Protein AF-0000000072126638 (afdb_homodimer)

Organism: Lupinus angustifolius (NCBI:txid3871)

Nearest PDB structures (foldseek):
  4aio-assembly1_A  TM=9.891E-01  e=0.000E+00  Hordeum vulgare
  4j3u-assembly1_A  TM=9.934E-01  e=0.000E+00  Hordeum vulgare
  4j3x-assembly1_A  TM=9.886E-01  e=0.000E+00  Hordeum vulgare
  4j3t-assembly1_A  TM=9.923E-01  e=0.000E+00  Hordeum vulgare
  4j3w-assembly1_A  TM=9.890E-01  e=0.000E+00  Hordeum vulgare

Secondary structure (DSSP, 8-state):
-HHHHGGGG---EEEEETTEEEE--S---TT-EEEEEEETT---EEETTEEE--SEEEEEEEETT-S-HHHHHH-GGGTTSEEEEPPTT--HHHHTTSEEEEEEE-TTS-EEEEE-EE-HHHHHHHH---S--EEEE-SSEEEEEEE-TTEEEEEEEEESSTT--S-SEEEE-EEETTEEEEEEEGGGTT-EEEEEEEEEETTTTEEEEEEE--TT-S-BSGGGSSEE---TT-GGGS-TTGGGHHHHSPP-S-GGG--EEEE-HHHHHTT-TTS-GGGTTSGGGGG-TTSHHHHHHHHHHHHT--EEEEPP-EEESSS-S-GGG-----HHHHHHS-TT-SHHHHHHHHTTTTSS-----SEEEEEEE-GGGSS-SSTTHHHHHHHHHHHHHHHTT-EEEEEE--SEES--TTT-TT--HHHHSTTTSB-B-TTSPBP-SSSSEEB-TTSHHHHHHHHHHHHHHHHHS---EEEETTGGGSBHHHHHHHHHHHHT--HHHHSS-GGG-EEEE-----GGGGGGBTBSB--TTT-TTS--EEEEHHHHHHHH-S-TTS-TT---TTTTTTTS--S----SHHHHHHHHHHHHHHHHHHHBTTBTT-EEE-TTS-EEEGGGSB-TTS-BS--BSSGGGEEEES--SSSS-HHHHHHHHS-TTS-HHHHHHHHHHHHHHHHTSBSEEEEETTGGGT---TT-S--TTSHHHHT---TTSS----SSSPPPSTTTGGGHHHHHHHHH-GGGSPPHHHHHHHHHHHHHHHHHHTT-GGGS--SHHHHHHHEEE-S-STTPPTTEEEEEEE---TTSSSSPP--SSEEEEEEEEE-SSS-EEEE-GGGTT---EE-HHHHTSS-TTGGG-EEETTTTEEEE-TTEEEEEEEE---/-HHHHGGGG---EEEEETTEEEE--S---TT-EEEEEEETT---EEETTEEE--SEEEEEEEETT-S-HHHHHH-GGGTTSEEEEPPTT--HHHHTTSEEEEEEE-TTS-EEEEE-EE-HHHHHHHH---S--EEEE-SSEEEEEEE-TTEEEEEEEEESSTT--S-SEEEE-EEETTEEEEEEEGGGTT-EEEEEEEEEETTTTEEEEEEE--TT-S-BSGGGSSEE---TT-GGGS-TTGGGHHHHSPP-S-GGG--EEEE-HHHHHTT-TTS-GGGTTSGGGGG-TTSHHHHHHHHHHHHT--EEEEPP-EEESSS-S-GGG-----HHHHHHS-TT-SHHHHHHHTTTTTSS-----SEEEEEEE-GGGSS-SSTTHHHHHHHHHHHHHHHTT-EEEEEE--SEES--TTT-TT--HHHHSTTTSB-B-TTSPBP-SSSSEEB-TTSHHHHHHHHHHHHHHHHHS---EEEETTGGGSBHHHHHHHHHHHHT--HHHHSS-GGG-EEEE-----GGGGGGBTBSB--TTT-TTS--EEEEHHHHHHHH-S-TTS-TT---TTTTTTTS--S----SHHHHHHHHHHHHHHHHHHHBTTBTT-EEE-TTS-EEEGGGSB-TTS-BS--BSSGGGEEEES--SSSS-HHHHHHHHS-TTS-HHHHHHHHHHHHHHHHTSBSEEEEETTGGGT---TT-S--TTSHHHHT---TTSS----SSSPPPSTTTGGGHHHHHHHHH-GGGSPPHHHHHHHHHHHHHHHHHHTT-GGGS--SHHHHHHHEEE-S-STTPPTTEEEEEEE---TTSSSSPP--SSEEEEEEEEE-SSS-EEEE-GGGTT---EE-HHHHTSS-TTGGG-EEETTTTEEEE-TTEEEEEEEE---

Structure (mmCIF, N/CA/C/O backbone):
data_AF-0000000072126638-model_v1
#
loop_
_entity.id
_entity.type
_entity.pdbx_description
1 polymer 'Glycosyl hydrolase family 13 catalytic domain-containing protein'
#
loop_
_atom_site.group_PDB
_atom_site.id
_atom_site.type_symbol
_atom_site.label_atom_id
_atom_site.label_alt_id
_atom_site.label_comp_id
_atom_site.label_asym_id
_atom_site.label_entity_id
_atom_site.label_seq_id
_atom_site.pdbx_PDB_ins_code
_atom_site.Cartn_x
_atom_site.Cartn_y
_atom_site.Cartn_z
_atom_site.occupancy
_atom_site.B_iso_or_equiv
_atom_site.auth_seq_id
_atom_site.auth_comp_id
_atom_site.auth_asym_id
_atom_site.auth_atom_id
_atom_site.pdbx_PDB_model_num
ATOM 1 N N . MET A 1 1 ? -42.688 9.25 34.656 1 41.19 1 MET A N 1
ATOM 2 C CA . MET A 1 1 ? -43.312 10.344 33.938 1 41.19 1 MET A CA 1
ATOM 3 C C . MET A 1 1 ? -42.344 11.477 33.688 1 41.19 1 MET A C 1
ATOM 5 O O . MET A 1 1 ? -42.25 11.992 32.594 1 41.19 1 MET A O 1
ATOM 9 N N . ILE A 1 2 ? -41.656 11.844 34.781 1 46.5 2 ILE A N 1
ATOM 10 C CA . ILE A 1 2 ? -40.656 12.898 34.656 1 46.5 2 ILE A CA 1
ATOM 11 C C . ILE A 1 2 ? -39.531 12.453 33.719 1 46.5 2 ILE A C 1
ATOM 13 O O . ILE A 1 2 ? -39.094 13.234 32.875 1 46.5 2 ILE A O 1
ATOM 17 N N . GLN A 1 3 ? -39.312 11.188 33.844 1 53.09 3 GLN A N 1
ATOM 18 C CA . GLN A 1 3 ? -38.25 10.664 33 1 53.09 3 GLN A CA 1
ATOM 19 C C . GLN A 1 3 ? -38.625 10.734 31.516 1 53.09 3 GLN A C 1
ATOM 21 O O . GLN A 1 3 ? -37.812 11.07 30.672 1 53.09 3 GLN A O 1
ATOM 26 N N . MET A 1 4 ? -39.875 10.602 31.25 1 63.34 4 MET A N 1
ATOM 27 C CA . MET A 1 4 ? -40.344 10.617 29.875 1 63.34 4 MET A CA 1
ATOM 28 C C . MET A 1 4 ? -40.406 12.039 29.328 1 63.34 4 MET A C 1
ATOM 30 O O . MET A 1 4 ? -40.156 12.273 28.141 1 63.34 4 MET A O 1
ATOM 34 N N . GLN A 1 5 ? -40.75 12.977 30.234 1 61.5 5 GLN A N 1
ATOM 35 C CA . GLN A 1 5 ? -40.812 14.359 29.797 1 61.5 5 GLN A CA 1
ATOM 36 C C . GLN A 1 5 ? -39.438 14.836 29.344 1 61.5 5 GLN A C 1
ATOM 38 O O . GLN A 1 5 ? -39.312 15.594 28.375 1 61.5 5 GLN A O 1
ATOM 43 N N . ASN A 1 6 ? -38.469 14.328 29.969 1 76.81 6 ASN A N 1
ATOM 44 C CA . ASN A 1 6 ? -37.094 14.703 29.672 1 76.81 6 ASN A CA 1
ATOM 45 C C . ASN A 1 6 ? -36.625 14.102 28.344 1 76.81 6 ASN A C 1
ATOM 47 O O . ASN A 1 6 ? -35.656 14.578 27.75 1 76.81 6 ASN A O 1
ATOM 51 N N . ASN A 1 7 ? -37.469 13.289 27.828 1 86.38 7 ASN A N 1
ATOM 52 C CA . ASN A 1 7 ? -37.062 12.609 26.609 1 86.38 7 ASN A CA 1
ATOM 53 C C . ASN A 1 7 ? -37.219 13.508 25.391 1 86.38 7 ASN A C 1
ATOM 55 O O . ASN A 1 7 ? -36.5 13.352 24.406 1 86.38 7 ASN A O 1
ATOM 59 N N . LEU A 1 8 ? -38.062 14.508 25.531 1 88.81 8 LEU A N 1
ATOM 60 C CA . LEU A 1 8 ? -38.281 15.422 24.406 1 88.81 8 LEU A CA 1
ATOM 61 C C . LEU A 1 8 ? -37.156 16.422 24.297 1 88.81 8 LEU A C 1
ATOM 63 O O . LEU A 1 8 ? -37 17.062 23.25 1 88.81 8 LEU A O 1
ATOM 67 N N . LEU A 1 9 ? -36.375 16.531 25.359 1 88.25 9 LEU A N 1
ATOM 68 C CA . LEU A 1 9 ? -35.219 17.406 25.312 1 88.25 9 LEU A CA 1
ATOM 69 C C . LEU A 1 9 ? -34.062 16.75 24.578 1 88.25 9 LEU A C 1
ATOM 71 O O . LEU A 1 9 ? -33.125 17.438 24.141 1 88.25 9 LEU A O 1
ATOM 75 N N . HIS A 1 10 ? -34.094 15.484 24.469 1 93.25 10 HIS A N 1
ATOM 76 C CA . HIS A 1 10 ? -33.094 14.742 23.719 1 93.25 10 HIS A CA 1
ATOM 77 C C . HIS A 1 10 ? -33.5 14.594 22.266 1 93.25 10 HIS A C 1
ATOM 79 O O . HIS A 1 10 ? -34.688 14.656 21.922 1 93.25 10 HIS A O 1
ATOM 85 N N . SER A 1 11 ? -32.625 14.555 21.438 1 95.69 11 SER A N 1
ATOM 86 C CA . SER A 1 11 ? -32.812 14.242 20.031 1 95.69 11 SER A CA 1
ATOM 87 C C . SER A 1 11 ? -32.031 13 19.625 1 95.69 11 SER A C 1
ATOM 89 O O . SER A 1 11 ? -30.938 13.102 19.031 1 95.69 11 SER A O 1
ATOM 91 N N . ARG A 1 12 ? -32.625 11.852 19.844 1 95.94 12 ARG A N 1
ATOM 92 C CA . ARG A 1 12 ? -31.891 10.586 19.688 1 95.94 12 ARG A CA 1
ATOM 93 C C . ARG A 1 12 ? -32.219 9.938 18.344 1 95.94 12 ARG A C 1
ATOM 95 O O . ARG A 1 12 ? -31.547 8.977 17.953 1 95.94 12 ARG A O 1
ATOM 102 N N . ALA A 1 13 ? -33.188 10.438 17.672 1 97.06 13 ALA A N 1
ATOM 103 C CA . ALA A 1 13 ? -33.5 9.953 16.328 1 97.06 13 ALA A CA 1
ATOM 104 C C . ALA A 1 13 ? -32.906 10.867 15.266 1 97.06 13 ALA A C 1
ATOM 106 O O . ALA A 1 13 ? -32.688 12.055 15.5 1 97.06 13 ALA A O 1
ATOM 107 N N . TYR A 1 14 ? -32.594 10.25 14.094 1 97.94 14 TYR A N 1
ATOM 108 C CA . TYR A 1 14 ? -31.984 10.977 12.984 1 97.94 14 TYR A CA 1
ATOM 109 C C . TYR A 1 14 ? -32.875 10.961 11.758 1 97.94 14 TYR A C 1
ATOM 111 O O . TYR A 1 14 ? -33.219 9.891 11.242 1 97.94 14 TYR A O 1
ATOM 119 N N . TRP A 1 15 ? -33.375 12.094 11.383 1 97.88 15 TRP A N 1
ATOM 120 C CA . TRP A 1 15 ? -34 12.18 10.062 1 97.88 15 TRP A CA 1
ATOM 121 C C . TRP A 1 15 ? -32.969 12.25 8.969 1 97.88 15 TRP A C 1
ATOM 123 O O . TRP A 1 15 ? -32.469 13.336 8.633 1 97.88 15 TRP A O 1
ATOM 133 N N . VAL A 1 16 ? -32.688 11.156 8.328 1 96.5 16 VAL A N 1
ATOM 134 C CA . VAL A 1 16 ? -31.469 10.992 7.57 1 96.5 16 VAL A CA 1
ATOM 135 C C . VAL A 1 16 ? -31.719 11.266 6.09 1 96.5 16 VAL A C 1
ATOM 137 O O . VAL A 1 16 ? -30.797 11.57 5.336 1 96.5 16 VAL A O 1
ATOM 140 N N . SER A 1 17 ? -32.906 11.125 5.664 1 94.06 17 SER A N 1
ATOM 141 C CA . SER A 1 17 ? -33.344 11.414 4.297 1 94.06 17 SER A CA 1
ATOM 142 C C . SER A 1 17 ? -34.844 11.742 4.246 1 94.06 17 SER A C 1
ATOM 144 O O . SER A 1 17 ? -35.531 11.602 5.246 1 94.06 17 SER A O 1
ATOM 146 N N . GLU A 1 18 ? -35.219 12.141 3.084 1 93.25 18 GLU A N 1
ATOM 147 C CA . GLU A 1 18 ? -36.625 12.555 2.932 1 93.25 18 GLU A CA 1
ATOM 148 C C . GLU A 1 18 ? -37.562 11.445 3.369 1 93.25 18 GLU A C 1
ATOM 150 O O . GLU A 1 18 ? -38.625 11.719 3.928 1 93.25 18 GLU A O 1
ATOM 155 N N . SER A 1 19 ? -37.094 10.164 3.236 1 92.81 19 SER A N 1
ATOM 156 C CA . SER A 1 19 ? -38.062 9.086 3.418 1 92.81 19 SER A CA 1
ATOM 157 C C . SER A 1 19 ? -37.688 8.195 4.598 1 92.81 19 SER A C 1
ATOM 159 O O . SER A 1 19 ? -38.406 7.25 4.922 1 92.81 19 SER A O 1
ATOM 161 N N . VAL A 1 20 ? -36.594 8.508 5.238 1 94.62 20 VAL A N 1
ATOM 162 C CA . VAL A 1 20 ? -36.125 7.531 6.219 1 94.62 20 VAL A CA 1
ATOM 163 C C . VAL A 1 20 ? -35.75 8.242 7.512 1 94.62 20 VAL A C 1
ATOM 165 O O . VAL A 1 20 ? -35.094 9.289 7.477 1 94.62 20 VAL A O 1
ATOM 168 N N . ILE A 1 21 ? -36.125 7.742 8.609 1 96.94 21 ILE A N 1
ATOM 169 C CA . ILE A 1 21 ? -35.688 8.125 9.953 1 96.94 21 ILE A CA 1
ATOM 170 C C . ILE A 1 21 ? -34.969 6.957 10.617 1 96.94 21 ILE A C 1
ATOM 172 O O . ILE A 1 21 ? -35.406 5.809 10.5 1 96.94 21 ILE A O 1
ATOM 176 N N . ALA A 1 22 ? -33.844 7.184 11.18 1 96.62 22 ALA A N 1
ATOM 177 C CA . ALA A 1 22 ? -33.062 6.188 11.922 1 96.62 22 ALA A CA 1
ATOM 178 C C . ALA A 1 22 ? -33.219 6.387 13.43 1 96.62 22 ALA A C 1
ATOM 180 O O . ALA A 1 22 ? -33.094 7.508 13.93 1 96.62 22 ALA A O 1
ATOM 181 N N . TRP A 1 23 ? -33.531 5.34 14.188 1 96.06 23 TRP A N 1
ATOM 182 C CA . TRP A 1 23 ? -33.719 5.438 15.633 1 96.06 23 TRP A CA 1
ATOM 183 C C . TRP A 1 23 ? -33.25 4.156 16.328 1 96.06 23 TRP A C 1
ATOM 185 O O . TRP A 1 23 ? -33.625 3.057 15.906 1 96.06 23 TRP A O 1
ATOM 195 N N . ASN A 1 24 ? -32.344 4.305 17.344 1 92.38 24 ASN A N 1
ATOM 196 C CA . ASN A 1 24 ? -31.828 3.17 18.094 1 92.38 24 ASN A CA 1
ATOM 197 C C . ASN A 1 24 ? -32.812 2.707 19.172 1 92.38 24 ASN A C 1
ATOM 199 O O . ASN A 1 24 ? -32.625 3.043 20.344 1 92.38 24 ASN A O 1
ATOM 203 N N . VAL A 1 25 ? -33.75 2.02 18.766 1 87.62 25 VAL A N 1
ATOM 204 C CA . VAL A 1 25 ? -34.719 1.522 19.734 1 87.62 25 VAL A CA 1
ATOM 205 C C . VAL A 1 25 ? -34.656 -0.002 19.797 1 87.62 25 VAL A C 1
ATOM 207 O O . VAL A 1 25 ? -34.344 -0.656 18.797 1 87.62 25 VAL A O 1
ATOM 210 N N . ASP A 1 26 ? -34.625 -0.586 20.953 1 72.31 26 ASP A N 1
ATOM 211 C CA . ASP A 1 26 ? -34.531 -2.033 21.125 1 72.31 26 ASP A CA 1
ATOM 212 C C . ASP A 1 26 ? -35.656 -2.752 20.359 1 72.31 26 ASP A C 1
ATOM 214 O O . ASP A 1 26 ? -35.375 -3.672 19.578 1 72.31 26 ASP A O 1
ATOM 218 N N . ASP A 1 27 ? -36.844 -2.852 20.875 1 69.06 27 ASP A N 1
ATOM 219 C CA . ASP A 1 27 ? -37.938 -3.578 20.234 1 69.06 27 ASP A CA 1
ATOM 220 C C . ASP A 1 27 ? -39.219 -2.756 20.234 1 69.06 27 ASP A C 1
ATOM 222 O O . ASP A 1 27 ? -39.625 -2.207 21.266 1 69.06 27 ASP A O 1
ATOM 226 N N . VAL A 1 28 ? -39.719 -2.387 19.016 1 69.12 28 VAL A N 1
ATOM 227 C CA . VAL A 1 28 ? -41.031 -1.729 18.906 1 69.12 28 VAL A CA 1
ATOM 228 C C . VAL A 1 28 ? -42.125 -2.656 19.422 1 69.12 28 VAL A C 1
ATOM 230 O O . VAL A 1 28 ? -43.188 -2.195 19.812 1 69.12 28 VAL A O 1
ATOM 233 N N . GLY A 1 29 ? -41.781 -3.881 19.766 1 60.75 29 GLY A N 1
ATOM 234 C CA . GLY A 1 29 ? -42.75 -4.895 20.156 1 60.75 29 GLY A CA 1
ATOM 235 C C . GLY A 1 29 ? -43.562 -5.422 19.016 1 60.75 29 GLY A C 1
ATOM 236 O O . GLY A 1 29 ? -43.781 -4.719 18.016 1 60.75 29 GLY A O 1
ATOM 237 N N . LYS A 1 30 ? -43.938 -6.785 18.953 1 58.97 30 LYS A N 1
ATOM 238 C CA . LYS A 1 30 ? -44.719 -7.469 17.906 1 58.97 30 LYS A CA 1
ATOM 239 C C . LYS A 1 30 ? -45.969 -6.703 17.562 1 58.97 30 LYS A C 1
ATOM 241 O O . LYS A 1 30 ? -46.438 -6.734 16.406 1 58.97 30 LYS A O 1
ATOM 246 N N . GLU A 1 31 ? -46.531 -5.738 18.516 1 67.88 31 GLU A N 1
ATOM 247 C CA . GLU A 1 31 ? -47.75 -5.016 18.266 1 67.88 31 GLU A CA 1
ATOM 248 C C . GLU A 1 31 ? -47.562 -3.514 18.469 1 67.88 31 GLU A C 1
ATOM 250 O O . GLU A 1 31 ? -48.562 -2.781 18.641 1 67.88 31 GLU A O 1
ATOM 255 N N . GLY A 1 32 ? -46.438 -2.928 18.422 1 81 32 GLY A N 1
ATOM 256 C CA . GLY A 1 32 ? -46.219 -1.508 18.641 1 81 32 GLY A CA 1
ATOM 257 C C . GLY A 1 32 ? -46.125 -0.7 17.359 1 81 32 GLY A C 1
ATOM 258 O O . GLY A 1 32 ? -46 -1.265 16.281 1 81 32 GLY A O 1
ATOM 259 N N . PHE A 1 33 ? -46.438 0.708 17.531 1 88.69 33 PHE A N 1
ATOM 260 C CA . PHE A 1 33 ? -46.406 1.621 16.406 1 88.69 33 PHE A CA 1
ATOM 261 C C . PHE A 1 33 ? -45.438 2.783 16.656 1 88.69 33 PHE A C 1
ATOM 263 O O . PHE A 1 33 ? -45.344 3.258 17.797 1 88.69 33 PHE A O 1
ATOM 270 N N . CYS A 1 34 ? -44.812 3.178 15.625 1 93 34 CYS A N 1
ATOM 271 C CA . CYS A 1 34 ? -43.938 4.352 15.688 1 93 34 CYS A CA 1
ATOM 272 C C . CYS A 1 34 ? -44.562 5.52 14.922 1 93 34 CYS A C 1
ATOM 274 O O . CYS A 1 34 ? -45.125 5.336 13.836 1 93 34 CYS A O 1
ATOM 276 N N . TYR A 1 35 ? -44.531 6.699 15.57 1 95.19 35 TYR A N 1
ATOM 277 C CA . TYR A 1 35 ? -45.125 7.879 14.945 1 95.19 35 TYR A CA 1
ATOM 278 C C . TYR A 1 35 ? -44.094 9.016 14.883 1 95.19 35 TYR A C 1
ATOM 280 O O . TYR A 1 35 ? -43.25 9.141 15.758 1 95.19 35 TYR A O 1
ATOM 288 N N . LEU A 1 36 ? -44.188 9.797 13.859 1 97.19 36 LEU A N 1
ATOM 289 C CA . LEU A 1 36 ? -43.625 11.133 13.805 1 97.19 36 LEU A CA 1
ATOM 290 C C . LEU A 1 36 ? -44.656 12.188 14.195 1 97.19 36 LEU A C 1
ATOM 292 O O . LEU A 1 36 ? -45.75 12.219 13.648 1 97.19 36 LEU A O 1
ATOM 296 N N . LEU A 1 37 ? -44.312 13 15.141 1 96.69 37 LEU A N 1
ATOM 297 C CA . LEU A 1 37 ? -45.188 14.055 15.633 1 96.69 37 LEU A CA 1
ATOM 298 C C . LEU A 1 37 ? -44.625 15.43 15.305 1 96.69 37 LEU A C 1
ATOM 300 O O . LEU A 1 37 ? -43.406 15.633 15.344 1 96.69 37 LEU A O 1
ATOM 304 N N . SER A 1 38 ? -45.5 16.375 14.953 1 96.81 38 SER A N 1
ATOM 305 C CA . SER A 1 38 ? -45.094 17.75 14.656 1 96.81 38 SER A CA 1
ATOM 306 C C . SER A 1 38 ? -46.031 18.75 15.312 1 96.81 38 SER A C 1
ATOM 308 O O . SER A 1 38 ? -47.25 18.516 15.406 1 96.81 38 SER A O 1
ATOM 310 N N . SER A 1 39 ? -45.438 19.781 15.852 1 96.44 39 SER A N 1
ATOM 311 C CA . SER A 1 39 ? -46.219 20.891 16.422 1 96.44 39 SER A CA 1
ATOM 312 C C . SER A 1 39 ? -45.719 22.219 15.875 1 96.44 39 SER A C 1
ATOM 314 O O . SER A 1 39 ? -44.562 22.594 16.062 1 96.44 39 SER A O 1
ATOM 316 N N . ASN A 1 40 ? -46.594 22.984 15.312 1 92.75 40 ASN A N 1
ATOM 317 C CA . ASN A 1 40 ? -46.281 24.281 14.742 1 92.75 40 ASN A CA 1
ATOM 318 C C . ASN A 1 40 ? -45.938 25.297 15.82 1 92.75 40 ASN A C 1
ATOM 320 O O . ASN A 1 40 ? -45.125 26.203 15.594 1 92.75 40 ASN A O 1
ATOM 324 N N . HIS A 1 41 ? -46.5 25.109 16.969 1 91.38 41 HIS A N 1
ATOM 325 C CA . HIS A 1 41 ? -46.312 26.094 18.031 1 91.38 41 HIS A CA 1
ATOM 326 C C . HIS A 1 41 ? -45.406 25.547 19.141 1 91.38 41 HIS A C 1
ATOM 328 O O . HIS A 1 41 ? -45.312 26.125 20.219 1 91.38 41 HIS A O 1
ATOM 334 N N . ALA A 1 42 ? -44.781 24.484 18.906 1 93.81 42 ALA A N 1
ATOM 335 C CA . ALA A 1 42 ? -43.844 23.844 19.844 1 93.81 42 ALA A CA 1
ATOM 336 C C . ALA A 1 42 ? -44.531 23.562 21.172 1 93.81 42 ALA A C 1
ATOM 338 O O . ALA A 1 42 ? -44.031 23.953 22.234 1 93.81 42 ALA A O 1
ATOM 339 N N . SER A 1 43 ? -45.625 22.766 21.109 1 92.44 43 SER A N 1
ATOM 340 C CA . SER A 1 43 ? -46.469 22.562 22.297 1 92.44 43 SER A CA 1
ATOM 341 C C . SER A 1 43 ? -46.5 21.078 22.688 1 92.44 43 SER A C 1
ATOM 343 O O . SER A 1 43 ? -47.375 20.656 23.438 1 92.44 43 SER A O 1
ATOM 345 N N . LEU A 1 44 ? -45.594 20.375 22.125 1 92.62 44 LEU A N 1
ATOM 346 C CA . LEU A 1 44 ? -45.594 18.969 22.484 1 92.62 44 LEU A CA 1
ATOM 347 C C . LEU A 1 44 ? -45.281 18.781 23.969 1 92.62 44 LEU A C 1
ATOM 349 O O . LEU A 1 44 ? -44.375 19.406 24.484 1 92.62 44 LEU A O 1
ATOM 353 N N . SER A 1 45 ? -46.094 17.984 24.625 1 89.31 45 SER A N 1
ATOM 354 C CA . SER A 1 45 ? -45.906 17.641 26.031 1 89.31 45 SER A CA 1
ATOM 355 C C . SER A 1 45 ? -46.375 16.219 26.312 1 89.31 45 SER A C 1
ATOM 357 O O . SER A 1 45 ? -47.188 15.672 25.562 1 89.31 45 SER A O 1
ATOM 359 N N . ILE A 1 46 ? -45.75 15.703 27.219 1 86.5 46 ILE A N 1
ATOM 360 C CA . ILE A 1 46 ? -46.156 14.344 27.578 1 86.5 46 ILE A CA 1
ATOM 361 C C . ILE A 1 46 ? -46.969 14.367 28.859 1 86.5 46 ILE A C 1
ATOM 363 O O . ILE A 1 46 ? -46.562 14.977 29.859 1 86.5 46 ILE A O 1
ATOM 367 N N . SER A 1 47 ? -48.188 13.797 28.781 1 82.94 47 SER A N 1
ATOM 368 C CA . SER A 1 47 ? -49.031 13.617 29.938 1 82.94 47 SER A CA 1
ATOM 369 C C . SER A 1 47 ? -49.781 12.297 29.875 1 82.94 47 SER A C 1
ATOM 371 O O . SER A 1 47 ? -50.344 11.93 28.812 1 82.94 47 SER A O 1
ATOM 373 N N . ASN A 1 48 ? -49.906 11.531 30.984 1 81 48 ASN A N 1
ATOM 374 C CA . ASN A 1 48 ? -50.625 10.273 31.109 1 81 48 ASN A CA 1
ATOM 375 C C . ASN A 1 48 ? -50.25 9.297 30 1 81 48 ASN A C 1
ATOM 377 O O . ASN A 1 48 ? -51.125 8.758 29.312 1 81 48 ASN A O 1
ATOM 381 N N . TRP A 1 49 ? -48.938 9.219 29.75 1 82.94 49 TRP A N 1
ATOM 382 C CA . TRP A 1 49 ? -48.375 8.281 28.781 1 82.94 49 TRP A CA 1
ATOM 383 C C . TRP A 1 49 ? -48.844 8.594 27.375 1 82.94 49 TRP A C 1
ATOM 385 O O . TRP A 1 49 ? -48.969 7.703 26.531 1 82.94 49 TRP A O 1
ATOM 395 N N . GLN A 1 50 ? -49.219 9.867 27.234 1 87.06 50 GLN A N 1
ATOM 396 C CA . GLN A 1 50 ? -49.625 10.352 25.922 1 87.06 50 GLN A CA 1
ATOM 397 C C . GLN A 1 50 ? -48.906 11.656 25.578 1 87.06 50 GLN A C 1
ATOM 399 O O . GLN A 1 50 ? -48.719 12.508 26.438 1 87.06 50 GLN A O 1
ATOM 404 N N . ILE A 1 51 ? -48.5 11.766 24.375 1 90.88 51 ILE A N 1
ATOM 405 C CA . ILE A 1 51 ? -47.969 13.039 23.891 1 90.88 51 ILE A CA 1
ATOM 406 C C . ILE A 1 51 ? -49.125 13.906 23.359 1 90.88 51 ILE A C 1
ATOM 408 O O . ILE A 1 51 ? -49.969 13.43 22.625 1 90.88 51 ILE A O 1
ATOM 412 N N . GLN A 1 52 ? -49.156 15.109 23.844 1 90.44 52 GLN A N 1
ATOM 413 C CA . GLN A 1 52 ? -50.188 16.047 23.422 1 90.44 52 GLN A CA 1
ATOM 414 C C . GLN A 1 52 ? -49.594 17.266 22.734 1 90.44 52 GLN A C 1
ATOM 416 O O . GLN A 1 52 ? -48.375 17.484 22.797 1 90.44 52 GLN A O 1
ATOM 421 N N . GLY A 1 53 ? -50.469 17.969 22 1 91.25 53 GLY A N 1
ATOM 422 C CA . GLY A 1 53 ? -50.062 19.234 21.391 1 91.25 53 GLY A CA 1
ATOM 423 C C . GLY A 1 53 ? -49.594 19.094 19.953 1 91.25 53 GLY A C 1
ATOM 424 O O . GLY A 1 53 ? -49.125 20.047 19.344 1 91.25 53 GLY A O 1
ATOM 425 N N . GLU A 1 54 ? -49.656 17.938 19.406 1 93.5 54 GLU A N 1
ATOM 426 C CA . GLU A 1 54 ? -49.25 17.719 18.031 1 93.5 54 GLU A CA 1
ATOM 427 C C . GLU A 1 54 ? -50.281 18.281 17.047 1 93.5 54 GLU A C 1
ATOM 429 O O . GLU A 1 54 ? -51.5 18.25 17.312 1 93.5 54 GLU A O 1
ATOM 434 N N . ASP A 1 55 ? -49.875 18.719 15.977 1 94 55 ASP A N 1
ATOM 435 C CA . ASP A 1 55 ? -50.719 19.141 14.852 1 94 55 ASP A CA 1
ATOM 436 C C . ASP A 1 55 ? -50.781 18.062 13.781 1 94 55 ASP A C 1
ATOM 438 O O . ASP A 1 55 ? -51.781 17.953 13.055 1 94 55 ASP A O 1
ATOM 442 N N . VAL A 1 56 ? -49.656 17.375 13.711 1 94.19 56 VAL A N 1
ATOM 443 C CA . VAL A 1 56 ? -49.531 16.312 12.719 1 94.19 56 VAL A CA 1
ATOM 444 C C . VAL A 1 56 ? -49.031 15.039 13.391 1 94.19 56 VAL A C 1
ATOM 446 O O . VAL A 1 56 ? -48.156 15.094 14.242 1 94.19 56 VAL A O 1
ATOM 449 N N . LYS A 1 57 ? -49.594 13.906 13.086 1 94.06 57 LYS A N 1
ATOM 450 C CA . LYS A 1 57 ? -49.219 12.578 13.539 1 94.06 57 LYS A CA 1
ATOM 451 C C . LYS A 1 57 ? -49.094 11.609 12.367 1 94.06 57 LYS A C 1
ATOM 453 O O . LYS A 1 57 ? -50.094 11.328 11.688 1 94.06 57 LYS A O 1
ATOM 458 N N . ILE A 1 58 ? -47.938 11.148 12.148 1 95.75 58 ILE A N 1
ATOM 459 C CA . ILE A 1 58 ? -47.656 10.305 10.984 1 95.75 58 ILE A CA 1
ATOM 460 C C . ILE A 1 58 ? -47.188 8.93 11.445 1 95.75 58 ILE A C 1
ATOM 462 O O . ILE A 1 58 ? -46.188 8.828 12.195 1 95.75 58 ILE A O 1
ATOM 466 N N . LYS A 1 59 ? -47.75 7.934 10.961 1 93.88 59 LYS A N 1
ATOM 467 C CA . LYS A 1 59 ? -47.312 6.578 11.273 1 93.88 59 LYS A CA 1
ATOM 468 C C . LYS A 1 59 ? -46.094 6.184 10.445 1 93.88 59 LYS A C 1
ATOM 470 O O . LYS A 1 59 ? -46.094 6.391 9.227 1 93.88 59 LYS A O 1
ATOM 475 N N . LEU A 1 60 ? -45.125 5.625 11.102 1 94.31 60 LEU A N 1
ATOM 476 C CA . LEU A 1 60 ? -43.906 5.191 10.445 1 94.31 60 LEU A CA 1
ATOM 477 C C . LEU A 1 60 ? -43.875 3.672 10.297 1 94.31 60 LEU A C 1
ATOM 479 O O . LEU A 1 60 ? -44.438 2.953 11.125 1 94.31 60 LEU A O 1
ATOM 483 N N . GLN A 1 61 ? -43.188 3.256 9.258 1 88.94 61 GLN A N 1
ATOM 484 C CA . GLN A 1 61 ? -43.031 1.824 9.023 1 88.94 61 GLN A CA 1
ATOM 485 C C . GLN A 1 61 ? -41.594 1.393 9.195 1 88.94 61 GLN A C 1
ATOM 487 O O . GLN A 1 61 ? -40.688 1.966 8.578 1 88.94 61 GLN A O 1
ATOM 492 N N . GLU A 1 62 ? -41.438 0.359 9.914 1 89.06 62 GLU A N 1
ATOM 493 C CA . GLU A 1 62 ? -40.094 -0.148 10.109 1 89.06 62 GLU A CA 1
ATOM 494 C C . GLU A 1 62 ? -39.594 -0.867 8.859 1 89.06 62 GLU A C 1
ATOM 496 O O . GLU A 1 62 ? -40.312 -1.632 8.234 1 89.06 62 GLU A O 1
ATOM 501 N N . ASP A 1 63 ? -38.438 -0.596 8.516 1 85 63 ASP A N 1
ATOM 502 C CA . ASP A 1 63 ? -37.75 -1.286 7.43 1 85 63 ASP A CA 1
ATOM 503 C C . ASP A 1 63 ? -36.75 -2.312 7.969 1 85 63 ASP A C 1
ATOM 505 O O . ASP A 1 63 ? -35.656 -1.955 8.406 1 85 63 ASP A O 1
ATOM 509 N N . ARG A 1 64 ? -36.938 -3.648 7.762 1 76.75 64 ARG A N 1
ATOM 510 C CA . ARG A 1 64 ? -36.125 -4.715 8.359 1 76.75 64 ARG A CA 1
ATOM 511 C C . ARG A 1 64 ? -34.844 -4.93 7.586 1 76.75 64 ARG A C 1
ATOM 513 O O . ARG A 1 64 ? -33.906 -5.555 8.094 1 76.75 64 ARG A O 1
ATOM 520 N N . ALA A 1 65 ? -34.906 -4.328 6.34 1 70.44 65 ALA A N 1
ATOM 521 C CA . ALA A 1 65 ? -33.688 -4.418 5.543 1 70.44 65 ALA A CA 1
ATOM 522 C C . ALA A 1 65 ? -32.594 -3.523 6.109 1 70.44 65 ALA A C 1
ATOM 524 O O . ALA A 1 65 ? -31.406 -3.664 5.754 1 70.44 65 ALA A O 1
ATOM 525 N N . GLY A 1 66 ? -33.031 -2.586 6.996 1 83.56 66 GLY A N 1
ATOM 526 C CA . GLY A 1 66 ? -32.062 -1.703 7.617 1 83.56 66 GLY A CA 1
ATOM 527 C C . GLY A 1 66 ? -31.844 -0.416 6.84 1 83.56 66 GLY A C 1
ATOM 528 O O . GLY A 1 66 ? -32.656 -0.072 5.965 1 83.56 66 GLY A O 1
ATOM 529 N N . LEU A 1 67 ? -30.797 0.24 7.199 1 89.69 67 LEU A N 1
ATOM 530 C CA . LEU A 1 67 ? -30.516 1.543 6.609 1 89.69 67 LEU A CA 1
ATOM 531 C C . LEU A 1 67 ? -29.891 1.389 5.223 1 89.69 67 LEU A C 1
ATOM 533 O O . LEU A 1 67 ? -29.062 0.504 5.004 1 89.69 67 LEU A O 1
ATOM 537 N N . PRO A 1 68 ? -30.297 2.207 4.301 1 82.44 68 PRO A N 1
ATOM 538 C CA . PRO A 1 68 ? -29.656 2.195 2.977 1 82.44 68 PRO A CA 1
ATOM 539 C C . PRO A 1 68 ? -28.156 2.439 3.037 1 82.44 68 PRO A C 1
ATOM 541 O O . PRO A 1 68 ? -27.672 3.102 3.959 1 82.44 68 PRO A O 1
ATOM 544 N N . ALA A 1 69 ? -27.406 1.907 2.014 1 79.5 69 ALA A N 1
ATOM 545 C CA . ALA A 1 69 ? -25.953 1.966 1.979 1 79.5 69 ALA A CA 1
ATOM 546 C C . ALA A 1 69 ? -25.453 3.41 1.976 1 79.5 69 ALA A C 1
ATOM 548 O O . ALA A 1 69 ? -24.453 3.736 2.623 1 79.5 69 ALA A O 1
ATOM 549 N N . ASN A 1 70 ? -26.156 4.211 1.261 1 84.06 70 ASN A N 1
ATOM 550 C CA . ASN A 1 70 ? -25.719 5.602 1.168 1 84.06 70 ASN A CA 1
ATOM 551 C C . ASN A 1 70 ? -25.844 6.316 2.508 1 84.06 70 ASN A C 1
ATOM 553 O O . ASN A 1 70 ? -25.062 7.219 2.812 1 84.06 70 ASN A O 1
ATOM 557 N N . VAL A 1 71 ? -26.875 6.016 3.26 1 89.12 71 VAL A N 1
ATOM 558 C CA . VAL A 1 71 ? -27.062 6.602 4.582 1 89.12 71 VAL A CA 1
ATOM 559 C C . VAL A 1 71 ? -25.953 6.141 5.52 1 89.12 71 VAL A C 1
ATOM 561 O O . VAL A 1 71 ? -25.375 6.945 6.258 1 89.12 71 VAL A O 1
ATOM 564 N N . VAL A 1 72 ? -25.688 4.902 5.418 1 88.62 72 VAL A N 1
ATOM 565 C CA . VAL A 1 72 ? -24.656 4.336 6.281 1 88.62 72 VAL A CA 1
ATOM 566 C C . VAL A 1 72 ? -23.297 4.945 5.938 1 88.62 72 VAL A C 1
ATOM 568 O O . VAL A 1 72 ? -22.484 5.184 6.82 1 88.62 72 VAL A O 1
ATOM 571 N N . GLU A 1 73 ? -23.062 5.191 4.668 1 87.44 73 GLU A N 1
ATOM 572 C CA . GLU A 1 73 ? -21.828 5.824 4.219 1 87.44 73 GLU A CA 1
ATOM 573 C C . GLU A 1 73 ? -21.703 7.246 4.754 1 87.44 73 GLU A C 1
ATOM 575 O O . GLU A 1 73 ? -20.625 7.672 5.176 1 87.44 73 GLU A O 1
ATOM 580 N N . LYS A 1 74 ? -22.75 7.91 4.82 1 90.5 74 LYS A N 1
ATOM 581 C CA . LYS A 1 74 ? -22.766 9.297 5.273 1 90.5 74 LYS A CA 1
ATOM 582 C C . LYS A 1 74 ? -22.719 9.383 6.797 1 90.5 74 LYS A C 1
ATOM 584 O O . LYS A 1 74 ? -22.109 10.297 7.352 1 90.5 74 LYS A O 1
ATOM 589 N N . PHE A 1 75 ? -23.422 8.445 7.367 1 94.38 75 PHE A N 1
ATOM 590 C CA . PHE A 1 75 ? -23.516 8.422 8.82 1 94.38 75 PHE A CA 1
ATOM 591 C C . PHE A 1 75 ? -23.078 7.074 9.375 1 94.38 75 PHE A C 1
ATOM 593 O O . PHE A 1 75 ? -23.875 6.344 9.969 1 94.38 75 PHE A O 1
ATOM 600 N N . PRO A 1 76 ? -21.797 6.863 9.414 1 94.06 76 PRO A N 1
ATOM 601 C CA . PRO A 1 76 ? -21.328 5.539 9.836 1 94.06 76 PRO A CA 1
ATOM 602 C C . PRO A 1 76 ? -21.609 5.262 11.312 1 94.06 76 PRO A C 1
ATOM 604 O O . PRO A 1 76 ? -21.734 4.102 11.711 1 94.06 76 PRO A O 1
ATOM 607 N N . HIS A 1 77 ? -21.766 6.246 12.148 1 94.44 77 HIS A N 1
ATOM 608 C CA . HIS A 1 77 ? -21.906 6.074 13.594 1 94.44 77 HIS A CA 1
ATOM 609 C C . HIS A 1 77 ? -23.297 5.562 13.953 1 94.44 77 HIS A C 1
ATOM 611 O O . HIS A 1 77 ? -23.531 5.172 15.094 1 94.44 77 HIS A O 1
ATOM 617 N N . ILE A 1 78 ? -24.266 5.484 12.977 1 95.31 78 ILE A N 1
ATOM 618 C CA . ILE A 1 78 ? -25.609 4.988 13.281 1 95.31 78 ILE A CA 1
ATOM 619 C C . ILE A 1 78 ? -25.906 3.75 12.445 1 95.31 78 ILE A C 1
ATOM 621 O O . ILE A 1 78 ? -27.078 3.408 12.219 1 95.31 78 ILE A O 1
ATOM 625 N N . ARG A 1 79 ? -24.938 3.162 11.906 1 89.62 79 ARG A N 1
ATOM 626 C CA . ARG A 1 79 ? -25.062 2.025 11 1 89.62 79 ARG A CA 1
ATOM 627 C C . ARG A 1 79 ? -25.953 0.941 11.594 1 89.62 79 ARG A C 1
ATOM 629 O O . ARG A 1 79 ? -26.703 0.274 10.875 1 89.62 79 ARG A O 1
ATOM 636 N N . GLY A 1 80 ? -26.062 0.77 12.867 1 88.44 80 GLY A N 1
ATOM 637 C CA . GLY A 1 80 ? -26.812 -0.291 13.523 1 88.44 80 GLY A CA 1
ATOM 638 C C . GLY A 1 80 ? -28.203 0.138 13.945 1 88.44 80 GLY A C 1
ATOM 639 O O . GLY A 1 80 ? -28.953 -0.649 14.531 1 88.44 80 GLY A O 1
ATOM 640 N N . TYR A 1 81 ? -28.625 1.304 13.547 1 94.25 81 TYR A N 1
ATOM 641 C CA . TYR A 1 81 ? -29.938 1.81 13.945 1 94.25 81 TYR A CA 1
ATOM 642 C C . TYR A 1 81 ? -31.031 1.18 13.109 1 94.25 81 TYR A C 1
ATOM 644 O O . TYR A 1 81 ? -30.797 0.73 11.984 1 94.25 81 TYR A O 1
ATOM 652 N N . ARG A 1 82 ? -32.188 1.198 13.672 1 92.56 82 ARG A N 1
ATOM 653 C CA . ARG A 1 82 ? -33.375 0.754 12.938 1 92.56 82 ARG A CA 1
ATOM 654 C C . ARG A 1 82 ? -33.844 1.829 11.969 1 92.56 82 ARG A C 1
ATOM 656 O O . ARG A 1 82 ? -33.781 3.021 12.273 1 92.56 82 ARG A O 1
ATOM 663 N N . ALA A 1 83 ? -34.344 1.328 10.859 1 93.38 83 ALA A N 1
ATOM 664 C CA . ALA A 1 83 ? -34.812 2.238 9.828 1 93.38 83 ALA A CA 1
ATOM 665 C C . ALA A 1 83 ? -36.344 2.287 9.805 1 93.38 83 ALA A C 1
ATOM 667 O O . ALA A 1 83 ? -37 1.249 9.883 1 93.38 83 ALA A O 1
ATOM 668 N N . PHE A 1 84 ? -36.938 3.516 9.844 1 94.12 84 PHE A N 1
ATOM 669 C CA . PHE A 1 84 ? -38.375 3.75 9.734 1 94.12 84 PHE A CA 1
ATOM 670 C C . PHE A 1 84 ? -38.688 4.578 8.492 1 94.12 84 PHE A C 1
ATOM 672 O O . PHE A 1 84 ? -38.094 5.637 8.273 1 94.12 84 PHE A O 1
ATOM 679 N N . ARG A 1 85 ? -39.594 4.156 7.746 1 92.19 85 ARG A N 1
ATOM 680 C CA . ARG A 1 85 ? -39.938 4.824 6.492 1 92.19 85 ARG A CA 1
ATOM 681 C C . ARG A 1 85 ? -41.156 5.711 6.656 1 92.19 85 ARG A C 1
ATOM 683 O O . ARG A 1 85 ? -42.125 5.34 7.344 1 92.19 85 ARG A O 1
ATOM 690 N N . LEU A 1 86 ? -41.062 6.824 6.074 1 93.75 86 LEU A N 1
ATOM 691 C CA . LEU A 1 86 ? -42.188 7.742 6 1 93.75 86 LEU A CA 1
ATOM 692 C C . LEU A 1 86 ? -43.062 7.441 4.781 1 93.75 86 LEU A C 1
ATOM 694 O O . LEU A 1 86 ? -42.562 6.945 3.768 1 93.75 86 LEU A O 1
ATOM 698 N N . PRO A 1 87 ? -44.344 7.793 4.973 1 89.62 87 PRO A N 1
ATOM 699 C CA . PRO A 1 87 ? -45.188 7.641 3.793 1 89.62 87 PRO A CA 1
ATOM 700 C C . PRO A 1 87 ? -44.812 8.578 2.654 1 89.62 87 PRO A C 1
ATOM 702 O O . PRO A 1 87 ? -44.25 9.648 2.896 1 89.62 87 PRO A O 1
ATOM 705 N N . PRO A 1 88 ? -45.125 8.172 1.475 1 83.5 88 PRO A N 1
ATOM 706 C CA . PRO A 1 88 ? -44.812 9.031 0.335 1 83.5 88 PRO A CA 1
ATOM 707 C C . PRO A 1 88 ? -45.625 10.312 0.29 1 83.5 88 PRO A C 1
ATOM 709 O O . PRO A 1 88 ? -46.719 10.375 0.888 1 83.5 88 PRO A O 1
ATOM 712 N N . ASN A 1 89 ? -45.281 11.359 -0.355 1 81.5 89 ASN A N 1
ATOM 713 C CA . ASN A 1 89 ? -45.938 12.617 -0.675 1 81.5 89 ASN A CA 1
ATOM 714 C C . ASN A 1 89 ? -46.188 13.453 0.577 1 81.5 89 ASN A C 1
ATOM 716 O O . ASN A 1 89 ? -47.188 14.164 0.661 1 81.5 89 ASN A O 1
ATOM 720 N N . LEU A 1 90 ? -45.375 13.242 1.513 1 88.62 90 LEU A N 1
ATOM 721 C CA . LEU A 1 90 ? -45.438 14.094 2.699 1 88.62 90 LEU A CA 1
ATOM 722 C C . LEU A 1 90 ? -44.781 15.445 2.438 1 88.62 90 LEU A C 1
ATOM 724 O O . LEU A 1 90 ? -43.781 15.523 1.729 1 88.62 90 LEU A O 1
ATOM 728 N N . ASP A 1 91 ? -45.406 16.453 3.004 1 92 91 ASP A N 1
ATOM 729 C CA . ASP A 1 91 ? -44.781 17.781 2.93 1 92 91 ASP A CA 1
ATOM 730 C C . ASP A 1 91 ? -43.688 17.922 3.967 1 92 91 ASP A C 1
ATOM 732 O O . ASP A 1 91 ? -43.812 18.672 4.934 1 92 91 ASP A O 1
ATOM 736 N N . VAL A 1 92 ? -42.594 17.391 3.717 1 94.75 92 VAL A N 1
ATOM 737 C CA . VAL A 1 92 ? -41.438 17.297 4.617 1 94.75 92 VAL A CA 1
ATOM 738 C C . VAL A 1 92 ? -40.875 18.703 4.887 1 94.75 92 VAL A C 1
ATOM 740 O O . VAL A 1 92 ? -40.438 19 5.996 1 94.75 92 VAL A O 1
ATOM 743 N N . LYS A 1 93 ? -40.969 19.609 3.961 1 94.31 93 LYS A N 1
ATOM 744 C CA . LYS A 1 93 ? -40.406 20.953 4.07 1 94.31 93 LYS A CA 1
ATOM 745 C C . LYS A 1 93 ? -41.094 21.766 5.152 1 94.31 93 LYS A C 1
ATOM 747 O O . LYS A 1 93 ? -40.438 22.469 5.934 1 94.31 93 LYS A O 1
ATOM 752 N N . SER A 1 94 ? -42.438 21.594 5.234 1 94.69 94 SER A N 1
ATOM 753 C CA . SER A 1 94 ? -43.188 22.281 6.27 1 94.69 94 SER A CA 1
ATOM 754 C C . SER A 1 94 ? -42.906 21.688 7.648 1 94.69 94 SER A C 1
ATOM 756 O O . SER A 1 94 ? -42.844 22.406 8.641 1 94.69 94 SER A O 1
ATOM 758 N N . LEU A 1 95 ? -42.719 20.484 7.645 1 96.62 95 LEU A N 1
ATOM 759 C CA . LEU A 1 95 ? -42.469 19.781 8.906 1 96.62 95 LEU A CA 1
ATOM 760 C C . LEU A 1 95 ? -41.125 20.203 9.508 1 96.62 95 LEU A C 1
ATOM 762 O O . LEU A 1 95 ? -41 20.312 10.734 1 96.62 95 LEU A O 1
ATOM 766 N N . LEU A 1 96 ? -40.156 20.438 8.688 1 97.12 96 LEU A N 1
ATOM 767 C CA . LEU A 1 96 ? -38.781 20.703 9.141 1 97.12 96 LEU A CA 1
ATOM 768 C C . LEU A 1 96 ? -38.719 22.062 9.844 1 97.12 96 LEU A C 1
ATOM 770 O O . LEU A 1 96 ? -37.719 22.359 10.508 1 97.12 96 LEU A O 1
ATOM 774 N N . LYS A 1 97 ? -39.75 22.875 9.805 1 96.75 97 LYS A N 1
ATOM 775 C CA . LYS A 1 97 ? -39.75 24.188 10.445 1 96.75 97 LYS A CA 1
ATOM 776 C C . LYS A 1 97 ? -40.438 24.125 11.805 1 96.75 97 LYS A C 1
ATOM 778 O O . LYS A 1 97 ? -40.469 25.109 12.539 1 96.75 97 LYS A O 1
ATOM 783 N N . THR A 1 98 ? -40.906 22.906 12.227 1 96.88 98 THR A N 1
ATOM 784 C CA . THR A 1 98 ? -41.75 22.766 13.422 1 96.88 98 THR A CA 1
ATOM 785 C C . THR A 1 98 ? -41 21.938 14.484 1 96.88 98 THR A C 1
ATOM 787 O O . THR A 1 98 ? -39.906 21.438 14.234 1 96.88 98 THR A O 1
ATOM 790 N N . GLN A 1 99 ? -41.594 21.922 15.68 1 96.69 99 GLN A N 1
ATOM 791 C CA . GLN A 1 99 ? -41.156 20.969 16.672 1 96.69 99 GLN A CA 1
ATOM 792 C C . GLN A 1 99 ? -41.469 19.531 16.266 1 96.69 99 GLN A C 1
ATOM 794 O O . GLN A 1 99 ? -42.625 19.234 15.906 1 96.69 99 GLN A O 1
ATOM 799 N N . LEU A 1 100 ? -40.5 18.734 16.25 1 96.88 100 LEU A N 1
ATOM 800 C CA . LEU A 1 100 ? -40.656 17.359 15.82 1 96.88 100 LEU A CA 1
ATOM 801 C C . LEU A 1 100 ? -40.312 16.375 16.938 1 96.88 100 LEU A C 1
ATOM 803 O O . LEU A 1 100 ? -39.406 16.656 17.734 1 96.88 100 LEU A O 1
ATOM 807 N N . ALA A 1 101 ? -40.969 15.219 16.953 1 96.38 101 ALA A N 1
ATOM 808 C CA . ALA A 1 101 ? -40.656 14.102 17.844 1 96.38 101 ALA A CA 1
ATOM 809 C C . ALA A 1 101 ? -41.094 12.781 17.234 1 96.38 101 ALA A C 1
ATOM 811 O O . ALA A 1 101 ? -42.031 12.742 16.422 1 96.38 101 ALA A O 1
ATOM 812 N N . VAL A 1 102 ? -40.406 11.766 17.562 1 96.06 102 VAL A N 1
ATOM 813 C CA . VAL A 1 102 ? -40.875 10.414 17.266 1 96.06 102 VAL A CA 1
ATOM 814 C C . VAL A 1 102 ? -41.25 9.711 18.562 1 96.06 102 VAL A C 1
ATOM 816 O O . VAL A 1 102 ? -40.719 9.984 19.625 1 96.06 102 VAL A O 1
ATOM 819 N N . ALA A 1 103 ? -42.219 8.82 18.422 1 94.12 103 ALA A N 1
ATOM 820 C CA . ALA A 1 103 ? -42.719 8.133 19.594 1 94.12 103 ALA A CA 1
ATOM 821 C C . ALA A 1 103 ? -43.125 6.703 19.266 1 94.12 103 ALA A C 1
ATOM 823 O O . ALA A 1 103 ? -43.562 6.422 18.141 1 94.12 103 ALA A O 1
ATOM 824 N N . ILE A 1 104 ? -42.969 5.91 20.234 1 92.44 104 ILE A N 1
ATOM 825 C CA . ILE A 1 104 ? -43.406 4.523 20.125 1 92.44 104 ILE A CA 1
ATOM 826 C C . ILE A 1 104 ? -44.594 4.297 21.047 1 92.44 104 ILE A C 1
ATOM 828 O O . ILE A 1 104 ? -44.562 4.633 22.234 1 92.44 104 ILE A O 1
ATOM 832 N N . TYR A 1 105 ? -45.594 3.766 20.453 1 90.81 105 TYR A N 1
ATOM 833 C CA . TYR A 1 105 ? -46.812 3.42 21.203 1 90.81 105 TYR A CA 1
ATOM 834 C C . TYR A 1 105 ? -47 1.91 21.25 1 90.81 105 TYR A C 1
ATOM 836 O O . TYR A 1 105 ? -46.625 1.195 20.328 1 90.81 105 TYR A O 1
ATOM 844 N N . ASP A 1 106 ? -47.5 1.537 22.328 1 87.25 106 ASP A N 1
ATOM 845 C CA . ASP A 1 106 ? -47.844 0.117 22.438 1 87.25 106 ASP A CA 1
ATOM 846 C C . ASP A 1 106 ? -49.25 -0.163 21.938 1 87.25 106 ASP A C 1
ATOM 848 O O . ASP A 1 106 ? -49.906 0.724 21.391 1 87.25 106 ASP A O 1
ATOM 852 N N . SER A 1 107 ? -49.719 -1.407 22.109 1 82.94 107 SER A N 1
ATOM 853 C CA . SER A 1 107 ? -51 -1.842 21.609 1 82.94 107 SER A CA 1
ATOM 854 C C . SER A 1 107 ? -52.156 -1.166 22.375 1 82.94 107 SER A C 1
ATOM 856 O O . SER A 1 107 ? -53.25 -1.058 21.875 1 82.94 107 SER A O 1
ATOM 858 N N . ASP A 1 108 ? -51.812 -0.713 23.594 1 83.31 108 ASP A N 1
ATOM 859 C CA . ASP A 1 108 ? -52.812 -0.03 24.406 1 83.31 108 ASP A CA 1
ATOM 860 C C . ASP A 1 108 ? -52.812 1.477 24.156 1 83.31 108 ASP A C 1
ATOM 862 O O . ASP A 1 108 ? -53.344 2.25 24.953 1 83.31 108 ASP A O 1
ATOM 866 N N . ASP A 1 109 ? -52.031 1.811 23.125 1 83.19 109 ASP A N 1
ATOM 867 C CA . ASP A 1 109 ? -51.906 3.205 22.719 1 83.19 109 ASP A CA 1
ATOM 868 C C . ASP A 1 109 ? -51.219 4.031 23.797 1 83.19 109 ASP A C 1
ATOM 870 O O . ASP A 1 109 ? -51.562 5.184 24.031 1 83.19 109 ASP A O 1
ATOM 874 N N . ARG A 1 110 ? -50.375 3.35 24.531 1 87.44 110 ARG A N 1
ATOM 875 C CA . ARG A 1 110 ? -49.531 4.039 25.5 1 87.44 110 ARG A CA 1
ATOM 876 C C . ARG A 1 110 ? -48.156 4.312 24.922 1 87.44 110 ARG A C 1
ATOM 878 O O . ARG A 1 110 ? -47.531 3.426 24.312 1 87.44 110 ARG A O 1
ATOM 885 N N . CYS A 1 111 ? -47.75 5.688 25.109 1 89.69 111 CYS A N 1
ATOM 886 C CA . CYS A 1 111 ? -46.406 6.066 24.625 1 89.69 111 CYS A CA 1
ATOM 887 C C . CYS A 1 111 ? -45.344 5.434 25.484 1 89.69 111 CYS A C 1
ATOM 889 O O . CYS A 1 111 ? -45.25 5.715 26.688 1 89.69 111 CYS A O 1
ATOM 891 N N . ARG A 1 112 ? -44.5 4.645 24.953 1 87.06 112 ARG A N 1
ATOM 892 C CA . ARG A 1 112 ? -43.438 3.934 25.672 1 87.06 112 ARG A CA 1
ATOM 893 C C . ARG A 1 112 ? -42.125 4.703 25.609 1 87.06 112 ARG A C 1
ATOM 895 O O . ARG A 1 112 ? -41.312 4.621 26.531 1 87.06 112 ARG A O 1
ATOM 902 N N . ASP A 1 113 ? -41.938 5.32 24.547 1 89.38 113 ASP A N 1
ATOM 903 C CA . ASP A 1 113 ? -40.719 6.07 24.328 1 89.38 113 ASP A CA 1
ATOM 904 C C . ASP A 1 113 ? -40.938 7.215 23.344 1 89.38 113 ASP A C 1
ATOM 906 O O . ASP A 1 113 ? -41.844 7.164 22.516 1 89.38 113 ASP A O 1
ATOM 910 N N . CYS A 1 114 ? -40.219 8.297 23.531 1 92.5 114 CYS A N 1
ATOM 911 C CA . CYS A 1 114 ? -40.25 9.43 22.609 1 92.5 114 CYS A CA 1
ATOM 912 C C . CYS A 1 114 ? -38.938 10.203 22.625 1 92.5 114 CYS A C 1
ATOM 914 O O . CYS A 1 114 ? -38.156 10.086 23.562 1 92.5 114 CYS A O 1
ATOM 916 N N . THR A 1 115 ? -38.594 10.945 21.594 1 94.62 115 THR A N 1
ATOM 917 C CA . THR A 1 115 ? -37.375 11.758 21.516 1 94.62 115 THR A CA 1
ATOM 918 C C . THR A 1 115 ? -37.469 12.758 20.375 1 94.62 115 THR A C 1
ATOM 920 O O . THR A 1 115 ? -38.375 12.656 19.516 1 94.62 115 THR A O 1
ATOM 923 N N . GLY A 1 116 ? -36.688 13.789 20.469 1 95.38 116 G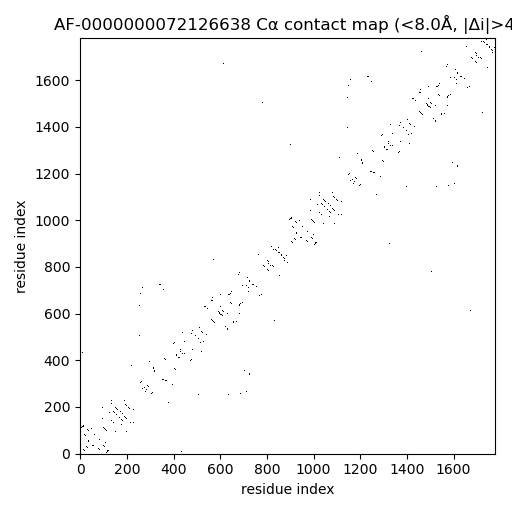LY A N 1
ATOM 924 C CA . GLY A 1 116 ? -36.562 14.711 19.359 1 95.38 116 GLY A CA 1
ATOM 925 C C . GLY A 1 116 ? -35.719 14.156 18.219 1 95.38 116 GLY A C 1
ATOM 926 O O . GLY A 1 116 ? -35.312 13 18.266 1 95.38 116 GLY A O 1
ATOM 927 N N . LEU A 1 117 ? -35.531 15.023 17.156 1 96.94 117 LEU A N 1
ATOM 928 C CA . LEU A 1 117 ? -34.844 14.539 15.969 1 96.94 117 LEU A CA 1
ATOM 929 C C . LEU A 1 117 ? -33.625 15.414 15.648 1 96.94 117 LEU A C 1
ATOM 931 O O . LEU A 1 117 ? -33.656 16.625 15.867 1 96.94 117 LEU A O 1
ATOM 935 N N . GLN A 1 118 ? -32.594 14.805 15.125 1 97.56 118 GLN A N 1
ATOM 936 C CA . GLN A 1 118 ? -31.484 15.484 14.445 1 97.56 118 GLN A CA 1
ATOM 937 C C . GLN A 1 118 ? -31.719 15.539 12.938 1 97.56 118 GLN A C 1
ATOM 939 O O . GLN A 1 118 ? -32.031 14.516 12.312 1 97.56 118 GLN A O 1
ATOM 944 N N . LEU A 1 119 ? -31.531 16.656 12.32 1 98 119 LEU A N 1
ATOM 945 C CA . LEU A 1 119 ? -32.125 16.891 11.016 1 98 119 LEU A CA 1
ATOM 946 C C . LEU A 1 119 ? -31.078 17.062 9.945 1 98 119 LEU A C 1
ATOM 948 O O . LEU A 1 119 ? -31.391 17.25 8.766 1 98 119 LEU A O 1
ATOM 952 N N . PRO A 1 120 ? -29.781 17.047 10.195 1 97.5 120 PRO A N 1
ATOM 953 C CA . PRO A 1 120 ? -28.797 17.406 9.164 1 97.5 120 PRO A CA 1
ATOM 954 C C . PRO A 1 120 ? -28.922 16.547 7.906 1 97.5 120 PRO A C 1
ATOM 956 O O . PRO A 1 120 ? -28.75 17.047 6.793 1 97.5 120 PRO A O 1
ATOM 959 N N . GLY A 1 121 ? -29.219 15.281 8.031 1 96.81 121 GLY A N 1
ATOM 960 C CA . GLY A 1 121 ? -29.328 14.406 6.875 1 96.81 121 GLY A CA 1
ATOM 961 C C . GLY A 1 121 ? -30.375 14.867 5.883 1 96.81 121 GLY A C 1
ATOM 962 O O . GLY A 1 121 ? -30.094 15.031 4.695 1 96.81 121 GLY A O 1
ATOM 963 N N . VAL A 1 122 ? -31.609 15.055 6.355 1 97.06 122 VAL A N 1
ATOM 964 C CA . VAL A 1 122 ? -32.719 15.461 5.5 1 97.06 122 VAL A CA 1
ATOM 965 C C . VAL A 1 122 ? -32.5 16.891 5.004 1 97.06 122 VAL A C 1
ATOM 967 O O . VAL A 1 122 ? -32.875 17.219 3.873 1 97.06 122 VAL A O 1
ATOM 970 N N . LEU A 1 123 ? -31.891 17.75 5.832 1 97.88 123 LEU A N 1
ATOM 971 C CA . LEU A 1 123 ? -31.609 19.109 5.398 1 97.88 123 LEU A CA 1
ATOM 972 C C . LEU A 1 123 ? -30.594 19.125 4.262 1 97.88 123 LEU A C 1
ATOM 974 O O . LEU A 1 123 ? -30.734 19.875 3.299 1 97.88 123 LEU A O 1
ATOM 978 N N . ASP A 1 124 ? -29.562 18.312 4.371 1 97.12 124 ASP A N 1
ATOM 979 C CA . ASP A 1 124 ? -28.578 18.188 3.297 1 97.12 124 ASP A CA 1
ATOM 980 C C . ASP A 1 124 ? -29.234 17.703 2.004 1 97.12 124 ASP A C 1
ATOM 982 O O . ASP A 1 124 ? -28.922 18.219 0.921 1 97.12 124 ASP A O 1
ATOM 986 N N . GLU A 1 125 ? -30.078 16.719 2.164 1 94.44 125 GLU A N 1
ATOM 987 C CA . GLU A 1 125 ? -30.703 16.125 0.985 1 94.44 125 GLU A CA 1
ATOM 988 C C . GLU A 1 125 ? -31.609 17.141 0.285 1 94.44 125 GLU A C 1
ATOM 990 O O . GLU A 1 125 ? -31.594 17.25 -0.943 1 94.44 125 GLU A O 1
ATOM 995 N N . LEU A 1 126 ? -32.344 17.922 1.062 1 95.56 126 LEU A N 1
ATOM 996 C CA . LEU A 1 126 ? -33.406 18.734 0.486 1 95.56 126 LEU A CA 1
ATOM 997 C C . LEU A 1 126 ? -32.938 20.156 0.217 1 95.56 126 LEU A C 1
ATOM 999 O O . LEU A 1 126 ? -33.438 20.828 -0.69 1 95.56 126 LEU A O 1
ATOM 1003 N N . TYR A 1 127 ? -31.938 20.641 1.01 1 97.06 127 TYR A N 1
ATOM 1004 C CA . TYR A 1 127 ? -31.703 22.078 1.001 1 97.06 127 TYR A CA 1
ATOM 1005 C C . TYR A 1 127 ? -30.25 22.406 0.722 1 97.06 127 TYR A C 1
ATOM 1007 O O . TYR A 1 127 ? -29.828 23.547 0.849 1 97.06 127 TYR A O 1
ATOM 1015 N N . SER A 1 128 ? -29.406 21.406 0.382 1 95.31 128 SER A N 1
ATOM 1016 C CA . SER A 1 128 ? -28.062 21.766 -0.057 1 95.31 128 SER A CA 1
ATOM 1017 C C . SER A 1 128 ? -28.094 22.828 -1.154 1 95.31 128 SER A C 1
ATOM 1019 O O . SER A 1 128 ? -28.984 22.797 -2.014 1 95.31 128 SER A O 1
ATOM 1021 N N . TYR A 1 129 ? -27.188 23.797 -1.112 1 94.5 129 TYR A N 1
ATOM 1022 C CA . TYR A 1 129 ? -27.266 25 -1.93 1 94.5 129 TYR A CA 1
ATOM 1023 C C . TYR A 1 129 ? -25.875 25.422 -2.406 1 94.5 129 TYR A C 1
ATOM 1025 O O . TYR A 1 129 ? -24.906 25.344 -1.65 1 94.5 129 TYR A O 1
ATOM 1033 N N . ASN A 1 130 ? -25.734 25.844 -3.668 1 91.94 130 ASN A N 1
ATOM 1034 C CA . ASN A 1 130 ? -24.438 26.219 -4.23 1 91.94 130 ASN A CA 1
ATOM 1035 C C . ASN A 1 130 ? -24.469 27.625 -4.809 1 91.94 130 ASN A C 1
ATOM 1037 O O . ASN A 1 130 ? -23.531 28.031 -5.508 1 91.94 130 ASN A O 1
ATOM 1041 N N . GLY A 1 131 ? -25.484 28.406 -4.508 1 94.81 131 GLY A N 1
ATOM 1042 C CA . GLY A 1 131 ? -25.578 29.766 -4.992 1 94.81 131 GLY A CA 1
ATOM 1043 C C . GLY A 1 131 ? -24.938 30.781 -4.066 1 94.81 131 GLY A C 1
ATOM 1044 O O . GLY A 1 131 ? -24.156 30.422 -3.186 1 94.81 131 GLY A O 1
ATOM 1045 N N . PRO A 1 132 ? -25.234 32.062 -4.246 1 96.38 132 PRO A N 1
ATOM 1046 C CA . PRO A 1 132 ? -24.594 33.125 -3.455 1 96.38 132 PRO A CA 1
ATOM 1047 C C . PRO A 1 132 ? -25.047 33.125 -1.996 1 96.38 132 PRO A C 1
ATOM 1049 O O . PRO A 1 132 ? -26.203 32.844 -1.705 1 96.38 132 PRO A O 1
ATOM 1052 N N . LEU A 1 133 ? -24.203 33.406 -1.139 1 98.12 133 LEU A N 1
ATOM 1053 C CA . LEU A 1 133 ? -24.469 33.625 0.283 1 98.12 133 LEU A CA 1
ATOM 1054 C C . LEU A 1 133 ? -23.734 34.844 0.792 1 98.12 133 LEU A C 1
ATOM 1056 O O . LEU A 1 133 ? -22.703 35.25 0.236 1 98.12 133 LEU A O 1
ATOM 1060 N N . GLY A 1 134 ? -24.188 35.531 1.836 1 98.06 134 GLY A N 1
ATOM 1061 C CA . GLY A 1 134 ? -23.609 36.75 2.336 1 98.06 134 GLY A CA 1
ATOM 1062 C C . GLY A 1 134 ? -24.047 37.969 1.554 1 98.06 134 GLY A C 1
ATOM 1063 O O . GLY A 1 134 ? -25.109 37.969 0.931 1 98.06 134 GLY A O 1
ATOM 1064 N N . ALA A 1 135 ? -23.328 39 1.673 1 98.06 135 ALA A N 1
ATOM 1065 C CA . ALA A 1 135 ? -23.625 40.25 0.979 1 98.06 135 ALA A CA 1
ATOM 1066 C C . ALA A 1 135 ? -22.906 40.312 -0.368 1 98.06 135 ALA A C 1
ATOM 1068 O O . ALA A 1 135 ? -21.719 40.031 -0.456 1 98.06 135 ALA A O 1
ATOM 1069 N N . HIS A 1 136 ? -23.656 40.656 -1.36 1 97 136 HIS A N 1
ATOM 1070 C CA . HIS A 1 136 ? -23.125 40.812 -2.705 1 97 136 HIS A CA 1
ATOM 1071 C C . HIS A 1 136 ? -23.359 42.25 -3.209 1 97 136 HIS A C 1
ATOM 1073 O O . HIS A 1 136 ? -24.422 42.812 -2.965 1 97 136 HIS A O 1
ATOM 1079 N N . TYR A 1 137 ? -22.359 42.75 -3.891 1 96.5 137 TYR A N 1
ATOM 1080 C CA . TYR A 1 137 ? -22.391 44.156 -4.293 1 96.5 137 TYR A CA 1
ATOM 1081 C C . TYR A 1 137 ? -22.422 44.312 -5.812 1 96.5 137 TYR A C 1
ATOM 1083 O O . TYR A 1 137 ? -21.625 43.656 -6.508 1 96.5 137 TYR A O 1
ATOM 1091 N N . SER A 1 138 ? -23.359 45 -6.219 1 93.44 138 SER A N 1
ATOM 1092 C CA . SER A 1 138 ? -23.422 45.438 -7.613 1 93.44 138 SER A CA 1
ATOM 1093 C C . SER A 1 138 ? -23.344 46.938 -7.742 1 93.44 138 SER A C 1
ATOM 1095 O O . SER A 1 138 ? -23.219 47.656 -6.738 1 93.44 138 SER A O 1
ATOM 1097 N N . GLU A 1 139 ? -23.422 47.438 -8.984 1 91.81 139 GLU A N 1
ATOM 1098 C CA . GLU A 1 139 ? -23.359 48.906 -9.219 1 91.81 139 GLU A CA 1
ATOM 1099 C C . GLU A 1 139 ? -24.578 49.594 -8.633 1 91.81 139 GLU A C 1
ATOM 1101 O O . GLU A 1 139 ? -24.469 50.75 -8.195 1 91.81 139 GLU A O 1
ATOM 1106 N N . GLU A 1 140 ? -25.672 48.812 -8.484 1 92.5 140 GLU A N 1
ATOM 1107 C CA . GLU A 1 140 ? -26.906 49.531 -8.172 1 92.5 140 GLU A CA 1
ATOM 1108 C C . GLU A 1 140 ? -27.484 49.062 -6.84 1 92.5 140 GLU A C 1
ATOM 1110 O O . GLU A 1 140 ? -28.328 49.75 -6.258 1 92.5 140 GLU A O 1
ATOM 1115 N N . ALA A 1 141 ? -26.906 47.938 -6.402 1 95.38 141 ALA A N 1
ATOM 1116 C CA . ALA A 1 141 ? -27.641 47.375 -5.27 1 95.38 141 ALA A CA 1
ATOM 1117 C C . ALA A 1 141 ? -26.734 46.531 -4.402 1 95.38 141 ALA A C 1
ATOM 1119 O O . ALA A 1 141 ? -25.625 46.156 -4.812 1 95.38 141 ALA A O 1
ATOM 1120 N N . VAL A 1 142 ? -27.203 46.312 -3.145 1 97.44 142 VAL A N 1
ATOM 1121 C CA . VAL A 1 142 ? -26.641 45.281 -2.244 1 97.44 142 VAL A CA 1
ATOM 1122 C C . VAL A 1 142 ? -27.672 44.188 -2.029 1 97.44 142 VAL A C 1
ATOM 1124 O O . VAL A 1 142 ? -28.828 44.438 -1.701 1 97.44 142 VAL A O 1
ATOM 1127 N N . SER A 1 143 ? -27.234 42.938 -2.346 1 97.94 143 SER A N 1
ATOM 1128 C CA . SER A 1 143 ? -28.094 41.781 -2.131 1 97.94 143 SER A CA 1
ATOM 1129 C C . SER A 1 143 ? -27.625 40.969 -0.94 1 97.94 143 SER A C 1
ATOM 1131 O O . SER A 1 143 ? -26.406 40.781 -0.735 1 97.94 143 SER A O 1
ATOM 1133 N N . LEU A 1 144 ? -28.562 40.531 -0.128 1 98.38 144 LEU A N 1
ATOM 1134 C CA . LEU A 1 144 ? -28.266 39.688 1.02 1 98.38 144 LEU A CA 1
ATOM 1135 C C . LEU A 1 144 ? -28.844 38.281 0.822 1 98.38 144 LEU A C 1
ATOM 1137 O O . LEU A 1 144 ? -29.969 38.125 0.365 1 98.38 144 LEU A O 1
ATOM 1141 N N . TYR A 1 145 ? -28.062 37.25 1 1 98.38 145 TYR A N 1
ATOM 1142 C CA . TYR A 1 145 ? -28.453 35.844 0.917 1 98.38 145 TYR A CA 1
ATOM 1143 C C . TYR A 1 145 ? -28.141 35.125 2.211 1 98.38 145 TYR A C 1
ATOM 1145 O O . TYR A 1 145 ? -26.969 35.094 2.633 1 98.38 145 TYR A O 1
ATOM 1153 N N . LEU A 1 146 ? -29.109 34.531 2.885 1 98.69 146 LEU A N 1
ATOM 1154 C CA . LEU A 1 146 ? -28.906 33.781 4.121 1 98.69 146 LEU A CA 1
ATOM 1155 C C . LEU A 1 146 ? -29.5 32.375 4.012 1 98.69 146 LEU A C 1
ATOM 1157 O O . LEU A 1 146 ? -30.688 32.219 3.713 1 98.69 146 LEU A O 1
ATOM 1161 N N . TRP A 1 147 ? -28.656 31.344 4.141 1 98.62 147 TRP A N 1
ATOM 1162 C CA . TRP A 1 147 ? -29.141 29.969 4.191 1 98.62 147 TRP A CA 1
ATOM 1163 C C . TRP A 1 147 ? -29.734 29.656 5.559 1 98.62 147 TRP A C 1
ATOM 1165 O O . TRP A 1 147 ? -29.016 29.547 6.551 1 98.62 147 TRP A O 1
ATOM 1175 N N . ALA A 1 148 ? -31.031 29.547 5.723 1 98.5 148 ALA A N 1
ATOM 1176 C CA . ALA A 1 148 ? -31.781 29.234 6.938 1 98.5 148 ALA A CA 1
ATOM 1177 C C . ALA A 1 148 ? -33.062 28.484 6.617 1 98.5 148 ALA A C 1
ATOM 1179 O O . ALA A 1 148 ? -34.156 28.984 6.832 1 98.5 148 ALA A O 1
ATOM 1180 N N . PRO A 1 149 ? -32.906 27.234 6.297 1 98.06 149 PRO A N 1
ATOM 1181 C CA . PRO A 1 149 ? -34.031 26.469 5.777 1 98.06 149 PRO A CA 1
ATOM 1182 C C . PRO A 1 149 ? -35.094 26.188 6.844 1 98.06 149 PRO A C 1
ATOM 1184 O O . PRO A 1 149 ? -36.25 25.906 6.516 1 98.06 149 PRO A O 1
ATOM 1187 N N . THR A 1 150 ? -34.781 26.219 8.086 1 97.88 150 THR A N 1
ATOM 1188 C CA . THR A 1 150 ? -35.719 25.844 9.133 1 97.88 150 THR A CA 1
ATOM 1189 C C . THR A 1 150 ? -36.406 27.078 9.711 1 97.88 150 THR A C 1
ATOM 1191 O O . THR A 1 150 ? -37.219 26.969 10.633 1 97.88 150 THR A O 1
ATOM 1194 N N . ALA A 1 151 ? -36.031 28.281 9.281 1 98.06 151 ALA A N 1
ATOM 1195 C CA . ALA A 1 151 ? -36.562 29.531 9.812 1 98.06 151 ALA A CA 1
ATOM 1196 C C . ALA A 1 151 ? -38 29.734 9.328 1 98.06 151 ALA A C 1
ATOM 1198 O O . ALA A 1 151 ? -38.344 29.375 8.195 1 98.06 151 ALA A O 1
ATOM 1199 N N . HIS A 1 152 ? -38.812 30.406 10.258 1 96.75 152 HIS A N 1
ATOM 1200 C CA . HIS A 1 152 ? -40.156 30.844 9.898 1 96.75 152 HIS A CA 1
ATOM 1201 C C . HIS A 1 152 ? -40.125 32.188 9.172 1 96.75 152 HIS A C 1
ATOM 1203 O O . HIS A 1 152 ? -40.906 32.406 8.25 1 96.75 152 HIS A O 1
ATOM 1209 N N . ALA A 1 153 ? -39.281 32.969 9.617 1 97.44 153 ALA A N 1
ATOM 1210 C CA . ALA A 1 153 ? -39.094 34.312 9.07 1 97.44 153 ALA A CA 1
ATOM 1211 C C . ALA A 1 153 ? -37.719 34.844 9.352 1 97.44 153 ALA A C 1
ATOM 1213 O O . ALA A 1 153 ? -37.094 34.469 10.352 1 97.44 153 ALA A O 1
ATOM 1214 N N . VAL A 1 154 ? -37.219 35.75 8.445 1 98.62 154 VAL A N 1
ATOM 1215 C CA . VAL A 1 154 ? -35.938 36.406 8.594 1 98.62 154 VAL A CA 1
ATOM 1216 C C . VAL A 1 154 ? -36.094 37.875 8.273 1 98.62 154 VAL A C 1
ATOM 1218 O O . VAL A 1 154 ? -36.656 38.25 7.238 1 98.62 154 VAL A O 1
ATOM 1221 N N . HIS A 1 155 ? -35.656 38.719 9.172 1 98.44 155 HIS A N 1
ATOM 1222 C CA . HIS A 1 155 ? -35.562 40.156 8.953 1 98.44 155 HIS A CA 1
ATOM 1223 C C . HIS A 1 155 ? -34.125 40.625 9.008 1 98.44 155 HIS A C 1
ATOM 1225 O O . HIS A 1 155 ? -33.312 40.062 9.75 1 98.44 155 HIS A O 1
ATOM 1231 N N . ALA A 1 156 ? -33.812 41.625 8.203 1 98.31 156 ALA A N 1
ATOM 1232 C CA . ALA A 1 156 ? -32.531 42.312 8.312 1 98.31 156 ALA A CA 1
ATOM 1233 C C . ALA A 1 156 ? -32.719 43.688 8.945 1 98.31 156 ALA A C 1
ATOM 1235 O O . ALA A 1 156 ? -33.5 44.5 8.469 1 98.31 156 ALA A O 1
ATOM 1236 N N . TYR A 1 157 ? -32.062 43.906 10 1 97.56 157 TYR A N 1
ATOM 1237 C CA . TYR A 1 157 ? -32 45.219 10.648 1 97.56 157 TYR A CA 1
ATOM 1238 C C . TYR A 1 157 ? -30.797 46 10.164 1 97.56 157 TYR A C 1
ATOM 1240 O O . TYR A 1 157 ? -29.656 45.625 10.438 1 97.56 157 TYR A O 1
ATOM 1248 N N . ILE A 1 158 ? -31.031 47.094 9.453 1 97.06 158 ILE A N 1
ATOM 1249 C CA . ILE A 1 158 ? -29.953 47.906 8.883 1 97.06 158 ILE A CA 1
ATOM 1250 C C . ILE A 1 158 ? -29.672 49.094 9.781 1 97.06 158 ILE A C 1
ATOM 1252 O O . ILE A 1 158 ? -30.609 49.844 10.156 1 97.06 158 ILE A O 1
ATOM 1256 N N . TYR A 1 159 ? -28.422 49.281 10.109 1 95.88 159 TYR A N 1
ATOM 1257 C CA . TYR A 1 159 ? -28.016 50.375 10.984 1 95.88 159 TYR A CA 1
ATOM 1258 C C . TYR A 1 159 ? -27.016 51.312 10.281 1 95.88 159 TYR A C 1
ATOM 1260 O O . TYR A 1 159 ? -26.188 50.844 9.484 1 95.88 159 TYR A O 1
ATOM 1268 N N . LYS A 1 160 ? -27.047 52.562 10.594 1 91.06 160 LYS A N 1
ATOM 1269 C CA . LYS A 1 160 ? -26.094 53.5 10.031 1 91.06 160 LYS A CA 1
ATOM 1270 C C . LYS A 1 160 ? -24.797 53.5 10.844 1 91.06 160 LYS A C 1
ATOM 1272 O O . LYS A 1 160 ? -23.703 53.688 10.281 1 91.06 160 LYS A O 1
ATOM 1277 N N . ASP A 1 161 ? -24.953 53.375 12.133 1 87.25 161 ASP A N 1
ATOM 1278 C CA . ASP A 1 161 ? -23.812 53.469 13.031 1 87.25 161 ASP A CA 1
ATOM 1279 C C . ASP A 1 161 ? -23.484 52.125 13.656 1 87.25 161 ASP A C 1
ATOM 1281 O O . ASP A 1 161 ? -24.375 51.281 13.828 1 87.25 161 ASP A O 1
ATOM 1285 N N . PRO A 1 162 ? -22.219 51.906 14.07 1 82.38 162 PRO A N 1
ATOM 1286 C CA . PRO A 1 162 ? -21.781 50.625 14.633 1 82.38 162 PRO A CA 1
ATOM 1287 C C . PRO A 1 162 ? -22.391 50.344 16 1 82.38 162 PRO A C 1
ATOM 1289 O O . PRO A 1 162 ? -22.438 49.188 16.438 1 82.38 162 PRO A O 1
ATOM 1292 N N . SER A 1 163 ? -22.797 51.344 16.719 1 78.44 163 SER A N 1
ATOM 1293 C CA . SER A 1 163 ? -23.281 51.156 18.078 1 78.44 163 SER A CA 1
ATOM 1294 C C . SER A 1 163 ? -24.656 50.5 18.109 1 78.44 163 SER A C 1
ATOM 1296 O O . SER A 1 163 ? -25.094 50 19.141 1 78.44 163 SER A O 1
ATOM 1298 N N . GLY A 1 164 ? -25.312 50.312 17.047 1 66.38 164 GLY A N 1
ATOM 1299 C CA . GLY A 1 164 ? -26.562 49.594 16.953 1 66.38 164 GLY A CA 1
ATOM 1300 C C . GLY A 1 164 ? -27.734 50.312 17.578 1 66.38 164 GLY A C 1
ATOM 1301 O O . GLY A 1 164 ? -28.656 49.688 18.109 1 66.38 164 GLY A O 1
ATOM 1302 N N . ASP A 1 165 ? -27.703 51.594 17.719 1 78.44 165 ASP A N 1
ATOM 1303 C CA . ASP A 1 165 ? -28.844 52.312 18.266 1 78.44 165 ASP A CA 1
ATOM 1304 C C . ASP A 1 165 ? -30.109 52 17.469 1 78.44 165 ASP A C 1
ATOM 1306 O O . ASP A 1 165 ? -30.391 50.844 17.172 1 78.44 165 ASP A O 1
ATOM 1310 N N . ASP A 1 166 ? -30.812 52.875 16.844 1 86.69 166 ASP A N 1
ATOM 1311 C CA . ASP A 1 166 ? -32.094 52.625 16.156 1 86.69 166 ASP A CA 1
ATOM 1312 C C . ASP A 1 166 ? -31.859 52.281 14.695 1 86.69 166 ASP A C 1
ATOM 1314 O O . ASP A 1 166 ? -31.172 53 13.969 1 86.69 166 ASP A O 1
ATOM 1318 N N . PRO A 1 167 ? -32.312 51.031 14.289 1 94 167 PRO A N 1
ATOM 1319 C CA . PRO A 1 167 ? -32.156 50.656 12.875 1 94 167 PRO A CA 1
ATOM 1320 C C . PRO A 1 167 ? -32.812 51.688 11.945 1 94 167 PRO A C 1
ATOM 1322 O O . PRO A 1 167 ? -33.875 52.25 12.258 1 94 167 PRO A O 1
ATOM 1325 N N . ILE A 1 168 ? -32.219 51.938 10.867 1 93 168 ILE A N 1
ATOM 1326 C CA . ILE A 1 168 ? -32.781 52.875 9.891 1 93 168 ILE A CA 1
ATOM 1327 C C . ILE A 1 168 ? -33.781 52.125 8.992 1 93 168 ILE A C 1
ATOM 1329 O O . ILE A 1 168 ? -34.656 52.781 8.391 1 93 168 ILE A O 1
ATOM 1333 N N . GLU A 1 169 ? -33.594 50.812 8.875 1 94.75 169 GLU A N 1
ATOM 1334 C CA . GLU A 1 169 ? -34.5 50 8.07 1 94.75 169 GLU A CA 1
ATOM 1335 C C . GLU A 1 169 ? -34.625 48.562 8.625 1 94.75 169 GLU A C 1
ATOM 1337 O O . GLU A 1 169 ? -33.656 48.031 9.133 1 94.75 169 GLU A O 1
ATOM 1342 N N . ILE A 1 170 ? -35.812 48.062 8.602 1 96.88 170 ILE A N 1
ATOM 1343 C CA . ILE A 1 170 ? -36.062 46.656 8.867 1 96.88 170 ILE A CA 1
ATOM 1344 C C . ILE A 1 170 ? -36.719 46 7.637 1 96.88 170 ILE A C 1
ATOM 1346 O O . ILE A 1 170 ? -37.781 46.406 7.203 1 96.88 170 ILE A O 1
ATOM 1350 N N . VAL A 1 171 ? -36.031 45 7.105 1 97.81 171 VAL A N 1
ATOM 1351 C CA . VAL A 1 171 ? -36.438 44.438 5.824 1 97.81 171 VAL A CA 1
ATOM 1352 C C . VAL A 1 171 ? -36.75 42.938 6 1 97.81 171 VAL A C 1
ATOM 1354 O O . VAL A 1 171 ? -35.969 42.188 6.559 1 97.81 171 VAL A O 1
ATOM 1357 N N . LEU A 1 172 ? -37.938 42.562 5.594 1 97.62 172 LEU A N 1
ATOM 1358 C CA . LEU A 1 172 ? -38.312 41.156 5.559 1 97.62 172 LEU A CA 1
ATOM 1359 C C . LEU A 1 172 ? -37.688 40.469 4.34 1 97.62 172 LEU A C 1
ATOM 1361 O O . LEU A 1 172 ? -37.844 40.969 3.215 1 97.62 172 LEU A O 1
ATOM 1365 N N . LEU A 1 173 ? -37 39.406 4.535 1 98.38 173 LEU A N 1
ATOM 1366 C CA . LEU A 1 173 ? -36.406 38.625 3.43 1 98.38 173 LEU A CA 1
ATOM 1367 C C . LEU A 1 173 ? -37.438 37.594 2.9 1 98.38 173 LEU A C 1
ATOM 1369 O O . LEU A 1 173 ? -38.375 37.25 3.6 1 98.38 173 LEU A O 1
ATOM 1373 N N . GLU A 1 174 ? -37.188 37.156 1.65 1 97.88 174 GLU A N 1
ATOM 1374 C CA . GLU A 1 174 ? -38 36.125 1.012 1 97.88 174 GLU A CA 1
ATOM 1375 C C . GLU A 1 174 ? -37.281 34.812 0.888 1 97.88 174 GLU A C 1
ATOM 1377 O O . GLU A 1 174 ? -36.094 34.781 0.538 1 97.88 174 GLU A O 1
ATOM 1382 N N . GLU A 1 175 ? -38 33.781 1.175 1 96.75 175 GLU A N 1
ATOM 1383 C CA . GLU A 1 175 ? -37.375 32.469 1.154 1 96.75 175 GLU A CA 1
ATOM 1384 C C . GLU A 1 175 ? -37.469 31.828 -0.228 1 96.75 175 GLU A C 1
ATOM 1386 O O . GLU A 1 175 ? -38.562 31.797 -0.822 1 96.75 175 GLU A O 1
ATOM 1391 N N . GLU A 1 176 ? -36.406 31.422 -0.736 1 94.25 176 GLU A N 1
ATOM 1392 C CA . GLU A 1 176 ? -36.312 30.594 -1.935 1 94.25 176 GLU A CA 1
ATOM 1393 C C . GLU A 1 176 ? -35.5 29.312 -1.677 1 94.25 176 GLU A C 1
ATOM 1395 O O . GLU A 1 176 ? -34.281 29.328 -1.778 1 94.25 176 GLU A O 1
ATOM 1400 N N . HIS A 1 177 ? -36.156 28.203 -1.518 1 91.75 177 HIS A N 1
ATOM 1401 C CA . HIS A 1 177 ? -35.562 26.891 -1.312 1 91.75 177 HIS A CA 1
ATOM 1402 C C . HIS A 1 177 ? -34.562 26.922 -0.147 1 91.75 177 HIS A C 1
ATOM 1404 O O . HIS A 1 177 ? -33.406 26.531 -0.296 1 91.75 177 HIS A O 1
ATOM 1410 N N . GLY A 1 178 ? -34.969 27.5 0.973 1 96.5 178 GLY A N 1
ATOM 1411 C CA . GLY A 1 178 ? -34.219 27.469 2.207 1 96.5 178 GLY A CA 1
ATOM 1412 C C . GLY A 1 178 ? -33.25 28.641 2.336 1 96.5 178 GLY A C 1
ATOM 1413 O O . GLY A 1 178 ? -32.625 28.828 3.381 1 96.5 178 GLY A O 1
ATOM 1414 N N . VAL A 1 179 ? -33.094 29.469 1.227 1 98.12 179 VAL A N 1
ATOM 1415 C CA . VAL A 1 179 ? -32.25 30.656 1.249 1 98.12 179 VAL A CA 1
ATOM 1416 C C . VAL A 1 179 ? -33.125 31.906 1.296 1 98.12 179 VAL A C 1
ATOM 1418 O O . VAL A 1 179 ? -34.062 32.062 0.494 1 98.12 179 VAL A O 1
ATOM 1421 N N . TRP A 1 180 ? -32.906 32.719 2.26 1 98.62 180 TRP A N 1
ATOM 1422 C CA . TRP A 1 180 ? -33.625 34 2.422 1 98.62 180 TRP A CA 1
ATOM 1423 C C . TRP A 1 180 ? -32.875 35.125 1.728 1 98.62 180 TRP A C 1
ATOM 1425 O O . TRP A 1 180 ? -31.688 35.344 1.977 1 98.62 180 TRP A O 1
ATOM 1435 N N . ILE A 1 181 ? -33.594 35.875 0.882 1 98.12 181 ILE A N 1
ATOM 1436 C CA . ILE A 1 181 ? -32.969 36.812 -0.03 1 98.12 181 ILE A CA 1
ATOM 1437 C C . ILE A 1 181 ? -33.625 38.188 0.078 1 98.12 181 ILE A C 1
ATOM 1439 O O . ILE A 1 181 ? -34.844 38.25 0.281 1 98.12 181 ILE A O 1
ATOM 1443 N N . THR A 1 182 ? -32.844 39.156 0.034 1 97.88 182 THR A N 1
ATOM 1444 C CA . THR A 1 182 ? -33.375 40.531 -0.157 1 97.88 182 THR A CA 1
ATOM 1445 C C . THR A 1 182 ? -32.406 41.375 -0.968 1 97.88 182 THR A C 1
ATOM 1447 O O . THR A 1 182 ? -31.25 40.969 -1.181 1 97.88 182 THR A O 1
ATOM 1450 N N . LYS A 1 183 ? -32.875 42.438 -1.539 1 96.62 183 LYS A N 1
ATOM 1451 C CA . LYS A 1 183 ? -32.125 43.406 -2.307 1 96.62 183 LYS A CA 1
ATOM 1452 C C . LYS A 1 183 ? -32.344 44.812 -1.805 1 96.62 183 LYS A C 1
ATOM 1454 O O . LYS A 1 183 ? -33.5 45.219 -1.627 1 96.62 183 LYS A O 1
ATOM 1459 N N . GLY A 1 184 ? -31.344 45.5 -1.46 1 96.31 184 GLY A N 1
ATOM 1460 C CA . GLY A 1 184 ? -31.422 46.875 -0.982 1 96.31 184 GLY A CA 1
ATOM 1461 C C . GLY A 1 184 ? -30.625 47.844 -1.827 1 96.31 184 GLY A C 1
ATOM 1462 O O . GLY A 1 184 ? -29.984 47.438 -2.803 1 96.31 184 GLY A O 1
ATOM 1463 N N . PRO A 1 185 ? -30.719 49.125 -1.502 1 95.62 185 PRO A N 1
ATOM 1464 C CA . PRO A 1 185 ? -30.031 50.156 -2.281 1 95.62 185 PRO A CA 1
ATOM 1465 C C . PRO A 1 185 ? -28.516 50.156 -2.059 1 95.62 185 PRO A C 1
ATOM 1467 O O . PRO A 1 185 ? -28.031 49.562 -1.074 1 95.62 185 PRO A O 1
ATOM 1470 N N . LYS A 1 186 ? -27.828 50.781 -2.953 1 95.12 186 LYS A N 1
ATOM 1471 C CA . LYS A 1 186 ? -26.391 50.938 -2.887 1 95.12 186 LYS A CA 1
ATOM 1472 C C . LYS A 1 186 ? -25.953 51.656 -1.611 1 95.12 186 LYS A C 1
ATOM 1474 O O . LYS A 1 186 ? -24.859 51.406 -1.095 1 95.12 186 LYS A O 1
ATOM 1479 N N . SER A 1 187 ? -26.828 52.438 -1.026 1 93.81 187 SER A N 1
ATOM 1480 C CA . SER A 1 187 ? -26.516 53.219 0.164 1 93.81 187 SER A CA 1
ATOM 1481 C C . SER A 1 187 ? -26.312 52.344 1.381 1 93.81 187 SER A C 1
ATOM 1483 O O . SER A 1 187 ? -25.828 52.781 2.418 1 93.81 187 SER A O 1
ATOM 1485 N N . TRP A 1 188 ? -26.641 51 1.214 1 95.69 188 TRP A N 1
ATOM 1486 C CA . TRP A 1 188 ? -26.391 50.062 2.291 1 95.69 188 TRP A CA 1
ATOM 1487 C C . TRP A 1 188 ? -24.906 49.875 2.514 1 95.69 188 TRP A C 1
ATOM 1489 O O . TRP A 1 188 ? -24.469 49.469 3.596 1 95.69 188 TRP A O 1
ATOM 1499 N N . GLU A 1 189 ? -24.156 50.125 1.427 1 94.62 189 GLU A N 1
ATOM 1500 C CA . GLU A 1 189 ? -22.703 50 1.585 1 94.62 189 GLU A CA 1
ATOM 1501 C C . GLU A 1 189 ? -22.188 50.938 2.668 1 94.62 189 GLU A C 1
ATOM 1503 O O . GLU A 1 189 ? -22.516 52.125 2.66 1 94.62 189 GLU A O 1
ATOM 1508 N N . GLY A 1 190 ? -21.469 50.312 3.615 1 94.06 190 GLY A N 1
ATOM 1509 C CA . GLY A 1 190 ? -20.953 51.125 4.715 1 94.06 190 GLY A CA 1
ATOM 1510 C C . GLY A 1 190 ? -21.859 51.094 5.934 1 94.06 190 GLY A C 1
ATOM 1511 O O . GLY A 1 190 ? -21.484 51.562 7.004 1 94.06 190 GLY A O 1
ATOM 1512 N N . CYS A 1 191 ? -23.047 50.562 5.766 1 95.94 191 CYS A N 1
ATOM 1513 C CA . CYS A 1 191 ? -23.953 50.375 6.902 1 95.94 191 CYS A CA 1
ATOM 1514 C C . CYS A 1 191 ? -23.656 49.062 7.625 1 95.94 191 CYS A C 1
ATOM 1516 O O . CYS A 1 191 ? -22.75 48.344 7.234 1 95.94 191 CYS A O 1
ATOM 1518 N N . TYR A 1 192 ? -24.359 48.938 8.75 1 96.88 192 TYR A N 1
ATOM 1519 C CA . TYR A 1 192 ? -24.281 47.688 9.531 1 96.88 192 TYR A CA 1
ATOM 1520 C C . TYR A 1 192 ? -25.625 46.969 9.539 1 96.88 192 TYR A C 1
ATOM 1522 O O . TYR A 1 192 ? -26.656 47.562 9.234 1 96.88 192 TYR A O 1
ATOM 1530 N N . TYR A 1 193 ? -25.578 45.656 9.766 1 97 193 TYR A N 1
ATOM 1531 C CA . TYR A 1 193 ? -26.844 44.938 9.844 1 97 193 TYR A CA 1
ATOM 1532 C C . TYR A 1 193 ? -26.734 43.719 10.727 1 97 193 TYR A C 1
ATOM 1534 O O . TYR A 1 193 ? -25.625 43.25 11 1 97 193 TYR A O 1
ATOM 1542 N N . VAL A 1 194 ? -27.844 43.219 11.266 1 97.12 194 VAL A N 1
ATOM 1543 C CA . VAL A 1 194 ? -28.031 41.938 11.914 1 97.12 194 VAL A CA 1
ATOM 1544 C C . VAL A 1 194 ? -29.312 41.281 11.414 1 97.12 194 VAL A C 1
ATOM 1546 O O . VAL A 1 194 ? -30.219 41.969 10.938 1 97.12 194 VAL A O 1
ATOM 1549 N N . TYR A 1 195 ? -29.312 39.969 11.438 1 98 195 TYR A N 1
ATOM 1550 C CA . TYR A 1 195 ? -30.531 39.25 11.102 1 98 195 TYR A CA 1
ATOM 1551 C C . TYR A 1 195 ? -31.359 38.969 12.344 1 98 195 TYR A C 1
ATOM 1553 O O . TYR A 1 195 ? -30.828 38.656 13.406 1 98 195 TYR A O 1
ATOM 1561 N N . GLU A 1 196 ? -32.594 39.125 12.258 1 97.69 196 GLU A N 1
ATOM 1562 C CA . GLU A 1 196 ? -33.562 38.5 13.164 1 97.69 196 GLU A CA 1
ATOM 1563 C C . GLU A 1 196 ? -34.156 37.25 12.539 1 97.69 196 GLU A C 1
ATOM 1565 O O . GLU A 1 196 ? -34.781 37.312 11.484 1 97.69 196 GLU A O 1
ATOM 1570 N N . VAL A 1 197 ? -33.938 36.156 13.172 1 98.06 197 VAL A N 1
ATOM 1571 C CA . VAL A 1 197 ? -34.406 34.875 12.656 1 98.06 197 VAL A CA 1
ATOM 1572 C C . VAL A 1 197 ? -35.438 34.281 13.617 1 98.06 197 VAL A C 1
ATOM 1574 O O . VAL A 1 197 ? -35.156 34.062 14.797 1 98.06 197 VAL A O 1
ATOM 1577 N N . THR A 1 198 ? -36.656 33.969 13.156 1 97.38 198 THR A N 1
ATOM 1578 C CA . THR A 1 198 ? -37.656 33.25 13.914 1 97.38 198 THR A CA 1
ATOM 1579 C C . THR A 1 198 ? -37.594 31.75 13.602 1 97.38 198 THR A C 1
ATOM 1581 O O . THR A 1 198 ? -37.812 31.328 12.461 1 97.38 198 THR A O 1
ATOM 1584 N N . VAL A 1 199 ? -37.281 31.016 14.57 1 97.44 199 VAL A N 1
ATOM 1585 C CA . VAL A 1 199 ? -37 29.609 14.297 1 97.44 199 VAL A CA 1
ATOM 1586 C C . VAL A 1 199 ? -37.25 28.781 15.555 1 97.44 199 VAL A C 1
ATOM 1588 O O . VAL A 1 199 ? -37.156 29.281 16.672 1 97.44 199 VAL A O 1
ATOM 1591 N N . TYR A 1 200 ? -37.688 27.516 15.367 1 96.5 200 TYR A N 1
ATOM 1592 C CA . TYR A 1 200 ? -37.781 26.578 16.484 1 96.5 200 TYR A CA 1
ATOM 1593 C C . TYR A 1 200 ? -36.375 26.203 16.984 1 96.5 200 TYR A C 1
ATOM 1595 O O . TYR A 1 200 ? -35.5 25.844 16.203 1 96.5 200 TYR A O 1
ATOM 1603 N N . HIS A 1 201 ? -36.156 26.328 18.25 1 94.06 201 HIS A N 1
ATOM 1604 C CA . HIS A 1 201 ? -34.875 25.953 18.828 1 94.06 201 HIS A CA 1
ATOM 1605 C C . HIS A 1 201 ? -35.031 24.781 19.797 1 94.06 201 HIS A C 1
ATOM 1607 O O . HIS A 1 201 ? -35.688 24.906 20.828 1 94.06 201 HIS A O 1
ATOM 1613 N N . PRO A 1 202 ? -34.375 23.672 19.516 1 90.38 202 PRO A N 1
ATOM 1614 C CA . PRO A 1 202 ? -34.531 22.469 20.344 1 90.38 202 PRO A CA 1
ATOM 1615 C C . PRO A 1 202 ? -34.031 22.672 21.781 1 90.38 202 PRO A C 1
ATOM 1617 O O . PRO A 1 202 ? -34.531 22.016 22.688 1 90.38 202 PRO A O 1
ATOM 1620 N N . SER A 1 203 ? -33.125 23.594 22 1 88.44 203 SER A N 1
ATOM 1621 C CA . SER A 1 203 ? -32.594 23.781 23.344 1 88.44 203 SER A CA 1
ATOM 1622 C C . SER A 1 203 ? -33.625 24.406 24.281 1 88.44 203 SER A C 1
ATOM 1624 O O . SER A 1 203 ? -33.531 24.234 25.5 1 88.44 203 SER A O 1
ATOM 1626 N N . THR A 1 204 ? -34.625 25.094 23.703 1 89.94 204 THR A N 1
ATOM 1627 C CA . THR A 1 204 ? -35.656 25.734 24.531 1 89.94 204 THR A CA 1
ATOM 1628 C C . THR A 1 204 ? -37 25.094 24.281 1 89.94 204 THR A C 1
ATOM 1630 O O . THR A 1 204 ? -37.969 25.359 25.016 1 89.94 204 THR A O 1
ATOM 1633 N N . LEU A 1 205 ? -37.125 24.328 23.297 1 91.44 205 LEU A N 1
ATOM 1634 C CA . LEU A 1 205 ? -38.375 23.703 22.844 1 91.44 205 LEU A CA 1
ATOM 1635 C C . LEU A 1 205 ? -39.406 24.75 22.516 1 91.44 205 LEU A C 1
ATOM 1637 O O . LEU A 1 205 ? -40.594 24.547 22.781 1 91.44 205 LEU A O 1
ATOM 1641 N N . ARG A 1 206 ? -38.938 25.859 21.938 1 94.62 206 ARG A N 1
ATOM 1642 C CA . ARG A 1 206 ? -39.844 26.953 21.562 1 94.62 206 ARG A CA 1
ATOM 1643 C C . ARG A 1 206 ? -39.438 27.562 20.234 1 94.62 206 ARG A C 1
ATOM 1645 O O . ARG A 1 206 ? -38.312 27.344 19.766 1 94.62 206 ARG A O 1
ATOM 1652 N N . VAL A 1 207 ? -40.406 28.188 19.656 1 95.31 207 VAL A N 1
ATOM 1653 C CA . VAL A 1 207 ? -40.094 29.062 18.547 1 95.31 207 VAL A CA 1
ATOM 1654 C C . VAL A 1 207 ? -39.531 30.375 19.078 1 95.31 207 VAL A C 1
ATOM 1656 O O . VAL A 1 207 ? -40.188 31.078 19.859 1 95.31 207 VAL A O 1
ATOM 1659 N N . GLU A 1 208 ? -38.281 30.656 18.719 1 95.88 208 GLU A N 1
ATOM 1660 C CA . GLU A 1 208 ? -37.531 31.797 19.266 1 95.88 208 GLU A CA 1
ATOM 1661 C C . GLU A 1 208 ? -37.219 32.844 18.188 1 95.88 208 GLU A C 1
ATOM 1663 O O . GLU A 1 208 ? -37.125 32.5 17 1 95.88 208 GLU A O 1
ATOM 1668 N N . LYS A 1 209 ? -37.125 34.094 18.641 1 95.25 209 LYS A N 1
ATOM 1669 C CA . LYS A 1 209 ? -36.531 35.125 17.828 1 95.25 209 LYS A CA 1
ATOM 1670 C C . LYS A 1 209 ? -35.062 35.344 18.203 1 95.25 209 LYS A C 1
ATOM 1672 O O . LYS A 1 209 ? -34.75 35.688 19.344 1 95.25 209 LYS A O 1
ATOM 1677 N N . CYS A 1 210 ? -34.188 35.094 17.297 1 95.56 210 CYS A N 1
ATOM 1678 C CA . CYS A 1 210 ? -32.75 35.219 17.516 1 95.56 210 CYS A CA 1
ATOM 1679 C C . CYS A 1 210 ? -32.125 36.312 16.672 1 95.56 210 CYS A C 1
ATOM 1681 O O . CYS A 1 210 ? -32.531 36.531 15.516 1 95.56 210 CYS A O 1
ATOM 1683 N N . TYR A 1 211 ? -31.266 37.062 17.188 1 95.38 211 TYR A N 1
ATOM 1684 C CA . TYR A 1 211 ? -30.484 38.062 16.453 1 95.38 211 TYR A CA 1
ATOM 1685 C C . TYR A 1 211 ? -29.062 37.562 16.203 1 95.38 211 TYR A C 1
ATOM 1687 O O . TYR A 1 211 ? -28.391 37.125 17.141 1 95.38 211 TYR A O 1
ATOM 1695 N N . ALA A 1 212 ? -28.641 37.562 15.016 1 96.25 212 ALA A N 1
ATOM 1696 C CA . ALA A 1 212 ? -27.328 37 14.695 1 96.25 212 ALA A CA 1
ATOM 1697 C C . ALA A 1 212 ? -26.656 37.75 13.555 1 96.25 212 ALA A C 1
ATOM 1699 O O . ALA A 1 212 ? -27.328 38.281 12.672 1 96.25 212 ALA A O 1
ATOM 1700 N N . ASN A 1 213 ? -25.312 37.812 13.594 1 97.19 213 ASN A N 1
ATOM 1701 C CA . ASN A 1 213 ? -24.516 38.281 12.461 1 97.19 213 ASN A CA 1
ATOM 1702 C C . ASN A 1 213 ? -24.625 37.344 11.273 1 97.19 213 ASN A C 1
ATOM 1704 O O . ASN A 1 213 ? -25.109 36.219 11.414 1 97.19 213 ASN A O 1
ATOM 1708 N N . ASP A 1 214 ? -24.25 37.875 10.125 1 98.06 214 ASP A N 1
ATOM 1709 C CA . ASP A 1 214 ? -24.172 37.062 8.922 1 98.06 214 ASP A CA 1
ATOM 1710 C C . ASP A 1 214 ? -23.031 36.062 9.016 1 98.06 214 ASP A C 1
ATOM 1712 O O . ASP A 1 214 ? -21.875 36.438 9.227 1 98.06 214 ASP A O 1
ATOM 1716 N N . PRO A 1 215 ? -23.297 34.75 8.836 1 97.62 215 PRO A N 1
ATOM 1717 C CA . PRO A 1 215 ? -22.219 33.75 8.836 1 97.62 215 PRO A CA 1
ATOM 1718 C C . PRO A 1 215 ? -21.125 34.062 7.809 1 97.62 215 PRO A C 1
ATOM 1720 O O . PRO A 1 215 ? -19.969 33.656 7.977 1 97.62 215 PRO A O 1
ATOM 1723 N N . TYR A 1 216 ? -21.422 34.781 6.742 1 98.25 216 TYR A N 1
ATOM 1724 C CA . TYR A 1 216 ? -20.516 35.156 5.668 1 98.25 216 TYR A CA 1
ATOM 1725 C C . TYR A 1 216 ? -20.078 36.594 5.785 1 98.25 216 TYR A C 1
ATOM 1727 O O . TYR A 1 216 ? -19.703 37.219 4.785 1 98.25 216 TYR A O 1
ATOM 1735 N N . ALA A 1 217 ? -20.094 37.094 6.977 1 97.88 217 ALA A N 1
ATOM 1736 C CA . ALA A 1 217 ? -19.641 38.469 7.215 1 97.88 217 ALA A CA 1
ATOM 1737 C C . ALA A 1 217 ? -18.219 38.688 6.707 1 97.88 217 ALA A C 1
ATOM 1739 O O . ALA A 1 217 ? -17.359 37.812 6.867 1 97.88 217 ALA A O 1
ATOM 1740 N N . ARG A 1 218 ? -18 39.875 6.109 1 97.62 218 ARG A N 1
ATOM 1741 C CA . ARG A 1 218 ? -16.656 40.25 5.652 1 97.62 218 ARG A CA 1
ATOM 1742 C C . ARG A 1 218 ? -16.172 41.5 6.367 1 97.62 218 ARG A C 1
ATOM 1744 O O . ARG A 1 218 ? -15.055 41.969 6.121 1 97.62 218 ARG A O 1
ATOM 1751 N N . GLY A 1 219 ? -16.953 41.969 7.23 1 97 219 GLY A N 1
ATOM 1752 C CA . GLY A 1 219 ? -16.672 43.062 8.133 1 97 219 GLY A CA 1
ATOM 1753 C C . GLY A 1 219 ? -17.547 43.062 9.375 1 97 219 GLY A C 1
ATOM 1754 O O . GLY A 1 219 ? -18.641 42.469 9.375 1 97 219 GLY A O 1
ATOM 1755 N N . LEU A 1 220 ? -17.047 43.719 10.406 1 97.12 220 LEU A N 1
ATOM 1756 C CA . LEU A 1 220 ? -17.766 43.75 11.672 1 97.12 220 LEU A CA 1
ATOM 1757 C C . LEU A 1 220 ? -17.562 45.062 12.391 1 97.12 220 LEU A C 1
ATOM 1759 O O . LEU A 1 220 ? -16.562 45.75 12.172 1 97.12 220 LEU A O 1
ATOM 1763 N N . SER A 1 221 ? -18.547 45.406 13.195 1 95.88 221 SER A N 1
ATOM 1764 C CA . SER A 1 221 ? -18.297 46.406 14.227 1 95.88 221 SER A CA 1
ATOM 1765 C C . SER A 1 221 ? -17.484 45.844 15.383 1 95.88 221 SER A C 1
ATOM 1767 O O . SER A 1 221 ? -17.234 44.625 15.43 1 95.88 221 SER A O 1
ATOM 1769 N N . PRO A 1 222 ? -17.016 46.688 16.266 1 94.88 222 PRO A N 1
ATOM 1770 C CA . PRO A 1 222 ? -16.219 46.188 17.375 1 94.88 222 PRO A CA 1
ATOM 1771 C C . PRO A 1 222 ? -16.906 45.031 18.125 1 94.88 222 PRO A C 1
ATOM 1773 O O . PRO A 1 222 ? -18.109 45.062 18.344 1 94.88 222 PRO A O 1
ATOM 1776 N N . ASP A 1 223 ? -16.125 43.969 18.375 1 93.38 223 ASP A N 1
ATOM 1777 C CA . ASP A 1 223 ? -16.531 42.812 19.141 1 93.38 223 ASP A CA 1
ATOM 1778 C C . ASP A 1 223 ? -17.609 42.031 18.406 1 93.38 223 ASP A C 1
ATOM 1780 O O . ASP A 1 223 ? -18.281 41.188 19 1 93.38 223 ASP A O 1
ATOM 1784 N N . GLY A 1 224 ? -17.812 42.344 17.172 1 93 224 GLY A N 1
ATOM 1785 C CA . GLY A 1 224 ? -18.75 41.594 16.344 1 93 224 GLY A CA 1
ATOM 1786 C C . GLY A 1 224 ? -20.203 41.844 16.719 1 93 224 GLY A C 1
ATOM 1787 O O . GLY A 1 224 ? -21.016 40.906 16.719 1 93 224 GLY A O 1
ATOM 1788 N N . ARG A 1 225 ? -20.484 42.969 17.016 1 92.94 225 ARG A N 1
ATOM 1789 C CA . ARG A 1 225 ? -21.859 43.281 17.391 1 92.94 225 ARG A CA 1
ATOM 1790 C C . ARG A 1 225 ? -22.781 43.281 16.172 1 92.94 225 ARG A C 1
ATOM 1792 O O . ARG A 1 225 ? -23.922 42.844 16.25 1 92.94 225 ARG A O 1
ATOM 1799 N N . GLN A 1 226 ? -22.281 43.875 15.148 1 95.75 226 GLN A N 1
ATOM 1800 C CA . GLN A 1 226 ? -23.047 43.938 13.898 1 95.75 226 GLN A CA 1
ATOM 1801 C C . GLN A 1 226 ? -22.141 43.656 12.695 1 95.75 226 GLN A C 1
ATOM 1803 O O . GLN A 1 226 ? -20.953 43.969 12.719 1 95.75 226 GLN A O 1
ATOM 1808 N N . THR A 1 227 ? -22.797 43.031 11.672 1 97.31 227 THR A N 1
ATOM 1809 C CA . THR A 1 227 ? -22.094 42.844 10.414 1 97.31 227 THR A CA 1
ATOM 1810 C C . THR A 1 227 ? -21.938 44.156 9.656 1 97.31 227 THR A C 1
ATOM 1812 O O . THR A 1 227 ? -22.891 44.938 9.555 1 97.31 227 THR A O 1
ATOM 1815 N N . PHE A 1 228 ? -20.734 44.438 9.195 1 97.5 228 PHE A N 1
ATOM 1816 C CA . PHE A 1 228 ? -20.422 45.625 8.43 1 97.5 228 PHE A CA 1
ATOM 1817 C C . PHE A 1 228 ? -20.5 45.344 6.938 1 97.5 228 PHE A C 1
ATOM 1819 O O . PHE A 1 228 ? -19.875 44.406 6.445 1 97.5 228 PHE A O 1
ATOM 1826 N N . LEU A 1 229 ? -21.344 46.125 6.219 1 97.06 229 LEU A N 1
ATOM 1827 C CA . LEU A 1 229 ? -21.438 46 4.77 1 97.06 229 LEU A CA 1
ATOM 1828 C C . LEU A 1 229 ? -20.25 46.656 4.078 1 97.06 229 LEU A C 1
ATOM 1830 O O . LEU A 1 229 ? -20.297 47.844 3.762 1 97.06 229 LEU A O 1
ATOM 1834 N N . VAL A 1 230 ? -19.281 45.844 3.742 1 96.38 230 VAL A N 1
ATOM 1835 C CA . VAL A 1 230 ? -18.047 46.344 3.145 1 96.38 230 VAL A CA 1
ATOM 1836 C C . VAL A 1 230 ? -17.781 45.625 1.826 1 96.38 230 VAL A C 1
ATOM 1838 O O . VAL A 1 230 ? -17.828 44.406 1.766 1 96.38 230 VAL A O 1
ATOM 1841 N N . ASN A 1 231 ? -17.547 46.375 0.777 1 96.19 231 ASN A N 1
ATOM 1842 C CA . ASN A 1 231 ? -17.109 45.875 -0.514 1 96.19 231 ASN A CA 1
ATOM 1843 C C . ASN A 1 231 ? -15.594 45.781 -0.604 1 96.19 231 ASN A C 1
ATOM 1845 O O . ASN A 1 231 ? -14.914 46.781 -0.814 1 96.19 231 ASN A O 1
ATOM 1849 N N . LEU A 1 232 ? -15.031 44.625 -0.544 1 96.38 232 LEU A N 1
ATOM 1850 C CA . LEU A 1 232 ? -13.594 44.406 -0.441 1 96.38 232 LEU A CA 1
ATOM 1851 C C . LEU A 1 232 ? -12.891 44.75 -1.754 1 96.38 232 LEU A C 1
ATOM 1853 O O . LEU A 1 232 ? -11.672 44.875 -1.791 1 96.38 232 LEU A O 1
ATOM 1857 N N . ASP A 1 233 ? -13.664 44.969 -2.836 1 93.62 233 ASP A N 1
ATOM 1858 C CA . ASP A 1 233 ? -13.086 45.312 -4.133 1 93.62 233 ASP A CA 1
ATOM 1859 C C . ASP A 1 233 ? -12.906 46.812 -4.285 1 93.62 233 ASP A C 1
ATOM 1861 O O . ASP A 1 233 ? -12.352 47.281 -5.281 1 93.62 233 ASP A O 1
ATOM 1865 N N . PHE A 1 234 ? -13.328 47.469 -3.295 1 93.5 234 PHE A N 1
ATOM 1866 C CA . PHE A 1 234 ? -13.18 48.938 -3.324 1 93.5 234 PHE A CA 1
ATOM 1867 C C . PHE A 1 234 ? -11.703 49.312 -3.291 1 93.5 234 PHE A C 1
ATOM 1869 O O . PHE A 1 234 ? -10.938 48.812 -2.469 1 93.5 234 PHE A O 1
ATOM 1876 N N . ASP A 1 235 ? -11.289 50.219 -4.086 1 93.75 235 ASP A N 1
ATOM 1877 C CA . ASP A 1 235 ? -9.883 50.562 -4.289 1 93.75 235 ASP A CA 1
ATOM 1878 C C . ASP A 1 235 ? -9.273 51.156 -3.02 1 93.75 235 ASP A C 1
ATOM 1880 O O . ASP A 1 235 ? -8.086 50.969 -2.746 1 93.75 235 ASP A O 1
ATOM 1884 N N . GLN A 1 236 ? -10.031 51.781 -2.271 1 93.25 236 GLN A N 1
ATOM 1885 C CA . GLN A 1 236 ? -9.523 52.438 -1.061 1 93.25 236 GLN A CA 1
ATOM 1886 C C . GLN A 1 236 ? -9.133 51.375 -0.015 1 93.25 236 GLN A C 1
ATOM 1888 O O . GLN A 1 236 ? -8.422 51.688 0.942 1 93.25 236 GLN A O 1
ATOM 1893 N N . LEU A 1 237 ? -9.586 50.156 -0.177 1 96.38 237 LEU A N 1
ATOM 1894 C CA . LEU A 1 237 ? -9.273 49.094 0.765 1 96.38 237 LEU A CA 1
ATOM 1895 C C . LEU A 1 237 ? -8.094 48.281 0.273 1 96.38 237 LEU A C 1
ATOM 1897 O O . LEU A 1 237 ? -7.789 47.219 0.844 1 96.38 237 LEU A O 1
ATOM 1901 N N . LYS A 1 238 ? -7.426 48.75 -0.726 1 96.94 238 LYS A N 1
ATOM 1902 C CA . LYS A 1 238 ? -6.258 48.094 -1.291 1 96.94 238 LYS A CA 1
ATOM 1903 C C . LYS A 1 238 ? -5.012 48.969 -1.163 1 96.94 238 LYS A C 1
ATOM 1905 O O . LYS A 1 238 ? -4.969 50.062 -1.702 1 96.94 238 LYS A O 1
ATOM 1910 N N . PRO A 1 239 ? -4.051 48.438 -0.421 1 97.44 239 PRO A N 1
ATOM 1911 C CA . PRO A 1 239 ? -2.809 49.219 -0.412 1 97.44 239 PRO A CA 1
ATOM 1912 C C . PRO A 1 239 ? -2.146 49.281 -1.787 1 97.44 239 PRO A C 1
ATOM 1914 O O . PRO A 1 239 ? -2.5 48.531 -2.686 1 97.44 239 PRO A O 1
ATOM 1917 N N . ASP A 1 240 ? -1.156 50.188 -1.938 1 96.25 240 ASP A N 1
ATOM 1918 C CA . ASP A 1 240 ? -0.504 50.406 -3.229 1 96.25 240 ASP A CA 1
ATOM 1919 C C . ASP A 1 240 ? 0.16 49.094 -3.717 1 96.25 240 ASP A C 1
ATOM 1921 O O . ASP A 1 240 ? 0.933 48.469 -2.984 1 96.25 240 ASP A O 1
ATOM 1925 N N . GLY A 1 241 ? -0.201 48.688 -4.871 1 96.06 241 GLY A N 1
ATOM 1926 C CA . GLY A 1 241 ? 0.408 47.531 -5.488 1 96.06 241 GLY A CA 1
ATOM 1927 C C . GLY A 1 241 ? -0.283 46.219 -5.117 1 96.06 241 GLY A C 1
ATOM 1928 O O . GLY A 1 241 ? 0.201 45.125 -5.449 1 96.06 241 GLY A O 1
ATOM 1929 N N . TRP A 1 242 ? -1.404 46.344 -4.555 1 96.75 242 TRP A N 1
ATOM 1930 C CA . TRP A 1 242 ? -2.092 45.156 -4.02 1 96.75 242 TRP A CA 1
ATOM 1931 C C . TRP A 1 242 ? -2.475 44.219 -5.137 1 96.75 242 TRP A C 1
ATOM 1933 O O . TRP A 1 242 ? -2.297 43 -5.008 1 96.75 242 TRP A O 1
ATOM 1943 N N . ASP A 1 243 ? -2.949 44.688 -6.277 1 94.88 243 ASP A N 1
ATOM 1944 C CA . ASP A 1 243 ? -3.447 43.875 -7.371 1 94.88 243 ASP A CA 1
ATOM 1945 C C . ASP A 1 243 ? -2.301 43.156 -8.094 1 94.88 243 ASP A C 1
ATOM 1947 O O . ASP A 1 243 ? -2.51 42.156 -8.766 1 94.88 243 ASP A O 1
ATOM 1951 N N . ASN A 1 244 ? -1.074 43.656 -7.906 1 95.88 244 ASN A N 1
ATOM 1952 C CA . ASN A 1 244 ? 0.089 43.062 -8.555 1 95.88 244 ASN A CA 1
ATOM 1953 C C . ASN A 1 244 ? 0.896 42.188 -7.578 1 95.88 244 ASN A C 1
ATOM 1955 O O . ASN A 1 244 ? 1.938 41.656 -7.941 1 95.88 244 ASN A O 1
ATOM 1959 N N . LEU A 1 245 ? 0.451 42.062 -6.383 1 97.12 245 LEU A N 1
ATOM 1960 C CA . LEU A 1 245 ? 1.237 41.406 -5.332 1 97.12 245 LEU A CA 1
ATOM 1961 C C . LEU A 1 245 ? 1.531 39.938 -5.688 1 97.12 245 LEU A C 1
ATOM 1963 O O . LEU A 1 245 ? 2.602 39.438 -5.363 1 97.12 245 LEU A O 1
ATOM 1967 N N . ALA A 1 246 ? 0.621 39.312 -6.363 1 95.44 246 ALA A N 1
ATOM 1968 C CA . ALA A 1 246 ? 0.786 37.906 -6.738 1 95.44 246 ALA A CA 1
ATOM 1969 C C . ALA A 1 246 ? 2.064 37.688 -7.543 1 95.44 246 ALA A C 1
ATOM 1971 O O . ALA A 1 246 ? 2.699 36.625 -7.453 1 95.44 246 ALA A O 1
ATOM 1972 N N . ASN A 1 247 ? 2.488 38.656 -8.289 1 95.81 247 ASN A N 1
ATOM 1973 C CA . ASN A 1 247 ? 3.678 38.594 -9.125 1 95.81 247 ASN A CA 1
ATOM 1974 C C . ASN A 1 247 ? 4.945 38.906 -8.344 1 95.81 247 ASN A C 1
ATOM 1976 O O . ASN A 1 247 ? 6.055 38.656 -8.805 1 95.81 247 ASN A O 1
ATOM 1980 N N . GLU A 1 248 ? 4.711 39.5 -7.172 1 96.44 248 GLU A N 1
ATOM 1981 C CA . GLU A 1 248 ? 5.855 39.938 -6.387 1 96.44 248 GLU A CA 1
ATOM 1982 C C . GLU A 1 248 ? 6.211 38.938 -5.301 1 96.44 248 GLU A C 1
ATOM 1984 O O . GLU A 1 248 ? 7.305 38.969 -4.73 1 96.44 248 GLU A O 1
ATOM 1989 N N . LYS A 1 249 ? 5.383 37.969 -5.035 1 96.88 249 LYS A N 1
ATOM 1990 C CA . LYS A 1 249 ? 5.59 37.031 -3.928 1 96.88 249 LYS A CA 1
ATOM 1991 C C . LYS A 1 249 ? 6.836 36.188 -4.152 1 96.88 249 LYS A C 1
ATOM 1993 O O . LYS A 1 249 ? 7.207 35.906 -5.293 1 96.88 249 LYS A O 1
ATOM 1998 N N . PRO A 1 250 ? 7.496 35.75 -3.084 1 95.94 250 PRO A N 1
ATOM 1999 C CA . PRO A 1 250 ? 8.656 34.875 -3.209 1 95.94 250 PRO A CA 1
ATOM 2000 C C . PRO A 1 250 ? 8.328 33.562 -3.928 1 95.94 250 PRO A C 1
ATOM 2002 O O . PRO A 1 250 ? 7.258 32.969 -3.703 1 95.94 250 PRO A O 1
ATOM 2005 N N . VAL A 1 251 ? 9.234 33.094 -4.719 1 93.5 251 VAL A N 1
ATOM 2006 C CA . VAL A 1 251 ? 9.031 31.891 -5.531 1 93.5 251 VAL A CA 1
ATOM 2007 C C . VAL A 1 251 ? 9.219 30.641 -4.672 1 93.5 251 VAL A C 1
ATOM 2009 O O . VAL A 1 251 ? 10.125 30.594 -3.84 1 93.5 251 VAL A O 1
ATOM 2012 N N . ILE A 1 252 ? 8.367 29.75 -4.801 1 93.94 252 ILE A N 1
ATOM 2013 C CA . ILE A 1 252 ? 8.5 28.422 -4.219 1 93.94 252 ILE A CA 1
ATOM 2014 C C . ILE A 1 252 ? 8.508 27.375 -5.328 1 93.94 252 ILE A C 1
ATOM 2016 O O . ILE A 1 252 ? 7.492 27.156 -5.988 1 93.94 252 ILE A O 1
ATOM 2020 N N . HIS A 1 253 ? 9.562 26.656 -5.523 1 92.56 253 HIS A N 1
ATOM 2021 C CA . HIS A 1 253 ? 9.68 25.672 -6.598 1 92.56 253 HIS A CA 1
ATOM 2022 C C . HIS A 1 253 ? 9.031 24.359 -6.207 1 92.56 253 HIS A C 1
ATOM 2024 O O . HIS A 1 253 ? 8.539 23.625 -7.07 1 92.56 253 HIS A O 1
ATOM 2030 N N . SER A 1 254 ? 9.125 24.031 -4.98 1 96 254 SER A N 1
ATOM 2031 C CA . SER A 1 254 ? 8.539 22.844 -4.395 1 96 254 SER A CA 1
ATOM 2032 C C . SER A 1 254 ? 8.133 23.062 -2.945 1 96 254 SER A C 1
ATOM 2034 O O . SER A 1 254 ? 8.781 23.828 -2.229 1 96 254 SER A O 1
ATOM 2036 N N . PHE A 1 255 ? 7.066 22.406 -2.574 1 98 255 PHE A N 1
ATOM 2037 C CA . PHE A 1 255 ? 6.672 22.531 -1.177 1 98 255 PHE A CA 1
ATOM 2038 C C . PHE A 1 255 ? 7.75 21.969 -0.255 1 98 255 PHE A C 1
ATOM 2040 O O . PHE A 1 255 ? 7.828 22.344 0.917 1 98 255 PHE A O 1
ATOM 2047 N N . SER A 1 256 ? 8.641 21.094 -0.75 1 97.56 256 SER A N 1
ATOM 2048 C CA . SER A 1 256 ? 9.727 20.547 0.049 1 97.56 256 SER A CA 1
ATOM 2049 C C . SER A 1 256 ? 10.727 21.625 0.439 1 97.56 256 SER A C 1
ATOM 2051 O O . SER A 1 256 ? 11.555 21.422 1.33 1 97.56 256 SER A O 1
ATOM 2053 N N . ASP A 1 257 ? 10.656 22.797 -0.174 1 98 257 ASP A N 1
ATOM 2054 C CA . ASP A 1 257 ? 11.578 23.891 0.101 1 98 257 ASP A CA 1
ATOM 2055 C C . ASP A 1 257 ? 11.07 24.766 1.249 1 98 257 ASP A C 1
ATOM 2057 O O . ASP A 1 257 ? 11.75 25.703 1.679 1 98 257 ASP A O 1
ATOM 2061 N N . ILE A 1 258 ? 9.945 24.406 1.768 1 98.56 258 ILE A N 1
ATOM 2062 C CA . ILE A 1 258 ? 9.281 25.266 2.744 1 98.56 258 ILE A CA 1
ATOM 2063 C C . ILE A 1 258 ? 9.945 25.109 4.109 1 98.56 258 ILE A C 1
ATOM 2065 O O . ILE A 1 258 ? 10.32 24 4.492 1 98.56 258 ILE A O 1
ATOM 2069 N N . SER A 1 259 ? 10.125 26.109 4.871 1 98.69 259 SER A N 1
ATOM 2070 C CA . SER A 1 259 ? 10.398 26.203 6.301 1 98.69 259 SER A CA 1
ATOM 2071 C C . SER A 1 259 ? 9.484 27.219 6.977 1 98.69 259 SER A C 1
ATOM 2073 O O . SER A 1 259 ? 9.289 28.312 6.465 1 98.69 259 SER A O 1
ATOM 2075 N N . ILE A 1 260 ? 8.953 26.859 8.102 1 98.88 260 ILE A N 1
ATOM 2076 C CA . ILE A 1 260 ? 7.871 27.641 8.68 1 98.88 260 ILE A CA 1
ATOM 2077 C C . ILE A 1 260 ? 8.312 28.234 10.016 1 98.88 260 ILE A C 1
ATOM 2079 O O . ILE A 1 260 ? 8.969 27.562 10.812 1 98.88 260 ILE A O 1
ATOM 2083 N N . TYR A 1 261 ? 7.984 29.484 10.242 1 98.81 261 TYR A N 1
ATOM 2084 C CA . TYR A 1 261 ? 8.203 30.219 11.484 1 98.81 261 TYR A CA 1
ATOM 2085 C C . TYR A 1 261 ? 6.883 30.672 12.086 1 98.81 261 TYR A C 1
ATOM 2087 O O . TYR A 1 261 ? 6.23 31.578 11.555 1 98.81 261 TYR A O 1
ATOM 2095 N N . GLU A 1 262 ? 6.445 30.078 13.195 1 98.81 262 GLU A N 1
ATOM 2096 C CA . GLU A 1 262 ? 5.168 30.375 13.828 1 98.81 262 GLU A CA 1
ATOM 2097 C C . GLU A 1 262 ? 5.277 31.578 14.758 1 98.81 262 GLU A C 1
ATOM 2099 O O . GLU A 1 262 ? 6.188 31.656 15.586 1 98.81 262 GLU A O 1
ATOM 2104 N N . MET A 1 263 ? 4.219 32.438 14.656 1 98.06 263 MET A N 1
ATOM 2105 C CA . MET A 1 263 ? 4.305 33.688 15.406 1 98.06 263 MET A CA 1
ATOM 2106 C C . MET A 1 263 ? 2.918 34.188 15.773 1 98.06 263 MET A C 1
ATOM 2108 O O . MET A 1 263 ? 1.938 33.906 15.094 1 98.06 263 MET A O 1
ATOM 2112 N N . HIS A 1 264 ? 2.857 34.875 16.922 1 98.44 264 HIS A N 1
ATOM 2113 C CA . HIS A 1 264 ? 1.674 35.594 17.375 1 98.44 264 HIS A CA 1
ATOM 2114 C C . HIS A 1 264 ? 1.767 37.094 17.016 1 98.44 264 HIS A C 1
ATOM 2116 O O . HIS A 1 264 ? 2.812 37.719 17.203 1 98.44 264 HIS A O 1
ATOM 2122 N N . VAL A 1 265 ? 0.698 37.625 16.438 1 98.56 265 VAL A N 1
ATOM 2123 C CA . VAL A 1 265 ? 0.697 39 15.93 1 98.56 265 VAL A CA 1
ATOM 2124 C C . VAL A 1 265 ? 1.087 39.969 17.047 1 98.56 265 VAL A C 1
ATOM 2126 O O . VAL A 1 265 ? 1.938 40.844 16.859 1 98.56 265 VAL A O 1
ATOM 2129 N N . ARG A 1 266 ? 0.507 39.812 18.172 1 98.31 266 ARG A N 1
ATOM 2130 C CA . ARG A 1 266 ? 0.741 40.781 19.266 1 98.31 266 ARG A CA 1
ATOM 2131 C C . ARG A 1 266 ? 2.121 40.562 19.875 1 98.31 266 ARG A C 1
ATOM 2133 O O . ARG A 1 266 ? 2.826 41.531 20.156 1 98.31 266 ARG A O 1
ATOM 2140 N N . ASP A 1 267 ? 2.547 39.344 20.094 1 98.12 267 ASP A N 1
ATOM 2141 C CA . ASP A 1 267 ? 3.869 39.094 20.656 1 98.12 267 ASP A CA 1
ATOM 2142 C C . ASP A 1 267 ? 4.961 39.75 19.828 1 98.12 267 ASP A C 1
ATOM 2144 O O . ASP A 1 267 ? 6.008 40.125 20.359 1 98.12 267 ASP A O 1
ATOM 2148 N N . PHE A 1 268 ? 4.77 39.938 18.547 1 98.19 268 PHE A N 1
ATOM 2149 C CA . PHE A 1 268 ? 5.754 40.438 17.594 1 98.19 268 PHE A CA 1
ATOM 2150 C C . PHE A 1 268 ? 6.238 41.812 17.969 1 98.19 268 PHE A C 1
ATOM 2152 O O . PHE A 1 268 ? 7.422 42.125 17.844 1 98.19 268 PHE A O 1
ATOM 2159 N N . SER A 1 269 ? 5.254 42.656 18.562 1 98.12 269 SER A N 1
ATOM 2160 C CA . SER A 1 269 ? 5.691 44.031 18.641 1 98.12 269 SER A CA 1
ATOM 2161 C C . SER A 1 269 ? 5.172 44.719 19.906 1 98.12 269 SER A C 1
ATOM 2163 O O . SER A 1 269 ? 5.488 45.875 20.172 1 98.12 269 SER A O 1
ATOM 2165 N N . ALA A 1 270 ? 4.387 44 20.672 1 97 270 ALA A N 1
ATOM 2166 C CA . ALA A 1 270 ? 3.777 44.625 21.844 1 97 270 ALA A CA 1
ATOM 2167 C C . ALA A 1 270 ? 4.84 45.25 22.75 1 97 270 ALA A C 1
ATOM 2169 O O . ALA A 1 270 ? 4.605 46.281 23.375 1 97 270 ALA A O 1
ATOM 2170 N N . ASN A 1 271 ? 6.008 44.625 22.766 1 93.56 271 ASN A N 1
ATOM 2171 C CA . ASN A 1 271 ? 7.078 45.094 23.641 1 93.56 271 ASN A CA 1
ATOM 2172 C C . ASN A 1 271 ? 8.227 45.688 22.844 1 93.56 271 ASN A C 1
ATOM 2174 O O . ASN A 1 271 ? 9.328 45.875 23.375 1 93.56 271 ASN A O 1
ATOM 2178 N N . ASP A 1 272 ? 8.07 45.969 21.625 1 96 272 ASP A N 1
ATOM 2179 C CA . ASP A 1 272 ? 9.125 46.5 20.75 1 96 272 ASP A CA 1
ATOM 2180 C C . ASP A 1 272 ? 9.148 48.031 20.781 1 96 272 ASP A C 1
ATOM 2182 O O . ASP A 1 272 ? 8.344 48.688 20.125 1 96 272 ASP A O 1
ATOM 2186 N N . LEU A 1 273 ? 10.125 48.625 21.344 1 95.88 273 LEU A N 1
ATOM 2187 C CA . LEU A 1 273 ? 10.203 50.062 21.531 1 95.88 273 LEU A CA 1
ATOM 2188 C C . LEU A 1 273 ? 10.562 50.75 20.234 1 95.88 273 LEU A C 1
ATOM 2190 O O . LEU A 1 273 ? 10.414 51.969 20.109 1 95.88 273 LEU A O 1
ATOM 2194 N N . SER A 1 274 ? 10.953 50 19.281 1 97.06 274 SER A N 1
ATOM 2195 C CA . SER A 1 274 ? 11.258 50.562 17.969 1 97.06 274 SER A CA 1
ATOM 2196 C C . SER A 1 274 ? 9.992 50.75 17.141 1 97.06 274 SER A C 1
ATOM 2198 O O . SER A 1 274 ? 10.039 51.344 16.062 1 97.06 274 SER A O 1
ATOM 2200 N N . VAL A 1 275 ? 8.945 50.312 17.609 1 97.31 275 VAL A N 1
ATOM 2201 C CA . VAL A 1 275 ? 7.645 50.5 16.969 1 97.31 275 VAL A CA 1
ATOM 2202 C C . VAL A 1 275 ? 6.863 51.594 17.656 1 97.31 275 VAL A C 1
ATOM 2204 O O . VAL A 1 275 ? 6.855 51.688 18.875 1 97.31 275 VAL A O 1
ATOM 2207 N N . GLN A 1 276 ? 6.152 52.438 16.891 1 95.31 276 GLN A N 1
ATOM 2208 C CA . GLN A 1 276 ? 5.309 53.5 17.453 1 95.31 276 GLN A CA 1
ATOM 2209 C C . GLN A 1 276 ? 4.234 52.906 18.375 1 95.31 276 GLN A C 1
ATOM 2211 O O . GLN A 1 276 ? 3.662 51.844 18.062 1 95.31 276 GLN A O 1
ATOM 2216 N N . PRO A 1 277 ? 4.004 53.531 19.453 1 94.12 277 PRO A N 1
ATOM 2217 C CA . PRO A 1 277 ? 3.086 52.969 20.438 1 94.12 277 PRO A CA 1
ATOM 2218 C C . PRO A 1 277 ? 1.728 52.625 19.859 1 94.12 277 PRO A C 1
ATOM 2220 O O . PRO A 1 277 ? 1.149 51.594 20.219 1 94.12 277 PRO A O 1
ATOM 2223 N N . GLU A 1 278 ? 1.296 53.344 18.906 1 93.06 278 GLU A N 1
ATOM 2224 C CA . GLU A 1 278 ? -0.037 53.125 18.359 1 93.06 278 GLU A CA 1
ATOM 2225 C C . GLU A 1 278 ? -0.08 51.875 17.5 1 93.06 278 GLU A C 1
ATOM 2227 O O . GLU A 1 278 ? -1.154 51.312 17.25 1 93.06 278 GLU A O 1
ATOM 2232 N N . PHE A 1 279 ? 1.073 51.406 17.078 1 96.38 279 PHE A N 1
ATOM 2233 C CA . PHE A 1 279 ? 1.131 50.281 16.172 1 96.38 279 PHE A CA 1
ATOM 2234 C C . PHE A 1 279 ? 1.53 49 16.906 1 96.38 279 PHE A C 1
ATOM 2236 O O . PHE A 1 279 ? 1.405 47.906 16.359 1 96.38 279 PHE A O 1
ATOM 2243 N N . ARG A 1 280 ? 1.948 49.125 18.172 1 97.25 280 ARG A N 1
ATOM 2244 C CA . ARG A 1 280 ? 2.465 47.969 18.906 1 97.25 280 ARG A CA 1
ATOM 2245 C C . ARG A 1 280 ? 1.38 46.938 19.125 1 97.25 280 ARG A C 1
ATOM 2247 O O . ARG A 1 280 ? 0.251 47.281 19.5 1 97.25 280 ARG A O 1
ATOM 2254 N N . GLY A 1 281 ? 1.694 45.719 18.812 1 97.56 281 GLY A N 1
ATOM 2255 C CA . GLY A 1 281 ? 0.795 44.594 19.031 1 97.56 281 GLY A CA 1
ATOM 2256 C C . GLY A 1 281 ? -0.218 44.406 17.906 1 97.56 281 GLY A C 1
ATOM 2257 O O . GLY A 1 281 ? -1.105 43.562 18 1 97.56 281 GLY A O 1
ATOM 2258 N N . GLY A 1 282 ? -0.104 45.219 16.875 1 98 282 GLY A N 1
ATOM 2259 C CA . GLY A 1 282 ? -1.107 45.188 15.82 1 98 282 GLY A CA 1
ATOM 2260 C C . GLY A 1 282 ? -0.526 44.938 14.445 1 98 282 GLY A C 1
ATOM 2261 O O . GLY A 1 282 ? 0.669 44.656 14.312 1 98 282 GLY A O 1
ATOM 2262 N N . TYR A 1 283 ? -1.39 45.062 13.391 1 98.56 283 TYR A N 1
ATOM 2263 C CA . TYR A 1 283 ? -1.04 44.719 12.023 1 98.56 283 TYR A CA 1
ATOM 2264 C C . TYR A 1 283 ? 0.034 45.656 11.477 1 98.56 283 TYR A C 1
ATOM 2266 O O . TYR A 1 283 ? 0.965 45.219 10.797 1 98.56 283 TYR A O 1
ATOM 2274 N N . LEU A 1 284 ? -0.031 46.844 11.797 1 98.31 284 LEU A N 1
ATOM 2275 C CA . LEU A 1 284 ? 0.796 47.875 11.148 1 98.31 284 LEU A CA 1
ATOM 2276 C C . LEU A 1 284 ? 2.238 47.781 11.641 1 98.31 284 LEU A C 1
ATOM 2278 O O . LEU A 1 284 ? 3.143 48.344 11.016 1 98.31 284 LEU A O 1
ATOM 2282 N N . ALA A 1 285 ? 2.457 47.125 12.75 1 98.56 285 ALA A N 1
ATOM 2283 C CA . ALA A 1 285 ? 3.822 46.906 13.234 1 98.56 285 ALA A CA 1
ATOM 2284 C C . ALA A 1 285 ? 4.676 46.219 12.18 1 98.56 285 ALA A C 1
ATOM 2286 O O . ALA A 1 285 ? 5.879 46.469 12.078 1 98.56 285 ALA A O 1
ATOM 2287 N N . PHE A 1 286 ? 4.121 45.406 11.367 1 98.62 286 PHE A N 1
ATOM 2288 C CA . PHE A 1 286 ? 4.82 44.594 10.359 1 98.62 286 PHE A CA 1
ATOM 2289 C C . PHE A 1 286 ? 5.25 45.469 9.195 1 98.62 286 PHE A C 1
ATOM 2291 O O . PHE A 1 286 ? 6.066 45.062 8.367 1 98.62 286 PHE A O 1
ATOM 2298 N N . THR A 1 287 ? 4.699 46.719 9.125 1 98.12 287 THR A N 1
ATOM 2299 C CA . THR A 1 287 ? 4.961 47.594 7.992 1 98.12 287 THR A CA 1
ATOM 2300 C C . THR A 1 287 ? 6.125 48.531 8.297 1 98.12 287 THR A C 1
ATOM 2302 O O . THR A 1 287 ? 6.559 49.281 7.426 1 98.12 287 THR A O 1
ATOM 2305 N N . LEU A 1 288 ? 6.629 48.438 9.547 1 98.06 288 LEU A N 1
ATOM 2306 C CA . LEU A 1 288 ? 7.754 49.281 9.93 1 98.06 288 LEU A CA 1
ATOM 2307 C C . LEU A 1 288 ? 9.078 48.594 9.648 1 98.06 288 LEU A C 1
ATOM 2309 O O . LEU A 1 288 ? 9.648 47.938 10.531 1 98.06 288 LEU A O 1
ATOM 2313 N N . LEU A 1 289 ? 9.703 48.875 8.586 1 96.44 289 LEU A N 1
ATOM 2314 C CA . LEU A 1 289 ? 10.766 48.094 7.984 1 96.44 289 LEU A CA 1
ATOM 2315 C C . LEU A 1 289 ? 12.047 48.188 8.805 1 96.44 289 LEU A C 1
ATOM 2317 O O . LEU A 1 289 ? 12.922 47.312 8.703 1 96.44 289 LEU A O 1
ATOM 2321 N N . ASP A 1 290 ? 12.141 49.188 9.688 1 96.44 290 ASP A N 1
ATOM 2322 C CA . ASP A 1 290 ? 13.367 49.406 10.445 1 96.44 290 ASP A CA 1
ATOM 2323 C C . ASP A 1 290 ? 13.18 49 11.914 1 96.44 290 ASP A C 1
ATOM 2325 O O . ASP A 1 290 ? 14.07 49.25 12.734 1 96.44 290 ASP A O 1
ATOM 2329 N N . SER A 1 291 ? 12.008 48.438 12.188 1 98.19 291 SER A N 1
ATOM 2330 C CA . SER A 1 291 ? 11.781 48 13.555 1 98.19 291 SER A CA 1
ATOM 2331 C C . SER A 1 291 ? 12.617 46.75 13.875 1 98.19 291 SER A C 1
ATOM 2333 O O . SER A 1 291 ? 13.055 46.031 12.969 1 98.19 291 SER A O 1
ATOM 2335 N N . ALA A 1 292 ? 12.938 46.469 15.133 1 98.06 292 ALA A N 1
ATOM 2336 C CA . ALA A 1 292 ? 13.734 45.312 15.562 1 98.06 292 ALA A CA 1
ATOM 2337 C C . ALA A 1 292 ? 13.109 44.031 15.086 1 98.06 292 ALA A C 1
ATOM 2339 O O . ALA A 1 292 ? 13.82 43.125 14.633 1 98.06 292 ALA A O 1
ATOM 2340 N N . GLY A 1 293 ? 11.812 43.969 15.211 1 97.81 293 GLY A N 1
ATOM 2341 C CA . GLY A 1 293 ? 11.109 42.75 14.797 1 97.81 293 GLY A CA 1
ATOM 2342 C C . GLY A 1 293 ? 11.234 42.5 13.312 1 97.81 293 GLY A C 1
ATOM 2343 O O . GLY A 1 293 ? 11.547 41.375 12.906 1 97.81 293 GLY A O 1
ATOM 2344 N N . VAL A 1 294 ? 11.031 43.469 12.469 1 98.5 294 VAL A N 1
ATOM 2345 C CA . VAL A 1 294 ? 11.07 43.281 11.023 1 98.5 294 VAL A CA 1
ATOM 2346 C C . VAL A 1 294 ? 12.508 43 10.578 1 98.5 294 VAL A C 1
ATOM 2348 O O . VAL A 1 294 ? 12.742 42.188 9.68 1 98.5 294 VAL A O 1
ATOM 2351 N N . LEU A 1 295 ? 13.5 43.656 11.188 1 98.38 295 LEU A N 1
ATOM 2352 C CA . LEU A 1 295 ? 14.891 43.344 10.875 1 98.38 295 LEU A CA 1
ATOM 2353 C C . LEU A 1 295 ? 15.234 41.906 11.203 1 98.38 295 LEU A C 1
ATOM 2355 O O . LEU A 1 295 ? 15.969 41.25 10.453 1 98.38 295 LEU A O 1
ATOM 2359 N N . HIS A 1 296 ? 14.727 41.438 12.305 1 98.38 296 HIS A N 1
ATOM 2360 C CA . HIS A 1 296 ? 14.922 40.031 12.672 1 98.38 296 HIS A CA 1
ATOM 2361 C C . HIS A 1 296 ? 14.289 39.094 11.633 1 98.38 296 HIS A C 1
ATOM 2363 O O . HIS A 1 296 ? 14.906 38.125 11.227 1 98.38 296 HIS A O 1
ATOM 2369 N N . LEU A 1 297 ? 13.07 39.406 11.172 1 98.69 297 LEU A N 1
ATOM 2370 C CA . LEU A 1 297 ? 12.391 38.594 10.164 1 98.69 297 LEU A CA 1
ATOM 2371 C C . LEU A 1 297 ? 13.172 38.594 8.859 1 98.69 297 LEU A C 1
ATOM 2373 O O . LEU A 1 297 ? 13.242 37.562 8.172 1 98.69 297 LEU A O 1
ATOM 2377 N N . LYS A 1 298 ? 13.758 39.719 8.5 1 98.62 298 LYS A N 1
ATOM 2378 C CA . LYS A 1 298 ? 14.578 39.781 7.297 1 98.62 298 LYS A CA 1
ATOM 2379 C C . LYS A 1 298 ? 15.781 38.844 7.395 1 98.62 298 LYS A C 1
ATOM 2381 O O . LYS A 1 298 ? 16.141 38.188 6.418 1 98.62 298 LYS A O 1
ATOM 2386 N N . LYS A 1 299 ? 16.375 38.781 8.578 1 98.38 299 LYS A N 1
ATOM 2387 C CA . LYS A 1 299 ? 17.5 37.875 8.797 1 98.38 299 LYS A CA 1
ATOM 2388 C C . LYS A 1 299 ? 17.062 36.438 8.609 1 98.38 299 LYS A C 1
ATOM 2390 O O . LYS A 1 299 ? 17.766 35.656 7.965 1 98.38 299 LYS A O 1
ATOM 2395 N N . LEU A 1 300 ? 15.945 36.125 9.18 1 98.62 300 LEU A N 1
ATOM 2396 C CA . LEU A 1 300 ? 15.43 34.75 9.078 1 98.62 300 LEU A CA 1
ATOM 2397 C C . LEU A 1 300 ? 15.117 34.406 7.629 1 98.62 300 LEU A C 1
ATOM 2399 O O . LEU A 1 300 ? 15.469 33.312 7.164 1 98.62 300 LEU A O 1
ATOM 2403 N N . SER A 1 301 ? 14.461 35.312 6.941 1 98.56 301 SER A N 1
ATOM 2404 C CA . SER A 1 301 ? 14.125 35.094 5.539 1 98.56 301 SER A CA 1
ATOM 2405 C C . SER A 1 301 ? 15.375 34.906 4.691 1 98.56 301 SER A C 1
ATOM 2407 O O . SER A 1 301 ? 15.453 34 3.873 1 98.56 301 SER A O 1
ATOM 2409 N N . SER A 1 302 ? 16.375 35.719 4.914 1 98.38 302 SER A N 1
ATOM 2410 C CA . SER A 1 302 ? 17.625 35.656 4.164 1 98.38 302 SER A CA 1
ATOM 2411 C C . SER A 1 302 ? 18.344 34.344 4.43 1 98.38 302 SER A C 1
ATOM 2413 O O . SER A 1 302 ? 19.062 33.812 3.562 1 98.38 302 SER A O 1
ATOM 2415 N N . ALA A 1 303 ? 18.125 33.812 5.613 1 98.5 303 ALA A N 1
ATOM 2416 C CA . ALA A 1 303 ? 18.797 32.594 5.992 1 98.5 303 ALA A CA 1
ATOM 2417 C C . ALA A 1 303 ? 18.062 31.359 5.438 1 98.5 303 ALA A C 1
ATOM 2419 O O . ALA A 1 303 ? 18.641 30.297 5.281 1 98.5 303 ALA A O 1
ATOM 2420 N N . GLY A 1 304 ? 16.703 31.547 5.293 1 98.06 304 GLY A N 1
ATOM 2421 C CA . GLY A 1 304 ? 16.078 30.406 4.656 1 98.06 304 GLY A CA 1
ATOM 2422 C C . GLY A 1 304 ? 14.617 30.234 5.043 1 98.06 304 GLY A C 1
ATOM 2423 O O . GLY A 1 304 ? 13.891 29.453 4.414 1 98.06 304 GLY A O 1
ATOM 2424 N N . ILE A 1 305 ? 14.094 30.922 6.078 1 98.81 305 ILE A N 1
ATOM 2425 C CA . ILE A 1 305 ? 12.672 30.828 6.41 1 98.81 305 ILE A CA 1
ATOM 2426 C C . ILE A 1 305 ? 11.836 31.312 5.23 1 98.81 305 ILE A C 1
ATOM 2428 O O . ILE A 1 305 ? 12.117 32.375 4.648 1 98.81 305 ILE A O 1
ATOM 2432 N N . THR A 1 306 ? 10.836 30.531 4.906 1 98.75 306 THR A N 1
ATOM 2433 C CA . THR A 1 306 ? 10.062 30.891 3.721 1 98.75 306 THR A CA 1
ATOM 2434 C C . THR A 1 306 ? 8.672 31.391 4.113 1 98.75 306 THR A C 1
ATOM 2436 O O . THR A 1 306 ? 8.07 32.188 3.391 1 98.75 306 THR A O 1
ATOM 2439 N N . HIS A 1 307 ? 8.172 30.859 5.215 1 98.81 307 HIS A N 1
ATOM 2440 C CA . HIS A 1 307 ? 6.797 31.156 5.602 1 98.81 307 HIS A CA 1
ATOM 2441 C C . HIS A 1 307 ? 6.719 31.625 7.051 1 98.81 307 HIS A C 1
ATOM 2443 O O . HIS A 1 307 ? 7.391 31.078 7.922 1 98.81 307 HIS A O 1
ATOM 2449 N N . VAL A 1 308 ? 5.91 32.656 7.289 1 98.81 308 VAL A N 1
ATOM 2450 C CA . VAL A 1 308 ? 5.484 33 8.641 1 98.81 308 VAL A CA 1
ATOM 2451 C C . VAL A 1 308 ? 4.062 32.5 8.883 1 98.81 308 VAL A C 1
ATOM 2453 O O . VAL A 1 308 ? 3.158 32.781 8.086 1 98.81 308 VAL A O 1
ATOM 2456 N N . HIS A 1 309 ? 3.949 31.734 9.844 1 98.81 309 HIS A N 1
ATOM 2457 C CA . HIS A 1 309 ? 2.664 31.203 10.289 1 98.81 309 HIS A CA 1
ATOM 2458 C C . HIS A 1 309 ? 2.105 32.031 11.445 1 98.81 309 HIS A C 1
ATOM 2460 O O . HIS A 1 309 ? 2.65 32 12.555 1 98.81 309 HIS A O 1
ATOM 2466 N N . LEU A 1 310 ? 1.02 32.75 11.172 1 98.88 310 LEU A N 1
ATOM 2467 C CA . LEU A 1 310 ? 0.409 33.562 12.203 1 98.88 310 LEU A CA 1
ATOM 2468 C C . LEU A 1 310 ? -0.659 32.812 12.969 1 98.88 310 LEU A C 1
ATOM 2470 O O . LEU A 1 310 ? -1.49 32.125 12.367 1 98.88 310 LEU A O 1
ATOM 2474 N N . LEU A 1 311 ? -0.616 32.875 14.305 1 98.75 311 LEU A N 1
ATOM 2475 C CA . LEU A 1 311 ? -1.745 32.375 15.078 1 98.75 311 LEU A CA 1
ATOM 2476 C C . LEU A 1 311 ? -3.043 33.062 14.648 1 98.75 311 LEU A C 1
ATOM 2478 O O . LEU A 1 311 ? -3.027 33.969 13.828 1 98.75 311 LEU A O 1
ATOM 2482 N N . PRO A 1 312 ? -4.184 32.625 15.156 1 98.5 312 PRO A N 1
ATOM 2483 C CA . PRO A 1 312 ? -5.461 33.062 14.602 1 98.5 312 PRO A CA 1
ATOM 2484 C C . PRO A 1 312 ? -5.566 34.594 14.508 1 98.5 312 PRO A C 1
ATOM 2486 O O . PRO A 1 312 ? -5.188 35.281 15.445 1 98.5 312 PRO A O 1
ATOM 2489 N N . THR A 1 313 ? -6.055 35.031 13.352 1 98.56 313 THR A N 1
ATOM 2490 C CA . THR A 1 313 ? -6.203 36.469 13.094 1 98.56 313 THR A CA 1
ATOM 2491 C C . THR A 1 313 ? -7.633 36.812 12.68 1 98.56 313 THR A C 1
ATOM 2493 O O . THR A 1 313 ? -7.926 37.938 12.289 1 98.56 313 THR A O 1
ATOM 2496 N N . PHE A 1 314 ? -8.5 35.844 12.703 1 98.38 314 PHE A N 1
ATOM 2497 C CA . PHE A 1 314 ? -9.922 36.062 12.484 1 98.38 314 PHE A CA 1
ATOM 2498 C C . PHE A 1 314 ? -10.57 36.625 13.742 1 98.38 314 PHE A C 1
ATOM 2500 O O . PHE A 1 314 ? -9.922 36.75 14.789 1 98.38 314 PHE A O 1
ATOM 2507 N N . GLN A 1 315 ? -11.883 37 13.609 1 98 315 GLN A N 1
ATOM 2508 C CA . GLN A 1 315 ? -12.578 37.562 14.773 1 98 315 GLN A CA 1
ATOM 2509 C C . GLN A 1 315 ? -12.797 36.469 15.836 1 98 315 GLN A C 1
ATOM 2511 O O . GLN A 1 315 ? -13.477 35.469 15.586 1 98 315 GLN A O 1
ATOM 2516 N N . PHE A 1 316 ? -12.18 36.688 17 1 97.69 316 PHE A N 1
ATOM 2517 C CA . PHE A 1 316 ? -12.289 35.75 18.109 1 97.69 316 PHE A CA 1
ATOM 2518 C C . PHE A 1 316 ? -12.695 36.438 19.391 1 97.69 316 PHE A C 1
ATOM 2520 O O . PHE A 1 316 ? -12.664 37.656 19.469 1 97.69 316 PHE A O 1
ATOM 2527 N N . ALA A 1 317 ? -13.086 35.688 20.375 1 96.5 317 ALA A N 1
ATOM 2528 C CA . ALA A 1 317 ? -13.539 36.219 21.656 1 96.5 317 ALA A CA 1
ATOM 2529 C C . ALA A 1 317 ? -12.375 36.344 22.641 1 96.5 317 ALA A C 1
ATOM 2531 O O . ALA A 1 317 ? -11.25 35.938 22.328 1 96.5 317 ALA A O 1
ATOM 2532 N N . GLY A 1 318 ? -12.594 36.938 23.734 1 94.81 318 GLY A N 1
ATOM 2533 C CA . GLY A 1 318 ? -11.641 36.938 24.844 1 94.81 318 GLY A CA 1
ATOM 2534 C C . GLY A 1 318 ? -10.797 38.219 24.891 1 94.81 318 GLY A C 1
ATOM 2535 O O . GLY A 1 318 ? -10.102 38.469 25.875 1 94.81 318 GLY A O 1
ATOM 2536 N N . VAL A 1 319 ? -10.805 39 23.828 1 97.56 319 VAL A N 1
ATOM 2537 C CA . VAL A 1 319 ? -10.125 40.281 23.797 1 97.56 319 VAL A CA 1
ATOM 2538 C C . VAL A 1 319 ? -11.062 41.344 23.234 1 97.56 319 VAL A C 1
ATOM 2540 O O . VAL A 1 319 ? -11.523 41.25 22.094 1 97.56 319 VAL A O 1
ATOM 2543 N N . ASP A 1 320 ? -11.273 42.344 24.031 1 96.62 320 ASP A N 1
ATOM 2544 C CA . ASP A 1 320 ? -12.086 43.469 23.562 1 96.62 320 ASP A CA 1
ATOM 2545 C C . ASP A 1 320 ? -11.43 44.156 22.375 1 96.62 320 ASP A C 1
ATOM 2547 O O . ASP A 1 320 ? -10.227 44.406 22.391 1 96.62 320 ASP A O 1
ATOM 2551 N N . ASP A 1 321 ? -12.258 44.469 21.359 1 96.19 321 ASP A N 1
ATOM 2552 C CA . ASP A 1 321 ? -11.711 45.125 20.188 1 96.19 321 ASP A CA 1
ATOM 2553 C C . ASP A 1 321 ? -11.359 46.594 20.516 1 96.19 321 ASP A C 1
ATOM 2555 O O . ASP A 1 321 ? -10.539 47.219 19.828 1 96.19 321 ASP A O 1
ATOM 2559 N N . GLN A 1 322 ? -12.047 47.125 21.438 1 94.88 322 GLN A N 1
ATOM 2560 C CA . GLN A 1 322 ? -11.797 48.5 21.844 1 94.88 322 GLN A CA 1
ATOM 2561 C C . GLN A 1 322 ? -10.688 48.594 22.891 1 94.88 322 GLN A C 1
ATOM 2563 O O . GLN A 1 322 ? -10.93 48.344 24.062 1 94.88 322 GLN A O 1
ATOM 2568 N N . LYS A 1 323 ? -9.625 49.094 22.531 1 95.19 323 LYS A N 1
ATOM 2569 C CA . LYS A 1 323 ? -8.406 49.062 23.344 1 95.19 323 LYS A CA 1
ATOM 2570 C C . LYS A 1 323 ? -8.555 49.906 24.594 1 95.19 323 LYS A C 1
ATOM 2572 O O . LYS A 1 323 ? -7.902 49.656 25.609 1 95.19 323 LYS A O 1
ATOM 2577 N N . GLU A 1 324 ? -9.406 50.938 24.547 1 93.88 324 GLU A N 1
ATOM 2578 C CA . GLU A 1 324 ? -9.633 51.812 25.688 1 93.88 324 GLU A CA 1
ATOM 2579 C C . GLU A 1 324 ? -10.219 51.062 26.875 1 93.88 324 GLU A C 1
ATOM 2581 O O . GLU A 1 324 ? -10.102 51.5 28.016 1 93.88 324 GLU A O 1
ATOM 2586 N N . ASN A 1 325 ? -10.75 49.906 26.516 1 95.88 325 ASN A N 1
ATOM 2587 C CA . ASN A 1 325 ? -11.375 49.094 27.547 1 95.88 325 ASN A CA 1
ATOM 2588 C C . ASN A 1 325 ? -10.375 48.156 28.203 1 95.88 325 ASN A C 1
ATOM 2590 O O . ASN A 1 325 ? -10.695 47.5 29.203 1 95.88 325 ASN A O 1
ATOM 2594 N N . TRP A 1 326 ? -9.156 48.125 27.734 1 97.12 326 TRP A N 1
ATOM 2595 C CA . TRP A 1 326 ? -8.18 47.156 28.234 1 97.12 326 TRP A CA 1
ATOM 2596 C C . TRP A 1 326 ? -7.676 47.531 29.609 1 97.12 326 TRP A C 1
ATOM 2598 O O . TRP A 1 326 ? -7.469 48.719 29.891 1 97.12 326 TRP A O 1
ATOM 2608 N N . LYS A 1 327 ? -7.496 46.5 30.406 1 97.12 327 LYS A N 1
ATOM 2609 C CA . LYS A 1 327 ? -6.77 46.688 31.656 1 97.12 327 LYS A CA 1
ATOM 2610 C C . LYS A 1 327 ? -5.293 46.344 31.484 1 97.12 327 LYS A C 1
ATOM 2612 O O . LYS A 1 327 ? -4.922 45.594 30.578 1 97.12 327 LYS A O 1
ATOM 2617 N N . SER A 1 328 ? -4.473 46.969 32.25 1 94.5 328 SER A N 1
ATOM 2618 C CA . SER A 1 328 ? -3.035 46.719 32.188 1 94.5 328 SER A CA 1
ATOM 2619 C C . SER A 1 328 ? -2.443 46.594 33.594 1 94.5 328 SER A C 1
ATOM 2621 O O . SER A 1 328 ? -2.93 47.219 34.531 1 94.5 328 SER A O 1
ATOM 2623 N N . ALA A 1 329 ? -1.509 45.75 33.656 1 94.75 329 ALA A N 1
ATOM 2624 C CA . ALA A 1 329 ? -0.745 45.625 34.906 1 94.75 329 ALA A CA 1
ATOM 2625 C C . ALA A 1 329 ? 0.452 46.594 34.906 1 94.75 329 ALA A C 1
ATOM 2627 O O . ALA A 1 329 ? 0.979 46.906 33.844 1 94.75 329 ALA A O 1
ATOM 2628 N N . ASP A 1 330 ? 0.857 47.031 36.125 1 94.81 330 ASP A N 1
ATOM 2629 C CA . ASP A 1 330 ? 2.014 47.906 36.25 1 94.81 330 ASP A CA 1
ATOM 2630 C C . ASP A 1 330 ? 3.318 47.125 36.062 1 94.81 330 ASP A C 1
ATOM 2632 O O . ASP A 1 330 ? 3.725 46.375 36.938 1 94.81 330 ASP A O 1
ATOM 2636 N N . THR A 1 331 ? 3.957 47.375 35.031 1 94 331 THR A N 1
ATOM 2637 C CA . THR A 1 331 ? 5.164 46.625 34.688 1 94 331 THR A CA 1
ATOM 2638 C C . THR A 1 331 ? 6.27 46.906 35.719 1 94 331 THR A C 1
ATOM 2640 O O . THR A 1 331 ? 7.098 46.031 35.969 1 94 331 THR A O 1
ATOM 2643 N N . SER A 1 332 ? 6.277 48.062 36.281 1 95.5 332 SER A N 1
ATOM 2644 C CA . SER A 1 332 ? 7.289 48.406 37.281 1 95.5 332 SER A CA 1
ATOM 2645 C C . SER A 1 332 ? 7.137 47.562 38.531 1 95.5 332 SER A C 1
ATOM 2647 O O . SER A 1 332 ? 8.133 47.156 39.125 1 95.5 332 SER A O 1
ATOM 2649 N N . ILE A 1 333 ? 5.957 47.312 38.844 1 97.06 333 ILE A N 1
ATOM 2650 C CA . ILE A 1 333 ? 5.691 46.469 39.969 1 97.06 333 ILE A CA 1
ATOM 2651 C C . ILE A 1 333 ? 6.098 45.031 39.656 1 97.06 333 ILE A C 1
ATOM 2653 O O . ILE A 1 333 ? 6.773 44.375 40.438 1 97.06 333 ILE A O 1
ATOM 2657 N N . LEU A 1 334 ? 5.711 44.562 38.531 1 97.56 334 LEU A N 1
ATOM 2658 C CA . LEU A 1 334 ? 6.035 43.219 38.094 1 97.56 334 LEU A CA 1
ATOM 2659 C C . LEU A 1 334 ? 7.547 43 38.094 1 97.56 334 LEU A C 1
ATOM 2661 O O . LEU A 1 334 ? 8.031 41.938 38.531 1 97.56 334 LEU A O 1
ATOM 2665 N N . GLU A 1 335 ? 8.266 44 37.625 1 96.06 335 GLU A N 1
ATOM 2666 C CA . GLU A 1 335 ? 9.719 43.875 37.5 1 96.06 335 GLU A CA 1
ATOM 2667 C C . GLU A 1 335 ? 10.406 43.875 38.875 1 96.06 335 GLU A C 1
ATOM 2669 O O . GLU A 1 335 ? 11.516 43.375 39 1 96.06 335 GLU A O 1
ATOM 2674 N N . SER A 1 336 ? 9.773 44.438 39.844 1 97.06 336 SER A N 1
ATOM 2675 C CA . SER A 1 336 ? 10.383 44.594 41.156 1 97.06 336 SER A CA 1
ATOM 2676 C C . SER A 1 336 ? 10.273 43.312 41.969 1 97.06 336 SER A C 1
ATOM 2678 O O . SER A 1 336 ? 10.969 43.156 43 1 97.06 336 SER A O 1
ATOM 2680 N N . LEU A 1 337 ? 9.461 42.438 41.531 1 98.06 337 LEU A N 1
ATOM 2681 C CA . LEU A 1 337 ? 9.211 41.219 42.281 1 98.06 337 LEU A CA 1
ATOM 2682 C C . LEU A 1 337 ? 10.25 40.156 41.969 1 98.06 337 LEU A C 1
ATOM 2684 O O . LEU A 1 337 ? 10.82 40.156 40.875 1 98.06 337 LEU A O 1
ATOM 2688 N N . PRO A 1 338 ? 10.469 39.219 42.906 1 97.44 338 PRO A N 1
ATOM 2689 C CA . PRO A 1 338 ? 11.453 38.156 42.656 1 97.44 338 PRO A CA 1
ATOM 2690 C C . PRO A 1 338 ? 11.055 37.25 41.5 1 97.44 338 PRO A C 1
ATOM 2692 O O . PRO A 1 338 ? 9.859 37.062 41.25 1 97.44 338 PRO A O 1
ATOM 2695 N N . PRO A 1 339 ? 12.039 36.594 40.875 1 97.62 339 PRO A N 1
ATOM 2696 C CA . PRO A 1 339 ? 11.789 35.75 39.719 1 97.62 339 PRO A CA 1
ATOM 2697 C C . PRO A 1 339 ? 10.945 34.531 40.062 1 97.62 339 PRO A C 1
ATOM 2699 O O . PRO A 1 339 ? 10.352 33.906 39.156 1 97.62 339 PRO A O 1
ATOM 2702 N N . ASP A 1 340 ? 10.875 34.094 41.281 1 97.5 340 ASP A N 1
ATOM 2703 C CA . ASP A 1 340 ? 10.141 32.906 41.688 1 97.5 340 ASP A CA 1
ATOM 2704 C C . ASP A 1 340 ? 8.906 33.25 42.5 1 97.5 340 ASP A C 1
ATOM 2706 O O . ASP A 1 340 ? 8.367 32.406 43.219 1 97.5 340 ASP A O 1
ATOM 2710 N N . SER A 1 341 ? 8.5 34.531 42.406 1 98 341 SER A N 1
ATOM 2711 C CA . SER A 1 341 ? 7.336 34.969 43.156 1 98 341 SER A CA 1
ATOM 2712 C C . SER A 1 341 ? 6.035 34.594 42.469 1 98 341 SER A C 1
ATOM 2714 O O . SER A 1 341 ? 5.996 34.5 41.25 1 98 341 SER A O 1
ATOM 2716 N N . ASP A 1 342 ? 5.016 34.344 43.25 1 97.5 342 ASP A N 1
ATOM 2717 C CA . ASP A 1 342 ? 3.703 34.062 42.688 1 97.5 342 ASP A CA 1
ATOM 2718 C C . ASP A 1 342 ? 2.873 35.312 42.562 1 97.5 342 ASP A C 1
ATOM 2720 O O . ASP A 1 342 ? 1.688 35.281 42.219 1 97.5 342 ASP A O 1
ATOM 2724 N N . GLN A 1 343 ? 3.518 36.469 42.812 1 97.81 343 GLN A N 1
ATOM 2725 C CA . GLN A 1 343 ? 2.764 37.719 42.781 1 97.81 343 GLN A CA 1
ATOM 2726 C C . GLN A 1 343 ? 2.586 38.188 41.344 1 97.81 343 GLN A C 1
ATOM 2728 O O . GLN A 1 343 ? 1.552 38.781 41 1 97.81 343 GLN A O 1
ATOM 2733 N N . GLN A 1 344 ? 3.541 38 40.531 1 97.75 344 GLN A N 1
ATOM 2734 C CA . GLN A 1 344 ? 3.418 38.438 39.125 1 97.75 344 GLN A CA 1
ATOM 2735 C C . GLN A 1 344 ? 2.205 37.781 38.469 1 97.75 344 GLN A C 1
ATOM 2737 O O . GLN A 1 344 ? 1.367 38.469 37.875 1 97.75 344 GLN A O 1
ATOM 2742 N N . GLN A 1 345 ? 2.156 36.406 38.531 1 97.5 345 GLN A N 1
ATOM 2743 C CA . GLN A 1 345 ? 1.038 35.719 37.875 1 97.5 345 GLN A CA 1
ATOM 2744 C C . GLN A 1 345 ? -0.289 36.125 38.531 1 97.5 345 GLN A C 1
ATOM 2746 O O . GLN A 1 345 ? -1.31 36.219 37.844 1 97.5 345 GLN A O 1
ATOM 2751 N N . ALA A 1 346 ? -0.303 36.438 39.844 1 97.62 346 ALA A N 1
ATOM 2752 C CA . ALA A 1 346 ? -1.528 36.875 40.5 1 97.62 346 ALA A CA 1
ATOM 2753 C C . ALA A 1 346 ? -2.006 38.219 39.938 1 97.62 346 ALA A C 1
ATOM 2755 O O . ALA A 1 346 ? -3.203 38.406 39.719 1 97.62 346 ALA A O 1
ATOM 2756 N N . LEU A 1 347 ? -1.1 39.125 39.719 1 97.56 347 LEU A N 1
ATOM 2757 C CA . LEU A 1 347 ? -1.424 40.438 39.156 1 97.56 347 LEU A CA 1
ATOM 2758 C C . LEU A 1 347 ? -1.889 40.281 37.719 1 97.56 347 LEU A C 1
ATOM 2760 O O . LEU A 1 347 ? -2.824 40.969 37.281 1 97.56 347 LEU A O 1
ATOM 2764 N N . ILE A 1 348 ? -1.312 39.406 36.969 1 97.19 348 ILE A N 1
ATOM 2765 C CA . ILE A 1 348 ? -1.648 39.219 35.594 1 97.19 348 ILE A CA 1
ATOM 2766 C C . ILE A 1 348 ? -3 38.5 35.469 1 97.19 348 ILE A C 1
ATOM 2768 O O . ILE A 1 348 ? -3.848 38.906 34.656 1 97.19 348 ILE A O 1
ATOM 2772 N N . THR A 1 349 ? -3.227 37.438 36.312 1 96.75 349 THR A N 1
ATOM 2773 C CA . THR A 1 349 ? -4.465 36.688 36.219 1 96.75 349 THR A CA 1
ATOM 2774 C C . THR A 1 349 ? -5.648 37.5 36.719 1 96.75 349 THR A C 1
ATOM 2776 O O . THR A 1 349 ? -6.793 37.25 36.344 1 96.75 349 THR A O 1
ATOM 2779 N N . ALA A 1 350 ? -5.332 38.531 37.469 1 96.62 350 ALA A N 1
ATOM 2780 C CA . ALA A 1 350 ? -6.387 39.438 37.969 1 96.62 350 ALA A CA 1
ATOM 2781 C C . ALA A 1 350 ? -7.031 40.188 36.812 1 96.62 350 ALA A C 1
ATOM 2783 O O . ALA A 1 350 ? -8.195 40.594 36.906 1 96.62 350 ALA A O 1
ATOM 2784 N N . ILE A 1 351 ? -6.363 40.406 35.812 1 96.31 351 ILE A N 1
ATOM 2785 C CA . ILE A 1 351 ? -6.906 41.188 34.688 1 96.31 351 ILE A CA 1
ATOM 2786 C C . ILE A 1 351 ? -7.008 40.312 33.438 1 96.31 351 ILE A C 1
ATOM 2788 O O . ILE A 1 351 ? -7.199 40.812 32.344 1 96.31 351 ILE A O 1
ATOM 2792 N N . GLN A 1 352 ? -6.91 39.062 33.781 1 91.56 352 GLN A N 1
ATOM 2793 C CA . GLN A 1 352 ? -6.973 38.094 32.688 1 91.56 352 GLN A CA 1
ATOM 2794 C C . GLN A 1 352 ? -8.305 38.188 31.953 1 91.56 352 GLN A C 1
ATOM 2796 O O . GLN A 1 352 ? -9.359 38.344 32.594 1 91.56 352 GLN A O 1
ATOM 2801 N N . ASN A 1 353 ? -8.406 38.188 30.625 1 89.44 353 ASN A N 1
ATOM 2802 C CA . ASN A 1 353 ? -9.594 38.281 29.781 1 89.44 353 ASN A CA 1
ATOM 2803 C C . ASN A 1 353 ? -10.102 39.719 29.688 1 89.44 353 ASN A C 1
ATOM 2805 O O . ASN A 1 353 ? -11.117 39.969 29.031 1 89.44 353 ASN A O 1
ATOM 2809 N N . PHE A 1 354 ? -9.375 40.625 30.375 1 95.62 354 PHE A N 1
ATOM 2810 C CA . PHE A 1 354 ? -9.727 42.031 30.266 1 95.62 354 PHE A CA 1
ATOM 2811 C C . PHE A 1 354 ? -8.562 42.844 29.688 1 95.62 354 PHE A C 1
ATOM 2813 O O . PHE A 1 354 ? -8.672 44.062 29.5 1 95.62 354 PHE A O 1
ATOM 2820 N N . ASP A 1 355 ? -7.512 42.188 29.469 1 96.75 355 ASP A N 1
ATOM 2821 C CA . ASP A 1 355 ? -6.367 42.812 28.828 1 96.75 355 ASP A CA 1
ATOM 2822 C C . ASP A 1 355 ? -6.367 42.531 27.328 1 96.75 355 ASP A C 1
ATOM 2824 O O . ASP A 1 355 ? -7.371 42.094 26.766 1 96.75 355 ASP A O 1
ATOM 2828 N N . GLY A 1 356 ? -5.316 42.906 26.641 1 96.44 356 GLY A N 1
ATOM 2829 C CA . GLY A 1 356 ? -5.285 42.844 25.188 1 96.44 356 GLY A CA 1
ATOM 2830 C C . GLY A 1 356 ? -4.672 41.562 24.656 1 96.44 356 GLY A C 1
ATOM 2831 O O . GLY A 1 356 ? -4.203 41.5 23.531 1 96.44 356 GLY A O 1
ATOM 2832 N N . TYR A 1 357 ? -4.715 40.5 25.531 1 97.25 357 TYR A N 1
ATOM 2833 C CA . TYR A 1 357 ? -3.936 39.344 25.109 1 97.25 357 TYR A CA 1
ATOM 2834 C C . TYR A 1 357 ? -4.801 38.094 25.047 1 97.25 357 TYR A C 1
ATOM 2836 O O . TYR A 1 357 ? -5.562 37.812 25.969 1 97.25 357 TYR A O 1
ATOM 2844 N N . ASN A 1 358 ? -4.707 37.312 23.953 1 97.69 358 ASN A N 1
ATOM 2845 C CA . ASN A 1 358 ? -5.25 36 23.719 1 97.69 358 ASN A CA 1
ATOM 2846 C C . ASN A 1 358 ? -4.652 35.344 22.469 1 97.69 358 ASN A C 1
ATOM 2848 O O . ASN A 1 358 ? -4.348 36.062 21.5 1 97.69 358 ASN A O 1
ATOM 2852 N N . TRP A 1 359 ? -4.445 34 22.438 1 97.69 359 TRP A N 1
ATOM 2853 C CA . TRP A 1 359 ? -3.928 33.344 21.25 1 97.69 359 TRP A CA 1
ATOM 2854 C C . TRP A 1 359 ? -4.957 33.344 20.125 1 97.69 359 TRP A C 1
ATOM 2856 O O . TRP A 1 359 ? -4.602 33.219 18.953 1 97.69 359 TRP A O 1
ATOM 2866 N N . GLY A 1 360 ? -6.242 33.406 20.438 1 97.38 360 GLY A N 1
ATOM 2867 C CA . GLY A 1 360 ? -7.285 33.562 19.453 1 97.38 360 GLY A CA 1
ATOM 2868 C C . GLY A 1 360 ? -7.934 32.281 19.016 1 97.38 360 GLY A C 1
ATOM 2869 O O . GLY A 1 360 ? -8.68 32.25 18.031 1 97.38 360 GLY A O 1
ATOM 2870 N N . TYR A 1 361 ? -7.781 31.141 19.766 1 97.31 361 TYR A N 1
ATOM 2871 C CA . TYR A 1 361 ? -8.367 29.859 19.391 1 97.31 361 TYR A CA 1
ATOM 2872 C C . TYR A 1 361 ? -9.797 29.734 19.922 1 97.31 361 TYR A C 1
ATOM 2874 O O . TYR A 1 361 ? -10.203 28.672 20.359 1 97.31 361 TYR A O 1
ATOM 2882 N N . ASN A 1 362 ? -10.477 30.766 20.031 1 96.44 362 ASN A N 1
ATOM 2883 C CA . ASN A 1 362 ? -11.906 30.859 20.328 1 96.44 362 ASN A CA 1
ATOM 2884 C C . ASN A 1 362 ? -12.656 31.672 19.281 1 96.44 362 ASN A C 1
ATOM 2886 O O . ASN A 1 362 ? -13.18 32.75 19.578 1 96.44 362 ASN A O 1
ATOM 2890 N N . PRO A 1 363 ? -12.844 31.078 18.172 1 97.38 363 PRO A N 1
ATOM 2891 C CA . PRO A 1 363 ? -13.375 31.781 17 1 97.38 363 PRO A CA 1
ATOM 2892 C C . PRO A 1 363 ? -14.836 32.188 17.188 1 97.38 363 PRO A C 1
ATOM 2894 O O . PRO A 1 363 ? -15.625 31.453 17.766 1 97.38 363 PRO A O 1
ATOM 2897 N N . VAL A 1 364 ? -15.188 33.312 16.672 1 97.31 364 VAL A N 1
ATOM 2898 C CA . VAL A 1 364 ? -16.562 33.812 16.625 1 97.31 364 VAL A CA 1
ATOM 2899 C C . VAL A 1 364 ? -17.047 33.844 15.18 1 97.31 364 VAL A C 1
ATOM 2901 O O . VAL A 1 364 ? -18.062 33.219 14.844 1 97.31 364 VAL A O 1
ATOM 2904 N N . LEU A 1 365 ? -16.297 34.594 14.367 1 97.12 365 LEU A N 1
ATOM 2905 C CA . LEU A 1 365 ? -16.531 34.656 12.93 1 97.12 365 LEU A CA 1
ATOM 2906 C C . LEU A 1 365 ? -15.234 34.469 12.148 1 97.12 365 LEU A C 1
ATOM 2908 O O . LEU A 1 365 ? -14.258 35.188 12.375 1 97.12 365 LEU A O 1
ATOM 2912 N N . TRP A 1 366 ? -15.297 33.625 11.164 1 97.06 366 TRP A N 1
ATOM 2913 C CA . TRP A 1 366 ? -14.094 33.156 10.484 1 97.06 366 TRP A CA 1
ATOM 2914 C C . TRP A 1 366 ? -13.617 34.156 9.453 1 97.06 366 TRP A C 1
ATOM 2916 O O . TRP A 1 366 ? -12.406 34.375 9.281 1 97.06 366 TRP A O 1
ATOM 2926 N N . GLY A 1 367 ? -14.43 34.906 8.836 1 97.31 367 GLY A N 1
ATOM 2927 C CA . GLY A 1 367 ? -14.094 35.562 7.586 1 97.31 367 GLY A CA 1
ATOM 2928 C C . GLY A 1 367 ? -13.711 37 7.766 1 97.31 367 GLY A C 1
ATOM 2929 O O . GLY A 1 367 ? -13.672 37.781 6.797 1 97.31 367 GLY A O 1
ATOM 2930 N N . VAL A 1 368 ? -13.438 37.469 9.016 1 98.19 368 VAL A N 1
ATOM 2931 C CA . VAL A 1 368 ? -13.164 38.875 9.273 1 98.19 368 VAL A CA 1
ATOM 2932 C C . VAL A 1 368 ? -11.906 39 10.133 1 98.19 368 VAL A C 1
ATOM 2934 O O . VAL A 1 368 ? -11.797 38.375 11.188 1 98.19 368 VAL A O 1
ATOM 2937 N N . PRO A 1 369 ? -10.914 39.844 9.734 1 98.56 369 PRO A N 1
ATOM 2938 C CA . PRO A 1 369 ? -9.742 40.062 10.586 1 98.56 369 PRO A CA 1
ATOM 2939 C C . PRO A 1 369 ? -10.102 40.562 11.984 1 98.56 369 PRO A C 1
ATOM 2941 O O . PRO A 1 369 ? -11.055 41.312 12.141 1 98.56 369 PRO A O 1
ATOM 2944 N N . LYS A 1 370 ? -9.352 40.094 12.945 1 98.56 370 LYS A N 1
ATOM 2945 C CA . LYS A 1 370 ? -9.578 40.469 14.336 1 98.56 370 LYS A CA 1
ATOM 2946 C C . LYS A 1 370 ? -9.469 41.969 14.531 1 98.56 370 LYS A C 1
ATOM 2948 O O . LYS A 1 370 ? -8.508 42.594 14.07 1 98.56 370 LYS A O 1
ATOM 2953 N N . GLY A 1 371 ? -10.422 42.531 15.273 1 97.88 371 GLY A N 1
ATOM 2954 C CA . GLY A 1 371 ? -10.492 43.969 15.453 1 97.88 371 GLY A CA 1
ATOM 2955 C C . GLY A 1 371 ? -9.461 44.5 16.422 1 97.88 371 GLY A C 1
ATOM 2956 O O . GLY A 1 371 ? -8.969 45.625 16.281 1 97.88 371 GLY A O 1
ATOM 2957 N N . SER A 1 372 ? -9.086 43.781 17.359 1 97.5 372 SER A N 1
ATOM 2958 C CA . SER A 1 372 ? -8.188 44.25 18.422 1 97.5 372 SER A CA 1
ATOM 2959 C C . SER A 1 372 ? -6.773 44.438 17.906 1 97.5 372 SER A C 1
ATOM 2961 O O . SER A 1 372 ? -5.969 45.125 18.531 1 97.5 372 SER A O 1
ATOM 2963 N N . TYR A 1 373 ? -6.387 43.906 16.766 1 98.19 373 TYR A N 1
ATOM 2964 C CA . TYR A 1 373 ? -5.062 44.062 16.188 1 98.19 373 TYR A CA 1
ATOM 2965 C C . TYR A 1 373 ? -5.012 45.281 15.273 1 98.19 373 TYR A C 1
ATOM 2967 O O . TYR A 1 373 ? -3.936 45.688 14.828 1 98.19 373 TYR A O 1
ATOM 2975 N N . ALA A 1 374 ? -6.156 45.844 14.977 1 97.94 374 ALA A N 1
ATOM 2976 C CA . ALA A 1 374 ? -6.234 47.031 14.117 1 97.94 374 ALA A CA 1
ATOM 2977 C C . ALA A 1 374 ? -6.152 48.312 14.93 1 97.94 374 ALA A C 1
ATOM 2979 O O . ALA A 1 374 ? -6.398 48.312 16.141 1 97.94 374 ALA A O 1
ATOM 2980 N N . SER A 1 375 ? -5.828 49.375 14.227 1 96.06 375 SER A N 1
ATOM 2981 C CA . SER A 1 375 ? -5.773 50.688 14.875 1 96.06 375 SER A CA 1
ATOM 2982 C C . SER A 1 375 ? -7.168 51.156 15.266 1 96.06 375 SER A C 1
ATOM 2984 O O . SER A 1 375 ? -7.34 51.812 16.312 1 96.06 375 SER A O 1
ATOM 2986 N N . ASN A 1 376 ? -8.086 50.844 14.438 1 94.56 376 ASN A N 1
ATOM 2987 C CA . ASN A 1 376 ? -9.508 51.125 14.656 1 94.56 376 ASN A CA 1
ATOM 2988 C C . ASN A 1 376 ? -10.375 49.938 14.297 1 94.56 376 ASN A C 1
ATOM 2990 O O . ASN A 1 376 ? -10.43 49.531 13.125 1 94.56 376 ASN A O 1
ATOM 2994 N N . PRO A 1 377 ? -11.062 49.406 15.352 1 93.94 377 PRO A N 1
ATOM 2995 C CA . PRO A 1 377 ? -11.852 48.219 15.062 1 93.94 377 PRO A CA 1
ATOM 2996 C C . PRO A 1 377 ? -13.148 48.531 14.312 1 93.94 377 PRO A C 1
ATOM 2998 O O . PRO A 1 377 ? -13.828 47.625 13.828 1 93.94 377 PRO A O 1
ATOM 3001 N N . ASN A 1 378 ? -13.414 49.812 14.234 1 89.44 378 ASN A N 1
ATOM 3002 C CA . ASN A 1 378 ? -14.609 50.219 13.516 1 89.44 378 ASN A CA 1
ATOM 3003 C C . ASN A 1 378 ? -14.328 50.406 12.023 1 89.44 378 ASN A C 1
ATOM 3005 O O . ASN A 1 378 ? -13.258 50.906 11.656 1 89.44 378 ASN A O 1
ATOM 3009 N N . GLY A 1 379 ? -15.273 50.031 11.242 1 87.5 379 GLY A N 1
ATOM 3010 C CA . GLY A 1 379 ? -15.156 50.312 9.82 1 87.5 379 GLY A CA 1
ATOM 3011 C C . GLY A 1 379 ? -14.164 49.406 9.117 1 87.5 379 GLY A C 1
ATOM 3012 O O . GLY A 1 379 ? -13.961 48.25 9.523 1 87.5 379 GLY A O 1
ATOM 3013 N N . PRO A 1 380 ? -13.609 49.906 7.996 1 92.94 380 PRO A N 1
ATOM 3014 C CA . PRO A 1 380 ? -12.805 49.031 7.133 1 92.94 380 PRO A CA 1
ATOM 3015 C C . PRO A 1 380 ? -11.336 49 7.531 1 92.94 380 PRO A C 1
ATOM 3017 O O . PRO A 1 380 ? -10.516 48.406 6.832 1 92.94 380 PRO A O 1
ATOM 3020 N N . CYS A 1 381 ? -10.914 49.625 8.602 1 95.06 381 CYS A N 1
ATOM 3021 C CA . CYS A 1 381 ? -9.516 49.75 8.992 1 95.06 381 CYS A CA 1
ATOM 3022 C C . CYS A 1 381 ? -8.852 48.375 9.148 1 95.06 381 CYS A C 1
ATOM 3024 O O . CYS A 1 381 ? -7.707 48.188 8.734 1 95.06 381 CYS A O 1
ATOM 3026 N N . ARG A 1 382 ? -9.516 47.5 9.789 1 96.94 382 ARG A N 1
ATOM 3027 C CA . ARG A 1 382 ? -8.922 46.188 10 1 96.94 382 ARG A CA 1
ATOM 3028 C C . ARG A 1 382 ? -8.625 45.5 8.672 1 96.94 382 ARG A C 1
ATOM 3030 O O . ARG A 1 382 ? -7.633 44.781 8.547 1 96.94 382 ARG A O 1
ATOM 3037 N N . THR A 1 383 ? -9.469 45.75 7.613 1 97.81 383 THR A N 1
ATOM 3038 C CA . THR A 1 383 ? -9.273 45.156 6.301 1 97.81 383 THR A CA 1
ATOM 3039 C C . THR A 1 383 ? -7.996 45.688 5.648 1 97.81 383 THR A C 1
ATOM 3041 O O . THR A 1 383 ? -7.133 44.906 5.238 1 97.81 383 THR A O 1
ATOM 3044 N N . ILE A 1 384 ? -7.828 46.938 5.609 1 97.88 384 ILE A N 1
ATOM 3045 C CA . ILE A 1 384 ? -6.699 47.531 4.91 1 97.88 384 ILE A CA 1
ATOM 3046 C C . ILE A 1 384 ? -5.41 47.281 5.676 1 97.88 384 ILE A C 1
ATOM 3048 O O . ILE A 1 384 ? -4.359 47.031 5.074 1 97.88 384 ILE A O 1
ATOM 3052 N N . GLU A 1 385 ? -5.438 47.344 6.984 1 98.38 385 GLU A N 1
ATOM 3053 C CA . GLU A 1 385 ? -4.238 47.125 7.781 1 98.38 385 GLU A CA 1
ATOM 3054 C C . GLU A 1 385 ? -3.779 45.656 7.672 1 98.38 385 GLU A C 1
ATOM 3056 O O . GLU A 1 385 ? -2.578 45.375 7.637 1 98.38 385 GLU A O 1
ATOM 3061 N N . PHE A 1 386 ? -4.738 44.75 7.637 1 98.69 386 PHE A N 1
ATOM 3062 C CA . PHE A 1 386 ? -4.391 43.344 7.426 1 98.69 386 PHE A CA 1
ATOM 3063 C C . PHE A 1 386 ? -3.709 43.156 6.078 1 98.69 386 PHE A C 1
ATOM 3065 O O . PHE A 1 386 ? -2.699 42.438 5.98 1 98.69 386 PHE A O 1
ATOM 3072 N N . ARG A 1 387 ? -4.25 43.75 5.043 1 98.75 387 ARG A N 1
ATOM 3073 C CA . ARG A 1 387 ? -3.672 43.656 3.705 1 98.75 387 ARG A CA 1
ATOM 3074 C C . ARG A 1 387 ? -2.27 44.25 3.674 1 98.75 387 ARG A C 1
ATOM 3076 O O . ARG A 1 387 ? -1.363 43.688 3.055 1 98.75 387 ARG A O 1
ATOM 3083 N N . LYS A 1 388 ? -2.045 45.344 4.391 1 98.62 388 LYS A N 1
ATOM 3084 C CA . LYS A 1 388 ? -0.724 45.969 4.473 1 98.62 388 LYS A CA 1
ATOM 3085 C C . LYS A 1 388 ? 0.275 45.031 5.152 1 98.62 388 LYS A C 1
ATOM 3087 O O . LYS A 1 388 ? 1.437 44.938 4.746 1 98.62 388 LYS A O 1
ATOM 3092 N N . MET A 1 389 ? -0.134 44.375 6.168 1 98.75 389 MET A N 1
ATOM 3093 C CA . MET A 1 389 ? 0.715 43.406 6.855 1 98.75 389 MET A CA 1
ATOM 3094 C C . MET A 1 389 ? 1.166 42.312 5.902 1 98.75 389 MET A C 1
ATOM 3096 O O . MET A 1 389 ? 2.361 42.031 5.789 1 98.75 389 MET A O 1
ATOM 3100 N N . VAL A 1 390 ? 0.211 41.688 5.168 1 98.69 390 VAL A N 1
ATOM 3101 C CA . VAL A 1 390 ? 0.512 40.594 4.254 1 98.69 390 VAL A CA 1
ATOM 3102 C C . VAL A 1 390 ? 1.475 41.062 3.17 1 98.69 390 VAL A C 1
ATOM 3104 O O . VAL A 1 390 ? 2.473 40.406 2.881 1 98.69 390 VAL A O 1
ATOM 3107 N N . GLN A 1 391 ? 1.18 42.219 2.617 1 98.56 391 GLN A N 1
ATOM 3108 C CA . GLN A 1 391 ? 2.008 42.781 1.558 1 98.56 391 GLN A CA 1
ATOM 3109 C C . GLN A 1 391 ? 3.432 43.031 2.049 1 98.56 391 GLN A C 1
ATOM 3111 O O . GLN A 1 391 ? 4.398 42.719 1.348 1 98.56 391 GLN A O 1
ATOM 3116 N N . SER A 1 392 ? 3.537 43.594 3.209 1 98.56 392 SER A N 1
ATOM 3117 C CA . SER A 1 392 ? 4.848 43.875 3.773 1 98.56 392 SER A CA 1
ATOM 3118 C C . SER A 1 392 ? 5.656 42.594 4 1 98.56 392 SER A C 1
ATOM 3120 O O . SER A 1 392 ? 6.844 42.562 3.676 1 98.56 392 SER A O 1
ATOM 3122 N N . LEU A 1 393 ? 5.09 41.594 4.551 1 98.62 393 LEU A N 1
ATOM 3123 C CA . LEU A 1 393 ? 5.75 40.312 4.797 1 98.62 393 LEU A CA 1
ATOM 3124 C C . LEU A 1 393 ? 6.199 39.656 3.486 1 98.62 393 LEU A C 1
ATOM 3126 O O . LEU A 1 393 ? 7.324 39.188 3.387 1 98.62 393 LEU A O 1
ATOM 3130 N N . ASN A 1 394 ? 5.305 39.719 2.455 1 98.5 394 ASN A N 1
ATOM 3131 C CA . ASN A 1 394 ? 5.676 39.188 1.15 1 98.5 394 ASN A CA 1
ATOM 3132 C C . ASN A 1 394 ? 6.883 39.906 0.566 1 98.5 394 ASN A C 1
ATOM 3134 O O . ASN A 1 394 ? 7.785 39.281 0.009 1 98.5 394 ASN A O 1
ATOM 3138 N N . ARG A 1 395 ? 6.941 41.156 0.766 1 98 395 ARG A N 1
ATOM 3139 C CA . ARG A 1 395 ? 7.969 41.969 0.129 1 98 395 ARG A CA 1
ATOM 3140 C C . ARG A 1 395 ? 9.312 41.812 0.833 1 98 395 ARG A C 1
ATOM 3142 O O . ARG A 1 395 ? 10.352 42.156 0.277 1 98 395 ARG A O 1
ATOM 3149 N N . ILE A 1 396 ? 9.344 41.281 2.039 1 98.12 396 ILE A N 1
ATOM 3150 C CA . ILE A 1 396 ? 10.625 41.031 2.682 1 98.12 396 ILE A CA 1
ATOM 3151 C C . ILE A 1 396 ? 10.977 39.531 2.531 1 98.12 396 ILE A C 1
ATOM 3153 O O . ILE A 1 396 ? 11.844 39.031 3.24 1 98.12 396 ILE A O 1
ATOM 3157 N N . GLY A 1 397 ? 10.258 38.844 1.705 1 98.12 397 GLY A N 1
ATOM 3158 C CA . GLY A 1 397 ? 10.656 37.5 1.298 1 98.12 397 GLY A CA 1
ATOM 3159 C C . GLY A 1 397 ? 9.914 36.406 2.045 1 98.12 397 GLY A C 1
ATOM 3160 O O . GLY A 1 397 ? 10.32 35.219 2.014 1 98.12 397 GLY A O 1
ATOM 3161 N N . LEU A 1 398 ? 8.797 36.75 2.723 1 98.69 398 LEU A N 1
ATOM 3162 C CA . LEU A 1 398 ? 8.086 35.75 3.523 1 98.69 398 LEU A CA 1
ATOM 3163 C C . LEU A 1 398 ? 6.668 35.531 2.998 1 98.69 398 LEU A C 1
ATOM 3165 O O . LEU A 1 398 ? 5.98 36.5 2.658 1 98.69 398 LEU A O 1
ATOM 3169 N N . ARG A 1 399 ? 6.309 34.344 2.822 1 98.69 399 ARG A N 1
ATOM 3170 C CA . ARG A 1 399 ? 4.914 34 2.578 1 98.69 399 ARG A CA 1
ATOM 3171 C C . ARG A 1 399 ? 4.137 33.875 3.887 1 98.69 399 ARG A C 1
ATOM 3173 O O . ARG A 1 399 ? 4.723 33.656 4.945 1 98.69 399 ARG A O 1
ATOM 3180 N N . VAL A 1 400 ? 2.805 34.062 3.826 1 98.81 400 VAL A N 1
ATOM 3181 C CA . VAL A 1 400 ? 2.014 34.188 5.047 1 98.81 400 VAL A CA 1
ATOM 3182 C C . VAL A 1 400 ? 1.049 33 5.156 1 98.81 400 VAL A C 1
ATOM 3184 O O . VAL A 1 400 ? 0.271 32.719 4.234 1 98.81 400 VAL A O 1
ATOM 3187 N N . VAL A 1 401 ? 1.125 32.281 6.254 1 98.81 401 VAL A N 1
ATOM 3188 C CA . VAL A 1 401 ? 0.198 31.219 6.605 1 98.81 401 VAL A CA 1
ATOM 3189 C C . VAL A 1 401 ? -0.729 31.688 7.727 1 98.81 401 VAL A C 1
ATOM 3191 O O . VAL A 1 401 ? -0.284 32.312 8.688 1 98.81 401 VAL A O 1
ATOM 3194 N N . LEU A 1 402 ? -2.049 31.375 7.609 1 98.75 402 LEU A N 1
ATOM 3195 C CA . LEU A 1 402 ? -3.004 31.703 8.664 1 98.75 402 LEU A CA 1
ATOM 3196 C C . LEU A 1 402 ? -3.436 30.438 9.406 1 98.75 402 LEU A C 1
ATOM 3198 O O . LEU A 1 402 ? -3.68 29.406 8.789 1 98.75 402 LEU A O 1
ATOM 3202 N N . ASP A 1 403 ? -3.471 30.578 10.688 1 98.44 403 ASP A N 1
ATOM 3203 C CA . ASP A 1 403 ? -4.102 29.562 11.516 1 98.44 403 ASP A CA 1
ATOM 3204 C C . ASP A 1 403 ? -5.625 29.625 11.414 1 98.44 403 ASP A C 1
ATOM 3206 O O . ASP A 1 403 ? -6.227 30.656 11.734 1 98.44 403 ASP A O 1
ATOM 3210 N N . VAL A 1 404 ? -6.195 28.562 10.969 1 98.62 404 VAL A N 1
ATOM 3211 C CA . VAL A 1 404 ? -7.652 28.531 10.844 1 98.62 404 VAL A CA 1
ATOM 3212 C C . VAL A 1 404 ? -8.227 27.5 11.82 1 98.62 404 VAL A C 1
ATOM 3214 O O . VAL A 1 404 ? -7.664 26.422 11.992 1 98.62 404 VAL A O 1
ATOM 3217 N N . VAL A 1 405 ? -9.281 27.922 12.5 1 98.44 405 VAL A N 1
ATOM 3218 C CA . VAL A 1 405 ? -9.93 27.078 13.5 1 98.44 405 VAL A CA 1
ATOM 3219 C C . VAL A 1 405 ? -11.359 26.766 13.07 1 98.44 405 VAL A C 1
ATOM 3221 O O . VAL A 1 405 ? -12.312 27.375 13.547 1 98.44 405 VAL A O 1
ATOM 3224 N N . TYR A 1 406 ? -11.461 25.781 12.219 1 98.31 406 TYR A N 1
ATOM 3225 C CA . TYR A 1 406 ? -12.766 25.422 11.672 1 98.31 406 TYR A CA 1
ATOM 3226 C C . TYR A 1 406 ? -13.398 24.281 12.461 1 98.31 406 TYR A C 1
ATOM 3228 O O . TYR A 1 406 ? -14.562 23.938 12.242 1 98.31 406 TYR A O 1
ATOM 3236 N N . ASN A 1 407 ? -12.688 23.703 13.398 1 97.88 407 ASN A N 1
ATOM 3237 C CA . ASN A 1 407 ? -13.109 22.484 14.102 1 97.88 407 ASN A CA 1
ATOM 3238 C C . ASN A 1 407 ? -14.07 22.812 15.242 1 97.88 407 ASN A C 1
ATOM 3240 O O . ASN A 1 407 ? -14.758 21.922 15.75 1 97.88 407 ASN A O 1
ATOM 3244 N N . HIS A 1 408 ? -14.102 24.125 15.656 1 97.75 408 HIS A N 1
ATOM 3245 C CA . HIS A 1 408 ? -15.031 24.5 16.719 1 97.75 408 HIS A CA 1
ATOM 3246 C C . HIS A 1 408 ? -15.328 26 16.688 1 97.75 408 HIS A C 1
ATOM 3248 O O . HIS A 1 408 ? -14.703 26.75 15.93 1 97.75 408 HIS A O 1
ATOM 3254 N N . LEU A 1 409 ? -16.328 26.391 17.516 1 97.25 409 LEU A N 1
ATOM 3255 C CA . LEU A 1 409 ? -16.734 27.781 17.656 1 97.25 409 LEU A CA 1
ATOM 3256 C C . LEU A 1 409 ? -16.906 28.141 19.125 1 97.25 409 LEU A C 1
ATOM 3258 O O . LEU A 1 409 ? -17.219 27.281 19.953 1 97.25 409 LEU A O 1
ATOM 3262 N N . GLN A 1 410 ? -16.734 29.375 19.406 1 95.56 410 GLN A N 1
ATOM 3263 C CA . GLN A 1 410 ? -16.875 29.891 20.766 1 95.56 410 GLN A CA 1
ATOM 3264 C C . GLN A 1 410 ? -18.328 29.828 21.234 1 95.56 410 GLN A C 1
ATOM 3266 O O . GLN A 1 410 ? -18.609 29.391 22.344 1 95.56 410 GLN A O 1
ATOM 3271 N N . GLY A 1 411 ? -19.188 30.219 20.391 1 94.31 411 GLY A N 1
ATOM 3272 C CA . GLY A 1 411 ? -20.562 30.406 20.828 1 94.31 411 GLY A CA 1
ATOM 3273 C C . GLY A 1 411 ? -21.5 29.344 20.281 1 94.31 411 GLY A C 1
ATOM 3274 O O . GLY A 1 411 ? -21.234 28.766 19.234 1 94.31 411 GLY A O 1
ATOM 3275 N N . SER A 1 412 ? -22.562 29.125 21.078 1 94.31 412 SER A N 1
ATOM 3276 C CA . SER A 1 412 ? -23.672 28.266 20.672 1 94.31 412 SER A CA 1
ATOM 3277 C C . SER A 1 412 ? -24.953 28.625 21.391 1 94.31 412 SER A C 1
ATOM 3279 O O . SER A 1 412 ? -24.938 29.422 22.328 1 94.31 412 SER A O 1
ATOM 3281 N N . GLY A 1 413 ? -26.031 28.094 20.906 1 91.94 413 GLY A N 1
ATOM 3282 C CA . GLY A 1 413 ? -27.312 28.281 21.562 1 91.94 413 GLY A CA 1
ATOM 3283 C C . GLY A 1 413 ? -27.922 29.656 21.312 1 91.94 413 GLY A C 1
ATOM 3284 O O . GLY A 1 413 ? -27.422 30.406 20.484 1 91.94 413 GLY A O 1
ATOM 3285 N N . LEU A 1 414 ? -29 29.969 22.094 1 89.62 414 LEU A N 1
ATOM 3286 C CA . LEU A 1 414 ? -29.797 31.172 21.891 1 89.62 414 LEU A CA 1
ATOM 3287 C C . LEU A 1 414 ? -29.234 32.344 22.672 1 89.62 414 LEU A C 1
ATOM 3289 O O . LEU A 1 414 ? -29.344 33.5 22.234 1 89.62 414 LEU A O 1
ATOM 3293 N N . ILE A 1 415 ? -28.547 32.062 23.703 1 88.12 415 ILE A N 1
ATOM 3294 C CA . ILE A 1 415 ? -28.266 33.094 24.703 1 88.12 415 ILE A CA 1
ATOM 3295 C C . ILE A 1 415 ? -26.844 33.594 24.516 1 88.12 415 ILE A C 1
ATOM 3297 O O . ILE A 1 415 ? -26.578 34.781 24.75 1 88.12 415 ILE A O 1
ATOM 3301 N N . ASP A 1 416 ? -25.984 32.844 24.062 1 91 416 ASP A N 1
ATOM 3302 C CA . ASP A 1 416 ? -24.578 33.219 23.953 1 91 416 ASP A CA 1
ATOM 3303 C C . ASP A 1 416 ? -24.375 34.375 22.953 1 91 416 ASP A C 1
ATOM 3305 O O . ASP A 1 416 ? -24.844 34.281 21.812 1 91 416 ASP A O 1
ATOM 3309 N N . GLU A 1 417 ? -23.688 35.375 23.406 1 91.06 417 GLU A N 1
ATOM 3310 C CA . GLU A 1 417 ? -23.5 36.562 22.578 1 91.06 417 GLU A CA 1
ATOM 3311 C C . GLU A 1 417 ? -22.641 36.25 21.359 1 91.06 417 GLU A C 1
ATOM 3313 O O . GLU A 1 417 ? -22.688 36.969 20.359 1 91.06 417 GLU A O 1
ATOM 3318 N N . HIS A 1 418 ? -21.875 35.25 21.406 1 94.06 418 HIS A N 1
ATOM 3319 C CA . HIS A 1 418 ? -20.984 34.906 20.312 1 94.06 418 HIS A CA 1
ATOM 3320 C C . HIS A 1 418 ? -21.594 33.875 19.391 1 94.06 418 HIS A C 1
ATOM 3322 O O . HIS A 1 418 ? -20.969 33.438 18.438 1 94.06 418 HIS A O 1
ATOM 3328 N N . SER A 1 419 ? -22.828 33.406 19.719 1 95.62 419 SER A N 1
ATOM 3329 C CA . SER A 1 419 ? -23.516 32.438 18.891 1 95.62 419 SER A CA 1
ATOM 3330 C C . SER A 1 419 ? -24.016 33.062 17.594 1 95.62 419 SER A C 1
ATOM 3332 O O . SER A 1 419 ? -24.641 34.125 17.625 1 95.62 419 SER A O 1
ATOM 3334 N N . VAL A 1 420 ? -23.703 32.438 16.453 1 96.94 420 VAL A N 1
ATOM 3335 C CA . VAL A 1 420 ? -24.172 32.938 15.164 1 96.94 420 VAL A CA 1
ATOM 3336 C C . VAL A 1 420 ? -24.875 31.781 14.414 1 96.94 420 VAL A C 1
ATOM 3338 O O . VAL A 1 420 ? -26.094 31.781 14.273 1 96.94 420 VAL A O 1
ATOM 3341 N N . LEU A 1 421 ? -24.172 30.719 14.18 1 97.25 421 LEU A N 1
ATOM 3342 C CA . LEU A 1 421 ? -24.625 29.625 13.328 1 97.25 421 LEU A CA 1
ATOM 3343 C C . LEU A 1 421 ? -25.797 28.891 13.977 1 97.25 421 LEU A C 1
ATOM 3345 O O . LEU A 1 421 ? -26.766 28.531 13.305 1 97.25 421 LEU A O 1
ATOM 3349 N N . ASP A 1 422 ? -25.656 28.656 15.289 1 96.19 422 ASP A N 1
ATOM 3350 C CA . ASP A 1 422 ? -26.672 27.891 16 1 96.19 422 ASP A CA 1
ATOM 3351 C C . ASP A 1 422 ? -27.953 28.703 16.203 1 96.19 422 ASP A C 1
ATOM 3353 O O . ASP A 1 422 ? -29 28.156 16.5 1 96.19 422 ASP A O 1
ATOM 3357 N N . LYS A 1 423 ? -27.891 30 16.031 1 97.12 423 LYS A N 1
ATOM 3358 C CA . LYS A 1 423 ? -29.062 30.859 16.047 1 97.12 423 LYS A CA 1
ATOM 3359 C C . LYS A 1 423 ? -29.766 30.844 14.695 1 97.12 423 LYS A C 1
ATOM 3361 O O . LYS A 1 423 ? -31 31 14.625 1 97.12 423 LYS A O 1
ATOM 3366 N N . ILE A 1 424 ? -29.078 30.625 13.695 1 97.5 424 ILE A N 1
ATOM 3367 C CA . ILE A 1 424 ? -29.594 30.719 12.336 1 97.5 424 ILE A CA 1
ATOM 3368 C C . ILE A 1 424 ? -30.219 29.391 11.93 1 97.5 424 ILE A C 1
ATOM 3370 O O . ILE A 1 424 ? -31.359 29.344 11.453 1 97.5 424 ILE A O 1
ATOM 3374 N N . VAL A 1 425 ? -29.484 28.328 12.102 1 98 425 VAL A N 1
ATOM 3375 C CA . VAL A 1 425 ? -29.984 26.984 11.852 1 98 425 VAL A CA 1
ATOM 3376 C C . VAL A 1 425 ? -29.672 26.094 13.047 1 98 425 VAL A C 1
ATOM 3378 O O . VAL A 1 425 ? -28.734 25.281 13 1 98 425 VAL A O 1
ATOM 3381 N N . PRO A 1 426 ? -30.516 26.078 14.031 1 96.75 426 PRO A N 1
ATOM 3382 C CA . PRO A 1 426 ? -30.219 25.328 15.25 1 96.75 426 PRO A CA 1
ATOM 3383 C C . PRO A 1 426 ? -30 23.844 14.992 1 96.75 426 PRO A C 1
ATOM 3385 O O . PRO A 1 426 ? -30.828 23.203 14.328 1 96.75 426 PRO A O 1
ATOM 3388 N N . GLY A 1 427 ? -28.828 23.359 15.43 1 96.38 427 GLY A N 1
ATOM 3389 C CA . GLY A 1 427 ? -28.562 21.922 15.414 1 96.38 427 GLY A CA 1
ATOM 3390 C C . GLY A 1 427 ? -27.906 21.453 14.141 1 96.38 427 GLY A C 1
ATOM 3391 O O . GLY A 1 427 ? -27.656 20.266 13.969 1 96.38 427 GLY A O 1
ATOM 3392 N N . TYR A 1 428 ? -27.531 22.344 13.25 1 97.81 428 TYR A N 1
ATOM 3393 C CA . TYR A 1 428 ? -27.016 21.891 11.953 1 97.81 428 TYR A CA 1
ATOM 3394 C C . TYR A 1 428 ? -25.5 22.062 11.883 1 97.81 428 TYR A C 1
ATOM 3396 O O . TYR A 1 428 ? -24.781 21.125 11.555 1 97.81 428 TYR A O 1
ATOM 3404 N N . TYR A 1 429 ? -24.969 23.219 12.195 1 98.06 429 TYR A N 1
ATOM 3405 C CA . TYR A 1 429 ? -23.562 23.547 11.953 1 98.06 429 TYR A CA 1
ATOM 3406 C C . TYR A 1 429 ? -22.672 22.906 13.008 1 98.06 429 TYR A C 1
ATOM 3408 O O . TYR A 1 429 ? -21.5 22.625 12.75 1 98.06 429 TYR A O 1
ATOM 3416 N N . LEU A 1 430 ? -23.234 22.688 14.195 1 97.81 430 LEU A N 1
ATOM 3417 C CA . LEU A 1 430 ? -22.453 22.094 15.281 1 97.81 430 LEU A CA 1
ATOM 3418 C C . LEU A 1 430 ? -22.734 20.609 15.391 1 97.81 430 LEU A C 1
ATOM 3420 O O . LEU A 1 430 ? -23.875 20.172 15.227 1 97.81 430 LEU A O 1
ATOM 3424 N N . ARG A 1 431 ? -21.703 19.844 15.641 1 96.81 431 ARG A N 1
ATOM 3425 C CA . ARG A 1 431 ? -21.797 18.391 15.75 1 96.81 431 ARG A CA 1
ATOM 3426 C C . ARG A 1 431 ? -22.516 17.969 17.031 1 96.81 431 ARG A C 1
ATOM 3428 O O . ARG A 1 431 ? -22.25 18.531 18.094 1 96.81 431 ARG A O 1
ATOM 3435 N N . ARG A 1 432 ? -23.344 17.016 16.844 1 97 432 ARG A N 1
ATOM 3436 C CA . ARG A 1 432 ? -24.125 16.594 18.016 1 97 432 ARG A CA 1
ATOM 3437 C C . ARG A 1 432 ? -23.875 15.125 18.344 1 97 432 ARG A C 1
ATOM 3439 O O . ARG A 1 432 ? -23.531 14.336 17.453 1 97 432 ARG A O 1
ATOM 3446 N N . ASN A 1 433 ? -24.016 14.797 19.609 1 96.25 433 ASN A N 1
ATOM 3447 C CA . ASN A 1 433 ? -23.859 13.406 20.031 1 96.25 433 ASN A CA 1
ATOM 3448 C C . ASN A 1 433 ? -25.172 12.633 19.938 1 96.25 433 ASN A C 1
ATOM 3450 O O . ASN A 1 433 ? -26.156 13.141 19.375 1 96.25 433 ASN A O 1
ATOM 3454 N N . ALA A 1 434 ? -25.219 11.477 20.438 1 94.62 434 ALA A N 1
ATOM 3455 C CA . ALA A 1 434 ? -26.344 10.578 20.25 1 94.62 434 ALA A CA 1
ATOM 3456 C C . ALA A 1 434 ? -27.578 11.094 20.984 1 94.62 434 ALA A C 1
ATOM 3458 O O . ALA A 1 434 ? -28.719 10.789 20.609 1 94.62 434 ALA A O 1
ATOM 3459 N N . ASP A 1 435 ? -27.344 11.922 21.984 1 94.81 435 ASP A N 1
ATOM 3460 C CA . ASP A 1 435 ? -28.453 12.469 22.75 1 94.81 435 ASP A CA 1
ATOM 3461 C C . ASP A 1 435 ? -28.938 13.789 22.156 1 94.81 435 ASP A C 1
ATOM 3463 O O . ASP A 1 435 ? -29.969 14.328 22.594 1 94.81 435 ASP A O 1
ATOM 3467 N N . GLY A 1 436 ? -28.234 14.273 21.234 1 94.94 436 GLY A N 1
ATOM 3468 C CA . GLY A 1 436 ? -28.625 15.5 20.562 1 94.94 436 GLY A CA 1
ATOM 3469 C C . GLY A 1 436 ? -27.938 16.734 21.125 1 94.94 436 GLY A C 1
ATOM 3470 O O . GLY A 1 436 ? -28.328 17.859 20.812 1 94.94 436 GLY A O 1
ATOM 3471 N N . PHE A 1 437 ? -26.938 16.547 22 1 95.19 437 PHE A N 1
ATOM 3472 C CA . PHE A 1 437 ? -26.172 17.656 22.547 1 95.19 437 PHE A CA 1
ATOM 3473 C C . PHE A 1 437 ? -24.906 17.906 21.75 1 95.19 437 PHE A C 1
ATOM 3475 O O . PHE A 1 437 ? -24.438 17.016 21.031 1 95.19 437 PHE A O 1
ATOM 3482 N N . ILE A 1 438 ? -24.391 19.156 21.891 1 95.94 438 ILE A N 1
ATOM 3483 C CA . ILE A 1 438 ? -23.234 19.562 21.094 1 95.94 438 ILE A CA 1
ATOM 3484 C C . ILE A 1 438 ? -22 18.812 21.578 1 95.94 438 ILE A C 1
ATOM 3486 O O . ILE A 1 438 ? -21.766 18.703 22.797 1 95.94 438 ILE A O 1
ATOM 3490 N N . GLU A 1 439 ? -21.203 18.219 20.609 1 96.75 439 GLU A N 1
ATOM 3491 C CA . GLU A 1 439 ? -19.922 17.609 20.922 1 96.75 439 GLU A CA 1
ATOM 3492 C C . GLU A 1 439 ? -18.891 18.656 21.328 1 96.75 439 GLU A C 1
ATOM 3494 O O . GLU A 1 439 ? -18.797 19.719 20.703 1 96.75 439 GLU A O 1
ATOM 3499 N N . GLN A 1 440 ? -18.062 18.328 22.375 1 95.44 440 GLN A N 1
ATOM 3500 C CA . GLN A 1 440 ? -17.094 19.297 22.891 1 95.44 440 GLN A CA 1
ATOM 3501 C C . GLN A 1 440 ? -15.758 18.625 23.203 1 95.44 440 GLN A C 1
ATOM 3503 O O . GLN A 1 440 ? -15.102 18.969 24.188 1 95.44 440 GLN A O 1
ATOM 3508 N N . SER A 1 441 ? -15.422 17.609 22.391 1 92.69 441 SER A N 1
ATOM 3509 C CA . SER A 1 441 ? -14.195 16.859 22.641 1 92.69 441 SER A CA 1
ATOM 3510 C C . SER A 1 441 ? -12.961 17.734 22.406 1 92.69 441 SER A C 1
ATOM 3512 O O . SER A 1 441 ? -11.883 17.453 22.922 1 92.69 441 SER A O 1
ATOM 3514 N N . THR A 1 442 ? -12.922 18.719 21.641 1 85.69 442 THR A N 1
ATOM 3515 C CA . THR A 1 442 ? -11.789 19.609 21.422 1 85.69 442 THR A CA 1
ATOM 3516 C C . THR A 1 442 ? -11.648 20.609 22.578 1 85.69 442 THR A C 1
ATOM 3518 O O . THR A 1 442 ? -11.219 20.234 23.672 1 85.69 442 THR A O 1
ATOM 3521 N N . CYS A 1 443 ? -12.273 21.719 22.656 1 81.75 443 CYS A N 1
ATOM 3522 C CA . CYS A 1 443 ? -12.273 22.703 23.734 1 81.75 443 CYS A CA 1
ATOM 3523 C C . CYS A 1 443 ? -13.609 23.422 23.828 1 81.75 443 CYS A C 1
ATOM 3525 O O . CYS A 1 443 ? -13.938 24 24.859 1 81.75 443 CYS A O 1
ATOM 3527 N N . MET A 1 444 ? -14.32 23.375 22.797 1 92.06 444 MET A N 1
ATOM 3528 C CA . MET A 1 444 ? -15.57 24.141 22.719 1 92.06 444 MET A CA 1
ATOM 3529 C C . MET A 1 444 ? -16.609 23.406 21.875 1 92.06 444 MET A C 1
ATOM 3531 O O . MET A 1 444 ? -16.734 22.188 21.969 1 92.06 444 MET A O 1
ATOM 3535 N N . ASN A 1 445 ? -17.406 24.25 21.094 1 96.5 445 ASN A N 1
ATOM 3536 C CA . ASN A 1 445 ? -18.484 23.688 20.281 1 96.5 445 ASN A CA 1
ATOM 3537 C C . ASN A 1 445 ? -17.984 23.156 18.953 1 96.5 445 ASN A C 1
ATOM 3539 O O . ASN A 1 445 ? -17.719 23.922 18.031 1 96.5 445 ASN A O 1
ATOM 3543 N N . ASN A 1 446 ? -17.938 21.812 18.812 1 98.06 446 ASN A N 1
ATOM 3544 C CA . ASN A 1 446 ? -17.359 21.234 17.609 1 98.06 446 ASN A CA 1
ATOM 3545 C C . ASN A 1 446 ? -18.25 21.453 16.391 1 98.06 446 ASN A C 1
ATOM 3547 O O . ASN A 1 446 ? -19.469 21.297 16.469 1 98.06 446 ASN A O 1
ATOM 3551 N N . THR A 1 447 ? -17.672 21.766 15.289 1 98.06 447 THR A N 1
ATOM 3552 C CA . THR A 1 447 ? -18.406 21.938 14.039 1 98.06 447 THR A CA 1
ATOM 3553 C C . THR A 1 447 ? -18.516 20.609 13.297 1 98.06 447 THR A C 1
ATOM 3555 O O . THR A 1 447 ? -17.75 19.688 13.547 1 98.06 447 THR A O 1
ATOM 3558 N N . ALA A 1 448 ? -19.484 20.547 12.422 1 97.88 448 ALA A N 1
ATOM 3559 C CA . ALA A 1 448 ? -19.766 19.297 11.703 1 97.88 448 ALA A CA 1
ATOM 3560 C C . ALA A 1 448 ? -19.422 19.422 10.227 1 97.88 448 ALA A C 1
ATOM 3562 O O . ALA A 1 448 ? -20.312 19.562 9.375 1 97.88 448 ALA A O 1
ATOM 3563 N N . SER A 1 449 ? -18.172 19.203 9.906 1 97.56 449 SER A N 1
ATOM 3564 C CA . SER A 1 449 ? -17.719 19.359 8.523 1 97.56 449 SER A CA 1
ATOM 3565 C C . SER A 1 449 ? -18.312 18.281 7.625 1 97.56 449 SER A C 1
ATOM 3567 O O . SER A 1 449 ? -18.266 18.375 6.398 1 97.56 449 SER A O 1
ATOM 3569 N N . GLU A 1 450 ? -18.891 17.172 8.203 1 96.69 450 GLU A N 1
ATOM 3570 C CA . GLU A 1 450 ? -19.531 16.125 7.426 1 96.69 450 GLU A CA 1
ATOM 3571 C C . GLU A 1 450 ? -20.859 16.609 6.824 1 96.69 450 GLU A C 1
ATOM 3573 O O . GLU A 1 450 ? -21.422 15.953 5.957 1 96.69 450 GLU A O 1
ATOM 3578 N N . HIS A 1 451 ? -21.406 17.781 7.344 1 97.69 451 HIS A N 1
ATOM 3579 C CA . HIS A 1 451 ? -22.594 18.391 6.75 1 97.69 451 HIS A CA 1
ATOM 3580 C C . HIS A 1 451 ? -22.219 19.266 5.559 1 97.69 451 HIS A C 1
ATOM 3582 O O . HIS A 1 451 ? -21.219 19.984 5.602 1 97.69 451 HIS A O 1
ATOM 3588 N N . ILE A 1 452 ? -23.047 19.25 4.602 1 97.44 452 ILE A N 1
ATOM 3589 C CA . ILE A 1 452 ? -22.703 19.812 3.299 1 97.44 452 ILE A CA 1
ATOM 3590 C C . ILE A 1 452 ? -22.5 21.328 3.426 1 97.44 452 ILE A C 1
ATOM 3592 O O . ILE A 1 452 ? -21.531 21.859 2.891 1 97.44 452 ILE A O 1
ATOM 3596 N N . MET A 1 453 ? -23.344 22.031 4.105 1 98.12 453 MET A N 1
ATOM 3597 C CA . MET A 1 453 ? -23.266 23.484 4.133 1 98.12 453 MET A CA 1
ATOM 3598 C C . MET A 1 453 ? -22.172 23.953 5.102 1 98.12 453 MET A C 1
ATOM 3600 O O . MET A 1 453 ? -21.719 25.094 5.023 1 98.12 453 MET A O 1
ATOM 3604 N N . VAL A 1 454 ? -21.797 23.141 6.086 1 98.44 454 VAL A N 1
ATOM 3605 C CA . VAL A 1 454 ? -20.641 23.438 6.918 1 98.44 454 VAL A CA 1
ATOM 3606 C C . VAL A 1 454 ? -19.375 23.344 6.082 1 98.44 454 VAL A C 1
ATOM 3608 O O . VAL A 1 454 ? -18.516 24.234 6.137 1 98.44 454 VAL A O 1
ATOM 3611 N N . GLU A 1 455 ? -19.25 22.203 5.348 1 98.12 455 GLU A N 1
ATOM 3612 C CA . GLU A 1 455 ? -18.125 22.047 4.426 1 98.12 455 GLU A CA 1
ATOM 3613 C C . GLU A 1 455 ? -18.031 23.234 3.479 1 98.12 455 GLU A C 1
ATOM 3615 O O . GLU A 1 455 ? -16.938 23.781 3.262 1 98.12 455 GLU A O 1
ATOM 3620 N N . ARG A 1 456 ? -19.109 23.672 2.967 1 98 456 ARG A N 1
ATOM 3621 C CA . ARG A 1 456 ? -19.125 24.797 2.043 1 98 456 ARG A CA 1
ATOM 3622 C C . ARG A 1 456 ? -18.609 26.062 2.725 1 98 456 ARG A C 1
ATOM 3624 O O . ARG A 1 456 ? -17.859 26.844 2.131 1 98 456 ARG A O 1
ATOM 3631 N N . LEU A 1 457 ? -19.109 26.312 3.895 1 98.5 457 LEU A N 1
ATOM 3632 C CA . LEU A 1 457 ? -18.672 27.484 4.637 1 98.5 457 LEU A CA 1
ATOM 3633 C C . LEU A 1 457 ? -17.156 27.5 4.812 1 98.5 457 LEU A C 1
ATOM 3635 O O . LEU A 1 457 ? -16.516 28.531 4.637 1 98.5 457 LEU A O 1
ATOM 3639 N N . ILE A 1 458 ? -16.594 26.391 5.133 1 98.69 458 ILE A N 1
ATOM 3640 C CA . ILE A 1 458 ? -15.148 26.25 5.309 1 98.69 458 ILE A CA 1
ATOM 3641 C C . ILE A 1 458 ? -14.438 26.547 3.988 1 98.69 458 ILE A C 1
ATOM 3643 O O . ILE A 1 458 ? -13.492 27.344 3.949 1 98.69 458 ILE A O 1
ATOM 3647 N N . LEU A 1 459 ? -14.906 25.938 2.881 1 98.5 459 LEU A N 1
ATOM 3648 C CA . LEU A 1 459 ? -14.281 26.094 1.571 1 98.5 459 LEU A CA 1
ATOM 3649 C C . LEU A 1 459 ? -14.344 27.562 1.121 1 98.5 459 LEU A C 1
ATOM 3651 O O . LEU A 1 459 ? -13.344 28.109 0.667 1 98.5 459 LEU A O 1
ATOM 3655 N N . ASP A 1 460 ? -15.523 28.156 1.29 1 98.31 460 ASP A N 1
ATOM 3656 C CA . ASP A 1 460 ? -15.703 29.547 0.888 1 98.31 460 ASP A CA 1
ATOM 3657 C C . ASP A 1 460 ? -14.789 30.469 1.689 1 98.31 460 ASP A C 1
ATOM 3659 O O . ASP A 1 460 ? -14.25 31.438 1.149 1 98.31 460 ASP A O 1
ATOM 3663 N N . ASP A 1 461 ? -14.719 30.156 2.922 1 98.44 461 ASP A N 1
ATOM 3664 C CA . ASP A 1 461 ? -13.891 31 3.789 1 98.44 461 ASP A CA 1
ATOM 3665 C C . ASP A 1 461 ? -12.422 30.922 3.377 1 98.44 461 ASP A C 1
ATOM 3667 O O . ASP A 1 461 ? -11.734 31.953 3.346 1 98.44 461 ASP A O 1
ATOM 3671 N N . LEU A 1 462 ? -11.906 29.781 3.139 1 98.75 462 LEU A N 1
ATOM 3672 C CA . LEU A 1 462 ? -10.523 29.594 2.709 1 98.75 462 LEU A CA 1
ATOM 3673 C C . LEU A 1 462 ? -10.258 30.359 1.418 1 98.75 462 LEU A C 1
ATOM 3675 O O . LEU A 1 462 ? -9.242 31.062 1.307 1 98.75 462 LEU A O 1
ATOM 3679 N N . VAL A 1 463 ? -11.109 30.219 0.456 1 98.56 463 VAL A N 1
ATOM 3680 C CA . VAL A 1 463 ? -10.945 30.906 -0.82 1 98.56 463 VAL A CA 1
ATOM 3681 C C . VAL A 1 463 ? -10.969 32.406 -0.6 1 98.56 463 VAL A C 1
ATOM 3683 O O . VAL A 1 463 ? -10.195 33.156 -1.214 1 98.56 463 VAL A O 1
ATOM 3686 N N . HIS A 1 464 ? -11.852 32.844 0.284 1 98.31 464 HIS A N 1
ATOM 3687 C CA . HIS A 1 464 ? -11.938 34.281 0.628 1 98.31 464 HIS A CA 1
ATOM 3688 C C . HIS A 1 464 ? -10.602 34.812 1.132 1 98.31 464 HIS A C 1
ATOM 3690 O O . HIS A 1 464 ? -10.117 35.844 0.656 1 98.31 464 HIS A O 1
ATOM 3696 N N . TRP A 1 465 ? -9.984 34.125 2.055 1 98.75 465 TRP A N 1
ATOM 3697 C CA . TRP A 1 465 ? -8.703 34.562 2.6 1 98.75 465 TRP A CA 1
ATOM 3698 C C . TRP A 1 465 ? -7.625 34.562 1.527 1 98.75 465 TRP A C 1
ATOM 3700 O O . TRP A 1 465 ? -6.785 35.469 1.469 1 98.75 465 TRP A O 1
ATOM 3710 N N . ALA A 1 466 ? -7.617 33.531 0.707 1 98.69 466 ALA A N 1
ATOM 3711 C CA . ALA A 1 466 ? -6.602 33.406 -0.336 1 98.69 466 ALA A CA 1
ATOM 3712 C C . ALA A 1 466 ? -6.73 34.5 -1.374 1 98.69 466 ALA A C 1
ATOM 3714 O O . ALA A 1 466 ? -5.73 35.094 -1.784 1 98.69 466 ALA A O 1
ATOM 3715 N N . VAL A 1 467 ? -7.945 34.844 -1.75 1 98.25 467 VAL A N 1
ATOM 3716 C CA . VAL A 1 467 ? -8.172 35.75 -2.871 1 98.25 467 VAL A CA 1
ATOM 3717 C C . VAL A 1 467 ? -8.18 37.188 -2.373 1 98.25 467 VAL A C 1
ATOM 3719 O O . VAL A 1 467 ? -7.445 38.031 -2.889 1 98.25 467 VAL A O 1
ATOM 3722 N N . ASN A 1 468 ? -8.961 37.469 -1.32 1 98.12 468 ASN A N 1
ATOM 3723 C CA . ASN A 1 468 ? -9.172 38.844 -0.899 1 98.12 468 ASN A CA 1
ATOM 3724 C C . ASN A 1 468 ? -8.023 39.375 -0.025 1 98.12 468 ASN A C 1
ATOM 3726 O O . ASN A 1 468 ? -7.781 40.562 0.048 1 98.12 468 ASN A O 1
ATOM 3730 N N . TYR A 1 469 ? -7.336 38.5 0.65 1 98.5 469 TYR A N 1
ATOM 3731 C CA . TYR A 1 469 ? -6.262 38.938 1.544 1 98.5 469 TYR A CA 1
ATOM 3732 C C . TYR A 1 469 ? -4.922 38.375 1.088 1 98.5 469 TYR A C 1
ATOM 3734 O O . TYR A 1 469 ? -3.893 38.594 1.73 1 98.5 469 TYR A O 1
ATOM 3742 N N . LYS A 1 470 ? -4.891 37.531 0.02 1 98.25 470 LYS A N 1
ATOM 3743 C CA . LYS A 1 470 ? -3.709 37 -0.648 1 98.25 470 LYS A CA 1
ATOM 3744 C C . LYS A 1 470 ? -2.855 36.188 0.316 1 98.25 470 LYS A C 1
ATOM 3746 O O . LYS A 1 470 ? -1.627 36.281 0.304 1 98.25 470 LYS A O 1
ATOM 3751 N N . VAL A 1 471 ? -3.492 35.438 1.17 1 98.19 471 VAL A N 1
ATOM 3752 C CA . VAL A 1 471 ? -2.838 34.531 2.094 1 98.19 471 VAL A CA 1
ATOM 3753 C C . VAL A 1 471 ? -2.203 33.375 1.312 1 98.19 471 VAL A C 1
ATOM 3755 O O . VAL A 1 471 ? -2.738 32.938 0.291 1 98.19 471 VAL A O 1
ATOM 3758 N N . ASP A 1 472 ? -1.066 32.844 1.811 1 98.25 472 ASP A N 1
ATOM 3759 C CA . ASP A 1 472 ? -0.225 31.938 1.038 1 98.25 472 ASP A CA 1
ATOM 3760 C C . ASP A 1 472 ? -0.346 30.5 1.553 1 98.25 472 ASP A C 1
ATOM 3762 O O . ASP A 1 472 ? 0.258 29.578 0.995 1 98.25 472 ASP A O 1
ATOM 3766 N N . GLY A 1 473 ? -1.046 30.266 2.588 1 98.56 473 GLY A N 1
ATOM 3767 C CA . GLY A 1 473 ? -1.224 28.938 3.168 1 98.56 473 GLY A CA 1
ATOM 3768 C C . GLY A 1 473 ? -2.113 28.938 4.398 1 98.56 473 GLY A C 1
ATOM 3769 O O . GLY A 1 473 ? -2.451 30 4.922 1 98.56 473 GLY A O 1
ATOM 3770 N N . PHE A 1 474 ? -2.453 27.734 4.82 1 98.88 474 PHE A N 1
ATOM 3771 C CA . PHE A 1 474 ? -3.348 27.609 5.965 1 98.88 474 PHE A CA 1
ATOM 3772 C C . PHE A 1 474 ? -2.92 26.453 6.863 1 98.88 474 PHE A C 1
ATOM 3774 O O . PHE A 1 474 ? -2.57 25.375 6.379 1 98.88 474 PHE A O 1
ATOM 3781 N N . ARG A 1 475 ? -2.834 26.703 8.133 1 98.88 475 ARG A N 1
ATOM 3782 C CA . ARG A 1 475 ? -2.695 25.656 9.148 1 98.88 475 ARG A CA 1
ATOM 3783 C C . ARG A 1 475 ? -4.027 25.375 9.836 1 98.88 475 ARG A C 1
ATOM 3785 O O . ARG A 1 475 ? -4.637 26.281 10.406 1 98.88 475 ARG A O 1
ATOM 3792 N N . PHE A 1 476 ? -4.477 24.141 9.805 1 98.75 476 PHE A N 1
ATOM 3793 C CA . PHE A 1 476 ? -5.754 23.734 10.375 1 98.75 476 PHE A CA 1
ATOM 3794 C C . PHE A 1 476 ? -5.582 23.25 11.812 1 98.75 476 PHE A C 1
ATOM 3796 O O . PHE A 1 476 ? -4.941 22.234 12.062 1 98.75 476 PHE A O 1
ATOM 3803 N N . ASP A 1 477 ? -6.188 24.016 12.75 1 98.12 477 ASP A N 1
ATOM 3804 C CA . ASP A 1 477 ? -6.281 23.562 14.141 1 98.12 477 ASP A CA 1
ATOM 3805 C C . ASP A 1 477 ? -7.09 22.281 14.25 1 98.12 477 ASP A C 1
ATOM 3807 O O . ASP A 1 477 ? -8.148 22.141 13.633 1 98.12 477 ASP A O 1
ATOM 3811 N N . LEU A 1 478 ? -6.566 21.312 14.992 1 98 478 LEU A N 1
ATOM 3812 C CA . LEU A 1 478 ? -7.227 20.031 15.188 1 98 478 LEU A CA 1
ATOM 3813 C C . LEU A 1 478 ? -7.871 19.547 13.898 1 98 478 LEU A C 1
ATOM 3815 O O . LEU A 1 478 ? -9.062 19.234 13.875 1 98 478 LEU A O 1
ATOM 3819 N N . MET A 1 479 ? -7.043 19.5 12.883 1 98.38 479 MET A N 1
ATOM 3820 C CA . MET A 1 479 ? -7.445 19.062 11.555 1 98.38 479 MET A CA 1
ATOM 3821 C C . MET A 1 479 ? -8.102 17.688 11.609 1 98.38 479 MET A C 1
ATOM 3823 O O . MET A 1 479 ? -9.016 17.406 10.836 1 98.38 479 MET A O 1
ATOM 3827 N N . GLY A 1 480 ? -7.754 16.844 12.609 1 98.12 480 GLY A N 1
ATOM 3828 C CA . GLY A 1 480 ? -8.312 15.516 12.781 1 98.12 480 GLY A CA 1
ATOM 3829 C C . GLY A 1 480 ? -9.82 15.523 12.992 1 98.12 480 GLY A C 1
ATOM 3830 O O . GLY A 1 480 ? -10.484 14.516 12.781 1 98.12 480 GLY A O 1
ATOM 3831 N N . HIS A 1 481 ? -10.344 16.641 13.352 1 98.19 481 HIS A N 1
ATOM 3832 C CA . HIS A 1 481 ? -11.773 16.75 13.602 1 98.19 481 HIS A CA 1
ATOM 3833 C C . HIS A 1 481 ? -12.523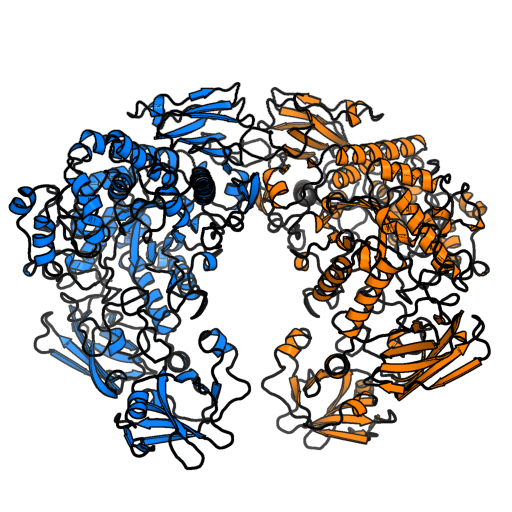 17.172 12.344 1 98.19 481 HIS A C 1
ATOM 3835 O O . HIS A 1 481 ? -13.75 17.297 12.359 1 98.19 481 HIS A O 1
ATOM 3841 N N . ILE A 1 482 ? -11.852 17.406 11.25 1 98.5 482 ILE A N 1
ATOM 3842 C CA . ILE A 1 482 ? -12.43 17.719 9.945 1 98.5 482 ILE A CA 1
ATOM 3843 C C . ILE A 1 482 ? -12.367 16.484 9.055 1 98.5 482 ILE A C 1
ATOM 3845 O O . ILE A 1 482 ? -11.445 15.672 9.164 1 98.5 482 ILE A O 1
ATOM 3849 N N . MET A 1 483 ? -13.383 16.328 8.188 1 98.25 483 MET A N 1
ATOM 3850 C CA . MET A 1 483 ? -13.398 15.156 7.305 1 98.25 483 MET A CA 1
ATOM 3851 C C . MET A 1 483 ? -12.273 15.234 6.281 1 98.25 483 MET A C 1
ATOM 3853 O O . MET A 1 483 ? -11.945 16.312 5.789 1 98.25 483 MET A O 1
ATOM 3857 N N . LYS A 1 484 ? -11.672 14.109 5.957 1 98.38 484 LYS A N 1
ATOM 3858 C CA . LYS A 1 484 ? -10.641 14.031 4.926 1 98.38 484 LYS A CA 1
ATOM 3859 C C . LYS A 1 484 ? -11.148 14.594 3.602 1 98.38 484 LYS A C 1
ATOM 3861 O O . LYS A 1 484 ? -10.43 15.328 2.918 1 98.38 484 LYS A O 1
ATOM 3866 N N . SER A 1 485 ? -12.383 14.234 3.262 1 97.81 485 SER A N 1
ATOM 3867 C CA . SER A 1 485 ? -12.953 14.711 2.008 1 97.81 485 SER A CA 1
ATOM 3868 C C . SER A 1 485 ? -13 16.234 1.966 1 97.81 485 SER A C 1
ATOM 3870 O O . SER A 1 485 ? -12.766 16.844 0.919 1 97.81 485 SER A O 1
ATOM 3872 N N . THR A 1 486 ? -13.312 16.875 3.104 1 98.5 486 THR A N 1
ATOM 3873 C CA . THR A 1 486 ? -13.336 18.328 3.191 1 98.5 486 THR A CA 1
ATOM 3874 C C . THR A 1 486 ? -11.945 18.906 2.945 1 98.5 486 THR A C 1
ATOM 3876 O O . THR A 1 486 ? -11.797 19.875 2.195 1 98.5 486 THR A O 1
ATOM 3879 N N . MET A 1 487 ? -10.977 18.344 3.523 1 98.81 487 MET A N 1
ATOM 3880 C CA . MET A 1 487 ? -9.609 18.812 3.361 1 98.81 487 MET A CA 1
ATOM 3881 C C . MET A 1 487 ? -9.156 18.688 1.909 1 98.81 487 MET A C 1
ATOM 3883 O O . MET A 1 487 ? -8.484 19.578 1.384 1 98.81 487 MET A O 1
ATOM 3887 N N . VAL A 1 488 ? -9.453 17.531 1.266 1 98.5 488 VAL A N 1
ATOM 3888 C CA . VAL A 1 488 ? -9.078 17.328 -0.127 1 98.5 488 VAL A CA 1
ATOM 3889 C C . VAL A 1 488 ? -9.789 18.344 -1.019 1 98.5 488 VAL A C 1
ATOM 3891 O O . VAL A 1 488 ? -9.18 18.906 -1.927 1 98.5 488 VAL A O 1
ATOM 3894 N N . LYS A 1 489 ? -11.062 18.594 -0.766 1 98.12 489 LYS A N 1
ATOM 3895 C CA . LYS A 1 489 ? -11.797 19.609 -1.511 1 98.12 489 LYS A CA 1
ATOM 3896 C C . LYS A 1 489 ? -11.195 21 -1.283 1 98.12 489 LYS A C 1
ATOM 3898 O O . LYS A 1 489 ? -11.156 21.812 -2.201 1 98.12 489 LYS A O 1
ATOM 3903 N N . ALA A 1 490 ? -10.805 21.281 -0.045 1 98.75 490 ALA A N 1
ATOM 3904 C CA . ALA A 1 490 ? -10.164 22.547 0.274 1 98.75 490 ALA A CA 1
ATOM 3905 C C . ALA A 1 490 ? -8.891 22.734 -0.543 1 98.75 490 ALA A C 1
ATOM 3907 O O . ALA A 1 490 ? -8.688 23.781 -1.161 1 98.75 490 ALA A O 1
ATOM 3908 N N . LYS A 1 491 ? -8.039 21.719 -0.55 1 98.62 491 LYS A N 1
ATOM 3909 C CA . LYS A 1 491 ? -6.809 21.766 -1.336 1 98.62 491 LYS A CA 1
ATOM 3910 C C . LYS A 1 491 ? -7.105 22.031 -2.809 1 98.62 491 LYS A C 1
ATOM 3912 O O . LYS A 1 491 ? -6.477 22.891 -3.434 1 98.62 491 LYS A O 1
ATOM 3917 N N . ASN A 1 492 ? -8.062 21.312 -3.338 1 97.5 492 ASN A N 1
ATOM 3918 C CA . ASN A 1 492 ? -8.414 21.453 -4.746 1 97.5 492 ASN A CA 1
ATOM 3919 C C . ASN A 1 492 ? -8.953 22.844 -5.055 1 97.5 492 ASN A C 1
ATOM 3921 O O . ASN A 1 492 ? -8.594 23.438 -6.066 1 97.5 492 ASN A O 1
ATOM 3925 N N . ALA A 1 493 ? -9.836 23.328 -4.176 1 98.12 493 ALA A N 1
ATOM 3926 C CA . ALA A 1 493 ? -10.422 24.641 -4.367 1 98.12 493 ALA A CA 1
ATOM 3927 C C . ALA A 1 493 ? -9.336 25.719 -4.395 1 98.12 493 ALA A C 1
ATOM 3929 O O . ALA A 1 493 ? -9.391 26.641 -5.211 1 98.12 493 ALA A O 1
ATOM 3930 N N . LEU A 1 494 ? -8.391 25.641 -3.543 1 98.62 494 LEU A N 1
ATOM 3931 C CA . LEU A 1 494 ? -7.305 26.625 -3.471 1 98.62 494 LEU A CA 1
ATOM 3932 C C . LEU A 1 494 ? -6.375 26.484 -4.672 1 98.62 494 LEU A C 1
ATOM 3934 O O . LEU A 1 494 ? -5.992 27.484 -5.281 1 98.62 494 LEU A O 1
ATOM 3938 N N . HIS A 1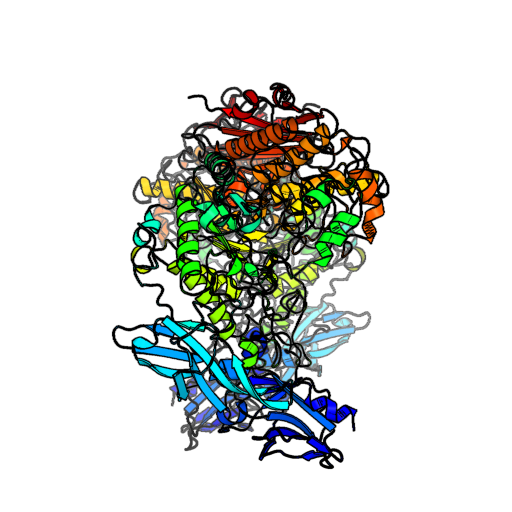 495 ? -6.016 25.266 -5.051 1 97.56 495 HIS A N 1
ATOM 3939 C CA . HIS A 1 495 ? -5.043 25.016 -6.105 1 97.56 495 HIS A CA 1
ATOM 3940 C C . HIS A 1 495 ? -5.609 25.375 -7.477 1 97.56 495 HIS A C 1
ATOM 3942 O O . HIS A 1 495 ? -4.855 25.578 -8.43 1 97.56 495 HIS A O 1
ATOM 3948 N N . CYS A 1 496 ? -6.895 25.516 -7.574 1 96.69 496 CYS A N 1
ATOM 3949 C CA . CYS A 1 496 ? -7.543 25.859 -8.836 1 96.69 496 CYS A CA 1
ATOM 3950 C C . CYS A 1 496 ? -7.48 27.375 -9.086 1 96.69 496 CYS A C 1
ATOM 3952 O O . CYS A 1 496 ? -7.727 27.828 -10.195 1 96.69 496 CYS A O 1
ATOM 3954 N N . LEU A 1 497 ? -7.148 28.125 -8.07 1 97.69 497 LEU A N 1
ATOM 3955 C CA . LEU A 1 497 ? -7.023 29.578 -8.234 1 97.69 497 LEU A CA 1
ATOM 3956 C C . LEU A 1 497 ? -5.844 29.906 -9.141 1 97.69 497 LEU A C 1
ATOM 3958 O O . LEU A 1 497 ? -4.801 29.266 -9.078 1 97.69 497 LEU A O 1
ATOM 3962 N N . THR A 1 498 ? -6.055 30.891 -10.023 1 96.88 498 THR A N 1
ATOM 3963 C CA . THR A 1 498 ? -5 31.297 -10.945 1 96.88 498 THR A CA 1
ATOM 3964 C C . THR A 1 498 ? -4.715 32.781 -10.828 1 96.88 498 THR A C 1
ATOM 3966 O O . THR A 1 498 ? -5.562 33.562 -10.359 1 96.88 498 THR A O 1
ATOM 3969 N N . LYS A 1 499 ? -3.568 33.312 -11.258 1 94 499 LYS A N 1
ATOM 3970 C CA . LYS A 1 499 ? -3.203 34.75 -11.242 1 94 499 LYS A CA 1
ATOM 3971 C C . LYS A 1 499 ? -4.102 35.562 -12.18 1 94 499 LYS A C 1
ATOM 3973 O O . LYS A 1 499 ? -4.52 36.656 -11.844 1 94 499 LYS A O 1
ATOM 3978 N N . GLU A 1 500 ? -4.441 34.938 -13.242 1 94.75 500 GLU A N 1
ATOM 3979 C CA . GLU A 1 500 ? -5.211 35.625 -14.273 1 94.75 500 GLU A CA 1
ATOM 3980 C C . GLU A 1 500 ? -6.645 35.875 -13.812 1 94.75 500 GLU A C 1
ATOM 3982 O O . GLU A 1 500 ? -7.156 36.969 -13.945 1 94.75 500 GLU A O 1
ATOM 3987 N N . LYS A 1 501 ? -7.148 34.875 -13.195 1 94.81 501 LYS A N 1
ATOM 3988 C CA . LYS A 1 501 ? -8.57 34.938 -12.867 1 94.81 501 LYS A CA 1
ATOM 3989 C C . LYS A 1 501 ? -8.773 35.469 -11.445 1 94.81 501 LYS A C 1
ATOM 3991 O O . LYS A 1 501 ? -9.688 36.25 -11.195 1 94.81 501 LYS A O 1
ATOM 3996 N N . ASP A 1 502 ? -7.918 35.094 -10.508 1 96 502 ASP A N 1
ATOM 3997 C CA . ASP A 1 502 ? -8.195 35.312 -9.086 1 96 502 ASP A CA 1
ATOM 3998 C C . ASP A 1 502 ? -7.125 36.219 -8.453 1 96 502 ASP A C 1
ATOM 4000 O O . ASP A 1 502 ? -7.262 36.625 -7.293 1 96 502 ASP A O 1
ATOM 4004 N N . GLY A 1 503 ? -6.098 36.5 -9.188 1 95.75 503 GLY A N 1
ATOM 4005 C CA . GLY A 1 503 ? -5 37.281 -8.648 1 95.75 503 GLY A CA 1
ATOM 4006 C C . GLY A 1 503 ? -4.164 36.531 -7.637 1 95.75 503 GLY A C 1
ATOM 4007 O O . GLY A 1 503 ? -3.475 37.156 -6.816 1 95.75 503 GLY A O 1
ATOM 4008 N N . VAL A 1 504 ? -4.203 35.25 -7.605 1 95.81 504 VAL A N 1
ATOM 4009 C CA . VAL A 1 504 ? -3.502 34.406 -6.664 1 95.81 504 VAL A CA 1
ATOM 4010 C C . VAL A 1 504 ? -2.984 33.156 -7.387 1 95.81 504 VAL A C 1
ATOM 4012 O O . VAL A 1 504 ? -3.688 32.562 -8.219 1 95.81 504 VAL A O 1
ATOM 4015 N N . ASP A 1 505 ? -1.752 32.75 -7.203 1 96.56 505 ASP A N 1
ATOM 4016 C CA . ASP A 1 505 ? -1.238 31.469 -7.68 1 96.56 505 ASP A CA 1
ATOM 4017 C C . ASP A 1 505 ? -1.604 30.328 -6.719 1 96.56 505 ASP A C 1
ATOM 4019 O O . ASP A 1 505 ? -0.842 30.016 -5.801 1 96.56 505 ASP A O 1
ATOM 4023 N N . GLY A 1 506 ? -2.695 29.641 -7.035 1 97.25 506 GLY A N 1
ATOM 4024 C CA . GLY A 1 506 ? -3.227 28.641 -6.141 1 97.25 506 GLY A CA 1
ATOM 4025 C C . GLY A 1 506 ? -2.293 27.453 -5.957 1 97.25 506 GLY A C 1
ATOM 4026 O O . GLY A 1 506 ? -2.328 26.781 -4.922 1 97.25 506 GLY A O 1
ATOM 4027 N N . SER A 1 507 ? -1.466 27.172 -6.934 1 96.31 507 SER A N 1
ATOM 4028 C CA . SER A 1 507 ? -0.585 26 -6.887 1 96.31 507 SER A CA 1
ATOM 4029 C C . SER A 1 507 ? 0.509 26.188 -5.84 1 96.31 507 SER A C 1
ATOM 4031 O O . SER A 1 507 ? 1.178 25.219 -5.461 1 96.31 507 SER A O 1
ATOM 4033 N N . SER A 1 508 ? 0.635 27.344 -5.297 1 97.25 508 SER A N 1
ATOM 4034 C CA . SER A 1 508 ? 1.68 27.641 -4.324 1 97.25 508 SER A CA 1
ATOM 4035 C C . SER A 1 508 ? 1.109 27.719 -2.91 1 97.25 508 SER A C 1
ATOM 4037 O O . SER A 1 508 ? 1.816 28.094 -1.972 1 97.25 508 SER A O 1
ATOM 4039 N N . ILE A 1 509 ? -0.144 27.391 -2.748 1 98.44 509 ILE A N 1
ATOM 4040 C CA . ILE A 1 509 ? -0.769 27.469 -1.432 1 98.44 509 ILE A CA 1
ATOM 4041 C C . ILE A 1 509 ? -0.626 26.141 -0.71 1 98.44 509 ILE A C 1
ATOM 4043 O O . ILE A 1 509 ? -1.126 25.109 -1.185 1 98.44 509 ILE A O 1
ATOM 4047 N N . TYR A 1 510 ? 0.073 26.156 0.367 1 98.5 510 TYR A N 1
ATOM 4048 C CA . TYR A 1 510 ? 0.325 24.953 1.161 1 98.5 510 TYR A CA 1
ATOM 4049 C C . TYR A 1 510 ? -0.641 24.859 2.336 1 98.5 510 TYR A C 1
ATOM 4051 O O . TYR A 1 510 ? -0.882 25.859 3.025 1 98.5 510 TYR A O 1
ATOM 4059 N N . ILE A 1 511 ? -1.289 23.688 2.568 1 98.81 511 ILE A N 1
ATOM 4060 C CA . ILE A 1 511 ? -2.152 23.531 3.732 1 98.81 511 ILE A CA 1
ATOM 4061 C C . ILE A 1 511 ? -1.654 22.359 4.586 1 98.81 511 ILE A C 1
ATOM 4063 O O . ILE A 1 511 ? -1.148 21.375 4.055 1 98.81 511 ILE A O 1
ATOM 4067 N N . TYR A 1 512 ? -1.667 22.453 5.82 1 98.81 512 TYR A N 1
ATOM 4068 C CA . TYR A 1 512 ? -1.246 21.469 6.805 1 98.81 512 TYR A CA 1
ATOM 4069 C C . TYR A 1 512 ? -1.978 21.656 8.125 1 98.81 512 TYR A C 1
ATOM 4071 O O . TYR A 1 512 ? -2.771 22.594 8.273 1 98.81 512 TYR A O 1
ATOM 4079 N N . GLY A 1 513 ? -1.867 20.734 9.07 1 98.69 513 GLY A N 1
ATOM 4080 C CA . GLY A 1 513 ? -2.545 20.891 10.352 1 98.69 513 GLY A CA 1
ATOM 4081 C C . GLY A 1 513 ? -2.252 19.766 11.32 1 98.69 513 GLY A C 1
ATOM 4082 O O . GLY A 1 513 ? -1.261 19.062 11.172 1 98.69 513 GLY A O 1
ATOM 4083 N N . GLU A 1 514 ? -3.021 19.734 12.398 1 98.12 514 GLU A N 1
ATOM 4084 C CA . GLU A 1 514 ? -2.936 18.719 13.453 1 98.12 514 GLU A CA 1
ATOM 4085 C C . GLU A 1 514 ? -3.854 17.547 13.156 1 98.12 514 GLU A C 1
ATOM 4087 O O . GLU A 1 514 ? -5.055 17.594 13.43 1 98.12 514 GLU A O 1
ATOM 4092 N N . GLY A 1 515 ? -3.246 16.484 12.75 1 97.81 515 GLY A N 1
ATOM 4093 C CA . GLY A 1 515 ? -4.039 15.312 12.406 1 97.81 515 GLY A CA 1
ATOM 4094 C C . GLY A 1 515 ? -4.27 14.383 13.586 1 97.81 515 GLY A C 1
ATOM 4095 O O . GLY A 1 515 ? -4.23 13.156 13.438 1 97.81 515 GLY A O 1
ATOM 4096 N N . TRP A 1 516 ? -4.531 14.867 14.82 1 96.69 516 TRP A N 1
ATOM 4097 C CA . TRP A 1 516 ? -4.77 14.047 16 1 96.69 516 TRP A CA 1
ATOM 4098 C C . TRP A 1 516 ? -6.098 13.312 15.898 1 96.69 516 TRP A C 1
ATOM 4100 O O . TRP A 1 516 ? -7.105 13.891 15.484 1 96.69 516 TRP A O 1
ATOM 4110 N N . ASP A 1 517 ? -6.121 12.039 16.203 1 96.12 517 ASP A N 1
ATOM 4111 C CA . ASP A 1 517 ? -7.301 11.188 16.062 1 96.12 517 ASP A CA 1
ATOM 4112 C C . ASP A 1 517 ? -7.934 10.891 17.422 1 96.12 517 ASP A C 1
ATOM 4114 O O . ASP A 1 517 ? -7.629 9.875 18.047 1 96.12 517 ASP A O 1
ATOM 4118 N N . PHE A 1 518 ? -8.805 11.734 17.859 1 96 518 PHE A N 1
ATOM 4119 C CA . PHE A 1 518 ? -9.453 11.539 19.156 1 96 518 PHE A CA 1
ATOM 4120 C C . PHE A 1 518 ? -10.883 12.07 19.125 1 96 518 PHE A C 1
ATOM 4122 O O . PHE A 1 518 ? -11.328 12.617 18.125 1 96 518 PHE A O 1
ATOM 4129 N N . GLY A 1 519 ? -11.594 11.922 20.172 1 97.06 519 GLY A N 1
ATOM 4130 C CA . GLY A 1 519 ? -12.969 12.398 20.25 1 97.06 519 GLY A CA 1
ATOM 4131 C C . GLY A 1 519 ? -13.938 11.547 19.453 1 97.06 519 GLY A C 1
ATOM 4132 O O . GLY A 1 519 ? -13.695 10.359 19.234 1 97.06 519 GLY A O 1
ATOM 4133 N N . GLU A 1 520 ? -15.07 12.172 19.062 1 96.31 520 GLU A N 1
ATOM 4134 C CA . GLU A 1 520 ? -16.156 11.445 18.406 1 96.31 520 GLU A CA 1
ATOM 4135 C C . GLU A 1 520 ? -15.781 11.062 16.984 1 96.31 520 GLU A C 1
ATOM 4137 O O . GLU A 1 520 ? -16.422 10.203 16.375 1 96.31 520 GLU A O 1
ATOM 4142 N N . VAL A 1 521 ? -14.719 11.719 16.453 1 96.69 521 VAL A N 1
ATOM 4143 C CA . VAL A 1 521 ? -14.32 11.453 15.086 1 96.69 521 VAL A CA 1
ATOM 4144 C C . VAL A 1 521 ? -13.25 10.359 15.055 1 96.69 521 VAL A C 1
ATOM 4146 O O . VAL A 1 521 ? -12.906 9.852 13.984 1 96.69 521 VAL A O 1
ATOM 4149 N N . ALA A 1 522 ? -12.781 9.953 16.234 1 96.25 522 ALA A N 1
ATOM 4150 C CA . ALA A 1 522 ? -11.68 8.992 16.312 1 96.25 522 ALA A CA 1
ATOM 4151 C C . ALA A 1 522 ? -12.008 7.711 15.555 1 96.25 522 ALA A C 1
ATOM 4153 O O . ALA A 1 522 ? -13.141 7.23 15.602 1 96.25 522 ALA A O 1
ATOM 4154 N N . LYS A 1 523 ? -10.961 7.199 14.797 1 95.69 523 LYS A N 1
ATOM 4155 C CA . LYS A 1 523 ? -11.055 5.938 14.07 1 95.69 523 LYS A CA 1
ATOM 4156 C C . LYS A 1 523 ? -12.234 5.957 13.094 1 95.69 523 LYS A C 1
ATOM 4158 O O . LYS A 1 523 ? -12.969 4.973 12.984 1 95.69 523 LYS A O 1
ATOM 4163 N N . ASN A 1 524 ? -12.445 7.203 12.555 1 96.88 524 ASN A N 1
ATOM 4164 C CA . ASN A 1 524 ? -13.438 7.398 11.508 1 96.88 524 ASN A CA 1
ATOM 4165 C C . ASN A 1 524 ? -14.859 7.246 12.047 1 96.88 524 ASN A C 1
ATOM 4167 O O . ASN A 1 524 ? -15.734 6.727 11.352 1 96.88 524 ASN A O 1
ATOM 4171 N N . GLY A 1 525 ? -15.07 7.609 13.195 1 95.94 525 GLY A N 1
ATOM 4172 C CA . GLY A 1 525 ? -16.359 7.441 13.852 1 95.94 525 GLY A CA 1
ATOM 4173 C C . GLY A 1 525 ? -17.484 8.203 13.164 1 95.94 525 GLY A C 1
ATOM 4174 O O . GLY A 1 525 ? -18.641 7.793 13.227 1 95.94 525 GLY A O 1
ATOM 4175 N N . ARG A 1 526 ? -17.156 9.367 12.531 1 96.94 526 ARG A N 1
ATOM 4176 C CA . ARG A 1 526 ? -18.156 10.203 11.867 1 96.94 526 ARG A CA 1
ATOM 4177 C C . ARG A 1 526 ? -17.906 10.258 10.359 1 96.94 526 ARG A C 1
ATOM 4179 O O . ARG A 1 526 ? -18.484 11.086 9.664 1 96.94 526 ARG A O 1
ATOM 4186 N N . GLY A 1 527 ? -17.156 9.367 9.852 1 96.5 527 GLY A N 1
ATOM 4187 C CA . GLY A 1 527 ? -16.578 9.375 8.516 1 96.5 527 GLY A CA 1
ATOM 4188 C C . GLY A 1 527 ? -15.062 9.391 8.523 1 96.5 527 GLY A C 1
ATOM 4189 O O . GLY A 1 527 ? -14.445 9.547 9.578 1 96.5 527 GLY A O 1
ATOM 4190 N N . VAL A 1 528 ? -14.438 9.227 7.375 1 97.56 528 VAL A N 1
ATOM 4191 C CA . VAL A 1 528 ? -12.984 9.258 7.297 1 97.56 528 VAL A CA 1
ATOM 4192 C C . VAL A 1 528 ? -12.484 10.664 7.625 1 97.56 528 VAL A C 1
ATOM 4194 O O . VAL A 1 528 ? -12.703 11.602 6.855 1 97.56 528 VAL A O 1
ATOM 4197 N N . ASN A 1 529 ? -11.914 10.805 8.773 1 97.94 529 ASN A N 1
ATOM 4198 C CA . ASN A 1 529 ? -11.469 12.125 9.211 1 97.94 529 ASN A CA 1
ATOM 4199 C C . ASN A 1 529 ? -10.023 12.391 8.789 1 97.94 529 ASN A C 1
ATOM 4201 O O . ASN A 1 529 ? -9.305 11.477 8.398 1 97.94 529 ASN A O 1
ATOM 4205 N N . ALA A 1 530 ? -9.602 13.633 8.828 1 98.5 530 ALA A N 1
ATOM 4206 C CA . ALA A 1 530 ? -8.289 14.062 8.367 1 98.5 530 ALA A CA 1
ATOM 4207 C C . ALA A 1 530 ? -7.23 13.859 9.445 1 98.5 530 ALA A C 1
ATOM 4209 O O . ALA A 1 530 ? -6.617 14.82 9.914 1 98.5 530 ALA A O 1
ATOM 4210 N N . SER A 1 531 ? -7.016 12.594 9.773 1 97.94 531 SER A N 1
ATOM 4211 C CA . SER A 1 531 ? -5.988 12.195 10.734 1 97.94 531 SER A CA 1
ATOM 4212 C C . SER A 1 531 ? -4.676 11.859 10.031 1 97.94 531 SER A C 1
ATOM 4214 O O . SER A 1 531 ? -4.633 11.75 8.805 1 97.94 531 SER A O 1
ATOM 4216 N N . GLN A 1 532 ? -3.633 11.664 10.766 1 97.25 532 GLN A N 1
ATOM 4217 C CA . GLN A 1 532 ? -2.293 11.414 10.25 1 97.25 532 GLN A CA 1
ATOM 4218 C C . GLN A 1 532 ? -2.287 10.219 9.297 1 97.25 532 GLN A C 1
ATOM 4220 O O . GLN A 1 532 ? -1.752 10.305 8.188 1 97.25 532 GLN A O 1
ATOM 4225 N N . PHE A 1 533 ? -2.906 9.141 9.656 1 96.06 533 PHE A N 1
ATOM 4226 C CA . PHE A 1 533 ? -2.82 7.906 8.883 1 96.06 533 PHE A CA 1
ATOM 4227 C C . PHE A 1 533 ? -3.777 7.945 7.699 1 96.06 533 PHE A C 1
ATOM 4229 O O . PHE A 1 533 ? -3.547 7.277 6.688 1 96.06 533 PHE A O 1
ATOM 4236 N N . ASN A 1 534 ? -4.82 8.812 7.781 1 97.62 534 ASN A N 1
ATOM 4237 C CA . ASN A 1 534 ? -5.801 8.891 6.707 1 97.62 534 ASN A CA 1
ATOM 4238 C C . ASN A 1 534 ? -5.344 9.836 5.598 1 97.62 534 ASN A C 1
ATOM 4240 O O . ASN A 1 534 ? -5.844 9.766 4.473 1 97.62 534 ASN A O 1
ATOM 4244 N N . LEU A 1 535 ? -4.406 10.688 5.844 1 97.5 535 LEU A N 1
ATOM 4245 C CA . LEU A 1 535 ? -4.074 11.758 4.91 1 97.5 535 LEU A CA 1
ATOM 4246 C C . LEU A 1 535 ? -3.002 11.305 3.924 1 97.5 535 LEU A C 1
ATOM 4248 O O . LEU A 1 535 ? -2.633 12.055 3.018 1 97.5 535 LEU A O 1
ATOM 4252 N N . SER A 1 536 ? -2.543 10.094 4.094 1 95.94 536 SER A N 1
ATOM 4253 C CA . SER A 1 536 ? -1.556 9.562 3.158 1 95.94 536 SER A CA 1
ATOM 4254 C C . SER A 1 536 ? -2.033 9.695 1.716 1 95.94 536 SER A C 1
ATOM 4256 O O . SER A 1 536 ? -3.209 9.461 1.423 1 95.94 536 SER A O 1
ATOM 4258 N N . GLU A 1 537 ? -1.13 10.211 0.775 1 95.12 537 GLU A N 1
ATOM 4259 C CA . GLU A 1 537 ? -1.345 10.305 -0.666 1 95.12 537 GLU A CA 1
ATOM 4260 C C . GLU A 1 537 ? -2.186 11.523 -1.02 1 95.12 537 GLU A C 1
ATOM 4262 O O . GLU A 1 537 ? -2.561 11.711 -2.18 1 95.12 537 GLU A O 1
ATOM 4267 N N . THR A 1 538 ? -2.465 12.406 -0.036 1 97.44 538 THR A N 1
ATOM 4268 C CA . THR A 1 538 ? -3.27 13.594 -0.318 1 97.44 538 THR A CA 1
ATOM 4269 C C . THR A 1 538 ? -2.375 14.789 -0.612 1 97.44 538 THR A C 1
ATOM 4271 O O . THR A 1 538 ? -2.826 15.781 -1.197 1 97.44 538 THR A O 1
ATOM 4274 N N . GLY A 1 539 ? -1.165 14.773 -0.138 1 97.38 539 GLY A N 1
ATOM 4275 C CA . GLY A 1 539 ? -0.275 15.914 -0.26 1 97.38 539 GLY A CA 1
ATOM 4276 C C . GLY A 1 539 ? -0.532 16.984 0.784 1 97.38 539 GLY A C 1
ATOM 4277 O O . GLY A 1 539 ? 0.097 18.047 0.762 1 97.38 539 GLY A O 1
ATOM 4278 N N . ILE A 1 540 ? -1.406 16.75 1.767 1 98.69 540 ILE A N 1
ATOM 4279 C CA . ILE A 1 540 ? -1.708 17.688 2.85 1 98.69 540 ILE A CA 1
ATOM 4280 C C . ILE A 1 540 ? -0.757 17.438 4.02 1 98.69 540 ILE A C 1
ATOM 4282 O O . ILE A 1 540 ? -0.584 16.297 4.457 1 98.69 540 ILE A O 1
ATOM 4286 N N . GLY A 1 541 ? -0.126 18.5 4.52 1 98.75 541 GLY A N 1
ATOM 4287 C CA . GLY A 1 541 ? 0.856 18.359 5.586 1 98.75 541 GLY A CA 1
ATOM 4288 C C . GLY A 1 541 ? 0.237 18.047 6.934 1 98.75 541 GLY A C 1
ATOM 4289 O O . GLY A 1 541 ? -0.889 18.453 7.219 1 98.75 541 GLY A O 1
ATOM 4290 N N . CYS A 1 542 ? 1.015 17.344 7.727 1 98.56 542 CYS A N 1
ATOM 4291 C CA . CYS A 1 542 ? 0.588 17.016 9.078 1 98.56 542 CYS A CA 1
ATOM 4292 C C . CYS A 1 542 ? 1.748 17.141 10.062 1 98.56 542 CYS A C 1
ATOM 4294 O O . CYS A 1 542 ? 2.873 16.75 9.75 1 98.56 542 CYS A O 1
ATOM 4296 N N . PHE A 1 543 ? 1.454 17.656 11.227 1 98.5 543 PHE A N 1
ATOM 4297 C CA . PHE A 1 543 ? 2.453 17.766 12.281 1 98.5 543 PHE A CA 1
ATOM 4298 C C . PHE A 1 543 ? 2.914 16.391 12.742 1 98.5 543 PHE A C 1
ATOM 4300 O O . PHE A 1 543 ? 2.107 15.469 12.859 1 98.5 543 PHE A O 1
ATOM 4307 N N . ASN A 1 544 ? 4.18 16.281 13.008 1 98 544 ASN A N 1
ATOM 4308 C CA . ASN A 1 544 ? 4.789 15.031 13.438 1 98 544 ASN A CA 1
ATOM 4309 C C . ASN A 1 544 ? 5.121 15.055 14.93 1 98 544 ASN A C 1
ATOM 4311 O O . ASN A 1 544 ? 6.211 15.477 15.32 1 98 544 ASN A O 1
ATOM 4315 N N . ASP A 1 545 ? 4.266 14.508 15.734 1 95.69 545 ASP A N 1
ATOM 4316 C CA . ASP A 1 545 ? 4.457 14.5 17.172 1 95.69 545 ASP A CA 1
ATOM 4317 C C . ASP A 1 545 ? 5.484 13.445 17.594 1 95.69 545 ASP A C 1
ATOM 4319 O O . ASP A 1 545 ? 6.074 13.539 18.672 1 95.69 545 ASP A O 1
ATOM 4323 N N . ARG A 1 546 ? 5.742 12.508 16.766 1 96.06 546 ARG A N 1
ATOM 4324 C CA . ARG A 1 546 ? 6.625 11.398 17.109 1 96.06 546 ARG A CA 1
ATOM 4325 C C . ARG A 1 546 ? 8.062 11.883 17.297 1 96.06 546 ARG A C 1
ATOM 4327 O O . ARG A 1 546 ? 8.719 11.531 18.281 1 96.06 546 ARG A O 1
ATOM 4334 N N . ILE A 1 547 ? 8.492 12.703 16.359 1 97.81 547 ILE A N 1
ATOM 4335 C CA . ILE A 1 547 ? 9.867 13.172 16.438 1 97.81 547 ILE A CA 1
ATOM 4336 C C . ILE A 1 547 ? 10.023 14.117 17.641 1 97.81 547 ILE A C 1
ATOM 4338 O O . ILE A 1 547 ? 11.047 14.086 18.328 1 97.81 547 ILE A O 1
ATOM 4342 N N . ARG A 1 548 ? 9.07 14.93 17.906 1 97.75 548 ARG A N 1
ATOM 4343 C CA . ARG A 1 548 ? 9.094 15.82 19.062 1 97.75 548 ARG A CA 1
ATOM 4344 C C . ARG A 1 548 ? 9.219 15.031 20.375 1 97.75 548 ARG A C 1
ATOM 4346 O O . ARG A 1 548 ? 10.102 15.305 21.188 1 97.75 548 ARG A O 1
ATOM 4353 N N . ASP A 1 549 ? 8.32 14.039 20.531 1 97 549 ASP A N 1
ATOM 4354 C CA . ASP A 1 549 ? 8.281 13.25 21.766 1 97 549 ASP A CA 1
ATOM 4355 C C . ASP A 1 549 ? 9.578 12.461 21.953 1 97 549 ASP A C 1
ATOM 4357 O O . ASP A 1 549 ? 10.062 12.297 23.062 1 97 549 ASP A O 1
ATOM 4361 N N . ALA A 1 550 ? 10.078 11.992 20.844 1 97.81 550 ALA A N 1
ATOM 4362 C CA . ALA A 1 550 ? 11.328 11.234 20.891 1 97.81 550 ALA A CA 1
ATOM 4363 C C . ALA A 1 550 ? 12.5 12.125 21.281 1 97.81 550 ALA A C 1
ATOM 4365 O O . ALA A 1 550 ? 13.375 11.711 22.047 1 97.81 550 ALA A O 1
ATOM 4366 N N . LEU A 1 551 ? 12.555 13.32 20.797 1 98.5 551 LEU A N 1
ATOM 4367 C CA . LEU A 1 551 ? 13.641 14.25 21.062 1 98.5 551 LEU A CA 1
ATOM 4368 C C . LEU A 1 551 ? 13.594 14.75 22.5 1 98.5 551 LEU A C 1
ATOM 4370 O O . LEU A 1 551 ? 14.609 14.727 23.203 1 98.5 551 LEU A O 1
ATOM 4374 N N . LEU A 1 552 ? 12.391 15.133 22.969 1 98.06 552 LEU A N 1
ATOM 4375 C CA . LEU A 1 552 ? 12.289 15.859 24.219 1 98.06 552 LEU A CA 1
ATOM 4376 C C . LEU A 1 552 ? 11.984 14.906 25.375 1 98.06 552 LEU A C 1
ATOM 4378 O O . LEU A 1 552 ? 12.336 15.188 26.531 1 98.06 552 LEU A O 1
ATOM 4382 N N . GLY A 1 553 ? 11.266 13.844 25.078 1 96.25 553 GLY A N 1
ATOM 4383 C CA . GLY A 1 553 ? 10.875 12.875 26.094 1 96.25 553 GLY A CA 1
ATOM 4384 C C . GLY A 1 553 ? 9.406 12.992 26.484 1 96.25 553 GLY A C 1
ATOM 4385 O O . GLY A 1 553 ? 8.992 13.992 27.062 1 96.25 553 GLY A O 1
ATOM 4386 N N . GLY A 1 554 ? 8.688 11.953 26.125 1 89.38 554 GLY A N 1
ATOM 4387 C CA . GLY A 1 554 ? 7.305 11.867 26.562 1 89.38 554 GLY A CA 1
ATOM 4388 C C . GLY A 1 554 ? 6.375 12.766 25.766 1 89.38 554 GLY A C 1
ATOM 4389 O O . GLY A 1 554 ? 6.828 13.641 25.016 1 89.38 554 GLY A O 1
ATOM 4390 N N . SER A 1 555 ? 5.047 12.578 26 1 86.44 555 SER A N 1
ATOM 4391 C CA . SER A 1 555 ? 4.023 13.438 25.422 1 86.44 555 SER A CA 1
ATOM 4392 C C . SER A 1 555 ? 3.77 14.656 26.297 1 86.44 555 SER A C 1
ATOM 4394 O O . SER A 1 555 ? 4.199 14.703 27.453 1 86.44 555 SER A O 1
ATOM 4396 N N . PRO A 1 556 ? 3.139 15.633 25.75 1 86.94 556 PRO A N 1
ATOM 4397 C CA . PRO A 1 556 ? 2.799 16.812 26.547 1 86.94 556 PRO A CA 1
ATOM 4398 C C . PRO A 1 556 ? 1.911 16.469 27.75 1 86.94 556 PRO A C 1
ATOM 4400 O O . PRO A 1 556 ? 1.754 17.281 28.656 1 86.94 556 PRO A O 1
ATOM 4403 N N . PHE A 1 557 ? 1.443 15.25 27.859 1 86 557 PHE A N 1
ATOM 4404 C CA . PHE A 1 557 ? 0.54 14.844 28.922 1 86 557 PHE A CA 1
ATOM 4405 C C . PHE A 1 557 ? 1.259 13.953 29.922 1 86 557 PHE A C 1
ATOM 4407 O O . PHE A 1 557 ? 0.673 13.547 30.938 1 86 557 PHE A O 1
ATOM 4414 N N . GLY A 1 558 ? 2.512 13.734 29.688 1 88.94 558 GLY A N 1
ATOM 4415 C CA . GLY A 1 558 ? 3.305 12.922 30.594 1 88.94 558 GLY A CA 1
ATOM 4416 C C . GLY A 1 558 ? 3.99 13.719 31.688 1 88.94 558 GLY A C 1
ATOM 4417 O O . GLY A 1 558 ? 3.713 14.914 31.844 1 88.94 558 GLY A O 1
ATOM 4418 N N . HIS A 1 559 ? 4.812 13.016 32.469 1 94.12 559 HIS A N 1
ATOM 4419 C CA . HIS A 1 559 ? 5.535 13.68 33.531 1 94.12 559 HIS A CA 1
ATOM 4420 C C . HIS A 1 559 ? 6.473 14.758 33 1 94.12 559 HIS A C 1
ATOM 4422 O O . HIS A 1 559 ? 7.195 14.516 32.031 1 94.12 559 HIS A O 1
ATOM 4428 N N . PRO A 1 560 ? 6.5 15.945 33.562 1 95.12 560 PRO A N 1
ATOM 4429 C CA . PRO A 1 560 ? 7.258 17.078 33 1 95.12 560 PRO A CA 1
ATOM 4430 C C . PRO A 1 560 ? 8.766 16.828 33 1 95.12 560 PRO A C 1
ATOM 4432 O O . PRO A 1 560 ? 9.5 17.5 32.25 1 95.12 560 PRO A O 1
ATOM 4435 N N . LEU A 1 561 ? 9.242 15.836 33.75 1 97.12 561 LEU A N 1
ATOM 4436 C CA . LEU A 1 561 ? 10.68 15.602 33.844 1 97.12 561 LEU A CA 1
ATOM 4437 C C . LEU A 1 561 ? 11.102 14.43 32.969 1 97.12 561 LEU A C 1
ATOM 4439 O O . LEU A 1 561 ? 12.289 14.109 32.875 1 97.12 561 LEU A O 1
ATOM 4443 N N . GLN A 1 562 ? 10.133 13.75 32.344 1 96.94 562 GLN A N 1
ATOM 4444 C CA . GLN A 1 562 ? 10.492 12.625 31.5 1 96.94 562 GLN A CA 1
ATOM 4445 C C . GLN A 1 562 ? 11.445 13.062 30.391 1 96.94 562 GLN A C 1
ATOM 4447 O O . GLN A 1 562 ? 11.188 14.039 29.688 1 96.94 562 GLN A O 1
ATOM 4452 N N . GLN A 1 563 ? 12.547 12.367 30.25 1 98 563 GLN A N 1
ATOM 4453 C CA . GLN A 1 563 ? 13.602 12.781 29.328 1 98 563 GLN A CA 1
ATOM 4454 C C . GLN A 1 563 ? 13.484 12.055 27.984 1 98 563 GLN A C 1
ATOM 4456 O O . GLN A 1 563 ? 12.805 11.031 27.891 1 98 563 GLN A O 1
ATOM 4461 N N . GLY A 1 564 ? 14.078 12.656 26.984 1 98.12 564 GLY A N 1
ATOM 4462 C CA . GLY A 1 564 ? 14.188 12.102 25.641 1 98.12 564 GLY A CA 1
ATOM 4463 C C . GLY A 1 564 ? 15.617 12.078 25.125 1 98.12 564 GLY A C 1
ATOM 4464 O O . GLY A 1 564 ? 16.562 12.07 25.906 1 98.12 564 GLY A O 1
ATOM 4465 N N . PHE A 1 565 ? 15.789 11.984 23.859 1 98.56 565 PHE A N 1
ATOM 4466 C CA . PHE A 1 565 ? 17.062 11.773 23.188 1 98.56 565 PHE A CA 1
ATOM 4467 C C . PHE A 1 565 ? 18.016 12.922 23.469 1 98.56 565 PHE A C 1
ATOM 4469 O O . PHE A 1 565 ? 19.203 12.703 23.719 1 98.56 565 PHE A O 1
ATOM 4476 N N . VAL A 1 566 ? 17.531 14.172 23.484 1 98.62 566 VAL A N 1
ATOM 4477 C CA . VAL A 1 566 ? 18.453 15.297 23.578 1 98.62 566 VAL A CA 1
ATOM 4478 C C . VAL A 1 566 ? 18.484 15.812 25.016 1 98.62 566 VAL A C 1
ATOM 4480 O O . VAL A 1 566 ? 19.359 16.594 25.391 1 98.62 566 VAL A O 1
ATOM 4483 N N . THR A 1 567 ? 17.547 15.367 25.891 1 98.44 567 THR A N 1
ATOM 4484 C CA . THR A 1 567 ? 17.422 15.969 27.203 1 98.44 567 THR A CA 1
ATOM 4485 C C . THR A 1 567 ? 18.094 15.109 28.266 1 98.44 567 THR A C 1
ATOM 4487 O O . THR A 1 567 ? 17.906 15.344 29.469 1 98.44 567 THR A O 1
ATOM 4490 N N . GLY A 1 568 ? 18.734 14.047 27.859 1 98.06 568 GLY A N 1
ATOM 4491 C CA . GLY A 1 568 ? 19.641 13.398 28.797 1 98.06 568 GLY A CA 1
ATOM 4492 C C . GLY A 1 568 ? 19.234 11.977 29.125 1 98.06 568 GLY A C 1
ATOM 4493 O O . GLY A 1 568 ? 19.859 11.328 29.969 1 98.06 568 GLY A O 1
ATOM 4494 N N . LEU A 1 569 ? 18.188 11.391 28.453 1 98 569 LEU A N 1
ATOM 4495 C CA . LEU A 1 569 ? 17.75 10.031 28.734 1 98 569 LEU A CA 1
ATOM 4496 C C . LEU A 1 569 ? 18.938 9.062 28.719 1 98 569 LEU A C 1
ATOM 4498 O O . LEU A 1 569 ? 19.594 8.898 27.688 1 98 569 LEU A O 1
ATOM 4502 N N . LEU A 1 570 ? 19.203 8.375 29.844 1 97.12 570 LEU A N 1
ATOM 4503 C CA . LEU A 1 570 ? 20.312 7.43 30.031 1 97.12 570 LEU A CA 1
ATOM 4504 C C . LEU A 1 570 ? 21.641 8.156 30.047 1 97.12 570 LEU A C 1
ATOM 4506 O O . LEU A 1 570 ? 22.5 7.863 30.891 1 97.12 570 LEU A O 1
ATOM 4510 N N . LEU A 1 571 ? 21.922 9.141 29.234 1 97.62 571 LEU A N 1
ATOM 4511 C CA . LEU A 1 571 ? 23.188 9.797 28.984 1 97.62 571 LEU A CA 1
ATOM 4512 C C . LEU A 1 571 ? 23.547 10.75 30.125 1 97.62 571 LEU A C 1
ATOM 4514 O O . LEU A 1 571 ? 24.719 10.938 30.453 1 97.62 571 LEU A O 1
ATOM 4518 N N . GLN A 1 572 ? 22.578 11.438 30.641 1 97.69 572 GLN A N 1
ATOM 4519 C CA . GLN A 1 572 ? 22.703 12.352 31.766 1 97.69 572 GLN A CA 1
ATOM 4520 C C . GLN A 1 572 ? 21.391 12.477 32.531 1 97.69 572 GLN A C 1
ATOM 4522 O O . GLN A 1 572 ? 20.656 13.453 32.375 1 97.69 572 GLN A O 1
ATOM 4527 N N . PRO A 1 573 ? 21.078 11.508 33.406 1 96.88 573 PRO A N 1
ATOM 4528 C CA . PRO A 1 573 ? 19.781 11.445 34.062 1 96.88 573 PRO A CA 1
ATOM 4529 C C . PRO A 1 573 ? 19.516 12.672 34.938 1 96.88 573 PRO A C 1
ATOM 4531 O O . PRO A 1 573 ? 20.438 13.234 35.531 1 96.88 573 PRO A O 1
ATOM 4534 N N . ASN A 1 574 ? 18.266 13.102 35.094 1 96.94 574 ASN A N 1
ATOM 4535 C CA . ASN A 1 574 ? 17.859 14.305 35.812 1 96.94 574 ASN A CA 1
ATOM 4536 C C . ASN A 1 574 ? 17.172 13.961 37.156 1 96.94 574 ASN A C 1
ATOM 4538 O O . ASN A 1 574 ? 16.5 14.805 37.75 1 96.94 574 ASN A O 1
ATOM 4542 N N . GLY A 1 575 ? 17.219 12.758 37.5 1 94.25 575 GLY A N 1
ATOM 4543 C CA . GLY A 1 575 ? 16.625 12.344 38.75 1 94.25 575 GLY A CA 1
ATOM 4544 C C . GLY A 1 575 ? 15.273 11.656 38.594 1 94.25 575 GLY A C 1
ATOM 4545 O O . GLY A 1 575 ? 14.82 10.938 39.469 1 94.25 575 GLY A O 1
ATOM 4546 N N . HIS A 1 576 ? 14.562 11.914 37.438 1 95.44 576 HIS A N 1
ATOM 4547 C CA . HIS A 1 576 ? 13.312 11.219 37.156 1 95.44 576 HIS A CA 1
ATOM 4548 C C . HIS A 1 576 ? 13.555 9.734 36.906 1 95.44 576 HIS A C 1
ATOM 4550 O O . HIS A 1 576 ? 14.539 9.352 36.25 1 95.44 576 HIS A O 1
ATOM 4556 N N . ASP A 1 577 ? 12.695 8.875 37.375 1 94.56 577 ASP A N 1
ATOM 4557 C CA . ASP A 1 577 ? 12.844 7.426 37.25 1 94.56 577 ASP A CA 1
ATOM 4558 C C . ASP A 1 577 ? 12.375 6.938 35.906 1 94.56 577 ASP A C 1
ATOM 4560 O O . ASP A 1 577 ? 11.172 6.938 35.594 1 94.56 577 ASP A O 1
ATOM 4564 N N . HIS A 1 578 ? 13.289 6.5 35.125 1 92.75 578 HIS A N 1
ATOM 4565 C CA . HIS A 1 578 ? 12.961 5.922 33.812 1 92.75 578 HIS A CA 1
ATOM 4566 C C . HIS A 1 578 ? 13.031 4.402 33.844 1 92.75 578 HIS A C 1
ATOM 4568 O O . HIS A 1 578 ? 13.031 3.746 32.812 1 92.75 578 HIS A O 1
ATOM 4574 N N . GLY A 1 579 ? 13.102 3.842 35.031 1 94.12 579 GLY A N 1
ATOM 4575 C CA . GLY A 1 579 ? 13.258 2.406 35.188 1 94.12 579 GLY A CA 1
ATOM 4576 C C . GLY A 1 579 ? 14.711 1.973 35.281 1 94.12 579 GLY A C 1
ATOM 4577 O O . GLY A 1 579 ? 15.57 2.744 35.719 1 94.12 579 GLY A O 1
ATOM 4578 N N . THR A 1 580 ? 14.977 0.63 34.906 1 94.69 580 THR A N 1
ATOM 4579 C CA . THR A 1 580 ? 16.328 0.085 34.938 1 94.69 580 THR A CA 1
ATOM 4580 C C . THR A 1 580 ? 17.188 0.69 33.812 1 94.69 580 THR A C 1
ATOM 4582 O O . THR A 1 580 ? 16.672 1.376 32.938 1 94.69 580 THR A O 1
ATOM 4585 N N . GLU A 1 581 ? 18.422 0.534 33.938 1 94.62 581 GLU A N 1
ATOM 4586 C CA . GLU A 1 581 ? 19.328 0.981 32.875 1 94.62 581 GLU A CA 1
ATOM 4587 C C . GLU A 1 581 ? 18.969 0.351 31.531 1 94.62 581 GLU A C 1
ATOM 4589 O O . GLU A 1 581 ? 19.062 1.006 30.5 1 94.62 581 GLU A O 1
ATOM 4594 N N . ALA A 1 582 ? 18.625 -0.899 31.609 1 95.19 582 ALA A N 1
ATOM 4595 C CA . ALA A 1 582 ? 18.203 -1.604 30.391 1 95.19 582 ALA A CA 1
ATOM 4596 C C . ALA A 1 582 ? 16.969 -0.963 29.781 1 95.19 582 ALA A C 1
ATOM 4598 O O . ALA A 1 582 ? 16.828 -0.88 28.562 1 95.19 582 ALA A O 1
ATOM 4599 N N . ASN A 1 583 ? 16.094 -0.563 30.625 1 95.25 583 ASN A N 1
ATOM 4600 C CA . ASN A 1 583 ? 14.891 0.13 30.156 1 95.25 583 ASN A CA 1
ATOM 4601 C C . ASN A 1 583 ? 15.242 1.453 29.484 1 95.25 583 ASN A C 1
ATOM 4603 O O . ASN A 1 583 ? 14.719 1.759 28.406 1 95.25 583 ASN A O 1
ATOM 4607 N N . ALA A 1 584 ? 16.062 2.203 30.156 1 96.31 584 ALA A N 1
ATOM 4608 C CA . ALA A 1 584 ? 16.469 3.498 29.609 1 96.31 584 ALA A CA 1
ATOM 4609 C C . ALA A 1 584 ? 17.188 3.332 28.281 1 96.31 584 ALA A C 1
ATOM 4611 O O . ALA A 1 584 ? 17.031 4.156 27.375 1 96.31 584 ALA A O 1
ATOM 4612 N N . GLU A 1 585 ? 17.953 2.301 28.234 1 96.5 585 GLU A N 1
ATOM 4613 C CA . GLU A 1 585 ? 18.672 2.008 26.984 1 96.5 585 GLU A CA 1
ATOM 4614 C C . GLU A 1 585 ? 17.688 1.691 25.859 1 96.5 585 GLU A C 1
ATOM 4616 O O . GLU A 1 585 ? 17.859 2.162 24.734 1 96.5 585 GLU A O 1
ATOM 4621 N N . SER A 1 586 ? 16.719 0.849 26.172 1 95.62 586 SER A N 1
ATOM 4622 C CA . SER A 1 586 ? 15.703 0.491 25.188 1 95.62 586 SER A CA 1
ATOM 4623 C C . SER A 1 586 ? 14.914 1.716 24.75 1 95.62 586 SER A C 1
ATOM 4625 O O . SER A 1 586 ? 14.578 1.853 23.562 1 95.62 586 SER A O 1
ATOM 4627 N N . MET A 1 587 ? 14.617 2.57 25.703 1 96.31 587 MET A N 1
ATOM 4628 C CA . MET A 1 587 ? 13.875 3.791 25.391 1 96.31 587 MET A CA 1
ATOM 4629 C C . MET A 1 587 ? 14.695 4.711 24.5 1 96.31 587 MET A C 1
ATOM 4631 O O . MET A 1 587 ? 14.164 5.305 23.562 1 96.31 587 MET A O 1
ATOM 4635 N N . LEU A 1 588 ? 15.984 4.852 24.781 1 97.94 588 LEU A N 1
ATOM 4636 C CA . LEU A 1 588 ? 16.859 5.699 24 1 97.94 588 LEU A CA 1
ATOM 4637 C C . LEU A 1 588 ? 17 5.164 22.578 1 97.94 588 LEU A C 1
ATOM 4639 O O . LEU A 1 588 ? 16.984 5.934 21.609 1 97.94 588 LEU A O 1
ATOM 4643 N N . ALA A 1 589 ? 17.109 3.824 22.469 1 97.19 589 ALA A N 1
ATOM 4644 C CA . ALA A 1 589 ? 17.219 3.178 21.172 1 97.19 589 ALA A CA 1
ATOM 4645 C C . ALA A 1 589 ? 15.945 3.389 20.344 1 97.19 589 ALA A C 1
ATOM 4647 O O . ALA A 1 589 ? 16.016 3.688 19.141 1 97.19 589 ALA A O 1
ATOM 4648 N N . ALA A 1 590 ? 14.82 3.221 20.969 1 96.56 590 ALA A N 1
ATOM 4649 C CA . ALA A 1 590 ? 13.539 3.43 20.297 1 96.56 590 ALA A CA 1
ATOM 4650 C C . ALA A 1 590 ? 13.383 4.879 19.844 1 96.56 590 ALA A C 1
ATOM 4652 O O . ALA A 1 590 ? 12.883 5.148 18.75 1 96.56 590 ALA A O 1
ATOM 4653 N N . SER A 1 591 ? 13.766 5.797 20.719 1 97.69 591 SER A N 1
ATOM 4654 C CA . SER A 1 591 ? 13.711 7.211 20.359 1 97.69 591 SER A CA 1
ATOM 4655 C C . SER A 1 591 ? 14.555 7.516 19.141 1 97.69 591 SER A C 1
ATOM 4657 O O . SER A 1 591 ? 14.148 8.289 18.266 1 97.69 591 SER A O 1
ATOM 4659 N N . LYS A 1 592 ? 15.695 6.941 19.094 1 98 592 LYS A N 1
ATOM 4660 C CA . LYS A 1 592 ? 16.562 7.129 17.938 1 98 592 LYS A CA 1
ATOM 4661 C C . LYS A 1 592 ? 15.883 6.656 16.656 1 98 592 LYS A C 1
ATOM 4663 O O . LYS A 1 592 ? 15.945 7.336 15.633 1 98 592 LYS A O 1
ATOM 4668 N N . ASP A 1 593 ? 15.227 5.473 16.719 1 98.19 593 ASP A N 1
ATOM 4669 C CA . ASP A 1 593 ? 14.508 4.969 15.562 1 98.19 593 ASP A CA 1
ATOM 4670 C C . ASP A 1 593 ? 13.422 5.953 15.117 1 98.19 593 ASP A C 1
ATOM 4672 O O . ASP A 1 593 ? 13.289 6.238 13.922 1 98.19 593 ASP A O 1
ATOM 4676 N N . HIS A 1 594 ? 12.664 6.449 16.094 1 98.19 594 HIS A N 1
ATOM 4677 C CA . HIS A 1 594 ? 11.594 7.395 15.797 1 98.19 594 HIS A CA 1
ATOM 4678 C C . HIS A 1 594 ? 12.148 8.656 15.141 1 98.19 594 HIS A C 1
ATOM 4680 O O . HIS A 1 594 ? 11.57 9.164 14.18 1 98.19 594 HIS A O 1
ATOM 4686 N N . ILE A 1 595 ? 13.258 9.156 15.633 1 98.69 595 ILE A N 1
ATOM 4687 C CA . ILE A 1 595 ? 13.867 10.383 15.117 1 98.69 595 ILE A CA 1
ATOM 4688 C C . ILE A 1 595 ? 14.367 10.156 13.695 1 98.69 595 ILE A C 1
ATOM 4690 O O . ILE A 1 595 ? 14.148 10.992 12.812 1 98.69 595 ILE A O 1
ATOM 4694 N N . GLN A 1 596 ? 15.023 8.984 13.477 1 98.69 596 GLN A N 1
ATOM 4695 C CA . GLN A 1 596 ? 15.539 8.68 12.148 1 98.69 596 GLN A CA 1
ATOM 4696 C C . GLN A 1 596 ? 14.406 8.617 11.125 1 98.69 596 GLN A C 1
ATOM 4698 O O . GLN A 1 596 ? 14.539 9.148 10.016 1 98.69 596 GLN A O 1
ATOM 4703 N N . ILE A 1 597 ? 13.32 8.031 11.508 1 98.62 597 ILE A N 1
ATOM 4704 C CA . ILE A 1 597 ? 12.148 7.98 10.641 1 98.62 597 ILE A CA 1
ATOM 4705 C C . ILE A 1 597 ? 11.633 9.398 10.383 1 98.62 597 ILE A C 1
ATOM 4707 O O . ILE A 1 597 ? 11.328 9.75 9.242 1 98.62 597 ILE A O 1
ATOM 4711 N N . GLY A 1 598 ? 11.562 10.195 11.453 1 98.56 598 GLY A N 1
ATOM 4712 C CA . GLY A 1 598 ? 11.164 11.586 11.305 1 98.56 598 GLY A CA 1
ATOM 4713 C C . GLY A 1 598 ? 12.086 12.367 10.383 1 98.56 598 GLY A C 1
ATOM 4714 O O . GLY A 1 598 ? 11.617 13.188 9.586 1 98.56 598 GLY A O 1
ATOM 4715 N N . MET A 1 599 ? 13.367 12.078 10.445 1 98.81 599 MET A N 1
ATOM 4716 C CA . MET A 1 599 ? 14.367 12.773 9.648 1 98.81 599 MET A CA 1
ATOM 4717 C C . MET A 1 599 ? 14.258 12.383 8.18 1 98.81 599 MET A C 1
ATOM 4719 O O . MET A 1 599 ? 14.672 13.133 7.297 1 98.81 599 MET A O 1
ATOM 4723 N N . ALA A 1 600 ? 13.703 11.195 7.973 1 98.75 600 ALA A N 1
ATOM 4724 C CA . ALA A 1 600 ? 13.414 10.75 6.609 1 98.75 600 ALA A CA 1
ATOM 4725 C C . ALA A 1 600 ? 11.992 11.133 6.199 1 98.75 600 ALA A C 1
ATOM 4727 O O . ALA A 1 600 ? 11.328 10.383 5.477 1 98.75 600 ALA A O 1
ATOM 4728 N N . ALA A 1 601 ? 11.477 12.211 6.672 1 98.62 601 ALA A N 1
ATOM 4729 C CA . ALA A 1 601 ? 10.18 12.812 6.359 1 98.62 601 ALA A CA 1
ATOM 4730 C C . ALA A 1 601 ? 9.031 11.93 6.828 1 98.62 601 ALA A C 1
ATOM 4732 O O . ALA A 1 601 ? 7.953 11.938 6.234 1 98.62 601 ALA A O 1
ATOM 4733 N N . ASN A 1 602 ? 9.359 11.055 7.797 1 98.56 602 ASN A N 1
ATOM 4734 C CA . ASN A 1 602 ? 8.336 10.211 8.398 1 98.56 602 ASN A CA 1
ATOM 4735 C C . ASN A 1 602 ? 7.621 9.359 7.352 1 98.56 602 ASN A C 1
ATOM 4737 O O . ASN A 1 602 ? 6.406 9.172 7.426 1 98.56 602 ASN A O 1
ATOM 4741 N N . LEU A 1 603 ? 8.312 8.883 6.375 1 98.56 603 LEU A N 1
ATOM 4742 C CA . LEU A 1 603 ? 7.754 8.133 5.258 1 98.56 603 LEU A CA 1
ATOM 4743 C C . LEU A 1 603 ? 7.395 6.711 5.684 1 98.56 603 LEU A C 1
ATOM 4745 O O . LEU A 1 603 ? 8.219 6.004 6.262 1 98.56 603 LEU A O 1
ATOM 4749 N N . ARG A 1 604 ? 6.242 6.234 5.297 1 97.62 604 ARG A N 1
ATOM 4750 C CA . ARG A 1 604 ? 5.719 4.914 5.645 1 97.62 604 ARG A CA 1
ATOM 4751 C C . ARG A 1 604 ? 6.586 3.811 5.051 1 97.62 604 ARG A C 1
ATOM 4753 O O . ARG A 1 604 ? 6.824 2.785 5.695 1 97.62 604 ARG A O 1
ATOM 4760 N N . ASP A 1 605 ? 7.039 4.008 3.846 1 96.25 605 ASP A N 1
ATOM 4761 C CA . ASP A 1 605 ? 7.668 2.93 3.088 1 96.25 605 ASP A CA 1
ATOM 4762 C C . ASP A 1 605 ? 9.188 3.021 3.16 1 96.25 605 ASP A C 1
ATOM 4764 O O . ASP A 1 605 ? 9.898 2.195 2.578 1 96.25 605 ASP A O 1
ATOM 4768 N N . PHE A 1 606 ? 9.742 4.078 3.84 1 98.44 606 PHE A N 1
ATOM 4769 C CA . PHE A 1 606 ? 11.188 4.176 3.996 1 98.44 606 PHE A CA 1
ATOM 4770 C C . PHE A 1 606 ? 11.734 3.002 4.801 1 98.44 606 PHE A C 1
ATOM 4772 O O . PHE A 1 606 ? 11.203 2.678 5.867 1 98.44 606 PHE A O 1
ATOM 4779 N N . VAL A 1 607 ? 12.734 2.344 4.293 1 97.88 607 VAL A N 1
ATOM 4780 C CA . VAL A 1 607 ? 13.305 1.18 4.965 1 97.88 607 VAL A CA 1
ATOM 4781 C C . VAL A 1 607 ? 14.617 1.562 5.641 1 97.88 607 VAL A C 1
ATOM 4783 O O . VAL A 1 607 ? 15.469 2.211 5.031 1 97.88 607 VAL A O 1
ATOM 4786 N N . LEU A 1 608 ? 14.805 1.266 6.898 1 97.06 608 LEU A N 1
ATOM 4787 C CA . LEU A 1 608 ? 16.031 1.422 7.652 1 97.06 608 LEU A CA 1
ATOM 4788 C C . LEU A 1 608 ? 16.297 0.203 8.531 1 97.06 608 LEU A C 1
ATOM 4790 O O . LEU A 1 608 ? 15.43 -0.669 8.656 1 97.06 608 LEU A O 1
ATOM 4794 N N . THR A 1 609 ? 17.5 0.103 9.055 1 97.06 609 THR A N 1
ATOM 4795 C CA . THR A 1 609 ? 17.797 -0.888 10.086 1 97.06 609 THR A CA 1
ATOM 4796 C C . THR A 1 609 ? 17.406 -0.364 11.469 1 97.06 609 THR A C 1
ATOM 4798 O O . THR A 1 609 ? 17.922 0.669 11.906 1 97.06 609 THR A O 1
ATOM 4801 N N . ASN A 1 610 ? 16.5 -1.008 12.133 1 96.69 610 ASN A N 1
ATOM 4802 C CA . ASN A 1 610 ? 16.062 -0.518 13.438 1 96.69 610 ASN A CA 1
ATOM 4803 C C . ASN A 1 610 ? 17.062 -0.895 14.539 1 96.69 610 ASN A C 1
ATOM 4805 O O . ASN A 1 610 ? 18.109 -1.477 14.266 1 96.69 610 ASN A O 1
ATOM 4809 N N . SER A 1 611 ? 16.75 -0.585 15.719 1 95.88 611 SER A N 1
ATOM 4810 C CA . SER A 1 611 ? 17.656 -0.75 16.859 1 95.88 611 SER A CA 1
ATOM 4811 C C . SER A 1 611 ? 17.922 -2.225 17.156 1 95.88 611 SER A C 1
ATOM 4813 O O . SER A 1 611 ? 18.953 -2.58 17.719 1 95.88 611 SER A O 1
ATOM 4815 N N . ASP A 1 612 ? 17 -3.135 16.703 1 94.81 612 ASP A N 1
ATOM 4816 C CA . ASP A 1 612 ? 17.172 -4.574 16.906 1 94.81 612 ASP A CA 1
ATOM 4817 C C . ASP A 1 612 ? 18 -5.195 15.797 1 94.81 612 ASP A C 1
ATOM 4819 O O . ASP A 1 612 ? 18.328 -6.383 15.852 1 94.81 612 ASP A O 1
ATOM 4823 N N . GLY A 1 613 ? 18.312 -4.402 14.805 1 95.38 613 GLY A N 1
ATOM 4824 C CA . GLY A 1 613 ? 19.125 -4.895 13.703 1 95.38 613 GLY A CA 1
ATOM 4825 C C . GLY A 1 613 ? 18.297 -5.426 12.547 1 95.38 613 GLY A C 1
ATOM 4826 O O . GLY A 1 613 ? 18.828 -6.051 11.625 1 95.38 613 GLY A O 1
ATOM 4827 N N . GLU A 1 614 ? 17.031 -5.25 12.609 1 95.81 614 GLU A N 1
ATOM 4828 C CA . GLU A 1 614 ? 16.125 -5.715 11.562 1 95.81 614 GLU A CA 1
ATOM 4829 C C . GLU A 1 614 ? 15.836 -4.613 10.547 1 95.81 614 GLU A C 1
ATOM 4831 O O . GLU A 1 614 ? 15.695 -3.443 10.914 1 95.81 614 GLU A O 1
ATOM 4836 N N . GLU A 1 615 ? 15.875 -4.988 9.281 1 96.5 615 GLU A N 1
ATOM 4837 C CA . GLU A 1 615 ? 15.398 -4.043 8.273 1 96.5 615 GLU A CA 1
ATOM 4838 C C . GLU A 1 615 ? 13.883 -3.881 8.344 1 96.5 615 GLU A C 1
ATOM 4840 O O . GLU A 1 615 ? 13.148 -4.855 8.203 1 96.5 615 GLU A O 1
ATOM 4845 N N . ALA A 1 616 ? 13.406 -2.664 8.562 1 97.25 616 ALA A N 1
ATOM 4846 C CA . ALA A 1 616 ? 11.984 -2.414 8.75 1 97.25 616 ALA A CA 1
ATOM 4847 C C . ALA A 1 616 ? 11.555 -1.12 8.062 1 97.25 616 ALA A C 1
ATOM 4849 O O . ALA A 1 616 ? 12.328 -0.158 8 1 97.25 616 ALA A O 1
ATOM 4850 N N . LYS A 1 617 ? 10.32 -1.112 7.527 1 97.38 617 LYS A N 1
ATOM 4851 C CA . LYS A 1 617 ? 9.703 0.125 7.055 1 97.38 617 LYS A CA 1
ATOM 4852 C C . LYS A 1 617 ? 9.344 1.039 8.219 1 97.38 617 LYS A C 1
ATOM 4854 O O . LYS A 1 617 ? 9.188 0.577 9.352 1 97.38 617 LYS A O 1
ATOM 4859 N N . GLY A 1 618 ? 9.227 2.357 7.867 1 97.81 618 GLY A N 1
ATOM 4860 C CA . GLY A 1 618 ? 8.75 3.291 8.875 1 97.81 618 GLY A CA 1
ATOM 4861 C C . GLY A 1 618 ? 7.398 2.904 9.453 1 97.81 618 GLY A C 1
ATOM 4862 O O . GLY A 1 618 ? 7.141 3.127 10.641 1 97.81 618 GLY A O 1
ATOM 4863 N N . SER A 1 619 ? 6.57 2.281 8.656 1 97.19 619 SER A N 1
ATOM 4864 C CA . SER A 1 619 ? 5.23 1.892 9.086 1 97.19 619 SER A CA 1
ATOM 4865 C C . SER A 1 619 ? 5.277 0.656 9.984 1 97.19 619 SER A C 1
ATOM 4867 O O . SER A 1 619 ? 4.289 0.317 10.633 1 97.19 619 SER A O 1
ATOM 4869 N N . GLU A 1 620 ? 6.41 -0.066 10.016 1 96.75 620 GLU A N 1
ATOM 4870 C CA . GLU A 1 620 ? 6.543 -1.289 10.805 1 96.75 620 GLU A CA 1
ATOM 4871 C C . GLU A 1 620 ? 7.184 -1.007 12.164 1 96.75 620 GLU A C 1
ATOM 4873 O O . GLU A 1 620 ? 7.184 -1.867 13.047 1 96.75 620 GLU A O 1
ATOM 4878 N N . VAL A 1 621 ? 7.797 0.178 12.289 1 96.81 621 VAL A N 1
ATOM 4879 C CA . VAL A 1 621 ? 8.281 0.632 13.586 1 96.81 621 VAL A CA 1
ATOM 4880 C C . VAL A 1 621 ? 7.133 1.241 14.383 1 96.81 621 VAL A C 1
ATOM 4882 O O . VAL A 1 621 ? 6.461 2.164 13.914 1 96.81 621 VAL A O 1
ATOM 4885 N N . LEU A 1 622 ? 6.91 0.738 15.594 1 94.44 622 LEU A N 1
ATOM 4886 C CA . LEU A 1 622 ? 5.707 1.104 16.328 1 94.44 622 LEU A CA 1
ATOM 4887 C C . LEU A 1 622 ? 6.039 2.07 17.469 1 94.44 622 LEU A C 1
ATOM 4889 O O . LEU A 1 622 ? 7.098 1.959 18.094 1 94.44 622 LEU A O 1
ATOM 4893 N N . ALA A 1 623 ? 5.152 2.945 17.703 1 90.25 623 ALA A N 1
ATOM 4894 C CA . ALA A 1 623 ? 5.195 3.814 18.875 1 90.25 623 ALA A CA 1
ATOM 4895 C C . ALA A 1 623 ? 4.609 3.115 20.094 1 90.25 623 ALA A C 1
ATOM 4897 O O . ALA A 1 623 ? 4.191 1.957 20.016 1 90.25 623 ALA A O 1
ATOM 4898 N N . TYR A 1 624 ? 4.723 3.643 21.391 1 78.38 624 TYR A N 1
ATOM 4899 C CA . TYR A 1 624 ? 4.27 3.055 22.641 1 78.38 624 TYR A CA 1
ATOM 4900 C C . TYR A 1 624 ? 2.807 2.633 22.547 1 78.38 624 TYR A C 1
ATOM 4902 O O . TYR A 1 624 ? 2.414 1.603 23.094 1 78.38 624 TYR A O 1
ATOM 4910 N N . GLY A 1 625 ? 1.979 3.049 21.797 1 78.62 625 GLY A N 1
ATOM 4911 C CA . GLY A 1 625 ? 0.571 2.711 21.672 1 78.62 625 GLY A CA 1
ATOM 4912 C C . GLY A 1 625 ? 0.294 1.731 20.547 1 78.62 625 GLY A C 1
ATOM 4913 O O . GLY A 1 625 ? -0.861 1.399 20.266 1 78.62 625 GLY A O 1
ATOM 4914 N N . GLY A 1 626 ? 1.391 1.152 20 1 88.81 626 GLY A N 1
ATOM 4915 C CA . GLY A 1 626 ? 1.229 0.143 18.953 1 88.81 626 GLY A CA 1
ATOM 4916 C C . GLY A 1 626 ? 0.916 0.731 17.594 1 88.81 626 GLY A C 1
ATOM 4917 O O . GLY A 1 626 ? 0.689 -0.006 16.625 1 88.81 626 GLY A O 1
ATOM 4918 N N . THR A 1 627 ? 0.846 2.016 17.531 1 93.06 627 THR A N 1
ATOM 4919 C CA . THR A 1 627 ? 0.598 2.664 16.25 1 93.06 627 THR A CA 1
ATOM 4920 C C . THR A 1 627 ? 1.905 2.893 15.5 1 93.06 627 THR A C 1
ATOM 4922 O O . THR A 1 627 ? 2.934 3.195 16.109 1 93.06 627 THR A O 1
ATOM 4925 N N . PRO A 1 628 ? 1.893 2.727 14.203 1 95.75 628 PRO A N 1
ATOM 4926 C CA . PRO A 1 628 ? 3.109 3 13.438 1 95.75 628 PRO A CA 1
ATOM 4927 C C . PRO A 1 628 ? 3.652 4.406 13.672 1 95.75 628 PRO A C 1
ATOM 4929 O O . PRO A 1 628 ? 2.879 5.348 13.859 1 95.75 628 PRO A O 1
ATOM 4932 N N . VAL A 1 629 ? 4.938 4.543 13.648 1 97.44 629 VAL A N 1
ATOM 4933 C CA . VAL A 1 629 ? 5.578 5.844 13.781 1 97.44 629 VAL A CA 1
ATOM 4934 C C . VAL A 1 629 ? 5.32 6.676 12.523 1 97.44 629 VAL A C 1
ATOM 4936 O O . VAL A 1 629 ? 4.895 7.828 12.609 1 97.44 629 VAL A O 1
ATOM 4939 N N . ALA A 1 630 ? 5.543 6.039 11.344 1 98.06 630 ALA A N 1
ATOM 4940 C CA . ALA A 1 630 ? 5.473 6.785 10.086 1 98.06 630 ALA A CA 1
ATOM 4941 C C . ALA A 1 630 ? 4.059 6.75 9.508 1 98.06 630 ALA A C 1
ATOM 4943 O O . ALA A 1 630 ? 3.361 5.742 9.617 1 98.06 630 ALA A O 1
ATOM 4944 N N . PHE A 1 631 ? 3.639 7.805 8.844 1 97.56 631 PHE A N 1
ATOM 4945 C CA . PHE A 1 631 ? 2.293 7.879 8.289 1 97.56 631 PHE A CA 1
ATOM 4946 C C . PHE A 1 631 ? 2.318 8.516 6.902 1 97.56 631 PHE A C 1
ATOM 4948 O O . PHE A 1 631 ? 1.331 8.445 6.168 1 97.56 631 PHE A O 1
ATOM 4955 N N . ALA A 1 632 ? 3.4 9.086 6.422 1 98.44 632 ALA A N 1
ATOM 4956 C CA . ALA A 1 632 ? 3.406 9.93 5.227 1 98.44 632 ALA A CA 1
ATOM 4957 C C . ALA A 1 632 ? 3.787 9.125 3.99 1 98.44 632 ALA A C 1
ATOM 4959 O O . ALA A 1 632 ? 4.59 8.188 4.07 1 98.44 632 ALA A O 1
ATOM 4960 N N . SER A 1 633 ? 3.262 9.5 2.822 1 97.88 633 SER A N 1
ATOM 4961 C CA . SER A 1 633 ? 3.596 8.859 1.555 1 97.88 633 SER A CA 1
ATOM 4962 C C . SER A 1 633 ? 4.609 9.68 0.769 1 97.88 633 SER A C 1
ATOM 4964 O O . SER A 1 633 ? 5.258 9.172 -0.146 1 97.88 633 SER A O 1
ATOM 4966 N N . CYS A 1 634 ? 4.758 10.969 1.108 1 97.88 634 CYS A N 1
ATOM 4967 C CA . CYS A 1 634 ? 5.723 11.867 0.488 1 97.88 634 CYS A CA 1
ATOM 4968 C C . CYS A 1 634 ? 6.207 12.914 1.482 1 97.88 634 CYS A C 1
ATOM 4970 O O . CYS A 1 634 ? 5.602 13.102 2.537 1 97.88 634 CYS A O 1
ATOM 4972 N N . PRO A 1 635 ? 7.289 13.57 1.196 1 98.44 635 PRO A N 1
ATOM 4973 C CA . PRO A 1 635 ? 7.91 14.445 2.195 1 98.44 635 PRO A CA 1
ATOM 4974 C C . PRO A 1 635 ? 7.051 15.656 2.537 1 98.44 635 PRO A C 1
ATOM 4976 O O . PRO A 1 635 ? 7.094 16.156 3.666 1 98.44 635 PRO A O 1
ATOM 4979 N N . THR A 1 636 ? 6.211 16.141 1.652 1 98.31 636 THR A N 1
ATOM 4980 C CA . THR A 1 636 ? 5.453 17.359 1.873 1 98.31 636 THR A CA 1
ATOM 4981 C C . THR A 1 636 ? 4.277 17.109 2.812 1 98.31 636 THR A C 1
ATOM 4983 O O . THR A 1 636 ? 3.629 18.062 3.271 1 98.31 636 THR A O 1
ATOM 4986 N N . GLU A 1 637 ? 4.035 15.82 3.174 1 98.62 637 GLU A N 1
ATOM 4987 C CA . GLU A 1 637 ? 2.957 15.469 4.094 1 98.62 637 GLU A CA 1
ATOM 4988 C C . GLU A 1 637 ? 3.43 15.508 5.543 1 98.62 637 GLU A C 1
ATOM 4990 O O . GLU A 1 637 ? 2.643 15.289 6.465 1 98.62 637 GLU A O 1
ATOM 4995 N N . THR A 1 638 ? 4.703 15.867 5.742 1 98.56 638 THR A N 1
ATOM 4996 C CA . THR A 1 638 ? 5.27 15.844 7.086 1 98.56 638 THR A CA 1
ATOM 4997 C C . THR A 1 638 ? 5.758 17.234 7.484 1 98.56 638 THR A C 1
ATOM 4999 O O . THR A 1 638 ? 6.613 17.812 6.812 1 98.56 638 THR A O 1
ATOM 5002 N N . VAL A 1 639 ? 5.254 17.719 8.523 1 98.81 639 VAL A N 1
ATOM 5003 C CA . VAL A 1 639 ? 5.77 18.922 9.172 1 98.81 639 VAL A CA 1
ATOM 5004 C C . VAL A 1 639 ? 6.488 18.531 10.469 1 98.81 639 VAL A C 1
ATOM 5006 O O . VAL A 1 639 ? 5.844 18.234 11.477 1 98.81 639 VAL A O 1
ATOM 5009 N N . ASN A 1 640 ? 7.816 18.531 10.469 1 98.62 640 ASN A N 1
ATOM 5010 C CA . ASN A 1 640 ? 8.625 18.219 11.641 1 98.62 640 ASN A CA 1
ATOM 5011 C C . ASN A 1 640 ? 8.758 19.422 12.562 1 98.62 640 ASN A C 1
ATOM 5013 O O . ASN A 1 640 ? 8.984 20.547 12.102 1 98.62 640 ASN A O 1
ATOM 5017 N N . TYR A 1 641 ? 8.523 19.234 13.82 1 98.44 641 TYR A N 1
ATOM 5018 C CA . TYR A 1 641 ? 8.648 20.297 14.805 1 98.44 641 TYR A CA 1
ATOM 5019 C C . TYR A 1 641 ? 9.078 19.75 16.156 1 98.44 641 TYR A C 1
ATOM 5021 O O . TYR A 1 641 ? 8.945 18.562 16.422 1 98.44 641 TYR A O 1
ATOM 5029 N N . VAL A 1 642 ? 9.656 20.578 16.984 1 98 642 VAL A N 1
ATOM 5030 C CA . VAL A 1 642 ? 10.016 20.172 18.344 1 98 642 VAL A CA 1
ATOM 5031 C C . VAL A 1 642 ? 9.32 21.094 19.344 1 98 642 VAL A C 1
ATOM 5033 O O . VAL A 1 642 ? 9.172 20.734 20.516 1 98 642 VAL A O 1
ATOM 5036 N N . SER A 1 643 ? 8.844 22.203 18.844 1 97.06 643 SER A N 1
ATOM 5037 C CA . SER A 1 643 ? 8.117 23.156 19.672 1 97.06 643 SER A CA 1
ATOM 5038 C C . SER A 1 643 ? 7.109 23.953 18.844 1 97.06 643 SER A C 1
ATOM 5040 O O . SER A 1 643 ? 7.273 24.109 17.641 1 97.06 643 SER A O 1
ATOM 5042 N N . ALA A 1 644 ? 6.082 24.375 19.438 1 97.69 644 ALA A N 1
ATOM 5043 C CA . ALA A 1 644 ? 5.035 25.266 18.922 1 97.69 644 ALA A CA 1
ATOM 5044 C C . ALA A 1 644 ? 4.488 26.172 20.016 1 97.69 644 ALA A C 1
ATOM 5046 O O . ALA A 1 644 ? 5.078 26.281 21.109 1 97.69 644 ALA A O 1
ATOM 5047 N N . HIS A 1 645 ? 3.465 26.906 19.734 1 96.81 645 HIS A N 1
ATOM 5048 C CA . HIS A 1 645 ? 2.883 27.812 20.719 1 96.81 645 HIS A CA 1
ATOM 5049 C C . HIS A 1 645 ? 2.314 27.047 21.906 1 96.81 645 HIS A C 1
ATOM 5051 O O . HIS A 1 645 ? 2.252 27.578 23.016 1 96.81 645 HIS A O 1
ATOM 5057 N N . ASP A 1 646 ? 1.967 25.828 21.641 1 90.06 646 ASP A N 1
ATOM 5058 C CA . ASP A 1 646 ? 1.416 24.969 22.688 1 90.06 646 ASP A CA 1
ATOM 5059 C C . ASP A 1 646 ? 2.5 24.547 23.672 1 90.06 646 ASP A C 1
ATOM 5061 O O . ASP A 1 646 ? 3.666 24.391 23.297 1 90.06 646 ASP A O 1
ATOM 5065 N N . ASN A 1 647 ? 2.135 24.344 24.938 1 94.44 647 ASN A N 1
ATOM 5066 C CA . ASN A 1 647 ? 3.045 23.844 25.953 1 94.44 647 ASN A CA 1
ATOM 5067 C C . ASN A 1 647 ? 4.188 24.828 26.219 1 94.44 647 ASN A C 1
ATOM 5069 O O . ASN A 1 647 ? 4.039 26.031 26 1 94.44 647 ASN A O 1
ATOM 5073 N N . GLU A 1 648 ? 5.191 24.406 26.969 1 96.81 648 GLU A N 1
ATOM 5074 C CA . GLU A 1 648 ? 6.34 25.25 27.281 1 96.81 648 GLU A CA 1
ATOM 5075 C C . GLU A 1 648 ? 7.172 25.547 26.031 1 96.81 648 GLU A C 1
ATOM 5077 O O . GLU A 1 648 ? 7.105 24.797 25.047 1 96.81 648 GLU A O 1
ATOM 5082 N N . THR A 1 649 ? 7.863 26.672 26.016 1 97.81 649 THR A N 1
ATOM 5083 C CA . THR A 1 649 ? 8.812 26.922 24.922 1 97.81 649 THR A CA 1
ATOM 5084 C C . THR A 1 649 ? 9.914 25.859 24.922 1 97.81 649 THR A C 1
ATOM 5086 O O . THR A 1 649 ? 10.078 25.125 25.891 1 97.81 649 THR A O 1
ATOM 5089 N N . LEU A 1 650 ? 10.648 25.781 23.844 1 98.5 650 LEU A N 1
ATOM 5090 C CA . LEU A 1 650 ? 11.727 24.797 23.734 1 98.5 650 LEU A CA 1
ATOM 5091 C C . LEU A 1 650 ? 12.742 24.969 24.859 1 98.5 650 LEU A C 1
ATOM 5093 O O . LEU A 1 650 ? 13.102 24 25.531 1 98.5 650 LEU A O 1
ATOM 5097 N N . PHE A 1 651 ? 13.211 26.188 25.125 1 98.75 651 PHE A N 1
ATOM 5098 C CA . PHE A 1 651 ? 14.211 26.422 26.156 1 98.75 651 PHE A CA 1
ATOM 5099 C C . PHE A 1 651 ? 13.648 26.078 27.531 1 98.75 651 PHE A C 1
ATOM 5101 O O . PHE A 1 651 ? 14.375 25.562 28.391 1 98.75 651 PHE A O 1
ATOM 5108 N N . ASP A 1 652 ? 12.375 26.438 27.781 1 98.38 652 ASP A N 1
ATOM 5109 C CA . ASP A 1 652 ? 11.727 26.062 29.031 1 98.38 652 ASP A CA 1
ATOM 5110 C C . ASP A 1 652 ? 11.734 24.562 29.234 1 98.38 652 ASP A C 1
ATOM 5112 O O . ASP A 1 652 ? 12.047 24.078 30.328 1 98.38 652 ASP A O 1
ATOM 5116 N N . ILE A 1 653 ? 11.406 23.797 28.219 1 98 653 ILE A N 1
ATOM 5117 C CA . ILE A 1 653 ? 11.359 22.344 28.297 1 98 653 ILE A CA 1
ATOM 5118 C C . ILE A 1 653 ? 12.758 21.797 28.562 1 98 653 ILE A C 1
ATOM 5120 O O . ILE A 1 653 ? 12.938 20.906 29.406 1 98 653 ILE A O 1
ATOM 5124 N N . VAL A 1 654 ? 13.734 22.297 27.812 1 98.44 654 VAL A N 1
ATOM 5125 C CA . VAL A 1 654 ? 15.117 21.891 28.016 1 98.44 654 VAL A CA 1
ATOM 5126 C C . VAL A 1 654 ? 15.531 22.172 29.453 1 98.44 654 VAL A C 1
ATOM 5128 O O . VAL A 1 654 ? 16.141 21.312 30.109 1 98.44 654 VAL A O 1
ATOM 5131 N N . SER A 1 655 ? 15.156 23.297 30 1 98.25 655 SER A N 1
ATOM 5132 C CA . SER A 1 655 ? 15.523 23.688 31.359 1 98.25 655 SER A CA 1
ATOM 5133 C C . SER A 1 655 ? 14.82 22.828 32.406 1 98.25 655 SER A C 1
ATOM 5135 O O . SER A 1 655 ? 15.359 22.594 33.469 1 98.25 655 SER A O 1
ATOM 5137 N N . LEU A 1 656 ? 13.656 22.438 32.062 1 97.06 656 LEU A N 1
ATOM 5138 C CA . LEU A 1 656 ? 12.883 21.594 32.969 1 97.06 656 LEU A CA 1
ATOM 5139 C C . LEU A 1 656 ? 13.398 20.156 32.938 1 97.06 656 LEU A C 1
ATOM 5141 O O . LEU A 1 656 ? 13.531 19.531 34 1 97.06 656 LEU A O 1
ATOM 5145 N N . LYS A 1 657 ? 13.773 19.609 31.828 1 97.75 657 LYS A N 1
ATOM 5146 C CA . LYS A 1 657 ? 14 18.172 31.656 1 97.75 657 LYS A CA 1
ATOM 5147 C C . LYS A 1 657 ? 15.469 17.812 31.844 1 97.75 657 LYS A C 1
ATOM 5149 O O . LYS A 1 657 ? 15.82 16.656 32.031 1 97.75 657 LYS A O 1
ATOM 5154 N N . THR A 1 658 ? 16.391 18.781 31.781 1 98.12 658 THR A N 1
ATOM 5155 C CA . THR A 1 658 ? 17.797 18.5 31.984 1 98.12 658 THR A CA 1
ATOM 5156 C C . THR A 1 658 ? 18.156 18.562 33.469 1 98.12 658 THR A C 1
ATOM 5158 O O . THR A 1 658 ? 17.391 19.109 34.281 1 98.12 658 THR A O 1
ATOM 5161 N N . PRO A 1 659 ? 19.297 17.969 33.875 1 97.31 659 PRO A N 1
ATOM 5162 C CA . PRO A 1 659 ? 19.672 18 35.312 1 97.31 659 PRO A CA 1
ATOM 5163 C C . PRO A 1 659 ? 19.844 19.406 35.844 1 97.31 659 PRO A C 1
ATOM 5165 O O . PRO A 1 659 ? 20.281 20.312 35.125 1 97.31 659 PRO A O 1
ATOM 5168 N N . MET A 1 660 ? 19.594 19.516 37.156 1 96.56 660 MET A N 1
ATOM 5169 C CA . MET A 1 660 ? 19.641 20.812 37.812 1 96.56 660 MET A CA 1
ATOM 5170 C C . MET A 1 660 ? 21.047 21.406 37.781 1 96.56 660 MET A C 1
ATOM 5172 O O . MET A 1 660 ? 21.203 22.625 37.719 1 96.56 660 MET A O 1
ATOM 5176 N N . ASP A 1 661 ? 22.031 20.609 37.75 1 95.06 661 ASP A N 1
ATOM 5177 C CA . ASP A 1 661 ? 23.391 21.078 38 1 95.06 661 ASP A CA 1
ATOM 5178 C C . ASP A 1 661 ? 24.141 21.375 36.719 1 95.06 661 ASP A C 1
ATOM 5180 O O . ASP A 1 661 ? 25.281 21.844 36.719 1 95.06 661 ASP A O 1
ATOM 5184 N N . ILE A 1 662 ? 23.516 21.203 35.5 1 96.56 662 ILE A N 1
ATOM 5185 C CA . ILE A 1 662 ? 24.25 21.5 34.281 1 96.56 662 ILE A CA 1
ATOM 5186 C C . ILE A 1 662 ? 24.25 23 34.031 1 96.56 662 ILE A C 1
ATOM 5188 O O . ILE A 1 662 ? 23.391 23.719 34.531 1 96.56 662 ILE A O 1
ATOM 5192 N N . SER A 1 663 ? 25.188 23.516 33.219 1 97.25 663 SER A N 1
ATOM 5193 C CA . SER A 1 663 ? 25.344 24.953 32.969 1 97.25 663 SER A CA 1
ATOM 5194 C C . SER A 1 663 ? 24.328 25.453 31.953 1 97.25 663 SER A C 1
ATOM 5196 O O . SER A 1 663 ? 23.75 24.672 31.203 1 97.25 663 SER A O 1
ATOM 5198 N N . VAL A 1 664 ? 24.109 26.734 31.953 1 97.88 664 VAL A N 1
ATOM 5199 C CA . VAL A 1 664 ? 23.234 27.375 30.969 1 97.88 664 VAL A CA 1
ATOM 5200 C C . VAL A 1 664 ? 23.812 27.203 29.578 1 97.88 664 VAL A C 1
ATOM 5202 O O . VAL A 1 664 ? 23.078 27.047 28.594 1 97.88 664 VAL A O 1
ATOM 5205 N N . ASP A 1 665 ? 25.156 27.172 29.469 1 97.44 665 ASP A N 1
ATOM 5206 C CA . ASP A 1 665 ? 25.812 26.922 28.188 1 97.44 665 ASP A CA 1
ATOM 5207 C C . ASP A 1 665 ? 25.375 25.578 27.594 1 97.44 665 ASP A C 1
ATOM 5209 O O . ASP A 1 665 ? 25.078 25.484 26.406 1 97.44 665 ASP A O 1
ATOM 5213 N N . GLU A 1 666 ? 25.406 24.609 28.438 1 97.75 666 GLU A N 1
ATOM 5214 C CA . GLU A 1 666 ? 24.984 23.281 27.984 1 97.75 666 GLU A CA 1
ATOM 5215 C C . GLU A 1 666 ? 23.516 23.266 27.578 1 97.75 666 GLU A C 1
ATOM 5217 O O . GLU A 1 666 ? 23.156 22.641 26.578 1 97.75 666 GLU A O 1
ATOM 5222 N N . ARG A 1 667 ? 22.688 23.953 28.328 1 98.56 667 ARG A N 1
ATOM 5223 C CA . ARG A 1 667 ? 21.266 24.031 27.984 1 98.56 667 ARG A CA 1
ATOM 5224 C C . ARG A 1 667 ? 21.062 24.719 26.641 1 98.56 667 ARG A C 1
ATOM 5226 O O . ARG A 1 667 ? 20.219 24.312 25.844 1 98.56 667 ARG A O 1
ATOM 5233 N N . CYS A 1 668 ? 21.844 25.781 26.391 1 98.44 668 CYS A N 1
ATOM 5234 C CA . CYS A 1 668 ? 21.797 26.469 25.109 1 98.44 668 CYS A CA 1
ATOM 5235 C C . CYS A 1 668 ? 22.172 25.516 23.969 1 98.44 668 CYS A C 1
ATOM 5237 O O . CYS A 1 668 ? 21.531 25.531 22.906 1 98.44 668 CYS A O 1
ATOM 5239 N N . ARG A 1 669 ? 23.141 24.688 24.188 1 98 669 ARG A N 1
ATOM 5240 C CA . ARG A 1 669 ? 23.578 23.734 23.172 1 98 669 ARG A CA 1
ATOM 5241 C C . ARG A 1 669 ? 22.5 22.688 22.906 1 98 669 ARG A C 1
ATOM 5243 O O . ARG A 1 669 ? 22.281 22.281 21.75 1 98 669 ARG A O 1
ATOM 5250 N N . ILE A 1 670 ? 21.859 22.234 23.969 1 98.69 670 ILE A N 1
ATOM 5251 C CA . ILE A 1 670 ? 20.797 21.25 23.812 1 98.69 670 ILE A CA 1
ATOM 5252 C C . ILE A 1 670 ? 19.641 21.859 23.016 1 98.69 670 ILE A C 1
ATOM 5254 O O . ILE A 1 670 ? 19.062 21.203 22.141 1 98.69 670 ILE A O 1
ATOM 5258 N N . ASN A 1 671 ? 19.297 23.109 23.312 1 98.69 671 ASN A N 1
ATOM 5259 C CA . ASN A 1 671 ? 18.312 23.844 22.516 1 98.69 671 ASN A CA 1
ATOM 5260 C C . ASN A 1 671 ? 18.688 23.859 21.031 1 98.69 671 ASN A C 1
ATOM 5262 O O . ASN A 1 671 ? 17.844 23.578 20.172 1 98.69 671 ASN A O 1
ATOM 5266 N N . HIS A 1 672 ? 19.922 24.125 20.797 1 98.12 672 HIS A N 1
ATOM 5267 C CA . HIS A 1 672 ? 20.422 24.188 19.438 1 98.12 672 HIS A CA 1
ATOM 5268 C C . HIS A 1 672 ? 20.391 22.812 18.781 1 98.12 672 HIS A C 1
ATOM 5270 O O . HIS A 1 672 ? 20.047 22.688 17.609 1 98.12 672 HIS A O 1
ATOM 5276 N N . LEU A 1 673 ? 20.766 21.812 19.5 1 98.56 673 LEU A N 1
ATOM 5277 C CA . LEU A 1 673 ? 20.75 20.453 18.984 1 98.56 673 LEU A CA 1
ATOM 5278 C C . LEU A 1 673 ? 19.344 20.047 18.547 1 98.56 673 LEU A C 1
ATOM 5280 O O . LEU A 1 673 ? 19.172 19.453 17.484 1 98.56 673 LEU A O 1
ATOM 5284 N N . ALA A 1 674 ? 18.344 20.375 19.312 1 98.75 674 ALA A N 1
ATOM 5285 C CA . ALA A 1 674 ? 16.953 20.047 19 1 98.75 674 ALA A CA 1
ATOM 5286 C C . ALA A 1 674 ? 16.531 20.719 17.703 1 98.75 674 ALA A C 1
ATOM 5288 O O . ALA A 1 674 ? 15.961 20.078 16.812 1 98.75 674 ALA A O 1
ATOM 5289 N N . THR A 1 675 ? 16.812 21.953 17.516 1 98.56 675 THR A N 1
ATOM 5290 C CA . THR A 1 675 ? 16.422 22.672 16.312 1 98.56 675 THR A CA 1
ATOM 5291 C C . THR A 1 675 ? 17.203 22.203 15.102 1 98.56 675 THR A C 1
ATOM 5293 O O . THR A 1 675 ? 16.688 22.188 13.984 1 98.56 675 THR A O 1
ATOM 5296 N N . SER A 1 676 ? 18.453 21.812 15.328 1 98.81 676 SER A N 1
ATOM 5297 C CA . SER A 1 676 ? 19.281 21.344 14.219 1 98.81 676 SER A CA 1
ATOM 5298 C C . SER A 1 676 ? 18.719 20.062 13.602 1 98.81 676 SER A C 1
ATOM 5300 O O . SER A 1 676 ? 18.75 19.906 12.383 1 98.81 676 SER A O 1
ATOM 5302 N N . ILE A 1 677 ? 18.219 19.141 14.438 1 98.81 677 ILE A N 1
ATOM 5303 C CA . ILE A 1 677 ? 17.641 17.906 13.93 1 98.81 677 ILE A CA 1
ATOM 5304 C C . ILE A 1 677 ? 16.422 18.219 13.07 1 98.81 677 ILE A C 1
ATOM 5306 O O . ILE A 1 677 ? 16.266 17.656 11.977 1 98.81 677 ILE A O 1
ATOM 5310 N N . ILE A 1 678 ? 15.609 19.156 13.492 1 98.75 678 ILE A N 1
ATOM 5311 C CA . ILE A 1 678 ? 14.422 19.562 12.742 1 98.75 678 ILE A CA 1
ATOM 5312 C C . ILE A 1 678 ? 14.844 20.219 11.43 1 98.75 678 ILE A C 1
ATOM 5314 O O . ILE A 1 678 ? 14.328 19.891 10.367 1 98.75 678 ILE A O 1
ATOM 5318 N N . ALA A 1 679 ? 15.805 21.094 11.469 1 98.75 679 ALA A N 1
ATOM 5319 C CA . ALA A 1 679 ? 16.234 21.891 10.32 1 98.75 679 ALA A CA 1
ATOM 5320 C C . ALA A 1 679 ? 16.844 21 9.234 1 98.75 679 ALA A C 1
ATOM 5322 O O . ALA A 1 679 ? 16.688 21.266 8.047 1 98.75 679 ALA A O 1
ATOM 5323 N N . LEU A 1 680 ? 17.531 19.969 9.672 1 98.81 680 LEU A N 1
ATOM 5324 C CA . LEU A 1 680 ? 18.312 19.203 8.703 1 98.81 680 LEU A CA 1
ATOM 5325 C C . LEU A 1 680 ? 17.594 17.906 8.336 1 98.81 680 LEU A C 1
ATOM 5327 O O . LEU A 1 680 ? 18.172 17.016 7.699 1 98.81 680 LEU A O 1
ATOM 5331 N N . SER A 1 681 ? 16.328 17.734 8.781 1 98.5 681 SER A N 1
ATOM 5332 C CA . SER A 1 681 ? 15.469 16.625 8.398 1 98.5 681 SER A CA 1
ATOM 5333 C C . SER A 1 681 ? 14.836 16.844 7.035 1 98.5 681 SER A C 1
ATOM 5335 O O . SER A 1 681 ? 14.625 17.984 6.625 1 98.5 681 SER A O 1
ATOM 5337 N N . GLN A 1 682 ? 14.625 15.703 6.324 1 98.62 682 GLN A N 1
ATOM 5338 C CA . GLN A 1 682 ? 13.742 15.781 5.168 1 98.62 682 GLN A CA 1
ATOM 5339 C C . GLN A 1 682 ? 12.32 16.172 5.59 1 98.62 682 GLN A C 1
ATOM 5341 O O . GLN A 1 682 ? 11.938 15.969 6.746 1 98.62 682 GLN A O 1
ATOM 5346 N N . GLY A 1 683 ? 11.508 16.672 4.68 1 97.88 683 GLY A N 1
ATOM 5347 C CA . GLY A 1 683 ? 10.203 17.203 5.016 1 97.88 683 GLY A CA 1
ATOM 5348 C C . GLY A 1 683 ? 10.219 18.688 5.309 1 97.88 683 GLY A C 1
ATOM 5349 O O . GLY A 1 683 ? 11.141 19.391 4.891 1 97.88 683 GLY A O 1
ATOM 5350 N N . ILE A 1 684 ? 9.156 19.172 5.949 1 98.75 684 ILE A N 1
ATOM 5351 C CA . ILE A 1 684 ? 9.016 20.594 6.176 1 98.75 684 ILE A CA 1
ATOM 5352 C C . ILE A 1 684 ? 9.32 20.922 7.637 1 98.75 684 ILE A C 1
ATOM 5354 O O . ILE A 1 684 ? 8.625 20.453 8.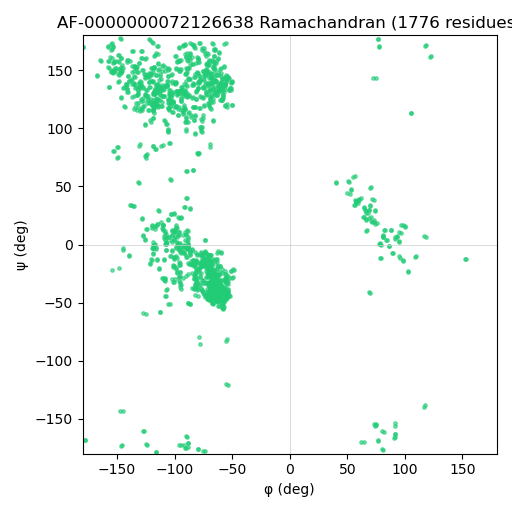539 1 98.75 684 ILE A O 1
ATOM 5358 N N . PRO A 1 685 ? 10.367 21.688 7.902 1 98.81 685 PRO A N 1
ATOM 5359 C CA . PRO A 1 685 ? 10.664 22.078 9.281 1 98.81 685 PRO A CA 1
ATOM 5360 C C . PRO A 1 685 ? 9.773 23.219 9.773 1 98.81 685 PRO A C 1
ATOM 5362 O O . PRO A 1 685 ? 9.438 24.125 9.008 1 98.81 685 PRO A O 1
ATOM 5365 N N . PHE A 1 686 ? 9.383 23.125 10.953 1 98.88 686 PHE A N 1
ATOM 5366 C CA . PHE A 1 686 ? 8.539 24.078 11.656 1 98.88 686 PHE A CA 1
ATOM 5367 C C . PHE A 1 686 ? 9.219 24.562 12.93 1 98.88 686 PHE A C 1
ATOM 5369 O O . PHE A 1 686 ? 9.664 23.75 13.75 1 98.88 686 PHE A O 1
ATOM 5376 N N . PHE A 1 687 ? 9.312 25.922 13.086 1 98.81 687 PHE A N 1
ATOM 5377 C CA . PHE A 1 687 ? 9.938 26.516 14.258 1 98.81 687 PHE A CA 1
ATOM 5378 C C . PHE A 1 687 ? 9 27.516 14.938 1 98.81 687 PHE A C 1
ATOM 5380 O O . PHE A 1 687 ? 8.258 28.219 14.258 1 98.81 687 PHE A O 1
ATOM 5387 N N . HIS A 1 688 ? 9.086 27.516 16.25 1 98.56 688 HIS A N 1
ATOM 5388 C CA . HIS A 1 688 ? 8.336 28.469 17.031 1 98.56 688 HIS A CA 1
ATOM 5389 C C . HIS A 1 688 ? 9.133 29.75 17.25 1 98.56 688 HIS A C 1
ATOM 5391 O O . HIS A 1 688 ? 10.336 29.719 17.5 1 98.56 688 HIS A O 1
ATOM 5397 N N . SER A 1 689 ? 8.453 30.922 17.094 1 98.19 689 SER A N 1
ATOM 5398 C CA . SER A 1 689 ? 9.117 32.219 17.312 1 98.19 689 SER A CA 1
ATOM 5399 C C . SER A 1 689 ? 9.758 32.281 18.703 1 98.19 689 SER A C 1
ATOM 5401 O O . SER A 1 689 ? 9.078 32.125 19.719 1 98.19 689 SER A O 1
ATOM 5403 N N . GLY A 1 690 ? 11.047 32.438 18.688 1 97.69 690 GLY A N 1
ATOM 5404 C CA . GLY A 1 690 ? 11.789 32.531 19.938 1 97.69 690 GLY A CA 1
ATOM 5405 C C . GLY A 1 690 ? 12.648 31.312 20.219 1 97.69 690 GLY A C 1
ATOM 5406 O O . GLY A 1 690 ? 13.508 31.344 21.094 1 97.69 690 GLY A O 1
ATOM 5407 N N . ASP A 1 691 ? 12.484 30.25 19.438 1 98.06 691 ASP A N 1
ATOM 5408 C CA . ASP A 1 691 ? 13.383 29.109 19.562 1 98.06 691 ASP A CA 1
ATOM 5409 C C . ASP A 1 691 ? 14.844 29.547 19.438 1 98.06 691 ASP A C 1
ATOM 5411 O O . ASP A 1 691 ? 15.703 29.078 20.188 1 98.06 691 ASP A O 1
ATOM 5415 N N . GLU A 1 692 ? 15.094 30.453 18.516 1 98.25 692 GLU A N 1
ATOM 5416 C CA . GLU A 1 692 ? 16.438 30.922 18.203 1 98.25 692 GLU A CA 1
ATOM 5417 C C . GLU A 1 692 ? 16.906 31.969 19.203 1 98.25 692 GLU A C 1
ATOM 5419 O O . GLU A 1 692 ? 18.094 32.312 19.266 1 98.25 692 GLU A O 1
ATOM 5424 N N . LEU A 1 693 ? 16.016 32.438 20.078 1 98.44 693 LEU A N 1
ATOM 5425 C CA . LEU A 1 693 ? 16.312 33.469 21.078 1 98.44 693 LEU A CA 1
ATOM 5426 C C . LEU A 1 693 ? 16.359 32.844 22.469 1 98.44 693 LEU A C 1
ATOM 5428 O O . LEU A 1 693 ? 16.531 33.562 23.469 1 98.44 693 LEU A O 1
ATOM 5432 N N . LEU A 1 694 ? 16.156 31.578 22.547 1 98.75 694 LEU A N 1
ATOM 5433 C CA . LEU A 1 694 ? 16.062 30.906 23.844 1 98.75 694 LEU A CA 1
ATOM 5434 C C . LEU A 1 694 ? 14.891 31.453 24.641 1 98.75 694 LEU A C 1
ATOM 5436 O O . LEU A 1 694 ? 14.984 31.609 25.859 1 98.75 694 LEU A O 1
ATOM 5440 N N . ARG A 1 695 ? 13.789 31.703 23.938 1 98.56 695 ARG A N 1
ATOM 5441 C CA . ARG A 1 695 ? 12.625 32.344 24.547 1 98.56 695 ARG A CA 1
ATOM 5442 C C . ARG A 1 695 ? 12.102 31.5 25.703 1 98.56 695 ARG A C 1
ATOM 5444 O O . ARG A 1 695 ? 12.023 30.281 25.609 1 98.56 695 ARG A O 1
ATOM 5451 N N . SER A 1 696 ? 11.766 32.219 26.766 1 98.5 696 SER A N 1
ATOM 5452 C CA . SER A 1 696 ? 11.078 31.609 27.906 1 98.5 696 SER A CA 1
ATOM 5453 C C . SER A 1 696 ? 9.75 32.312 28.172 1 98.5 696 SER A C 1
ATOM 5455 O O . SER A 1 696 ? 9.602 33.5 27.891 1 98.5 696 SER A O 1
ATOM 5457 N N . LYS A 1 697 ? 8.852 31.594 28.609 1 98.25 697 LYS A N 1
ATOM 5458 C CA . LYS A 1 697 ? 7.609 32.125 29.172 1 98.25 697 LYS A CA 1
ATOM 5459 C C . LYS A 1 697 ? 7.504 31.812 30.656 1 98.25 697 LYS A C 1
ATOM 5461 O O . LYS A 1 697 ? 6.414 31.547 31.156 1 98.25 697 LYS A O 1
ATOM 5466 N N . SER A 1 698 ? 8.664 31.734 31.203 1 98.19 698 SER A N 1
ATOM 5467 C CA . SER A 1 698 ? 8.805 31.422 32.625 1 98.19 698 SER A CA 1
ATOM 5468 C C . SER A 1 698 ? 8.156 30.094 32.969 1 98.19 698 SER A C 1
ATOM 5470 O O . SER A 1 698 ? 7.426 29.984 33.938 1 98.19 698 SER A O 1
ATOM 5472 N N . LEU A 1 699 ? 8.25 29.141 32.062 1 98.06 699 LEU A N 1
ATOM 5473 C CA . LEU A 1 699 ? 7.852 27.75 32.188 1 98.06 699 LEU A CA 1
ATOM 5474 C C . LEU A 1 699 ? 6.332 27.609 32.156 1 98.06 699 LEU A C 1
ATOM 5476 O O . LEU A 1 699 ? 5.785 26.625 32.656 1 98.06 699 LEU A O 1
ATOM 5480 N N . ASP A 1 700 ? 5.656 28.641 31.641 1 97.81 700 ASP A N 1
ATOM 5481 C CA . ASP A 1 700 ? 4.211 28.547 31.438 1 97.81 700 ASP A CA 1
ATOM 5482 C C . ASP A 1 700 ? 3.863 27.516 30.375 1 97.81 700 ASP A C 1
ATOM 5484 O O . ASP A 1 700 ? 4.27 27.641 29.219 1 97.81 700 ASP A O 1
ATOM 5488 N N . ARG A 1 701 ? 3.055 26.5 30.703 1 96.25 701 ARG A N 1
ATOM 5489 C CA . ARG A 1 701 ? 2.758 25.422 29.781 1 96.25 701 ARG A CA 1
ATOM 5490 C C . ARG A 1 701 ? 1.559 25.766 28.891 1 96.25 701 ARG A C 1
ATOM 5492 O O . ARG A 1 701 ? 1.299 25.094 27.891 1 96.25 701 ARG A O 1
ATOM 5499 N N . ASP A 1 702 ? 0.783 26.719 29.219 1 95.81 702 ASP A N 1
ATOM 5500 C CA . ASP A 1 702 ? -0.395 27.141 28.469 1 95.81 702 ASP A CA 1
ATOM 5501 C C . ASP A 1 702 ? -0.641 28.641 28.625 1 95.81 702 ASP A C 1
ATOM 5503 O O . ASP A 1 702 ? -1.545 29.062 29.344 1 95.81 702 ASP A O 1
ATOM 5507 N N . SER A 1 703 ? 0.023 29.406 27.844 1 97.12 703 SER A N 1
ATOM 5508 C CA . SER A 1 703 ? 0.072 30.859 28.078 1 97.12 703 SER A CA 1
ATOM 5509 C C . SER A 1 703 ? -0.893 31.594 27.156 1 97.12 703 SER A C 1
ATOM 5511 O O . SER A 1 703 ? -0.664 32.75 26.812 1 97.12 703 SER A O 1
ATOM 5513 N N . TYR A 1 704 ? -1.98 30.938 26.703 1 96.75 704 TYR A N 1
ATOM 5514 C CA . TYR A 1 704 ? -2.861 31.484 25.672 1 96.75 704 TYR A CA 1
ATOM 5515 C C . TYR A 1 704 ? -3.484 32.781 26.125 1 96.75 704 TYR A C 1
ATOM 5517 O O . TYR A 1 704 ? -3.848 33.625 25.297 1 96.75 704 TYR A O 1
ATOM 5525 N N . ASN A 1 705 ? -3.643 33.062 27.516 1 96.56 705 ASN A N 1
ATOM 5526 C CA . ASN A 1 705 ? -4.168 34.312 28.062 1 96.56 705 ASN A CA 1
ATOM 5527 C C . ASN A 1 705 ? -3.34 34.781 29.25 1 96.56 705 ASN A C 1
ATOM 5529 O O . ASN A 1 705 ? -3.883 35.344 30.203 1 96.56 705 ASN A O 1
ATOM 5533 N N . SER A 1 706 ? -2.025 34.5 29.203 1 97.12 706 SER A N 1
ATOM 5534 C CA . SER A 1 706 ? -1.13 34.875 30.297 1 97.12 706 SER A CA 1
ATOM 5535 C C . SER A 1 706 ? -0.573 36.281 30.078 1 97.12 706 SER A C 1
ATOM 5537 O O . SER A 1 706 ? 0.445 36.656 30.672 1 97.12 706 SER A O 1
ATOM 5539 N N . GLY A 1 707 ? -1.102 37.031 29.172 1 96.44 707 GLY A N 1
ATOM 5540 C CA . GLY A 1 707 ? -0.758 38.438 28.969 1 96.44 707 GLY A CA 1
ATOM 5541 C C . GLY A 1 707 ? 0.571 38.625 28.266 1 96.44 707 GLY A C 1
ATOM 5542 O O . GLY A 1 707 ? 1.28 37.656 27.984 1 96.44 707 GLY A O 1
ATOM 5543 N N . ASP A 1 708 ? 0.904 39.938 28 1 96.75 708 ASP A N 1
ATOM 5544 C CA . ASP A 1 708 ? 2.139 40.281 27.328 1 96.75 708 ASP A CA 1
ATOM 5545 C C . ASP A 1 708 ? 3.359 39.969 28.188 1 96.75 708 ASP A C 1
ATOM 5547 O O . ASP A 1 708 ? 4.438 39.688 27.656 1 96.75 708 ASP A O 1
ATOM 5551 N N . TRP A 1 709 ? 3.162 40 29.469 1 97.12 709 TRP A N 1
ATOM 5552 C CA . TRP A 1 709 ? 4.262 39.844 30.422 1 97.12 709 TRP A CA 1
ATOM 5553 C C . TRP A 1 709 ? 4.934 38.5 30.266 1 97.12 709 TRP A C 1
ATOM 5555 O O . TRP A 1 709 ? 6.145 38.406 30.047 1 97.12 709 TRP A O 1
ATOM 5565 N N . PHE A 1 710 ? 4.172 37.438 30.297 1 97.75 710 PHE A N 1
ATOM 5566 C CA . PHE A 1 710 ? 4.734 36.094 30.25 1 97.75 710 PHE A CA 1
ATOM 5567 C C . PHE A 1 710 ? 5.062 35.688 28.828 1 97.75 710 PHE A C 1
ATOM 5569 O O . PHE A 1 710 ? 5.938 34.844 28.594 1 97.75 710 PHE A O 1
ATOM 5576 N N . ASN A 1 711 ? 4.414 36.281 27.812 1 97.75 711 ASN A N 1
ATOM 5577 C CA . ASN A 1 711 ? 4.559 35.875 26.422 1 97.75 711 ASN A CA 1
ATOM 5578 C C . ASN A 1 711 ? 5.535 36.781 25.672 1 97.75 711 ASN A C 1
ATOM 5580 O O . ASN A 1 711 ? 5.621 36.75 24.453 1 97.75 711 ASN A O 1
ATOM 5584 N N . ARG A 1 712 ? 6.305 37.5 26.344 1 96.19 712 ARG A N 1
ATOM 5585 C CA . ARG A 1 712 ? 7.156 38.562 25.781 1 96.19 712 ARG A CA 1
ATOM 5586 C C . ARG A 1 712 ? 8.227 37.969 24.875 1 96.19 712 ARG A C 1
ATOM 5588 O O . ARG A 1 712 ? 8.805 36.906 25.203 1 96.19 712 ARG A O 1
ATOM 5595 N N . LEU A 1 713 ? 8.391 38.594 23.672 1 96.5 713 LEU A N 1
ATOM 5596 C CA . LEU A 1 713 ? 9.5 38.375 22.75 1 96.5 713 LEU A CA 1
ATOM 5597 C C . LEU A 1 713 ? 10.375 39.625 22.672 1 96.5 713 LEU A C 1
ATOM 5599 O O . LEU A 1 713 ? 9.867 40.75 22.594 1 96.5 713 LEU A O 1
ATOM 5603 N N . ASP A 1 714 ? 11.68 39.406 22.719 1 96.94 714 ASP A N 1
ATOM 5604 C CA . ASP A 1 714 ? 12.594 40.562 22.656 1 96.94 714 ASP A CA 1
ATOM 5605 C C . ASP A 1 714 ? 13.547 40.438 21.469 1 96.94 714 ASP A C 1
ATOM 5607 O O . ASP A 1 714 ? 14.594 39.781 21.562 1 96.94 714 ASP A O 1
ATOM 5611 N N . PHE A 1 715 ? 13.336 41.25 20.406 1 97.69 715 PHE A N 1
ATOM 5612 C CA . PHE A 1 715 ? 14.117 41.156 19.172 1 97.69 715 PHE A CA 1
ATOM 5613 C C . PHE A 1 715 ? 15.336 42.062 19.234 1 97.69 715 PHE A C 1
ATOM 5615 O O . PHE A 1 715 ? 16.109 42.156 18.281 1 97.69 715 PHE A O 1
ATOM 5622 N N . THR A 1 716 ? 15.547 42.719 20.391 1 96.81 716 THR A N 1
ATOM 5623 C CA . THR A 1 716 ? 16.797 43.406 20.609 1 96.81 716 THR A CA 1
ATOM 5624 C C . THR A 1 716 ? 17.875 42.469 21.125 1 96.81 716 THR A C 1
ATOM 5626 O O . THR A 1 716 ? 19.047 42.844 21.203 1 96.81 716 THR A O 1
ATOM 5629 N N . TYR A 1 717 ? 17.531 41.344 21.531 1 97.19 717 TYR A N 1
ATOM 5630 C CA . TYR A 1 717 ? 18.406 40.25 21.984 1 97.19 717 TYR A CA 1
ATOM 5631 C C . TYR A 1 717 ? 18.984 40.531 23.359 1 97.19 717 TYR A C 1
ATOM 5633 O O . TYR A 1 717 ? 20.078 40.094 23.688 1 97.19 717 TYR A O 1
ATOM 5641 N N . ASN A 1 718 ? 18.25 41.281 24.188 1 95.81 718 ASN A N 1
ATOM 5642 C CA . ASN A 1 718 ? 18.766 41.656 25.5 1 95.81 718 ASN A CA 1
ATOM 5643 C C . ASN A 1 718 ? 18.281 40.688 26.578 1 95.81 718 ASN A C 1
ATOM 5645 O O . ASN A 1 718 ? 18.922 40.531 27.609 1 95.81 718 ASN A O 1
ATOM 5649 N N . SER A 1 719 ? 17.172 40.125 26.312 1 95.19 719 SER A N 1
ATOM 5650 C CA . SER A 1 719 ? 16.578 39.219 27.297 1 95.19 719 SER A CA 1
ATOM 5651 C C . SER A 1 719 ? 15.797 38.094 26.625 1 95.19 719 SER A C 1
ATOM 5653 O O . SER A 1 719 ? 15.297 38.281 25.516 1 95.19 719 SER A O 1
ATOM 5655 N N . ASN A 1 720 ? 15.781 37 27.344 1 97.81 720 ASN A N 1
ATOM 5656 C CA . ASN A 1 720 ? 14.992 35.875 26.828 1 97.81 720 ASN A CA 1
ATOM 5657 C C . ASN A 1 720 ? 13.711 35.688 27.625 1 97.81 720 ASN A C 1
ATOM 5659 O O . ASN A 1 720 ? 12.992 34.719 27.422 1 97.81 720 ASN A O 1
ATOM 5663 N N . ASN A 1 721 ? 13.422 36.531 28.609 1 97.62 721 ASN A N 1
ATOM 5664 C CA . ASN A 1 721 ? 12.203 36.594 29.406 1 97.62 721 ASN A CA 1
ATOM 5665 C C . ASN A 1 721 ? 12.156 35.469 30.438 1 97.62 721 ASN A C 1
ATOM 5667 O O . ASN A 1 721 ? 11.086 35.125 30.938 1 97.62 721 ASN A O 1
ATOM 5671 N N . TRP A 1 722 ? 13.305 34.812 30.781 1 98.06 722 TRP A N 1
ATOM 5672 C CA . TRP A 1 722 ? 13.391 33.781 31.828 1 98.06 722 TRP A CA 1
ATOM 5673 C C . TRP A 1 722 ? 13.188 34.406 33.219 1 98.06 722 TRP A C 1
ATOM 5675 O O . TRP A 1 722 ? 13.758 35.438 33.5 1 98.06 722 TRP A O 1
ATOM 5685 N N . GLY A 1 723 ? 12.461 33.75 34.031 1 97.56 723 GLY A N 1
ATOM 5686 C CA . GLY A 1 723 ? 12.367 34.125 35.438 1 97.56 723 GLY A CA 1
ATOM 5687 C C . GLY A 1 723 ? 11.617 35.406 35.656 1 97.56 723 GLY A C 1
ATOM 5688 O O . GLY A 1 723 ? 12.102 36.281 36.375 1 97.56 723 GLY A O 1
ATOM 5689 N N . VAL A 1 724 ? 10.484 35.562 35.094 1 97.75 724 VAL A N 1
ATOM 5690 C CA . VAL A 1 724 ? 9.703 36.781 35.25 1 97.75 724 VAL A CA 1
ATOM 5691 C C . VAL A 1 724 ? 8.531 36.5 36.188 1 97.75 724 VAL A C 1
ATOM 5693 O O . VAL A 1 724 ? 7.488 37.156 36.125 1 97.75 724 VAL A O 1
ATOM 5696 N N . GLY A 1 725 ? 8.633 35.5 36.969 1 98.25 725 GLY A N 1
ATOM 5697 C CA . GLY A 1 725 ? 7.637 35.094 37.938 1 98.25 725 GLY A CA 1
ATOM 5698 C C . GLY A 1 725 ? 7.148 33.656 37.75 1 98.25 725 GLY A C 1
ATOM 5699 O O . GLY A 1 725 ? 7.391 33.062 36.688 1 98.25 725 GLY A O 1
ATOM 5700 N N . LEU A 1 726 ? 6.527 33.125 38.812 1 98.38 726 LEU A N 1
ATOM 5701 C CA . LEU A 1 726 ? 5.832 31.844 38.625 1 98.38 726 LEU A CA 1
ATOM 5702 C C . LEU A 1 726 ? 4.711 32 37.594 1 98.38 726 LEU A C 1
ATOM 5704 O O . LEU A 1 726 ? 4.035 33.031 37.562 1 98.38 726 LEU A O 1
ATOM 5708 N N . PRO A 1 727 ? 4.594 31.047 36.688 1 98.06 727 PRO A N 1
ATOM 5709 C CA . PRO A 1 727 ? 3.5 31.141 35.719 1 98.06 727 PRO A CA 1
ATOM 5710 C C . PRO A 1 727 ? 2.123 31 36.375 1 98.06 727 PRO A C 1
ATOM 5712 O O . PRO A 1 727 ? 2.02 30.609 37.531 1 98.06 727 PRO A O 1
ATOM 5715 N N . PRO A 1 728 ? 1.066 31.297 35.656 1 97.81 728 PRO A N 1
ATOM 5716 C CA . PRO A 1 728 ? -0.288 31.266 36.219 1 97.81 728 PRO A CA 1
ATOM 5717 C C . PRO A 1 728 ? -0.621 29.938 36.875 1 97.81 728 PRO A C 1
ATOM 5719 O O . PRO A 1 728 ? -0.233 28.875 36.375 1 97.81 728 PRO A O 1
ATOM 5722 N N . ARG A 1 729 ? -1.376 29.953 37.969 1 96.81 729 ARG A N 1
ATOM 5723 C CA . ARG A 1 729 ? -1.691 28.797 38.781 1 96.81 729 ARG A CA 1
ATOM 5724 C C . ARG A 1 729 ? -2.451 27.734 38 1 96.81 729 ARG A C 1
ATOM 5726 O O . ARG A 1 729 ? -2.229 26.547 38.156 1 96.81 729 ARG A O 1
ATOM 5733 N N . ASP A 1 730 ? -3.322 28.266 37.25 1 93.44 730 ASP A N 1
ATOM 5734 C CA . ASP A 1 730 ? -4.117 27.344 36.438 1 93.44 730 ASP A CA 1
ATOM 5735 C C . ASP A 1 730 ? -3.223 26.438 35.594 1 93.44 730 ASP A C 1
ATOM 5737 O O . ASP A 1 730 ? -2.367 26.922 34.844 1 93.44 730 ASP A O 1
ATOM 5741 N N . LYS A 1 731 ? -3.18 25.203 35.625 1 93.12 731 LYS A N 1
ATOM 5742 C CA . LYS A 1 731 ? -2.508 24.156 34.844 1 93.12 731 LYS A CA 1
ATOM 5743 C C . LYS A 1 731 ? -1.043 24.031 35.25 1 93.12 731 LYS A C 1
ATOM 5745 O O . LYS A 1 731 ? -0.339 23.141 34.812 1 93.12 731 LYS A O 1
ATOM 5750 N N . ASN A 1 732 ? -0.45 25.047 36.094 1 97.06 732 ASN A N 1
ATOM 5751 C CA . ASN A 1 732 ? 0.974 25.016 36.406 1 97.06 732 ASN A CA 1
ATOM 5752 C C . ASN A 1 732 ? 1.214 24.75 37.906 1 97.06 732 ASN A C 1
ATOM 5754 O O . ASN A 1 732 ? 2.316 24.375 38.281 1 97.06 732 ASN A O 1
ATOM 5758 N N . GLU A 1 733 ? 0.212 25 38.75 1 97.12 733 GLU A N 1
ATOM 5759 C CA . GLU A 1 733 ? 0.414 25.016 40.188 1 97.12 733 GLU A CA 1
ATOM 5760 C C . GLU A 1 733 ? 0.988 23.688 40.688 1 97.12 733 GLU A C 1
ATOM 5762 O O . GLU A 1 733 ? 1.854 23.656 41.562 1 97.12 733 GLU A O 1
ATOM 5767 N N . SER A 1 734 ? 0.463 22.609 40.188 1 96.31 734 SER A N 1
ATOM 5768 C CA . SER A 1 734 ? 0.927 21.297 40.594 1 96.31 734 SER A CA 1
ATOM 5769 C C . SER A 1 734 ? 2.416 21.125 40.312 1 96.31 734 SER A C 1
ATOM 5771 O O . SER A 1 734 ? 3.08 20.297 40.969 1 96.31 734 SER A O 1
ATOM 5773 N N . ASN A 1 735 ? 3.033 21.906 39.406 1 96.94 735 ASN A N 1
ATOM 5774 C CA . ASN A 1 735 ? 4.438 21.781 39.031 1 96.94 735 ASN A CA 1
ATOM 5775 C C . ASN A 1 735 ? 5.273 22.922 39.594 1 96.94 735 ASN A C 1
ATOM 5777 O O . ASN A 1 735 ? 6.477 23 39.344 1 96.94 735 ASN A O 1
ATOM 5781 N N . TRP A 1 736 ? 4.688 23.812 40.312 1 97.75 736 TRP A N 1
ATOM 5782 C CA . TRP A 1 736 ? 5.402 24.953 40.906 1 97.75 736 TRP A CA 1
ATOM 5783 C C . TRP A 1 736 ? 6.594 24.469 41.719 1 97.75 736 TRP A C 1
ATOM 5785 O O . TRP A 1 736 ? 7.648 25.109 41.719 1 97.75 736 TRP A O 1
ATOM 5795 N N . PRO A 1 737 ? 6.441 23.312 42.469 1 97.44 737 PRO A N 1
ATOM 5796 C CA . PRO A 1 737 ? 7.598 22.844 43.25 1 97.44 737 PRO A CA 1
ATOM 5797 C C . PRO A 1 737 ? 8.812 22.547 42.375 1 97.44 737 PRO A C 1
ATOM 5799 O O . PRO A 1 737 ? 9.953 22.641 42.844 1 97.44 737 PRO A O 1
ATOM 5802 N N . LEU A 1 738 ? 8.602 22.141 41.156 1 97.38 738 LEU A N 1
ATOM 5803 C CA . LEU A 1 738 ? 9.68 21.891 40.188 1 97.38 738 LEU A CA 1
ATOM 5804 C C . LEU A 1 738 ? 10.156 23.188 39.562 1 97.38 738 LEU A C 1
ATOM 5806 O O . LEU A 1 738 ? 11.336 23.344 39.25 1 97.38 738 LEU A O 1
ATOM 5810 N N . ILE A 1 739 ? 9.273 24.125 39.406 1 98.25 739 ILE A N 1
ATOM 5811 C CA . ILE A 1 739 ? 9.5 25.359 38.656 1 98.25 739 ILE A CA 1
ATOM 5812 C C . ILE A 1 739 ? 10.211 26.375 39.531 1 98.25 739 ILE A C 1
ATOM 5814 O O . ILE A 1 739 ? 11.195 27 39.094 1 98.25 739 ILE A O 1
ATOM 5818 N N . LYS A 1 740 ? 9.812 26.516 40.719 1 98 740 LYS A N 1
ATOM 5819 C CA . LYS A 1 740 ? 10.227 27.578 41.625 1 98 740 LYS A CA 1
ATOM 5820 C C . LYS A 1 740 ? 11.734 27.562 41.844 1 98 740 LYS A C 1
ATOM 5822 O O . LYS A 1 740 ? 12.406 28.578 41.719 1 98 740 LYS A O 1
ATOM 5827 N N . PRO A 1 741 ? 12.312 26.422 42.188 1 97.88 741 PRO A N 1
ATOM 5828 C CA . PRO A 1 741 ? 13.758 26.422 42.406 1 97.88 741 PRO A CA 1
ATOM 5829 C C . PRO A 1 741 ? 14.547 26.781 41.156 1 97.88 741 PRO A C 1
ATOM 5831 O O . PRO A 1 741 ? 15.633 27.359 41.25 1 97.88 741 PRO A O 1
ATOM 5834 N N . ARG A 1 742 ? 14.094 26.453 40 1 98.12 742 ARG A N 1
ATOM 5835 C CA . ARG A 1 742 ? 14.766 26.75 38.75 1 98.12 742 ARG A CA 1
ATOM 5836 C C . ARG A 1 742 ? 14.734 28.25 38.438 1 98.12 742 ARG A C 1
ATOM 5838 O O . ARG A 1 742 ? 15.75 28.828 38.062 1 98.12 742 ARG A O 1
ATOM 5845 N N . LEU A 1 743 ? 13.586 28.859 38.656 1 98.38 743 LEU A N 1
ATOM 5846 C CA . LEU A 1 743 ? 13.453 30.281 38.406 1 98.38 743 LEU A CA 1
ATOM 5847 C C . LEU A 1 743 ? 14.25 31.094 39.406 1 98.38 743 LEU A C 1
ATOM 5849 O O . LEU A 1 743 ? 14.758 32.156 39.094 1 98.38 743 LEU A O 1
ATOM 5853 N N . ALA A 1 744 ? 14.367 30.578 40.656 1 97.69 744 ALA A N 1
ATOM 5854 C CA . ALA A 1 744 ? 15.07 31.281 41.719 1 97.69 744 ALA A CA 1
ATOM 5855 C C . ALA A 1 744 ? 16.578 31.266 41.5 1 97.69 744 ALA A C 1
ATOM 5857 O O . ALA A 1 744 ? 17.297 32.156 41.969 1 97.69 744 ALA A O 1
ATOM 5858 N N . ASP A 1 745 ? 17.031 30.312 40.75 1 97.25 745 ASP A N 1
ATOM 5859 C CA . ASP A 1 745 ? 18.453 30.125 40.531 1 97.25 745 ASP A CA 1
ATOM 5860 C C . ASP A 1 745 ? 18.922 30.953 39.344 1 97.25 745 ASP A C 1
ATOM 5862 O O . ASP A 1 745 ? 18.594 30.656 38.188 1 97.25 745 ASP A O 1
ATOM 5866 N N . PRO A 1 746 ? 19.734 31.938 39.5 1 95.38 746 PRO A N 1
ATOM 5867 C CA . PRO A 1 746 ? 20.156 32.812 38.406 1 95.38 746 PRO A CA 1
ATOM 5868 C C . PRO A 1 746 ? 21.016 32.094 37.375 1 95.38 746 PRO A C 1
ATOM 5870 O O . PRO A 1 746 ? 21.172 32.594 36.25 1 95.38 746 PRO A O 1
ATOM 5873 N N . SER A 1 747 ? 21.562 30.969 37.719 1 96.19 747 SER A N 1
ATOM 5874 C CA . SER A 1 747 ? 22.438 30.25 36.812 1 96.19 747 SER A CA 1
ATOM 5875 C C . SER A 1 747 ? 21.656 29.672 35.625 1 96.19 747 SER A C 1
ATOM 5877 O O . SER A 1 747 ? 22.234 29.281 34.625 1 96.19 747 SER A O 1
ATOM 5879 N N . PHE A 1 748 ? 20.344 29.641 35.688 1 97.81 748 PHE A N 1
ATOM 5880 C CA . PHE A 1 748 ? 19.484 29.125 34.625 1 97.81 748 PHE A CA 1
ATOM 5881 C C . PHE A 1 748 ? 19.25 30.172 33.562 1 97.81 748 PHE A C 1
ATOM 5883 O O . PHE A 1 748 ? 18.812 29.859 32.469 1 97.81 748 PHE A O 1
ATOM 5890 N N . ARG A 1 749 ? 19.469 31.406 33.844 1 97.19 749 ARG A N 1
ATOM 5891 C CA . ARG A 1 749 ? 19.094 32.5 32.969 1 97.19 749 ARG A CA 1
ATOM 5892 C C . ARG A 1 749 ? 20.172 32.75 31.906 1 97.19 749 ARG A C 1
ATOM 5894 O O . ARG A 1 749 ? 21.328 33.062 32.25 1 97.19 749 ARG A O 1
ATOM 5901 N N . PRO A 1 750 ? 19.812 32.75 30.672 1 97.94 750 PRO A N 1
ATOM 5902 C CA . PRO A 1 750 ? 20.766 33.094 29.625 1 97.94 750 PRO A CA 1
ATOM 5903 C C . PRO A 1 750 ? 21.156 34.594 29.625 1 97.94 750 PRO A C 1
ATOM 5905 O O . PRO A 1 750 ? 20.312 35.438 29.906 1 97.94 750 PRO A O 1
ATOM 5908 N N . GLN A 1 751 ? 22.391 34.812 29.219 1 96.81 751 GLN A N 1
ATOM 5909 C CA . GLN A 1 751 ? 22.891 36.188 29.031 1 96.81 751 GLN A CA 1
ATOM 5910 C C . GLN A 1 751 ? 22.781 36.625 27.578 1 96.81 751 GLN A C 1
ATOM 5912 O O . GLN A 1 751 ? 22.5 35.781 26.703 1 96.81 751 GLN A O 1
ATOM 5917 N N . LYS A 1 752 ? 23 37.875 27.406 1 97.25 752 LYS A N 1
ATOM 5918 C CA . LYS A 1 752 ? 22.938 38.438 26.062 1 97.25 752 LYS A CA 1
ATOM 5919 C C . LYS A 1 752 ? 23.844 37.688 25.094 1 97.25 752 LYS A C 1
ATOM 5921 O O . LYS A 1 752 ? 23.453 37.438 23.938 1 97.25 752 LYS A O 1
ATOM 5926 N N . ILE A 1 753 ? 24.984 37.281 25.531 1 96.94 753 ILE A N 1
ATOM 5927 C CA . ILE A 1 753 ? 25.938 36.594 24.672 1 96.94 753 ILE A CA 1
ATOM 5928 C C . ILE A 1 753 ? 25.375 35.219 24.25 1 96.94 753 ILE A C 1
ATOM 5930 O O . ILE A 1 753 ? 25.609 34.75 23.125 1 96.94 753 ILE A O 1
ATOM 5934 N N . HIS A 1 754 ? 24.656 34.562 25.156 1 97.94 754 HIS A N 1
ATOM 5935 C CA . HIS A 1 754 ? 24.016 33.281 24.844 1 97.94 754 HIS A CA 1
ATOM 5936 C C . HIS A 1 754 ? 22.953 33.469 23.75 1 97.94 754 HIS A C 1
ATOM 5938 O O . HIS A 1 754 ? 22.859 32.625 22.844 1 97.94 754 HIS A O 1
ATOM 5944 N N . ILE A 1 755 ? 22.156 34.5 23.859 1 98.5 755 ILE A N 1
ATOM 5945 C CA . ILE A 1 755 ? 21.078 34.781 22.922 1 98.5 755 ILE A CA 1
ATOM 5946 C C . ILE A 1 755 ? 21.656 35.062 21.531 1 98.5 755 ILE A C 1
ATOM 5948 O O . ILE A 1 755 ? 21.188 34.5 20.531 1 98.5 755 ILE A O 1
ATOM 5952 N N . HIS A 1 756 ? 22.703 35.875 21.484 1 97.88 756 HIS A N 1
ATOM 5953 C CA . HIS A 1 756 ? 23.359 36.188 20.219 1 97.88 756 HIS A CA 1
ATOM 5954 C C . HIS A 1 756 ? 23.906 34.938 19.562 1 97.88 756 HIS A C 1
ATOM 5956 O O . HIS A 1 756 ? 23.75 34.719 18.359 1 97.88 756 HIS A O 1
ATOM 5962 N N . ALA A 1 757 ? 24.547 34.125 20.344 1 97.81 757 ALA A N 1
ATOM 5963 C CA . ALA A 1 757 ? 25.109 32.875 19.828 1 97.81 757 ALA A CA 1
ATOM 5964 C C . ALA A 1 757 ? 24.016 31.953 19.297 1 97.81 757 ALA A C 1
ATOM 5966 O O . ALA A 1 757 ? 24.203 31.297 18.266 1 97.81 757 ALA A O 1
ATOM 5967 N N . ALA A 1 758 ? 22.938 31.906 20.031 1 98.19 758 ALA A N 1
ATOM 5968 C CA . ALA A 1 758 ? 21.812 31.047 19.625 1 98.19 758 ALA A CA 1
ATOM 5969 C C . ALA A 1 758 ? 21.234 31.516 18.297 1 98.19 758 ALA A C 1
ATOM 5971 O O . ALA A 1 758 ? 20.922 30.688 17.438 1 98.19 758 ALA A O 1
ATOM 5972 N N . VAL A 1 759 ? 21.031 32.781 18.109 1 98.56 759 VAL A N 1
ATOM 5973 C CA . VAL A 1 759 ? 20.516 33.344 16.875 1 98.56 759 VAL A CA 1
ATOM 5974 C C . VAL A 1 759 ? 21.469 33 15.719 1 98.56 759 VAL A C 1
ATOM 5976 O O . VAL A 1 759 ? 21.031 32.531 14.664 1 98.56 759 VAL A O 1
ATOM 5979 N N . GLU A 1 760 ? 22.734 33.219 15.938 1 98.06 760 GLU A N 1
ATOM 5980 C CA . GLU A 1 760 ? 23.719 32.969 14.898 1 98.06 760 GLU A CA 1
ATOM 5981 C C . GLU A 1 760 ? 23.719 31.484 14.492 1 98.06 760 GLU A C 1
ATOM 5983 O O . GLU A 1 760 ? 23.734 31.156 13.305 1 98.06 760 GLU A O 1
ATOM 5988 N N . ASN A 1 761 ? 23.75 30.672 15.508 1 97.94 761 ASN A N 1
ATOM 5989 C CA . ASN A 1 761 ? 23.734 29.234 15.242 1 97.94 761 ASN A CA 1
ATOM 5990 C C . ASN A 1 761 ? 22.5 28.828 14.438 1 97.94 761 ASN A C 1
ATOM 5992 O O . ASN A 1 761 ? 22.594 28 13.523 1 97.94 761 ASN A O 1
ATOM 5996 N N . PHE A 1 762 ? 21.391 29.328 14.836 1 98.25 762 PHE A N 1
ATOM 5997 C CA . PHE A 1 762 ? 20.141 29.016 14.148 1 98.25 762 PHE A CA 1
ATOM 5998 C C . PHE A 1 762 ? 20.203 29.469 12.695 1 98.25 762 PHE A C 1
ATOM 6000 O O . PHE A 1 762 ? 19.797 28.734 11.797 1 98.25 762 PHE A O 1
ATOM 6007 N N . LEU A 1 763 ? 20.656 30.688 12.414 1 98.62 763 LEU A N 1
ATOM 6008 C CA . LEU A 1 763 ? 20.797 31.203 11.062 1 98.62 763 LEU A CA 1
ATOM 6009 C C . LEU A 1 763 ? 21.734 30.328 10.242 1 98.62 763 LEU A C 1
ATOM 6011 O O . LEU A 1 763 ? 21.469 30.047 9.07 1 98.62 763 LEU A O 1
ATOM 6015 N N . ASN A 1 764 ? 22.812 29.859 10.844 1 98.31 764 ASN A N 1
ATOM 6016 C CA . ASN A 1 764 ? 23.75 28.984 10.164 1 98.31 764 ASN A CA 1
ATOM 6017 C C . ASN A 1 764 ? 23.109 27.656 9.781 1 98.31 764 ASN A C 1
ATOM 6019 O O . ASN A 1 764 ? 23.375 27.109 8.711 1 98.31 764 ASN A O 1
ATOM 6023 N N . LEU A 1 765 ? 22.266 27.141 10.648 1 97.75 765 LEU A N 1
ATOM 6024 C CA . LEU A 1 765 ? 21.547 25.906 10.359 1 97.75 765 LEU A CA 1
ATOM 6025 C C . LEU A 1 765 ? 20.672 26.062 9.117 1 97.75 765 LEU A C 1
ATOM 6027 O O . LEU A 1 765 ? 20.641 25.172 8.258 1 97.75 765 LEU A O 1
ATOM 6031 N N . LEU A 1 766 ? 19.953 27.141 9.07 1 98.69 766 LEU A N 1
ATOM 6032 C CA . LEU A 1 766 ? 19.094 27.406 7.922 1 98.69 766 LEU A CA 1
ATOM 6033 C C . LEU A 1 766 ? 19.922 27.547 6.648 1 98.69 766 LEU A C 1
ATOM 6035 O O . LEU A 1 766 ? 19.562 27 5.605 1 98.69 766 LEU A O 1
ATOM 6039 N N . ARG A 1 767 ? 21.047 28.25 6.742 1 98.62 767 ARG A N 1
ATOM 6040 C CA . ARG A 1 767 ? 21.922 28.422 5.586 1 98.62 767 ARG A CA 1
ATOM 6041 C C . ARG A 1 767 ? 22.469 27.062 5.117 1 98.62 767 ARG A C 1
ATOM 6043 O O . ARG A 1 767 ? 22.609 26.844 3.914 1 98.62 767 ARG A O 1
ATOM 6050 N N . ILE A 1 768 ? 22.781 26.188 6.051 1 98.75 768 ILE A N 1
ATOM 6051 C CA . ILE A 1 768 ? 23.266 24.859 5.699 1 98.75 768 ILE A CA 1
ATOM 6052 C C . ILE A 1 768 ? 22.156 24.094 4.977 1 98.75 768 ILE A C 1
ATOM 6054 O O . ILE A 1 768 ? 22.391 23.5 3.916 1 98.75 768 ILE A O 1
ATOM 6058 N N . ARG A 1 769 ? 20.938 24.109 5.488 1 98.62 769 ARG A N 1
ATOM 6059 C CA . ARG A 1 769 ? 19.828 23.406 4.867 1 98.62 769 ARG A CA 1
ATOM 6060 C C . ARG A 1 769 ? 19.656 23.828 3.41 1 98.62 769 ARG A C 1
ATOM 6062 O O . ARG A 1 769 ? 19.484 22.984 2.529 1 98.62 769 ARG A O 1
ATOM 6069 N N . TYR A 1 770 ? 19.797 25.078 3.164 1 98.06 770 TYR A N 1
ATOM 6070 C CA . TYR A 1 770 ? 19.453 25.578 1.839 1 98.06 770 TYR A CA 1
ATOM 6071 C C . TYR A 1 770 ? 20.703 25.75 0.98 1 98.06 770 TYR A C 1
ATOM 6073 O O . TYR A 1 770 ? 20.625 26.266 -0.139 1 98.06 770 TYR A O 1
ATOM 6081 N N . SER A 1 771 ? 21.875 25.281 1.511 1 98.12 771 SER A N 1
ATOM 6082 C CA . SER A 1 771 ? 23.109 25.25 0.723 1 98.12 771 SER A CA 1
ATOM 6083 C C . SER A 1 771 ? 23.094 24.094 -0.28 1 98.12 771 SER A C 1
ATOM 6085 O O . SER A 1 771 ? 23.875 24.078 -1.226 1 98.12 771 SER A O 1
ATOM 6087 N N . SER A 1 772 ? 22.188 23.109 -0.042 1 98.38 772 SER A N 1
ATOM 6088 C CA . SER A 1 772 ? 22.141 21.953 -0.914 1 98.38 772 SER A CA 1
ATOM 6089 C C . SER A 1 772 ? 20.703 21.453 -1.1 1 98.38 772 SER A C 1
ATOM 6091 O O . SER A 1 772 ? 19.953 21.312 -0.128 1 98.38 772 SER A O 1
ATOM 6093 N N . PRO A 1 773 ? 20.281 21.141 -2.359 1 97.88 773 PRO A N 1
ATOM 6094 C CA . PRO A 1 773 ? 18.969 20.531 -2.572 1 97.88 773 PRO A CA 1
ATOM 6095 C C . PRO A 1 773 ? 18.844 19.156 -1.934 1 97.88 773 PRO A C 1
ATOM 6097 O O . PRO A 1 773 ? 17.734 18.625 -1.814 1 97.88 773 PRO A O 1
ATOM 6100 N N . LEU A 1 774 ? 19.984 18.578 -1.494 1 98.5 774 LEU A N 1
ATOM 6101 C CA . LEU A 1 774 ? 19.984 17.234 -0.908 1 98.5 774 LEU A CA 1
ATOM 6102 C C . LEU A 1 774 ? 19.266 17.25 0.438 1 98.5 774 LEU A C 1
ATOM 6104 O O . LEU A 1 774 ? 18.812 16.188 0.908 1 98.5 774 LEU A O 1
ATOM 6108 N N . PHE A 1 775 ? 19.078 18.422 1.069 1 98.5 775 PHE A N 1
ATOM 6109 C CA . PHE A 1 775 ? 18.359 18.516 2.334 1 98.5 775 PHE A CA 1
ATOM 6110 C C . PHE A 1 775 ? 16.859 18.656 2.092 1 98.5 775 PHE A C 1
ATOM 6112 O O . PHE A 1 775 ? 16.062 18.547 3.025 1 98.5 775 PHE A O 1
ATOM 6119 N N . CYS A 1 776 ? 16.422 18.859 0.816 1 98.31 776 CYS A N 1
ATOM 6120 C CA . CYS A 1 776 ? 15.031 19.109 0.47 1 98.31 776 CYS A CA 1
ATOM 6121 C C . CYS A 1 776 ? 14.594 18.203 -0.685 1 98.31 776 CYS A C 1
ATOM 6123 O O . CYS A 1 776 ? 14.078 18.703 -1.691 1 98.31 776 CYS A O 1
ATOM 6125 N N . LEU A 1 777 ? 14.828 16.906 -0.483 1 98.5 777 LEU A N 1
ATOM 6126 C CA . LEU A 1 777 ? 14.461 15.969 -1.534 1 98.5 777 LEU A CA 1
ATOM 6127 C C . LEU A 1 777 ? 12.953 15.969 -1.767 1 98.5 777 LEU A C 1
ATOM 6129 O O . LEU A 1 777 ? 12.18 16.062 -0.815 1 98.5 777 LEU A O 1
ATOM 6133 N N . ARG A 1 778 ? 12.508 15.773 -3.027 1 97.44 778 ARG A N 1
ATOM 6134 C CA . ARG A 1 778 ? 11.156 16.141 -3.432 1 97.44 778 ARG A CA 1
ATOM 6135 C C . ARG A 1 778 ? 10.234 14.922 -3.426 1 97.44 778 ARG A C 1
ATOM 6137 O O . ARG A 1 778 ? 9.008 15.07 -3.438 1 97.44 778 ARG A O 1
ATOM 6144 N N . THR A 1 779 ? 10.805 13.68 -3.49 1 97.75 779 THR A N 1
ATOM 6145 C CA . THR A 1 779 ? 9.969 12.492 -3.584 1 97.75 779 THR A CA 1
ATOM 6146 C C . THR A 1 779 ? 10.398 11.445 -2.566 1 97.75 779 THR A C 1
ATOM 6148 O O . THR A 1 779 ? 11.547 11.438 -2.121 1 97.75 779 THR A O 1
ATOM 6151 N N . ALA A 1 780 ? 9.43 10.57 -2.227 1 98.06 780 ALA A N 1
ATOM 6152 C CA . ALA A 1 780 ? 9.727 9.445 -1.354 1 98.06 780 ALA A CA 1
ATOM 6153 C C . ALA A 1 780 ? 10.805 8.547 -1.966 1 98.06 780 ALA A C 1
ATOM 6155 O O . ALA A 1 780 ? 11.68 8.047 -1.259 1 98.06 780 ALA A O 1
ATOM 6156 N N . ASN A 1 781 ? 10.773 8.344 -3.258 1 98.06 781 ASN A N 1
ATOM 6157 C CA . ASN A 1 781 ? 11.734 7.5 -3.955 1 98.06 781 ASN A CA 1
ATOM 6158 C C . ASN A 1 781 ? 13.148 8.07 -3.863 1 98.06 781 ASN A C 1
ATOM 6160 O O . ASN A 1 781 ? 14.109 7.328 -3.664 1 98.06 781 ASN A O 1
ATOM 6164 N N . ALA A 1 782 ? 13.289 9.391 -4.008 1 98.25 782 ALA A N 1
ATOM 6165 C CA . ALA A 1 782 ? 14.594 10.031 -3.883 1 98.25 782 ALA A CA 1
ATOM 6166 C C . ALA A 1 782 ? 15.156 9.844 -2.479 1 98.25 782 ALA A C 1
ATOM 6168 O O . ALA A 1 782 ? 16.344 9.57 -2.314 1 98.25 782 ALA A O 1
ATOM 6169 N N . ILE A 1 783 ? 14.312 10.008 -1.499 1 98.5 783 ILE A N 1
ATOM 6170 C CA . ILE A 1 783 ? 14.75 9.836 -0.118 1 98.5 783 ILE A CA 1
ATOM 6171 C C . ILE A 1 783 ? 15.18 8.391 0.116 1 98.5 783 ILE A C 1
ATOM 6173 O O . ILE A 1 783 ? 16.234 8.141 0.707 1 98.5 783 ILE A O 1
ATOM 6177 N N . GLN A 1 784 ? 14.43 7.445 -0.387 1 97.44 784 GLN A N 1
ATOM 6178 C CA . GLN A 1 784 ? 14.75 6.031 -0.231 1 97.44 784 GLN A CA 1
ATOM 6179 C C . GLN A 1 784 ? 16.109 5.699 -0.85 1 97.44 784 GLN A C 1
ATOM 6181 O O . GLN A 1 784 ? 16.875 4.914 -0.29 1 97.44 784 GLN A O 1
ATOM 6186 N N . GLN A 1 785 ? 16.438 6.285 -1.973 1 96.44 785 GLN A N 1
ATOM 6187 C CA . GLN A 1 785 ? 17.641 5.945 -2.715 1 96.44 785 GLN A CA 1
ATOM 6188 C C . GLN A 1 785 ? 18.859 6.672 -2.152 1 96.44 785 GLN A C 1
ATOM 6190 O O . GLN A 1 785 ? 19.969 6.16 -2.213 1 96.44 785 GLN A O 1
ATOM 6195 N N . ARG A 1 786 ? 18.641 7.879 -1.547 1 97.44 786 ARG A N 1
ATOM 6196 C CA . ARG A 1 786 ? 19.781 8.758 -1.319 1 97.44 786 ARG A CA 1
ATOM 6197 C C . ARG A 1 786 ? 20.109 8.852 0.167 1 97.44 786 ARG A C 1
ATOM 6199 O O . ARG A 1 786 ? 21.266 9.117 0.538 1 97.44 786 ARG A O 1
ATOM 6206 N N . VAL A 1 787 ? 19.094 8.688 1.053 1 98.38 787 VAL A N 1
ATOM 6207 C CA . VAL A 1 787 ? 19.281 8.898 2.484 1 98.38 787 VAL A CA 1
ATOM 6208 C C . VAL A 1 787 ? 19.578 7.57 3.17 1 98.38 787 VAL A C 1
ATOM 6210 O O . VAL A 1 787 ? 18.891 6.57 2.926 1 98.38 787 VAL A O 1
ATOM 6213 N N . ARG A 1 788 ? 20.625 7.531 4.039 1 97.31 788 ARG A N 1
ATOM 6214 C CA . ARG A 1 788 ? 20.969 6.359 4.832 1 97.31 788 ARG A CA 1
ATOM 6215 C C . ARG A 1 788 ? 21.328 6.746 6.262 1 97.31 788 ARG A C 1
ATOM 6217 O O . ARG A 1 788 ? 21.953 7.789 6.492 1 97.31 788 ARG A O 1
ATOM 6224 N N . PHE A 1 789 ? 20.922 5.953 7.188 1 98.25 789 PHE A N 1
ATOM 6225 C CA . PHE A 1 789 ? 21.359 6.078 8.578 1 98.25 789 PHE A CA 1
ATOM 6226 C C . PHE A 1 789 ? 22.391 5.008 8.922 1 98.25 789 PHE A C 1
ATOM 6228 O O . PHE A 1 789 ? 22.188 3.83 8.617 1 98.25 789 PHE A O 1
ATOM 6235 N N . HIS A 1 790 ? 23.484 5.398 9.555 1 97.31 790 HIS A N 1
ATOM 6236 C CA . HIS A 1 790 ? 24.625 4.504 9.688 1 97.31 790 HIS A CA 1
ATOM 6237 C C . HIS A 1 790 ? 24.781 4.004 11.117 1 97.31 790 HIS A C 1
ATOM 6239 O O . HIS A 1 790 ? 25.375 2.949 11.359 1 97.31 790 HIS A O 1
ATOM 6245 N N . ASN A 1 791 ? 24.344 4.801 12.117 1 97.75 791 ASN A N 1
ATOM 6246 C CA . ASN A 1 791 ? 24.438 4.383 13.508 1 97.75 791 ASN A CA 1
ATOM 6247 C C . ASN A 1 791 ? 23.188 3.643 13.961 1 97.75 791 ASN A C 1
ATOM 6249 O O . ASN A 1 791 ? 22.484 4.094 14.867 1 97.75 791 ASN A O 1
ATOM 6253 N N . THR A 1 792 ? 22.953 2.531 13.352 1 96.38 792 THR A N 1
ATOM 6254 C CA . THR A 1 792 ? 21.766 1.72 13.602 1 96.38 792 THR A CA 1
ATOM 6255 C C . THR A 1 792 ? 22.156 0.334 14.102 1 96.38 792 THR A C 1
ATOM 6257 O O . THR A 1 792 ? 23.344 0.007 14.188 1 96.38 792 THR A O 1
ATOM 6260 N N . GLY A 1 793 ? 21.125 -0.457 14.484 1 94.44 793 GLY A N 1
ATOM 6261 C CA . GLY A 1 793 ? 21.359 -1.804 14.977 1 94.44 793 GLY A CA 1
ATOM 6262 C C . GLY A 1 793 ? 21.766 -1.84 16.438 1 94.44 793 GLY A C 1
ATOM 6263 O O . GLY A 1 793 ? 21.844 -0.799 17.094 1 94.44 793 GLY A O 1
ATOM 6264 N N . PRO A 1 794 ? 22.062 -3.014 16.922 1 92.94 794 PRO A N 1
ATOM 6265 C CA . PRO A 1 794 ? 22.359 -3.18 18.344 1 92.94 794 PRO A CA 1
ATOM 6266 C C . PRO A 1 794 ? 23.734 -2.658 18.734 1 92.94 794 PRO A C 1
ATOM 6268 O O . PRO A 1 794 ? 24 -2.41 19.922 1 92.94 794 PRO A O 1
ATOM 6271 N N . SER A 1 795 ? 24.625 -2.438 17.734 1 93.5 795 SER A N 1
ATOM 6272 C CA . SER A 1 795 ? 25.984 -2.002 18.016 1 93.5 795 SER A CA 1
ATOM 6273 C C . SER A 1 795 ? 26.125 -0.49 17.891 1 93.5 795 SER A C 1
ATOM 6275 O O . SER A 1 795 ? 27.219 0.021 17.656 1 93.5 795 SER A O 1
ATOM 6277 N N . TRP A 1 796 ? 25.047 0.2 18.016 1 93.94 796 TRP A N 1
ATOM 6278 C CA . TRP A 1 796 ? 25.078 1.646 17.828 1 93.94 796 TRP A CA 1
ATOM 6279 C C . TRP A 1 796 ? 25.812 2.338 18.969 1 93.94 796 TRP A C 1
ATOM 6281 O O . TRP A 1 796 ? 25.953 1.771 20.047 1 93.94 796 TRP A O 1
ATOM 6291 N N . VAL A 1 797 ? 26.344 3.494 18.703 1 96.06 797 VAL A N 1
ATOM 6292 C CA . VAL A 1 797 ? 26.891 4.391 19.719 1 96.06 797 VAL A CA 1
ATOM 6293 C C . VAL A 1 797 ? 25.766 5.203 20.344 1 96.06 797 VAL A C 1
ATOM 6295 O O . VAL A 1 797 ? 25.094 5.984 19.672 1 96.06 797 VAL A O 1
ATOM 6298 N N . GLY A 1 798 ? 25.594 5.023 21.641 1 95.81 798 GLY A N 1
ATOM 6299 C CA . GLY A 1 798 ? 24.484 5.648 22.344 1 95.81 798 GLY A CA 1
ATOM 6300 C C . GLY A 1 798 ? 24.469 7.16 22.203 1 95.81 798 GLY A C 1
ATOM 6301 O O . GLY A 1 798 ? 25.5 7.812 22.359 1 95.81 798 GLY A O 1
ATOM 6302 N N . GLY A 1 799 ? 23.266 7.746 21.844 1 97.81 799 GLY A N 1
ATOM 6303 C CA . GLY A 1 799 ? 23.062 9.188 21.812 1 97.81 799 GLY A CA 1
ATOM 6304 C C . GLY A 1 799 ? 23.562 9.836 20.547 1 97.81 799 GLY A C 1
ATOM 6305 O O . GLY A 1 799 ? 23.656 11.062 20.469 1 97.81 799 GLY A O 1
ATOM 6306 N N . VAL A 1 800 ? 23.891 9 19.516 1 98.5 800 VAL A N 1
ATOM 6307 C CA . VAL A 1 800 ? 24.438 9.547 18.281 1 98.5 800 VAL A CA 1
ATOM 6308 C C . VAL A 1 800 ? 23.562 9.148 17.094 1 98.5 800 VAL A C 1
ATOM 6310 O O . VAL A 1 800 ? 23.078 8.023 17.031 1 98.5 800 VAL A O 1
ATOM 6313 N N . ILE A 1 801 ? 23.266 10.016 16.219 1 98.69 801 ILE A N 1
ATOM 6314 C CA . ILE A 1 801 ? 22.625 9.758 14.938 1 98.69 801 ILE A CA 1
ATOM 6315 C C . ILE A 1 801 ? 23.547 10.172 13.797 1 98.69 801 ILE A C 1
ATOM 6317 O O . ILE A 1 801 ? 24.141 11.25 13.836 1 98.69 801 ILE A O 1
ATOM 6321 N N . VAL A 1 802 ? 23.766 9.328 12.844 1 98.75 802 VAL A N 1
ATOM 6322 C CA . VAL A 1 802 ? 24.578 9.617 11.672 1 98.75 802 VAL A CA 1
ATOM 6323 C C . VAL A 1 802 ? 23.766 9.414 10.406 1 98.75 802 VAL A C 1
ATOM 6325 O O . VAL A 1 802 ? 23.297 8.297 10.133 1 98.75 802 VAL A O 1
ATOM 6328 N N . MET A 1 803 ? 23.516 10.414 9.656 1 98.69 803 MET A N 1
ATOM 6329 C CA . MET A 1 803 ? 22.766 10.391 8.414 1 98.69 803 MET A CA 1
ATOM 6330 C C . MET A 1 803 ? 23.641 10.797 7.234 1 98.69 803 MET A C 1
ATOM 6332 O O . MET A 1 803 ? 24.438 11.734 7.34 1 98.69 803 MET A O 1
ATOM 6336 N N . SER A 1 804 ? 23.594 10.086 6.16 1 98.31 804 SER A N 1
ATOM 6337 C CA . SER A 1 804 ? 24.25 10.523 4.934 1 98.31 804 SER A CA 1
ATOM 6338 C C . SER A 1 804 ? 23.234 10.727 3.809 1 98.31 804 SER A C 1
ATOM 6340 O O . SER A 1 804 ? 22.141 10.172 3.844 1 98.31 804 SER A O 1
ATOM 6342 N N . ILE A 1 805 ? 23.5 11.547 2.9 1 98.5 805 ILE A N 1
ATOM 6343 C CA . ILE A 1 805 ? 22.75 11.781 1.668 1 98.5 805 ILE A CA 1
ATOM 6344 C C . ILE A 1 805 ? 23.688 11.719 0.472 1 98.5 805 ILE A C 1
ATOM 6346 O O . ILE A 1 805 ? 24.609 12.539 0.352 1 98.5 805 ILE A O 1
ATOM 6350 N N . GLU A 1 806 ? 23.469 10.789 -0.381 1 96.25 806 GLU A N 1
ATOM 6351 C CA . GLU A 1 806 ? 24.312 10.578 -1.551 1 96.25 806 GLU A CA 1
ATOM 6352 C C . GLU A 1 806 ? 23.688 11.188 -2.803 1 96.25 806 GLU A C 1
ATOM 6354 O O . GLU A 1 806 ? 22.469 11.102 -2.998 1 96.25 806 GLU A O 1
ATOM 6359 N N . ASP A 1 807 ? 24.547 11.805 -3.625 1 96.5 807 ASP A N 1
ATOM 6360 C CA . ASP A 1 807 ? 24.078 12.352 -4.895 1 96.5 807 ASP A CA 1
ATOM 6361 C C . ASP A 1 807 ? 24.734 11.641 -6.074 1 96.5 807 ASP A C 1
ATOM 6363 O O . ASP A 1 807 ? 25.656 10.852 -5.891 1 96.5 807 ASP A O 1
ATOM 6367 N N . GLY A 1 808 ? 24.141 11.844 -7.281 1 93.38 808 GLY A N 1
ATOM 6368 C CA . GLY A 1 808 ? 24.688 11.266 -8.5 1 93.38 808 GLY A CA 1
ATOM 6369 C C . GLY A 1 808 ? 25.797 12.102 -9.102 1 93.38 808 GLY A C 1
ATOM 6370 O O . GLY A 1 808 ? 26.156 13.148 -8.555 1 93.38 808 GLY A O 1
ATOM 6371 N N . HIS A 1 809 ? 26.422 11.578 -10.07 1 91.62 809 HIS A N 1
ATOM 6372 C CA . HIS A 1 809 ? 27.484 12.242 -10.82 1 91.62 809 HIS A CA 1
ATOM 6373 C C . HIS A 1 809 ? 27.094 12.414 -12.281 1 91.62 809 HIS A C 1
ATOM 6375 O O . HIS A 1 809 ? 26.828 11.438 -12.977 1 91.62 809 HIS A O 1
ATOM 6381 N N . ASP A 1 810 ? 27.094 13.648 -12.695 1 90.06 810 ASP A N 1
ATOM 6382 C CA . ASP A 1 810 ? 26.75 13.93 -14.086 1 90.06 810 ASP A CA 1
ATOM 6383 C C . ASP A 1 810 ? 27.688 13.188 -15.031 1 90.06 810 ASP A C 1
ATOM 6385 O O . ASP A 1 810 ? 28.891 13.117 -14.805 1 90.06 810 ASP A O 1
ATOM 6389 N N . GLY A 1 811 ? 27.172 12.555 -16.016 1 89.25 811 GLY A N 1
ATOM 6390 C CA . GLY A 1 811 ? 27.953 11.852 -17.016 1 89.25 811 GLY A CA 1
ATOM 6391 C C . GLY A 1 811 ? 28.297 10.43 -16.625 1 89.25 811 GLY A C 1
ATOM 6392 O O . GLY A 1 811 ? 28.906 9.688 -17.406 1 89.25 811 GLY A O 1
ATOM 6393 N N . PHE A 1 812 ? 27.906 9.969 -15.477 1 91.12 812 PHE A N 1
ATOM 6394 C CA . PHE A 1 812 ? 28.125 8.602 -15.031 1 91.12 812 PHE A CA 1
ATOM 6395 C C . PHE A 1 812 ? 26.797 7.898 -14.789 1 91.12 812 PHE A C 1
ATOM 6397 O O . PHE A 1 812 ? 25.797 8.547 -14.469 1 91.12 812 PHE A O 1
ATOM 6404 N N . PRO A 1 813 ? 26.75 6.559 -14.93 1 92.44 813 PRO A N 1
ATOM 6405 C CA . PRO A 1 813 ? 25.531 5.832 -14.602 1 92.44 813 PRO A CA 1
ATOM 6406 C C . PRO A 1 813 ? 25.188 5.879 -13.109 1 92.44 813 PRO A C 1
ATOM 6408 O O . PRO A 1 813 ? 26.078 6.098 -12.281 1 92.44 813 PRO A O 1
ATOM 6411 N N . GLY A 1 814 ? 23.953 5.68 -12.766 1 92.62 814 GLY A N 1
ATOM 6412 C CA . GLY A 1 814 ? 23.5 5.688 -11.391 1 92.62 814 GLY A CA 1
ATOM 6413 C C . GLY A 1 814 ? 22.484 6.785 -11.102 1 92.62 814 GLY A C 1
ATOM 6414 O O . GLY A 1 814 ? 21.609 7.062 -11.922 1 92.62 814 GLY A O 1
ATOM 6415 N N . LEU A 1 815 ? 22.641 7.422 -9.953 1 93.19 815 LEU A N 1
ATOM 6416 C CA . LEU A 1 815 ? 21.766 8.508 -9.539 1 93.19 815 LEU A CA 1
ATOM 6417 C C . LEU A 1 815 ? 21.984 9.75 -10.391 1 93.19 815 LEU A C 1
ATOM 6419 O O . LEU A 1 815 ? 23.125 10.023 -10.805 1 93.19 815 LEU A O 1
ATOM 6423 N N . SER A 1 816 ? 20.922 10.539 -10.641 1 94.38 816 SER A N 1
ATOM 6424 C CA . SER A 1 816 ? 21.078 11.844 -11.273 1 94.38 816 SER A CA 1
ATOM 6425 C C . SER A 1 816 ? 21.672 12.867 -10.305 1 94.38 816 SER A C 1
ATOM 6427 O O . SER A 1 816 ? 21.391 12.828 -9.109 1 94.38 816 SER A O 1
ATOM 6429 N N . GLN A 1 817 ? 22.453 13.711 -10.828 1 95 817 GLN A N 1
ATOM 6430 C CA . GLN A 1 817 ? 23.047 14.766 -10.008 1 95 817 GLN A CA 1
ATOM 6431 C C . GLN A 1 817 ? 22.031 15.859 -9.695 1 95 817 GLN A C 1
ATOM 6433 O O . GLN A 1 817 ? 21.422 16.422 -10.609 1 95 817 GLN A O 1
ATOM 6438 N N . LEU A 1 818 ? 21.828 16.188 -8.453 1 96.62 818 LEU A N 1
ATOM 6439 C CA . LEU A 1 818 ? 20.922 17.25 -8.023 1 96.62 818 LEU A CA 1
ATOM 6440 C C . LEU A 1 818 ? 21.703 18.469 -7.539 1 96.62 818 LEU A C 1
ATOM 6442 O O . LEU A 1 818 ? 21.281 19.609 -7.777 1 96.62 818 LEU A O 1
ATOM 6446 N N . ASP A 1 819 ? 22.812 18.234 -6.848 1 97.62 819 ASP A N 1
ATOM 6447 C CA . ASP A 1 819 ? 23.625 19.297 -6.258 1 97.62 819 ASP A CA 1
ATOM 6448 C C . ASP A 1 819 ? 24.891 19.531 -7.078 1 97.62 819 ASP A C 1
ATOM 6450 O O . ASP A 1 819 ? 25.75 18.656 -7.176 1 97.62 819 ASP A O 1
ATOM 6454 N N . PRO A 1 820 ? 25.062 20.688 -7.602 1 96.56 820 PRO A N 1
ATOM 6455 C CA . PRO A 1 820 ? 26.266 20.953 -8.391 1 96.56 820 PRO A CA 1
ATOM 6456 C C . PRO A 1 820 ? 27.516 21.156 -7.527 1 96.56 820 PRO A C 1
ATOM 6458 O O . PRO A 1 820 ? 28.625 21.172 -8.047 1 96.56 820 PRO A O 1
ATOM 6461 N N . ILE A 1 821 ? 27.297 21.25 -6.191 1 97.19 821 ILE A N 1
ATOM 6462 C CA . ILE A 1 821 ? 28.406 21.609 -5.328 1 97.19 821 ILE A CA 1
ATOM 6463 C C . ILE A 1 821 ? 28.875 20.391 -4.527 1 97.19 821 ILE A C 1
ATOM 6465 O O . ILE A 1 821 ? 30.062 20.141 -4.41 1 97.19 821 ILE A O 1
ATOM 6469 N N . TYR A 1 822 ? 27.969 19.625 -3.975 1 97.62 822 TYR A N 1
ATOM 6470 C CA . TYR A 1 822 ? 28.328 18.516 -3.1 1 97.62 822 TYR A CA 1
ATOM 6471 C C . TYR A 1 822 ? 27.844 17.188 -3.678 1 97.62 822 TYR A C 1
ATOM 6473 O O . TYR A 1 822 ? 26.734 17.109 -4.211 1 97.62 822 TYR A O 1
ATOM 6481 N N . SER A 1 823 ? 28.656 16.125 -3.557 1 96.12 823 SER A N 1
ATOM 6482 C CA . SER A 1 823 ? 28.297 14.797 -4.043 1 96.12 823 SER A CA 1
ATOM 6483 C C . SER A 1 823 ? 27.828 13.898 -2.9 1 96.12 823 SER A C 1
ATOM 6485 O O . SER A 1 823 ? 27.219 12.852 -3.135 1 96.12 823 SER A O 1
ATOM 6487 N N . PHE A 1 824 ? 28.203 14.32 -1.692 1 96.88 824 PHE A N 1
ATOM 6488 C CA . PHE A 1 824 ? 27.922 13.508 -0.516 1 96.88 824 PHE A CA 1
ATOM 6489 C C . PHE A 1 824 ? 27.891 14.359 0.743 1 96.88 824 PHE A C 1
ATOM 6491 O O . PHE A 1 824 ? 28.703 15.289 0.89 1 96.88 824 PHE A O 1
ATOM 6498 N N . ILE A 1 825 ? 26.906 14.141 1.59 1 98.62 825 ILE A N 1
ATOM 6499 C CA . ILE A 1 825 ? 26.781 14.859 2.855 1 98.62 825 ILE A CA 1
ATOM 6500 C C . ILE A 1 825 ? 26.625 13.859 4 1 98.62 825 ILE A C 1
ATOM 6502 O O . ILE A 1 825 ? 25.906 12.867 3.873 1 98.62 825 ILE A O 1
ATOM 6506 N N . VAL A 1 826 ? 27.328 14.039 5.113 1 98.69 826 VAL A N 1
ATOM 6507 C CA . VAL A 1 826 ? 27.141 13.266 6.34 1 98.69 826 VAL A CA 1
ATOM 6508 C C . VAL A 1 826 ? 26.844 14.211 7.5 1 98.69 826 VAL A C 1
ATOM 6510 O O . VAL A 1 826 ? 27.578 15.164 7.742 1 98.69 826 VAL A O 1
ATOM 6513 N N . VAL A 1 827 ? 25.812 14.039 8.156 1 98.88 827 VAL A N 1
ATOM 6514 C CA . VAL A 1 827 ? 25.438 14.797 9.344 1 98.88 827 VAL A CA 1
ATOM 6515 C C . VAL A 1 827 ? 25.562 13.914 10.586 1 98.88 827 VAL A C 1
ATOM 6517 O O . VAL A 1 827 ? 25 12.812 10.625 1 98.88 827 VAL A O 1
ATOM 6520 N N . VAL A 1 828 ? 26.25 14.344 11.57 1 98.81 828 VAL A N 1
ATOM 6521 C CA . VAL A 1 828 ? 26.406 13.641 12.836 1 98.81 828 VAL A CA 1
ATOM 6522 C C . VAL A 1 828 ? 25.812 14.469 13.969 1 98.81 828 VAL A C 1
ATOM 6524 O O . VAL A 1 828 ? 26.172 15.625 14.164 1 98.81 828 VAL A O 1
ATOM 6527 N N . PHE A 1 829 ? 24.891 13.953 14.688 1 98.81 829 PHE A N 1
ATOM 6528 C CA . PHE A 1 829 ? 24.312 14.547 15.883 1 98.81 829 PHE A CA 1
ATOM 6529 C C . PHE A 1 829 ? 24.797 13.844 17.141 1 98.81 829 PHE A C 1
ATOM 6531 O O . PHE A 1 829 ? 24.594 12.641 17.312 1 98.81 829 PHE A O 1
ATOM 6538 N N . ASN A 1 830 ? 25.469 14.492 18 1 98.81 830 ASN A N 1
ATOM 6539 C CA . ASN A 1 830 ? 25.922 13.953 19.281 1 98.81 830 ASN A CA 1
ATOM 6540 C C . ASN A 1 830 ? 25.141 14.562 20.438 1 98.81 830 ASN A C 1
ATOM 6542 O O . ASN A 1 830 ? 25.359 15.711 20.828 1 98.81 830 ASN A O 1
ATOM 6546 N N . ALA A 1 831 ? 24.281 13.82 21.016 1 98.62 831 ALA A N 1
ATOM 6547 C CA . ALA A 1 831 ? 23.484 14.289 22.141 1 98.62 831 ALA A CA 1
ATOM 6548 C C . ALA A 1 831 ? 24.188 14.016 23.469 1 98.62 831 ALA A C 1
ATOM 6550 O O . ALA A 1 831 ? 23.734 14.477 24.516 1 98.62 831 ALA A O 1
ATOM 6551 N N . SER A 1 832 ? 25.312 13.375 23.438 1 97.69 832 SER A N 1
ATOM 6552 C CA . SER A 1 832 ? 26.047 13 24.641 1 97.69 832 SER A CA 1
ATOM 6553 C C . SER A 1 832 ? 26.75 14.211 25.25 1 97.69 832 SER A C 1
ATOM 6555 O O . SER A 1 832 ? 27.141 15.141 24.547 1 97.69 832 SER A O 1
ATOM 6557 N N . PRO A 1 833 ? 26.875 14.148 26.625 1 97.56 833 PRO A N 1
ATOM 6558 C CA . PRO A 1 833 ? 27.625 15.227 27.281 1 97.56 833 PRO A CA 1
ATOM 6559 C C . PRO A 1 833 ? 29.125 15.117 27.062 1 97.56 833 PRO A C 1
ATOM 6561 O O . PRO A 1 833 ? 29.891 15.953 27.562 1 97.56 833 PRO A O 1
ATOM 6564 N N . LYS A 1 834 ? 29.484 14.141 26.266 1 97.38 834 LYS A N 1
ATOM 6565 C CA . LYS A 1 834 ? 30.906 13.938 25.969 1 97.38 834 LYS A CA 1
ATOM 6566 C C . LYS A 1 834 ? 31.156 13.859 24.469 1 97.38 834 LYS A C 1
ATOM 6568 O O . LYS A 1 834 ? 30.219 13.68 23.688 1 97.38 834 LYS A O 1
ATOM 6573 N N . GLU A 1 835 ? 32.406 14.086 24.125 1 97.75 835 GLU A N 1
ATOM 6574 C CA . GLU A 1 835 ? 32.812 13.844 22.75 1 97.75 835 GLU A CA 1
ATOM 6575 C C . GLU A 1 835 ? 32.625 12.383 22.359 1 97.75 835 GLU A C 1
ATOM 6577 O O . GLU A 1 835 ? 32.812 11.484 23.188 1 97.75 835 GLU A O 1
ATOM 6582 N N . VAL A 1 836 ? 32.281 12.141 21.125 1 97.81 836 VAL A N 1
ATOM 6583 C CA . VAL A 1 836 ? 32.062 10.766 20.688 1 97.81 836 VAL A CA 1
ATOM 6584 C C . VAL A 1 836 ? 32.906 10.492 19.438 1 97.81 836 VAL A C 1
ATOM 6586 O O . VAL A 1 836 ? 33.219 11.406 18.672 1 97.81 836 VAL A O 1
ATOM 6589 N N . SER A 1 837 ? 33.281 9.25 19.312 1 97.19 837 SER A N 1
ATOM 6590 C CA . SER A 1 837 ? 33.906 8.719 18.094 1 97.19 837 SER A CA 1
ATOM 6591 C C . SER A 1 837 ? 33 7.68 17.438 1 97.19 837 SER A C 1
ATOM 6593 O O . SER A 1 837 ? 32.594 6.707 18.062 1 97.19 837 SER A O 1
ATOM 6595 N N . PHE A 1 838 ? 32.719 7.918 16.219 1 97.25 838 PHE A N 1
ATOM 6596 C CA . PHE A 1 838 ? 31.891 6.996 15.438 1 97.25 838 PHE A CA 1
ATOM 6597 C C . PHE A 1 838 ? 32.656 6.469 14.227 1 97.25 838 PHE A C 1
ATOM 6599 O O . PHE A 1 838 ? 33.094 7.246 13.367 1 97.25 838 PHE A O 1
ATOM 6606 N N . VAL A 1 839 ? 32.781 5.145 14.18 1 95 839 VAL A N 1
ATOM 6607 C CA . VAL A 1 839 ? 33.5 4.492 13.094 1 95 839 VAL A CA 1
ATOM 6608 C C . VAL A 1 839 ? 32.531 3.695 12.227 1 95 839 VAL A C 1
ATOM 6610 O O . VAL A 1 839 ? 31.688 2.961 12.75 1 95 839 VAL A O 1
ATOM 6613 N N . ASN A 1 840 ? 32.688 3.863 10.961 1 91.38 840 ASN A N 1
ATOM 6614 C CA . ASN A 1 840 ? 31.875 3.098 10.008 1 91.38 840 ASN A CA 1
ATOM 6615 C C . ASN A 1 840 ? 32.688 2.729 8.766 1 91.38 840 ASN A C 1
ATOM 6617 O O . ASN A 1 840 ? 33.031 3.6 7.969 1 91.38 840 ASN A O 1
ATOM 6621 N N . PRO A 1 841 ? 32.844 1.451 8.508 1 86.88 841 PRO A N 1
ATOM 6622 C CA . PRO A 1 841 ? 33.656 1.01 7.367 1 86.88 841 PRO A CA 1
ATOM 6623 C C . PRO A 1 841 ? 33.062 1.454 6.031 1 86.88 841 PRO A C 1
ATOM 6625 O O . PRO A 1 841 ? 33.812 1.658 5.066 1 86.88 841 PRO A O 1
ATOM 6628 N N . SER A 1 842 ? 31.797 1.621 5.984 1 85.31 842 SER A N 1
ATOM 6629 C CA . SER A 1 842 ? 31.156 1.983 4.73 1 85.31 842 SER A CA 1
ATOM 6630 C C . SER A 1 842 ? 31.422 3.439 4.367 1 85.31 842 SER A C 1
ATOM 6632 O O . SER A 1 842 ? 31.156 3.861 3.236 1 85.31 842 SER A O 1
ATOM 6634 N N . LEU A 1 843 ? 31.953 4.234 5.258 1 91.19 843 LEU A N 1
ATOM 6635 C CA . LEU A 1 843 ? 32.188 5.652 5.016 1 91.19 843 LEU A CA 1
ATOM 6636 C C . LEU A 1 843 ? 33.688 5.926 4.906 1 91.19 843 LEU A C 1
ATOM 6638 O O . LEU A 1 843 ? 34.125 7.078 5.008 1 91.19 843 LEU A O 1
ATOM 6642 N N . LYS A 1 844 ? 34.438 4.867 4.699 1 89.81 844 LYS A N 1
ATOM 6643 C CA . LYS A 1 844 ? 35.875 5.012 4.504 1 89.81 844 LYS A CA 1
ATOM 6644 C C . LYS A 1 844 ? 36.188 5.613 3.135 1 89.81 844 LYS A C 1
ATOM 6646 O O . LYS A 1 844 ? 35.344 5.57 2.229 1 89.81 844 LYS A O 1
ATOM 6651 N N . SER A 1 845 ? 37.312 6.223 3.07 1 87.69 845 SER A N 1
ATOM 6652 C CA . SER A 1 845 ? 37.969 6.633 1.827 1 87.69 845 SER A CA 1
ATOM 6653 C C . SER A 1 845 ? 37.125 7.688 1.099 1 87.69 845 SER A C 1
ATOM 6655 O O . SER A 1 845 ? 37.062 7.688 -0.132 1 87.69 845 SER A O 1
ATOM 6657 N N . ARG A 1 846 ? 36.438 8.484 1.821 1 91 846 ARG A N 1
ATOM 6658 C CA . ARG A 1 846 ? 35.75 9.656 1.282 1 91 846 ARG A CA 1
ATOM 6659 C C . ARG A 1 846 ? 36.562 10.922 1.522 1 91 846 ARG A C 1
ATOM 6661 O O . ARG A 1 846 ? 37.5 10.922 2.318 1 91 846 ARG A O 1
ATOM 6668 N N . SER A 1 847 ? 36.219 11.953 0.766 1 92.44 847 SER A N 1
ATOM 6669 C CA . SER A 1 847 ? 36.875 13.242 0.945 1 92.44 847 SER A CA 1
ATOM 6670 C C . SER A 1 847 ? 36 14.227 1.693 1 92.44 847 SER A C 1
ATOM 6672 O O . SER A 1 847 ? 35.75 15.344 1.233 1 92.44 847 SER A O 1
ATOM 6674 N N . LEU A 1 848 ? 35.594 13.82 2.834 1 97.25 848 LEU A N 1
ATOM 6675 C CA . LEU A 1 848 ? 34.656 14.617 3.617 1 97.25 848 LEU A CA 1
ATOM 6676 C C . LEU A 1 848 ? 35.375 15.695 4.41 1 97.25 848 LEU A C 1
ATOM 6678 O O . LEU A 1 848 ? 36.469 15.461 4.93 1 97.25 848 LEU A O 1
ATOM 6682 N N . GLN A 1 849 ? 34.812 16.922 4.461 1 97.69 849 GLN A N 1
ATOM 6683 C CA . GLN A 1 849 ? 35.25 18.047 5.281 1 97.69 849 GLN A CA 1
ATOM 6684 C C . GLN A 1 849 ? 34.094 18.703 6 1 97.69 849 GLN A C 1
ATOM 6686 O O . GLN A 1 849 ? 32.938 18.625 5.547 1 97.69 849 GLN A O 1
ATOM 6691 N N . LEU A 1 850 ? 34.375 19.312 7.145 1 98.44 850 LEU A N 1
ATOM 6692 C CA . LEU A 1 850 ? 33.344 20.047 7.848 1 98.44 850 LEU A CA 1
ATOM 6693 C C . LEU A 1 850 ? 32.719 21.125 6.949 1 98.44 850 LEU A C 1
ATOM 6695 O O . LEU A 1 850 ? 33.438 21.766 6.184 1 98.44 850 LEU A O 1
ATOM 6699 N N . HIS A 1 851 ? 31.5 21.281 6.945 1 98.69 851 HIS A N 1
ATOM 6700 C CA . HIS A 1 851 ? 30.812 22.266 6.117 1 98.69 851 HIS A CA 1
ATOM 6701 C C . HIS A 1 851 ? 31.438 23.656 6.258 1 98.69 851 HIS A C 1
ATOM 6703 O O . HIS A 1 851 ? 31.703 24.094 7.375 1 98.69 851 HIS A O 1
ATOM 6709 N N . PRO A 1 852 ? 31.562 24.406 5.188 1 98.31 852 PRO A N 1
ATOM 6710 C CA . PRO A 1 852 ? 32.219 25.719 5.234 1 98.31 852 PRO A CA 1
ATOM 6711 C C . PRO A 1 852 ? 31.531 26.688 6.18 1 98.31 852 PRO A C 1
ATOM 6713 O O . PRO A 1 852 ? 32.188 27.484 6.852 1 98.31 852 PRO A O 1
ATOM 6716 N N . ILE A 1 853 ? 30.25 26.641 6.301 1 98.5 853 ILE A N 1
ATOM 6717 C CA . ILE A 1 853 ? 29.516 27.547 7.168 1 98.5 853 ILE A CA 1
ATOM 6718 C C . ILE A 1 853 ? 29.875 27.281 8.625 1 98.5 853 ILE A C 1
ATOM 6720 O O . ILE A 1 853 ? 29.969 28.203 9.43 1 98.5 853 ILE A O 1
ATOM 6724 N N . GLN A 1 854 ? 30.062 26.062 9.016 1 98.44 854 GLN A N 1
ATOM 6725 C CA . GLN A 1 854 ? 30.453 25.719 10.391 1 98.44 854 GLN A CA 1
ATOM 6726 C C . GLN A 1 854 ? 31.922 26.047 10.648 1 98.44 854 GLN A C 1
ATOM 6728 O O . GLN A 1 854 ? 32.281 26.453 11.75 1 98.44 854 GLN A O 1
ATOM 6733 N N . VAL A 1 855 ? 32.75 25.922 9.641 1 98.12 855 VAL A N 1
ATOM 6734 C CA . VAL A 1 855 ? 34.156 26.297 9.758 1 98.12 855 VAL A CA 1
ATOM 6735 C C . VAL A 1 855 ? 34.25 27.797 10.062 1 98.12 855 VAL A C 1
ATOM 6737 O O . VAL A 1 855 ? 35.125 28.203 10.836 1 98.12 855 VAL A O 1
ATOM 6740 N N . MET A 1 856 ? 33.375 28.578 9.5 1 97.31 856 MET A N 1
ATOM 6741 C CA . MET A 1 856 ? 33.438 30.031 9.633 1 97.31 856 MET A CA 1
ATOM 6742 C C . MET A 1 856 ? 32.594 30.516 10.797 1 97.31 856 MET A C 1
ATOM 6744 O O . MET A 1 856 ? 32.531 31.703 11.07 1 97.31 856 MET A O 1
ATOM 6748 N N . SER A 1 857 ? 31.953 29.609 11.453 1 96.19 857 SER A N 1
ATOM 6749 C CA . SER A 1 857 ? 31.031 30.016 12.508 1 96.19 857 SER A CA 1
ATOM 6750 C C . SER A 1 857 ? 31.766 30.469 13.758 1 96.19 857 SER A C 1
ATOM 6752 O O . SER A 1 857 ? 32.969 30.25 13.883 1 96.19 857 SER A O 1
ATOM 6754 N N . SER A 1 858 ? 31.078 31.109 14.68 1 95.38 858 SER A N 1
ATOM 6755 C CA . SER A 1 858 ? 31.656 31.531 15.945 1 95.38 858 SER A CA 1
ATOM 6756 C C . SER A 1 858 ? 31.625 30.422 16.984 1 95.38 858 SER A C 1
ATOM 6758 O O . SER A 1 858 ? 32.094 30.594 18.109 1 95.38 858 SER A O 1
ATOM 6760 N N . ASP A 1 859 ? 31.016 29.312 16.656 1 96.38 859 ASP A N 1
ATOM 6761 C CA . ASP A 1 859 ? 30.953 28.156 17.547 1 96.38 859 ASP A CA 1
ATOM 6762 C C . ASP A 1 859 ? 32.281 27.406 17.547 1 96.38 859 ASP A C 1
ATOM 6764 O O . ASP A 1 859 ? 32.5 26.5 16.734 1 96.38 859 ASP A O 1
ATOM 6768 N N . GLU A 1 860 ? 33.094 27.578 18.531 1 95.88 860 GLU A N 1
ATOM 6769 C CA . GLU A 1 860 ? 34.438 27.016 18.594 1 95.88 860 GLU A CA 1
ATOM 6770 C C . GLU A 1 860 ? 34.375 25.516 18.797 1 95.88 860 GLU A C 1
ATOM 6772 O O . GLU A 1 860 ? 35.281 24.797 18.359 1 95.88 860 GLU A O 1
ATOM 6777 N N . LEU A 1 861 ? 33.344 25.094 19.391 1 96.56 861 LEU A N 1
ATOM 6778 C CA . LEU A 1 861 ? 33.25 23.672 19.672 1 96.56 861 LEU A CA 1
ATOM 6779 C C . LEU A 1 861 ? 33 22.875 18.391 1 96.56 861 LEU A C 1
ATOM 6781 O O . LEU A 1 861 ? 33.656 21.859 18.156 1 96.56 861 LEU A O 1
ATOM 6785 N N . VAL A 1 862 ? 32.062 23.25 17.5 1 98.06 862 VAL A N 1
ATOM 6786 C CA . VAL A 1 862 ? 31.719 22.516 16.281 1 98.06 862 VAL A CA 1
ATOM 6787 C C . VAL A 1 862 ? 32.938 22.5 15.344 1 98.06 862 VAL A C 1
ATOM 6789 O O . VAL A 1 862 ? 33.125 21.547 14.586 1 98.06 862 VAL A O 1
ATOM 6792 N N . LYS A 1 863 ? 33.781 23.469 15.445 1 97.81 863 LYS A N 1
ATOM 6793 C CA . LYS A 1 863 ? 34.938 23.594 14.586 1 97.81 863 LYS A CA 1
ATOM 6794 C C . LYS A 1 863 ? 35.969 22.5 14.875 1 97.81 863 LYS A C 1
ATOM 6796 O O . LYS A 1 863 ? 36.844 22.219 14.047 1 97.81 863 LYS A O 1
ATOM 6801 N N . THR A 1 864 ? 35.812 21.875 16 1 97.94 864 THR A N 1
ATOM 6802 C CA . THR A 1 864 ? 36.781 20.828 16.375 1 97.94 864 THR A CA 1
ATOM 6803 C C . THR A 1 864 ? 36.312 19.469 15.859 1 97.94 864 THR A C 1
ATOM 6805 O O . THR A 1 864 ? 37.031 18.469 16.031 1 97.94 864 THR A O 1
ATOM 6808 N N . SER A 1 865 ? 35.188 19.391 15.25 1 98.56 865 SER A N 1
ATOM 6809 C CA . SER A 1 865 ? 34.719 18.141 14.648 1 98.56 865 SER A CA 1
ATOM 6810 C C . SER A 1 865 ? 35.625 17.703 13.516 1 98.56 865 SER A C 1
ATOM 6812 O O . SER A 1 865 ? 36.062 18.516 12.711 1 98.56 865 SER A O 1
ATOM 6814 N N . THR A 1 866 ? 35.875 16.297 13.453 1 98.06 866 THR A N 1
ATOM 6815 C CA . THR A 1 866 ? 36.812 15.828 12.445 1 98.06 866 THR A CA 1
ATOM 6816 C C . THR A 1 866 ? 36.344 14.523 11.82 1 98.06 866 THR A C 1
ATOM 6818 O O . THR A 1 866 ? 35.469 13.844 12.375 1 98.06 866 THR A O 1
ATOM 6821 N N . TYR A 1 867 ? 36.844 14.273 10.672 1 98 867 TYR A N 1
ATOM 6822 C CA . TYR A 1 867 ? 36.688 13.039 9.914 1 98 867 TYR A CA 1
ATOM 6823 C C . TYR A 1 867 ? 38.031 12.461 9.516 1 98 867 TYR A C 1
ATOM 6825 O O . TYR A 1 867 ? 38.906 13.18 9.008 1 98 867 TYR A O 1
ATOM 6833 N N . GLU A 1 868 ? 38.219 11.156 9.805 1 96.56 868 GLU A N 1
ATOM 6834 C CA . GLU A 1 868 ? 39.438 10.461 9.406 1 96.56 868 GLU A CA 1
ATOM 6835 C C . GLU A 1 868 ? 39.156 9.547 8.211 1 96.56 868 GLU A C 1
ATOM 6837 O O . GLU A 1 868 ? 38.438 8.562 8.32 1 96.56 868 GLU A O 1
ATOM 6842 N N . VAL A 1 869 ? 39.781 9.648 7.156 1 93.31 869 VAL A N 1
ATOM 6843 C CA . VAL A 1 869 ? 39.562 9.016 5.863 1 93.31 869 VAL A CA 1
ATOM 6844 C C . VAL A 1 869 ? 39.844 7.52 5.965 1 93.31 869 VAL A C 1
ATOM 6846 O O . VAL A 1 869 ? 39.094 6.703 5.422 1 93.31 869 VAL A O 1
ATOM 6849 N N . SER A 1 870 ? 40.875 7.098 6.648 1 90.19 870 SER A N 1
ATOM 6850 C CA . SER A 1 870 ? 41.375 5.719 6.645 1 90.19 870 SER A CA 1
ATOM 6851 C C . SER A 1 870 ? 40.406 4.797 7.398 1 90.19 870 SER A C 1
ATOM 6853 O O . SER A 1 870 ? 40.188 3.662 6.977 1 90.19 870 SER A O 1
ATOM 6855 N N . SER A 1 871 ? 39.781 5.336 8.422 1 91.31 871 SER A N 1
ATOM 6856 C CA . SER A 1 871 ? 38.969 4.492 9.273 1 91.31 871 SER A CA 1
ATOM 6857 C C . SER A 1 871 ? 37.469 4.793 9.078 1 91.31 871 SER A C 1
ATOM 6859 O O . SER A 1 871 ? 36.625 4.016 9.5 1 91.31 871 SER A O 1
ATOM 6861 N N . GLY A 1 872 ? 37.219 5.938 8.391 1 93.44 872 GLY A N 1
ATOM 6862 C CA . GLY A 1 872 ? 35.844 6.379 8.352 1 93.44 872 GLY A CA 1
ATOM 6863 C C . GLY A 1 872 ? 35.344 6.855 9.703 1 93.44 872 GLY A C 1
ATOM 6864 O O . GLY A 1 872 ? 34.156 6.656 10.031 1 93.44 872 GLY A O 1
ATOM 6865 N N . CYS A 1 873 ? 36.188 7.387 10.547 1 97 873 CYS A N 1
ATOM 6866 C CA . CYS A 1 873 ? 35.844 7.785 11.914 1 97 873 CYS A CA 1
ATOM 6867 C C . CYS A 1 873 ? 35.469 9.25 11.969 1 97 873 CYS A C 1
ATOM 6869 O O . CYS A 1 873 ? 36.156 10.117 11.438 1 97 873 CYS A O 1
ATOM 6871 N N . PHE A 1 874 ? 34.406 9.539 12.547 1 98.44 874 PHE A N 1
ATOM 6872 C CA . PHE A 1 874 ? 33.938 10.883 12.875 1 98.44 874 PHE A CA 1
ATOM 6873 C C . PHE A 1 874 ? 34.125 11.172 14.367 1 98.44 874 PHE A C 1
ATOM 6875 O O . PHE A 1 874 ? 33.719 10.367 15.203 1 98.44 874 PHE A O 1
ATOM 6882 N N . VAL A 1 875 ? 34.688 12.25 14.703 1 98.56 875 VAL A N 1
ATOM 6883 C CA . VAL A 1 875 ? 34.812 12.719 16.078 1 98.56 875 VAL A CA 1
ATOM 6884 C C . VAL A 1 875 ? 34 14.016 16.234 1 98.56 875 VAL A C 1
ATOM 6886 O O . VAL A 1 875 ? 34.281 15.008 15.562 1 98.56 875 VAL A O 1
ATOM 6889 N N . VAL A 1 876 ? 33.062 14.047 17.094 1 98.69 876 VAL A N 1
ATOM 6890 C CA . VAL A 1 876 ? 32.156 15.18 17.25 1 98.69 876 VAL A CA 1
ATOM 6891 C C . VAL A 1 876 ? 32.031 15.539 18.734 1 98.69 876 VAL A C 1
ATOM 6893 O O . VAL A 1 876 ? 31.734 14.672 19.562 1 98.69 876 VAL A O 1
ATOM 6896 N N . PRO A 1 877 ? 32.219 16.797 19.094 1 98.38 877 PRO A N 1
ATOM 6897 C CA . PRO A 1 877 ? 32.188 17.203 20.5 1 98.38 877 PRO A CA 1
ATOM 6898 C C . PRO A 1 877 ? 30.797 17.062 21.109 1 98.38 877 PRO A C 1
ATOM 6900 O O . PRO A 1 877 ? 29.828 16.719 20.406 1 98.38 877 PRO A O 1
ATOM 6903 N N . GLN A 1 878 ? 30.734 17.281 22.422 1 97.75 878 GLN A N 1
ATOM 6904 C CA . GLN A 1 878 ? 29.516 17.078 23.188 1 97.75 878 GLN A CA 1
ATOM 6905 C C . GLN A 1 878 ? 28.406 17.984 22.688 1 97.75 878 GLN A C 1
ATOM 6907 O O . GLN A 1 878 ? 28.641 19.141 22.359 1 97.75 878 GLN A O 1
ATOM 6912 N N . ARG A 1 879 ? 27.25 17.484 22.609 1 98.06 879 ARG A N 1
ATOM 6913 C CA . ARG A 1 879 ? 26.016 18.203 22.312 1 98.06 879 ARG A CA 1
ATOM 6914 C C . ARG A 1 879 ? 26.188 19.062 21.062 1 98.06 879 ARG A C 1
ATOM 6916 O O . ARG A 1 879 ? 25.875 20.25 21.078 1 98.06 879 ARG A O 1
ATOM 6923 N N . THR A 1 880 ? 26.625 18.391 19.953 1 98.38 880 THR A N 1
ATOM 6924 C CA . THR A 1 880 ? 26.984 19.109 18.734 1 98.38 880 THR A CA 1
ATOM 6925 C C . THR A 1 880 ? 26.391 18.422 17.5 1 98.38 880 THR A C 1
ATOM 6927 O O . THR A 1 880 ? 26.328 17.203 17.438 1 98.38 880 THR A O 1
ATOM 6930 N N . THR A 1 881 ? 25.875 19.203 16.594 1 98.75 881 THR A N 1
ATOM 6931 C CA . THR A 1 881 ? 25.562 18.766 15.242 1 98.75 881 THR A CA 1
ATOM 6932 C C . THR A 1 881 ? 26.672 19.172 14.273 1 98.75 881 THR A C 1
ATOM 6934 O O . THR A 1 881 ? 26.969 20.359 14.109 1 98.75 881 THR A O 1
ATOM 6937 N N . ALA A 1 882 ? 27.297 18.219 13.648 1 98.88 882 ALA A N 1
ATOM 6938 C CA . ALA A 1 882 ? 28.344 18.469 12.672 1 98.88 882 ALA A CA 1
ATOM 6939 C C . ALA A 1 882 ? 27.938 18 11.281 1 98.88 882 ALA A C 1
ATOM 6941 O O . ALA A 1 882 ? 27.422 16.891 11.125 1 98.88 882 ALA A O 1
ATOM 6942 N N . VAL A 1 883 ? 28.109 18.844 10.289 1 98.88 883 VAL A N 1
ATOM 6943 C CA . VAL A 1 883 ? 27.797 18.516 8.898 1 98.88 883 VAL A CA 1
ATOM 6944 C C . VAL A 1 883 ? 29.078 18.406 8.086 1 98.88 883 VAL A C 1
ATOM 6946 O O . VAL A 1 883 ? 29.844 19.375 8.016 1 98.88 883 VAL A O 1
ATOM 6949 N N . PHE A 1 884 ? 29.328 17.266 7.527 1 98.81 884 PHE A N 1
ATOM 6950 C CA . PHE A 1 884 ? 30.469 17.031 6.648 1 98.81 884 PHE A CA 1
ATOM 6951 C C . PHE A 1 884 ? 30.016 16.938 5.195 1 98.81 884 PHE A C 1
ATOM 6953 O O . PHE A 1 884 ? 28.984 16.328 4.902 1 98.81 884 PHE A O 1
ATOM 6960 N N . VAL A 1 885 ? 30.781 17.5 4.293 1 98.56 885 VAL A N 1
ATOM 6961 C CA . VAL A 1 885 ? 30.406 17.5 2.883 1 98.56 885 VAL A CA 1
ATOM 6962 C C . VAL A 1 885 ? 31.594 17.062 2.025 1 98.56 885 VAL A C 1
ATOM 6964 O O . VAL A 1 885 ? 32.75 17.234 2.416 1 98.56 885 VAL A O 1
ATOM 6967 N N . GLU A 1 886 ? 31.281 16.438 0.958 1 97.06 886 GLU A N 1
ATOM 6968 C CA . GLU A 1 886 ? 32.25 16.109 -0.08 1 97.06 886 GLU A CA 1
ATOM 6969 C C . GLU A 1 886 ? 32.094 17 -1.308 1 97.06 886 GLU A C 1
ATOM 6971 O O . GLU A 1 886 ? 31.219 16.734 -2.15 1 97.06 886 GLU A O 1
ATOM 6976 N N . PRO A 1 887 ? 32.875 18.016 -1.447 1 96.5 887 PRO A N 1
ATOM 6977 C CA . PRO A 1 887 ? 32.75 18.906 -2.607 1 96.5 887 PRO A CA 1
ATOM 6978 C C . PRO A 1 887 ? 33.156 18.219 -3.914 1 96.5 887 PRO A C 1
ATOM 6980 O O . PRO A 1 887 ? 34.031 17.359 -3.926 1 96.5 887 PRO A O 1
ATOM 6983 N N . ARG A 1 888 ? 32.406 18.625 -4.898 1 92.75 888 ARG A N 1
ATOM 6984 C CA . ARG A 1 888 ? 32.781 18.141 -6.23 1 92.75 888 ARG A CA 1
ATOM 6985 C C . ARG A 1 888 ? 34.031 18.812 -6.734 1 92.75 888 ARG A C 1
ATOM 6987 O O . ARG A 1 888 ? 34.312 19.984 -6.418 1 92.75 888 ARG A O 1
ATOM 6994 N N . LYS A 1 889 ? 34.938 18.062 -7.375 1 73.25 889 LYS A N 1
ATOM 6995 C CA . LYS A 1 889 ? 36.125 18.609 -7.969 1 73.25 889 LYS A CA 1
ATOM 6996 C C . LYS A 1 889 ? 35.812 19.469 -9.188 1 73.25 889 LYS A C 1
ATOM 6998 O O . LYS A 1 889 ? 35.156 19 -10.125 1 73.25 889 LYS A O 1
ATOM 7003 N N . ILE A 1 890 ? 35.438 20.875 -9.031 1 51.09 890 ILE A N 1
ATOM 7004 C CA . ILE A 1 890 ? 35.25 21.75 -10.188 1 51.09 890 ILE A CA 1
ATOM 7005 C C . ILE A 1 890 ? 36.5 21.688 -11.062 1 51.09 890 ILE A C 1
ATOM 7007 O O . ILE A 1 890 ? 37.625 21.703 -10.547 1 51.09 890 ILE A O 1
ATOM 7011 N N . MET B 1 1 ? -40.625 -18.422 -33.906 1 40.78 1 MET B N 1
ATOM 7012 C CA . MET B 1 1 ? -41 -19.625 -33.188 1 40.78 1 MET B CA 1
ATOM 7013 C C . MET B 1 1 ? -39.781 -20.516 -32.969 1 40.78 1 MET B C 1
ATOM 7015 O O . MET B 1 1 ? -39.562 -21 -31.859 1 40.78 1 MET B O 1
ATOM 7019 N N . ILE B 1 2 ? -39.062 -20.719 -34.062 1 46.62 2 ILE B N 1
ATOM 7020 C CA . ILE B 1 2 ? -37.844 -21.531 -33.969 1 46.62 2 ILE B CA 1
ATOM 7021 C C . ILE B 1 2 ? -36.844 -20.844 -33.062 1 46.62 2 ILE B C 1
ATOM 7023 O O . ILE B 1 2 ? -36.188 -21.5 -32.219 1 46.62 2 ILE B O 1
ATOM 7027 N N . GLN B 1 3 ? -36.875 -19.562 -33.219 1 52.69 3 GLN B N 1
ATOM 7028 C CA . GLN B 1 3 ? -35.938 -18.797 -32.375 1 52.69 3 GLN B CA 1
ATOM 7029 C C . GLN B 1 3 ? -36.25 -18.953 -30.906 1 52.69 3 GLN B C 1
ATOM 7031 O O . GLN B 1 3 ? -35.344 -19.078 -30.062 1 52.69 3 GLN B O 1
ATOM 7036 N N . MET B 1 4 ? -37.5 -19.078 -30.594 1 62.88 4 MET B N 1
ATOM 7037 C CA . MET B 1 4 ? -37.906 -19.188 -29.203 1 62.88 4 MET B CA 1
ATOM 7038 C C . MET B 1 4 ? -37.656 -20.594 -28.656 1 62.88 4 MET B C 1
ATOM 7040 O O . MET B 1 4 ? -37.344 -20.75 -27.484 1 62.88 4 MET B O 1
ATOM 7044 N N . GLN B 1 5 ? -37.812 -21.578 -29.562 1 61.19 5 GLN B N 1
ATOM 7045 C CA . GLN B 1 5 ? -37.562 -22.953 -29.109 1 61.19 5 GLN B CA 1
ATOM 7046 C C . GLN B 1 5 ? -36.094 -23.109 -28.688 1 61.19 5 GLN B C 1
ATOM 7048 O O . GLN B 1 5 ? -35.812 -23.828 -27.734 1 61.19 5 GLN B O 1
ATOM 7053 N N . ASN B 1 6 ? -35.281 -22.422 -29.344 1 76.62 6 ASN B N 1
ATOM 7054 C CA . ASN B 1 6 ? -33.844 -22.484 -29.078 1 76.62 6 ASN B CA 1
ATOM 7055 C C . ASN B 1 6 ? -33.5 -21.797 -27.766 1 76.62 6 ASN B C 1
ATOM 7057 O O . ASN B 1 6 ? -32.438 -22.031 -27.203 1 76.62 6 ASN B O 1
ATOM 7061 N N . ASN B 1 7 ? -34.469 -21.172 -27.234 1 86.5 7 ASN B N 1
ATOM 7062 C CA . ASN B 1 7 ? -34.219 -20.406 -26.016 1 86.5 7 ASN B CA 1
ATOM 7063 C C . ASN B 1 7 ? -34.125 -21.312 -24.797 1 86.5 7 ASN B C 1
ATOM 7065 O O . ASN B 1 7 ? -33.438 -21 -23.828 1 86.5 7 ASN B O 1
ATOM 7069 N N . LEU B 1 8 ? -34.75 -22.469 -24.922 1 88.81 8 LEU B N 1
ATOM 7070 C CA . LEU B 1 8 ? -34.75 -23.406 -23.781 1 88.81 8 LEU B CA 1
ATOM 7071 C C . LEU B 1 8 ? -33.406 -24.125 -23.703 1 88.81 8 LEU B C 1
ATOM 7073 O O . LEU B 1 8 ? -33.094 -24.719 -22.656 1 88.81 8 LEU B O 1
ATOM 7077 N N . LEU B 1 9 ? -32.656 -24.078 -24.781 1 88.25 9 LEU B N 1
ATOM 7078 C CA . LEU B 1 9 ? -31.312 -24.688 -24.766 1 88.25 9 LEU B CA 1
ATOM 7079 C C . LEU B 1 9 ? -30.312 -23.797 -24.062 1 88.25 9 LEU B C 1
ATOM 7081 O O . LEU B 1 9 ? -29.25 -24.25 -23.641 1 88.25 9 LEU B O 1
ATOM 7085 N N . HIS B 1 10 ? -30.625 -22.562 -23.953 1 93.25 10 HIS B N 1
ATOM 7086 C CA . HIS B 1 10 ? -29.781 -21.609 -23.234 1 93.25 10 HIS B CA 1
ATOM 7087 C C . HIS B 1 10 ? -30.172 -21.531 -21.766 1 93.25 10 HIS B C 1
ATOM 7089 O O . HIS B 1 10 ? -31.312 -21.844 -21.406 1 93.25 10 HIS B O 1
ATOM 7095 N N . SER B 1 11 ? -29.297 -21.312 -20.969 1 95.75 11 SER B N 1
ATOM 7096 C CA . SER B 1 11 ? -29.516 -21.047 -19.562 1 95.75 11 SER B CA 1
ATOM 7097 C C . SER B 1 11 ? -29 -19.656 -19.172 1 95.75 11 SER B C 1
ATOM 7099 O O . SER B 1 11 ? -27.906 -19.516 -18.625 1 95.75 11 SER B O 1
ATOM 7101 N N . ARG B 1 12 ? -29.844 -18.656 -19.375 1 96 12 ARG B N 1
ATOM 7102 C CA . ARG B 1 12 ? -29.406 -17.266 -19.25 1 96 12 ARG B CA 1
ATOM 7103 C C . ARG B 1 12 ? -29.812 -16.688 -17.891 1 96 12 ARG B C 1
ATOM 7105 O O . ARG B 1 12 ? -29.375 -15.602 -17.516 1 96 12 ARG B O 1
ATOM 7112 N N . ALA B 1 13 ? -30.641 -17.406 -17.188 1 97.06 13 ALA B N 1
ATOM 7113 C CA . ALA B 1 13 ? -31.016 -16.984 -15.836 1 97.06 13 ALA B CA 1
ATOM 7114 C C . ALA B 1 13 ? -30.203 -17.734 -14.781 1 97.06 13 ALA B C 1
ATOM 7116 O O . ALA B 1 13 ? -29.75 -18.859 -15.023 1 97.06 13 ALA B O 1
ATOM 7117 N N . TYR B 1 14 ? -30.016 -17.062 -13.625 1 97.94 14 TYR B N 1
ATOM 7118 C CA . TYR B 1 14 ? -29.234 -17.641 -12.531 1 97.94 14 TYR B CA 1
ATOM 7119 C C . TYR B 1 14 ? -30.094 -17.812 -11.281 1 97.94 14 TYR B C 1
ATOM 7121 O O . TYR B 1 14 ? -30.625 -16.828 -10.758 1 97.94 14 TYR B O 1
ATOM 7129 N N . TRP B 1 15 ? -30.312 -19.016 -10.891 1 97.88 15 TRP B N 1
ATOM 7130 C CA . TRP B 1 15 ? -30.875 -19.219 -9.562 1 97.88 15 TRP B CA 1
ATOM 7131 C C . TRP B 1 15 ? -29.797 -19.062 -8.492 1 97.88 15 TRP B C 1
ATOM 7133 O O . TRP B 1 15 ? -29.078 -20.016 -8.172 1 97.88 15 TRP B O 1
ATOM 7143 N N . VAL B 1 16 ? -29.781 -17.938 -7.859 1 96.5 16 VAL B N 1
ATOM 7144 C CA . VAL B 1 16 ? -28.594 -17.5 -7.133 1 96.5 16 VAL B CA 1
ATOM 7145 C C . VAL B 1 16 ? -28.75 -17.828 -5.645 1 96.5 16 VAL B C 1
ATOM 7147 O O . VAL B 1 16 ? -27.766 -17.906 -4.91 1 96.5 16 VAL B O 1
ATOM 7150 N N . SER B 1 17 ? -29.922 -17.938 -5.184 1 94 17 SER B N 1
ATOM 7151 C CA . SER B 1 17 ? -30.234 -18.297 -3.809 1 94 17 SER B CA 1
ATOM 7152 C C . SER B 1 17 ? -31.625 -18.953 -3.719 1 94 17 SER B C 1
ATOM 7154 O O . SER B 1 17 ? -32.375 -18.969 -4.699 1 94 17 SER B O 1
ATOM 7156 N N . GLU B 1 18 ? -31.891 -19.406 -2.541 1 93.31 18 GLU B N 1
ATOM 7157 C CA . GLU B 1 18 ? -33.156 -20.109 -2.348 1 93.31 18 GLU B CA 1
ATOM 7158 C C . GLU B 1 18 ? -34.344 -19.234 -2.762 1 93.31 18 GLU B C 1
ATOM 7160 O O . GLU B 1 18 ? -35.312 -19.734 -3.291 1 93.31 18 GLU B O 1
ATOM 7165 N N . SER B 1 19 ? -34.156 -17.891 -2.643 1 92.75 19 SER B N 1
ATOM 7166 C CA . SER B 1 19 ? -35.344 -17.047 -2.799 1 92.75 19 SER B CA 1
ATOM 7167 C C . SER B 1 19 ? -35.188 -16.094 -3.99 1 92.75 19 SER B C 1
ATOM 7169 O O . SER B 1 19 ? -36.094 -15.328 -4.293 1 92.75 19 SER B O 1
ATOM 7171 N N . VAL B 1 20 ? -34.062 -16.172 -4.664 1 94.56 20 VAL B N 1
ATOM 7172 C CA . VAL B 1 20 ? -33.844 -15.125 -5.656 1 94.56 20 VAL B CA 1
ATOM 7173 C C . VAL B 1 20 ? -33.344 -15.742 -6.957 1 94.56 20 VAL B C 1
ATOM 7175 O O . VAL B 1 20 ? -32.5 -16.625 -6.938 1 94.56 20 VAL B O 1
ATOM 7178 N N . ILE B 1 21 ? -33.875 -15.336 -8.047 1 96.94 21 ILE B N 1
ATOM 7179 C CA . ILE B 1 21 ? -33.406 -15.633 -9.398 1 96.94 21 ILE B CA 1
ATOM 7180 C C . ILE B 1 21 ? -32.969 -14.336 -10.094 1 96.94 21 ILE B C 1
ATOM 7182 O O . ILE B 1 21 ? -33.625 -13.312 -9.969 1 96.94 21 ILE B O 1
ATOM 7186 N N . ALA B 1 22 ? -31.797 -14.32 -10.68 1 96.69 22 ALA B N 1
ATOM 7187 C CA . ALA B 1 22 ? -31.297 -13.188 -11.445 1 96.69 22 ALA B CA 1
ATOM 7188 C C . ALA B 1 22 ? -31.438 -13.422 -12.945 1 96.69 22 ALA B C 1
ATOM 7190 O O . ALA B 1 22 ? -31.078 -14.492 -13.445 1 96.69 22 ALA B O 1
ATOM 7191 N N . TRP B 1 23 ? -31.984 -12.469 -13.688 1 96.06 23 TRP B N 1
ATOM 7192 C CA . TRP B 1 23 ? -32.188 -12.609 -15.125 1 96.06 23 TRP B CA 1
ATOM 7193 C C . TRP B 1 23 ? -32.031 -11.266 -15.828 1 96.06 23 TRP B C 1
ATOM 7195 O O . TRP B 1 23 ? -32.625 -10.266 -15.398 1 96.06 23 TRP B O 1
ATOM 7205 N N . ASN B 1 24 ? -31.125 -11.219 -16.875 1 92.38 24 ASN B N 1
ATOM 7206 C CA . ASN B 1 24 ? -30.875 -10 -17.641 1 92.38 24 ASN B CA 1
ATOM 7207 C C . ASN B 1 24 ? -31.953 -9.766 -18.688 1 92.38 24 ASN B C 1
ATOM 7209 O O . ASN B 1 24 ? -31.766 -10.047 -19.859 1 92.38 24 ASN B O 1
ATOM 7213 N N . VAL B 1 25 ? -33.031 -9.305 -18.25 1 87.75 25 VAL B N 1
ATOM 7214 C CA . VAL B 1 25 ? -34.125 -9.031 -19.188 1 87.75 25 VAL B CA 1
ATOM 7215 C C . VAL B 1 25 ? -34.375 -7.527 -19.25 1 87.75 25 VAL B C 1
ATOM 7217 O O . VAL B 1 25 ? -34.188 -6.816 -18.266 1 87.75 25 VAL B O 1
ATOM 7220 N N . ASP B 1 26 ? -34.531 -6.949 -20.422 1 72.88 26 ASP B N 1
ATOM 7221 C CA . ASP B 1 26 ? -34.75 -5.516 -20.594 1 72.88 26 ASP B CA 1
ATOM 7222 C C . ASP B 1 26 ? -35.969 -5.051 -19.781 1 72.88 26 ASP B C 1
ATOM 7224 O O . ASP B 1 26 ? -35.875 -4.102 -19 1 72.88 26 ASP B O 1
ATOM 7228 N N . ASP B 1 27 ? -37.156 -5.203 -20.297 1 69.56 27 ASP B N 1
ATOM 7229 C CA . ASP B 1 27 ? -38.375 -4.727 -19.609 1 69.56 27 ASP B CA 1
ATOM 7230 C C . ASP B 1 27 ? -39.438 -5.805 -19.594 1 69.56 27 ASP B C 1
ATOM 7232 O O . ASP B 1 27 ? -39.75 -6.426 -20.609 1 69.56 27 ASP B O 1
ATOM 7236 N N . VAL B 1 28 ? -39.875 -6.277 -18.359 1 68.88 28 VAL B N 1
ATOM 7237 C CA . VAL B 1 28 ? -40.969 -7.199 -18.219 1 68.88 28 VAL B CA 1
ATOM 7238 C C . VAL B 1 28 ? -42.25 -6.539 -18.719 1 68.88 28 VAL B C 1
ATOM 7240 O O . VAL B 1 28 ? -43.219 -7.227 -19.062 1 68.88 28 VAL B O 1
ATOM 7243 N N . GLY B 1 29 ? -42.219 -5.273 -19.031 1 60.97 29 GLY B N 1
ATOM 7244 C CA . GLY B 1 29 ? -43.375 -4.496 -19.422 1 60.97 29 GLY B CA 1
ATOM 7245 C C . GLY B 1 29 ? -44.281 -4.152 -18.25 1 60.97 29 GLY B C 1
ATOM 7246 O O . GLY B 1 29 ? -44.281 -4.867 -17.234 1 60.97 29 GLY B O 1
ATOM 7247 N N . LYS B 1 30 ? -44.938 -2.885 -18.188 1 58.81 30 LYS B N 1
ATOM 7248 C CA . LYS B 1 30 ? -45.781 -2.371 -17.125 1 58.81 30 LYS B CA 1
ATOM 7249 C C . LYS B 1 30 ? -46.844 -3.393 -16.734 1 58.81 30 LYS B C 1
ATOM 7251 O O . LYS B 1 30 ? -47.281 -3.447 -15.578 1 58.81 30 LYS B O 1
ATOM 7256 N N . GLU B 1 31 ? -47.219 -4.461 -17.672 1 67.94 31 GLU B N 1
ATOM 7257 C CA . GLU B 1 31 ? -48.25 -5.438 -17.359 1 67.94 31 GLU B CA 1
ATOM 7258 C C . GLU B 1 31 ? -47.75 -6.863 -17.578 1 67.94 31 GLU B C 1
ATOM 7260 O O . GLU B 1 31 ? -48.562 -7.793 -17.719 1 67.94 31 GLU B O 1
ATOM 7265 N N . GLY B 1 32 ? -46.5 -7.199 -17.578 1 81 32 GLY B N 1
ATOM 7266 C CA . GLY B 1 32 ? -46 -8.539 -17.812 1 81 32 GLY B CA 1
ATOM 7267 C C . GLY B 1 32 ? -45.688 -9.305 -16.531 1 81 32 GLY B C 1
ATOM 7268 O O . GLY B 1 32 ? -45.656 -8.719 -15.453 1 81 32 GLY B O 1
ATOM 7269 N N . PHE B 1 33 ? -45.688 -10.742 -16.703 1 88.69 33 PHE B N 1
ATOM 7270 C CA . PHE B 1 33 ? -45.438 -11.625 -15.562 1 88.69 33 PHE B CA 1
ATOM 7271 C C . PHE B 1 33 ? -44.25 -12.555 -15.852 1 88.69 33 PHE B C 1
ATOM 7273 O O . PHE B 1 33 ? -44.094 -13 -16.984 1 88.69 33 PHE B O 1
ATOM 7280 N N . CYS B 1 34 ? -43.531 -12.797 -14.828 1 93 34 CYS B N 1
ATOM 7281 C CA . CYS B 1 34 ? -42.438 -13.758 -14.914 1 93 34 CYS B CA 1
ATOM 7282 C C . CYS B 1 34 ? -42.75 -15.023 -14.133 1 93 34 CYS B C 1
ATOM 7284 O O . CYS B 1 34 ? -43.312 -14.953 -13.031 1 93 34 CYS B O 1
ATOM 7286 N N . TYR B 1 35 ? -42.469 -16.172 -14.781 1 95.25 35 TYR B N 1
ATOM 7287 C CA . TYR B 1 35 ? -42.781 -17.453 -14.133 1 95.25 35 TYR B CA 1
ATOM 7288 C C . TYR B 1 35 ? -41.531 -18.344 -14.102 1 95.25 35 TYR B C 1
ATOM 7290 O O . TYR B 1 35 ? -40.688 -18.281 -15 1 95.25 35 TYR B O 1
ATOM 7298 N N . LEU B 1 36 ? -41.438 -19.109 -13.07 1 97.19 36 LEU B N 1
ATOM 7299 C CA . LEU B 1 36 ? -40.594 -20.281 -13.031 1 97.19 36 LEU B CA 1
ATOM 7300 C C . LEU B 1 36 ? -41.375 -21.547 -13.391 1 97.19 36 LEU B C 1
ATOM 7302 O O . LEU B 1 36 ? -42.438 -21.812 -12.82 1 97.19 36 LEU B O 1
ATOM 7306 N N . LEU B 1 37 ? -40.906 -22.266 -14.344 1 96.75 37 LEU B N 1
ATOM 7307 C CA . LEU B 1 37 ? -41.531 -23.5 -14.812 1 96.75 37 LEU B CA 1
ATOM 7308 C C . LEU B 1 37 ? -40.688 -24.719 -14.492 1 96.75 37 LEU B C 1
ATOM 7310 O O . LEU B 1 37 ? -39.469 -24.656 -14.562 1 96.75 37 LEU B O 1
ATOM 7314 N N . SER B 1 38 ? -41.344 -25.828 -14.133 1 96.81 38 SER B N 1
ATOM 7315 C CA . SER B 1 38 ? -40.625 -27.078 -13.844 1 96.81 38 SER B CA 1
ATOM 7316 C C . SER B 1 38 ? -41.344 -28.266 -14.477 1 96.81 38 SER B C 1
ATOM 7318 O O . SER B 1 38 ? -42.594 -28.297 -14.539 1 96.81 38 SER B O 1
ATOM 7320 N N . SER B 1 39 ? -40.562 -29.141 -15.031 1 96.44 39 SER B N 1
ATOM 7321 C CA . SER B 1 39 ? -41.094 -30.391 -15.57 1 96.44 39 SER B CA 1
ATOM 7322 C C . SER B 1 39 ? -40.312 -31.594 -15.047 1 96.44 39 SER B C 1
ATOM 7324 O O . SER B 1 39 ? -39.094 -31.703 -15.273 1 96.44 39 SER B O 1
ATOM 7326 N N . ASN B 1 40 ? -40.969 -32.5 -14.453 1 92.75 40 ASN B N 1
ATOM 7327 C CA . ASN B 1 40 ? -40.375 -33.719 -13.883 1 92.75 40 ASN B CA 1
ATOM 7328 C C . ASN B 1 40 ? -39.844 -34.625 -14.969 1 92.75 40 ASN B C 1
ATOM 7330 O O . ASN B 1 40 ? -38.844 -35.344 -14.758 1 92.75 40 ASN B O 1
ATOM 7334 N N . HIS B 1 41 ? -40.438 -34.562 -16.094 1 91.38 41 HIS B N 1
ATOM 7335 C CA . HIS B 1 41 ? -40.094 -35.5 -17.172 1 91.38 41 HIS B CA 1
ATOM 7336 C C . HIS B 1 41 ? -39.375 -34.781 -18.297 1 91.38 41 HIS B C 1
ATOM 7338 O O . HIS B 1 41 ? -39.156 -35.344 -19.375 1 91.38 41 HIS B O 1
ATOM 7344 N N . ALA B 1 42 ? -38.969 -33.625 -18.094 1 93.81 42 ALA B N 1
ATOM 7345 C CA . ALA B 1 42 ? -38.219 -32.781 -19.047 1 93.81 42 ALA B CA 1
ATOM 7346 C C . ALA B 1 42 ? -38.969 -32.656 -20.359 1 93.81 42 ALA B C 1
ATOM 7348 O O . ALA B 1 42 ? -38.438 -32.938 -21.422 1 93.81 42 ALA B O 1
ATOM 7349 N N . SER B 1 43 ? -40.25 -32.125 -20.281 1 92.5 43 SER B N 1
ATOM 7350 C CA . SER B 1 43 ? -41.125 -32.094 -21.438 1 92.5 43 SER B CA 1
ATOM 7351 C C . SER B 1 43 ? -41.469 -30.688 -21.828 1 92.5 43 SER B C 1
ATOM 7353 O O . SER B 1 43 ? -42.469 -30.453 -22.547 1 92.5 43 SER B O 1
ATOM 7355 N N . LEU B 1 44 ? -40.75 -29.797 -21.281 1 92.69 44 LEU B N 1
ATOM 7356 C CA . LEU B 1 44 ? -41.062 -28.406 -21.641 1 92.69 44 LEU B CA 1
ATOM 7357 C C . LEU B 1 44 ? -40.844 -28.172 -23.141 1 92.69 44 LEU B C 1
ATOM 7359 O O . LEU B 1 44 ? -39.812 -28.578 -23.688 1 92.69 44 LEU B O 1
ATOM 7363 N N . SER B 1 45 ? -41.812 -27.578 -23.781 1 89.19 45 SER B N 1
ATOM 7364 C CA . SER B 1 45 ? -41.719 -27.203 -25.188 1 89.19 45 SER B CA 1
ATOM 7365 C C . SER B 1 45 ? -42.531 -25.922 -25.469 1 89.19 45 SER B C 1
ATOM 7367 O O . SER B 1 45 ? -43.406 -25.562 -24.688 1 89.19 45 SER B O 1
ATOM 7369 N N . ILE B 1 46 ? -42.062 -25.312 -26.375 1 86.62 46 ILE B N 1
ATOM 7370 C CA . ILE B 1 46 ? -42.719 -24.062 -26.734 1 86.62 46 ILE B CA 1
ATOM 7371 C C . ILE B 1 46 ? -43.562 -24.266 -28 1 86.62 46 ILE B C 1
ATOM 7373 O O . ILE B 1 46 ? -43.062 -24.781 -29 1 86.62 46 ILE B O 1
ATOM 7377 N N . SER B 1 47 ? -44.875 -23.969 -27.891 1 83.06 47 SER B N 1
ATOM 7378 C CA . SER B 1 47 ? -45.781 -23.984 -29.016 1 83.06 47 SER B CA 1
ATOM 7379 C C . SER B 1 47 ? -46.812 -22.859 -28.938 1 83.06 47 SER B C 1
ATOM 7381 O O . SER B 1 47 ? -47.375 -22.609 -27.875 1 83.06 47 SER B O 1
ATOM 7383 N N . ASN B 1 48 ? -47.094 -22.141 -30.047 1 81.06 48 ASN B N 1
ATOM 7384 C CA . ASN B 1 48 ? -48.094 -21.078 -30.141 1 81.06 48 ASN B CA 1
ATOM 7385 C C . ASN B 1 48 ? -47.906 -20.031 -29.047 1 81.06 48 ASN B C 1
ATOM 7387 O O . ASN B 1 48 ? -48.844 -19.672 -28.359 1 81.06 48 ASN B O 1
ATOM 7391 N N . TRP B 1 49 ? -46.594 -19.656 -28.828 1 83.06 49 TRP B N 1
ATOM 7392 C CA . TRP B 1 49 ? -46.219 -18.625 -27.875 1 83.06 49 TRP B CA 1
ATOM 7393 C C . TRP B 1 49 ? -46.594 -19.031 -26.453 1 83.06 49 TRP B C 1
ATOM 7395 O O . TRP B 1 49 ? -46.875 -18.172 -25.609 1 83.06 49 TRP B O 1
ATOM 7405 N N . GLN B 1 50 ? -46.688 -20.344 -26.312 1 87.19 50 GLN B N 1
ATOM 7406 C CA . GLN B 1 50 ? -46.938 -20.891 -24.984 1 87.19 50 GLN B CA 1
ATOM 7407 C C . GLN B 1 50 ? -45.969 -22.016 -24.656 1 87.19 50 GLN B C 1
ATOM 7409 O O . GLN B 1 50 ? -45.594 -22.812 -25.531 1 87.19 50 GLN B O 1
ATOM 7414 N N . ILE B 1 51 ? -45.5 -22.031 -23.469 1 91 51 ILE B N 1
ATOM 7415 C CA . ILE B 1 51 ? -44.688 -23.141 -23 1 91 51 ILE B CA 1
ATOM 7416 C C . ILE B 1 51 ? -45.594 -24.234 -22.438 1 91 51 ILE B C 1
ATOM 7418 O O . ILE B 1 51 ? -46.531 -23.953 -21.672 1 91 51 ILE B O 1
ATOM 7422 N N . GLN B 1 52 ? -45.406 -25.422 -22.922 1 90.62 52 GLN B N 1
ATOM 7423 C CA . GLN B 1 52 ? -46.188 -26.562 -22.469 1 90.62 52 GLN B CA 1
ATOM 7424 C C . GLN B 1 52 ? -45.312 -27.609 -21.797 1 90.62 52 GLN B C 1
ATOM 7426 O O . GLN B 1 52 ? -44.094 -27.562 -21.891 1 90.62 52 GLN B O 1
ATOM 7431 N N . GLY B 1 53 ? -46 -28.5 -21.047 1 91.5 53 GLY B N 1
ATOM 7432 C CA . GLY B 1 53 ? -45.312 -29.641 -20.453 1 91.5 53 GLY B CA 1
ATOM 7433 C C . GLY B 1 53 ? -44.875 -29.391 -19.031 1 91.5 53 GLY B C 1
ATOM 7434 O O . GLY B 1 53 ? -44.156 -30.219 -18.438 1 91.5 53 GLY B O 1
ATOM 7435 N N . GLU B 1 54 ? -45.156 -28.281 -18.469 1 93.56 54 GLU B N 1
ATOM 7436 C CA . GLU B 1 54 ? -44.781 -27.969 -17.109 1 93.56 54 GLU B CA 1
ATOM 7437 C C . GLU B 1 54 ? -45.625 -28.734 -16.094 1 93.56 54 GLU B C 1
ATOM 7439 O O . GLU B 1 54 ? -46.812 -28.969 -16.328 1 93.56 54 GLU B O 1
ATOM 7444 N N . ASP B 1 55 ? -45.094 -29.062 -15.031 1 93.94 55 ASP B N 1
ATOM 7445 C CA . ASP B 1 55 ? -45.812 -29.656 -13.883 1 93.94 55 ASP B CA 1
ATOM 7446 C C . ASP B 1 55 ? -46.062 -28.594 -12.812 1 93.94 55 ASP B C 1
ATOM 7448 O O . ASP B 1 55 ? -47.031 -28.703 -12.062 1 93.94 55 ASP B O 1
ATOM 7452 N N . VAL B 1 56 ? -45.125 -27.703 -12.766 1 94.25 56 VAL B N 1
ATOM 7453 C CA . VAL B 1 56 ? -45.219 -26.625 -11.789 1 94.25 56 VAL B CA 1
ATOM 7454 C C . VAL B 1 56 ? -45 -25.266 -12.469 1 94.25 56 VAL B C 1
ATOM 7456 O O . VAL B 1 56 ? -44.156 -25.141 -13.352 1 94.25 56 VAL B O 1
ATOM 7459 N N . LYS B 1 57 ? -45.812 -24.281 -12.172 1 94.06 57 LYS B N 1
ATOM 7460 C CA . LYS B 1 57 ? -45.719 -22.906 -12.633 1 94.06 57 LYS B CA 1
ATOM 7461 C C . LYS B 1 57 ? -45.781 -21.922 -11.461 1 94.06 57 LYS B C 1
ATOM 7463 O O . LYS B 1 57 ? -46.812 -21.859 -10.766 1 94.06 57 LYS B O 1
ATOM 7468 N N . ILE B 1 58 ? -44.719 -21.219 -11.258 1 95.75 58 ILE B N 1
ATOM 7469 C CA . ILE B 1 58 ? -44.625 -20.328 -10.109 1 95.75 58 ILE B CA 1
ATOM 7470 C C . ILE B 1 58 ? -44.469 -18.891 -10.586 1 95.75 58 ILE B C 1
ATOM 7472 O O . ILE B 1 58 ? -43.562 -18.578 -11.352 1 95.75 58 ILE B O 1
ATOM 7476 N N . LYS B 1 59 ? -45.25 -18.031 -10.078 1 93.88 59 LYS B N 1
ATOM 7477 C CA . LYS B 1 59 ? -45.094 -16.625 -10.414 1 93.88 59 LYS B CA 1
ATOM 7478 C C . LYS B 1 59 ? -43.969 -15.969 -9.617 1 93.88 59 LYS B C 1
ATOM 7480 O O . LYS B 1 59 ? -43.875 -16.156 -8.398 1 93.88 59 LYS B O 1
ATOM 7485 N N . LEU B 1 60 ? -43.188 -15.227 -10.297 1 94.31 60 LEU B N 1
ATOM 7486 C CA . LEU B 1 60 ? -42.062 -14.531 -9.672 1 94.31 60 LEU B CA 1
ATOM 7487 C C . LEU B 1 60 ? -42.344 -13.047 -9.531 1 94.31 60 LEU B C 1
ATOM 7489 O O . LEU B 1 60 ? -43.062 -12.469 -10.344 1 94.31 60 LEU B O 1
ATOM 7493 N N . GLN B 1 61 ? -41.75 -12.484 -8.5 1 88.94 61 GLN B N 1
ATOM 7494 C CA . GLN B 1 61 ? -41.906 -11.047 -8.266 1 88.94 61 GLN B CA 1
ATOM 7495 C C . GLN B 1 61 ? -40.562 -10.312 -8.477 1 88.94 61 GLN B C 1
ATOM 7497 O O . GLN B 1 61 ? -39.562 -10.68 -7.883 1 88.94 61 GLN B O 1
ATOM 7502 N N . GLU B 1 62 ? -40.656 -9.289 -9.203 1 88.81 62 GLU B N 1
ATOM 7503 C CA . GLU B 1 62 ? -39.469 -8.5 -9.43 1 88.81 62 GLU B CA 1
ATOM 7504 C C . GLU B 1 62 ? -39.094 -7.688 -8.195 1 88.81 62 GLU B C 1
ATOM 7506 O O . GLU B 1 62 ? -39.969 -7.098 -7.551 1 88.81 62 GLU B O 1
ATOM 7511 N N . ASP B 1 63 ? -37.906 -7.707 -7.887 1 85.06 63 ASP B N 1
ATOM 7512 C CA . ASP B 1 63 ? -37.344 -6.883 -6.812 1 85.06 63 ASP B CA 1
ATOM 7513 C C . ASP B 1 63 ? -36.625 -5.664 -7.371 1 85.06 63 ASP B C 1
ATOM 7515 O O . ASP B 1 63 ? -35.5 -5.777 -7.84 1 85.06 63 ASP B O 1
ATOM 7519 N N . ARG B 1 64 ? -37.062 -4.398 -7.156 1 76.69 64 ARG B N 1
ATOM 7520 C CA . ARG B 1 64 ? -36.562 -3.184 -7.766 1 76.69 64 ARG B CA 1
ATOM 7521 C C . ARG B 1 64 ? -35.312 -2.695 -7.027 1 76.69 64 ARG B C 1
ATOM 7523 O O . ARG B 1 64 ? -34.531 -1.877 -7.551 1 76.69 64 ARG B O 1
ATOM 7530 N N . ALA B 1 65 ? -35.188 -3.309 -5.781 1 69.81 65 ALA B N 1
ATOM 7531 C CA . ALA B 1 65 ? -34 -2.955 -5.016 1 69.81 65 ALA B CA 1
ATOM 7532 C C . ALA B 1 65 ? -32.75 -3.592 -5.617 1 69.81 65 ALA B C 1
ATOM 7534 O O . ALA B 1 65 ? -31.625 -3.201 -5.293 1 69.81 65 ALA B O 1
ATOM 7535 N N . GLY B 1 66 ? -33.031 -4.586 -6.496 1 83.31 66 GLY B N 1
ATOM 7536 C CA . GLY B 1 66 ? -31.891 -5.238 -7.145 1 83.31 66 GLY B CA 1
ATOM 7537 C C . GLY B 1 66 ? -31.391 -6.445 -6.383 1 83.31 66 GLY B C 1
ATOM 7538 O O . GLY B 1 66 ? -32.062 -6.949 -5.48 1 83.31 66 GLY B O 1
ATOM 7539 N N . LEU B 1 67 ? -30.234 -6.867 -6.766 1 89.62 67 LEU B N 1
ATOM 7540 C CA . LEU B 1 67 ? -29.656 -8.07 -6.188 1 89.62 67 LEU B CA 1
ATOM 7541 C C . LEU B 1 67 ? -29.047 -7.781 -4.82 1 89.62 67 LEU B C 1
ATOM 7543 O O . LEU B 1 67 ? -28.422 -6.738 -4.621 1 89.62 67 LEU B O 1
ATOM 7547 N N . PRO B 1 68 ? -29.234 -8.656 -3.887 1 82.38 68 PRO B N 1
ATOM 7548 C CA . PRO B 1 68 ? -28.578 -8.5 -2.58 1 82.38 68 PRO B CA 1
ATOM 7549 C C . PRO B 1 68 ? -27.062 -8.414 -2.68 1 82.38 68 PRO B C 1
ATOM 7551 O O . PRO B 1 68 ? -26.469 -8.961 -3.615 1 82.38 68 PRO B O 1
ATOM 7554 N N . ALA B 1 69 ? -26.422 -7.727 -1.68 1 79.38 69 ALA B N 1
ATOM 7555 C CA . ALA B 1 69 ? -24.984 -7.469 -1.684 1 79.38 69 ALA B CA 1
ATOM 7556 C C . ALA B 1 69 ? -24.203 -8.773 -1.694 1 79.38 69 ALA B C 1
ATOM 7558 O O . ALA B 1 69 ? -23.172 -8.883 -2.377 1 79.38 69 ALA B O 1
ATOM 7559 N N . ASN B 1 70 ? -24.688 -9.695 -0.954 1 83.88 70 ASN B N 1
ATOM 7560 C CA . ASN B 1 70 ? -23.969 -10.961 -0.873 1 83.88 70 ASN B CA 1
ATOM 7561 C C . ASN B 1 70 ? -23.969 -11.695 -2.211 1 83.88 70 ASN B C 1
ATOM 7563 O O . ASN B 1 70 ? -23.016 -12.414 -2.531 1 83.88 70 ASN B O 1
ATOM 7567 N N . VAL B 1 71 ? -25.047 -11.625 -2.939 1 89.06 71 VAL B N 1
ATOM 7568 C CA . VAL B 1 71 ? -25.141 -12.242 -4.258 1 89.06 71 VAL B CA 1
ATOM 7569 C C . VAL B 1 71 ? -24.172 -11.555 -5.223 1 89.06 71 VAL B C 1
ATOM 7571 O O . VAL B 1 71 ? -23.453 -12.219 -5.973 1 89.06 71 VAL B O 1
ATOM 7574 N N . VAL B 1 72 ? -24.203 -10.289 -5.125 1 88.56 72 VAL B N 1
ATOM 7575 C CA . VAL B 1 72 ? -23.328 -9.516 -6.016 1 88.56 72 VAL B CA 1
ATOM 7576 C C . VAL B 1 72 ? -21.875 -9.82 -5.707 1 88.56 72 VAL B C 1
ATOM 7578 O O . VAL B 1 72 ? -21.047 -9.883 -6.617 1 88.56 72 VAL B O 1
ATOM 7581 N N . GLU B 1 73 ? -21.547 -10.008 -4.453 1 87.38 73 GLU B N 1
ATOM 7582 C CA . GLU B 1 73 ? -20.188 -10.352 -4.039 1 87.38 73 GLU B CA 1
ATOM 7583 C C . GLU B 1 73 ? -19.781 -11.727 -4.578 1 87.38 73 GLU B C 1
ATOM 7585 O O . GLU B 1 73 ? -18.641 -11.906 -5.027 1 87.38 73 GLU B O 1
ATOM 7590 N N . LYS B 1 74 ? -20.672 -12.578 -4.617 1 90.56 74 LYS B N 1
ATOM 7591 C CA . LYS B 1 74 ? -20.391 -13.938 -5.062 1 90.56 74 LYS B CA 1
ATOM 7592 C C . LYS B 1 74 ? -20.359 -14.023 -6.586 1 90.56 74 LYS B C 1
ATOM 7594 O O . LYS B 1 74 ? -19.578 -14.789 -7.16 1 90.56 74 LYS B O 1
ATOM 7599 N N . PHE B 1 75 ? -21.281 -13.281 -7.141 1 94.44 75 PHE B N 1
ATOM 7600 C CA . PHE B 1 75 ? -21.406 -13.297 -8.594 1 94.44 75 PHE B CA 1
ATOM 7601 C C . PHE B 1 75 ? -21.281 -11.891 -9.156 1 94.44 75 PHE B C 1
ATOM 7603 O O . PHE B 1 75 ? -22.234 -11.359 -9.734 1 94.44 75 PHE B O 1
ATOM 7610 N N . PRO B 1 76 ? -20.078 -11.398 -9.234 1 94 76 PRO B N 1
ATOM 7611 C CA . PRO B 1 76 ? -19.938 -10.008 -9.664 1 94 76 PRO B CA 1
ATOM 7612 C C . PRO B 1 76 ? -20.297 -9.805 -11.133 1 94 76 PRO B C 1
ATOM 7614 O O . PRO B 1 76 ? -20.672 -8.695 -11.531 1 94 76 PRO B O 1
ATOM 7617 N N . HIS B 1 77 ? -20.25 -10.812 -11.961 1 94.38 77 HIS B N 1
ATOM 7618 C CA . HIS B 1 77 ? -20.469 -10.688 -13.398 1 94.38 77 HIS B CA 1
ATOM 7619 C C . HIS B 1 77 ? -21.953 -10.492 -13.719 1 94.38 77 HIS B C 1
ATOM 7621 O O . HIS B 1 77 ? -22.297 -10.164 -14.859 1 94.38 77 HIS B O 1
ATOM 7627 N N . ILE B 1 78 ? -22.891 -10.609 -12.727 1 95.31 78 ILE B N 1
ATOM 7628 C CA . ILE B 1 78 ? -24.312 -10.414 -13 1 95.31 78 ILE B CA 1
ATOM 7629 C C . ILE B 1 78 ? -24.844 -9.258 -12.156 1 95.31 78 ILE B C 1
ATOM 7631 O O . ILE B 1 78 ? -26.047 -9.164 -11.906 1 95.31 78 ILE B O 1
ATOM 7635 N N . ARG B 1 79 ? -24 -8.477 -11.625 1 89.5 79 ARG B N 1
ATOM 7636 C CA . ARG B 1 79 ? -24.344 -7.383 -10.727 1 89.5 79 ARG B CA 1
ATOM 7637 C C . ARG B 1 79 ? -25.453 -6.516 -11.312 1 89.5 79 ARG B C 1
ATOM 7639 O O . ARG B 1 79 ? -26.312 -6.02 -10.578 1 89.5 79 ARG B O 1
ATOM 7646 N N . GLY B 1 80 ? -25.641 -6.383 -12.578 1 88.38 80 GLY B N 1
ATOM 7647 C CA . GLY B 1 80 ? -26.609 -5.516 -13.219 1 88.38 80 GLY B CA 1
ATOM 7648 C C . GLY B 1 80 ? -27.891 -6.234 -13.602 1 88.38 80 GLY B C 1
ATOM 7649 O O . GLY B 1 80 ? -28.797 -5.633 -14.172 1 88.38 80 GLY B O 1
ATOM 7650 N N . TYR B 1 81 ? -28.047 -7.461 -13.18 1 94.31 81 TYR B N 1
ATOM 7651 C CA . TYR B 1 81 ? -29.219 -8.242 -13.547 1 94.31 81 TYR B CA 1
ATOM 7652 C C . TYR B 1 81 ? -30.422 -7.859 -12.68 1 94.31 81 TYR B C 1
ATOM 7654 O O . TYR B 1 81 ? -30.25 -7.363 -11.57 1 94.31 81 TYR B O 1
ATOM 7662 N N . ARG B 1 82 ? -31.562 -8.133 -13.219 1 92.56 82 ARG B N 1
ATOM 7663 C CA . ARG B 1 82 ? -32.781 -7.949 -12.453 1 92.56 82 ARG B CA 1
ATOM 7664 C C . ARG B 1 82 ? -33 -9.094 -11.477 1 92.56 82 ARG B C 1
ATOM 7666 O O . ARG B 1 82 ? -32.688 -10.25 -11.781 1 92.56 82 ARG B O 1
ATOM 7673 N N . ALA B 1 83 ? -33.562 -8.719 -10.352 1 93.31 83 ALA B N 1
ATOM 7674 C CA . ALA B 1 83 ? -33.812 -9.703 -9.305 1 93.31 83 ALA B CA 1
ATOM 7675 C C . ALA B 1 83 ? -35.281 -10.078 -9.242 1 93.31 83 ALA B C 1
ATOM 7677 O O . ALA B 1 83 ? -36.156 -9.203 -9.305 1 93.31 83 ALA B O 1
ATOM 7678 N N . PHE B 1 84 ? -35.594 -11.398 -9.266 1 94.06 84 PHE B N 1
ATOM 7679 C CA . PHE B 1 84 ? -36.938 -11.93 -9.117 1 94.06 84 PHE B CA 1
ATOM 7680 C C . PHE B 1 84 ? -37.031 -12.805 -7.871 1 94.06 84 PHE B C 1
ATOM 7682 O O . PHE B 1 84 ? -36.219 -13.703 -7.668 1 94.06 84 PHE B O 1
ATOM 7689 N N . ARG B 1 85 ? -38 -12.594 -7.098 1 92.12 85 ARG B N 1
ATOM 7690 C CA . ARG B 1 85 ? -38.156 -13.312 -5.836 1 92.12 85 ARG B CA 1
ATOM 7691 C C . ARG B 1 85 ? -39.156 -14.445 -5.969 1 92.12 85 ARG B C 1
ATOM 7693 O O . ARG B 1 85 ? -40.188 -14.289 -6.625 1 92.12 85 ARG B O 1
ATOM 7700 N N . LEU B 1 86 ? -38.812 -15.5 -5.379 1 93.81 86 LEU B N 1
ATOM 7701 C CA . LEU B 1 86 ? -39.719 -16.641 -5.273 1 93.81 86 LEU B CA 1
ATOM 7702 C C . LEU B 1 86 ? -40.594 -16.516 -4.031 1 93.81 86 LEU B C 1
ATOM 7704 O O . LEU B 1 86 ? -40.188 -15.922 -3.033 1 93.81 86 LEU B O 1
ATOM 7708 N N . PRO B 1 87 ? -41.781 -17.141 -4.188 1 89.5 87 PRO B N 1
ATOM 7709 C CA . PRO B 1 87 ? -42.625 -17.156 -2.984 1 89.5 87 PRO B CA 1
ATOM 7710 C C . PRO B 1 87 ? -42 -17.984 -1.857 1 89.5 87 PRO B C 1
ATOM 7712 O O . PRO B 1 87 ? -41.219 -18.906 -2.117 1 89.5 87 PRO B O 1
ATOM 7715 N N . PRO B 1 88 ? -42.375 -17.672 -0.667 1 83.5 88 PRO B N 1
ATOM 7716 C CA . PRO B 1 88 ? -41.844 -18.422 0.462 1 83.5 88 PRO B CA 1
ATOM 7717 C C . PRO B 1 88 ? -42.375 -19.859 0.527 1 83.5 88 PRO B C 1
ATOM 7719 O O . PRO B 1 88 ? -43.406 -20.156 -0.047 1 83.5 88 PRO B O 1
ATOM 7722 N N . ASN B 1 89 ? -41.781 -20.797 1.16 1 81.62 89 ASN B N 1
ATOM 7723 C CA . ASN B 1 89 ? -42.156 -22.156 1.499 1 81.62 89 ASN B CA 1
ATOM 7724 C C . ASN B 1 89 ? -42.25 -23.031 0.254 1 81.62 89 ASN B C 1
ATOM 7726 O O . ASN B 1 89 ? -43.094 -23.953 0.196 1 81.62 89 ASN B O 1
ATOM 7730 N N . LEU B 1 90 ? -41.531 -22.672 -0.699 1 88.81 90 LEU B N 1
ATOM 7731 C CA . LEU B 1 90 ? -41.438 -23.516 -1.883 1 88.81 90 LEU B CA 1
ATOM 7732 C C . LEU B 1 90 ? -40.5 -24.688 -1.637 1 88.81 90 LEU B C 1
ATOM 7734 O O . LEU B 1 90 ? -39.469 -24.547 -0.959 1 88.81 90 LEU B O 1
ATOM 7738 N N . ASP B 1 91 ? -40.906 -25.828 -2.186 1 92.12 91 ASP B N 1
ATOM 7739 C CA . ASP B 1 91 ? -40 -26.969 -2.127 1 92.12 91 ASP B CA 1
ATOM 7740 C C . ASP B 1 91 ? -38.906 -26.875 -3.191 1 92.12 91 ASP B C 1
ATOM 7742 O O . ASP B 1 91 ? -38.906 -27.641 -4.152 1 92.12 91 ASP B O 1
ATOM 7746 N N . VAL B 1 92 ? -37.938 -26.109 -2.977 1 94.81 92 VAL B N 1
ATOM 7747 C CA . VAL B 1 92 ? -36.875 -25.797 -3.906 1 94.81 92 VAL B CA 1
ATOM 7748 C C . VAL B 1 92 ? -36.031 -27.047 -4.188 1 94.81 92 VAL B C 1
ATOM 7750 O O . VAL B 1 92 ? -35.562 -27.25 -5.309 1 94.81 92 VAL B O 1
ATOM 7753 N N . LYS B 1 93 ? -35.875 -27.938 -3.262 1 94.44 93 LYS B N 1
ATOM 7754 C CA . LYS B 1 93 ? -35.062 -29.125 -3.385 1 94.44 93 LYS B CA 1
ATOM 7755 C C . LYS B 1 93 ? -35.594 -30.078 -4.449 1 94.44 93 LYS B C 1
ATOM 7757 O O . LYS B 1 93 ? -34.844 -30.625 -5.25 1 94.44 93 LYS B O 1
ATOM 7762 N N . SER B 1 94 ? -36.938 -30.188 -4.492 1 94.69 94 SER B N 1
ATOM 7763 C CA . SER B 1 94 ? -37.531 -31.031 -5.508 1 94.69 94 SER B CA 1
ATOM 7764 C C . SER B 1 94 ? -37.438 -30.391 -6.891 1 94.69 94 SER B C 1
ATOM 7766 O O . SER B 1 94 ? -37.25 -31.094 -7.887 1 94.69 94 SER B O 1
ATOM 7768 N N . LEU B 1 95 ? -37.5 -29.188 -6.887 1 96.69 95 LEU B N 1
ATOM 7769 C CA . LEU B 1 95 ? -37.469 -28.453 -8.156 1 96.69 95 LEU B CA 1
ATOM 7770 C C . LEU B 1 95 ? -36.094 -28.578 -8.797 1 96.69 95 LEU B C 1
ATOM 7772 O O . LEU B 1 95 ? -35.969 -28.688 -10.023 1 96.69 95 LEU B O 1
ATOM 7776 N N . LEU B 1 96 ? -35.062 -28.609 -8.008 1 97.19 96 LEU B N 1
ATOM 7777 C CA . LEU B 1 96 ? -33.688 -28.578 -8.5 1 97.19 96 LEU B CA 1
ATOM 7778 C C . LEU B 1 96 ? -33.344 -29.875 -9.203 1 97.19 96 LEU B C 1
ATOM 7780 O O . LEU B 1 96 ? -32.312 -29.969 -9.891 1 97.19 96 LEU B O 1
ATOM 7784 N N . LYS B 1 97 ? -34.156 -30.891 -9.125 1 96.75 97 LYS B N 1
ATOM 7785 C CA . LYS B 1 97 ? -33.906 -32.188 -9.773 1 96.75 97 LYS B CA 1
ATOM 7786 C C . LYS B 1 97 ? -34.656 -32.281 -11.109 1 96.75 97 LYS B C 1
ATOM 7788 O O . LYS B 1 97 ? -34.5 -33.25 -11.836 1 96.75 97 LYS B O 1
ATOM 7793 N N . THR B 1 98 ? -35.375 -31.203 -11.516 1 96.88 98 THR B N 1
ATOM 7794 C CA . THR B 1 98 ? -36.25 -31.234 -12.688 1 96.88 98 THR B CA 1
ATOM 7795 C C . THR B 1 98 ? -35.719 -30.297 -13.766 1 96.88 98 THR B C 1
ATOM 7797 O O . THR B 1 98 ? -34.75 -29.562 -13.555 1 96.88 98 THR B O 1
ATOM 7800 N N . GLN B 1 99 ? -36.344 -30.406 -14.953 1 96.69 99 GLN B N 1
ATOM 7801 C CA . GLN B 1 99 ? -36.125 -29.375 -15.969 1 96.69 99 GLN B CA 1
ATOM 7802 C C . GLN B 1 99 ? -36.75 -28.047 -15.547 1 96.69 99 GLN B C 1
ATOM 7804 O O . GLN B 1 99 ? -37.938 -28 -15.164 1 96.69 99 GLN B O 1
ATOM 7809 N N . LEU B 1 100 ? -35.969 -27.062 -15.57 1 96.88 100 LEU B N 1
ATOM 7810 C CA . LEU B 1 100 ? -36.406 -25.734 -15.125 1 96.88 100 LEU B CA 1
ATOM 7811 C C . LEU B 1 100 ? -36.281 -24.719 -16.25 1 96.88 100 LEU B C 1
ATOM 7813 O O . LEU B 1 100 ? -35.375 -24.797 -17.078 1 96.88 100 LEU B O 1
ATOM 7817 N N . ALA B 1 101 ? -37.219 -23.734 -16.25 1 96.38 101 ALA B N 1
ATOM 7818 C CA . ALA B 1 101 ? -37.156 -22.594 -17.156 1 96.38 101 ALA B CA 1
ATOM 7819 C C . ALA B 1 101 ? -37.875 -21.391 -16.531 1 96.38 101 ALA B C 1
ATOM 7821 O O . ALA B 1 101 ? -38.75 -21.547 -15.68 1 96.38 101 ALA B O 1
ATOM 7822 N N . VAL B 1 102 ? -37.406 -20.25 -16.875 1 96.12 102 VAL B N 1
ATOM 7823 C CA . VAL B 1 102 ? -38.125 -19.016 -16.578 1 96.12 102 VAL B CA 1
ATOM 7824 C C . VAL B 1 102 ? -38.719 -18.422 -17.859 1 96.12 102 VAL B C 1
ATOM 7826 O O . VAL B 1 102 ? -38.125 -18.578 -18.938 1 96.12 102 VAL B O 1
ATOM 7829 N N . ALA B 1 103 ? -39.812 -17.766 -17.688 1 94.19 103 ALA B N 1
ATOM 7830 C CA . ALA B 1 103 ? -40.5 -17.203 -18.859 1 94.19 103 ALA B CA 1
ATOM 7831 C C . ALA B 1 103 ? -41.219 -15.891 -18.516 1 94.19 103 ALA B C 1
ATOM 7833 O O . ALA B 1 103 ? -41.656 -15.703 -17.375 1 94.19 103 ALA B O 1
ATOM 7834 N N . ILE B 1 104 ? -41.25 -15.094 -19.484 1 92.44 104 ILE B N 1
ATOM 7835 C CA . ILE B 1 104 ? -41.969 -13.828 -19.359 1 92.44 104 ILE B CA 1
ATOM 7836 C C . ILE B 1 104 ? -43.219 -13.875 -20.25 1 92.44 104 ILE B C 1
ATOM 7838 O O . ILE B 1 104 ? -43.125 -14.195 -21.438 1 92.44 104 ILE B O 1
ATOM 7842 N N . TYR B 1 105 ? -44.281 -13.57 -19.641 1 90.88 105 TYR B N 1
ATOM 7843 C CA . TYR B 1 105 ? -45.562 -13.5 -20.359 1 90.88 105 TYR B CA 1
ATOM 7844 C C . TYR B 1 105 ? -46.062 -12.07 -20.406 1 90.88 105 TYR B C 1
ATOM 7846 O O . TYR B 1 105 ? -45.812 -11.281 -19.484 1 90.88 105 TYR B O 1
ATOM 7854 N N . ASP B 1 106 ? -46.688 -11.82 -21.453 1 87.38 106 ASP B N 1
ATOM 7855 C CA . ASP B 1 106 ? -47.281 -10.5 -21.547 1 87.38 106 ASP B CA 1
ATOM 7856 C C . ASP B 1 106 ? -48.719 -10.531 -21.016 1 87.38 106 ASP B C 1
ATOM 7858 O O . ASP B 1 106 ? -49.156 -11.531 -20.453 1 87.38 106 ASP B O 1
ATOM 7862 N N . SER B 1 107 ? -49.469 -9.406 -21.188 1 83.12 107 SER B N 1
ATOM 7863 C CA . SER B 1 107 ? -50.812 -9.258 -20.656 1 83.12 107 SER B CA 1
ATOM 7864 C C . SER B 1 107 ? -51.781 -10.172 -21.391 1 83.12 107 SER B C 1
ATOM 7866 O O . SER B 1 107 ? -52.844 -10.516 -20.859 1 83.12 107 SER B O 1
ATOM 7868 N N . ASP B 1 108 ? -51.406 -10.555 -22.609 1 83.38 108 ASP B N 1
ATOM 7869 C CA . ASP B 1 108 ? -52.25 -11.445 -23.391 1 83.38 108 ASP B CA 1
ATOM 7870 C C . ASP B 1 108 ? -51.906 -12.914 -23.141 1 83.38 108 ASP B C 1
ATOM 7872 O O . ASP B 1 108 ? -52.281 -13.789 -23.906 1 83.38 108 ASP B O 1
ATOM 7876 N N . ASP B 1 109 ? -51.062 -13.07 -22.141 1 83.31 109 ASP B N 1
ATOM 7877 C CA . ASP B 1 109 ? -50.625 -14.406 -21.734 1 83.31 109 ASP B CA 1
ATOM 7878 C C . ASP B 1 109 ? -49.812 -15.07 -22.812 1 83.31 109 ASP B C 1
ATOM 7880 O O . ASP B 1 109 ? -49.906 -16.281 -23.047 1 83.31 109 ASP B O 1
ATOM 7884 N N . ARG B 1 110 ? -49.125 -14.242 -23.578 1 87.5 110 ARG B N 1
ATOM 7885 C CA . ARG B 1 110 ? -48.188 -14.734 -24.578 1 87.5 110 ARG B CA 1
ATOM 7886 C C . ARG B 1 110 ? -46.75 -14.703 -24.031 1 87.5 110 ARG B C 1
ATOM 7888 O O . ARG B 1 110 ? -46.344 -13.703 -23.453 1 87.5 110 ARG B O 1
ATOM 7895 N N . CYS B 1 111 ? -46.062 -15.938 -24.219 1 89.88 111 CYS B N 1
ATOM 7896 C CA . CYS B 1 111 ? -44.688 -16.016 -23.781 1 89.88 111 CYS B CA 1
ATOM 7897 C C . CYS B 1 111 ? -43.781 -15.172 -24.672 1 89.88 111 CYS B C 1
ATOM 7899 O O . CYS B 1 111 ? -43.656 -15.43 -25.875 1 89.88 111 CYS B O 1
ATOM 7901 N N . ARG B 1 112 ? -43.125 -14.219 -24.172 1 87.19 112 ARG B N 1
ATOM 7902 C CA . ARG B 1 112 ? -42.281 -13.297 -24.906 1 87.19 112 ARG B CA 1
ATOM 7903 C C . ARG B 1 112 ? -40.812 -13.766 -24.891 1 87.19 112 ARG B C 1
ATOM 7905 O O . ARG B 1 112 ? -40.062 -13.508 -25.828 1 87.19 112 ARG B O 1
ATOM 7912 N N . ASP B 1 113 ? -40.5 -14.32 -23.812 1 89.31 113 ASP B N 1
ATOM 7913 C CA . ASP B 1 113 ? -39.125 -14.789 -23.641 1 89.31 113 ASP B CA 1
ATOM 7914 C C . ASP B 1 113 ? -39.062 -15.945 -22.641 1 89.31 113 ASP B C 1
ATOM 7916 O O . ASP B 1 113 ? -39.938 -16.094 -21.797 1 89.31 113 ASP B O 1
ATOM 7920 N N . CYS B 1 114 ? -38.125 -16.844 -22.844 1 92.56 114 CYS B N 1
ATOM 7921 C CA . CYS B 1 114 ? -37.906 -17.953 -21.922 1 92.56 114 CYS B CA 1
ATOM 7922 C C . CYS B 1 114 ? -36.469 -18.438 -21.969 1 92.56 114 CYS B C 1
ATOM 7924 O O . CYS B 1 114 ? -35.75 -18.172 -22.938 1 92.56 114 CYS B O 1
ATOM 7926 N N . THR B 1 115 ? -35.906 -19.078 -20.969 1 94.62 115 THR B N 1
ATOM 7927 C CA . THR B 1 115 ? -34.562 -19.609 -20.922 1 94.62 115 THR B CA 1
ATOM 7928 C C . THR B 1 115 ? -34.406 -20.609 -19.766 1 94.62 115 THR B C 1
ATOM 7930 O O . THR B 1 115 ? -35.281 -20.672 -18.891 1 94.62 115 THR B O 1
ATOM 7933 N N . GLY B 1 116 ? -33.438 -21.438 -19.891 1 95.38 116 GLY B N 1
ATOM 7934 C CA . GLY B 1 116 ? -33.062 -22.297 -18.781 1 95.38 116 GLY B CA 1
ATOM 7935 C C . GLY B 1 116 ? -32.344 -21.578 -17.656 1 95.38 116 GLY B C 1
ATOM 7936 O O . GLY B 1 116 ? -32.188 -20.344 -17.719 1 95.38 116 GLY B O 1
ATOM 7937 N N . LEU B 1 117 ? -31.938 -22.359 -16.625 1 97 117 LEU B N 1
ATOM 7938 C CA . LEU B 1 117 ? -31.344 -21.734 -15.445 1 97 117 LEU B CA 1
ATOM 7939 C C . LEU B 1 117 ? -29.969 -22.328 -15.156 1 97 117 LEU B C 1
ATOM 7941 O O . LEU B 1 117 ? -29.75 -23.531 -15.383 1 97 117 LEU B O 1
ATOM 7945 N N . GLN B 1 118 ? -29.062 -21.5 -14.664 1 97.56 118 GLN B N 1
ATOM 7946 C CA . GLN B 1 118 ? -27.828 -21.922 -14.016 1 97.56 118 GLN B CA 1
ATOM 7947 C C . GLN B 1 118 ? -28 -22.016 -12.5 1 97.56 118 GLN B C 1
ATOM 7949 O O . GLN B 1 118 ? -28.484 -21.078 -11.867 1 97.56 118 GLN B O 1
ATOM 7954 N N . LEU B 1 119 ? -27.547 -23.062 -11.891 1 98 119 LEU B N 1
ATOM 7955 C CA . LEU B 1 119 ? -28.062 -23.422 -10.57 1 98 119 LEU B CA 1
ATOM 7956 C C . LEU B 1 119 ? -26.953 -23.344 -9.523 1 98 119 LEU B C 1
ATOM 7958 O O . LEU B 1 119 ? -27.203 -23.594 -8.336 1 98 119 LEU B O 1
ATOM 7962 N N . PRO B 1 120 ? -25.703 -23.078 -9.805 1 97.5 120 PRO B N 1
ATOM 7963 C CA . PRO B 1 120 ? -24.641 -23.203 -8.797 1 97.5 120 PRO B CA 1
ATOM 7964 C C . PRO B 1 120 ? -24.906 -22.375 -7.539 1 97.5 120 PRO B C 1
ATOM 7966 O O . PRO B 1 120 ? -24.609 -22.828 -6.43 1 97.5 120 PRO B O 1
ATOM 7969 N N . GLY B 1 121 ? -25.469 -21.203 -7.664 1 96.75 121 GLY B N 1
ATOM 7970 C CA . GLY B 1 121 ? -25.75 -20.359 -6.504 1 96.75 121 GLY B CA 1
ATOM 7971 C C . GLY B 1 121 ? -26.641 -21.031 -5.488 1 96.75 121 GLY B C 1
ATOM 7972 O O . GLY B 1 121 ? -26.297 -21.125 -4.309 1 96.75 121 GLY B O 1
ATOM 7973 N N . VAL B 1 122 ? -27.812 -21.484 -5.922 1 97.06 122 VAL B N 1
ATOM 7974 C CA . VAL B 1 122 ? -28.797 -22.109 -5.031 1 97.06 122 VAL B CA 1
ATOM 7975 C C . VAL B 1 122 ? -28.266 -23.453 -4.543 1 97.06 122 VAL B C 1
ATOM 7977 O O . VAL B 1 122 ? -28.516 -23.844 -3.402 1 97.06 122 VAL B O 1
ATOM 7980 N N . LEU B 1 123 ? -27.5 -24.172 -5.391 1 97.94 123 LEU B N 1
ATOM 7981 C CA . LEU B 1 123 ? -26.906 -25.438 -4.965 1 97.94 123 LEU B CA 1
ATOM 7982 C C . LEU B 1 123 ? -25.891 -25.219 -3.854 1 97.94 123 LEU B C 1
ATOM 7984 O O . LEU B 1 123 ? -25.844 -25.984 -2.887 1 97.94 123 LEU B O 1
ATOM 7988 N N . ASP B 1 124 ? -25.047 -24.203 -3.992 1 97.19 124 ASP B N 1
ATOM 7989 C CA . ASP B 1 124 ? -24.094 -23.875 -2.941 1 97.19 124 ASP B CA 1
ATOM 7990 C C . ASP B 1 124 ? -24.797 -23.531 -1.635 1 97.19 124 ASP B C 1
ATOM 7992 O O . ASP B 1 124 ? -24.375 -23.969 -0.56 1 97.19 124 ASP B O 1
ATOM 7996 N N . GLU B 1 125 ? -25.844 -22.75 -1.771 1 94.44 125 GLU B N 1
ATOM 7997 C CA . GLU B 1 125 ? -26.547 -22.297 -0.576 1 94.44 125 GLU B CA 1
ATOM 7998 C C . GLU B 1 125 ? -27.203 -23.469 0.15 1 94.44 125 GLU B C 1
ATOM 8000 O O . GLU B 1 125 ? -27.125 -23.562 1.376 1 94.44 125 GLU B O 1
ATOM 8005 N N . LEU B 1 126 ? -27.781 -24.406 -0.604 1 95.62 126 LEU B N 1
ATOM 8006 C CA . LEU B 1 126 ? -28.625 -25.422 0.004 1 95.62 126 LEU B CA 1
ATOM 8007 C C . LEU B 1 126 ? -27.844 -26.703 0.262 1 95.62 126 LEU B C 1
ATOM 8009 O O . LEU B 1 126 ? -28.156 -27.453 1.184 1 95.62 126 LEU B O 1
ATOM 8013 N N . TYR B 1 127 ? -26.781 -26.969 -0.556 1 97.06 127 TYR B N 1
ATOM 8014 C CA . TYR B 1 127 ? -26.25 -28.312 -0.549 1 97.06 127 TYR B CA 1
ATOM 8015 C C . TYR B 1 127 ? -24.75 -28.312 -0.306 1 97.06 127 TYR B C 1
ATOM 8017 O O . TYR B 1 127 ? -24.078 -29.344 -0.444 1 97.06 127 TYR B O 1
ATOM 8025 N N . SER B 1 128 ? -24.125 -27.172 0.022 1 95.31 128 SER B N 1
ATOM 8026 C CA . SER B 1 128 ? -22.719 -27.219 0.427 1 95.31 128 SER B CA 1
ATOM 8027 C C . SER B 1 128 ? -22.5 -28.266 1.521 1 95.31 128 SER B C 1
ATOM 8029 O O . SER B 1 128 ? -23.344 -28.438 2.404 1 95.31 128 SER B O 1
ATOM 8031 N N . TYR B 1 129 ? -21.422 -29.016 1.448 1 94.44 129 TYR B N 1
ATOM 8032 C CA . TYR B 1 129 ? -21.203 -30.203 2.264 1 94.44 129 TYR B CA 1
ATOM 8033 C C . TYR B 1 129 ? -19.75 -30.312 2.707 1 94.44 129 TYR B C 1
ATOM 8035 O O . TYR B 1 129 ? -18.828 -30.031 1.927 1 94.44 129 TYR B O 1
ATOM 8043 N N . ASN B 1 130 ? -19.484 -30.672 3.953 1 91.94 130 ASN B N 1
ATOM 8044 C CA . ASN B 1 130 ? -18.125 -30.766 4.484 1 91.94 130 ASN B CA 1
ATOM 8045 C C . ASN B 1 130 ? -17.844 -32.156 5.062 1 91.94 130 ASN B C 1
ATOM 8047 O O . ASN B 1 130 ? -16.828 -32.344 5.738 1 91.94 130 ASN B O 1
ATOM 8051 N N . GLY B 1 131 ? -18.672 -33.125 4.789 1 94.81 131 GLY B N 1
ATOM 8052 C CA . GLY B 1 131 ? -18.469 -34.469 5.273 1 94.81 131 GLY B CA 1
ATOM 8053 C C . GLY B 1 131 ? -17.641 -35.344 4.332 1 94.81 131 GLY B C 1
ATOM 8054 O O . GLY B 1 131 ? -16.984 -34.812 3.432 1 94.81 131 GLY B O 1
ATOM 8055 N N . PRO B 1 132 ? -17.641 -36.656 4.527 1 96.31 132 PRO B N 1
ATOM 8056 C CA . PRO B 1 132 ? -16.812 -37.531 3.721 1 96.31 132 PRO B CA 1
ATOM 8057 C C . PRO B 1 132 ? -17.297 -37.656 2.273 1 96.31 132 PRO B C 1
ATOM 8059 O O . PRO B 1 132 ? -18.5 -37.625 2.016 1 96.31 132 PRO B O 1
ATOM 8062 N N . LEU B 1 133 ? -16.438 -37.781 1.384 1 98.12 133 LEU B N 1
ATOM 8063 C CA . LEU B 1 133 ? -16.688 -38.031 -0.029 1 98.12 133 LEU B CA 1
ATOM 8064 C C . LEU B 1 133 ? -15.711 -39.094 -0.555 1 98.12 133 LEU B C 1
ATOM 8066 O O . LEU B 1 133 ? -14.609 -39.25 -0.023 1 98.12 133 LEU B O 1
ATOM 8070 N N . GLY B 1 134 ? -16.047 -39.844 -1.587 1 98.06 134 GLY B N 1
ATOM 8071 C CA . GLY B 1 134 ? -15.234 -40.938 -2.102 1 98.06 134 GLY B CA 1
ATOM 8072 C C . GLY B 1 134 ? -15.375 -42.219 -1.308 1 98.06 134 GLY B C 1
ATOM 8073 O O . GLY B 1 134 ? -16.406 -42.438 -0.663 1 98.06 134 GLY B O 1
ATOM 8074 N N . ALA B 1 135 ? -14.453 -43.062 -1.442 1 98.12 135 ALA B N 1
ATOM 8075 C CA . ALA B 1 135 ? -14.453 -44.344 -0.741 1 98.12 135 ALA B CA 1
ATOM 8076 C C . ALA B 1 135 ? -13.703 -44.25 0.584 1 98.12 135 ALA B C 1
ATOM 8078 O O . ALA B 1 135 ? -12.594 -43.688 0.639 1 98.12 135 ALA B O 1
ATOM 8079 N N . HIS B 1 136 ? -14.336 -44.719 1.595 1 97.06 136 HIS B N 1
ATOM 8080 C CA . HIS B 1 136 ? -13.734 -44.781 2.924 1 97.06 136 HIS B CA 1
ATOM 8081 C C . HIS B 1 136 ? -13.656 -46.188 3.434 1 97.06 136 HIS B C 1
ATOM 8083 O O . HIS B 1 136 ? -14.57 -47 3.221 1 97.06 136 HIS B O 1
ATOM 8089 N N . TYR B 1 137 ? -12.555 -46.5 4.094 1 96.56 137 TYR B N 1
ATOM 8090 C CA . TYR B 1 137 ? -12.273 -47.875 4.496 1 96.56 137 TYR B CA 1
ATOM 8091 C C . TYR B 1 137 ? -12.234 -48 6.012 1 96.56 137 TYR B C 1
ATOM 8093 O O . TYR B 1 137 ? -11.578 -47.219 6.691 1 96.56 137 TYR B O 1
ATOM 8101 N N . SER B 1 138 ? -12.992 -48.875 6.457 1 93.44 138 SER B N 1
ATOM 8102 C CA . SER B 1 138 ? -12.922 -49.312 7.855 1 93.44 138 SER B CA 1
ATOM 8103 C C . SER B 1 138 ? -12.516 -50.75 7.977 1 93.44 138 SER B C 1
ATOM 8105 O O . SER B 1 138 ? -12.273 -51.438 6.969 1 93.44 138 SER B O 1
ATOM 8107 N N . GLU B 1 139 ? -12.445 -51.281 9.219 1 91.88 139 GLU B N 1
ATOM 8108 C CA . GLU B 1 139 ? -12.062 -52.656 9.438 1 91.88 139 GLU B CA 1
ATOM 8109 C C . GLU B 1 139 ? -13.109 -53.625 8.891 1 91.88 139 GLU B C 1
ATOM 8111 O O . GLU B 1 139 ? -12.781 -54.719 8.445 1 91.88 139 GLU B O 1
ATOM 8116 N N . GLU B 1 140 ? -14.359 -53.094 8.773 1 92.38 140 GLU B N 1
ATOM 8117 C CA . GLU B 1 140 ? -15.414 -54.062 8.492 1 92.38 140 GLU B CA 1
ATOM 8118 C C . GLU B 1 140 ? -16.109 -53.75 7.172 1 92.38 140 GLU B C 1
ATOM 8120 O O . GLU B 1 140 ? -16.812 -54.594 6.613 1 92.38 140 GLU B O 1
ATOM 8125 N N . ALA B 1 141 ? -15.812 -52.531 6.715 1 95.44 141 ALA B N 1
ATOM 8126 C CA . ALA B 1 141 ? -16.672 -52.156 5.602 1 95.44 141 ALA B CA 1
ATOM 8127 C C . ALA B 1 141 ? -15.992 -51.094 4.711 1 95.44 141 ALA B C 1
ATOM 8129 O O . ALA B 1 141 ? -14.984 -50.531 5.094 1 95.44 141 ALA B O 1
ATOM 8130 N N . VAL B 1 142 ? -16.531 -51 3.467 1 97.44 142 VAL B N 1
ATOM 8131 C CA . VAL B 1 142 ? -16.234 -49.906 2.551 1 97.44 142 VAL B CA 1
ATOM 8132 C C . VAL B 1 142 ? -17.469 -49.031 2.365 1 97.44 142 VAL B C 1
ATOM 8134 O O . VAL B 1 142 ? -18.547 -49.531 2.061 1 97.44 142 VAL B O 1
ATOM 8137 N N . SER B 1 143 ? -17.297 -47.719 2.674 1 97.94 143 SER B N 1
ATOM 8138 C CA . SER B 1 143 ? -18.391 -46.781 2.484 1 97.94 143 SER B CA 1
ATOM 8139 C C . SER B 1 143 ? -18.141 -45.875 1.283 1 97.94 143 SER B C 1
ATOM 8141 O O . SER B 1 143 ? -17.016 -45.469 1.047 1 97.94 143 SER B O 1
ATOM 8143 N N . LEU B 1 144 ? -19.172 -45.656 0.494 1 98.38 144 LEU B N 1
ATOM 8144 C CA . LEU B 1 144 ? -19.094 -44.781 -0.66 1 98.38 144 LEU B CA 1
ATOM 8145 C C . LEU B 1 144 ? -19.953 -43.531 -0.447 1 98.38 144 LEU B C 1
ATOM 8147 O O . LEU B 1 144 ? -21.078 -43.625 0.042 1 98.38 144 LEU B O 1
ATOM 8151 N N . TYR B 1 145 ? -19.438 -42.375 -0.644 1 98.38 145 TYR B N 1
ATOM 8152 C CA . TYR B 1 145 ? -20.125 -41.094 -0.55 1 98.38 145 TYR B CA 1
ATOM 8153 C C . TYR B 1 145 ? -19.984 -40.312 -1.853 1 98.38 145 TYR B C 1
ATOM 8155 O O . TYR B 1 145 ? -18.875 -40 -2.303 1 98.38 145 TYR B O 1
ATOM 8163 N N . LEU B 1 146 ? -21.078 -39.938 -2.5 1 98.69 146 LEU B N 1
ATOM 8164 C CA . LEU B 1 146 ? -21.078 -39.156 -3.742 1 98.69 146 LEU B CA 1
ATOM 8165 C C . LEU B 1 146 ? -21.953 -37.938 -3.615 1 98.69 146 LEU B C 1
ATOM 8167 O O . LEU B 1 146 ? -23.141 -38.031 -3.291 1 98.69 146 LEU B O 1
ATOM 8171 N N . TRP B 1 147 ? -21.359 -36.75 -3.771 1 98.62 147 TRP B N 1
ATOM 8172 C CA . TRP B 1 147 ? -22.141 -35.5 -3.811 1 98.62 147 TRP B CA 1
ATOM 8173 C C . TRP B 1 147 ? -22.812 -35.344 -5.164 1 98.62 147 TRP B C 1
ATOM 8175 O O . TRP B 1 147 ? -22.156 -35.094 -6.172 1 98.62 147 TRP B O 1
ATOM 8185 N N . ALA B 1 148 ? -24.109 -35.5 -5.289 1 98.5 148 ALA B N 1
ATOM 8186 C CA . ALA B 1 148 ? -24.938 -35.375 -6.484 1 98.5 148 ALA B CA 1
ATOM 8187 C C . ALA B 1 148 ? -26.344 -34.906 -6.129 1 98.5 148 ALA B C 1
ATOM 8189 O O . ALA B 1 148 ? -27.312 -35.625 -6.324 1 98.5 148 ALA B O 1
ATOM 8190 N N . PRO B 1 149 ? -26.438 -33.656 -5.809 1 98.06 149 PRO B N 1
ATOM 8191 C CA . PRO B 1 149 ? -27.703 -33.125 -5.258 1 98.06 149 PRO B CA 1
ATOM 8192 C C . PRO B 1 149 ? -28.828 -33.094 -6.297 1 98.06 149 PRO B C 1
ATOM 8194 O O . PRO B 1 149 ? -30 -33.062 -5.938 1 98.06 149 PRO B O 1
ATOM 8197 N N . THR B 1 150 ? -28.547 -33.062 -7.547 1 97.88 150 THR B N 1
ATOM 8198 C CA . THR B 1 150 ? -29.562 -32.906 -8.57 1 97.88 150 THR B CA 1
ATOM 8199 C C . THR B 1 150 ? -29.984 -34.281 -9.133 1 97.88 150 THR B C 1
ATOM 8201 O O . THR B 1 150 ? -30.812 -34.344 -10.031 1 97.88 150 THR B O 1
ATOM 8204 N N . ALA B 1 151 ? -29.344 -35.375 -8.703 1 98.06 151 ALA B N 1
ATOM 8205 C CA . ALA B 1 151 ? -29.625 -36.688 -9.219 1 98.06 151 ALA B CA 1
ATOM 8206 C C . ALA B 1 151 ? -30.969 -37.219 -8.703 1 98.06 151 ALA B C 1
ATOM 8208 O O . ALA B 1 151 ? -31.344 -36.938 -7.566 1 98.06 151 ALA B O 1
ATOM 8209 N N . HIS B 1 152 ? -31.641 -38.031 -9.609 1 96.75 152 HIS B N 1
ATOM 8210 C CA . HIS B 1 152 ? -32.844 -38.75 -9.227 1 96.75 152 HIS B CA 1
ATOM 8211 C C . HIS B 1 152 ? -32.531 -40.062 -8.5 1 96.75 152 HIS B C 1
ATOM 8213 O O . HIS B 1 152 ? -33.188 -40.438 -7.551 1 96.75 152 HIS B O 1
ATOM 8219 N N . ALA B 1 153 ? -31.531 -40.625 -8.969 1 97.44 153 ALA B N 1
ATOM 8220 C CA . ALA B 1 153 ? -31.062 -41.906 -8.422 1 97.44 153 ALA B CA 1
ATOM 8221 C C . ALA B 1 153 ? -29.578 -42.125 -8.742 1 97.44 153 ALA B C 1
ATOM 8223 O O . ALA B 1 153 ? -29.078 -41.656 -9.758 1 97.44 153 ALA B O 1
ATOM 8224 N N . VAL B 1 154 ? -28.906 -42.906 -7.852 1 98.56 154 VAL B N 1
ATOM 8225 C CA . VAL B 1 154 ? -27.5 -43.281 -8.039 1 98.56 154 VAL B CA 1
ATOM 8226 C C . VAL B 1 154 ? -27.312 -44.75 -7.703 1 98.56 154 VAL B C 1
ATOM 8228 O O . VAL B 1 154 ? -27.766 -45.219 -6.656 1 98.56 154 VAL B O 1
ATOM 8231 N N . HIS B 1 155 ? -26.75 -45.438 -8.617 1 98.44 155 HIS B N 1
ATOM 8232 C CA . HIS B 1 155 ? -26.344 -46.844 -8.398 1 98.44 155 HIS B CA 1
ATOM 8233 C C . HIS B 1 155 ? -24.828 -47 -8.492 1 98.44 155 HIS B C 1
ATOM 8235 O O . HIS B 1 155 ? -24.172 -46.281 -9.258 1 98.44 155 HIS B O 1
ATOM 8241 N N . ALA B 1 156 ? -24.281 -47.906 -7.688 1 98.31 156 ALA B N 1
ATOM 8242 C CA . ALA B 1 156 ? -22.891 -48.312 -7.836 1 98.31 156 ALA B CA 1
ATOM 8243 C C . ALA B 1 156 ? -22.797 -49.688 -8.461 1 98.31 156 ALA B C 1
ATOM 8245 O O . ALA B 1 156 ? -23.375 -50.656 -7.957 1 98.31 156 ALA B O 1
ATOM 8246 N N . TYR B 1 157 ? -22.141 -49.781 -9.539 1 97.5 157 TYR B N 1
ATOM 8247 C CA . TYR B 1 157 ? -21.828 -51.031 -10.188 1 97.5 157 TYR B CA 1
ATOM 8248 C C . TYR B 1 157 ? -20.453 -51.562 -9.742 1 97.5 157 TYR B C 1
ATOM 8250 O O . TYR B 1 157 ? -19.438 -50.938 -10.055 1 97.5 157 TYR B O 1
ATOM 8258 N N . ILE B 1 158 ? -20.438 -52.656 -9.016 1 97.06 158 ILE B N 1
ATOM 8259 C CA . ILE B 1 158 ? -19.188 -53.219 -8.477 1 97.06 158 ILE B CA 1
ATOM 8260 C C . ILE B 1 158 ? -18.688 -54.344 -9.383 1 97.06 158 ILE B C 1
ATOM 8262 O O . ILE B 1 158 ? -19.453 -55.25 -9.734 1 97.06 158 ILE B O 1
ATOM 8266 N N . TYR B 1 159 ? -17.438 -54.25 -9.75 1 95.94 159 TYR B N 1
ATOM 8267 C CA . TYR B 1 159 ? -16.828 -55.219 -10.633 1 95.94 159 TYR B CA 1
ATOM 8268 C C . TYR B 1 159 ? -15.633 -55.906 -9.961 1 95.94 159 TYR B C 1
ATOM 8270 O O . TYR B 1 159 ? -14.906 -55.281 -9.188 1 95.94 159 TYR B O 1
ATOM 8278 N N . LYS B 1 160 ? -15.406 -57.156 -10.258 1 91 160 LYS B N 1
ATOM 8279 C CA . LYS B 1 160 ? -14.242 -57.875 -9.734 1 91 160 LYS B CA 1
ATOM 8280 C C . LYS B 1 160 ? -13.008 -57.594 -10.578 1 91 160 LYS B C 1
ATOM 8282 O O . LYS B 1 160 ? -11.891 -57.5 -10.055 1 91 160 LYS B O 1
ATOM 8287 N N . ASP B 1 161 ? -13.234 -57.5 -11.867 1 87.19 161 ASP B N 1
ATOM 8288 C CA . ASP B 1 161 ? -12.125 -57.375 -12.805 1 87.19 161 ASP B CA 1
ATOM 8289 C C . ASP B 1 161 ? -12.109 -55.969 -13.438 1 87.19 161 ASP B C 1
ATOM 8291 O O . ASP B 1 161 ? -13.164 -55.344 -13.578 1 87.19 161 ASP B O 1
ATOM 8295 N N . PRO B 1 162 ? -10.922 -55.5 -13.875 1 82.44 162 PRO B N 1
ATOM 8296 C CA . PRO B 1 162 ? -10.789 -54.156 -14.445 1 82.44 162 PRO B CA 1
ATOM 8297 C C . PRO B 1 162 ? -11.477 -54.031 -15.805 1 82.44 162 PRO B C 1
ATOM 8299 O O . PRO B 1 162 ? -11.773 -52.906 -16.234 1 82.44 162 PRO B O 1
ATOM 8302 N N . SER B 1 163 ? -11.688 -55.094 -16.516 1 78.62 163 SER B N 1
ATOM 8303 C CA . SER B 1 163 ? -12.234 -55.031 -17.875 1 78.62 163 SER B CA 1
ATOM 8304 C C . SER B 1 163 ? -13.719 -54.688 -17.859 1 78.62 163 SER B C 1
ATOM 8306 O O . SER B 1 163 ? -14.281 -54.281 -18.891 1 78.62 163 SER B O 1
ATOM 8308 N N . GLY B 1 164 ? -14.359 -54.594 -16.781 1 66.19 164 GLY B N 1
ATOM 8309 C CA . GLY B 1 164 ? -15.742 -54.156 -16.641 1 66.19 164 GLY B CA 1
ATOM 8310 C C . GLY B 1 164 ? -16.734 -55.156 -17.219 1 66.19 164 GLY B C 1
ATOM 8311 O O . GLY B 1 164 ? -17.797 -54.75 -17.734 1 66.19 164 GLY B O 1
ATOM 8312 N N . ASP B 1 165 ? -16.438 -56.406 -17.375 1 78.44 165 ASP B N 1
ATOM 8313 C CA . ASP B 1 165 ? -17.406 -57.375 -17.875 1 78.44 165 ASP B CA 1
ATOM 8314 C C . ASP B 1 165 ? -18.688 -57.344 -17.047 1 78.44 165 ASP B C 1
ATOM 8316 O O . ASP B 1 165 ? -19.219 -56.25 -16.766 1 78.44 165 ASP B O 1
ATOM 8320 N N . ASP B 1 166 ? -19.188 -58.312 -16.406 1 86.94 166 ASP B N 1
ATOM 8321 C CA . ASP B 1 166 ? -20.469 -58.344 -15.695 1 86.94 166 ASP B CA 1
ATOM 8322 C C . ASP B 1 166 ? -20.281 -57.938 -14.234 1 86.94 166 ASP B C 1
ATOM 8324 O O . ASP B 1 166 ? -19.438 -58.469 -13.531 1 86.94 166 ASP B O 1
ATOM 8328 N N . PRO B 1 167 ? -20.969 -56.781 -13.805 1 94.06 167 PRO B N 1
ATOM 8329 C CA . PRO B 1 167 ? -20.875 -56.406 -12.398 1 94.06 167 PRO B CA 1
ATOM 8330 C C . PRO B 1 167 ? -21.25 -57.531 -11.445 1 94.06 167 PRO B C 1
ATOM 8332 O O . PRO B 1 167 ? -22.172 -58.312 -11.734 1 94.06 167 PRO B O 1
ATOM 8335 N N . ILE B 1 168 ? -20.609 -57.656 -10.398 1 92.94 168 ILE B N 1
ATOM 8336 C CA . ILE B 1 168 ? -20.922 -58.656 -9.406 1 92.94 168 ILE B CA 1
ATOM 8337 C C . ILE B 1 168 ? -22.031 -58.188 -8.484 1 92.94 168 ILE B C 1
ATOM 8339 O O . ILE B 1 168 ? -22.719 -58.969 -7.852 1 92.94 168 ILE B O 1
ATOM 8343 N N . GLU B 1 169 ? -22.125 -56.812 -8.359 1 94.75 169 GLU B N 1
ATOM 8344 C CA . GLU B 1 169 ? -23.172 -56.219 -7.535 1 94.75 169 GLU B CA 1
ATOM 8345 C C . GLU B 1 169 ? -23.609 -54.875 -8.086 1 94.75 169 GLU B C 1
ATOM 8347 O O . GLU B 1 169 ? -22.781 -54.125 -8.625 1 94.75 169 GLU B O 1
ATOM 8352 N N . ILE B 1 170 ? -24.859 -54.625 -8.039 1 96.88 170 ILE B N 1
ATOM 8353 C CA . ILE B 1 170 ? -25.438 -53.312 -8.305 1 96.88 170 ILE B CA 1
ATOM 8354 C C . ILE B 1 170 ? -26.156 -52.812 -7.055 1 96.88 170 ILE B C 1
ATOM 8356 O O . ILE B 1 170 ? -27.109 -53.438 -6.586 1 96.88 170 ILE B O 1
ATOM 8360 N N . VAL B 1 171 ? -25.688 -51.688 -6.531 1 97.81 171 VAL B N 1
ATOM 8361 C CA . VAL B 1 171 ? -26.172 -51.188 -5.242 1 97.81 171 VAL B CA 1
ATOM 8362 C C . VAL B 1 171 ? -26.828 -49.812 -5.41 1 97.81 171 VAL B C 1
ATOM 8364 O O . VAL B 1 171 ? -26.219 -48.906 -5.98 1 97.81 171 VAL B O 1
ATOM 8367 N N . LEU B 1 172 ? -28.031 -49.719 -4.98 1 97.62 172 LEU B N 1
ATOM 8368 C CA . LEU B 1 172 ? -28.688 -48.406 -4.938 1 97.62 172 LEU B CA 1
ATOM 8369 C C . LEU B 1 172 ? -28.219 -47.594 -3.734 1 97.62 172 LEU B C 1
ATOM 8371 O O . LEU B 1 172 ? -28.234 -48.094 -2.604 1 97.62 172 LEU B O 1
ATOM 8375 N N . LEU B 1 173 ? -27.781 -46.406 -3.943 1 98.38 173 LEU B N 1
ATOM 8376 C CA . LEU B 1 173 ? -27.359 -45.531 -2.855 1 98.38 173 LEU B CA 1
ATOM 8377 C C . LEU B 1 173 ? -28.547 -44.75 -2.299 1 98.38 173 LEU B C 1
ATOM 8379 O O . LEU B 1 173 ? -29.562 -44.594 -2.967 1 98.38 173 LEU B O 1
ATOM 8383 N N . GLU B 1 174 ? -28.359 -44.219 -1.052 1 97.94 174 GLU B N 1
ATOM 8384 C CA . GLU B 1 174 ? -29.375 -43.406 -0.388 1 97.94 174 GLU B CA 1
ATOM 8385 C C . GLU B 1 174 ? -28.938 -41.969 -0.281 1 97.94 174 GLU B C 1
ATOM 8387 O O . GLU B 1 174 ? -27.781 -41.688 0.039 1 97.94 174 GLU B O 1
ATOM 8392 N N . GLU B 1 175 ? -29.859 -41.125 -0.553 1 96.75 175 GLU B N 1
ATOM 8393 C CA . GLU B 1 175 ? -29.531 -39.688 -0.55 1 96.75 175 GLU B CA 1
ATOM 8394 C C . GLU B 1 175 ? -29.734 -39.094 0.833 1 96.75 175 GLU B C 1
ATOM 8396 O O . GLU B 1 175 ? -30.781 -39.281 1.452 1 96.75 175 GLU B O 1
ATOM 8401 N N . GLU B 1 176 ? -28.766 -38.438 1.323 1 94.31 176 GLU B N 1
ATOM 8402 C CA . GLU B 1 176 ? -28.844 -37.594 2.518 1 94.31 176 GLU B CA 1
ATOM 8403 C C . GLU B 1 176 ? -28.344 -36.188 2.236 1 94.31 176 GLU B C 1
ATOM 8405 O O . GLU B 1 176 ? -27.141 -35.938 2.291 1 94.31 176 GLU B O 1
ATOM 8410 N N . HIS B 1 177 ? -29.203 -35.25 2.098 1 91.75 177 HIS B N 1
ATOM 8411 C CA . HIS B 1 177 ? -28.891 -33.844 1.873 1 91.75 177 HIS B CA 1
ATOM 8412 C C . HIS B 1 177 ? -27.953 -33.656 0.683 1 91.75 177 HIS B C 1
ATOM 8414 O O . HIS B 1 177 ? -26.906 -33.031 0.801 1 91.75 177 HIS B O 1
ATOM 8420 N N . GLY B 1 178 ? -28.266 -34.312 -0.429 1 96.56 178 GLY B N 1
ATOM 8421 C CA . GLY B 1 178 ? -27.562 -34.156 -1.685 1 96.56 178 GLY B CA 1
ATOM 8422 C C . GLY B 1 178 ? -26.375 -35.094 -1.838 1 96.56 178 GLY B C 1
ATOM 8423 O O . GLY B 1 178 ? -25.75 -35.125 -2.898 1 96.56 178 GLY B O 1
ATOM 8424 N N . VAL B 1 179 ? -26.031 -35.844 -0.738 1 98.12 179 VAL B N 1
ATOM 8425 C CA . VAL B 1 179 ? -24.953 -36.844 -0.783 1 98.12 179 VAL B CA 1
ATOM 8426 C C . VAL B 1 179 ? -25.547 -38.25 -0.807 1 98.12 179 VAL B C 1
ATOM 8428 O O . VAL B 1 179 ? -26.391 -38.594 0.016 1 98.12 179 VAL B O 1
ATOM 8431 N N . TRP B 1 180 ? -25.172 -39 -1.781 1 98.62 180 TRP B N 1
ATOM 8432 C CA . TRP B 1 180 ? -25.594 -40.375 -1.926 1 98.62 180 TRP B CA 1
ATOM 8433 C C . TRP B 1 180 ? -24.609 -41.344 -1.252 1 98.62 180 TRP B C 1
ATOM 8435 O O . TRP B 1 180 ? -23.406 -41.312 -1.533 1 98.62 180 TRP B O 1
ATOM 8445 N N . ILE B 1 181 ? -25.141 -42.219 -0.381 1 98.19 181 ILE B N 1
ATOM 8446 C CA . ILE B 1 181 ? -24.281 -43 0.513 1 98.19 181 ILE B CA 1
ATOM 8447 C C . ILE B 1 181 ? -24.656 -44.469 0.424 1 98.19 181 ILE B C 1
ATOM 8449 O O . ILE B 1 181 ? -25.828 -44.812 0.253 1 98.19 181 ILE B O 1
ATOM 8453 N N . THR B 1 182 ? -23.672 -45.281 0.445 1 97.94 182 THR B N 1
ATOM 8454 C CA . THR B 1 182 ? -23.891 -46.688 0.651 1 97.94 182 THR B CA 1
ATOM 8455 C C . THR B 1 182 ? -22.719 -47.312 1.434 1 97.94 182 THR B C 1
ATOM 8457 O O . THR B 1 182 ? -21.688 -46.656 1.622 1 97.94 182 THR B O 1
ATOM 8460 N N . LYS B 1 183 ? -22.953 -48.438 2.014 1 96.62 183 LYS B N 1
ATOM 8461 C CA . LYS B 1 183 ? -21.969 -49.219 2.758 1 96.62 183 LYS B CA 1
ATOM 8462 C C . LYS B 1 183 ? -21.906 -50.656 2.262 1 96.62 183 LYS B C 1
ATOM 8464 O O . LYS B 1 183 ? -22.953 -51.312 2.102 1 96.62 183 LYS B O 1
ATOM 8469 N N . GLY B 1 184 ? -20.781 -51.125 1.906 1 96.38 184 GLY B N 1
ATOM 8470 C CA . GLY B 1 184 ? -20.594 -52.469 1.432 1 96.38 184 GLY B CA 1
ATOM 8471 C C . GLY B 1 184 ? -19.578 -53.25 2.254 1 96.38 184 GLY B C 1
ATOM 8472 O O . GLY B 1 184 ? -19.016 -52.719 3.211 1 96.38 184 GLY B O 1
ATOM 8473 N N . PRO B 1 185 ? -19.391 -54.531 1.933 1 95.62 185 PRO B N 1
ATOM 8474 C CA . PRO B 1 185 ? -18.484 -55.375 2.693 1 95.62 185 PRO B CA 1
ATOM 8475 C C . PRO B 1 185 ? -17.016 -55.062 2.43 1 95.62 185 PRO B C 1
ATOM 8477 O O . PRO B 1 185 ? -16.688 -54.375 1.435 1 95.62 185 PRO B O 1
ATOM 8480 N N . LYS B 1 186 ? -16.188 -55.531 3.295 1 95.12 186 LYS B N 1
ATOM 8481 C CA . LYS B 1 186 ? -14.742 -55.344 3.189 1 95.12 186 LYS B CA 1
ATOM 8482 C C . LYS B 1 186 ? -14.203 -55.969 1.901 1 95.12 186 LYS B C 1
ATOM 8484 O O . LYS B 1 186 ? -13.203 -55.469 1.351 1 95.12 186 LYS B O 1
ATOM 8489 N N . SER B 1 187 ? -14.898 -56.938 1.341 1 93.88 187 SER B N 1
ATOM 8490 C CA . SER B 1 187 ? -14.461 -57.625 0.141 1 93.88 187 SER B CA 1
ATOM 8491 C C . SER B 1 187 ? -14.492 -56.719 -1.08 1 93.88 187 SER B C 1
ATOM 8493 O O . SER B 1 187 ? -13.945 -57.062 -2.133 1 93.88 187 SER B O 1
ATOM 8495 N N . TRP B 1 188 ? -15.094 -55.5 -0.9 1 95.75 188 TRP B N 1
ATOM 8496 C CA . TRP B 1 188 ? -15.086 -54.531 -1.981 1 95.75 188 TRP B CA 1
ATOM 8497 C C . TRP B 1 188 ? -13.672 -54.031 -2.244 1 95.75 188 TRP B C 1
ATOM 8499 O O . TRP B 1 188 ? -13.375 -53.531 -3.336 1 95.75 188 TRP B O 1
ATOM 8509 N N . GLU B 1 189 ? -12.859 -54.094 -1.174 1 94.69 189 GLU B N 1
ATOM 8510 C CA . GLU B 1 189 ? -11.477 -53.656 -1.373 1 94.69 189 GLU B CA 1
ATOM 8511 C C . GLU B 1 189 ? -10.797 -54.469 -2.469 1 94.69 189 GLU B C 1
ATOM 8513 O O . GLU B 1 189 ? -10.859 -55.719 -2.455 1 94.69 189 GLU B O 1
ATOM 8518 N N . GLY B 1 190 ? -10.25 -53.719 -3.436 1 94.12 190 GLY B N 1
ATOM 8519 C CA . GLY B 1 190 ? -9.609 -54.406 -4.547 1 94.12 190 GLY B CA 1
ATOM 8520 C C . GLY B 1 190 ? -10.523 -54.594 -5.738 1 94.12 190 GLY B C 1
ATOM 8521 O O . GLY B 1 190 ? -10.07 -54.969 -6.82 1 94.12 190 GLY B O 1
ATOM 8522 N N . CYS B 1 191 ? -11.797 -54.312 -5.547 1 95.94 191 CYS B N 1
ATOM 8523 C CA . CYS B 1 191 ? -12.742 -54.344 -6.656 1 95.94 191 CYS B CA 1
ATOM 8524 C C . CYS B 1 191 ? -12.758 -53 -7.391 1 95.94 191 CYS B C 1
ATOM 8526 O O . CYS B 1 191 ? -12.031 -52.094 -7.027 1 95.94 191 CYS B O 1
ATOM 8528 N N . TYR B 1 192 ? -13.508 -53.031 -8.5 1 96.94 192 TYR B N 1
ATOM 8529 C CA . TYR B 1 192 ? -13.711 -51.812 -9.281 1 96.94 192 TYR B CA 1
ATOM 8530 C C . TYR B 1 192 ? -15.18 -51.375 -9.258 1 96.94 192 TYR B C 1
ATOM 8532 O O . TYR B 1 192 ? -16.062 -52.188 -8.914 1 96.94 192 TYR B O 1
ATOM 8540 N N . TYR B 1 193 ? -15.422 -50.094 -9.477 1 97 193 TYR B N 1
ATOM 8541 C CA . TYR B 1 193 ? -16.828 -49.688 -9.516 1 97 193 TYR B CA 1
ATOM 8542 C C . TYR B 1 193 ? -17 -48.438 -10.406 1 97 193 TYR B C 1
ATOM 8544 O O . TYR B 1 193 ? -16.016 -47.75 -10.711 1 97 193 TYR B O 1
ATOM 8552 N N . VAL B 1 194 ? -18.203 -48.219 -10.922 1 97.12 194 VAL B N 1
ATOM 8553 C CA . VAL B 1 194 ? -18.672 -47 -11.562 1 97.12 194 VAL B CA 1
ATOM 8554 C C . VAL B 1 194 ? -20.062 -46.625 -11.023 1 97.12 194 VAL B C 1
ATOM 8556 O O . VAL B 1 194 ? -20.781 -47.5 -10.523 1 97.12 194 VAL B O 1
ATOM 8559 N N . TYR B 1 195 ? -20.328 -45.344 -11.047 1 98 195 TYR B N 1
ATOM 8560 C CA . TYR B 1 195 ? -21.672 -44.906 -10.68 1 98 195 TYR B CA 1
ATOM 8561 C C . TYR B 1 195 ? -22.578 -44.844 -11.898 1 98 195 TYR B C 1
ATOM 8563 O O . TYR B 1 195 ? -22.141 -44.406 -12.977 1 98 195 TYR B O 1
ATOM 8571 N N . GLU B 1 196 ? -23.75 -45.219 -11.773 1 97.69 196 GLU B N 1
ATOM 8572 C CA . GLU B 1 196 ? -24.844 -44.844 -12.656 1 97.69 196 GLU B CA 1
ATOM 8573 C C . GLU B 1 196 ? -25.688 -43.719 -12.023 1 97.69 196 GLU B C 1
ATOM 8575 O O . GLU B 1 196 ? -26.266 -43.906 -10.953 1 97.69 196 GLU B O 1
ATOM 8580 N N . VAL B 1 197 ? -25.734 -42.625 -12.656 1 98.06 197 VAL B N 1
ATOM 8581 C CA . VAL B 1 197 ? -26.453 -41.469 -12.125 1 98.06 197 VAL B CA 1
ATOM 8582 C C . VAL B 1 197 ? -27.609 -41.094 -13.062 1 98.06 197 VAL B C 1
ATOM 8584 O O . VAL B 1 197 ? -27.391 -40.875 -14.25 1 98.06 197 VAL B O 1
ATOM 8587 N N . THR B 1 198 ? -28.844 -41.094 -12.57 1 97.38 198 THR B N 1
ATOM 8588 C CA . THR B 1 198 ? -30 -40.594 -13.305 1 97.38 198 THR B CA 1
ATOM 8589 C C . THR B 1 198 ? -30.234 -39.094 -12.992 1 97.38 198 THR B C 1
ATOM 8591 O O . THR B 1 198 ? -30.531 -38.75 -11.852 1 97.38 198 THR B O 1
ATOM 8594 N N . VAL B 1 199 ? -30.125 -38.344 -13.969 1 97.44 199 VAL B N 1
ATOM 8595 C CA . VAL B 1 199 ? -30.156 -36.906 -13.711 1 97.44 199 VAL B CA 1
ATOM 8596 C C . VAL B 1 199 ? -30.625 -36.156 -14.961 1 97.44 199 VAL B C 1
ATOM 8598 O O . VAL B 1 199 ? -30.438 -36.656 -16.078 1 97.44 199 VAL B O 1
ATOM 8601 N N . TYR B 1 200 ? -31.297 -35 -14.773 1 96.5 200 TYR B N 1
ATOM 8602 C CA . TYR B 1 200 ? -31.609 -34.094 -15.891 1 96.5 200 TYR B CA 1
ATOM 8603 C C . TYR B 1 200 ? -30.344 -33.438 -16.438 1 96.5 200 TYR B C 1
ATOM 8605 O O . TYR B 1 200 ? -29.531 -32.906 -15.664 1 96.5 200 TYR B O 1
ATOM 8613 N N . HIS B 1 201 ? -30.141 -33.531 -17.688 1 94 201 HIS B N 1
ATOM 8614 C CA . HIS B 1 201 ? -28.969 -32.906 -18.312 1 94 201 HIS B CA 1
ATOM 8615 C C . HIS B 1 201 ? -29.391 -31.797 -19.266 1 94 201 HIS B C 1
ATOM 8617 O O . HIS B 1 201 ? -30.031 -32.062 -20.281 1 94 201 HIS B O 1
ATOM 8623 N N . PRO B 1 202 ? -28.984 -30.562 -19 1 90.31 202 PRO B N 1
ATOM 8624 C CA . PRO B 1 202 ? -29.406 -29.422 -19.828 1 90.31 202 PRO B CA 1
ATOM 8625 C C . PRO B 1 202 ? -28.938 -29.531 -21.281 1 90.31 202 PRO B C 1
ATOM 8627 O O . PRO B 1 202 ? -29.578 -29 -22.172 1 90.31 202 PRO B O 1
ATOM 8630 N N . SER B 1 203 ? -27.844 -30.25 -21.531 1 88.38 203 SER B N 1
ATOM 8631 C CA . SER B 1 203 ? -27.312 -30.328 -22.875 1 88.38 203 SER B CA 1
ATOM 8632 C C . SER B 1 203 ? -28.219 -31.156 -23.781 1 88.38 203 SER B C 1
ATOM 8634 O O . SER B 1 203 ? -28.219 -30.984 -25 1 88.38 203 SER B O 1
ATOM 8636 N N . THR B 1 204 ? -29.047 -32.031 -23.188 1 89.88 204 THR B N 1
ATOM 8637 C CA . THR B 1 204 ? -29.922 -32.906 -23.969 1 89.88 204 THR B CA 1
ATOM 8638 C C . THR B 1 204 ? -31.391 -32.562 -23.688 1 89.88 204 THR B C 1
ATOM 8640 O O . THR B 1 204 ? -32.281 -33.031 -24.406 1 89.88 204 THR B O 1
ATOM 8643 N N . LEU B 1 205 ? -31.641 -31.828 -22.703 1 91.44 205 LEU B N 1
ATOM 8644 C CA . LEU B 1 205 ? -32.969 -31.484 -22.234 1 91.44 205 LEU B CA 1
ATOM 8645 C C . LEU B 1 205 ? -33.781 -32.719 -21.859 1 91.44 205 LEU B C 1
ATOM 8647 O O . LEU B 1 205 ? -34.969 -32.781 -22.094 1 91.44 205 LEU B O 1
ATOM 8651 N N . ARG B 1 206 ? -33.031 -33.719 -21.297 1 94.62 206 ARG B N 1
ATOM 8652 C CA . ARG B 1 206 ? -33.656 -34.969 -20.906 1 94.62 206 ARG B CA 1
ATOM 8653 C C . ARG B 1 206 ? -33.125 -35.469 -19.562 1 94.62 206 ARG B C 1
ATOM 8655 O O . ARG B 1 206 ? -32.062 -35 -19.125 1 94.62 206 ARG B O 1
ATOM 8662 N N . VAL B 1 207 ? -33.906 -36.281 -18.969 1 95.38 207 VAL B N 1
ATOM 8663 C CA . VAL B 1 207 ? -33.375 -37.062 -17.875 1 95.38 207 VAL B CA 1
ATOM 8664 C C . VAL B 1 207 ? -32.562 -38.25 -18.422 1 95.38 207 VAL B C 1
ATOM 8666 O O . VAL B 1 207 ? -33.094 -39.062 -19.172 1 95.38 207 VAL B O 1
ATOM 8669 N N . GLU B 1 208 ? -31.281 -38.219 -18.094 1 95.88 208 GLU B N 1
ATOM 8670 C CA . GLU B 1 208 ? -30.328 -39.188 -18.656 1 95.88 208 GLU B CA 1
ATOM 8671 C C . GLU B 1 208 ? -29.781 -40.125 -17.594 1 95.88 208 GLU B C 1
ATOM 8673 O O . GLU B 1 208 ? -29.719 -39.75 -16.406 1 95.88 208 GLU B O 1
ATOM 8678 N N . LYS B 1 209 ? -29.438 -41.312 -18.047 1 95.25 209 LYS B N 1
ATOM 8679 C CA . LYS B 1 209 ? -28.594 -42.219 -17.25 1 95.25 209 LYS B CA 1
ATOM 8680 C C . LYS B 1 209 ? -27.125 -42.094 -17.672 1 95.25 209 LYS B C 1
ATOM 8682 O O . LYS B 1 209 ? -26.781 -42.406 -18.812 1 95.25 209 LYS B O 1
ATOM 8687 N N . CYS B 1 210 ? -26.297 -41.688 -16.781 1 95.56 210 CYS B N 1
ATOM 8688 C CA . CYS B 1 210 ? -24.875 -41.469 -17.031 1 95.56 210 CYS B CA 1
ATOM 8689 C C . CYS B 1 210 ? -24.016 -42.438 -16.203 1 95.56 210 CYS B C 1
ATOM 8691 O O . CYS B 1 210 ? -24.328 -42.688 -15.039 1 95.56 210 CYS B O 1
ATOM 8693 N N . TYR B 1 211 ? -23.031 -42.969 -16.734 1 95.38 211 TYR B N 1
ATOM 8694 C CA . TYR B 1 211 ? -22.031 -43.75 -16.031 1 95.38 211 TYR B CA 1
ATOM 8695 C C . TYR B 1 211 ? -20.75 -42.969 -15.828 1 95.38 211 TYR B C 1
ATOM 8697 O O . TYR B 1 211 ? -20.203 -42.406 -16.781 1 95.38 211 TYR B O 1
ATOM 8705 N N . ALA B 1 212 ? -20.297 -42.875 -14.641 1 96.25 212 ALA B N 1
ATOM 8706 C CA . ALA B 1 212 ? -19.141 -42.031 -14.359 1 96.25 212 ALA B CA 1
ATOM 8707 C C . ALA B 1 212 ? -18.297 -42.625 -13.242 1 96.25 212 ALA B C 1
ATOM 8709 O O . ALA B 1 212 ? -18.812 -43.281 -12.344 1 96.25 212 ALA B O 1
ATOM 8710 N N . ASN B 1 213 ? -16.953 -42.406 -13.312 1 97.25 213 ASN B N 1
ATOM 8711 C CA . ASN B 1 213 ? -16.047 -42.688 -12.203 1 97.25 213 ASN B CA 1
ATOM 8712 C C . ASN B 1 213 ? -16.328 -41.781 -11.008 1 97.25 213 ASN B C 1
ATOM 8714 O O . ASN B 1 213 ? -17.047 -40.781 -11.141 1 97.25 213 ASN B O 1
ATOM 8718 N N . ASP B 1 214 ? -15.82 -42.219 -9.883 1 98.12 214 ASP B N 1
ATOM 8719 C CA . ASP B 1 214 ? -15.883 -41.375 -8.672 1 98.12 214 ASP B CA 1
ATOM 8720 C C . ASP B 1 214 ? -14.984 -40.156 -8.797 1 98.12 214 ASP B C 1
ATOM 8722 O O . ASP B 1 214 ? -13.781 -40.281 -9.039 1 98.12 214 ASP B O 1
ATOM 8726 N N . PRO B 1 215 ? -15.523 -38.938 -8.609 1 97.69 215 PRO B N 1
ATOM 8727 C CA . PRO B 1 215 ? -14.672 -37.75 -8.633 1 97.69 215 PRO B CA 1
ATOM 8728 C C . PRO B 1 215 ? -13.523 -37.812 -7.637 1 97.69 215 PRO B C 1
ATOM 8730 O O . PRO B 1 215 ? -12.484 -37.188 -7.84 1 97.69 215 PRO B O 1
ATOM 8733 N N . TYR B 1 216 ? -13.633 -38.562 -6.562 1 98.31 216 TYR B N 1
ATOM 8734 C CA . TYR B 1 216 ? -12.633 -38.719 -5.512 1 98.31 216 TYR B CA 1
ATOM 8735 C C . TYR B 1 216 ? -11.898 -40.031 -5.641 1 98.31 216 TYR B C 1
ATOM 8737 O O . TYR B 1 216 ? -11.383 -40.562 -4.652 1 98.31 216 TYR B O 1
ATOM 8745 N N . ALA B 1 217 ? -11.844 -40.531 -6.84 1 97.94 217 ALA B N 1
ATOM 8746 C CA . ALA B 1 217 ? -11.117 -41.781 -7.086 1 97.94 217 ALA B CA 1
ATOM 8747 C C . ALA B 1 217 ? -9.672 -41.688 -6.617 1 97.94 217 ALA B C 1
ATOM 8749 O O . ALA B 1 217 ? -9.023 -40.625 -6.805 1 97.94 217 ALA B O 1
ATOM 8750 N N . ARG B 1 218 ? -9.18 -42.781 -6.02 1 97.62 218 ARG B N 1
ATOM 8751 C CA . ARG B 1 218 ? -7.785 -42.875 -5.598 1 97.62 218 ARG B CA 1
ATOM 8752 C C . ARG B 1 218 ? -7.051 -43.969 -6.324 1 97.62 218 ARG B C 1
ATOM 8754 O O . ARG B 1 218 ? -5.855 -44.188 -6.109 1 97.62 218 ARG B O 1
ATOM 8761 N N . GLY B 1 219 ? -7.73 -44.625 -7.18 1 97 219 GLY B N 1
ATOM 8762 C CA . GLY B 1 219 ? -7.25 -45.625 -8.086 1 97 219 GLY B CA 1
ATOM 8763 C C . GLY B 1 219 ? -8.133 -45.812 -9.312 1 97 219 GLY B C 1
ATOM 8764 O O . GLY B 1 219 ? -9.32 -45.5 -9.281 1 97 219 GLY B O 1
ATOM 8765 N N . LEU B 1 220 ? -7.531 -46.344 -10.352 1 97.12 220 LEU B N 1
ATOM 8766 C CA . LEU B 1 220 ? -8.266 -46.531 -11.594 1 97.12 220 LEU B CA 1
ATOM 8767 C C . LEU B 1 220 ? -7.797 -47.812 -12.312 1 97.12 220 LEU B C 1
ATOM 8769 O O . LEU B 1 220 ? -6.66 -48.25 -12.133 1 97.12 220 LEU B O 1
ATOM 8773 N N . SER B 1 221 ? -8.695 -48.344 -13.102 1 95.88 221 SER B N 1
ATOM 8774 C CA . SER B 1 221 ? -8.273 -49.281 -14.141 1 95.88 221 SER B CA 1
ATOM 8775 C C . SER B 1 221 ? -7.629 -48.562 -15.312 1 95.88 221 SER B C 1
ATOM 8777 O O . SER B 1 221 ? -7.633 -47.312 -15.359 1 95.88 221 SER B O 1
ATOM 8779 N N . PRO B 1 222 ? -7.012 -49.312 -16.203 1 94.88 222 PRO B N 1
ATOM 8780 C CA . PRO B 1 222 ? -6.367 -48.625 -17.328 1 94.88 222 PRO B CA 1
ATOM 8781 C C . PRO B 1 222 ? -7.305 -47.656 -18.062 1 94.88 222 PRO B C 1
ATOM 8783 O O . PRO B 1 222 ? -8.484 -47.969 -18.25 1 94.88 222 PRO B O 1
ATOM 8786 N N . ASP B 1 223 ? -6.777 -46.469 -18.328 1 93.44 223 ASP B N 1
ATOM 8787 C CA . ASP B 1 223 ? -7.445 -45.406 -19.078 1 93.44 223 ASP B CA 1
ATOM 8788 C C . ASP B 1 223 ? -8.648 -44.875 -18.328 1 93.44 223 ASP B C 1
ATOM 8790 O O . ASP B 1 223 ? -9.5 -44.188 -18.891 1 93.44 223 ASP B O 1
ATOM 8794 N N . GLY B 1 224 ? -8.75 -45.25 -17.078 1 93.06 224 GLY B N 1
ATOM 8795 C CA . GLY B 1 224 ? -9.805 -44.688 -16.234 1 93.06 224 GLY B CA 1
ATOM 8796 C C . GLY B 1 224 ? -11.18 -45.25 -16.578 1 93.06 224 GLY B C 1
ATOM 8797 O O . GLY B 1 224 ? -12.164 -44.5 -16.547 1 93.06 224 GLY B O 1
ATOM 8798 N N . ARG B 1 225 ? -11.227 -46.406 -16.859 1 93 225 ARG B N 1
ATOM 8799 C CA . ARG B 1 225 ? -12.508 -47 -17.203 1 93 225 ARG B CA 1
ATOM 8800 C C . ARG B 1 225 ? -13.375 -47.188 -15.961 1 93 225 ARG B C 1
ATOM 8802 O O . ARG B 1 225 ? -14.586 -47 -16.016 1 93 225 ARG B O 1
ATOM 8809 N N . GLN B 1 226 ? -12.734 -47.688 -14.953 1 95.75 226 GLN B N 1
ATOM 8810 C CA . GLN B 1 226 ? -13.43 -47.875 -13.688 1 95.75 226 GLN B CA 1
ATOM 8811 C C . GLN B 1 226 ? -12.578 -47.406 -12.508 1 95.75 226 GLN B C 1
ATOM 8813 O O . GLN B 1 226 ? -11.352 -47.469 -12.562 1 95.75 226 GLN B O 1
ATOM 8818 N N . THR B 1 227 ? -13.312 -46.938 -11.469 1 97.31 227 THR B N 1
ATOM 8819 C CA . THR B 1 227 ? -12.641 -46.594 -10.227 1 97.31 227 THR B CA 1
ATOM 8820 C C . THR B 1 227 ? -12.195 -47.844 -9.477 1 97.31 227 THR B C 1
ATOM 8822 O O . THR B 1 227 ? -12.961 -48.812 -9.352 1 97.31 227 THR B O 1
ATOM 8825 N N . PHE B 1 228 ? -10.961 -47.844 -9.055 1 97.5 228 PHE B N 1
ATOM 8826 C CA . PHE B 1 228 ? -10.375 -48.938 -8.297 1 97.5 228 PHE B CA 1
ATOM 8827 C C . PHE B 1 228 ? -10.469 -48.688 -6.801 1 97.5 228 PHE B C 1
ATOM 8829 O O . PHE B 1 228 ? -10.047 -47.625 -6.324 1 97.5 228 PHE B O 1
ATOM 8836 N N . LEU B 1 229 ? -11.102 -49.625 -6.047 1 97.12 229 LEU B N 1
ATOM 8837 C CA . LEU B 1 229 ? -11.188 -49.5 -4.598 1 97.12 229 LEU B CA 1
ATOM 8838 C C . LEU B 1 229 ? -9.867 -49.875 -3.938 1 97.12 229 LEU B C 1
ATOM 8840 O O . LEU B 1 229 ? -9.641 -51.062 -3.627 1 97.12 229 LEU B O 1
ATOM 8844 N N . VAL B 1 230 ? -9.086 -48.875 -3.629 1 96.44 230 VAL B N 1
ATOM 8845 C CA . VAL B 1 230 ? -7.758 -49.094 -3.064 1 96.44 230 VAL B CA 1
ATOM 8846 C C . VAL B 1 230 ? -7.621 -48.344 -1.752 1 96.44 230 VAL B C 1
ATOM 8848 O O . VAL B 1 230 ? -7.926 -47.125 -1.69 1 96.44 230 VAL B O 1
ATOM 8851 N N . ASN B 1 231 ? -7.195 -49 -0.706 1 96.25 231 ASN B N 1
ATOM 8852 C CA . ASN B 1 231 ? -6.855 -48.406 0.573 1 96.25 231 ASN B CA 1
ATOM 8853 C C . ASN B 1 231 ? -5.387 -48 0.624 1 96.25 231 ASN B C 1
ATOM 8855 O O . ASN B 1 231 ? -4.508 -48.844 0.815 1 96.25 231 ASN B O 1
ATOM 8859 N N . LEU B 1 232 ? -5.082 -46.75 0.551 1 96.44 232 LEU B N 1
ATOM 8860 C CA . LEU B 1 232 ? -3.729 -46.219 0.408 1 96.44 232 LEU B CA 1
ATOM 8861 C C . LEU B 1 232 ? -2.939 -46.406 1.7 1 96.44 232 LEU B C 1
ATOM 8863 O O . LEU B 1 232 ? -1.713 -46.281 1.705 1 96.44 232 LEU B O 1
ATOM 8867 N N . ASP B 1 233 ? -3.613 -46.781 2.803 1 93.69 233 ASP B N 1
ATOM 8868 C CA . ASP B 1 233 ? -2.943 -47 4.086 1 93.69 233 ASP B CA 1
ATOM 8869 C C . ASP B 1 233 ? -2.438 -48.438 4.223 1 93.69 233 ASP B C 1
ATOM 8871 O O . ASP B 1 233 ? -1.77 -48.75 5.203 1 93.69 233 ASP B O 1
ATOM 8875 N N . PHE B 1 234 ? -2.73 -49.156 3.238 1 93.56 234 PHE B N 1
ATOM 8876 C CA . PHE B 1 234 ? -2.271 -50.562 3.262 1 93.56 234 PHE B CA 1
ATOM 8877 C C . PHE B 1 234 ? -0.751 -50.625 3.189 1 93.56 234 PHE B C 1
ATOM 8879 O O . PHE B 1 234 ? -0.134 -49.969 2.35 1 93.56 234 PHE B O 1
ATOM 8886 N N . ASP B 1 235 ? -0.134 -51.406 3.984 1 93.75 235 ASP B N 1
ATOM 8887 C CA . ASP B 1 235 ? 1.315 -51.438 4.148 1 93.75 235 ASP B CA 1
ATOM 8888 C C . ASP B 1 235 ? 2.004 -51.906 2.863 1 93.75 235 ASP B C 1
ATOM 8890 O O . ASP B 1 235 ? 3.113 -51.438 2.559 1 93.75 235 ASP B O 1
ATOM 8894 N N . GLN B 1 236 ? 1.379 -52.656 2.121 1 93.25 236 GLN B N 1
ATOM 8895 C CA . GLN B 1 236 ? 1.979 -53.188 0.896 1 93.25 236 GLN B CA 1
ATOM 8896 C C . GLN B 1 236 ? 2.109 -52.094 -0.157 1 93.25 236 GLN B C 1
ATOM 8898 O O . GLN B 1 236 ? 2.844 -52.25 -1.136 1 93.25 236 GLN B O 1
ATOM 8903 N N . LEU B 1 237 ? 1.416 -51 0.028 1 96.44 237 LEU B N 1
ATOM 8904 C CA . LEU B 1 237 ? 1.468 -49.875 -0.919 1 96.44 237 LEU B CA 1
ATOM 8905 C C . LEU B 1 237 ? 2.457 -48.812 -0.457 1 96.44 237 LEU B C 1
ATOM 8907 O O . LEU B 1 237 ? 2.52 -47.75 -1.034 1 96.44 237 LEU B O 1
ATOM 8911 N N . LYS B 1 238 ? 3.232 -49.156 0.531 1 97 238 LYS B N 1
ATOM 8912 C CA . LYS B 1 238 ? 4.246 -48.25 1.067 1 97 238 LYS B CA 1
ATOM 8913 C C . LYS B 1 238 ? 5.645 -48.844 0.907 1 97 238 LYS B C 1
ATOM 8915 O O . LYS B 1 238 ? 5.941 -49.906 1.444 1 97 238 LYS B O 1
ATOM 8920 N N . PRO B 1 239 ? 6.453 -48.125 0.131 1 97.44 239 PRO B N 1
ATOM 8921 C CA . PRO B 1 239 ? 7.832 -48.625 0.086 1 97.44 239 PRO B CA 1
ATOM 8922 C C . PRO B 1 239 ? 8.531 -48.531 1.44 1 97.44 239 PRO B C 1
ATOM 8924 O O . PRO B 1 239 ? 8.047 -47.844 2.352 1 97.44 239 PRO B O 1
ATOM 8927 N N . ASP B 1 240 ? 9.695 -49.188 1.561 1 96.25 240 ASP B N 1
ATOM 8928 C CA . ASP B 1 240 ? 10.414 -49.25 2.83 1 96.25 240 ASP B CA 1
ATOM 8929 C C . ASP B 1 240 ? 10.797 -47.844 3.299 1 96.25 240 ASP B C 1
ATOM 8931 O O . ASP B 1 240 ? 11.391 -47.062 2.543 1 96.25 240 ASP B O 1
ATOM 8935 N N . GLY B 1 241 ? 10.391 -47.5 4.469 1 96.12 241 GLY B N 1
ATOM 8936 C CA . GLY B 1 241 ? 10.742 -46.219 5.066 1 96.12 241 GLY B CA 1
ATOM 8937 C C . GLY B 1 241 ? 9.781 -45.125 4.711 1 96.12 241 GLY B C 1
ATOM 8938 O O . GLY B 1 241 ? 10.023 -43.938 5.031 1 96.12 241 GLY B O 1
ATOM 8939 N N . TRP B 1 242 ? 8.695 -45.469 4.176 1 96.75 242 TRP B N 1
ATOM 8940 C CA . TRP B 1 242 ? 7.754 -44.5 3.66 1 96.75 242 TRP B CA 1
ATOM 8941 C C . TRP B 1 242 ? 7.203 -43.625 4.789 1 96.75 242 TRP B C 1
ATOM 8943 O O . TRP B 1 242 ? 7.117 -42.406 4.656 1 96.75 242 TRP B O 1
ATOM 8953 N N . ASP B 1 243 ? 6.875 -44.188 5.941 1 95 243 ASP B N 1
ATOM 8954 C CA . ASP B 1 243 ? 6.242 -43.469 7.047 1 95 243 ASP B CA 1
ATOM 8955 C C . ASP B 1 243 ? 7.23 -42.562 7.738 1 95 243 ASP B C 1
ATOM 8957 O O . ASP B 1 243 ? 6.828 -41.594 8.422 1 95 243 ASP B O 1
ATOM 8961 N N . ASN B 1 244 ? 8.531 -42.781 7.516 1 95.94 244 ASN B N 1
ATOM 8962 C CA . ASN B 1 244 ? 9.562 -41.938 8.133 1 95.94 244 ASN B CA 1
ATOM 8963 C C . ASN B 1 244 ? 10.141 -40.938 7.133 1 95.94 244 ASN B C 1
ATOM 8965 O O . ASN B 1 244 ? 11.047 -40.156 7.469 1 95.94 244 ASN B O 1
ATOM 8969 N N . LEU B 1 245 ? 9.641 -40.875 5.945 1 97.12 245 LEU B N 1
ATOM 8970 C CA . LEU B 1 245 ? 10.242 -40.094 4.875 1 97.12 245 LEU B CA 1
ATOM 8971 C C . LEU B 1 245 ? 10.234 -38.625 5.223 1 97.12 245 LEU B C 1
ATOM 8973 O O . LEU B 1 245 ? 11.164 -37.875 4.875 1 97.12 245 LEU B O 1
ATOM 8977 N N . ALA B 1 246 ? 9.211 -38.156 5.93 1 95.5 246 ALA B N 1
ATOM 8978 C CA . ALA B 1 246 ? 9.086 -36.75 6.297 1 95.5 246 ALA B CA 1
ATOM 8979 C C . ALA B 1 246 ? 10.312 -36.281 7.07 1 95.5 246 ALA B C 1
ATOM 8981 O O . ALA B 1 246 ? 10.703 -35.094 6.961 1 95.5 246 ALA B O 1
ATOM 8982 N N . ASN B 1 247 ? 10.945 -37.125 7.797 1 95.81 247 ASN B N 1
ATOM 8983 C CA . ASN B 1 247 ? 12.109 -36.781 8.609 1 95.81 247 ASN B CA 1
ATOM 8984 C C . ASN B 1 247 ? 13.398 -36.844 7.789 1 95.81 247 ASN B C 1
ATOM 8986 O O . ASN B 1 247 ? 14.438 -36.344 8.219 1 95.81 247 ASN B O 1
ATOM 8990 N N . GLU B 1 248 ? 13.273 -37.469 6.629 1 96.44 248 GLU B N 1
ATOM 8991 C CA . GLU B 1 248 ? 14.461 -37.656 5.812 1 96.44 248 GLU B CA 1
ATOM 8992 C C . GLU B 1 248 ? 14.562 -36.625 4.715 1 96.44 248 GLU B C 1
ATOM 8994 O O . GLU B 1 248 ? 15.625 -36.438 4.109 1 96.44 248 GLU B O 1
ATOM 8999 N N . LYS B 1 249 ? 13.539 -35.844 4.477 1 96.88 249 LYS B N 1
ATOM 9000 C CA . LYS B 1 249 ? 13.508 -34.906 3.365 1 96.88 249 LYS B CA 1
ATOM 9001 C C . LYS B 1 249 ? 14.555 -33.812 3.553 1 96.88 249 LYS B C 1
ATOM 9003 O O . LYS B 1 249 ? 14.883 -33.438 4.684 1 96.88 249 LYS B O 1
ATOM 9008 N N . PRO B 1 250 ? 15.07 -33.25 2.465 1 95.88 250 PRO B N 1
ATOM 9009 C CA . PRO B 1 250 ? 16.016 -32.125 2.557 1 95.88 250 PRO B CA 1
ATOM 9010 C C . PRO B 1 250 ? 15.43 -30.922 3.289 1 95.88 250 PRO B C 1
ATOM 9012 O O . PRO B 1 250 ? 14.258 -30.594 3.105 1 95.88 250 PRO B O 1
ATOM 9015 N N . VAL B 1 251 ? 16.25 -30.266 4.051 1 93.5 251 VAL B N 1
ATOM 9016 C CA . VAL B 1 251 ? 15.812 -29.141 4.871 1 93.5 251 VAL B CA 1
ATOM 9017 C C . VAL B 1 251 ? 15.703 -27.891 4.008 1 93.5 251 VAL B C 1
ATOM 9019 O O . VAL B 1 251 ? 16.562 -27.641 3.158 1 93.5 251 VAL B O 1
ATOM 9022 N N . ILE B 1 252 ? 14.68 -27.203 4.16 1 94 252 ILE B N 1
ATOM 9023 C CA . ILE B 1 252 ? 14.508 -25.875 3.574 1 94 252 ILE B CA 1
ATOM 9024 C C . ILE B 1 252 ? 14.32 -24.844 4.684 1 94 252 ILE B C 1
ATOM 9026 O O . ILE B 1 252 ? 13.297 -24.828 5.371 1 94 252 ILE B O 1
ATOM 9030 N N . HIS B 1 253 ? 15.203 -23.922 4.852 1 92.69 253 HIS B N 1
ATOM 9031 C CA . HIS B 1 253 ? 15.141 -22.938 5.926 1 92.69 253 HIS B CA 1
ATOM 9032 C C . HIS B 1 253 ? 14.219 -21.781 5.555 1 92.69 253 HIS B C 1
ATOM 9034 O O . HIS B 1 253 ? 13.602 -21.172 6.434 1 92.69 253 HIS B O 1
ATOM 9040 N N . SER B 1 254 ? 14.203 -21.453 4.324 1 96.06 254 SER B N 1
ATOM 9041 C CA . SER B 1 254 ? 13.352 -20.422 3.76 1 96.06 254 SER B CA 1
ATOM 9042 C C . SER B 1 254 ? 12.969 -20.734 2.32 1 96.06 254 SER B C 1
ATOM 9044 O O . SER B 1 254 ? 13.742 -21.344 1.584 1 96.06 254 SER B O 1
ATOM 9046 N N . PHE B 1 255 ? 11.773 -20.312 1.983 1 98 255 PHE B N 1
ATOM 9047 C CA . PHE B 1 255 ? 11.375 -20.531 0.597 1 98 255 PHE B CA 1
ATOM 9048 C C . PHE B 1 255 ? 12.281 -19.75 -0.353 1 98 255 PHE B C 1
ATOM 9050 O O . PHE B 1 255 ? 12.406 -20.109 -1.527 1 98 255 PHE B O 1
ATOM 9057 N N . SER B 1 256 ? 12.969 -18.703 0.12 1 97.56 256 SER B N 1
ATOM 9058 C CA . SER B 1 256 ? 13.891 -17.938 -0.709 1 97.56 256 SER B CA 1
ATOM 9059 C C . SER B 1 256 ? 15.094 -18.766 -1.129 1 97.56 256 SER B C 1
ATOM 9061 O O . SER B 1 256 ? 15.836 -18.391 -2.039 1 97.56 256 SER B O 1
ATOM 9063 N N . ASP B 1 257 ? 15.297 -19.922 -0.516 1 98.06 257 ASP B N 1
ATOM 9064 C CA . ASP B 1 257 ? 16.422 -20.797 -0.819 1 98.06 257 ASP B CA 1
ATOM 9065 C C . ASP B 1 257 ? 16.094 -21.766 -1.955 1 98.06 257 ASP B C 1
ATOM 9067 O O . ASP B 1 257 ? 16.938 -22.531 -2.406 1 98.06 257 ASP B O 1
ATOM 9071 N N . ILE B 1 258 ? 14.891 -21.672 -2.436 1 98.56 258 ILE B N 1
ATOM 9072 C CA . ILE B 1 258 ? 14.406 -22.656 -3.395 1 98.56 258 ILE B CA 1
ATOM 9073 C C . ILE B 1 258 ? 14.984 -22.359 -4.777 1 98.56 258 ILE B C 1
ATOM 9075 O O . ILE B 1 258 ? 15.102 -21.188 -5.172 1 98.56 258 ILE B O 1
ATOM 9079 N N . SER B 1 259 ? 15.367 -23.312 -5.543 1 98.69 259 SER B N 1
ATOM 9080 C CA . SER B 1 259 ? 15.609 -23.344 -6.98 1 98.69 259 SER B CA 1
ATOM 9081 C C . SER B 1 259 ? 14.914 -24.531 -7.633 1 98.69 259 SER B C 1
ATOM 9083 O O . SER B 1 259 ? 14.977 -25.641 -7.117 1 98.69 259 SER B O 1
ATOM 9085 N N . ILE B 1 260 ? 14.289 -24.297 -8.742 1 98.88 260 ILE B N 1
ATOM 9086 C CA . ILE B 1 260 ? 13.383 -25.297 -9.297 1 98.88 260 ILE B CA 1
ATOM 9087 C C . ILE B 1 260 ? 13.906 -25.797 -10.641 1 98.88 260 ILE B C 1
ATOM 9089 O O . ILE B 1 260 ? 14.383 -25 -11.453 1 98.88 260 ILE B O 1
ATOM 9093 N N . TYR B 1 261 ? 13.844 -27.078 -10.859 1 98.81 261 TYR B N 1
ATOM 9094 C CA . TYR B 1 261 ? 14.18 -27.75 -12.109 1 98.81 261 TYR B CA 1
ATOM 9095 C C . TYR B 1 261 ? 12.977 -28.484 -12.68 1 98.81 261 TYR B C 1
ATOM 9097 O O . TYR B 1 261 ? 12.547 -29.516 -12.125 1 98.81 261 TYR B O 1
ATOM 9105 N N . GLU B 1 262 ? 12.391 -28.016 -13.766 1 98.81 262 GLU B N 1
ATOM 9106 C CA . GLU B 1 262 ? 11.195 -28.578 -14.375 1 98.81 262 GLU B CA 1
ATOM 9107 C C . GLU B 1 262 ? 11.539 -29.734 -15.305 1 98.81 262 GLU B C 1
ATOM 9109 O O . GLU B 1 262 ? 12.422 -29.625 -16.156 1 98.81 262 GLU B O 1
ATOM 9114 N N . MET B 1 263 ? 10.688 -30.797 -15.172 1 98.06 263 MET B N 1
ATOM 9115 C CA . MET B 1 263 ? 11.023 -32 -15.93 1 98.06 263 MET B CA 1
ATOM 9116 C C . MET B 1 263 ? 9.766 -32.812 -16.266 1 98.06 263 MET B C 1
ATOM 9118 O O . MET B 1 263 ? 8.766 -32.719 -15.555 1 98.06 263 MET B O 1
ATOM 9122 N N . HIS B 1 264 ? 9.828 -33.5 -17.406 1 98.44 264 HIS B N 1
ATOM 9123 C CA . HIS B 1 264 ? 8.812 -34.469 -17.828 1 98.44 264 HIS B CA 1
ATOM 9124 C C . HIS B 1 264 ? 9.234 -35.875 -17.469 1 98.44 264 HIS B C 1
ATOM 9126 O O . HIS B 1 264 ? 10.383 -36.281 -17.688 1 98.44 264 HIS B O 1
ATOM 9132 N N . VAL B 1 265 ? 8.32 -36.656 -16.859 1 98.56 265 VAL B N 1
ATOM 9133 C CA . VAL B 1 265 ? 8.625 -37.969 -16.359 1 98.56 265 VAL B CA 1
ATOM 9134 C C . VAL B 1 265 ? 9.18 -38.844 -17.484 1 98.56 265 VAL B C 1
ATOM 9136 O O . VAL B 1 265 ? 10.203 -39.5 -17.312 1 98.56 265 VAL B O 1
ATOM 9139 N N . ARG B 1 266 ? 8.555 -38.812 -18.594 1 98.31 266 ARG B N 1
ATOM 9140 C CA . ARG B 1 266 ? 8.961 -39.719 -19.688 1 98.31 266 ARG B CA 1
ATOM 9141 C C . ARG B 1 266 ? 10.25 -39.219 -20.344 1 98.31 266 ARG B C 1
ATOM 9143 O O . ARG B 1 266 ? 11.141 -40.031 -20.641 1 98.31 266 ARG B O 1
ATOM 9150 N N . ASP B 1 267 ? 10.398 -37.938 -20.578 1 98.12 267 ASP B N 1
ATOM 9151 C CA . ASP B 1 267 ? 11.617 -37.406 -21.172 1 98.12 267 ASP B CA 1
ATOM 9152 C C . ASP B 1 267 ? 12.852 -37.812 -20.375 1 98.12 267 ASP B C 1
ATOM 9154 O O . ASP B 1 267 ? 13.938 -37.969 -20.938 1 98.12 267 ASP B O 1
ATOM 9158 N N . PHE B 1 268 ? 12.734 -38.031 -19.094 1 98.19 268 PHE B N 1
ATOM 9159 C CA . PHE B 1 268 ? 13.828 -38.312 -18.156 1 98.19 268 PHE B CA 1
ATOM 9160 C C . PHE B 1 268 ? 14.586 -39.562 -18.562 1 98.19 268 PHE B C 1
ATOM 9162 O O . PHE B 1 268 ? 15.812 -39.594 -18.453 1 98.19 268 PHE B O 1
ATOM 9169 N N . SER B 1 269 ? 13.781 -40.562 -19.125 1 98.12 269 SER B N 1
ATOM 9170 C CA . SER B 1 269 ? 14.508 -41.844 -19.203 1 98.12 269 SER B CA 1
ATOM 9171 C C . SER B 1 269 ? 14.109 -42.594 -20.453 1 98.12 269 SER B C 1
ATOM 9173 O O . SER B 1 269 ? 14.664 -43.688 -20.734 1 98.12 269 SER B O 1
ATOM 9175 N N . ALA B 1 270 ? 13.164 -42.094 -21.203 1 97 270 ALA B N 1
ATOM 9176 C CA . ALA B 1 270 ? 12.68 -42.844 -22.359 1 97 270 ALA B CA 1
ATOM 9177 C C . ALA B 1 270 ? 13.82 -43.25 -23.281 1 97 270 ALA B C 1
ATOM 9179 O O . ALA B 1 270 ? 13.797 -44.312 -23.906 1 97 270 ALA B O 1
ATOM 9180 N N . ASN B 1 271 ? 14.828 -42.375 -23.344 1 93.56 271 ASN B N 1
ATOM 9181 C CA . ASN B 1 271 ? 15.953 -42.594 -24.25 1 93.56 271 ASN B CA 1
ATOM 9182 C C . ASN B 1 271 ? 17.234 -42.938 -23.484 1 93.56 271 ASN B C 1
ATOM 9184 O O . ASN B 1 271 ? 18.328 -42.875 -24.047 1 93.56 271 ASN B O 1
ATOM 9188 N N . ASP B 1 272 ? 17.172 -43.25 -22.25 1 96 272 ASP B N 1
ATOM 9189 C CA . ASP B 1 272 ? 18.328 -43.531 -21.422 1 96 272 ASP B CA 1
ATOM 9190 C C . ASP B 1 272 ? 18.688 -45 -21.438 1 96 272 ASP B C 1
ATOM 9192 O O . ASP B 1 272 ? 18.062 -45.812 -20.75 1 96 272 ASP B O 1
ATOM 9196 N N . LEU B 1 273 ? 19.75 -45.375 -22.047 1 95.94 273 LEU B N 1
ATOM 9197 C CA . LEU B 1 273 ? 20.141 -46.781 -22.234 1 95.94 273 LEU B CA 1
ATOM 9198 C C . LEU B 1 273 ? 20.672 -47.375 -20.938 1 95.94 273 LEU B C 1
ATOM 9200 O O . LEU B 1 273 ? 20.797 -48.594 -20.812 1 95.94 273 LEU B O 1
ATOM 9204 N N . SER B 1 274 ? 20.906 -46.531 -19.984 1 97.06 274 SER B N 1
ATOM 9205 C CA . SER B 1 274 ? 21.375 -47.031 -18.703 1 97.06 274 SER B CA 1
ATOM 9206 C C . SER B 1 274 ? 20.188 -47.469 -17.828 1 97.06 274 SER B C 1
ATOM 9208 O O . SER B 1 274 ? 20.391 -48.031 -16.75 1 97.06 274 SER B O 1
ATOM 9210 N N . VAL B 1 275 ? 19.062 -47.281 -18.266 1 97.38 275 VAL B N 1
ATOM 9211 C CA . VAL B 1 275 ? 17.844 -47.688 -17.594 1 97.38 275 VAL B CA 1
ATOM 9212 C C . VAL B 1 275 ? 17.297 -48.969 -18.25 1 97.38 275 VAL B C 1
ATOM 9214 O O . VAL B 1 275 ? 17.281 -49.062 -19.484 1 97.38 275 VAL B O 1
ATOM 9217 N N . GLN B 1 276 ? 16.797 -49.938 -17.469 1 95.19 276 GLN B N 1
ATOM 9218 C CA . GLN B 1 276 ? 16.188 -51.125 -18.016 1 95.19 276 GLN B CA 1
ATOM 9219 C C . GLN B 1 276 ? 14.992 -50.781 -18.891 1 95.19 276 GLN B C 1
ATOM 9221 O O . GLN B 1 276 ? 14.219 -49.875 -18.578 1 95.19 276 GLN B O 1
ATOM 9226 N N . PRO B 1 277 ? 14.859 -51.469 -19.969 1 94.06 277 PRO B N 1
ATOM 9227 C CA . PRO B 1 277 ? 13.82 -51.125 -20.938 1 94.06 277 PRO B CA 1
ATOM 9228 C C . PRO B 1 277 ? 12.43 -51.062 -20.312 1 94.06 277 PRO B C 1
ATOM 9230 O O . PRO B 1 277 ? 11.633 -50.188 -20.672 1 94.06 277 PRO B O 1
ATOM 9233 N N . GLU B 1 278 ? 12.195 -51.844 -19.375 1 93 278 GLU B N 1
ATOM 9234 C CA . GLU B 1 278 ? 10.859 -51.938 -18.781 1 93 278 GLU B CA 1
ATOM 9235 C C . GLU B 1 278 ? 10.57 -50.688 -17.922 1 93 278 GLU B C 1
ATOM 9237 O O . GLU B 1 278 ? 9.414 -50.375 -17.641 1 93 278 GLU B O 1
ATOM 9242 N N . PHE B 1 279 ? 11.617 -50 -17.531 1 96.38 279 PHE B N 1
ATOM 9243 C CA . PHE B 1 279 ? 11.453 -48.906 -16.609 1 96.38 279 PHE B CA 1
ATOM 9244 C C . PHE B 1 279 ? 11.555 -47.562 -17.359 1 96.38 279 PHE B C 1
ATOM 9246 O O . PHE B 1 279 ? 11.211 -46.5 -16.812 1 96.38 279 PHE B O 1
ATOM 9253 N N . ARG B 1 280 ? 11.961 -47.594 -18.641 1 97.25 280 ARG B N 1
ATOM 9254 C CA . ARG B 1 280 ? 12.203 -46.375 -19.391 1 97.25 280 ARG B CA 1
ATOM 9255 C C . ARG B 1 280 ? 10.914 -45.594 -19.578 1 97.25 280 ARG B C 1
ATOM 9257 O O . ARG B 1 280 ? 9.875 -46.156 -19.922 1 97.25 280 ARG B O 1
ATOM 9264 N N . GLY B 1 281 ? 10.961 -44.312 -19.281 1 97.62 281 GLY B N 1
ATOM 9265 C CA . GLY B 1 281 ? 9.836 -43.438 -19.469 1 97.62 281 GLY B CA 1
ATOM 9266 C C . GLY B 1 281 ? 8.836 -43.469 -18.328 1 97.62 281 GLY B C 1
ATOM 9267 O O . GLY B 1 281 ? 7.785 -42.844 -18.391 1 97.62 281 GLY B O 1
ATOM 9268 N N . GLY B 1 282 ? 9.156 -44.219 -17.281 1 98 282 GLY B N 1
ATOM 9269 C CA . GLY B 1 282 ? 8.195 -44.406 -16.203 1 98 282 GLY B CA 1
ATOM 9270 C C . GLY B 1 282 ? 8.742 -44.031 -14.852 1 98 282 GLY B C 1
ATOM 9271 O O . GLY B 1 282 ? 9.852 -43.5 -14.75 1 98 282 GLY B O 1
ATOM 9272 N N . TYR B 1 283 ? 7.949 -44.344 -13.773 1 98.62 283 TYR B N 1
ATOM 9273 C CA . TYR B 1 283 ? 8.258 -43.906 -12.414 1 98.62 283 TYR B CA 1
ATOM 9274 C C . TYR B 1 283 ? 9.516 -44.594 -11.898 1 98.62 283 TYR B C 1
ATOM 9276 O O . TYR B 1 283 ? 10.352 -43.969 -11.25 1 98.62 283 TYR B O 1
ATOM 9284 N N . LEU B 1 284 ? 9.703 -45.781 -12.211 1 98.31 284 LEU B N 1
ATOM 9285 C CA . LEU B 1 284 ? 10.75 -46.594 -11.594 1 98.31 284 LEU B CA 1
ATOM 9286 C C . LEU B 1 284 ? 12.125 -46.188 -12.117 1 98.31 284 LEU B C 1
ATOM 9288 O O . LEU B 1 284 ? 13.148 -46.562 -11.523 1 98.31 284 LEU B O 1
ATOM 9292 N N . ALA B 1 285 ? 12.172 -45.5 -13.234 1 98.62 285 ALA B N 1
ATOM 9293 C CA . ALA B 1 285 ? 13.445 -45 -13.75 1 98.62 285 ALA B CA 1
ATOM 9294 C C . ALA B 1 285 ? 14.156 -44.125 -12.719 1 98.62 285 ALA B C 1
ATOM 9296 O O . ALA B 1 285 ? 15.391 -44.125 -12.648 1 98.62 285 ALA B O 1
ATOM 9297 N N . PHE B 1 286 ? 13.453 -43.469 -11.891 1 98.62 286 PHE B N 1
ATOM 9298 C CA . PHE B 1 286 ? 13.992 -42.531 -10.898 1 98.62 286 PHE B CA 1
ATOM 9299 C C . PHE B 1 286 ? 14.633 -43.281 -9.742 1 98.62 286 PHE B C 1
ATOM 9301 O O . PHE B 1 286 ? 15.352 -42.719 -8.93 1 98.62 286 PHE B O 1
ATOM 9308 N N . THR B 1 287 ? 14.359 -44.594 -9.664 1 98.19 287 THR B N 1
ATOM 9309 C CA . THR B 1 287 ? 14.836 -45.406 -8.539 1 98.19 287 THR B CA 1
ATOM 9310 C C . THR B 1 287 ? 16.172 -46.062 -8.867 1 98.19 287 THR B C 1
ATOM 9312 O O . THR B 1 287 ? 16.766 -46.719 -8.016 1 98.19 287 THR B O 1
ATOM 9315 N N . LEU B 1 288 ? 16.609 -45.875 -10.141 1 98.06 288 LEU B N 1
ATOM 9316 C CA . LEU B 1 288 ? 17.875 -46.469 -10.555 1 98.06 288 LEU B CA 1
ATOM 9317 C C . LEU B 1 288 ? 19.031 -45.5 -10.305 1 98.06 288 LEU B C 1
ATOM 9319 O O . LEU B 1 288 ? 19.422 -44.75 -11.203 1 98.06 288 LEU B O 1
ATOM 9323 N N . LEU B 1 289 ? 19.734 -45.656 -9.258 1 96.44 289 LEU B N 1
ATOM 9324 C CA . LEU B 1 289 ? 20.625 -44.656 -8.688 1 96.44 289 LEU B CA 1
ATOM 9325 C C . LEU B 1 289 ? 21.875 -44.469 -9.539 1 96.44 289 LEU B C 1
ATOM 9327 O O . LEU B 1 289 ? 22.547 -43.438 -9.461 1 96.44 289 LEU B O 1
ATOM 9331 N N . ASP B 1 290 ? 22.156 -45.438 -10.43 1 96.5 290 ASP B N 1
ATOM 9332 C CA . ASP B 1 290 ? 23.375 -45.375 -11.219 1 96.5 290 ASP B CA 1
ATOM 9333 C C . ASP B 1 290 ? 23.078 -45.062 -12.68 1 96.5 290 ASP B C 1
ATOM 9335 O O . ASP B 1 290 ? 23.969 -45.094 -13.531 1 96.5 290 ASP B O 1
ATOM 9339 N N . SER B 1 291 ? 21.797 -44.75 -12.93 1 98.19 291 SER B N 1
ATOM 9340 C CA . SER B 1 291 ? 21.438 -44.344 -14.289 1 98.19 291 SER B CA 1
ATOM 9341 C C . SER B 1 291 ? 21.984 -42.969 -14.625 1 98.19 291 SER B C 1
ATOM 9343 O O . SER B 1 291 ? 22.281 -42.188 -13.734 1 98.19 291 SER B O 1
ATOM 9345 N N . ALA B 1 292 ? 22.203 -42.656 -15.898 1 98.06 292 ALA B N 1
ATOM 9346 C CA . ALA B 1 292 ? 22.719 -41.344 -16.344 1 98.06 292 ALA B CA 1
ATOM 9347 C C . ALA B 1 292 ? 21.844 -40.219 -15.852 1 98.06 292 ALA B C 1
ATOM 9349 O O . ALA B 1 292 ? 22.359 -39.188 -15.414 1 98.06 292 ALA B O 1
ATOM 9350 N N . GLY B 1 293 ? 20.547 -40.438 -15.945 1 97.88 293 GLY B N 1
ATOM 9351 C CA . GLY B 1 293 ? 19.625 -39.406 -15.508 1 97.88 293 GLY B CA 1
ATOM 9352 C C . GLY B 1 293 ? 19.734 -39.094 -14.023 1 97.88 293 GLY B C 1
ATOM 9353 O O . GLY B 1 293 ? 19.812 -37.938 -13.633 1 97.88 293 GLY B O 1
ATOM 9354 N N . VAL B 1 294 ? 19.766 -40.094 -13.188 1 98.5 294 VAL B N 1
ATOM 9355 C CA . VAL B 1 294 ? 19.797 -39.906 -11.742 1 98.5 294 VAL B CA 1
ATOM 9356 C C . VAL B 1 294 ? 21.156 -39.312 -11.336 1 98.5 294 VAL B C 1
ATOM 9358 O O . VAL B 1 294 ? 21.234 -38.469 -10.438 1 98.5 294 VAL B O 1
ATOM 9361 N N . LEU B 1 295 ? 22.234 -39.75 -11.969 1 98.38 295 LEU B N 1
ATOM 9362 C CA . LEU B 1 295 ? 23.547 -39.156 -11.695 1 98.38 295 LEU B CA 1
ATOM 9363 C C . LEU B 1 295 ? 23.562 -37.656 -12.031 1 98.38 295 LEU B C 1
ATOM 9365 O O . LEU B 1 295 ? 24.156 -36.875 -11.305 1 98.38 295 LEU B O 1
ATOM 9369 N N . HIS B 1 296 ? 22.938 -37.312 -13.125 1 98.38 296 HIS B N 1
ATOM 9370 C CA . HIS B 1 296 ? 22.812 -35.906 -13.492 1 98.38 296 HIS B CA 1
ATOM 9371 C C . HIS B 1 296 ? 22.031 -35.125 -12.438 1 98.38 296 HIS B C 1
ATOM 9373 O O . HIS B 1 296 ? 22.422 -34.031 -12.047 1 98.38 296 HIS B O 1
ATOM 9379 N N . LEU B 1 297 ? 20.906 -35.688 -11.945 1 98.69 297 LEU B N 1
ATOM 9380 C CA . LEU B 1 297 ? 20.094 -35.031 -10.914 1 98.69 297 LEU B CA 1
ATOM 9381 C C . LEU B 1 297 ? 20.891 -34.844 -9.625 1 98.69 297 LEU B C 1
ATOM 9383 O O . LEU B 1 297 ? 20.766 -33.844 -8.945 1 98.69 297 LEU B O 1
ATOM 9387 N N . LYS B 1 298 ? 21.719 -35.844 -9.281 1 98.62 298 LYS B N 1
ATOM 9388 C CA . LYS B 1 298 ? 22.578 -35.719 -8.102 1 98.62 298 LYS B CA 1
ATOM 9389 C C . LYS B 1 298 ? 23.547 -34.562 -8.234 1 98.62 298 LYS B C 1
ATOM 9391 O O . LYS B 1 298 ? 23.781 -33.812 -7.27 1 98.62 298 LYS B O 1
ATOM 9396 N N . LYS B 1 299 ? 24.078 -34.375 -9.43 1 98.38 299 LYS B N 1
ATOM 9397 C CA . LYS B 1 299 ? 24.969 -33.25 -9.68 1 98.38 299 LYS B CA 1
ATOM 9398 C C . LYS B 1 299 ? 24.25 -31.906 -9.477 1 98.38 299 LYS B C 1
ATOM 9400 O O . LYS B 1 299 ? 24.781 -31 -8.852 1 98.38 299 LYS B O 1
ATOM 9405 N N . LEU B 1 300 ? 23.062 -31.844 -10.023 1 98.62 300 LEU B N 1
ATOM 9406 C CA . LEU B 1 300 ? 22.266 -30.625 -9.906 1 98.62 300 LEU B CA 1
ATOM 9407 C C . LEU B 1 300 ? 21.938 -30.344 -8.445 1 98.62 300 LEU B C 1
ATOM 9409 O O . LEU B 1 300 ? 22.062 -29.203 -7.988 1 98.62 300 LEU B O 1
ATOM 9413 N N . SER B 1 301 ? 21.5 -31.375 -7.742 1 98.56 301 SER B N 1
ATOM 9414 C CA . SER B 1 301 ? 21.172 -31.234 -6.328 1 98.56 301 SER B CA 1
ATOM 9415 C C . SER B 1 301 ? 22.375 -30.781 -5.516 1 98.56 301 SER B C 1
ATOM 9417 O O . SER B 1 301 ? 22.281 -29.859 -4.695 1 98.56 301 SER B O 1
ATOM 9419 N N . SER B 1 302 ? 23.516 -31.359 -5.77 1 98.38 302 SER B N 1
ATOM 9420 C CA . SER B 1 302 ? 24.734 -31 -5.055 1 98.38 302 SER B CA 1
ATOM 9421 C C . SER B 1 302 ? 25.156 -29.562 -5.34 1 98.38 302 SER B C 1
ATOM 9423 O O . SER B 1 302 ? 25.766 -28.906 -4.492 1 98.38 302 SER B O 1
ATOM 9425 N N . ALA B 1 303 ? 24.797 -29.125 -6.512 1 98.56 303 ALA B N 1
ATOM 9426 C CA . ALA B 1 303 ? 25.188 -27.766 -6.906 1 98.56 303 ALA B CA 1
ATOM 9427 C C . ALA B 1 303 ? 24.219 -26.734 -6.332 1 98.56 303 ALA B C 1
ATOM 9429 O O . ALA B 1 303 ? 24.562 -25.562 -6.191 1 98.56 303 ALA B O 1
ATOM 9430 N N . GLY B 1 304 ? 22.938 -27.219 -6.145 1 98.06 304 GLY B N 1
ATOM 9431 C CA . GLY B 1 304 ? 22.094 -26.234 -5.488 1 98.06 304 GLY B CA 1
ATOM 9432 C C . GLY B 1 304 ? 20.625 -26.375 -5.836 1 98.06 304 GLY B C 1
ATOM 9433 O O . GLY B 1 304 ? 19.766 -25.781 -5.184 1 98.06 304 GLY B O 1
ATOM 9434 N N . ILE B 1 305 ? 20.234 -27.172 -6.859 1 98.81 305 ILE B N 1
ATOM 9435 C CA . ILE B 1 305 ? 18.828 -27.375 -7.156 1 98.81 305 ILE B CA 1
ATOM 9436 C C . ILE B 1 305 ? 18.141 -28.031 -5.957 1 98.81 305 ILE B C 1
ATOM 9438 O O . ILE B 1 305 ? 18.656 -28.984 -5.379 1 98.81 305 ILE B O 1
ATOM 9442 N N . THR B 1 306 ? 17 -27.469 -5.602 1 98.75 306 THR B N 1
ATOM 9443 C CA . THR B 1 306 ? 16.344 -27.969 -4.395 1 98.75 306 THR B CA 1
ATOM 9444 C C . THR B 1 306 ? 15.094 -28.766 -4.75 1 98.75 306 THR B C 1
ATOM 9446 O O . THR B 1 306 ? 14.688 -29.672 -4.016 1 98.75 306 THR B O 1
ATOM 9449 N N . HIS B 1 307 ? 14.453 -28.375 -5.832 1 98.81 307 HIS B N 1
ATOM 9450 C CA . HIS B 1 307 ? 13.164 -28.953 -6.184 1 98.81 307 HIS B CA 1
ATOM 9451 C C . HIS B 1 307 ? 13.148 -29.438 -7.629 1 98.81 307 HIS B C 1
ATOM 9453 O O . HIS B 1 307 ? 13.656 -28.75 -8.523 1 98.81 307 HIS B O 1
ATOM 9459 N N . VAL B 1 308 ? 12.578 -30.594 -7.848 1 98.81 308 VAL B N 1
ATOM 9460 C CA . VAL B 1 308 ? 12.203 -31.047 -9.188 1 98.81 308 VAL B CA 1
ATOM 9461 C C . VAL B 1 308 ? 10.695 -30.859 -9.391 1 98.81 308 VAL B C 1
ATOM 9463 O O . VAL B 1 308 ? 9.891 -31.312 -8.57 1 98.81 308 VAL B O 1
ATOM 9466 N N . HIS B 1 309 ? 10.398 -30.141 -10.352 1 98.81 309 HIS B N 1
ATOM 9467 C CA . HIS B 1 309 ? 9.016 -29.906 -10.766 1 98.81 309 HIS B CA 1
ATOM 9468 C C . HIS B 1 309 ? 8.617 -30.844 -11.914 1 98.81 309 HIS B C 1
ATOM 9470 O O . HIS B 1 309 ? 9.109 -30.703 -13.031 1 98.81 309 HIS B O 1
ATOM 9476 N N . LEU B 1 310 ? 7.719 -31.766 -11.609 1 98.88 310 LEU B N 1
ATOM 9477 C CA . LEU B 1 310 ? 7.277 -32.719 -12.625 1 98.88 310 LEU B CA 1
ATOM 9478 C C . LEU B 1 310 ? 6.051 -32.188 -13.367 1 98.88 310 LEU B C 1
ATOM 9480 O O . LEU B 1 310 ? 5.109 -31.688 -12.742 1 98.88 310 LEU B O 1
ATOM 9484 N N . LEU B 1 311 ? 6.078 -32.281 -14.703 1 98.75 311 LEU B N 1
ATOM 9485 C CA . LEU B 1 311 ? 4.848 -32.031 -15.453 1 98.75 311 LEU B CA 1
ATOM 9486 C C . LEU B 1 311 ? 3.738 -32.969 -14.984 1 98.75 311 LEU B C 1
ATOM 9488 O O . LEU B 1 311 ? 3.975 -33.844 -14.164 1 98.75 311 LEU B O 1
ATOM 9492 N N . PRO B 1 312 ? 2.51 -32.781 -15.453 1 98.5 312 PRO B N 1
ATOM 9493 C CA . PRO B 1 312 ? 1.37 -33.5 -14.867 1 98.5 312 PRO B CA 1
ATOM 9494 C C . PRO B 1 312 ? 1.598 -35 -14.766 1 98.5 312 PRO B C 1
ATOM 9496 O O . PRO B 1 312 ? 2.096 -35.594 -15.711 1 98.5 312 PRO B O 1
ATOM 9499 N N . THR B 1 313 ? 1.253 -35.562 -13.602 1 98.56 313 THR B N 1
ATOM 9500 C CA . THR B 1 313 ? 1.422 -36.969 -13.336 1 98.56 313 THR B CA 1
ATOM 9501 C C . THR B 1 313 ? 0.107 -37.594 -12.883 1 98.56 313 THR B C 1
ATOM 9503 O O . THR B 1 313 ? 0.075 -38.75 -12.477 1 98.56 313 THR B O 1
ATOM 9506 N N . PHE B 1 314 ? -0.947 -36.844 -12.883 1 98.38 314 PHE B N 1
ATOM 9507 C CA . PHE B 1 314 ? -2.279 -37.375 -12.625 1 98.38 314 PHE B CA 1
ATOM 9508 C C . PHE B 1 314 ? -2.828 -38.062 -13.859 1 98.38 314 PHE B C 1
ATOM 9510 O O . PHE B 1 314 ? -2.201 -38.031 -14.922 1 98.38 314 PHE B O 1
ATOM 9517 N N . GLN B 1 315 ? -4.023 -38.719 -13.695 1 98 315 GLN B N 1
ATOM 9518 C CA . GLN B 1 315 ? -4.617 -39.406 -14.836 1 98 315 GLN B CA 1
ATOM 9519 C C . GLN B 1 315 ? -5.09 -38.406 -15.898 1 98 315 GLN B C 1
ATOM 9521 O O . GLN B 1 315 ? -5.965 -37.594 -15.633 1 98 315 GLN B O 1
ATOM 9526 N N . PHE B 1 316 ? -4.465 -38.5 -17.078 1 97.69 316 PHE B N 1
ATOM 9527 C CA . PHE B 1 316 ? -4.801 -37.594 -18.172 1 97.69 316 PHE B CA 1
ATOM 9528 C C . PHE B 1 316 ? -5.086 -38.375 -19.453 1 97.69 316 PHE B C 1
ATOM 9530 O O . PHE B 1 316 ? -4.797 -39.562 -19.531 1 97.69 316 PHE B O 1
ATOM 9537 N N . ALA B 1 317 ? -5.656 -37.719 -20.422 1 96.5 317 ALA B N 1
ATOM 9538 C CA . ALA B 1 317 ? -6.023 -38.344 -21.688 1 96.5 317 ALA B CA 1
ATOM 9539 C C . ALA B 1 317 ? -4.891 -38.219 -22.703 1 96.5 317 ALA B C 1
ATOM 9541 O O . ALA B 1 317 ? -3.857 -37.594 -22.422 1 96.5 317 ALA B O 1
ATOM 9542 N N . GLY B 1 318 ? -5 -38.844 -23.797 1 94.69 318 GLY B N 1
ATOM 9543 C CA . GLY B 1 318 ? -4.102 -38.656 -24.922 1 94.69 318 GLY B CA 1
ATOM 9544 C C . GLY B 1 318 ? -3.008 -39.719 -25 1 94.69 318 GLY B C 1
ATOM 9545 O O . GLY B 1 318 ? -2.307 -39.812 -26.016 1 94.69 318 GLY B O 1
ATOM 9546 N N . VAL B 1 319 ? -2.812 -40.5 -23.938 1 97.56 319 VAL B N 1
ATOM 9547 C CA . VAL B 1 319 ? -1.872 -41.594 -23.938 1 97.56 319 VAL B CA 1
ATOM 9548 C C . VAL B 1 319 ? -2.541 -42.844 -23.328 1 97.56 319 VAL B C 1
ATOM 9550 O O . VAL B 1 319 ? -2.992 -42.812 -22.188 1 97.56 319 VAL B O 1
ATOM 9553 N N . ASP B 1 320 ? -2.553 -43.844 -24.125 1 96.69 320 ASP B N 1
ATOM 9554 C CA . ASP B 1 320 ? -3.096 -45.125 -23.641 1 96.69 320 ASP B CA 1
ATOM 9555 C C . ASP B 1 320 ? -2.273 -45.656 -22.469 1 96.69 320 ASP B C 1
ATOM 9557 O O . ASP B 1 320 ? -1.041 -45.656 -22.516 1 96.69 320 ASP B O 1
ATOM 9561 N N . ASP B 1 321 ? -2.988 -46.125 -21.422 1 96.19 321 ASP B N 1
ATOM 9562 C CA . ASP B 1 321 ? -2.277 -46.656 -20.266 1 96.19 321 ASP B CA 1
ATOM 9563 C C . ASP B 1 321 ? -1.635 -48 -20.594 1 96.19 321 ASP B C 1
ATOM 9565 O O . ASP B 1 321 ? -0.682 -48.438 -19.938 1 96.19 321 ASP B O 1
ATOM 9569 N N . GLN B 1 322 ? -2.213 -48.688 -21.5 1 94.88 322 GLN B N 1
ATOM 9570 C CA . GLN B 1 322 ? -1.683 -49.969 -21.922 1 94.88 322 GLN B CA 1
ATOM 9571 C C . GLN B 1 322 ? -0.612 -49.812 -23 1 94.88 322 GLN B C 1
ATOM 9573 O O . GLN B 1 322 ? -0.931 -49.625 -24.172 1 94.88 322 GLN B O 1
ATOM 9578 N N . LYS B 1 323 ? 0.546 -50.094 -22.672 1 95 323 LYS B N 1
ATOM 9579 C CA . LYS B 1 323 ? 1.705 -49.812 -23.516 1 95 323 LYS B CA 1
ATOM 9580 C C . LYS B 1 323 ? 1.708 -50.688 -24.766 1 95 323 LYS B C 1
ATOM 9582 O O . LYS B 1 323 ? 2.256 -50.281 -25.797 1 95 323 LYS B O 1
ATOM 9587 N N . GLU B 1 324 ? 1.093 -51.844 -24.703 1 93.81 324 GLU B N 1
ATOM 9588 C CA . GLU B 1 324 ? 1.028 -52.781 -25.828 1 93.81 324 GLU B CA 1
ATOM 9589 C C . GLU B 1 324 ? 0.261 -52.156 -27 1 93.81 324 GLU B C 1
ATOM 9591 O O . GLU B 1 324 ? 0.429 -52.562 -28.156 1 93.81 324 GLU B O 1
ATOM 9596 N N . ASN B 1 325 ? -0.493 -51.125 -26.625 1 95.94 325 ASN B N 1
ATOM 9597 C CA . ASN B 1 325 ? -1.311 -50.5 -27.641 1 95.94 325 ASN B CA 1
ATOM 9598 C C . ASN B 1 325 ? -0.556 -49.344 -28.328 1 95.94 325 ASN B C 1
ATOM 9600 O O . ASN B 1 325 ? -1.038 -48.781 -29.297 1 95.94 325 ASN B O 1
ATOM 9604 N N . TRP B 1 326 ? 0.646 -49.062 -27.891 1 97.12 326 TRP B N 1
ATOM 9605 C CA . TRP B 1 326 ? 1.378 -47.906 -28.406 1 97.12 326 TRP B CA 1
ATOM 9606 C C . TRP B 1 326 ? 1.922 -48.188 -29.797 1 97.12 326 TRP B C 1
ATOM 9608 O O . TRP B 1 326 ? 2.373 -49.281 -30.094 1 97.12 326 TRP B O 1
ATOM 9618 N N . LYS B 1 327 ? 1.866 -47.125 -30.594 1 97.06 327 LYS B N 1
ATOM 9619 C CA . LYS B 1 327 ? 2.582 -47.156 -31.875 1 97.06 327 LYS B CA 1
ATOM 9620 C C . LYS B 1 327 ? 3.955 -46.5 -31.75 1 97.06 327 LYS B C 1
ATOM 9622 O O . LYS B 1 327 ? 4.176 -45.688 -30.859 1 97.06 327 LYS B O 1
ATOM 9627 N N . SER B 1 328 ? 4.871 -46.938 -32.531 1 94.56 328 SER B N 1
ATOM 9628 C CA . SER B 1 328 ? 6.219 -46.406 -32.531 1 94.56 328 SER B CA 1
ATOM 9629 C C . SER B 1 328 ? 6.734 -46.156 -33.938 1 94.56 328 SER B C 1
ATOM 9631 O O . SER B 1 328 ? 6.371 -46.875 -34.875 1 94.56 328 SER B O 1
ATOM 9633 N N . ALA B 1 329 ? 7.465 -45.125 -34.031 1 94.69 329 ALA B N 1
ATOM 9634 C CA . ALA B 1 329 ? 8.148 -44.875 -35.281 1 94.69 329 ALA B CA 1
ATOM 9635 C C . ALA B 1 329 ? 9.523 -45.531 -35.312 1 94.69 329 ALA B C 1
ATOM 9637 O O . ALA B 1 329 ? 10.133 -45.75 -34.25 1 94.69 329 ALA B O 1
ATOM 9638 N N . ASP B 1 330 ? 9.984 -45.875 -36.531 1 94.75 330 ASP B N 1
ATOM 9639 C CA . ASP B 1 330 ? 11.297 -46.5 -36.719 1 94.75 330 ASP B CA 1
ATOM 9640 C C . ASP B 1 330 ? 12.406 -45.469 -36.562 1 94.75 330 ASP B C 1
ATOM 9642 O O . ASP B 1 330 ? 12.617 -44.625 -37.438 1 94.75 330 ASP B O 1
ATOM 9646 N N . THR B 1 331 ? 13.117 -45.562 -35.531 1 94 331 THR B N 1
ATOM 9647 C CA . THR B 1 331 ? 14.148 -44.594 -35.219 1 94 331 THR B CA 1
ATOM 9648 C C . THR B 1 331 ? 15.25 -44.625 -36.281 1 94 331 THR B C 1
ATOM 9650 O O . THR B 1 331 ? 15.867 -43.594 -36.562 1 94 331 THR B O 1
ATOM 9653 N N . SER B 1 332 ? 15.5 -45.75 -36.875 1 95.5 332 SER B N 1
ATOM 9654 C CA . SER B 1 332 ? 16.531 -45.875 -37.875 1 95.5 332 SER B CA 1
ATOM 9655 C C . SER B 1 332 ? 16.156 -45.094 -39.125 1 95.5 332 SER B C 1
ATOM 9657 O O . SER B 1 332 ? 17.031 -44.469 -39.75 1 95.5 332 SER B O 1
ATOM 9659 N N . ILE B 1 333 ? 14.953 -45.125 -39.406 1 97.12 333 ILE B N 1
ATOM 9660 C CA . ILE B 1 333 ? 14.477 -44.344 -40.531 1 97.12 333 ILE B CA 1
ATOM 9661 C C . ILE B 1 333 ? 14.578 -42.844 -40.219 1 97.12 333 ILE B C 1
ATOM 9663 O O . ILE B 1 333 ? 15.07 -42.062 -41.031 1 97.12 333 ILE B O 1
ATOM 9667 N N . LEU B 1 334 ? 14.117 -42.469 -39.094 1 97.56 334 LEU B N 1
ATOM 9668 C CA . LEU B 1 334 ? 14.156 -41.062 -38.688 1 97.56 334 LEU B CA 1
ATOM 9669 C C . LEU B 1 334 ? 15.586 -40.531 -38.688 1 97.56 334 LEU B C 1
ATOM 9671 O O . LEU B 1 334 ? 15.82 -39.406 -39.156 1 97.56 334 LEU B O 1
ATOM 9675 N N . GLU B 1 335 ? 16.516 -41.344 -38.25 1 96.06 335 GLU B N 1
ATOM 9676 C CA . GLU B 1 335 ? 17.906 -40.938 -38.156 1 96.06 335 GLU B CA 1
ATOM 9677 C C . GLU B 1 335 ? 18.547 -40.781 -39.562 1 96.06 335 GLU B C 1
ATOM 9679 O O . GLU B 1 335 ? 19.516 -40.062 -39.719 1 96.06 335 GLU B O 1
ATOM 9684 N N . SER B 1 336 ? 18.031 -41.469 -40.5 1 97.06 336 SER B N 1
ATOM 9685 C CA . SER B 1 336 ? 18.625 -41.5 -41.844 1 97.06 336 SER B CA 1
ATOM 9686 C C . SER B 1 336 ? 18.203 -40.281 -42.656 1 97.06 336 SER B C 1
ATOM 9688 O O . SER B 1 336 ? 18.828 -39.969 -43.688 1 97.06 336 SER B O 1
ATOM 9690 N N . LEU B 1 337 ? 17.234 -39.594 -42.188 1 98.06 337 LEU B N 1
ATOM 9691 C CA . LEU B 1 337 ? 16.703 -38.469 -42.938 1 98.06 337 LEU B CA 1
ATOM 9692 C C . LEU B 1 337 ? 17.5 -37.188 -42.625 1 98.06 337 LEU B C 1
ATOM 9694 O O . LEU B 1 337 ? 18.094 -37.062 -41.562 1 98.06 337 LEU B O 1
ATOM 9698 N N . PRO B 1 338 ? 17.484 -36.25 -43.594 1 97.44 338 PRO B N 1
ATOM 9699 C CA . PRO B 1 338 ? 18.234 -35 -43.344 1 97.44 338 PRO B CA 1
ATOM 9700 C C . PRO B 1 338 ? 17.688 -34.188 -42.188 1 97.44 338 PRO B C 1
ATOM 9702 O O . PRO B 1 338 ? 16.484 -34.25 -41.906 1 97.44 338 PRO B O 1
ATOM 9705 N N . PRO B 1 339 ? 18.531 -33.344 -41.625 1 97.62 339 PRO B N 1
ATOM 9706 C CA . PRO B 1 339 ? 18.125 -32.562 -40.438 1 97.62 339 PRO B CA 1
ATOM 9707 C C . PRO B 1 339 ? 17.031 -31.547 -40.75 1 97.62 339 PRO B C 1
ATOM 9709 O O . PRO B 1 339 ? 16.344 -31.078 -39.844 1 97.62 339 PRO B O 1
ATOM 9712 N N . ASP B 1 340 ? 16.844 -31.141 -42 1 97.5 340 ASP B N 1
ATOM 9713 C CA . ASP B 1 340 ? 15.859 -30.125 -42.344 1 97.5 340 ASP B CA 1
ATOM 9714 C C . ASP B 1 340 ? 14.703 -30.75 -43.156 1 97.5 340 ASP B C 1
ATOM 9716 O O . ASP B 1 340 ? 13.984 -30.031 -43.844 1 97.5 340 ASP B O 1
ATOM 9720 N N . SER B 1 341 ? 14.594 -32.094 -43.031 1 97.94 341 SER B N 1
ATOM 9721 C CA . SER B 1 341 ? 13.539 -32.781 -43.781 1 97.94 341 SER B CA 1
ATOM 9722 C C . SER B 1 341 ? 12.203 -32.688 -43.031 1 97.94 341 SER B C 1
ATOM 9724 O O . SER B 1 341 ? 12.172 -32.594 -41.812 1 97.94 341 SER B O 1
ATOM 9726 N N . ASP B 1 342 ? 11.125 -32.625 -43.812 1 97.5 342 ASP B N 1
ATOM 9727 C CA . ASP B 1 342 ? 9.797 -32.625 -43.188 1 97.5 342 ASP B CA 1
ATOM 9728 C C . ASP B 1 342 ? 9.266 -34.062 -43.062 1 97.5 342 ASP B C 1
ATOM 9730 O O . ASP B 1 342 ? 8.102 -34.25 -42.688 1 97.5 342 ASP B O 1
ATOM 9734 N N . GLN B 1 343 ? 10.141 -35.031 -43.312 1 97.81 343 GLN B N 1
ATOM 9735 C CA . GLN B 1 343 ? 9.672 -36.406 -43.25 1 97.81 343 GLN B CA 1
ATOM 9736 C C . GLN B 1 343 ? 9.641 -36.906 -41.812 1 97.81 343 GLN B C 1
ATOM 9738 O O . GLN B 1 343 ? 8.758 -37.688 -41.438 1 97.81 343 GLN B O 1
ATOM 9743 N N . GLN B 1 344 ? 10.547 -36.531 -41 1 97.75 344 GLN B N 1
ATOM 9744 C CA . GLN B 1 344 ? 10.555 -36.969 -39.625 1 97.75 344 GLN B CA 1
ATOM 9745 C C . GLN B 1 344 ? 9.242 -36.594 -38.906 1 97.75 344 GLN B C 1
ATOM 9747 O O . GLN B 1 344 ? 8.594 -37.438 -38.312 1 97.75 344 GLN B O 1
ATOM 9752 N N . GLN B 1 345 ? 8.898 -35.25 -38.969 1 97.56 345 GLN B N 1
ATOM 9753 C CA . GLN B 1 345 ? 7.676 -34.812 -38.312 1 97.56 345 GLN B CA 1
ATOM 9754 C C . GLN B 1 345 ? 6.453 -35.5 -38.906 1 97.56 345 GLN B C 1
ATOM 9756 O O . GLN B 1 345 ? 5.492 -35.812 -38.188 1 97.56 345 GLN B O 1
ATOM 9761 N N . ALA B 1 346 ? 6.469 -35.812 -40.25 1 97.62 346 ALA B N 1
ATOM 9762 C CA . ALA B 1 346 ? 5.352 -36.5 -40.875 1 97.62 346 ALA B CA 1
ATOM 9763 C C . ALA B 1 346 ? 5.184 -37.906 -40.281 1 97.62 346 ALA B C 1
ATOM 9765 O O . ALA B 1 346 ? 4.062 -38.344 -40.031 1 97.62 346 ALA B O 1
ATOM 9766 N N . LEU B 1 347 ? 6.273 -38.594 -40.094 1 97.56 347 LEU B N 1
ATOM 9767 C CA . LEU B 1 347 ? 6.25 -39.938 -39.531 1 97.56 347 LEU B CA 1
ATOM 9768 C C . LEU B 1 347 ? 5.805 -39.906 -38.062 1 97.56 347 LEU B C 1
ATOM 9770 O O . LEU B 1 347 ? 5.051 -40.781 -37.625 1 97.56 347 LEU B O 1
ATOM 9774 N N . ILE B 1 348 ? 6.199 -38.938 -37.344 1 97.19 348 ILE B N 1
ATOM 9775 C CA . ILE B 1 348 ? 5.863 -38.781 -35.938 1 97.19 348 ILE B CA 1
ATOM 9776 C C . ILE B 1 348 ? 4.398 -38.406 -35.781 1 97.19 348 ILE B C 1
ATOM 9778 O O . ILE B 1 348 ? 3.674 -38.969 -34.969 1 97.19 348 ILE B O 1
ATOM 9782 N N . THR B 1 349 ? 3.926 -37.406 -36.625 1 96.75 349 THR B N 1
ATOM 9783 C CA . THR B 1 349 ? 2.555 -36.938 -36.5 1 96.75 349 THR B CA 1
ATOM 9784 C C . THR B 1 349 ? 1.563 -38 -36.969 1 96.75 349 THR B C 1
ATOM 9786 O O . THR B 1 349 ? 0.399 -37.969 -36.562 1 96.75 349 THR B O 1
ATOM 9789 N N . ALA B 1 350 ? 2.064 -38.938 -37.719 1 96.56 350 ALA B N 1
ATOM 9790 C CA . ALA B 1 350 ? 1.212 -40.031 -38.188 1 96.56 350 ALA B CA 1
ATOM 9791 C C . ALA B 1 350 ? 0.78 -40.906 -37.031 1 96.56 350 ALA B C 1
ATOM 9793 O O . ALA B 1 350 ? -0.27 -41.562 -37.094 1 96.56 350 ALA B O 1
ATOM 9794 N N . ILE B 1 351 ? 1.512 -40.969 -36.031 1 96.31 351 ILE B N 1
ATOM 9795 C CA . ILE B 1 351 ? 1.178 -41.844 -34.906 1 96.31 351 ILE B CA 1
ATOM 9796 C C . ILE B 1 351 ? 0.93 -41 -33.656 1 96.31 351 ILE B C 1
ATOM 9798 O O . ILE B 1 351 ? 0.882 -41.531 -32.562 1 96.31 351 ILE B O 1
ATOM 9802 N N . GLN B 1 352 ? 0.747 -39.75 -34 1 91.5 352 GLN B N 1
ATOM 9803 C CA . GLN B 1 352 ? 0.52 -38.812 -32.906 1 91.5 352 GLN B CA 1
ATOM 9804 C C . GLN B 1 352 ? -0.745 -39.188 -32.125 1 91.5 352 GLN B C 1
ATOM 9806 O O . GLN B 1 352 ? -1.758 -39.562 -32.719 1 91.5 352 GLN B O 1
ATOM 9811 N N . ASN B 1 353 ? -0.809 -39.219 -30.812 1 89.38 353 ASN B N 1
ATOM 9812 C CA . ASN B 1 353 ? -1.926 -39.562 -29.938 1 89.38 353 ASN B CA 1
ATOM 9813 C C . ASN B 1 353 ? -2.115 -41.062 -29.812 1 89.38 353 ASN B C 1
ATOM 9815 O O . ASN B 1 353 ? -3.045 -41.531 -29.156 1 89.38 353 ASN B O 1
ATOM 9819 N N . PHE B 1 354 ? -1.228 -41.812 -30.531 1 95.62 354 PHE B N 1
ATOM 9820 C CA . PHE B 1 354 ? -1.26 -43.25 -30.406 1 95.62 354 PHE B CA 1
ATOM 9821 C C . PHE B 1 354 ? 0.059 -43.781 -29.859 1 95.62 354 PHE B C 1
ATOM 9823 O O . PHE B 1 354 ? 0.226 -45 -29.672 1 95.62 354 PHE B O 1
ATOM 9830 N N . ASP B 1 355 ? 0.939 -42.906 -29.672 1 96.75 355 ASP B N 1
ATOM 9831 C CA . ASP B 1 355 ? 2.209 -43.25 -2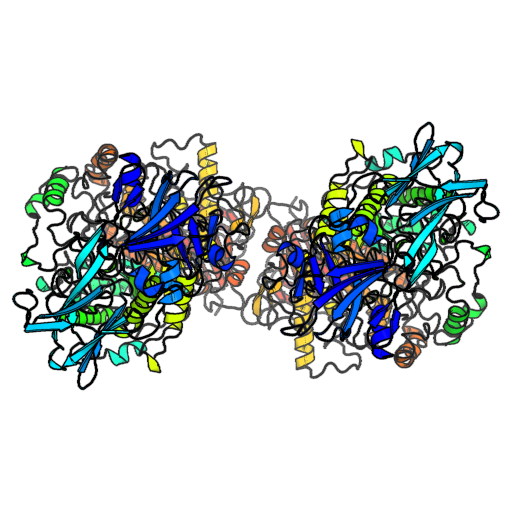9.047 1 96.75 355 ASP B CA 1
ATOM 9832 C C . ASP B 1 355 ? 2.188 -43 -27.547 1 96.75 355 ASP B C 1
ATOM 9834 O O . ASP B 1 355 ? 1.121 -42.781 -26.969 1 96.75 355 ASP B O 1
ATOM 9838 N N . GLY B 1 356 ? 3.309 -43.125 -26.906 1 96.38 356 GLY B N 1
ATOM 9839 C CA . GLY B 1 356 ? 3.363 -43.062 -25.453 1 96.38 356 GLY B CA 1
ATOM 9840 C C . GLY B 1 356 ? 3.697 -41.656 -24.938 1 96.38 356 GLY B C 1
ATOM 9841 O O . GLY B 1 356 ? 4.184 -41.5 -23.812 1 96.38 356 GLY B O 1
ATOM 9842 N N . TYR B 1 357 ? 3.404 -40.625 -25.812 1 97.31 357 TYR B N 1
ATOM 9843 C CA . TYR B 1 357 ? 3.93 -39.344 -25.406 1 97.31 357 TYR B CA 1
ATOM 9844 C C . TYR B 1 357 ? 2.816 -38.312 -25.328 1 97.31 357 TYR B C 1
ATOM 9846 O O . TYR B 1 357 ? 1.993 -38.188 -26.234 1 97.31 357 TYR B O 1
ATOM 9854 N N . ASN B 1 358 ? 2.773 -37.531 -24.219 1 97.69 358 ASN B N 1
ATOM 9855 C CA . ASN B 1 358 ? 1.965 -36.344 -23.984 1 97.69 358 ASN B CA 1
ATOM 9856 C C . ASN B 1 358 ? 2.441 -35.594 -22.734 1 97.69 358 ASN B C 1
ATOM 9858 O O . ASN B 1 358 ? 2.898 -36.219 -21.766 1 97.69 358 ASN B O 1
ATOM 9862 N N . TRP B 1 359 ? 2.355 -34.219 -22.719 1 97.69 359 TRP B N 1
ATOM 9863 C CA . TRP B 1 359 ? 2.75 -33.438 -21.547 1 97.69 359 TRP B CA 1
ATOM 9864 C C . TRP B 1 359 ? 1.782 -33.688 -20.391 1 97.69 359 TRP B C 1
ATOM 9866 O O . TRP B 1 359 ? 2.127 -33.469 -19.234 1 97.69 359 TRP B O 1
ATOM 9876 N N . GLY B 1 360 ? 0.528 -34 -20.672 1 97.44 360 GLY B N 1
ATOM 9877 C CA . GLY B 1 360 ? -0.424 -34.406 -19.656 1 97.44 360 GLY B CA 1
ATOM 9878 C C . GLY B 1 360 ? -1.327 -33.25 -19.203 1 97.44 360 GLY B C 1
ATOM 9879 O O . GLY B 1 360 ? -2.035 -33.375 -18.203 1 97.44 360 GLY B O 1
ATOM 9880 N N . TYR B 1 361 ? -1.44 -32.125 -19.953 1 97.38 361 TYR B N 1
ATOM 9881 C CA . TYR B 1 361 ? -2.279 -31 -19.562 1 97.38 361 TYR B CA 1
ATOM 9882 C C . TYR B 1 361 ? -3.711 -31.188 -20.047 1 97.38 361 TYR B C 1
ATOM 9884 O O . TYR B 1 361 ? -4.355 -30.234 -20.469 1 97.38 361 TYR B O 1
ATOM 9892 N N . ASN B 1 362 ? -4.16 -32.344 -20.141 1 96.38 362 ASN B N 1
ATOM 9893 C CA . ASN B 1 362 ? -5.543 -32.719 -20.406 1 96.38 362 ASN B CA 1
ATOM 9894 C C . ASN B 1 362 ? -6.07 -33.688 -19.328 1 96.38 362 ASN B C 1
ATOM 9896 O O . ASN B 1 362 ? -6.355 -34.844 -19.625 1 96.38 362 ASN B O 1
ATOM 9900 N N . PRO B 1 363 ? -6.355 -33.156 -18.219 1 97.44 363 PRO B N 1
ATOM 9901 C CA . PRO B 1 363 ? -6.691 -33.938 -17.047 1 97.44 363 PRO B CA 1
ATOM 9902 C C . PRO B 1 363 ? -8.031 -34.688 -17.188 1 97.44 363 PRO B C 1
ATOM 9904 O O . PRO B 1 363 ? -8.977 -34.125 -17.75 1 97.44 363 PRO B O 1
ATOM 9907 N N . VAL B 1 364 ? -8.117 -35.844 -16.672 1 97.31 364 VAL B N 1
ATOM 9908 C CA . VAL B 1 364 ? -9.352 -36.625 -16.594 1 97.31 364 VAL B CA 1
ATOM 9909 C C . VAL B 1 364 ? -9.781 -36.75 -15.133 1 97.31 364 VAL B C 1
ATOM 9911 O O . VAL B 1 364 ? -10.898 -36.375 -14.773 1 97.31 364 VAL B O 1
ATOM 9914 N N . LEU B 1 365 ? -8.859 -37.312 -14.336 1 97.12 365 LEU B N 1
ATOM 9915 C CA . LEU B 1 365 ? -9.047 -37.406 -12.898 1 97.12 365 LEU B CA 1
ATOM 9916 C C . LEU B 1 365 ? -7.805 -36.938 -12.148 1 97.12 365 LEU B C 1
ATOM 9918 O O . LEU B 1 365 ? -6.699 -37.438 -12.406 1 97.12 365 LEU B O 1
ATOM 9922 N N . TRP B 1 366 ? -8.023 -36.125 -11.164 1 97.12 366 TRP B N 1
ATOM 9923 C CA . TRP B 1 366 ? -6.93 -35.406 -10.516 1 97.12 366 TRP B CA 1
ATOM 9924 C C . TRP B 1 366 ? -6.215 -36.281 -9.5 1 97.12 366 TRP B C 1
ATOM 9926 O O . TRP B 1 366 ? -4.988 -36.25 -9.375 1 97.12 366 TRP B O 1
ATOM 9936 N N . GLY B 1 367 ? -6.832 -37.156 -8.844 1 97.31 367 GLY B N 1
ATOM 9937 C CA . GLY B 1 367 ? -6.328 -37.75 -7.605 1 97.31 367 GLY B CA 1
ATOM 9938 C C . GLY B 1 367 ? -5.652 -39.094 -7.801 1 97.31 367 GLY B C 1
ATOM 9939 O O . GLY B 1 367 ? -5.43 -39.812 -6.836 1 97.31 367 GLY B O 1
ATOM 9940 N N . VAL B 1 368 ? -5.316 -39.469 -9.055 1 98.19 368 VAL B N 1
ATOM 9941 C CA . VAL B 1 368 ? -4.75 -40.781 -9.32 1 98.19 368 VAL B CA 1
ATOM 9942 C C . VAL B 1 368 ? -3.518 -40.656 -10.211 1 98.19 368 VAL B C 1
ATOM 9944 O O . VAL B 1 368 ? -3.574 -40.031 -11.266 1 98.19 368 VAL B O 1
ATOM 9947 N N . PRO B 1 369 ? -2.363 -41.25 -9.852 1 98.56 369 PRO B N 1
ATOM 9948 C CA . PRO B 1 369 ? -1.191 -41.219 -10.727 1 98.56 369 PRO B CA 1
ATOM 9949 C C . PRO B 1 369 ? -1.477 -41.781 -12.117 1 98.56 369 PRO B C 1
ATOM 9951 O O . PRO B 1 369 ? -2.242 -42.75 -12.25 1 98.56 369 PRO B O 1
ATOM 9954 N N . LYS B 1 370 ? -0.866 -41.188 -13.102 1 98.62 370 LYS B N 1
ATOM 9955 C CA . LYS B 1 370 ? -1.047 -41.594 -14.484 1 98.62 370 LYS B CA 1
ATOM 9956 C C . LYS B 1 370 ? -0.62 -43.062 -14.688 1 98.62 370 LYS B C 1
ATOM 9958 O O . LYS B 1 370 ? 0.462 -43.469 -14.25 1 98.62 370 LYS B O 1
ATOM 9963 N N . GLY B 1 371 ? -1.453 -43.812 -15.398 1 97.88 371 GLY B N 1
ATOM 9964 C CA . GLY B 1 371 ? -1.214 -45.219 -15.578 1 97.88 371 GLY B CA 1
ATOM 9965 C C . GLY B 1 371 ? -0.119 -45.531 -16.578 1 97.88 371 GLY B C 1
ATOM 9966 O O . GLY B 1 371 ? 0.603 -46.531 -16.453 1 97.88 371 GLY B O 1
ATOM 9967 N N . SER B 1 372 ? 0.066 -44.75 -17.531 1 97.56 372 SER B N 1
ATOM 9968 C CA . SER B 1 372 ? 1.01 -45 -18.609 1 97.56 372 SER B CA 1
ATOM 9969 C C . SER B 1 372 ? 2.451 -44.906 -18.125 1 97.56 372 SER B C 1
ATOM 9971 O O . SER B 1 372 ? 3.371 -45.406 -18.781 1 97.56 372 SER B O 1
ATOM 9973 N N . TYR B 1 373 ? 2.742 -44.281 -17 1 98.25 373 TYR B N 1
ATOM 9974 C CA . TYR B 1 373 ? 4.09 -44.156 -16.453 1 98.25 373 TYR B CA 1
ATOM 9975 C C . TYR B 1 373 ? 4.422 -45.344 -15.547 1 98.25 373 TYR B C 1
ATOM 9977 O O . TYR B 1 373 ? 5.57 -45.5 -15.133 1 98.25 373 TYR B O 1
ATOM 9985 N N . ALA B 1 374 ? 3.43 -46.125 -15.227 1 97.94 374 ALA B N 1
ATOM 9986 C CA . ALA B 1 374 ? 3.629 -47.281 -14.359 1 97.94 374 ALA B CA 1
ATOM 9987 C C . ALA B 1 374 ? 3.963 -48.531 -15.172 1 97.94 374 ALA B C 1
ATOM 9989 O O . ALA B 1 374 ? 3.688 -48.594 -16.375 1 97.94 374 ALA B O 1
ATOM 9990 N N . SER B 1 375 ? 4.531 -49.5 -14.484 1 96 375 SER B N 1
ATOM 9991 C CA . SER B 1 375 ? 4.848 -50.75 -15.141 1 96 375 SER B CA 1
ATOM 9992 C C . SER B 1 375 ? 3.58 -51.531 -15.484 1 96 375 SER B C 1
ATOM 9994 O O . SER B 1 375 ? 3.523 -52.219 -16.516 1 96 375 SER B O 1
ATOM 9996 N N . ASN B 1 376 ? 2.639 -51.438 -14.633 1 94.5 376 ASN B N 1
ATOM 9997 C CA . ASN B 1 376 ? 1.31 -52 -14.805 1 94.5 376 ASN B CA 1
ATOM 9998 C C . ASN B 1 376 ? 0.216 -51 -14.414 1 94.5 376 ASN B C 1
ATOM 10000 O O . ASN B 1 376 ? 0.108 -50.625 -13.242 1 94.5 376 ASN B O 1
ATOM 10004 N N . PRO B 1 377 ? -0.603 -50.688 -15.453 1 94 377 PRO B N 1
ATOM 10005 C CA . PRO B 1 377 ? -1.624 -49.688 -15.133 1 94 377 PRO B CA 1
ATOM 10006 C C . PRO B 1 377 ? -2.799 -50.25 -14.352 1 94 377 PRO B C 1
ATOM 10008 O O . PRO B 1 377 ? -3.643 -49.5 -13.852 1 94 377 PRO B O 1
ATOM 10011 N N . ASN B 1 378 ? -2.791 -51.531 -14.258 1 89.31 378 ASN B N 1
ATOM 10012 C CA . ASN B 1 378 ? -3.852 -52.188 -13.5 1 89.31 378 ASN B CA 1
ATOM 10013 C C . ASN B 1 378 ? -3.49 -52.312 -12.023 1 89.31 378 ASN B C 1
ATOM 10015 O O . ASN B 1 378 ? -2.332 -52.562 -11.68 1 89.31 378 ASN B O 1
ATOM 10019 N N . GLY B 1 379 ? -4.484 -52.156 -11.219 1 87.56 379 GLY B N 1
ATOM 10020 C CA . GLY B 1 379 ? -4.27 -52.375 -9.797 1 87.56 379 GLY B CA 1
ATOM 10021 C C . GLY B 1 379 ? -3.473 -51.281 -9.125 1 87.56 379 GLY B C 1
ATOM 10022 O O . GLY B 1 379 ? -3.537 -50.125 -9.539 1 87.56 379 GLY B O 1
ATOM 10023 N N . PRO B 1 380 ? -2.805 -51.656 -8.016 1 93 380 PRO B N 1
ATOM 10024 C CA . PRO B 1 380 ? -2.184 -50.625 -7.18 1 93 380 PRO B CA 1
ATOM 10025 C C . PRO B 1 380 ? -0.759 -50.281 -7.613 1 93 380 PRO B C 1
ATOM 10027 O O . PRO B 1 380 ? -0.066 -49.531 -6.938 1 93 380 PRO B O 1
ATOM 10030 N N . CYS B 1 381 ? -0.25 -50.781 -8.703 1 95.12 381 CYS B N 1
ATOM 10031 C CA . CYS B 1 381 ? 1.136 -50.625 -9.133 1 95.12 381 CYS B CA 1
ATOM 10032 C C . CYS B 1 381 ? 1.492 -49.156 -9.312 1 95.12 381 CYS B C 1
ATOM 10034 O O . CYS B 1 381 ? 2.578 -48.719 -8.922 1 95.12 381 CYS B O 1
ATOM 10036 N N . ARG B 1 382 ? 0.634 -48.438 -9.938 1 96.94 382 ARG B N 1
ATOM 10037 C CA . ARG B 1 382 ? 0.927 -47.031 -10.172 1 96.94 382 ARG B CA 1
ATOM 10038 C C . ARG B 1 382 ? 1.106 -46.281 -8.852 1 96.94 382 ARG B C 1
ATOM 10040 O O . ARG B 1 382 ? 1.931 -45.375 -8.75 1 96.94 382 ARG B O 1
ATOM 10047 N N . THR B 1 383 ? 0.369 -46.719 -7.773 1 97.81 383 THR B N 1
ATOM 10048 C CA . THR B 1 383 ? 0.469 -46.094 -6.465 1 97.81 383 THR B CA 1
ATOM 10049 C C . THR B 1 383 ? 1.845 -46.312 -5.848 1 97.81 383 THR B C 1
ATOM 10051 O O . THR B 1 383 ? 2.533 -45.375 -5.461 1 97.81 383 THR B O 1
ATOM 10054 N N . ILE B 1 384 ? 2.275 -47.5 -5.809 1 97.88 384 ILE B N 1
ATOM 10055 C CA . ILE B 1 384 ? 3.525 -47.844 -5.141 1 97.88 384 ILE B CA 1
ATOM 10056 C C . ILE B 1 384 ? 4.707 -47.312 -5.945 1 97.88 384 ILE B C 1
ATOM 10058 O O . ILE B 1 384 ? 5.695 -46.844 -5.371 1 97.88 384 ILE B O 1
ATOM 10062 N N . GLU B 1 385 ? 4.66 -47.406 -7.25 1 98.38 385 GLU B N 1
ATOM 10063 C CA . GLU B 1 385 ? 5.758 -46.906 -8.078 1 98.38 385 GLU B CA 1
ATOM 10064 C C . GLU B 1 385 ? 5.898 -45.406 -7.984 1 98.38 385 GLU B C 1
ATOM 10066 O O . GLU B 1 385 ? 7.012 -44.875 -7.973 1 98.38 385 GLU B O 1
ATOM 10071 N N . PHE B 1 386 ? 4.766 -44.719 -7.922 1 98.69 386 PHE B N 1
ATOM 10072 C CA . PHE B 1 386 ? 4.809 -43.25 -7.723 1 98.69 386 PHE B CA 1
ATOM 10073 C C . PHE B 1 386 ? 5.469 -42.906 -6.395 1 98.69 386 PHE B C 1
ATOM 10075 O O . PHE B 1 386 ? 6.316 -42.031 -6.328 1 98.69 386 PHE B O 1
ATOM 10082 N N . ARG B 1 387 ? 5.094 -43.625 -5.34 1 98.75 387 ARG B N 1
ATOM 10083 C CA . ARG B 1 387 ? 5.676 -43.406 -4.02 1 98.75 387 ARG B CA 1
ATOM 10084 C C . ARG B 1 387 ? 7.176 -43.688 -4.027 1 98.75 387 ARG B C 1
ATOM 10086 O O . ARG B 1 387 ? 7.957 -42.938 -3.439 1 98.75 387 ARG B O 1
ATOM 10093 N N . LYS B 1 388 ? 7.613 -44.688 -4.754 1 98.62 388 LYS B N 1
ATOM 10094 C CA . LYS B 1 388 ? 9.031 -45 -4.871 1 98.62 388 LYS B CA 1
ATOM 10095 C C . LYS B 1 388 ? 9.789 -43.875 -5.578 1 98.62 388 LYS B C 1
ATOM 10097 O O . LYS B 1 388 ? 10.914 -43.562 -5.203 1 98.62 388 LYS B O 1
ATOM 10102 N N . MET B 1 389 ? 9.219 -43.344 -6.582 1 98.75 389 MET B N 1
ATOM 10103 C CA . MET B 1 389 ? 9.82 -42.219 -7.293 1 98.75 389 MET B CA 1
ATOM 10104 C C . MET B 1 389 ? 10.055 -41.062 -6.352 1 98.75 389 MET B C 1
ATOM 10106 O O . MET B 1 389 ? 11.164 -40.531 -6.258 1 98.75 389 MET B O 1
ATOM 10110 N N . VAL B 1 390 ? 9 -40.625 -5.59 1 98.69 390 VAL B N 1
ATOM 10111 C CA . VAL B 1 390 ? 9.086 -39.5 -4.684 1 98.69 390 VAL B CA 1
ATOM 10112 C C . VAL B 1 390 ? 10.156 -39.75 -3.625 1 98.69 390 VAL B C 1
ATOM 10114 O O . VAL B 1 390 ? 11 -38.906 -3.363 1 98.69 390 VAL B O 1
ATOM 10117 N N . GLN B 1 391 ? 10.133 -40.938 -3.066 1 98.56 391 GLN B N 1
ATOM 10118 C CA . GLN B 1 391 ? 11.086 -41.312 -2.031 1 98.56 391 GLN B CA 1
ATOM 10119 C C . GLN B 1 391 ? 12.516 -41.25 -2.561 1 98.56 391 GLN B C 1
ATOM 10121 O O . GLN B 1 391 ? 13.414 -40.75 -1.888 1 98.56 391 GLN B O 1
ATOM 10126 N N . SER B 1 392 ? 12.719 -41.781 -3.727 1 98.56 392 SER B N 1
ATOM 10127 C CA . SER B 1 392 ? 14.047 -41.781 -4.328 1 98.56 392 SER B CA 1
ATOM 10128 C C . SER B 1 392 ? 14.555 -40.375 -4.57 1 98.56 392 SER B C 1
ATOM 10130 O O . SER B 1 392 ? 15.711 -40.062 -4.281 1 98.56 392 SER B O 1
ATOM 10132 N N . LEU B 1 393 ? 13.766 -39.5 -5.105 1 98.62 393 LEU B N 1
ATOM 10133 C CA . LEU B 1 393 ? 14.125 -38.125 -5.367 1 98.62 393 LEU B CA 1
ATOM 10134 C C . LEU B 1 393 ? 14.461 -37.375 -4.066 1 98.62 393 LEU B C 1
ATOM 10136 O O . LEU B 1 393 ? 15.453 -36.656 -3.994 1 98.62 393 LEU B O 1
ATOM 10140 N N . ASN B 1 394 ? 13.633 -37.625 -3.014 1 98.5 394 ASN B N 1
ATOM 10141 C CA . ASN B 1 394 ? 13.914 -37 -1.718 1 98.5 394 ASN B CA 1
ATOM 10142 C C . ASN B 1 394 ? 15.266 -37.469 -1.167 1 98.5 394 ASN B C 1
ATOM 10144 O O . ASN B 1 394 ? 16.016 -36.656 -0.636 1 98.5 394 ASN B O 1
ATOM 10148 N N . ARG B 1 395 ? 15.578 -38.656 -1.371 1 98 395 ARG B N 1
ATOM 10149 C CA . ARG B 1 395 ? 16.781 -39.25 -0.761 1 98 395 ARG B CA 1
ATOM 10150 C C . ARG B 1 395 ? 18.031 -38.812 -1.499 1 98 395 ARG B C 1
ATOM 10152 O O . ARG B 1 395 ? 19.141 -38.906 -0.972 1 98 395 ARG B O 1
ATOM 10159 N N . ILE B 1 396 ? 17.922 -38.281 -2.697 1 98.12 396 ILE B N 1
ATOM 10160 C CA . ILE B 1 396 ? 19.109 -37.75 -3.371 1 98.12 396 ILE B CA 1
ATOM 10161 C C . ILE B 1 396 ? 19.125 -36.219 -3.23 1 98.12 396 ILE B C 1
ATOM 10163 O O . ILE B 1 396 ? 19.844 -35.531 -3.963 1 98.12 396 ILE B O 1
ATOM 10167 N N . GLY B 1 397 ? 18.297 -35.688 -2.396 1 98.12 397 GLY B N 1
ATOM 10168 C CA . GLY B 1 397 ? 18.406 -34.281 -2 1 98.12 397 GLY B CA 1
ATOM 10169 C C . GLY B 1 397 ? 17.438 -33.375 -2.73 1 98.12 397 GLY B C 1
ATOM 10170 O O . GLY B 1 397 ? 17.578 -32.156 -2.713 1 98.12 397 GLY B O 1
ATOM 10171 N N . LEU B 1 398 ? 16.391 -33.969 -3.379 1 98.69 398 LEU B N 1
ATOM 10172 C CA . LEU B 1 398 ? 15.469 -33.156 -4.164 1 98.69 398 LEU B CA 1
ATOM 10173 C C . LEU B 1 398 ? 14.055 -33.25 -3.604 1 98.69 398 LEU B C 1
ATOM 10175 O O . LEU B 1 398 ? 13.594 -34.344 -3.256 1 98.69 398 LEU B O 1
ATOM 10179 N N . ARG B 1 399 ? 13.445 -32.156 -3.41 1 98.69 399 ARG B N 1
ATOM 10180 C CA . ARG B 1 399 ? 12.016 -32.094 -3.125 1 98.69 399 ARG B CA 1
ATOM 10181 C C . ARG B 1 399 ? 11.203 -32.188 -4.414 1 98.69 399 ARG B C 1
ATOM 10183 O O . ARG B 1 399 ? 11.695 -31.828 -5.484 1 98.69 399 ARG B O 1
ATOM 10190 N N . VAL B 1 400 ? 9.938 -32.625 -4.32 1 98.81 400 VAL B N 1
ATOM 10191 C CA . VAL B 1 400 ? 9.156 -32.938 -5.52 1 98.81 400 VAL B CA 1
ATOM 10192 C C . VAL B 1 400 ? 7.961 -31.984 -5.602 1 98.81 400 VAL B C 1
ATOM 10194 O O . VAL B 1 400 ? 7.168 -31.891 -4.656 1 98.81 400 VAL B O 1
ATOM 10197 N N . VAL B 1 401 ? 7.855 -31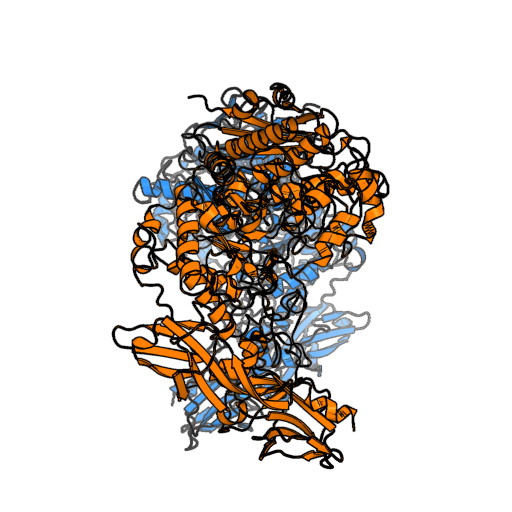.281 -6.695 1 98.81 401 VAL B N 1
ATOM 10198 C CA . VAL B 1 401 ? 6.711 -30.438 -7.016 1 98.81 401 VAL B CA 1
ATOM 10199 C C . VAL B 1 401 ? 5.875 -31.094 -8.117 1 98.81 401 VAL B C 1
ATOM 10201 O O . VAL B 1 401 ? 6.422 -31.609 -9.094 1 98.81 401 VAL B O 1
ATOM 10204 N N . LEU B 1 402 ? 4.523 -31.078 -7.965 1 98.81 402 LEU B N 1
ATOM 10205 C CA . LEU B 1 402 ? 3.631 -31.609 -8.992 1 98.81 402 LEU B CA 1
ATOM 10206 C C . LEU B 1 402 ? 2.922 -30.469 -9.727 1 98.81 402 LEU B C 1
ATOM 10208 O O . LEU B 1 402 ? 2.477 -29.5 -9.102 1 98.81 402 LEU B O 1
ATOM 10212 N N . ASP B 1 403 ? 2.887 -30.625 -10.992 1 98.44 403 ASP B N 1
ATOM 10213 C CA . ASP B 1 403 ? 2.035 -29.766 -11.812 1 98.44 403 ASP B CA 1
ATOM 10214 C C . ASP B 1 403 ? 0.565 -30.156 -11.672 1 98.44 403 ASP B C 1
ATOM 10216 O O . ASP B 1 403 ? 0.186 -31.281 -12 1 98.44 403 ASP B O 1
ATOM 10220 N N . VAL B 1 404 ? -0.208 -29.234 -11.203 1 98.62 404 VAL B N 1
ATOM 10221 C CA . VAL B 1 404 ? -1.631 -29.516 -11.039 1 98.62 404 VAL B CA 1
ATOM 10222 C C . VAL B 1 404 ? -2.439 -28.641 -12 1 98.62 404 VAL B C 1
ATOM 10224 O O . VAL B 1 404 ? -2.121 -27.469 -12.195 1 98.62 404 VAL B O 1
ATOM 10227 N N . VAL B 1 405 ? -3.408 -29.281 -12.641 1 98.44 405 VAL B N 1
ATOM 10228 C CA . VAL B 1 405 ? -4.246 -28.609 -13.625 1 98.44 405 VAL B CA 1
ATOM 10229 C C . VAL B 1 405 ? -5.699 -28.594 -13.156 1 98.44 405 VAL B C 1
ATOM 10231 O O . VAL B 1 405 ? -6.508 -29.406 -13.602 1 98.44 405 VAL B O 1
ATOM 10234 N N . TYR B 1 406 ? -5.98 -27.641 -12.305 1 98.38 406 TYR B N 1
ATOM 10235 C CA . TYR B 1 406 ? -7.312 -27.578 -11.719 1 98.38 406 TYR B CA 1
ATOM 10236 C C . TYR B 1 406 ? -8.195 -26.594 -12.492 1 98.38 406 TYR B C 1
ATOM 10238 O O . TYR B 1 406 ? -9.398 -26.516 -12.234 1 98.38 406 TYR B O 1
ATOM 10246 N N . ASN B 1 407 ? -7.656 -25.906 -13.453 1 97.88 407 ASN B N 1
ATOM 10247 C CA . ASN B 1 407 ? -8.352 -24.812 -14.141 1 97.88 407 ASN B CA 1
ATOM 10248 C C . ASN B 1 407 ? -9.242 -25.344 -15.258 1 97.88 407 ASN B C 1
ATOM 10250 O O . ASN B 1 407 ? -10.117 -24.625 -15.758 1 97.88 407 ASN B O 1
ATOM 10254 N N . HIS B 1 408 ? -9.008 -26.625 -15.68 1 97.75 408 HIS B N 1
ATOM 10255 C CA . HIS B 1 408 ? -9.859 -27.203 -16.719 1 97.75 408 HIS B CA 1
ATOM 10256 C C . HIS B 1 408 ? -9.82 -28.719 -16.672 1 97.75 408 HIS B C 1
ATOM 10258 O O . HIS B 1 408 ? -9.023 -29.312 -15.938 1 97.75 408 HIS B O 1
ATOM 10264 N N . LEU B 1 409 ? -10.742 -29.328 -17.469 1 97.25 409 LEU B N 1
ATOM 10265 C CA . LEU B 1 409 ? -10.844 -30.781 -17.609 1 97.25 409 LEU B CA 1
ATOM 10266 C C . LEU B 1 409 ? -10.969 -31.188 -19.078 1 97.25 409 LEU B C 1
ATOM 10268 O O . LEU B 1 409 ? -11.484 -30.406 -19.891 1 97.25 409 LEU B O 1
ATOM 10272 N N . GLN B 1 410 ? -10.531 -32.344 -19.359 1 95.62 410 GLN B N 1
ATOM 10273 C CA . GLN B 1 410 ? -10.602 -32.875 -20.719 1 95.62 410 GLN B CA 1
ATOM 10274 C C . GLN B 1 410 ? -12.047 -33.125 -21.125 1 95.62 410 GLN B C 1
ATOM 10276 O O . GLN B 1 410 ? -12.453 -32.781 -22.234 1 95.62 410 GLN B O 1
ATOM 10281 N N . GLY B 1 411 ? -12.773 -33.719 -20.266 1 94.38 411 GLY B N 1
ATOM 10282 C CA . GLY B 1 411 ? -14.094 -34.188 -20.656 1 94.38 411 GLY B CA 1
ATOM 10283 C C . GLY B 1 411 ? -15.227 -33.344 -20.094 1 94.38 411 GLY B C 1
ATOM 10284 O O . GLY B 1 411 ? -15.07 -32.719 -19.047 1 94.38 411 GLY B O 1
ATOM 10285 N N . SER B 1 412 ? -16.328 -33.344 -20.859 1 94.31 412 SER B N 1
ATOM 10286 C CA . SER B 1 412 ? -17.578 -32.75 -20.406 1 94.31 412 SER B CA 1
ATOM 10287 C C . SER B 1 412 ? -18.781 -33.375 -21.094 1 94.31 412 SER B C 1
ATOM 10289 O O . SER B 1 412 ? -18.625 -34.188 -22.031 1 94.31 412 SER B O 1
ATOM 10291 N N . GLY B 1 413 ? -19.938 -33.094 -20.609 1 92 413 GLY B N 1
ATOM 10292 C CA . GLY B 1 413 ? -21.172 -33.562 -21.234 1 92 413 GLY B CA 1
ATOM 10293 C C . GLY B 1 413 ? -21.453 -35.031 -20.953 1 92 413 GLY B C 1
ATOM 10294 O O . GLY B 1 413 ? -20.781 -35.656 -20.125 1 92 413 GLY B O 1
ATOM 10295 N N . LEU B 1 414 ? -22.453 -35.594 -21.719 1 89.56 414 LEU B N 1
ATOM 10296 C CA . LEU B 1 414 ? -22.969 -36.938 -21.5 1 89.56 414 LEU B CA 1
ATOM 10297 C C . LEU B 1 414 ? -22.188 -37.938 -22.297 1 89.56 414 LEU B C 1
ATOM 10299 O O . LEU B 1 414 ? -22.031 -39.094 -21.875 1 89.56 414 LEU B O 1
ATOM 10303 N N . ILE B 1 415 ? -21.625 -37.531 -23.359 1 88.06 415 ILE B N 1
ATOM 10304 C CA . ILE B 1 415 ? -21.141 -38.469 -24.359 1 88.06 415 ILE B CA 1
ATOM 10305 C C . ILE B 1 415 ? -19.641 -38.656 -24.203 1 88.06 415 ILE B C 1
ATOM 10307 O O . ILE B 1 415 ? -19.125 -39.781 -24.438 1 88.06 415 ILE B O 1
ATOM 10311 N N . ASP B 1 416 ? -18.953 -37.75 -23.766 1 91 416 ASP B N 1
ATOM 10312 C CA . ASP B 1 416 ? -17.484 -37.812 -23.688 1 91 416 ASP B CA 1
ATOM 10313 C C . ASP B 1 416 ? -17.031 -38.875 -22.703 1 91 416 ASP B C 1
ATOM 10315 O O . ASP B 1 416 ? -17.469 -38.906 -21.547 1 91 416 ASP B O 1
ATOM 10319 N N . GLU B 1 417 ? -16.156 -39.688 -23.172 1 91.06 417 GLU B N 1
ATOM 10320 C CA . GLU B 1 417 ? -15.703 -40.812 -22.359 1 91.06 417 GLU B CA 1
ATOM 10321 C C . GLU B 1 417 ? -14.891 -40.344 -21.156 1 91.06 417 GLU B C 1
AT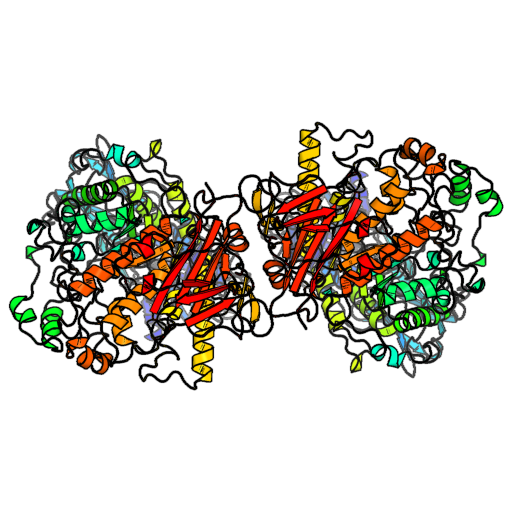OM 10323 O O . GLU B 1 417 ? -14.758 -41.062 -20.156 1 91.06 417 GLU B O 1
ATOM 10328 N N . HIS B 1 418 ? -14.367 -39.219 -21.219 1 94.12 418 HIS B N 1
ATOM 10329 C CA . HIS B 1 418 ? -13.531 -38.688 -20.141 1 94.12 418 HIS B CA 1
ATOM 10330 C C . HIS B 1 418 ? -14.336 -37.781 -19.219 1 94.12 418 HIS B C 1
ATOM 10332 O O . HIS B 1 418 ? -13.789 -37.219 -18.266 1 94.12 418 HIS B O 1
ATOM 10338 N N . SER B 1 419 ? -15.633 -37.594 -19.516 1 95.62 419 SER B N 1
ATOM 10339 C CA . SER B 1 419 ? -16.484 -36.781 -18.656 1 95.62 419 SER B CA 1
ATOM 10340 C C . SER B 1 419 ? -16.812 -37.5 -17.344 1 95.62 419 SER B C 1
ATOM 10342 O O . SER B 1 419 ? -17.188 -38.688 -17.359 1 95.62 419 SER B O 1
ATOM 10344 N N . VAL B 1 420 ? -16.609 -36.844 -16.219 1 96.94 420 VAL B N 1
ATOM 10345 C CA . VAL B 1 420 ? -16.938 -37.375 -14.914 1 96.94 420 VAL B CA 1
ATOM 10346 C C . VAL B 1 420 ? -17.844 -36.438 -14.148 1 96.94 420 VAL B C 1
ATOM 10348 O O . VAL B 1 420 ? -19.031 -36.688 -13.977 1 96.94 420 VAL B O 1
ATOM 10351 N N . LEU B 1 421 ? -17.391 -35.25 -13.922 1 97.25 421 LEU B N 1
ATOM 10352 C CA . LEU B 1 421 ? -18.047 -34.25 -13.062 1 97.25 421 LEU B CA 1
ATOM 10353 C C . LEU B 1 421 ? -19.359 -33.781 -13.68 1 97.25 421 LEU B C 1
ATOM 10355 O O . LEU B 1 421 ? -20.375 -33.656 -12.984 1 97.25 421 LEU B O 1
ATOM 10359 N N . ASP B 1 422 ? -19.297 -33.531 -15 1 96.19 422 ASP B N 1
ATOM 10360 C CA . ASP B 1 422 ? -20.484 -33 -15.688 1 96.19 422 ASP B CA 1
ATOM 10361 C C . ASP B 1 422 ? -21.547 -34.094 -15.844 1 96.19 422 ASP B C 1
ATOM 10363 O O . ASP B 1 422 ? -22.703 -33.781 -16.125 1 96.19 422 ASP B O 1
ATOM 10367 N N . LYS B 1 423 ? -21.219 -35.312 -15.695 1 97.06 423 LYS B N 1
ATOM 10368 C CA . LYS B 1 423 ? -22.172 -36.438 -15.672 1 97.06 423 LYS B CA 1
ATOM 10369 C C . LYS B 1 423 ? -22.828 -36.562 -14.305 1 97.06 423 LYS B C 1
ATOM 10371 O O . LYS B 1 423 ? -23.984 -36.969 -14.211 1 97.06 423 LYS B O 1
ATOM 10376 N N . ILE B 1 424 ? -22.172 -36.188 -13.312 1 97.5 424 ILE B N 1
ATOM 10377 C CA . ILE B 1 424 ? -22.625 -36.375 -11.945 1 97.5 424 ILE B CA 1
ATOM 10378 C C . ILE B 1 424 ? -23.516 -35.219 -11.523 1 97.5 424 ILE B C 1
ATOM 10380 O O . ILE B 1 424 ? -24.625 -35.406 -11.023 1 97.5 424 ILE B O 1
ATOM 10384 N N . VAL B 1 425 ? -23.031 -34.031 -11.719 1 98 425 VAL B N 1
ATOM 10385 C CA . VAL B 1 425 ? -23.797 -32.812 -11.453 1 98 425 VAL B CA 1
ATOM 10386 C C . VAL B 1 425 ? -23.719 -31.875 -12.656 1 98 425 VAL B C 1
ATOM 10388 O O . VAL B 1 425 ? -22.984 -30.891 -12.633 1 98 425 VAL B O 1
ATOM 10391 N N . PRO B 1 426 ? -24.562 -32.062 -13.617 1 96.75 426 PRO B N 1
ATOM 10392 C CA . PRO B 1 426 ? -24.469 -31.266 -14.844 1 96.75 426 PRO B CA 1
ATOM 10393 C C . PRO B 1 426 ? -24.578 -29.766 -14.586 1 96.75 426 PRO B C 1
ATOM 10395 O O . PRO B 1 426 ? -25.5 -29.312 -13.914 1 96.75 426 PRO B O 1
ATOM 10398 N N . GLY B 1 427 ? -23.531 -29.047 -15.062 1 96.31 427 GLY B N 1
ATOM 10399 C CA . GLY B 1 427 ? -23.578 -27.594 -15.055 1 96.31 427 GLY B CA 1
ATOM 10400 C C . GLY B 1 427 ? -23 -26.969 -13.797 1 96.31 427 GLY B C 1
ATOM 10401 O O . GLY B 1 427 ? -23.016 -25.75 -13.633 1 96.31 427 GLY B O 1
ATOM 10402 N N . TYR B 1 428 ? -22.438 -27.75 -12.906 1 97.81 428 TYR B N 1
ATOM 10403 C CA . TYR B 1 428 ? -22 -27.203 -11.633 1 97.81 428 TYR B CA 1
ATOM 10404 C C . TYR B 1 428 ? -20.484 -27.047 -11.602 1 97.81 428 TYR B C 1
ATOM 10406 O O . TYR B 1 428 ? -19.969 -25.953 -11.297 1 97.81 428 TYR B O 1
ATOM 10414 N N . TYR B 1 429 ? -19.719 -28.062 -11.93 1 98.06 429 TYR B N 1
ATOM 10415 C CA . TYR B 1 429 ? -18.281 -28.078 -11.727 1 98.06 429 TYR B CA 1
ATOM 10416 C C . TYR B 1 429 ? -17.562 -27.266 -12.805 1 98.06 429 TYR B C 1
ATOM 10418 O O . TYR B 1 429 ? -16.469 -26.734 -12.578 1 98.06 429 TYR B O 1
ATOM 10426 N N . LEU B 1 430 ? -18.188 -27.172 -13.969 1 97.81 430 LEU B N 1
ATOM 10427 C CA . LEU B 1 430 ? -17.594 -26.438 -15.07 1 97.81 430 LEU B CA 1
ATOM 10428 C C . LEU B 1 430 ? -18.188 -25.031 -15.18 1 97.81 430 LEU B C 1
ATOM 10430 O O . LEU B 1 430 ? -19.391 -24.859 -14.984 1 97.81 430 LEU B O 1
ATOM 10434 N N . ARG B 1 431 ? -17.344 -24.062 -15.453 1 96.75 431 ARG B N 1
ATOM 10435 C CA . ARG B 1 431 ? -17.75 -22.672 -15.562 1 96.75 431 ARG B CA 1
ATOM 10436 C C . ARG B 1 431 ? -18.562 -22.438 -16.828 1 96.75 431 ARG B C 1
ATOM 10438 O O . ARG B 1 431 ? -18.203 -22.906 -17.906 1 96.75 431 ARG B O 1
ATOM 10445 N N . ARG B 1 432 ? -19.594 -21.672 -16.625 1 97 432 ARG B N 1
ATOM 10446 C CA . ARG B 1 432 ? -20.469 -21.438 -17.766 1 97 432 ARG B CA 1
ATOM 10447 C C . ARG B 1 432 ? -20.547 -19.953 -18.109 1 97 432 ARG B C 1
ATOM 10449 O O . ARG B 1 432 ? -20.359 -19.109 -17.234 1 97 432 ARG B O 1
ATOM 10456 N N . ASN B 1 433 ? -20.797 -19.672 -19.375 1 96.31 433 ASN B N 1
ATOM 10457 C CA . ASN B 1 433 ? -20.953 -18.281 -19.797 1 96.31 433 ASN B CA 1
ATOM 10458 C C . ASN B 1 433 ? -22.406 -17.812 -19.656 1 96.31 433 ASN B C 1
ATOM 10460 O O . ASN B 1 433 ? -23.234 -18.516 -19.094 1 96.31 433 ASN B O 1
ATOM 10464 N N . ALA B 1 434 ? -22.703 -16.703 -20.156 1 94.75 434 ALA B N 1
ATOM 10465 C CA . ALA B 1 434 ? -24 -16.062 -19.938 1 94.75 434 ALA B CA 1
ATOM 10466 C C . ALA B 1 434 ? -25.109 -16.828 -20.656 1 94.75 434 ALA B C 1
ATOM 10468 O O . ALA B 1 434 ? -26.266 -16.781 -20.234 1 94.75 434 ALA B O 1
ATOM 10469 N N . ASP B 1 435 ? -24.734 -17.609 -21.656 1 94.88 435 ASP B N 1
ATOM 10470 C CA . ASP B 1 435 ? -25.719 -18.391 -22.406 1 94.88 435 ASP B CA 1
ATOM 10471 C C . ASP B 1 435 ? -25.891 -19.781 -21.797 1 94.88 435 ASP B C 1
ATOM 10473 O O . ASP B 1 435 ? -26.781 -20.531 -22.188 1 94.88 435 ASP B O 1
ATOM 10477 N N . GLY B 1 436 ? -25.078 -20.078 -20.875 1 94.94 436 GLY B N 1
ATOM 10478 C CA . GLY B 1 436 ? -25.172 -21.359 -20.188 1 94.94 436 GLY B CA 1
ATOM 10479 C C . GLY B 1 436 ? -24.25 -22.422 -20.781 1 94.94 436 GLY B C 1
ATOM 10480 O O . GLY B 1 436 ? -24.359 -23.594 -20.453 1 94.94 436 GLY B O 1
ATOM 10481 N N . PHE B 1 437 ? -23.328 -22.016 -21.672 1 95.25 437 PHE B N 1
ATOM 10482 C CA . PHE B 1 437 ? -22.359 -22.953 -22.25 1 95.25 437 PHE B CA 1
ATOM 10483 C C . PHE B 1 437 ? -21.047 -22.906 -21.484 1 95.25 437 PHE B C 1
ATOM 10485 O O . PHE B 1 437 ? -20.766 -21.938 -20.781 1 95.25 437 PHE B O 1
ATOM 10492 N N . ILE B 1 438 ? -20.281 -24.031 -21.625 1 95.94 438 ILE B N 1
ATOM 10493 C CA . ILE B 1 438 ? -19.047 -24.172 -20.875 1 95.94 438 ILE B CA 1
ATOM 10494 C C . ILE B 1 438 ? -18.016 -23.188 -21.391 1 95.94 438 ILE B C 1
ATOM 10496 O O . ILE B 1 438 ? -17.844 -23.031 -22.609 1 95.94 438 ILE B O 1
ATOM 10500 N N . GLU B 1 439 ? -17.328 -22.422 -20.438 1 96.75 439 GLU B N 1
ATOM 10501 C CA . GLU B 1 439 ? -16.219 -21.547 -20.781 1 96.75 439 GLU B CA 1
ATOM 10502 C C . GLU B 1 439 ? -14.992 -22.344 -21.219 1 96.75 439 GLU B C 1
ATOM 10504 O O . GLU B 1 439 ? -14.656 -23.359 -20.594 1 96.75 439 GLU B O 1
ATOM 10509 N N . GLN B 1 440 ? -14.289 -21.859 -22.297 1 95.44 440 GLN B N 1
ATOM 10510 C CA . GLN B 1 440 ? -13.148 -22.609 -22.828 1 95.44 440 GLN B CA 1
ATOM 10511 C C . GLN B 1 440 ? -11.992 -21.656 -23.172 1 95.44 440 GLN B C 1
ATOM 10513 O O . GLN B 1 440 ? -11.305 -21.859 -24.172 1 95.44 440 GLN B O 1
ATOM 10518 N N . SER B 1 441 ? -11.859 -20.594 -22.391 1 92.56 441 SER B N 1
ATOM 10519 C CA . SER B 1 441 ? -10.828 -19.594 -22.656 1 92.56 441 SER B CA 1
ATOM 10520 C C . SER B 1 441 ? -9.43 -20.188 -22.453 1 92.56 441 SER B C 1
ATOM 10522 O O . SER B 1 441 ? -8.453 -19.672 -23 1 92.56 441 SER B O 1
ATOM 10524 N N . THR B 1 442 ? -9.141 -21.141 -21.688 1 85.12 442 THR B N 1
ATOM 10525 C CA . THR B 1 442 ? -7.836 -21.75 -21.484 1 85.12 442 THR B CA 1
ATOM 10526 C C . THR B 1 442 ? -7.508 -22.703 -22.625 1 85.12 442 THR B C 1
ATOM 10528 O O . THR B 1 442 ? -6.996 -22.281 -23.672 1 85.12 442 THR B O 1
ATOM 10531 N N . CYS B 1 443 ? -7.949 -23.891 -22.75 1 81.75 443 CYS B N 1
ATOM 10532 C CA . CYS B 1 443 ? -7.758 -24.859 -23.812 1 81.75 443 CYS B CA 1
ATOM 10533 C C . CYS B 1 443 ? -8.914 -25.859 -23.859 1 81.75 443 CYS B C 1
ATOM 10535 O O . CYS B 1 443 ? -9.156 -26.484 -24.891 1 81.75 443 CYS B O 1
ATOM 10537 N N . MET B 1 444 ? -9.562 -25.984 -22.797 1 92.06 444 MET B N 1
ATOM 10538 C CA . MET B 1 444 ? -10.609 -27 -22.688 1 92.06 444 MET B CA 1
ATOM 10539 C C . MET B 1 444 ? -11.758 -26.5 -21.828 1 92.06 444 MET B C 1
ATOM 10541 O O . MET B 1 444 ? -12.164 -25.344 -21.922 1 92.06 444 MET B O 1
ATOM 10545 N N . ASN B 1 445 ? -12.344 -27.484 -21.016 1 96.44 445 ASN B N 1
ATOM 10546 C CA . ASN B 1 445 ? -13.5 -27.172 -20.188 1 96.44 445 ASN B CA 1
ATOM 10547 C C . ASN B 1 445 ? -13.086 -26.531 -18.859 1 96.44 445 ASN B C 1
ATOM 10549 O O . ASN B 1 445 ? -12.633 -27.219 -17.953 1 96.44 445 ASN B O 1
ATOM 10553 N N . ASN B 1 446 ? -13.328 -25.219 -18.734 1 98 446 ASN B N 1
ATOM 10554 C CA . ASN B 1 446 ? -12.859 -24.516 -17.547 1 98 446 ASN B CA 1
ATOM 10555 C C . ASN B 1 446 ? -13.641 -24.922 -16.297 1 98 446 ASN B C 1
ATOM 10557 O O . ASN B 1 446 ? -14.867 -25.031 -16.344 1 98 446 ASN B O 1
ATOM 10561 N N . THR B 1 447 ? -12.977 -25.094 -15.211 1 98.06 447 THR B N 1
ATOM 10562 C CA . THR B 1 447 ? -13.625 -25.406 -13.938 1 98.06 447 THR B CA 1
ATOM 10563 C C . THR B 1 447 ? -14.008 -24.141 -13.195 1 98.06 447 THR B C 1
ATOM 10565 O O . THR B 1 447 ? -13.469 -23.062 -13.461 1 98.06 447 THR B O 1
ATOM 10568 N N . ALA B 1 448 ? -14.961 -24.266 -12.297 1 97.88 448 ALA B N 1
ATOM 10569 C CA . ALA B 1 448 ? -15.477 -23.109 -11.57 1 97.88 448 ALA B CA 1
ATOM 10570 C C . ALA B 1 448 ? -15.07 -23.156 -10.102 1 97.88 448 ALA B C 1
ATOM 10572 O O . ALA B 1 448 ? -15.891 -23.469 -9.234 1 97.88 448 ALA B O 1
ATOM 10573 N N . SER B 1 449 ? -13.883 -22.656 -9.812 1 97.56 449 SER B N 1
ATOM 10574 C CA . SER B 1 449 ? -13.383 -22.719 -8.445 1 97.56 449 SER B CA 1
ATOM 10575 C C . SER B 1 449 ? -14.164 -21.781 -7.531 1 97.56 449 SER B C 1
ATOM 10577 O O . SER B 1 449 ? -14.062 -21.859 -6.305 1 97.56 449 SER B O 1
ATOM 10579 N N . GLU B 1 450 ? -14.977 -20.828 -8.094 1 96.69 450 GLU B N 1
ATOM 10580 C CA . GLU B 1 450 ? -15.82 -19.938 -7.301 1 96.69 450 GLU B CA 1
ATOM 10581 C C . GLU B 1 450 ? -16.984 -20.688 -6.668 1 96.69 450 GLU B C 1
ATOM 10583 O O . GLU B 1 450 ? -17.656 -20.172 -5.785 1 96.69 450 GLU B O 1
AT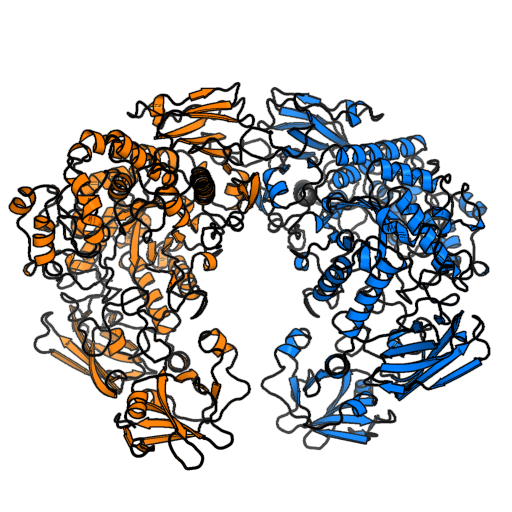OM 10588 N N . HIS B 1 451 ? -17.297 -21.953 -7.172 1 97.69 451 HIS B N 1
ATOM 10589 C CA . HIS B 1 451 ? -18.297 -22.797 -6.543 1 97.69 451 HIS B CA 1
ATOM 10590 C C . HIS B 1 451 ? -17.719 -23.562 -5.367 1 97.69 451 HIS B C 1
ATOM 10592 O O . HIS B 1 451 ? -16.594 -24.062 -5.441 1 97.69 451 HIS B O 1
ATOM 10598 N N . ILE B 1 452 ? -18.484 -23.734 -4.387 1 97.44 452 ILE B N 1
ATOM 10599 C CA . ILE B 1 452 ? -18.016 -24.203 -3.092 1 97.44 452 ILE B CA 1
ATOM 10600 C C . ILE B 1 452 ? -17.484 -25.625 -3.225 1 97.44 452 ILE B C 1
ATOM 10602 O O . ILE B 1 452 ? -16.406 -25.938 -2.717 1 97.44 452 ILE B O 1
ATOM 10606 N N . MET B 1 453 ? -18.172 -26.5 -3.883 1 98.12 453 MET B N 1
ATOM 10607 C CA . MET B 1 453 ? -17.781 -27.906 -3.91 1 98.12 453 MET B CA 1
ATOM 10608 C C . MET B 1 453 ? -16.656 -28.141 -4.91 1 98.12 453 MET B C 1
ATOM 10610 O O . MET B 1 453 ? -15.961 -29.156 -4.848 1 98.12 453 MET B O 1
ATOM 10614 N N . VAL B 1 454 ? -16.484 -27.266 -5.898 1 98.44 454 VAL B N 1
ATOM 10615 C CA . VAL B 1 454 ? -15.312 -27.312 -6.762 1 98.44 454 VAL B CA 1
ATOM 10616 C C . VAL B 1 454 ? -14.062 -26.953 -5.961 1 98.44 454 VAL B C 1
ATOM 10618 O O . VAL B 1 454 ? -13.047 -27.641 -6.035 1 98.44 454 VAL B O 1
ATOM 10621 N N . GLU B 1 455 ? -14.172 -25.797 -5.234 1 98.12 455 GLU B N 1
ATOM 10622 C CA . GLU B 1 455 ? -13.086 -25.406 -4.344 1 98.12 455 GLU B CA 1
ATOM 10623 C C . GLU B 1 455 ? -12.703 -26.547 -3.398 1 98.12 455 GLU B C 1
ATOM 10625 O O . GLU B 1 455 ? -11.523 -26.828 -3.213 1 98.12 455 GLU B O 1
ATOM 10630 N N . ARG B 1 456 ? -13.664 -27.188 -2.855 1 98 456 ARG B N 1
ATOM 10631 C CA . ARG B 1 456 ? -13.398 -28.281 -1.932 1 98 456 ARG B CA 1
ATOM 10632 C C . ARG B 1 456 ? -12.648 -29.422 -2.627 1 98 456 ARG B C 1
ATOM 10634 O O . ARG B 1 456 ? -11.727 -30 -2.057 1 98 456 ARG B O 1
ATOM 10641 N N . LEU B 1 457 ? -13.117 -29.781 -3.785 1 98.5 457 LEU B N 1
ATOM 10642 C CA . LEU B 1 457 ? -12.461 -30.828 -4.543 1 98.5 457 LEU B CA 1
ATOM 10643 C C . LEU B 1 457 ? -10.984 -30.516 -4.754 1 98.5 457 LEU B C 1
ATOM 10645 O O . LEU B 1 457 ? -10.125 -31.391 -4.582 1 98.5 457 LEU B O 1
ATOM 10649 N N . ILE B 1 458 ? -10.68 -29.312 -5.09 1 98.69 458 ILE B N 1
ATOM 10650 C CA . ILE B 1 458 ? -9.305 -28.875 -5.301 1 98.69 458 ILE B CA 1
ATOM 10651 C C . ILE B 1 458 ? -8.508 -29 -4 1 98.69 458 ILE B C 1
ATOM 10653 O O . ILE B 1 458 ? -7.418 -29.578 -3.988 1 98.69 458 ILE B O 1
ATOM 10657 N N . LEU B 1 459 ? -9.062 -28.484 -2.879 1 98.5 459 LEU B N 1
ATOM 10658 C CA . LEU B 1 459 ? -8.383 -28.516 -1.587 1 98.5 459 LEU B CA 1
ATOM 10659 C C . LEU B 1 459 ? -8.125 -29.953 -1.134 1 98.5 459 LEU B C 1
ATOM 10661 O O . LEU B 1 459 ? -7.016 -30.281 -0.711 1 98.5 459 LEU B O 1
ATOM 10665 N N . ASP B 1 460 ? -9.156 -30.781 -1.277 1 98.31 460 ASP B N 1
ATOM 10666 C CA . ASP B 1 460 ? -9.023 -32.188 -0.871 1 98.31 460 ASP B CA 1
ATOM 10667 C C . ASP B 1 460 ? -7.953 -32.906 -1.696 1 98.31 460 ASP B C 1
ATOM 10669 O O . ASP B 1 460 ? -7.203 -33.719 -1.172 1 98.31 460 ASP B O 1
ATOM 10673 N N . ASP B 1 461 ? -7.988 -32.594 -2.932 1 98.44 461 ASP B N 1
ATOM 10674 C CA . ASP B 1 461 ? -7.02 -33.219 -3.82 1 98.44 461 ASP B CA 1
ATOM 10675 C C . ASP B 1 461 ? -5.59 -32.844 -3.447 1 98.44 461 ASP B C 1
ATOM 10677 O O . ASP B 1 461 ? -4.699 -33.688 -3.424 1 98.44 461 ASP B O 1
ATOM 10681 N N . LEU B 1 462 ? -5.324 -31.594 -3.225 1 98.75 462 LEU B N 1
ATOM 10682 C CA . LEU B 1 462 ? -4.004 -31.125 -2.828 1 98.75 462 LEU B CA 1
ATOM 10683 C C . LEU B 1 462 ? -3.541 -31.797 -1.547 1 98.75 462 LEU B C 1
ATOM 10685 O O . LEU B 1 462 ? -2.402 -32.281 -1.465 1 98.75 462 LEU B O 1
ATOM 10689 N N . VAL B 1 463 ? -4.383 -31.844 -0.562 1 98.56 463 VAL B N 1
ATOM 10690 C CA . VAL B 1 463 ? -4.039 -32.469 0.708 1 98.56 463 VAL B CA 1
ATOM 10691 C C . VAL B 1 463 ? -3.742 -33.969 0.487 1 98.56 463 VAL B C 1
ATOM 10693 O O . VAL B 1 463 ? -2.805 -34.5 1.072 1 98.56 463 VAL B O 1
ATOM 10696 N N . HIS B 1 464 ? -4.539 -34.594 -0.376 1 98.38 464 HIS B N 1
ATOM 10697 C CA . HIS B 1 464 ? -4.332 -36 -0.719 1 98.38 464 HIS B CA 1
ATOM 10698 C C . HIS B 1 464 ? -2.924 -36.219 -1.259 1 98.38 464 HIS B C 1
ATOM 10700 O O . HIS B 1 464 ? -2.219 -37.125 -0.797 1 98.38 464 HIS B O 1
ATOM 10706 N N . TRP B 1 465 ? -2.488 -35.438 -2.197 1 98.75 465 TRP B N 1
ATOM 10707 C CA . TRP B 1 465 ? -1.159 -35.594 -2.775 1 98.75 465 TRP B CA 1
ATOM 10708 C C . TRP B 1 465 ? -0.076 -35.344 -1.732 1 98.75 465 TRP B C 1
ATOM 10710 O O . TRP B 1 465 ? 0.934 -36.031 -1.692 1 98.75 465 TRP B O 1
ATOM 10720 N N . ALA B 1 466 ? -0.262 -34.344 -0.915 1 98.69 466 ALA B N 1
ATOM 10721 C CA . ALA B 1 466 ? 0.728 -33.969 0.1 1 98.69 466 ALA B CA 1
ATOM 10722 C C . ALA B 1 466 ? 0.868 -35.094 1.14 1 98.69 466 ALA B C 1
ATOM 10724 O O . ALA B 1 466 ? 1.982 -35.438 1.52 1 98.69 466 ALA B O 1
ATOM 10725 N N . VAL B 1 467 ? -0.241 -35.688 1.547 1 98.25 467 VAL B N 1
ATOM 10726 C CA . VAL B 1 467 ? -0.236 -36.625 2.672 1 98.25 467 VAL B CA 1
ATOM 10727 C C . VAL B 1 467 ? 0.054 -38.031 2.172 1 98.25 467 VAL B C 1
ATOM 10729 O O . VAL B 1 467 ? 0.974 -38.688 2.658 1 98.25 467 VAL B O 1
ATOM 10732 N N . ASN B 1 468 ? -0.67 -38.469 1.147 1 98.12 468 ASN B N 1
ATOM 10733 C CA . ASN B 1 468 ? -0.596 -39.875 0.731 1 98.12 468 ASN B CA 1
ATOM 10734 C C . ASN B 1 468 ? 0.606 -40.125 -0.175 1 98.12 468 ASN B C 1
ATOM 10736 O O . ASN B 1 468 ? 1.102 -41.25 -0.259 1 98.12 468 ASN B O 1
ATOM 10740 N N . TYR B 1 469 ? 1.086 -39.125 -0.866 1 98.5 469 TYR B N 1
ATOM 10741 C CA . TYR B 1 469 ? 2.201 -39.312 -1.788 1 98.5 469 TYR B CA 1
ATOM 10742 C C . TYR B 1 469 ? 3.402 -38.469 -1.366 1 98.5 469 TYR B C 1
ATOM 10744 O O . TYR B 1 469 ? 4.438 -38.5 -2.035 1 98.5 469 TYR B O 1
ATOM 10752 N N . LYS B 1 470 ? 3.271 -37.656 -0.306 1 98.25 470 LYS B N 1
ATOM 10753 C CA . LYS B 1 470 ? 4.328 -36.875 0.333 1 98.25 470 LYS B CA 1
ATOM 10754 C C . LYS B 1 470 ? 4.961 -35.906 -0.652 1 98.25 470 LYS B C 1
ATOM 10756 O O . LYS B 1 470 ? 6.184 -35.719 -0.667 1 98.25 470 LYS B O 1
ATOM 10761 N N . VAL B 1 471 ? 4.164 -35.344 -1.487 1 98.19 471 VAL B N 1
ATOM 10762 C CA . VAL B 1 471 ? 4.582 -34.281 -2.426 1 98.19 471 VAL B CA 1
ATOM 10763 C C . VAL B 1 471 ? 4.973 -33.031 -1.662 1 98.19 471 VAL B C 1
ATOM 10765 O O . VAL B 1 471 ? 4.375 -32.719 -0.632 1 98.19 471 VAL B O 1
ATOM 10768 N N . ASP B 1 472 ? 5.957 -32.25 -2.193 1 98.25 472 ASP B N 1
ATOM 10769 C CA . ASP B 1 472 ? 6.605 -31.188 -1.444 1 98.25 472 ASP B CA 1
ATOM 10770 C C . ASP B 1 472 ? 6.16 -29.812 -1.952 1 98.25 472 ASP B C 1
ATOM 10772 O O . ASP B 1 472 ? 6.566 -28.797 -1.408 1 98.25 472 ASP B O 1
ATOM 10776 N N . GLY B 1 473 ? 5.398 -29.75 -2.969 1 98.56 473 GLY B N 1
ATOM 10777 C CA . GLY B 1 473 ? 4.926 -28.5 -3.543 1 98.56 473 GLY B CA 1
ATOM 10778 C C . GLY B 1 473 ? 4.027 -28.703 -4.75 1 98.56 473 GLY B C 1
ATOM 10779 O O . GLY B 1 473 ? 3.918 -29.812 -5.27 1 98.56 473 GLY B O 1
ATOM 10780 N N . PHE B 1 474 ? 3.418 -27.594 -5.16 1 98.88 474 PHE B N 1
ATOM 10781 C CA . PHE B 1 474 ? 2.488 -27.672 -6.281 1 98.88 474 PHE B CA 1
ATOM 10782 C C . PHE B 1 474 ? 2.637 -26.453 -7.191 1 98.88 474 PHE B C 1
ATOM 10784 O O . PHE B 1 474 ? 2.758 -25.328 -6.711 1 98.88 474 PHE B O 1
ATOM 10791 N N . ARG B 1 475 ? 2.738 -26.688 -8.453 1 98.88 475 ARG B N 1
ATOM 10792 C CA . ARG B 1 475 ? 2.629 -25.641 -9.477 1 98.88 475 ARG B CA 1
ATOM 10793 C C . ARG B 1 475 ? 1.252 -25.656 -10.133 1 98.88 475 ARG B C 1
ATOM 10795 O O . ARG B 1 475 ? 0.842 -26.672 -10.695 1 98.88 475 ARG B O 1
ATOM 10802 N N . PHE B 1 476 ? 0.543 -24.531 -10.078 1 98.75 476 PHE B N 1
ATOM 10803 C CA . PHE B 1 476 ? -0.808 -24.422 -10.617 1 98.75 476 PHE B CA 1
ATOM 10804 C C . PHE B 1 476 ? -0.777 -23.922 -12.062 1 98.75 476 PHE B C 1
ATOM 10806 O O . PHE B 1 476 ? -0.377 -22.797 -12.328 1 98.75 476 PHE B O 1
ATOM 10813 N N . ASP B 1 477 ? -1.23 -24.797 -12.984 1 98.12 477 ASP B N 1
ATOM 10814 C CA . ASP B 1 477 ? -1.455 -24.391 -14.367 1 98.12 477 ASP B CA 1
ATOM 10815 C C . ASP B 1 477 ? -2.525 -23.297 -14.453 1 98.12 477 ASP B C 1
ATOM 10817 O O . ASP B 1 477 ? -3.572 -23.406 -13.812 1 98.12 477 ASP B O 1
ATOM 10821 N N . LEU B 1 478 ? -2.244 -22.25 -15.211 1 98 478 LEU B N 1
ATOM 10822 C CA . LEU B 1 478 ? -3.172 -21.141 -15.391 1 98 478 LEU B CA 1
ATOM 10823 C C . LEU B 1 478 ? -3.871 -20.797 -14.078 1 98 478 LEU B C 1
ATOM 10825 O O . LEU B 1 478 ? -5.102 -20.75 -14.023 1 98 478 LEU B O 1
ATOM 10829 N N . MET B 1 479 ? -3.045 -20.578 -13.086 1 98.38 479 MET B N 1
ATOM 10830 C CA . MET B 1 479 ? -3.494 -20.219 -11.742 1 98.38 479 MET B CA 1
ATOM 10831 C C . MET B 1 479 ? -4.438 -19.031 -11.781 1 98.38 479 MET B C 1
ATOM 10833 O O . MET B 1 479 ? -5.367 -18.938 -10.984 1 98.38 479 MET B O 1
ATOM 10837 N N . GLY B 1 480 ? -4.293 -18.141 -12.789 1 98.12 480 GLY B N 1
ATOM 10838 C CA . GLY B 1 480 ? -5.133 -16.953 -12.945 1 98.12 480 GLY B CA 1
ATOM 10839 C C . GLY B 1 480 ? -6.602 -17.297 -13.125 1 98.12 480 GLY B C 1
ATOM 10840 O O . GLY B 1 480 ? -7.469 -16.438 -12.906 1 98.12 480 GLY B O 1
ATOM 10841 N N . HIS B 1 481 ? -6.883 -18.5 -13.477 1 98.19 481 HIS B N 1
ATOM 10842 C CA . HIS B 1 481 ? -8.266 -18.906 -13.688 1 98.19 481 HIS B CA 1
ATOM 10843 C C . HIS B 1 481 ? -8.875 -19.484 -12.406 1 98.19 481 HIS B C 1
ATOM 10845 O O . HIS B 1 481 ? -10.047 -19.875 -12.391 1 98.19 481 HIS B O 1
ATOM 10851 N N . ILE B 1 482 ? -8.133 -19.562 -11.336 1 98.5 482 ILE B N 1
ATOM 10852 C CA . ILE B 1 482 ? -8.602 -19.984 -10.016 1 98.5 482 ILE B CA 1
ATOM 10853 C C . ILE B 1 482 ? -8.789 -18.75 -9.125 1 98.5 482 ILE B C 1
ATOM 10855 O O . ILE B 1 482 ? -8.07 -17.766 -9.266 1 98.5 482 ILE B O 1
ATOM 10859 N N . MET B 1 483 ? -9.789 -18.812 -8.227 1 98.25 483 MET B N 1
ATOM 10860 C CA . MET B 1 483 ? -10.031 -17.672 -7.344 1 98.25 483 MET B CA 1
ATOM 10861 C C . MET B 1 483 ? -8.891 -17.5 -6.348 1 98.25 483 MET B C 1
ATOM 10863 O O . MET B 1 483 ? -8.328 -18.484 -5.867 1 98.25 483 MET B O 1
ATOM 10867 N N . LYS B 1 484 ? -8.531 -16.281 -6.031 1 98.44 484 LYS B N 1
ATOM 10868 C CA . LYS B 1 484 ? -7.52 -15.969 -5.023 1 98.44 484 LYS B CA 1
ATOM 10869 C C . LYS B 1 484 ? -7.859 -16.625 -3.689 1 98.44 484 LYS B C 1
ATOM 10871 O O . LYS B 1 484 ? -6.98 -17.188 -3.029 1 98.44 484 LYS B O 1
ATOM 10876 N N . SER B 1 485 ? -9.133 -16.531 -3.316 1 97.75 485 SER B N 1
ATOM 10877 C CA . SER B 1 485 ? -9.555 -17.125 -2.049 1 97.75 485 SER B CA 1
ATOM 10878 C C . SER B 1 485 ? -9.266 -18.625 -2.008 1 97.75 485 SER B C 1
ATOM 10880 O O . SER B 1 485 ? -8.875 -19.156 -0.969 1 97.75 485 SER B O 1
ATOM 10882 N N . THR B 1 486 ? -9.461 -19.312 -3.141 1 98.5 486 THR B N 1
ATOM 10883 C CA . THR B 1 486 ? -9.18 -20.75 -3.229 1 98.5 486 THR B CA 1
ATOM 10884 C C . THR B 1 486 ? -7.688 -21.016 -3.02 1 98.5 486 THR B C 1
ATOM 10886 O O . THR B 1 486 ? -7.312 -21.906 -2.27 1 98.5 486 THR B O 1
ATOM 10889 N N . MET B 1 487 ? -6.875 -20.234 -3.629 1 98.81 487 MET B N 1
ATOM 10890 C CA . MET B 1 487 ? -5.43 -20.406 -3.5 1 98.81 487 MET B CA 1
ATOM 10891 C C . MET B 1 487 ? -4.98 -20.172 -2.061 1 98.81 487 MET B C 1
ATOM 10893 O O . MET B 1 487 ? -4.125 -20.906 -1.551 1 98.81 487 MET B O 1
ATOM 10897 N N . VAL B 1 488 ? -5.504 -19.109 -1.412 1 98.5 488 VAL B N 1
ATOM 10898 C CA . VAL B 1 488 ? -5.148 -18.812 -0.029 1 98.5 488 VAL B CA 1
ATOM 10899 C C . VAL B 1 488 ? -5.598 -19.969 0.878 1 98.5 488 VAL B C 1
ATOM 10901 O O . VAL B 1 488 ? -4.852 -20.391 1.762 1 98.5 488 VAL B O 1
ATOM 10904 N N . LYS B 1 489 ? -6.801 -20.469 0.664 1 98.12 489 LYS B N 1
ATOM 10905 C CA . LYS B 1 489 ? -7.277 -21.625 1.427 1 98.12 489 LYS B CA 1
ATOM 10906 C C . LYS B 1 489 ? -6.402 -22.844 1.184 1 98.12 489 LYS B C 1
ATOM 10908 O O . LYS B 1 489 ? -6.16 -23.641 2.1 1 98.12 489 LYS B O 1
ATOM 10913 N N . ALA B 1 490 ? -5.992 -23.047 -0.066 1 98.75 490 ALA B N 1
ATOM 10914 C CA . ALA B 1 490 ? -5.098 -24.156 -0.403 1 98.75 490 ALA B CA 1
ATOM 10915 C C . ALA B 1 490 ? -3.791 -24.062 0.381 1 98.75 490 ALA B C 1
ATOM 10917 O O . ALA B 1 490 ? -3.357 -25.031 0.999 1 98.75 490 ALA B O 1
ATOM 10918 N N . LYS B 1 491 ? -3.174 -22.875 0.364 1 98.62 491 LYS B N 1
ATOM 10919 C CA . LYS B 1 491 ? -1.941 -22.672 1.117 1 98.62 491 LYS B CA 1
ATOM 10920 C C . LYS B 1 491 ? -2.141 -22.984 2.598 1 98.62 491 LYS B C 1
ATOM 10922 O O . LYS B 1 491 ? -1.331 -23.688 3.203 1 98.62 491 LYS B O 1
ATOM 10927 N N . ASN B 1 492 ? -3.211 -22.469 3.15 1 97.44 492 ASN B N 1
ATOM 10928 C CA . ASN B 1 492 ? -3.494 -22.672 4.566 1 97.44 492 ASN B CA 1
ATOM 10929 C C . ASN B 1 492 ? -3.713 -24.156 4.891 1 97.44 492 ASN B C 1
ATOM 10931 O O . ASN B 1 492 ? -3.195 -24.656 5.887 1 97.44 492 ASN B O 1
ATOM 10935 N N . ALA B 1 493 ? -4.496 -24.812 4.039 1 98.06 493 ALA B N 1
ATOM 10936 C CA . ALA B 1 493 ? -4.777 -26.234 4.246 1 98.06 493 ALA B CA 1
ATOM 10937 C C . ALA B 1 493 ? -3.488 -27.047 4.246 1 98.06 493 ALA B C 1
ATOM 10939 O O . ALA B 1 493 ? -3.314 -27.938 5.07 1 98.06 493 ALA B O 1
ATOM 10940 N N . LEU B 1 494 ? -2.604 -26.781 3.367 1 98.62 494 LEU B N 1
ATOM 10941 C CA . LEU B 1 494 ? -1.338 -27.5 3.264 1 98.62 494 LEU B CA 1
ATOM 10942 C C . LEU B 1 494 ? -0.425 -27.156 4.438 1 98.62 494 LEU B C 1
ATOM 10944 O O . LEU B 1 494 ? 0.177 -28.047 5.039 1 98.62 494 LEU B O 1
ATOM 10948 N N . HIS B 1 495 ? -0.324 -25.891 4.801 1 97.56 495 HIS B N 1
ATOM 10949 C CA . HIS B 1 495 ? 0.603 -25.438 5.832 1 97.56 495 HIS B CA 1
ATOM 10950 C C . HIS B 1 495 ? 0.162 -25.906 7.215 1 97.56 495 HIS B C 1
ATOM 10952 O O . HIS B 1 495 ? 0.966 -25.938 8.148 1 97.56 495 HIS B O 1
ATOM 10958 N N . CYS B 1 496 ? -1.07 -26.312 7.352 1 96.69 496 CYS B N 1
ATOM 10959 C CA . CYS B 1 496 ? -1.598 -26.781 8.625 1 96.69 496 CYS B CA 1
ATOM 10960 C C . CYS B 1 496 ? -1.21 -28.234 8.875 1 96.69 496 CYS B C 1
ATOM 10962 O O . CYS B 1 496 ? -1.334 -28.734 9.992 1 96.69 496 CYS B O 1
ATOM 10964 N N . LEU B 1 497 ? -0.744 -28.922 7.855 1 97.69 497 LEU B N 1
ATOM 10965 C CA . LEU B 1 497 ? -0.311 -30.297 8.023 1 97.69 497 LEU B CA 1
ATOM 10966 C C . LEU B 1 497 ? 0.938 -30.375 8.891 1 97.69 497 LEU B C 1
ATOM 10968 O O . LEU B 1 497 ? 1.819 -29.531 8.797 1 97.69 497 LEU B O 1
ATOM 10972 N N . THR B 1 498 ? 0.979 -31.391 9.773 1 96.94 498 THR B N 1
ATOM 10973 C CA . THR B 1 498 ? 2.121 -31.547 10.664 1 96.94 498 THR B CA 1
ATOM 10974 C C . THR B 1 498 ? 2.713 -32.969 10.539 1 96.94 498 THR B C 1
ATOM 10976 O O . THR B 1 498 ? 2.029 -33.875 10.102 1 96.94 498 THR B O 1
ATOM 10979 N N . LYS B 1 499 ? 3.969 -33.219 10.922 1 94.31 499 LYS B N 1
ATOM 10980 C CA . LYS B 1 499 ? 4.625 -34.5 10.898 1 94.31 499 LYS B CA 1
ATOM 10981 C C . LYS B 1 499 ? 3.947 -35.5 11.852 1 94.31 499 LYS B C 1
ATOM 10983 O O . LYS B 1 499 ? 3.762 -36.656 11.523 1 94.31 499 LYS B O 1
ATOM 10988 N N . GLU B 1 500 ? 3.488 -34.969 12.938 1 94.88 500 GLU B N 1
ATOM 10989 C CA . GLU B 1 500 ? 2.91 -35.812 13.984 1 94.88 500 GLU B CA 1
ATOM 10990 C C . GLU B 1 500 ? 1.551 -36.344 13.57 1 94.88 500 GLU B C 1
ATOM 10992 O O . GLU B 1 500 ? 1.288 -37.531 13.711 1 94.88 500 GLU B O 1
ATOM 10997 N N . LYS B 1 501 ? 0.829 -35.469 12.961 1 94.88 501 LYS B N 1
ATOM 10998 C CA . LYS B 1 501 ? -0.549 -35.875 12.672 1 94.88 501 LYS B CA 1
ATOM 10999 C C . LYS B 1 501 ? -0.673 -36.438 11.258 1 94.88 501 LYS B C 1
ATOM 11001 O O . LYS B 1 501 ? -1.407 -37.375 11.031 1 94.88 501 LYS B O 1
ATOM 11006 N N . ASP B 1 502 ? 0.057 -35.875 10.305 1 96 502 ASP B N 1
ATOM 11007 C CA . ASP B 1 502 ? -0.204 -36.156 8.898 1 96 502 ASP B CA 1
ATOM 11008 C C . ASP B 1 502 ? 1.011 -36.812 8.227 1 96 502 ASP B C 1
ATOM 11010 O O . ASP B 1 502 ? 0.939 -37.219 7.074 1 96 502 ASP B O 1
ATOM 11014 N N . GLY B 1 503 ? 2.1 -36.875 8.938 1 95.75 503 GLY B N 1
ATOM 11015 C CA . GLY B 1 503 ? 3.326 -37.406 8.367 1 95.75 503 GLY B CA 1
ATOM 11016 C C . GLY B 1 503 ? 3.957 -36.5 7.332 1 95.75 503 GLY B C 1
ATOM 11017 O O . GLY B 1 503 ? 4.742 -36.938 6.496 1 95.75 503 GLY B O 1
ATOM 11018 N N . VAL B 1 504 ? 3.643 -35.25 7.309 1 95.88 504 VAL B N 1
ATOM 11019 C CA . VAL B 1 504 ? 4.121 -34.281 6.348 1 95.88 504 VAL B CA 1
ATOM 11020 C C . VAL B 1 504 ? 4.383 -32.938 7.062 1 95.88 504 VAL B C 1
ATOM 11022 O O . VAL B 1 504 ? 3.594 -32.531 7.91 1 95.88 504 VAL B O 1
ATOM 11025 N N . ASP B 1 505 ? 5.5 -32.281 6.836 1 96.62 505 ASP B N 1
ATOM 11026 C CA . ASP B 1 505 ? 5.742 -30.922 7.301 1 96.62 505 ASP B CA 1
ATOM 11027 C C . ASP B 1 505 ? 5.117 -29.891 6.352 1 96.62 505 ASP B C 1
ATOM 11029 O O . ASP B 1 505 ? 5.773 -29.438 5.414 1 96.62 505 ASP B O 1
ATOM 11033 N N . GLY B 1 506 ? 3.912 -29.469 6.699 1 97.25 506 GLY B N 1
ATOM 11034 C CA . GLY B 1 506 ? 3.152 -28.594 5.824 1 97.25 506 GLY B CA 1
ATOM 11035 C C . GLY B 1 506 ? 3.807 -27.234 5.617 1 97.25 506 GLY B C 1
ATOM 11036 O O . GLY B 1 506 ? 3.604 -26.594 4.586 1 97.25 506 GLY B O 1
ATOM 11037 N N . SER B 1 507 ? 4.578 -26.781 6.57 1 96.38 507 SER B N 1
ATOM 11038 C CA . SER B 1 507 ? 5.188 -25.453 6.504 1 96.38 507 SER B CA 1
ATOM 11039 C C . SER B 1 507 ? 6.266 -25.406 5.426 1 96.38 507 SER B C 1
ATOM 11041 O O . SER B 1 507 ? 6.699 -24.312 5.031 1 96.38 507 SER B O 1
ATOM 11043 N N . SER B 1 508 ? 6.629 -26.516 4.867 1 97.31 508 SER B N 1
ATOM 11044 C CA . SER B 1 508 ? 7.684 -26.578 3.863 1 97.31 508 SER B CA 1
ATOM 11045 C C . SER B 1 508 ? 7.105 -26.781 2.467 1 97.31 508 SER B C 1
ATOM 11047 O O . SER B 1 508 ? 7.848 -27 1.507 1 97.31 508 SER B O 1
ATOM 11049 N N . ILE B 1 509 ? 5.805 -26.734 2.344 1 98.44 509 ILE B N 1
ATOM 11050 C CA . ILE B 1 509 ? 5.176 -26.953 1.045 1 98.44 509 ILE B CA 1
ATOM 11051 C C . ILE B 1 509 ? 5.012 -25.609 0.323 1 98.44 509 ILE B C 1
ATOM 11053 O O . ILE B 1 509 ? 4.316 -24.719 0.811 1 98.44 509 ILE B O 1
ATOM 11057 N N . TYR B 1 510 ? 5.66 -25.484 -0.777 1 98.5 510 TYR B N 1
ATOM 11058 C CA . TYR B 1 510 ? 5.629 -24.266 -1.575 1 98.5 510 TYR B CA 1
ATOM 11059 C C . TYR B 1 510 ? 4.633 -24.391 -2.725 1 98.5 510 TYR B C 1
ATOM 11061 O O . TYR B 1 510 ? 4.59 -25.422 -3.406 1 98.5 510 TYR B O 1
ATOM 11069 N N . ILE B 1 511 ? 3.75 -23.375 -2.939 1 98.81 511 ILE B N 1
ATOM 11070 C CA . ILE B 1 511 ? 2.84 -23.406 -4.078 1 98.81 511 ILE B CA 1
ATOM 11071 C C . ILE B 1 511 ? 3.053 -22.172 -4.941 1 98.81 511 ILE B C 1
ATOM 11073 O O . ILE B 1 511 ? 3.35 -21.094 -4.43 1 98.81 511 ILE B O 1
ATOM 11077 N N . TYR B 1 512 ? 3.033 -22.281 -6.18 1 98.81 512 TYR B N 1
ATOM 11078 C CA . TYR B 1 512 ? 3.201 -21.219 -7.172 1 98.81 512 TYR B CA 1
ATOM 11079 C C . TYR B 1 512 ? 2.494 -21.578 -8.477 1 98.81 512 TYR B C 1
ATOM 11081 O O . TYR B 1 512 ? 1.923 -22.656 -8.602 1 98.81 512 TYR B O 1
ATOM 11089 N N . GLY B 1 513 ? 2.381 -20.641 -9.43 1 98.69 513 GLY B N 1
ATOM 11090 C CA . GLY B 1 513 ? 1.719 -20.953 -10.688 1 98.69 513 GLY B CA 1
ATOM 11091 C C . GLY B 1 513 ? 1.735 -19.797 -11.664 1 98.69 513 GLY B C 1
ATOM 11092 O O . GLY B 1 513 ? 2.549 -18.875 -11.539 1 98.69 513 GLY B O 1
ATOM 11093 N N . GLU B 1 514 ? 0.949 -19.938 -12.711 1 98.12 514 GLU B N 1
ATOM 11094 C CA . GLU B 1 514 ? 0.788 -18.938 -13.766 1 98.12 514 GLU B CA 1
ATOM 11095 C C . GLU B 1 514 ? -0.354 -17.984 -13.445 1 98.12 514 GLU B C 1
ATOM 11097 O O . GLU B 1 514 ? -1.521 -18.297 -13.695 1 98.12 514 GLU B O 1
ATOM 11102 N N . GLY B 1 515 ? 0.022 -16.812 -13.055 1 97.88 515 GLY B N 1
ATOM 11103 C CA . GLY B 1 515 ? -0.994 -15.836 -12.695 1 97.88 515 GLY B CA 1
ATOM 11104 C C . GLY B 1 515 ? -1.452 -14.992 -13.867 1 97.88 515 GLY B C 1
ATOM 11105 O O . GLY B 1 515 ? -1.677 -13.789 -13.719 1 97.88 515 GLY B O 1
ATOM 11106 N N . TRP B 1 516 ? -1.634 -15.531 -15.094 1 96.69 516 TRP B N 1
ATOM 11107 C CA . TRP B 1 516 ? -2.07 -14.789 -16.266 1 96.69 516 TRP B CA 1
ATOM 11108 C C . TRP B 1 516 ? -3.525 -14.352 -16.125 1 96.69 516 TRP B C 1
ATOM 11110 O O . TRP B 1 516 ? -4.375 -15.133 -15.695 1 96.69 516 TRP B O 1
ATOM 11120 N N . ASP B 1 517 ? -3.828 -13.117 -16.422 1 96.12 517 ASP B N 1
ATOM 11121 C CA . ASP B 1 517 ? -5.156 -12.539 -16.266 1 96.12 517 ASP B CA 1
ATOM 11122 C C . ASP B 1 517 ? -5.871 -12.398 -17.594 1 96.12 517 ASP B C 1
ATOM 11124 O O . ASP B 1 517 ? -5.793 -11.344 -18.25 1 96.12 517 ASP B O 1
ATOM 11128 N N . PHE B 1 518 ? -6.559 -13.406 -18.031 1 96.06 518 PHE B N 1
ATOM 11129 C CA . PHE B 1 518 ? -7.266 -13.359 -19.297 1 96.06 518 PHE B CA 1
ATOM 11130 C C . PHE B 1 518 ? -8.547 -14.188 -19.234 1 96.06 518 PHE B C 1
ATOM 11132 O O . PHE B 1 518 ? -8.836 -14.812 -18.219 1 96.06 518 PHE B O 1
ATOM 11139 N N . GLY B 1 519 ? -9.305 -14.188 -20.25 1 97 519 GLY B N 1
ATOM 11140 C CA . GLY B 1 519 ? -10.547 -14.953 -20.297 1 97 519 GLY B CA 1
ATOM 11141 C C . GLY B 1 519 ? -11.664 -14.32 -19.484 1 97 519 GLY B C 1
ATOM 11142 O O . GLY B 1 519 ? -11.672 -13.109 -19.266 1 97 519 GLY B O 1
ATOM 11143 N N . GLU B 1 520 ? -12.625 -15.18 -19.062 1 96.31 520 GLU B N 1
ATOM 11144 C CA . GLU B 1 520 ? -13.82 -14.703 -18.375 1 96.31 520 GLU B CA 1
ATOM 11145 C C . GLU B 1 520 ? -13.5 -14.234 -16.953 1 96.31 520 GLU B C 1
ATOM 11147 O O . GLU B 1 520 ? -14.289 -13.523 -16.328 1 96.31 520 GLU B O 1
ATOM 11152 N N . VAL B 1 521 ? -12.305 -14.633 -16.469 1 96.62 521 VAL B N 1
ATOM 11153 C CA . VAL B 1 521 ? -11.938 -14.281 -15.094 1 96.62 521 VAL B CA 1
ATOM 11154 C C . VAL B 1 521 ? -11.125 -12.992 -15.094 1 96.62 521 VAL B C 1
ATOM 11156 O O . VAL B 1 521 ? -10.859 -12.414 -14.039 1 96.62 521 VAL B O 1
ATOM 11159 N N . ALA B 1 522 ? -10.766 -12.492 -16.281 1 96.25 522 ALA B N 1
ATOM 11160 C CA . ALA B 1 522 ? -9.898 -11.328 -16.391 1 96.25 522 ALA B CA 1
ATOM 11161 C C . ALA B 1 522 ? -10.477 -10.141 -15.625 1 96.25 522 ALA B C 1
ATOM 11163 O O . ALA B 1 522 ? -11.688 -9.914 -15.648 1 96.25 522 ALA B O 1
ATOM 11164 N N . LYS B 1 523 ? -9.547 -9.406 -14.906 1 95.69 523 LYS B N 1
ATOM 11165 C CA . LYS B 1 523 ? -9.898 -8.195 -14.172 1 95.69 523 LYS B CA 1
ATOM 11166 C C . LYS B 1 523 ? -11.016 -8.461 -13.172 1 95.69 523 LYS B C 1
ATOM 11168 O O . LYS B 1 523 ? -11.938 -7.656 -13.031 1 95.69 523 LYS B O 1
ATOM 11173 N N . ASN B 1 524 ? -10.945 -9.719 -12.625 1 96.81 524 ASN B N 1
ATOM 11174 C CA . ASN B 1 524 ? -11.844 -10.125 -11.555 1 96.81 524 ASN B CA 1
ATOM 11175 C C . ASN B 1 524 ? -13.281 -10.281 -12.047 1 96.81 524 ASN B C 1
ATOM 11177 O O . ASN B 1 524 ? -14.227 -9.953 -11.328 1 96.81 524 ASN B O 1
ATOM 11181 N N . GLY B 1 525 ? -13.438 -10.688 -13.195 1 96 525 GLY B N 1
ATOM 11182 C CA . GLY B 1 525 ? -14.75 -10.797 -13.805 1 96 525 GLY B CA 1
ATOM 11183 C C . GLY B 1 525 ? -15.664 -11.781 -13.094 1 96 525 GLY B C 1
ATOM 11184 O O . GLY B 1 525 ? -16.891 -11.633 -13.125 1 96 525 GLY B O 1
ATOM 11185 N N . ARG B 1 526 ? -15.086 -12.852 -12.469 1 96.94 526 ARG B N 1
ATOM 11186 C CA . ARG B 1 526 ? -15.859 -13.875 -11.781 1 96.94 526 ARG B CA 1
ATOM 11187 C C . ARG B 1 526 ? -15.57 -13.867 -10.281 1 96.94 526 ARG B C 1
ATOM 11189 O O . ARG B 1 526 ? -15.938 -14.797 -9.57 1 96.94 526 ARG B O 1
ATOM 11196 N N . GLY B 1 527 ? -15.016 -12.828 -9.789 1 96.5 527 GLY B N 1
ATOM 11197 C CA . GLY B 1 527 ? -14.414 -12.711 -8.469 1 96.5 527 GLY B CA 1
ATOM 11198 C C . GLY B 1 527 ? -12.93 -12.406 -8.516 1 96.5 527 GLY B C 1
ATOM 11199 O O . GLY B 1 527 ? -12.32 -12.438 -9.586 1 96.5 527 GLY B O 1
ATOM 11200 N N . VAL B 1 528 ? -12.328 -12.102 -7.379 1 97.62 528 VAL B N 1
ATOM 11201 C CA . VAL B 1 528 ? -10.898 -11.828 -7.34 1 97.62 528 VAL B CA 1
ATOM 11202 C C . VAL B 1 528 ? -10.109 -13.094 -7.68 1 97.62 528 VAL B C 1
ATOM 11204 O O . VAL B 1 528 ? -10.102 -14.047 -6.906 1 97.62 528 VAL B O 1
ATOM 11207 N N . ASN B 1 529 ? -9.57 -13.109 -8.852 1 97.94 529 ASN B N 1
ATOM 11208 C CA . ASN B 1 529 ? -8.859 -14.305 -9.297 1 97.94 529 ASN B CA 1
ATOM 11209 C C . ASN B 1 529 ? -7.383 -14.25 -8.906 1 97.94 529 ASN B C 1
ATOM 11211 O O . ASN B 1 529 ? -6.871 -13.203 -8.523 1 97.94 529 ASN B O 1
ATOM 11215 N N . ALA B 1 530 ? -6.695 -15.375 -8.969 1 98.5 530 ALA B N 1
ATOM 11216 C CA . ALA B 1 530 ? -5.305 -15.516 -8.539 1 98.5 530 ALA B CA 1
ATOM 11217 C C . ALA B 1 530 ? -4.344 -15.094 -9.648 1 98.5 530 ALA B C 1
ATOM 11219 O O . ALA B 1 530 ? -3.551 -15.898 -10.125 1 98.5 530 ALA B O 1
ATOM 11220 N N . SER B 1 531 ? -4.418 -13.805 -9.984 1 97.94 531 SER B N 1
ATOM 11221 C CA . SER B 1 531 ? -3.525 -13.203 -10.969 1 97.94 531 SER B CA 1
ATOM 11222 C C . SER B 1 531 ? -2.295 -12.602 -10.305 1 97.94 531 SER B C 1
ATOM 11224 O O . SER B 1 531 ? -2.24 -12.484 -9.078 1 97.94 531 SER B O 1
ATOM 11226 N N . GLN B 1 532 ? -1.337 -12.188 -11.062 1 97.25 532 GLN B N 1
ATOM 11227 C CA . GLN B 1 532 ? -0.07 -11.648 -10.578 1 97.25 532 GLN B CA 1
ATOM 11228 C C . GLN B 1 532 ? -0.298 -10.484 -9.625 1 97.25 532 GLN B C 1
ATOM 11230 O O . GLN B 1 532 ? 0.269 -10.445 -8.531 1 97.25 532 GLN B O 1
ATOM 11235 N N . PHE B 1 533 ? -1.154 -9.555 -9.969 1 96.06 533 PHE B N 1
ATOM 11236 C CA . PHE B 1 533 ? -1.315 -8.328 -9.203 1 96.06 533 PHE B CA 1
ATOM 11237 C C . PHE B 1 533 ? -2.215 -8.562 -7.996 1 96.06 533 PHE B C 1
ATOM 11239 O O . PHE B 1 533 ? -2.123 -7.84 -7 1 96.06 533 PHE B O 1
ATOM 11246 N N . ASN B 1 534 ? -3.033 -9.648 -8.039 1 97.62 534 ASN B N 1
ATOM 11247 C CA . ASN B 1 534 ? -3.947 -9.93 -6.938 1 97.62 534 ASN B CA 1
ATOM 11248 C C . ASN B 1 534 ? -3.27 -10.75 -5.844 1 97.62 534 ASN B C 1
ATOM 11250 O O . ASN B 1 534 ? -3.75 -10.797 -4.707 1 97.62 534 ASN B O 1
ATOM 11254 N N . LEU B 1 535 ? -2.178 -11.367 -6.105 1 97.5 535 LEU B N 1
ATOM 11255 C CA . LEU B 1 535 ? -1.603 -12.336 -5.184 1 97.5 535 LEU B CA 1
ATOM 11256 C C . LEU B 1 535 ? -0.623 -11.664 -4.227 1 97.5 535 LEU B C 1
ATOM 11258 O O . LEU B 1 535 ? -0.079 -12.312 -3.33 1 97.5 535 LEU B O 1
ATOM 11262 N N . SER B 1 536 ? -0.434 -10.383 -4.414 1 96 536 SER B N 1
ATOM 11263 C CA . SER B 1 536 ? 0.443 -9.648 -3.504 1 96 536 SER B CA 1
ATOM 11264 C C . SER B 1 536 ? 0.04 -9.867 -2.049 1 96 536 SER B C 1
ATOM 11266 O O . SER B 1 536 ? -1.149 -9.898 -1.727 1 96 536 SER B O 1
ATOM 11268 N N . GLU B 1 537 ? 1.06 -10.172 -1.14 1 95.19 537 GLU B N 1
ATOM 11269 C CA . GLU B 1 537 ? 0.905 -10.305 0.307 1 95.19 537 GLU B CA 1
ATOM 11270 C C . GLU B 1 537 ? 0.361 -11.68 0.682 1 95.19 537 GLU B C 1
ATOM 11272 O O . GLU B 1 537 ? 0.074 -11.938 1.853 1 95.19 537 GLU B O 1
ATOM 11277 N N . THR B 1 538 ? 0.246 -12.602 -0.281 1 97.5 538 THR B N 1
ATOM 11278 C CA . THR B 1 538 ? -0.274 -13.93 0.023 1 97.5 538 THR B CA 1
ATOM 11279 C C . THR B 1 538 ? 0.866 -14.906 0.29 1 97.5 538 THR B C 1
ATOM 11281 O O . THR B 1 538 ? 0.656 -15.961 0.888 1 97.5 538 THR B O 1
ATOM 11284 N N . GLY B 1 539 ? 2.021 -14.625 -0.225 1 97.44 539 GLY B N 1
ATOM 11285 C CA . GLY B 1 539 ? 3.143 -15.547 -0.128 1 97.44 539 GLY B CA 1
ATOM 11286 C C . GLY B 1 539 ? 3.096 -16.656 -1.164 1 97.44 539 GLY B C 1
ATOM 11287 O O . GLY B 1 539 ? 3.939 -17.547 -1.158 1 97.44 539 GLY B O 1
ATOM 11288 N N . ILE B 1 540 ? 2.168 -16.625 -2.121 1 98.69 540 ILE B N 1
ATOM 11289 C CA . ILE B 1 540 ? 2.049 -17.609 -3.195 1 98.69 540 ILE B CA 1
ATOM 11290 C C . ILE B 1 540 ? 2.893 -17.172 -4.391 1 98.69 540 ILE B C 1
ATOM 11292 O O . ILE B 1 540 ? 2.809 -16.016 -4.832 1 98.69 540 ILE B O 1
ATOM 11296 N N . GLY B 1 541 ? 3.725 -18.062 -4.918 1 98.69 541 GLY B N 1
ATOM 11297 C CA . GLY B 1 541 ? 4.629 -17.734 -6.008 1 98.69 541 GLY B CA 1
ATOM 11298 C C . GLY B 1 541 ? 3.918 -17.562 -7.34 1 98.69 541 GLY B C 1
ATOM 11299 O O . GLY B 1 541 ? 2.9 -18.203 -7.594 1 98.69 541 GLY B O 1
ATOM 11300 N N . CYS B 1 542 ? 4.508 -16.719 -8.148 1 98.56 542 CYS B N 1
ATOM 11301 C CA . CYS B 1 542 ? 3.984 -16.5 -9.492 1 98.56 542 CYS B CA 1
ATOM 11302 C C . CYS B 1 542 ? 5.117 -16.375 -10.508 1 98.56 542 CYS B C 1
ATOM 11304 O O . CYS B 1 542 ? 6.141 -15.75 -10.227 1 98.56 542 CYS B O 1
ATOM 11306 N N . PHE B 1 543 ? 4.906 -16.938 -11.656 1 98.5 543 PHE B N 1
ATOM 11307 C CA . PHE B 1 543 ? 5.875 -16.844 -12.742 1 98.5 543 PHE B CA 1
ATOM 11308 C C . PHE B 1 543 ? 6.02 -15.398 -13.219 1 98.5 543 PHE B C 1
ATOM 11310 O O . PHE B 1 543 ? 5.027 -14.672 -13.32 1 98.5 543 PHE B O 1
ATOM 11317 N N . ASN B 1 544 ? 7.219 -15.031 -13.516 1 98 544 ASN B N 1
ATOM 11318 C CA . ASN B 1 544 ? 7.531 -13.672 -13.969 1 98 544 ASN B CA 1
ATOM 11319 C C . ASN B 1 544 ? 7.82 -13.633 -15.469 1 98 544 ASN B C 1
ATOM 11321 O O . ASN B 1 544 ? 8.961 -13.836 -15.883 1 98 544 ASN B O 1
ATOM 11325 N N . ASP B 1 545 ? 6.848 -13.281 -16.234 1 95.81 545 ASP B N 1
ATOM 11326 C CA . ASP B 1 545 ? 6.996 -13.242 -17.688 1 95.81 545 ASP B CA 1
ATOM 11327 C C . ASP B 1 545 ? 7.762 -11.992 -18.125 1 95.81 545 ASP B C 1
ATOM 11329 O O . ASP B 1 545 ? 8.328 -11.953 -19.219 1 95.81 545 ASP B O 1
ATOM 11333 N N . ARG B 1 546 ? 7.832 -11.016 -17.312 1 96.12 546 ARG B N 1
ATOM 11334 C CA . ARG B 1 546 ? 8.453 -9.742 -17.688 1 96.12 546 ARG B CA 1
ATOM 11335 C C . ARG B 1 546 ? 9.953 -9.906 -17.906 1 96.12 546 ARG B C 1
ATOM 11337 O O . ARG B 1 546 ? 10.492 -9.422 -18.906 1 96.12 546 ARG B O 1
ATOM 11344 N N . ILE B 1 547 ? 10.57 -10.609 -16.984 1 97.81 547 ILE B N 1
ATOM 11345 C CA . ILE B 1 547 ? 12.008 -10.773 -17.094 1 97.81 547 ILE B CA 1
ATOM 11346 C C . ILE B 1 547 ? 12.336 -11.664 -18.281 1 97.81 547 ILE B C 1
ATOM 11348 O O . ILE B 1 547 ? 13.305 -11.422 -19 1 97.81 547 ILE B O 1
ATOM 11352 N N . ARG B 1 548 ? 11.578 -12.672 -18.547 1 97.81 548 ARG B N 1
ATOM 11353 C CA . ARG B 1 548 ? 11.758 -13.539 -19.703 1 97.81 548 ARG B CA 1
ATOM 11354 C C . ARG B 1 548 ? 11.672 -12.75 -21 1 97.81 548 ARG B C 1
ATOM 11356 O O . ARG B 1 548 ? 12.57 -12.82 -21.844 1 97.81 548 ARG B O 1
ATOM 11363 N N . ASP B 1 549 ? 10.578 -11.977 -21.141 1 97.06 549 ASP B N 1
ATOM 11364 C CA . ASP B 1 549 ? 10.336 -11.219 -22.375 1 97.06 549 ASP B CA 1
ATOM 11365 C C . ASP B 1 549 ? 11.422 -10.172 -22.578 1 97.06 549 ASP B C 1
ATOM 11367 O O . ASP B 1 549 ? 11.836 -9.914 -23.719 1 97.06 549 ASP B O 1
ATOM 11371 N N . ALA B 1 550 ? 11.844 -9.594 -21.484 1 97.88 550 ALA B N 1
ATOM 11372 C CA . ALA B 1 550 ? 12.898 -8.586 -21.578 1 97.88 550 ALA B CA 1
ATOM 11373 C C . ALA B 1 550 ? 14.219 -9.211 -22 1 97.88 550 ALA B C 1
ATOM 11375 O O . ALA B 1 550 ? 14.961 -8.625 -22.797 1 97.88 550 ALA B O 1
ATOM 11376 N N . LEU B 1 551 ? 14.539 -10.367 -21.516 1 98.56 551 LEU B N 1
ATOM 11377 C CA . LEU B 1 551 ? 15.797 -11.047 -21.812 1 98.56 551 LEU B CA 1
ATOM 11378 C C . LEU B 1 551 ? 15.82 -11.547 -23.25 1 98.56 551 LEU B C 1
ATOM 11380 O O . LEU B 1 551 ? 16.781 -11.305 -23.984 1 98.56 551 LEU B O 1
ATOM 11384 N N . LEU B 1 552 ? 14.727 -12.172 -23.672 1 98.06 552 LEU B N 1
ATOM 11385 C CA . LEU B 1 552 ? 14.742 -12.914 -24.938 1 98.06 552 LEU B CA 1
ATOM 11386 C C . LEU B 1 552 ? 14.219 -12.055 -26.078 1 98.06 552 LEU B C 1
ATOM 11388 O O . LEU B 1 552 ? 14.594 -12.25 -27.234 1 98.06 552 LEU B O 1
ATOM 11392 N N . GLY B 1 553 ? 13.289 -11.172 -25.766 1 96.25 553 GLY B N 1
ATOM 11393 C CA . GLY B 1 553 ? 12.672 -10.328 -26.766 1 96.25 553 GLY B CA 1
ATOM 11394 C C . GLY B 1 553 ? 11.258 -10.75 -27.125 1 96.25 553 GLY B C 1
ATOM 11395 O O . GLY B 1 553 ? 11.055 -11.82 -27.703 1 96.25 553 GLY B O 1
ATOM 11396 N N . GLY B 1 554 ? 10.336 -9.883 -26.75 1 89.56 554 GLY B N 1
ATOM 11397 C CA . GLY B 1 554 ? 8.953 -10.109 -27.141 1 89.56 554 GLY B CA 1
ATOM 11398 C C . GLY B 1 554 ? 8.266 -11.172 -26.312 1 89.56 554 GLY B C 1
ATOM 11399 O O . GLY B 1 554 ? 8.922 -11.922 -25.594 1 89.56 554 GLY B O 1
ATOM 11400 N N . SER B 1 555 ? 6.93 -11.266 -26.5 1 86.69 555 SER B N 1
ATOM 11401 C CA . SER B 1 555 ? 6.133 -12.328 -25.891 1 86.69 555 SER B CA 1
ATOM 11402 C C . SER B 1 555 ? 6.117 -13.578 -26.766 1 86.69 555 SER B C 1
ATOM 11404 O O . SER B 1 555 ? 6.527 -13.539 -27.922 1 86.69 555 SER B O 1
ATOM 11406 N N . PRO B 1 556 ? 5.707 -14.672 -26.188 1 87.25 556 PRO B N 1
ATOM 11407 C CA . PRO B 1 556 ? 5.602 -15.898 -27 1 87.25 556 PRO B CA 1
ATOM 11408 C C . PRO B 1 556 ? 4.633 -15.75 -28.172 1 87.25 556 PRO B C 1
ATOM 11410 O O . PRO B 1 556 ? 4.621 -16.594 -29.062 1 87.25 556 PRO B O 1
ATOM 11413 N N . PHE B 1 557 ? 3.926 -14.664 -28.266 1 86.31 557 PHE B N 1
ATOM 11414 C CA . PHE B 1 557 ? 2.934 -14.453 -29.312 1 86.31 557 PHE B CA 1
ATOM 11415 C C . PHE B 1 557 ? 3.428 -13.438 -30.328 1 86.31 557 PHE B C 1
ATOM 11417 O O . PHE B 1 557 ? 2.746 -13.156 -31.312 1 86.31 557 PHE B O 1
ATOM 11424 N N . GLY B 1 558 ? 4.617 -12.961 -30.109 1 89 558 GLY B N 1
ATOM 11425 C CA . GLY B 1 558 ? 5.203 -12 -31.031 1 89 558 GLY B CA 1
ATOM 11426 C C . GLY B 1 558 ? 6.004 -12.648 -32.156 1 89 558 GLY B C 1
ATOM 11427 O O . GLY B 1 558 ? 5.984 -13.867 -32.312 1 89 558 GLY B O 1
ATOM 11428 N N . HIS B 1 559 ? 6.637 -11.789 -32.969 1 94.19 559 HIS B N 1
ATOM 11429 C CA . HIS B 1 559 ? 7.449 -12.289 -34.062 1 94.19 559 HIS B CA 1
ATOM 11430 C C . HIS B 1 559 ? 8.609 -13.133 -33.562 1 94.19 559 HIS B C 1
ATOM 11432 O O . HIS B 1 559 ? 9.289 -12.75 -32.594 1 94.19 559 HIS B O 1
ATOM 11438 N N . PRO B 1 560 ? 8.867 -14.305 -34.125 1 95.19 560 PRO B N 1
ATOM 11439 C CA . PRO B 1 560 ? 9.867 -15.242 -33.594 1 95.19 560 PRO B CA 1
ATOM 11440 C C . PRO B 1 560 ? 11.281 -14.68 -33.625 1 95.19 560 PRO B C 1
ATOM 11442 O O . PRO B 1 560 ? 12.164 -15.172 -32.938 1 95.19 560 PRO B O 1
ATOM 11445 N N . LEU B 1 561 ? 11.516 -13.602 -34.375 1 97.19 561 LEU B N 1
ATOM 11446 C CA . LEU B 1 561 ? 12.867 -13.062 -34.531 1 97.19 561 LEU B CA 1
ATOM 11447 C C . LEU B 1 561 ? 13.047 -11.82 -33.656 1 97.19 561 LEU B C 1
ATOM 11449 O O . LEU B 1 561 ? 14.133 -11.25 -33.594 1 97.19 561 LEU B O 1
ATOM 11453 N N . GLN B 1 562 ? 11.969 -11.367 -33 1 96.94 562 GLN B N 1
ATOM 11454 C CA . GLN B 1 562 ? 12.094 -10.188 -32.156 1 96.94 562 GLN B CA 1
ATOM 11455 C C . GLN B 1 562 ? 13.156 -10.398 -31.078 1 96.94 562 GLN B C 1
ATOM 11457 O O . GLN B 1 562 ? 13.133 -11.406 -30.375 1 96.94 562 GLN B O 1
ATOM 11462 N N . GLN B 1 563 ? 14.086 -9.484 -30.969 1 98 563 GLN B N 1
ATOM 11463 C CA . GLN B 1 563 ? 15.227 -9.656 -30.078 1 98 563 GLN B CA 1
ATOM 11464 C C . GLN B 1 563 ? 14.992 -8.961 -28.734 1 98 563 GLN B C 1
ATOM 11466 O O . GLN B 1 563 ? 14.109 -8.102 -28.625 1 98 563 GLN B O 1
ATOM 11471 N N . GLY B 1 564 ? 15.727 -9.43 -27.75 1 98.12 564 GLY B N 1
ATOM 11472 C CA . GLY B 1 564 ? 15.75 -8.852 -26.406 1 98.12 564 GLY B CA 1
ATOM 11473 C C . GLY B 1 564 ? 17.156 -8.516 -25.938 1 98.12 564 GLY B C 1
ATOM 11474 O O . GLY B 1 564 ? 18.047 -8.297 -26.734 1 98.12 564 GLY B O 1
ATOM 11475 N N . PHE B 1 565 ? 17.328 -8.383 -24.672 1 98.56 565 PHE B N 1
ATOM 11476 C CA . PHE B 1 565 ? 18.547 -7.895 -24.031 1 98.56 565 PHE B CA 1
ATOM 11477 C C . PHE B 1 565 ? 19.719 -8.812 -24.328 1 98.56 565 PHE B C 1
ATOM 11479 O O . PHE B 1 565 ? 20.828 -8.344 -24.625 1 98.56 565 PHE B O 1
ATOM 11486 N N . VAL B 1 566 ? 19.531 -10.133 -24.344 1 98.62 566 VAL B N 1
ATOM 11487 C CA . VAL B 1 566 ? 20.656 -11.039 -24.469 1 98.62 566 VAL B CA 1
ATOM 11488 C C . VAL B 1 566 ? 20.766 -11.539 -25.906 1 98.62 566 VAL B C 1
ATOM 11490 O O . VAL B 1 566 ? 21.766 -12.125 -26.297 1 98.62 566 VAL B O 1
ATOM 11493 N N . THR B 1 567 ? 19.734 -11.32 -26.75 1 98.44 567 THR B N 1
ATOM 11494 C CA . THR B 1 567 ? 19.703 -11.945 -28.062 1 98.44 567 THR B CA 1
ATOM 11495 C C . THR B 1 567 ? 20.141 -10.961 -29.141 1 98.44 567 THR B C 1
ATOM 11497 O O . THR B 1 567 ? 20 -11.234 -30.344 1 98.44 567 THR B O 1
ATOM 11500 N N . GLY B 1 568 ? 20.562 -9.781 -28.75 1 98.06 568 GLY B N 1
ATOM 11501 C CA . GLY B 1 568 ? 21.281 -8.961 -29.703 1 98.06 568 GLY B CA 1
ATOM 11502 C C . GLY B 1 568 ? 20.562 -7.66 -30.031 1 98.06 568 GLY B C 1
ATOM 11503 O O . GLY B 1 568 ? 21.016 -6.891 -30.891 1 98.06 568 GLY B O 1
ATOM 11504 N N . LEU B 1 569 ? 19.438 -7.309 -29.328 1 97.94 569 LEU B N 1
ATOM 11505 C CA . LEU B 1 569 ? 18.703 -6.07 -29.594 1 97.94 569 LEU B CA 1
ATOM 11506 C C . LEU B 1 569 ? 19.656 -4.875 -29.609 1 97.94 569 LEU B C 1
ATOM 11508 O O . LEU B 1 569 ? 20.281 -4.566 -28.594 1 97.94 569 LEU B O 1
ATOM 11512 N N . LEU B 1 570 ? 19.734 -4.145 -30.75 1 97.06 570 LEU B N 1
ATOM 11513 C CA . LEU B 1 570 ? 20.609 -2.99 -30.953 1 97.06 570 LEU B CA 1
ATOM 11514 C C . LEU B 1 570 ? 22.062 -3.41 -31.016 1 97.06 570 LEU B C 1
ATOM 11516 O O . LEU B 1 570 ? 22.812 -2.951 -31.875 1 97.06 570 LEU B O 1
ATOM 11520 N N . LEU B 1 571 ? 22.562 -4.316 -30.203 1 97.56 571 LEU B N 1
ATOM 11521 C CA . LEU B 1 571 ? 23.969 -4.68 -30 1 97.56 571 LEU B CA 1
ATOM 11522 C C . LEU B 1 571 ? 24.484 -5.543 -31.141 1 97.56 571 LEU B C 1
ATOM 11524 O O . LEU B 1 571 ? 25.656 -5.473 -31.5 1 97.56 571 LEU B O 1
ATOM 11528 N N . GLN B 1 572 ? 23.656 -6.426 -31.641 1 97.62 572 GLN B N 1
ATOM 11529 C CA . GLN B 1 572 ? 23.953 -7.297 -32.781 1 97.62 572 GLN B CA 1
ATOM 11530 C C . GLN B 1 572 ? 22.672 -7.699 -33.5 1 97.62 572 GLN B C 1
ATOM 11532 O O . GLN B 1 572 ? 22.172 -8.812 -33.312 1 97.62 572 GLN B O 1
ATOM 11537 N N . PRO B 1 573 ? 22.156 -6.832 -34.344 1 96.81 573 PRO B N 1
ATOM 11538 C CA . PRO B 1 573 ? 20.859 -7.051 -35 1 96.81 573 PRO B CA 1
ATOM 11539 C C . PRO B 1 573 ? 20.828 -8.312 -35.844 1 96.81 573 PRO B C 1
ATOM 11541 O O . PRO B 1 573 ? 21.844 -8.672 -36.438 1 96.81 573 PRO B O 1
ATOM 11544 N N . ASN B 1 574 ? 19.688 -9.008 -35.969 1 96.94 574 ASN B N 1
ATOM 11545 C CA . ASN B 1 574 ? 19.547 -10.266 -36.688 1 96.94 574 ASN B CA 1
ATOM 11546 C C . ASN B 1 574 ? 18.75 -10.078 -38 1 96.94 574 ASN B C 1
ATOM 11548 O O . ASN B 1 574 ? 18.266 -11.047 -38.562 1 96.94 574 ASN B O 1
ATOM 11552 N N . GLY B 1 575 ? 18.531 -8.898 -38.344 1 94.25 575 GLY B N 1
ATOM 11553 C CA . GLY B 1 575 ? 17.828 -8.625 -39.594 1 94.25 575 GLY B CA 1
ATOM 11554 C C . GLY B 1 575 ? 16.375 -8.242 -39.375 1 94.25 575 GLY B C 1
ATOM 11555 O O . GLY B 1 575 ? 15.758 -7.641 -40.25 1 94.25 575 GLY B O 1
ATOM 11556 N N . HIS B 1 576 ? 15.758 -8.648 -38.219 1 95.38 576 HIS B N 1
ATOM 11557 C CA . HIS B 1 576 ? 14.398 -8.234 -37.875 1 95.38 576 HIS B CA 1
ATOM 11558 C C . HIS B 1 576 ? 14.32 -6.727 -37.656 1 95.38 576 HIS B C 1
ATOM 11560 O O . HIS B 1 576 ? 15.219 -6.145 -37.031 1 95.38 576 HIS B O 1
ATOM 11566 N N . ASP B 1 577 ? 13.281 -6.074 -38.094 1 94.31 577 ASP B N 1
ATOM 11567 C CA . ASP B 1 577 ? 13.109 -4.629 -38 1 94.31 577 ASP B CA 1
ATOM 11568 C C . ASP B 1 577 ? 12.586 -4.246 -36.594 1 94.31 577 ASP B C 1
ATOM 11570 O O . ASP B 1 577 ? 11.422 -4.5 -36.281 1 94.31 577 ASP B O 1
ATOM 11574 N N . HIS B 1 578 ? 13.406 -3.617 -35.844 1 92.44 578 HIS B N 1
ATOM 11575 C CA . HIS B 1 578 ? 13 -3.115 -34.531 1 92.44 578 HIS B CA 1
ATOM 11576 C C . HIS B 1 578 ? 12.734 -1.615 -34.594 1 92.44 578 HIS B C 1
ATOM 11578 O O . HIS B 1 578 ? 12.617 -0.97 -33.531 1 92.44 578 HIS B O 1
ATOM 11584 N N . GLY B 1 579 ? 12.664 -1.06 -35.75 1 93.88 579 GLY B N 1
ATOM 11585 C CA . GLY B 1 579 ? 12.508 0.376 -35.938 1 93.88 579 GLY B CA 1
ATOM 11586 C C . GLY B 1 579 ? 13.828 1.111 -36.062 1 93.88 579 GLY B C 1
ATOM 11587 O O . GLY B 1 579 ? 14.828 0.541 -36.5 1 93.88 579 GLY B O 1
ATOM 11588 N N . THR B 1 580 ? 13.805 2.48 -35.656 1 94.38 580 THR B N 1
ATOM 11589 C CA . THR B 1 580 ? 15.008 3.305 -35.719 1 94.38 580 THR B CA 1
ATOM 11590 C C . THR B 1 580 ? 16 2.902 -34.656 1 94.38 580 THR B C 1
ATOM 11592 O O . THR B 1 580 ? 15.672 2.123 -33.75 1 94.38 580 THR B O 1
ATOM 11595 N N . GLU B 1 581 ? 17.172 3.326 -34.781 1 94.5 581 GLU B N 1
ATOM 11596 C CA . GLU B 1 581 ? 18.188 3.09 -33.781 1 94.5 581 GLU B CA 1
ATOM 11597 C C . GLU B 1 581 ? 17.734 3.635 -32.406 1 94.5 581 GLU B C 1
ATOM 11599 O O . GLU B 1 581 ? 18 3.018 -31.375 1 94.5 581 GLU B O 1
ATOM 11604 N N . ALA B 1 582 ? 17.109 4.773 -32.469 1 95.12 582 ALA B N 1
ATOM 11605 C CA . ALA B 1 582 ? 16.594 5.379 -31.25 1 95.12 582 ALA B CA 1
ATOM 11606 C C . ALA B 1 582 ? 15.531 4.488 -30.609 1 95.12 582 ALA B C 1
ATOM 11608 O O . ALA B 1 582 ? 15.461 4.383 -29.375 1 95.12 582 ALA B O 1
ATOM 11609 N N . ASN B 1 583 ? 14.75 3.906 -31.406 1 95.06 583 ASN B N 1
ATOM 11610 C CA . ASN B 1 583 ? 13.742 2.975 -30.922 1 95.06 583 ASN B CA 1
ATOM 11611 C C . ASN B 1 583 ? 14.383 1.759 -30.25 1 95.06 583 ASN B C 1
ATOM 11613 O O . ASN B 1 583 ? 13.977 1.354 -29.156 1 95.06 583 ASN B O 1
ATOM 11617 N N . ALA B 1 584 ? 15.32 1.204 -30.953 1 96.31 584 ALA B N 1
ATOM 11618 C CA . ALA B 1 584 ? 16.016 0.032 -30.438 1 96.31 584 ALA B CA 1
ATOM 11619 C C . ALA B 1 584 ? 16.719 0.358 -29.125 1 96.31 584 ALA B C 1
ATOM 11621 O O . ALA B 1 584 ? 16.766 -0.474 -28.203 1 96.31 584 ALA B O 1
ATOM 11622 N N . GLU B 1 585 ? 17.25 1.534 -29.078 1 96.5 585 GLU B N 1
ATOM 11623 C CA . GLU B 1 585 ? 17.922 1.979 -27.859 1 96.5 585 GLU B CA 1
ATOM 11624 C C . GLU B 1 585 ? 16.922 2.082 -26.703 1 96.5 585 GLU B C 1
ATOM 11626 O O . GLU B 1 585 ? 17.219 1.665 -25.578 1 96.5 585 GLU B O 1
ATOM 11631 N N . SER B 1 586 ? 15.789 2.699 -26.984 1 95.5 586 SER B N 1
ATOM 11632 C CA . SER B 1 586 ? 14.742 2.832 -25.984 1 95.5 586 SER B CA 1
ATOM 11633 C C . SER B 1 586 ? 14.25 1.468 -25.516 1 95.5 586 SER B C 1
ATOM 11635 O O . SER B 1 586 ? 13.992 1.266 -24.328 1 95.5 586 SER B O 1
ATOM 11637 N N . MET B 1 587 ? 14.117 0.566 -26.469 1 96.25 587 MET B N 1
ATOM 11638 C CA . MET B 1 587 ? 13.664 -0.784 -26.141 1 96.25 587 MET B CA 1
ATOM 11639 C C . MET B 1 587 ? 14.688 -1.503 -25.266 1 96.25 587 MET B C 1
ATOM 11641 O O . MET B 1 587 ? 14.328 -2.193 -24.312 1 96.25 587 MET B O 1
ATOM 11645 N N . LEU B 1 588 ? 15.961 -1.368 -25.594 1 97.94 588 LEU B N 1
ATOM 11646 C CA . LEU B 1 588 ? 17.031 -2 -24.828 1 97.94 588 LEU B CA 1
ATOM 11647 C C . LEU B 1 588 ? 17.094 -1.44 -23.422 1 97.94 588 LEU B C 1
ATOM 11649 O O . LEU B 1 588 ? 17.25 -2.193 -22.453 1 97.94 588 LEU B O 1
ATOM 11653 N N . ALA B 1 589 ? 16.906 -0.117 -23.297 1 97.19 589 ALA B N 1
ATOM 11654 C CA . ALA B 1 589 ? 16.906 0.544 -22 1 97.19 589 ALA B CA 1
ATOM 11655 C C . ALA B 1 589 ? 15.734 0.07 -21.141 1 97.19 589 ALA B C 1
ATOM 11657 O O . ALA B 1 589 ? 15.898 -0.202 -19.953 1 97.19 589 ALA B O 1
ATOM 11658 N N . ALA B 1 590 ? 14.578 -0.012 -21.734 1 96.56 590 ALA B N 1
ATOM 11659 C CA . ALA B 1 590 ? 13.391 -0.488 -21.031 1 96.56 590 ALA B CA 1
ATOM 11660 C C . ALA B 1 590 ? 13.57 -1.936 -20.578 1 96.56 590 ALA B C 1
ATOM 11662 O O . ALA B 1 590 ? 13.18 -2.299 -19.469 1 96.56 590 ALA B O 1
ATOM 11663 N N . SER B 1 591 ? 14.117 -2.744 -21.453 1 97.69 591 SER B N 1
ATOM 11664 C CA . SER B 1 591 ? 14.375 -4.141 -21.109 1 97.69 591 SER B CA 1
ATOM 11665 C C . SER B 1 591 ? 15.305 -4.246 -19.906 1 97.69 591 SER B C 1
ATOM 11667 O O . SER B 1 591 ? 15.094 -5.086 -19.031 1 97.69 591 SER B O 1
ATOM 11669 N N . LYS B 1 592 ? 16.281 -3.441 -19.906 1 98 592 LYS B N 1
ATOM 11670 C CA . LYS B 1 592 ? 17.203 -3.434 -18.766 1 98 592 LYS B CA 1
ATOM 11671 C C . LYS B 1 592 ? 16.469 -3.117 -17.469 1 98 592 LYS B C 1
ATOM 11673 O O . LYS B 1 592 ? 16.703 -3.766 -16.453 1 98 592 LYS B O 1
ATOM 11678 N N . ASP B 1 593 ? 15.586 -2.096 -17.516 1 98.19 593 ASP B N 1
ATOM 11679 C CA . ASP B 1 593 ? 14.805 -1.754 -16.328 1 98.19 593 ASP B CA 1
ATOM 11680 C C . ASP B 1 593 ? 13.969 -2.945 -15.859 1 98.19 593 ASP B C 1
ATOM 11682 O O . ASP B 1 593 ? 13.938 -3.25 -14.664 1 98.19 593 ASP B O 1
ATOM 11686 N N . HIS B 1 594 ? 13.312 -3.6 -16.812 1 98.19 594 HIS B N 1
ATOM 11687 C CA . HIS B 1 594 ? 12.477 -4.75 -16.484 1 98.19 594 HIS B CA 1
ATOM 11688 C C . HIS B 1 594 ? 13.297 -5.867 -15.852 1 98.19 594 HIS B C 1
ATOM 11690 O O . HIS B 1 594 ? 12.867 -6.48 -14.875 1 98.19 594 HIS B O 1
ATOM 11696 N N . ILE B 1 595 ? 14.477 -6.117 -16.375 1 98.69 595 ILE B N 1
ATOM 11697 C CA . ILE B 1 595 ? 15.344 -7.184 -15.883 1 98.69 595 ILE B CA 1
ATOM 11698 C C . ILE B 1 595 ? 15.828 -6.848 -14.469 1 98.69 595 ILE B C 1
ATOM 11700 O O . ILE B 1 595 ? 15.812 -7.703 -13.586 1 98.69 595 ILE B O 1
ATOM 11704 N N . GLN B 1 596 ? 16.219 -5.559 -14.273 1 98.69 596 GLN B N 1
ATOM 11705 C CA . GLN B 1 596 ? 16.688 -5.145 -12.953 1 98.69 596 GLN B CA 1
ATOM 11706 C C . GLN B 1 596 ? 15.602 -5.328 -11.898 1 98.69 596 GLN B C 1
ATOM 11708 O O . GLN B 1 596 ? 15.875 -5.812 -10.797 1 98.69 596 GLN B O 1
ATOM 11713 N N . ILE B 1 597 ? 14.398 -4.988 -12.258 1 98.62 597 ILE B N 1
ATOM 11714 C CA . ILE B 1 597 ? 13.266 -5.191 -11.352 1 98.62 597 ILE B CA 1
ATOM 11715 C C . ILE B 1 597 ? 13.078 -6.684 -11.086 1 98.62 597 ILE B C 1
ATOM 11717 O O . ILE B 1 597 ? 12.891 -7.094 -9.938 1 98.62 597 ILE B O 1
ATOM 11721 N N . GLY B 1 598 ? 13.156 -7.48 -12.148 1 98.56 598 GLY B N 1
ATOM 11722 C CA . GLY B 1 598 ? 13.07 -8.922 -11.992 1 98.56 598 GLY B CA 1
ATOM 11723 C C . GLY B 1 598 ? 14.164 -9.492 -11.102 1 98.56 598 GLY B C 1
ATOM 11724 O O . GLY B 1 598 ? 13.906 -10.391 -10.305 1 98.56 598 GLY B O 1
ATOM 11725 N N . MET B 1 599 ? 15.344 -8.93 -11.195 1 98.81 599 MET B N 1
ATOM 11726 C CA . MET B 1 599 ? 16.5 -9.398 -10.422 1 98.81 599 MET B CA 1
ATOM 11727 C C . MET B 1 599 ? 16.344 -9.031 -8.953 1 98.81 599 MET B C 1
ATOM 11729 O O . MET B 1 599 ? 16.938 -9.672 -8.086 1 98.81 599 MET B O 1
ATOM 11733 N N . ALA B 1 600 ? 15.555 -7.98 -8.734 1 98.75 600 ALA B N 1
ATOM 11734 C CA . ALA B 1 600 ? 15.211 -7.609 -7.367 1 98.75 600 ALA B CA 1
ATOM 11735 C C . ALA B 1 600 ? 13.922 -8.289 -6.922 1 98.75 600 ALA B C 1
ATOM 11737 O O . ALA B 1 600 ? 13.125 -7.695 -6.184 1 98.75 600 ALA B O 1
ATOM 11738 N N . ALA B 1 601 ? 13.633 -9.445 -7.379 1 98.62 601 ALA B N 1
ATOM 11739 C CA . ALA B 1 601 ? 12.508 -10.312 -7.031 1 98.62 601 ALA B CA 1
ATOM 11740 C C . ALA B 1 601 ? 11.18 -9.695 -7.469 1 98.62 601 ALA B C 1
ATOM 11742 O O . ALA B 1 601 ? 10.148 -9.938 -6.848 1 98.62 601 ALA B O 1
ATOM 11743 N N . ASN B 1 602 ? 11.281 -8.789 -8.438 1 98.56 602 ASN B N 1
ATOM 11744 C CA . ASN B 1 602 ? 10.094 -8.18 -9.008 1 98.56 602 ASN B CA 1
ATOM 11745 C C . ASN B 1 602 ? 9.234 -7.5 -7.941 1 98.56 602 ASN B C 1
ATOM 11747 O O . ASN B 1 602 ? 8.008 -7.574 -7.984 1 98.56 602 ASN B O 1
ATOM 11751 N N . LEU B 1 603 ? 9.836 -6.875 -6.98 1 98.56 603 LEU B N 1
ATOM 11752 C CA . LEU B 1 603 ? 9.164 -6.258 -5.848 1 98.56 603 LEU B CA 1
ATOM 11753 C C . LEU B 1 603 ? 8.5 -4.949 -6.258 1 98.56 603 LEU B C 1
ATOM 11755 O O . LEU B 1 603 ? 9.141 -4.082 -6.859 1 98.56 603 LEU B O 1
ATOM 11759 N N . ARG B 1 604 ? 7.277 -4.73 -5.844 1 97.62 604 ARG B N 1
ATOM 11760 C CA . ARG B 1 604 ? 6.48 -3.553 -6.172 1 97.62 604 ARG B CA 1
ATOM 11761 C C . ARG B 1 604 ? 7.109 -2.287 -5.598 1 97.62 604 ARG B C 1
ATOM 11763 O O . ARG B 1 604 ? 7.109 -1.238 -6.246 1 97.62 604 ARG B O 1
ATOM 11770 N N . ASP B 1 605 ? 7.629 -2.379 -4.406 1 96.25 605 ASP B N 1
ATOM 11771 C CA . ASP B 1 605 ? 8.031 -1.189 -3.662 1 96.25 605 ASP B CA 1
ATOM 11772 C C . ASP B 1 605 ? 9.539 -0.952 -3.779 1 96.25 605 ASP B C 1
ATOM 11774 O O . ASP B 1 605 ? 10.062 0.005 -3.211 1 96.25 605 ASP B O 1
ATOM 11778 N N . PHE B 1 606 ? 10.289 -1.863 -4.488 1 98.44 606 PHE B N 1
ATOM 11779 C CA . PHE B 1 606 ? 11.719 -1.651 -4.684 1 98.44 606 PHE B CA 1
ATOM 11780 C C . PHE B 1 606 ? 11.977 -0.391 -5.5 1 98.44 606 PHE B C 1
ATOM 11782 O O . PHE B 1 606 ? 11.352 -0.189 -6.547 1 98.44 606 PHE B O 1
ATOM 11789 N N . VAL B 1 607 ? 12.82 0.476 -5.008 1 97.88 607 VAL B N 1
ATOM 11790 C CA . VAL B 1 607 ? 13.109 1.731 -5.695 1 97.88 607 VAL B CA 1
ATOM 11791 C C . VAL B 1 607 ? 14.453 1.637 -6.41 1 97.88 607 VAL B C 1
ATOM 11793 O O . VAL B 1 607 ? 15.445 1.188 -5.828 1 97.88 607 VAL B O 1
ATOM 11796 N N . LEU B 1 608 ? 14.531 1.951 -7.672 1 97 608 LEU B N 1
ATOM 11797 C CA . LEU B 1 608 ? 15.75 2.061 -8.469 1 97 608 LEU B CA 1
ATOM 11798 C C . LEU B 1 608 ? 15.711 3.305 -9.352 1 97 608 LEU B C 1
ATOM 11800 O O . LEU B 1 608 ? 14.68 3.973 -9.445 1 97 608 LEU B O 1
ATOM 11804 N N . THR B 1 609 ? 16.844 3.662 -9.898 1 97 609 THR B N 1
ATOM 11805 C CA . THR B 1 609 ? 16.891 4.691 -10.93 1 97 609 THR B CA 1
ATOM 11806 C C . THR B 1 609 ? 16.594 4.098 -12.297 1 97 609 THR B C 1
ATOM 11808 O O . THR B 1 609 ? 17.312 3.197 -12.758 1 97 609 THR B O 1
ATOM 11811 N N . ASN B 1 610 ? 15.555 4.52 -12.945 1 96.69 610 ASN B N 1
ATOM 11812 C CA . ASN B 1 610 ? 15.203 3.945 -14.234 1 96.69 610 ASN B CA 1
ATOM 11813 C C . ASN B 1 610 ? 16.062 4.523 -15.359 1 96.69 610 ASN B C 1
ATOM 11815 O O . ASN B 1 610 ? 16.969 5.32 -15.109 1 96.69 610 ASN B O 1
ATOM 11819 N N . SER B 1 611 ? 15.797 4.156 -16.531 1 95.81 611 SER B N 1
ATOM 11820 C CA . SER B 1 611 ? 16.609 4.504 -17.688 1 95.81 611 SER B CA 1
ATOM 11821 C C . SER B 1 611 ? 16.531 6 -17.984 1 95.81 611 SER B C 1
ATOM 11823 O O . SER B 1 611 ? 17.453 6.566 -18.594 1 95.81 611 SER B O 1
ATOM 11825 N N . ASP B 1 612 ? 15.477 6.699 -17.516 1 94.75 612 ASP B N 1
ATOM 11826 C CA . ASP B 1 612 ? 15.32 8.133 -17.719 1 94.75 612 ASP B CA 1
ATOM 11827 C C . ASP B 1 612 ? 16.031 8.93 -16.625 1 94.75 612 ASP B C 1
ATOM 11829 O O . ASP B 1 612 ? 16.078 10.156 -16.672 1 94.75 612 ASP B O 1
ATOM 11833 N N . GLY B 1 613 ? 16.531 8.219 -15.648 1 95.31 613 GLY B N 1
ATOM 11834 C CA . GLY B 1 613 ? 17.234 8.883 -14.57 1 95.31 613 GLY B CA 1
ATOM 11835 C C . GLY B 1 613 ? 16.344 9.219 -13.391 1 95.31 613 GLY B C 1
ATOM 11836 O O . GLY B 1 613 ? 16.75 9.953 -12.484 1 95.31 613 GLY B O 1
ATOM 11837 N N . GLU B 1 614 ? 15.141 8.781 -13.422 1 95.75 614 GLU B N 1
ATOM 11838 C CA . GLU B 1 614 ? 14.188 9.039 -12.352 1 95.75 614 GLU B CA 1
ATOM 11839 C C . GLU B 1 614 ? 14.172 7.906 -11.328 1 95.75 614 GLU B C 1
ATOM 11841 O O . GLU B 1 614 ? 14.281 6.734 -11.695 1 95.75 614 GLU B O 1
ATOM 11846 N N . GLU B 1 615 ? 14.172 8.289 -10.062 1 96.5 615 GLU B N 1
ATOM 11847 C CA . GLU B 1 615 ? 13.938 7.27 -9.047 1 96.5 615 GLU B CA 1
ATOM 11848 C C . GLU B 1 615 ? 12.492 6.781 -9.078 1 96.5 615 GLU B C 1
ATOM 11850 O O . GLU B 1 615 ? 11.562 7.574 -8.914 1 96.5 615 GLU B O 1
ATOM 11855 N N . ALA B 1 616 ? 12.281 5.492 -9.281 1 97.25 616 ALA B N 1
ATOM 11856 C CA . ALA B 1 616 ? 10.938 4.938 -9.43 1 97.25 616 ALA B CA 1
ATOM 11857 C C . ALA B 1 616 ? 10.82 3.584 -8.727 1 97.25 616 ALA B C 1
ATOM 11859 O O . ALA B 1 616 ? 11.781 2.809 -8.703 1 97.25 616 ALA B O 1
ATOM 11860 N N . LYS B 1 617 ? 9.633 3.318 -8.156 1 97.38 617 LYS B N 1
ATOM 11861 C CA . LYS B 1 617 ? 9.305 1.979 -7.676 1 97.38 617 LYS B CA 1
ATOM 11862 C C . LYS B 1 617 ? 9.117 1.007 -8.836 1 97.38 617 LYS B C 1
ATOM 11864 O O . LYS B 1 617 ? 8.836 1.422 -9.961 1 97.38 617 LYS B O 1
ATOM 11869 N N . GLY B 1 618 ? 9.297 -0.318 -8.484 1 97.81 618 GLY B N 1
ATOM 11870 C CA . GLY B 1 618 ? 9 -1.335 -9.477 1 97.81 618 GLY B CA 1
ATOM 11871 C C . GLY B 1 618 ? 7.59 -1.248 -10.016 1 97.81 618 GLY B C 1
ATOM 11872 O O . GLY B 1 618 ? 7.352 -1.521 -11.195 1 97.81 618 GLY B O 1
ATOM 11873 N N . SER B 1 619 ? 6.664 -0.811 -9.195 1 97.19 619 SER B N 1
ATOM 11874 C CA . SER B 1 619 ? 5.262 -0.719 -9.594 1 97.19 619 SER B CA 1
ATOM 11875 C C . SER B 1 619 ? 5.02 0.494 -10.484 1 97.19 619 SER B C 1
ATOM 11877 O O . SER B 1 619 ? 3.963 0.607 -11.109 1 97.19 619 SER B O 1
ATOM 11879 N N . GLU B 1 620 ? 5.965 1.443 -10.547 1 96.81 620 GLU B N 1
ATOM 11880 C CA . GLU B 1 620 ? 5.812 2.664 -11.336 1 96.81 620 GLU B CA 1
ATOM 11881 C C . GLU B 1 620 ? 6.461 2.521 -12.711 1 96.81 620 GLU B C 1
ATOM 11883 O O . GLU B 1 620 ? 6.258 3.363 -13.586 1 96.81 620 GLU B O 1
ATOM 11888 N N . VAL B 1 621 ? 7.316 1.493 -12.859 1 96.81 621 VAL B N 1
ATOM 11889 C CA . VAL B 1 621 ? 7.855 1.149 -14.172 1 96.81 621 VAL B CA 1
ATOM 11890 C C . VAL B 1 621 ? 6.844 0.302 -14.938 1 96.81 621 VAL B C 1
ATOM 11892 O O . VAL B 1 621 ? 6.402 -0.742 -14.453 1 96.81 621 VAL B O 1
ATOM 11895 N N . LEU B 1 622 ? 6.48 0.743 -16.141 1 94.56 622 LEU B N 1
ATOM 11896 C CA . LEU B 1 622 ? 5.367 0.124 -16.844 1 94.56 622 LEU B CA 1
ATOM 11897 C C . LEU B 1 622 ? 5.867 -0.754 -17.984 1 94.56 622 LEU B C 1
ATOM 11899 O O . LEU B 1 622 ? 6.859 -0.424 -18.641 1 94.56 622 LEU B O 1
ATOM 11903 N N . ALA B 1 623 ? 5.184 -1.807 -18.203 1 90.44 623 ALA B N 1
ATOM 11904 C CA . ALA B 1 623 ? 5.375 -2.65 -19.375 1 90.44 623 ALA B CA 1
ATOM 11905 C C . ALA B 1 623 ? 4.625 -2.092 -20.578 1 90.44 623 ALA B C 1
ATOM 11907 O O . ALA B 1 623 ? 3.967 -1.052 -20.484 1 90.44 623 ALA B O 1
ATOM 11908 N N . TYR B 1 624 ? 4.816 -2.576 -21.859 1 78.62 624 TYR B N 1
ATOM 11909 C CA . TYR B 1 624 ? 4.215 -2.102 -23.109 1 78.62 624 TYR B CA 1
ATOM 11910 C C . TYR B 1 624 ? 2.699 -2.006 -22.984 1 78.62 624 TYR B C 1
ATOM 11912 O O . TYR B 1 624 ? 2.08 -1.089 -23.531 1 78.62 624 TYR B O 1
ATOM 11920 N N . GLY B 1 625 ? 2.008 -2.594 -22.219 1 78.81 625 GLY B N 1
ATOM 11921 C CA . GLY B 1 625 ? 0.563 -2.564 -22.062 1 78.81 625 GLY B CA 1
ATOM 11922 C C . GLY B 1 625 ? 0.109 -1.663 -20.922 1 78.81 625 GLY B C 1
ATOM 11923 O O . GLY B 1 625 ? -1.083 -1.595 -20.625 1 78.81 625 GLY B O 1
ATOM 11924 N N . GLY B 1 626 ? 1.068 -0.857 -20.406 1 88.88 626 GLY B N 1
ATOM 11925 C CA . GLY B 1 626 ? 0.716 0.1 -19.375 1 88.88 626 GLY B CA 1
ATOM 11926 C C . GLY B 1 626 ? 0.568 -0.532 -18 1 88.88 626 GLY B C 1
ATOM 11927 O O . GLY B 1 626 ? 0.202 0.142 -17.031 1 88.88 626 GLY B O 1
ATOM 11928 N N . THR B 1 627 ? 0.792 -1.802 -17.938 1 93.12 627 THR B N 1
ATOM 11929 C CA . THR B 1 627 ? 0.72 -2.482 -16.641 1 93.12 627 THR B CA 1
ATOM 11930 C C . THR B 1 627 ? 2.066 -2.428 -15.93 1 93.12 627 THR B C 1
ATOM 11932 O O . THR B 1 627 ? 3.119 -2.51 -16.562 1 93.12 627 THR B O 1
ATOM 11935 N N . PRO B 1 628 ? 2.049 -2.264 -14.625 1 95.75 628 PRO B N 1
ATOM 11936 C CA . PRO B 1 628 ? 3.314 -2.268 -13.883 1 95.75 628 PRO B CA 1
ATOM 11937 C C . PRO B 1 628 ? 4.141 -3.527 -14.141 1 95.75 628 PRO B C 1
ATOM 11939 O O . PRO B 1 628 ? 3.582 -4.613 -14.312 1 95.75 628 PRO B O 1
ATOM 11942 N N . VAL B 1 629 ? 5.426 -3.383 -14.156 1 97.44 629 VAL B N 1
ATOM 11943 C CA . VAL B 1 629 ? 6.328 -4.52 -14.305 1 97.44 629 VAL B CA 1
ATOM 11944 C C . VAL B 1 629 ? 6.285 -5.379 -13.047 1 97.44 629 VAL B C 1
ATOM 11946 O O . VAL B 1 629 ? 6.098 -6.598 -13.125 1 97.44 629 VAL B O 1
ATOM 11949 N N . ALA B 1 630 ? 6.395 -4.715 -11.875 1 98.12 630 ALA B N 1
ATOM 11950 C CA . ALA B 1 630 ? 6.516 -5.449 -10.625 1 98.12 630 ALA B CA 1
ATOM 11951 C C . ALA B 1 630 ? 5.145 -5.723 -10.008 1 98.12 630 ALA B C 1
ATOM 11953 O O . ALA B 1 630 ? 4.242 -4.887 -10.102 1 98.12 630 ALA B O 1
ATOM 11954 N N . PHE B 1 631 ? 4.973 -6.836 -9.328 1 97.62 631 PHE B N 1
ATOM 11955 C CA . PHE B 1 631 ? 3.689 -7.199 -8.734 1 97.62 631 PHE B CA 1
ATOM 11956 C C . PHE B 1 631 ? 3.885 -7.812 -7.352 1 97.62 631 PHE B C 1
ATOM 11958 O O . PHE B 1 631 ? 2.924 -7.969 -6.598 1 97.62 631 PHE B O 1
ATOM 11965 N N . ALA B 1 632 ? 5.082 -8.125 -6.895 1 98.44 632 ALA B N 1
ATOM 11966 C CA . ALA B 1 632 ? 5.301 -8.938 -5.703 1 98.44 632 ALA B CA 1
ATOM 11967 C C . ALA B 1 632 ? 5.527 -8.07 -4.477 1 98.44 632 ALA B C 1
ATOM 11969 O O . ALA B 1 632 ? 6.109 -6.984 -4.578 1 98.44 632 ALA B O 1
ATOM 11970 N N . SER B 1 633 ? 5.129 -8.547 -3.295 1 97.88 633 SER B N 1
ATOM 11971 C CA . SER B 1 633 ? 5.352 -7.852 -2.035 1 97.88 633 SER B CA 1
ATOM 11972 C C . SER B 1 633 ? 6.539 -8.438 -1.278 1 97.88 633 SER B C 1
ATOM 11974 O O . SER B 1 633 ? 7.082 -7.797 -0.375 1 97.88 633 SER B O 1
ATOM 11976 N N . CYS B 1 634 ? 6.953 -9.656 -1.628 1 97.88 634 CYS B N 1
ATOM 11977 C CA . CYS B 1 634 ? 8.102 -10.328 -1.034 1 97.88 634 CYS B CA 1
ATOM 11978 C C . CYS B 1 634 ? 8.781 -11.25 -2.043 1 97.88 634 CYS B C 1
ATOM 11980 O O . CYS B 1 634 ? 8.195 -11.57 -3.08 1 97.88 634 CYS B O 1
ATOM 11982 N N . PRO B 1 635 ? 9.984 -11.656 -1.787 1 98.44 635 PRO B N 1
ATOM 11983 C CA . PRO B 1 635 ? 10.758 -12.375 -2.803 1 98.44 635 PRO B CA 1
ATOM 11984 C C . PRO B 1 635 ? 10.164 -13.75 -3.121 1 98.44 635 PRO B C 1
ATOM 11986 O O . PRO B 1 635 ? 10.289 -14.227 -4.254 1 98.44 635 PRO B O 1
ATOM 11989 N N . THR B 1 636 ? 9.469 -14.391 -2.217 1 98.31 636 THR B N 1
ATOM 11990 C CA . THR B 1 636 ? 8.992 -15.758 -2.42 1 98.31 636 THR B CA 1
ATOM 11991 C C . THR B 1 636 ? 7.77 -15.766 -3.33 1 98.31 636 THR B C 1
ATOM 11993 O O . THR B 1 636 ? 7.328 -16.828 -3.773 1 98.31 636 THR B O 1
ATOM 11996 N N . GLU B 1 637 ? 7.246 -14.57 -3.674 1 98.62 637 GLU B N 1
ATOM 11997 C CA . GLU B 1 637 ? 6.094 -14.461 -4.562 1 98.62 637 GLU B CA 1
ATOM 11998 C C . GLU B 1 637 ? 6.531 -14.406 -6.027 1 98.62 637 GLU B C 1
ATOM 12000 O O . GLU B 1 637 ? 5.691 -14.359 -6.93 1 98.62 637 GLU B O 1
ATOM 12005 N N . THR B 1 638 ? 7.84 -14.461 -6.266 1 98.56 638 THR B N 1
ATOM 12006 C CA . THR B 1 638 ? 8.352 -14.328 -7.625 1 98.56 638 THR B CA 1
ATOM 12007 C C . THR B 1 638 ? 9.117 -15.586 -8.039 1 98.56 638 THR B C 1
ATOM 12009 O O . THR B 1 638 ? 10.094 -15.961 -7.395 1 98.56 638 THR B O 1
ATOM 12012 N N . VAL B 1 639 ? 8.695 -16.172 -9.062 1 98.81 639 VAL B N 1
ATOM 12013 C CA . VAL B 1 639 ? 9.438 -17.234 -9.727 1 98.81 639 VAL B CA 1
ATOM 12014 C C . VAL B 1 639 ? 10.016 -16.703 -11.039 1 98.81 639 VAL B C 1
ATOM 12016 O O . VAL B 1 639 ? 9.297 -16.562 -12.031 1 98.81 639 VAL B O 1
ATOM 12019 N N . ASN B 1 640 ? 11.312 -16.422 -11.078 1 98.69 640 ASN B N 1
ATOM 12020 C CA . ASN B 1 640 ? 12 -15.953 -12.266 1 98.69 640 ASN B CA 1
ATOM 12021 C C . ASN B 1 640 ? 12.367 -17.109 -13.195 1 98.69 640 ASN B C 1
ATOM 12023 O O . ASN B 1 640 ? 12.852 -18.156 -12.742 1 98.69 640 ASN B O 1
ATOM 12027 N N . TYR B 1 641 ? 12.07 -16.969 -14.453 1 98.44 641 TYR B N 1
ATOM 12028 C CA . TYR B 1 641 ? 12.398 -17.984 -15.438 1 98.44 641 TYR B CA 1
ATOM 12029 C C . TYR B 1 641 ? 12.664 -17.375 -16.797 1 98.44 641 TYR B C 1
ATOM 12031 O O . TYR B 1 641 ? 12.266 -16.234 -17.062 1 98.44 641 TYR B O 1
ATOM 12039 N N . VAL B 1 642 ? 13.383 -18.062 -17.641 1 98 642 VAL B N 1
ATOM 12040 C CA . VAL B 1 642 ? 13.617 -17.594 -19 1 98 642 VAL B CA 1
ATOM 12041 C C . VAL B 1 642 ? 13.102 -18.641 -19.984 1 98 642 VAL B C 1
ATOM 12043 O O . VAL B 1 642 ? 12.867 -18.328 -21.156 1 98 642 VAL B O 1
ATOM 12046 N N . SER B 1 643 ? 12.898 -19.844 -19.469 1 97.12 643 SER B N 1
ATOM 12047 C CA . SER B 1 643 ? 12.367 -20.922 -20.281 1 97.12 643 SER B CA 1
ATOM 12048 C C . SER B 1 643 ? 11.578 -21.922 -19.438 1 97.12 643 SER B C 1
ATOM 12050 O O . SER B 1 643 ? 11.812 -22.031 -18.234 1 97.12 643 SER B O 1
ATOM 12052 N N . ALA B 1 644 ? 10.648 -22.562 -20.016 1 97.75 644 ALA B N 1
ATOM 12053 C CA . ALA B 1 644 ? 9.828 -23.641 -19.469 1 97.75 644 ALA B CA 1
ATOM 12054 C C . ALA B 1 644 ? 9.461 -24.641 -20.547 1 97.75 644 ALA B C 1
ATOM 12056 O O . ALA B 1 644 ? 10.023 -24.625 -21.641 1 97.75 644 ALA B O 1
ATOM 12057 N N . HIS B 1 645 ? 8.625 -25.578 -20.234 1 96.88 645 HIS B N 1
ATOM 12058 C CA . HIS B 1 645 ? 8.227 -26.594 -21.203 1 96.88 645 HIS B CA 1
ATOM 12059 C C . HIS B 1 645 ? 7.48 -25.984 -22.375 1 96.88 645 HIS B C 1
ATOM 12061 O O . HIS B 1 645 ? 7.512 -26.516 -23.484 1 96.88 645 HIS B O 1
ATOM 12067 N N . ASP B 1 646 ? 6.883 -24.875 -22.094 1 90.25 646 ASP B N 1
ATOM 12068 C CA . ASP B 1 646 ? 6.137 -24.156 -23.125 1 90.25 646 ASP B CA 1
ATOM 12069 C C . ASP B 1 646 ? 7.078 -23.516 -24.141 1 90.25 646 ASP B C 1
ATOM 12071 O O . ASP B 1 646 ? 8.195 -23.125 -23.797 1 90.25 646 ASP B O 1
ATOM 12075 N N . ASN B 1 647 ? 6.637 -23.375 -25.391 1 94.5 647 ASN B N 1
ATOM 12076 C CA . ASN B 1 647 ? 7.398 -22.703 -26.453 1 94.5 647 ASN B CA 1
ATOM 12077 C C . ASN B 1 647 ? 8.711 -23.422 -26.734 1 94.5 647 ASN B C 1
ATOM 12079 O O . ASN B 1 647 ? 8.828 -24.625 -26.5 1 94.5 647 ASN B O 1
ATOM 12083 N N . GLU B 1 648 ? 9.586 -22.812 -27.516 1 96.88 648 GLU B N 1
ATOM 12084 C CA . GLU B 1 648 ? 10.883 -23.391 -27.859 1 96.88 648 GLU B CA 1
ATOM 12085 C C . GLU B 1 648 ? 11.789 -23.5 -26.641 1 96.88 648 GLU B C 1
ATOM 12087 O O . GLU B 1 648 ? 11.586 -22.781 -25.656 1 96.88 648 GLU B O 1
ATOM 12092 N N . THR B 1 649 ? 12.711 -24.453 -26.625 1 97.81 649 THR B N 1
ATOM 12093 C CA . THR B 1 649 ? 13.711 -24.484 -25.578 1 97.81 649 THR B CA 1
ATOM 12094 C C . THR B 1 649 ? 14.562 -23.219 -25.594 1 97.81 649 THR B C 1
ATOM 12096 O O . THR B 1 649 ? 14.539 -22.453 -26.562 1 97.81 649 THR B O 1
ATOM 12099 N N . LEU B 1 650 ? 15.289 -22.969 -24.531 1 98.5 650 LEU B N 1
ATOM 12100 C CA . LEU B 1 650 ? 16.125 -21.766 -24.453 1 98.5 650 LEU B CA 1
ATOM 12101 C C . LEU B 1 650 ? 17.125 -21.734 -25.594 1 98.5 650 LEU B C 1
ATOM 12103 O O . LEU B 1 650 ? 17.25 -20.719 -26.281 1 98.5 650 LEU B O 1
ATOM 12107 N N . PHE B 1 651 ? 17.844 -22.812 -25.875 1 98.75 651 PHE B N 1
ATOM 12108 C CA . PHE B 1 651 ? 18.828 -22.844 -26.938 1 98.75 651 PHE B CA 1
ATOM 12109 C C . PHE B 1 651 ? 18.188 -22.625 -28.297 1 98.75 651 PHE B C 1
ATOM 12111 O O . PHE B 1 651 ? 18.75 -21.969 -29.172 1 98.75 651 PHE B O 1
ATOM 12118 N N . ASP B 1 652 ? 17.016 -23.25 -28.516 1 98.38 652 ASP B N 1
ATOM 12119 C CA . ASP B 1 652 ? 16.266 -23.031 -29.75 1 98.38 652 ASP B CA 1
ATOM 12120 C C . ASP B 1 652 ? 15.945 -21.562 -29.953 1 98.38 652 ASP B C 1
ATOM 12122 O O . ASP B 1 652 ? 16.125 -21.031 -31.047 1 98.38 652 ASP B O 1
ATOM 12126 N N . ILE B 1 653 ? 15.484 -20.891 -28.922 1 98 653 ILE B N 1
ATOM 12127 C CA . ILE B 1 653 ? 15.133 -19.469 -28.984 1 98 653 ILE B CA 1
ATOM 12128 C C . ILE B 1 653 ? 16.375 -18.641 -29.297 1 98 653 ILE B C 1
ATOM 12130 O O . ILE B 1 653 ? 16.328 -17.75 -30.156 1 98 653 ILE B O 1
ATOM 12134 N N . VAL B 1 654 ? 17.453 -18.922 -28.578 1 98.44 654 VAL B N 1
ATOM 12135 C CA . VAL B 1 654 ? 18.719 -18.234 -28.812 1 98.44 654 VAL B CA 1
ATOM 12136 C C . VAL B 1 654 ? 19.141 -18.406 -30.281 1 98.44 654 VAL B C 1
ATOM 12138 O O . VAL B 1 654 ? 19.531 -17.453 -30.938 1 98.44 654 VAL B O 1
ATOM 12141 N N . SER B 1 655 ? 18.984 -19.594 -30.812 1 98.25 655 SER B N 1
ATOM 12142 C CA . SER B 1 655 ? 19.391 -19.906 -32.188 1 98.25 655 SER B CA 1
ATOM 12143 C C . SER B 1 655 ? 18.484 -19.219 -33.188 1 98.25 655 SER B C 1
ATOM 12145 O O . SER B 1 655 ? 18.938 -18.891 -34.312 1 98.25 655 SER B O 1
ATOM 12147 N N . LEU B 1 656 ? 17.281 -19.078 -32.812 1 97.12 656 LEU B N 1
ATOM 12148 C CA . LEU B 1 656 ? 16.312 -18.422 -33.688 1 97.12 656 LEU B CA 1
ATOM 12149 C C . LEU B 1 656 ? 16.516 -16.922 -33.688 1 97.12 656 LEU B C 1
ATOM 12151 O O . LEU B 1 656 ? 16.484 -16.281 -34.75 1 97.12 656 LEU B O 1
ATOM 12155 N N . LYS B 1 657 ? 16.797 -16.297 -32.594 1 97.75 657 LYS B N 1
ATOM 12156 C CA . LYS B 1 657 ? 16.703 -14.852 -32.438 1 97.75 657 LYS B CA 1
ATOM 12157 C C . LYS B 1 657 ? 18.062 -14.195 -32.656 1 97.75 657 LYS B C 1
ATOM 12159 O O . LYS B 1 657 ? 18.156 -12.977 -32.844 1 97.75 657 LYS B O 1
ATOM 12164 N N . THR B 1 658 ? 19.172 -14.93 -32.594 1 98.12 658 THR B N 1
ATOM 12165 C CA . THR B 1 658 ? 20.484 -14.359 -32.844 1 98.12 658 THR B CA 1
ATOM 12166 C C . THR B 1 658 ? 20.797 -14.352 -34.344 1 98.12 658 THR B C 1
ATOM 12168 O O . THR B 1 658 ? 20.141 -15.055 -35.125 1 98.12 658 THR B O 1
ATOM 12171 N N . PRO B 1 659 ? 21.781 -13.531 -34.781 1 97.31 659 PRO B N 1
ATOM 12172 C CA . PRO B 1 659 ? 22.109 -13.477 -36.219 1 97.31 659 PRO B CA 1
ATOM 12173 C C . PRO B 1 659 ? 22.578 -14.828 -36.781 1 97.31 659 PRO B C 1
ATOM 12175 O O . PRO B 1 659 ? 23.203 -15.602 -36.062 1 97.31 659 PRO B O 1
ATOM 12178 N N . MET B 1 660 ? 22.312 -14.992 -38.062 1 96.62 660 MET B N 1
ATOM 12179 C CA . MET B 1 660 ? 22.625 -16.25 -38.75 1 96.62 660 MET B CA 1
ATOM 12180 C C . MET B 1 660 ? 24.125 -16.516 -38.75 1 96.62 660 MET B C 1
ATOM 12182 O O . MET B 1 660 ? 24.547 -17.672 -38.688 1 96.62 660 MET B O 1
ATOM 12186 N N . ASP B 1 661 ? 24.922 -15.531 -38.719 1 95.06 661 ASP B N 1
ATOM 12187 C CA . ASP B 1 661 ? 26.344 -15.688 -39.031 1 95.06 661 ASP B CA 1
ATOM 12188 C C . ASP B 1 661 ? 27.172 -15.82 -37.75 1 95.06 661 ASP B C 1
ATOM 12190 O O . ASP B 1 661 ? 28.375 -16.047 -37.812 1 95.06 661 ASP B O 1
ATOM 12194 N N . ILE B 1 662 ? 26.562 -15.773 -36.531 1 96.56 662 ILE B N 1
ATOM 12195 C CA . ILE B 1 662 ? 27.375 -15.898 -35.312 1 96.56 662 ILE B CA 1
ATOM 12196 C C . ILE B 1 662 ? 27.703 -17.375 -35.062 1 96.56 662 ILE B C 1
ATOM 12198 O O . ILE B 1 662 ? 27.016 -18.266 -35.562 1 96.56 662 ILE B O 1
ATOM 12202 N N . SER B 1 663 ? 28.734 -17.672 -34.281 1 97.31 663 SER B N 1
ATOM 12203 C CA . SER B 1 663 ? 29.203 -19.031 -34.062 1 97.31 663 SER B CA 1
ATOM 12204 C C . SER B 1 663 ? 28.359 -19.75 -33.031 1 97.31 663 SER B C 1
ATOM 12206 O O . SER B 1 663 ? 27.656 -19.094 -32.25 1 97.31 663 SER B O 1
ATOM 12208 N N . VAL B 1 664 ? 28.422 -21.047 -33 1 97.94 664 VAL B N 1
ATOM 12209 C CA . VAL B 1 664 ? 27.719 -21.844 -32 1 97.94 664 VAL B CA 1
ATOM 12210 C C . VAL B 1 664 ? 28.297 -21.547 -30.625 1 97.94 664 VAL B C 1
ATOM 12212 O O . VAL B 1 664 ? 27.578 -21.547 -29.625 1 97.94 664 VAL B O 1
ATOM 12215 N N . ASP B 1 665 ? 29.609 -21.234 -30.562 1 97.44 665 ASP B N 1
ATOM 12216 C CA . ASP B 1 665 ? 30.219 -20.844 -29.297 1 97.44 665 ASP B CA 1
ATOM 12217 C C . ASP B 1 665 ? 29.516 -19.625 -28.688 1 97.44 665 ASP B C 1
ATOM 12219 O O . ASP B 1 665 ? 29.25 -19.594 -27.484 1 97.44 665 ASP B O 1
ATOM 12223 N N . GLU B 1 666 ? 29.312 -18.672 -29.531 1 97.81 666 GLU B N 1
ATOM 12224 C CA . GLU B 1 666 ? 28.641 -17.469 -29.062 1 97.81 666 GLU B CA 1
ATOM 12225 C C . GLU B 1 666 ? 27.203 -17.766 -28.609 1 97.81 666 GLU B C 1
ATOM 12227 O O . GLU B 1 666 ? 26.75 -17.234 -27.609 1 97.81 666 GLU B O 1
ATOM 12232 N N . ARG B 1 667 ? 26.531 -18.609 -29.344 1 98.56 667 ARG B N 1
ATOM 12233 C CA . ARG B 1 667 ? 25.172 -19 -28.969 1 98.56 667 ARG B CA 1
ATOM 12234 C C . ARG B 1 667 ? 25.156 -19.719 -27.609 1 98.56 667 ARG B C 1
ATOM 12236 O O . ARG B 1 667 ? 24.266 -19.484 -26.797 1 98.56 667 ARG B O 1
ATOM 12243 N N . CYS B 1 668 ? 26.141 -20.594 -27.391 1 98.44 668 CYS B N 1
ATOM 12244 C CA . CYS B 1 668 ? 26.281 -21.25 -26.109 1 98.44 668 CYS B CA 1
ATOM 12245 C C . CYS B 1 668 ? 26.469 -20.25 -24.984 1 98.44 668 CYS B C 1
ATOM 12247 O O . CYS B 1 668 ? 25.891 -20.391 -23.906 1 98.44 668 CYS B O 1
ATOM 12249 N N . ARG B 1 669 ? 27.234 -19.219 -25.219 1 98 669 ARG B N 1
ATOM 12250 C CA . ARG B 1 669 ? 27.484 -18.188 -24.203 1 98 669 ARG B CA 1
ATOM 12251 C C . ARG B 1 669 ? 26.203 -17.391 -23.906 1 98 669 ARG B C 1
ATOM 12253 O O . ARG B 1 669 ? 25.953 -17.047 -22.75 1 98 669 ARG B O 1
ATOM 12260 N N . ILE B 1 670 ? 25.469 -17.109 -24.953 1 98.69 670 ILE B N 1
ATOM 12261 C CA . ILE B 1 670 ? 24.219 -16.375 -24.781 1 98.69 670 ILE B CA 1
ATOM 12262 C C . ILE B 1 670 ? 23.25 -17.219 -23.938 1 98.69 670 ILE B C 1
ATOM 12264 O O . ILE B 1 670 ? 22.578 -16.688 -23.047 1 98.69 670 ILE B O 1
ATOM 12268 N N . ASN B 1 671 ? 23.172 -18.5 -24.234 1 98.69 671 ASN B N 1
ATOM 12269 C CA . ASN B 1 671 ? 22.391 -19.422 -23.406 1 98.69 671 ASN B CA 1
ATOM 12270 C C . ASN B 1 671 ? 22.797 -19.359 -21.938 1 98.69 671 ASN B C 1
ATOM 12272 O O . ASN B 1 671 ? 21.953 -19.266 -21.062 1 98.69 671 ASN B O 1
ATOM 12276 N N . HIS B 1 672 ? 24.062 -19.359 -21.75 1 98.12 672 HIS B N 1
ATOM 12277 C CA . HIS B 1 672 ? 24.625 -19.281 -20.391 1 98.12 672 HIS B CA 1
ATOM 12278 C C . HIS B 1 672 ? 24.312 -17.953 -19.734 1 98.12 672 HIS B C 1
ATOM 12280 O O . HIS B 1 672 ? 23.969 -17.906 -18.547 1 98.12 672 HIS B O 1
ATOM 12286 N N . LEU B 1 673 ? 24.438 -16.891 -20.453 1 98.56 673 LEU B N 1
ATOM 12287 C CA . LEU B 1 673 ? 24.141 -15.562 -19.953 1 98.56 673 LEU B CA 1
ATOM 12288 C C . LEU B 1 673 ? 22.703 -15.469 -19.469 1 98.56 673 LEU B C 1
ATOM 12290 O O . LEU B 1 673 ? 22.422 -14.922 -18.391 1 98.56 673 LEU B O 1
ATOM 12294 N N . ALA B 1 674 ? 21.766 -16 -20.219 1 98.69 674 ALA B N 1
ATOM 12295 C CA . ALA B 1 674 ? 20.359 -15.977 -19.859 1 98.69 674 ALA B CA 1
ATOM 12296 C C . ALA B 1 674 ? 20.109 -16.719 -18.547 1 98.69 674 ALA B C 1
ATOM 12298 O O . ALA B 1 674 ? 19.438 -16.203 -17.641 1 98.69 674 ALA B O 1
ATOM 12299 N N . THR B 1 675 ? 20.656 -17.859 -18.375 1 98.56 675 THR B N 1
ATOM 12300 C CA . THR B 1 675 ? 20.453 -18.641 -17.172 1 98.56 675 THR B CA 1
ATOM 12301 C C . THR B 1 675 ? 21.156 -18 -15.969 1 98.56 675 THR B C 1
ATOM 12303 O O . THR B 1 675 ? 20.688 -18.094 -14.836 1 98.56 675 THR B O 1
ATOM 12306 N N . SER B 1 676 ? 22.297 -17.359 -16.234 1 98.81 676 SER B N 1
ATOM 12307 C CA . SER B 1 676 ? 23.031 -16.719 -15.141 1 98.81 676 SER B CA 1
ATOM 12308 C C . SER B 1 676 ? 22.219 -15.594 -14.508 1 98.81 676 SER B C 1
ATOM 12310 O O . SER B 1 676 ? 22.234 -15.422 -13.281 1 98.81 676 SER B O 1
ATOM 12312 N N . ILE B 1 677 ? 21.516 -14.805 -15.328 1 98.81 677 ILE B N 1
ATOM 12313 C CA . ILE B 1 677 ? 20.703 -13.711 -14.805 1 98.81 677 ILE B CA 1
ATOM 12314 C C . ILE B 1 677 ? 19.594 -14.273 -13.914 1 98.81 677 ILE B C 1
ATOM 12316 O O . ILE B 1 677 ? 19.359 -13.766 -12.812 1 98.81 677 ILE B O 1
ATOM 12320 N N . ILE B 1 678 ? 19 -15.383 -14.32 1 98.81 678 ILE B N 1
ATOM 12321 C CA . ILE B 1 678 ? 17.938 -16.016 -13.531 1 98.81 678 ILE B CA 1
ATOM 12322 C C . ILE B 1 678 ? 18.531 -16.578 -12.234 1 98.81 678 ILE B C 1
ATOM 12324 O O . ILE B 1 678 ? 17.984 -16.344 -11.156 1 98.81 678 ILE B O 1
ATOM 12328 N N . ALA B 1 679 ? 19.656 -17.203 -12.297 1 98.75 679 ALA B N 1
ATOM 12329 C CA . ALA B 1 679 ? 20.281 -17.891 -11.164 1 98.75 679 ALA B CA 1
ATOM 12330 C C . ALA B 1 679 ? 20.703 -16.891 -10.094 1 98.75 679 ALA B C 1
ATOM 12332 O O . ALA B 1 679 ? 20.641 -17.188 -8.898 1 98.75 679 ALA B O 1
ATOM 12333 N N . LEU B 1 680 ? 21.141 -15.727 -10.547 1 98.81 680 LEU B N 1
ATOM 12334 C CA . LEU B 1 680 ? 21.75 -14.812 -9.594 1 98.81 680 LEU B CA 1
ATOM 12335 C C . LEU B 1 680 ? 20.781 -13.703 -9.195 1 98.81 680 LEU B C 1
ATOM 12337 O O . LEU B 1 680 ? 21.172 -12.719 -8.562 1 98.81 680 LEU B O 1
ATOM 12341 N N . SER B 1 681 ? 19.5 -13.812 -9.617 1 98.56 681 SER B N 1
ATOM 12342 C CA . SER B 1 681 ? 18.438 -12.898 -9.211 1 98.56 681 SER B CA 1
ATOM 12343 C C . SER B 1 681 ? 17.906 -13.258 -7.832 1 98.56 681 SER B C 1
ATOM 12345 O O . SER B 1 681 ? 17.953 -14.414 -7.418 1 98.56 681 SER B O 1
ATOM 12347 N N . GLN B 1 682 ? 17.484 -12.18 -7.113 1 98.62 682 GLN B N 1
ATOM 12348 C CA . GLN B 1 682 ? 16.656 -12.445 -5.934 1 98.62 682 GLN B CA 1
ATOM 12349 C C . GLN B 1 682 ? 15.352 -13.125 -6.316 1 98.62 682 GLN B C 1
ATOM 12351 O O . GLN B 1 682 ? 14.898 -13.016 -7.461 1 98.62 682 GLN B O 1
ATOM 12356 N N . GLY B 1 683 ? 14.68 -13.781 -5.395 1 97.94 683 GLY B N 1
ATOM 12357 C CA . GLY B 1 683 ? 13.508 -14.586 -5.695 1 97.94 683 GLY B CA 1
ATOM 12358 C C . GLY B 1 683 ? 13.844 -16.031 -5.984 1 97.94 683 GLY B C 1
ATOM 12359 O O . GLY B 1 683 ? 14.898 -16.531 -5.594 1 97.94 683 GLY B O 1
ATOM 12360 N N . ILE B 1 684 ? 12.883 -16.734 -6.598 1 98.75 684 ILE B N 1
ATOM 12361 C CA . ILE B 1 684 ? 13.047 -18.172 -6.82 1 98.75 684 ILE B CA 1
ATOM 12362 C C . ILE B 1 684 ? 13.375 -18.422 -8.289 1 98.75 684 ILE B C 1
ATOM 12364 O O . ILE B 1 684 ? 12.578 -18.109 -9.18 1 98.75 684 ILE B O 1
ATOM 12368 N N . PRO B 1 685 ? 14.562 -18.953 -8.578 1 98.81 685 PRO B N 1
ATOM 12369 C CA . PRO B 1 685 ? 14.898 -19.266 -9.969 1 98.81 685 PRO B CA 1
ATOM 12370 C C . PRO B 1 685 ? 14.266 -20.578 -10.445 1 98.81 685 PRO B C 1
ATOM 12372 O O . PRO B 1 685 ? 14.156 -21.531 -9.672 1 98.81 685 PRO B O 1
ATOM 12375 N N . PHE B 1 686 ? 13.828 -20.562 -11.609 1 98.88 686 PHE B N 1
ATOM 12376 C CA . PHE B 1 686 ? 13.195 -21.688 -12.289 1 98.88 686 PHE B CA 1
ATOM 12377 C C . PHE B 1 686 ? 13.93 -22.016 -13.586 1 98.88 686 PHE B C 1
ATOM 12379 O O . PHE B 1 686 ? 14.164 -21.141 -14.414 1 98.88 686 PHE B O 1
ATOM 12386 N N . PHE B 1 687 ? 14.305 -23.328 -13.734 1 98.81 687 PHE B N 1
ATOM 12387 C CA . PHE B 1 687 ? 15.023 -23.781 -14.922 1 98.81 687 PHE B CA 1
ATOM 12388 C C . PHE B 1 687 ? 14.297 -24.953 -15.578 1 98.81 687 PHE B C 1
ATOM 12390 O O . PHE B 1 687 ? 13.734 -25.812 -14.883 1 98.81 687 PHE B O 1
ATOM 12397 N N . HIS B 1 688 ? 14.352 -24.953 -16.891 1 98.56 688 HIS B N 1
ATOM 12398 C CA . HIS B 1 688 ? 13.797 -26.047 -17.656 1 98.56 688 HIS B CA 1
ATOM 12399 C C . HIS B 1 688 ? 14.844 -27.141 -17.891 1 98.56 688 HIS B C 1
ATOM 12401 O O . HIS B 1 688 ? 16 -26.844 -18.188 1 98.56 688 HIS B O 1
ATOM 12407 N N . SER B 1 689 ? 14.43 -28.422 -17.734 1 98.19 689 SER B N 1
ATOM 12408 C CA . SER B 1 689 ? 15.352 -29.531 -17.969 1 98.19 689 SER B CA 1
ATOM 12409 C C . SER B 1 689 ? 15.945 -29.469 -19.375 1 98.19 689 SER B C 1
ATOM 12411 O O . SER B 1 689 ? 15.219 -29.469 -20.359 1 98.19 689 SER B O 1
ATOM 12413 N N . GLY B 1 690 ? 17.25 -29.359 -19.406 1 97.69 690 GLY B N 1
ATOM 12414 C CA . GLY B 1 690 ? 17.953 -29.297 -20.672 1 97.69 690 GLY B CA 1
ATOM 12415 C C . GLY B 1 690 ? 18.531 -27.922 -20.969 1 97.69 690 GLY B C 1
ATOM 12416 O O . GLY B 1 690 ? 19.344 -27.766 -21.875 1 97.69 690 GLY B O 1
ATOM 12417 N N . ASP B 1 691 ? 18.156 -26.922 -20.188 1 98.06 691 ASP B N 1
ATOM 12418 C CA . ASP B 1 691 ? 18.781 -25.609 -20.344 1 98.06 691 ASP B CA 1
ATOM 12419 C C . ASP B 1 691 ? 20.297 -25.719 -20.25 1 98.06 691 ASP B C 1
ATOM 12421 O O . ASP B 1 691 ? 21.031 -25.094 -21.016 1 98.06 691 ASP B O 1
ATOM 12425 N N . GLU B 1 692 ? 20.766 -26.547 -19.312 1 98.19 692 GLU B N 1
ATOM 12426 C CA . GLU B 1 692 ? 22.188 -26.703 -19.047 1 98.19 692 GLU B CA 1
ATOM 12427 C C . GLU B 1 692 ? 22.844 -27.641 -20.062 1 98.19 692 GLU B C 1
ATOM 12429 O O . GLU B 1 692 ? 24.078 -27.719 -20.156 1 98.19 692 GLU B O 1
ATOM 12434 N N . LEU B 1 693 ? 22.062 -28.297 -20.906 1 98.44 693 LEU B N 1
ATOM 12435 C CA . LEU B 1 693 ? 22.531 -29.234 -21.922 1 98.44 693 LEU B CA 1
ATOM 12436 C C . LEU B 1 693 ? 22.406 -28.641 -23.312 1 98.44 693 LEU B C 1
ATOM 12438 O O . LEU B 1 693 ? 22.703 -29.312 -24.312 1 98.44 693 LEU B O 1
ATOM 12442 N N . LEU B 1 694 ? 21.953 -27.438 -23.375 1 98.75 694 LEU B N 1
ATOM 12443 C CA . LEU B 1 694 ? 21.672 -26.812 -24.672 1 98.75 694 LEU B CA 1
ATOM 12444 C C . LEU B 1 694 ? 20.625 -27.594 -25.438 1 98.75 694 LEU B C 1
ATOM 12446 O O . LEU B 1 694 ? 20.719 -27.734 -26.656 1 98.75 694 LEU B O 1
ATOM 12450 N N . ARG B 1 695 ? 19.625 -28.094 -24.703 1 98.56 695 ARG B N 1
ATOM 12451 C CA . ARG B 1 695 ? 18.609 -28.953 -25.297 1 98.56 695 ARG B CA 1
ATOM 12452 C C . ARG B 1 695 ? 17.891 -28.266 -26.438 1 98.56 695 ARG B C 1
ATOM 12454 O O . ARG B 1 695 ? 17.547 -27.078 -26.344 1 98.56 695 ARG B O 1
ATOM 12461 N N . SER B 1 696 ? 17.688 -29.016 -27.484 1 98.5 696 SER B N 1
ATOM 12462 C CA . SER B 1 696 ? 16.859 -28.594 -28.594 1 98.5 696 SER B CA 1
ATOM 12463 C C . SER B 1 696 ? 15.703 -29.562 -28.844 1 98.5 696 SER B C 1
ATOM 12465 O O . SER B 1 696 ? 15.82 -30.75 -28.547 1 98.5 696 SER B O 1
ATOM 12467 N N . LYS B 1 697 ? 14.656 -29.062 -29.25 1 98.25 697 LYS B N 1
ATOM 12468 C CA . LYS B 1 697 ? 13.539 -29.844 -29.781 1 98.25 697 LYS B CA 1
ATOM 12469 C C . LYS B 1 697 ? 13.336 -29.578 -31.266 1 98.25 697 LYS B C 1
ATOM 12471 O O . LYS B 1 697 ? 12.195 -29.547 -31.75 1 98.25 697 LYS B O 1
ATOM 12476 N N . SER B 1 698 ? 14.438 -29.25 -31.844 1 98.25 698 SER B N 1
ATOM 12477 C CA . SER B 1 698 ? 14.469 -28.922 -33.25 1 98.25 698 SER B CA 1
ATOM 12478 C C . SER B 1 698 ? 13.539 -27.766 -33.594 1 98.25 698 SER B C 1
ATOM 12480 O O . SER B 1 698 ? 12.789 -27.812 -34.562 1 98.25 698 SER B O 1
ATOM 12482 N N . LEU B 1 699 ? 13.461 -26.812 -32.688 1 98.06 699 LEU B N 1
ATOM 12483 C CA . LEU B 1 699 ? 12.773 -25.531 -32.812 1 98.06 699 LEU B CA 1
ATOM 12484 C C . LEU B 1 699 ? 11.258 -25.734 -32.75 1 98.06 699 LEU B C 1
ATOM 12486 O O . LEU B 1 699 ? 10.5 -24.875 -33.219 1 98.06 699 LEU B O 1
ATOM 12490 N N . ASP B 1 700 ? 10.828 -26.859 -32.188 1 97.81 700 ASP B N 1
ATOM 12491 C CA . ASP B 1 700 ? 9.406 -27.094 -31.969 1 97.81 700 ASP B CA 1
ATOM 12492 C C . ASP B 1 700 ? 8.875 -26.141 -30.891 1 97.81 700 ASP B C 1
ATOM 12494 O O . ASP B 1 700 ? 9.336 -26.188 -29.734 1 97.81 700 ASP B O 1
ATOM 12498 N N . ARG B 1 701 ? 7.855 -25.328 -31.188 1 96.25 701 ARG B N 1
ATOM 12499 C CA . ARG B 1 701 ? 7.359 -24.328 -30.25 1 96.25 701 ARG B CA 1
ATOM 12500 C C . ARG B 1 701 ? 6.289 -24.922 -29.344 1 96.25 701 ARG B C 1
ATOM 12502 O O . ARG B 1 701 ? 5.918 -24.328 -28.328 1 96.25 701 ARG B O 1
ATOM 12509 N N . ASP B 1 702 ? 5.727 -26.031 -29.641 1 95.81 702 ASP B N 1
ATOM 12510 C CA . ASP B 1 702 ? 4.684 -26.688 -28.844 1 95.81 702 ASP B CA 1
ATOM 12511 C C . ASP B 1 702 ? 4.758 -28.203 -29 1 95.81 702 ASP B C 1
ATOM 12513 O O . ASP B 1 702 ? 3.943 -28.812 -29.703 1 95.81 702 ASP B O 1
ATOM 12517 N N . SER B 1 703 ? 5.594 -28.812 -28.25 1 97.19 703 SER B N 1
ATOM 12518 C CA . SER B 1 703 ? 5.945 -30.203 -28.484 1 97.19 703 SER B CA 1
ATOM 12519 C C . SER B 1 703 ? 5.188 -31.125 -27.531 1 97.19 703 SER B C 1
ATOM 12521 O O . SER B 1 703 ? 5.668 -32.219 -27.203 1 97.19 703 SER B O 1
ATOM 12523 N N . TYR B 1 704 ? 3.998 -30.734 -27.047 1 96.75 704 TYR B N 1
ATOM 12524 C CA . TYR B 1 704 ? 3.283 -31.438 -26 1 96.75 704 TYR B CA 1
ATOM 12525 C C . TYR B 1 704 ? 2.941 -32.875 -26.438 1 96.75 704 TYR B C 1
ATOM 12527 O O . TYR B 1 704 ? 2.791 -33.75 -25.609 1 96.75 704 TYR B O 1
ATOM 12535 N N . ASN B 1 705 ? 2.797 -33.156 -27.828 1 96.56 705 ASN B N 1
ATOM 12536 C CA . ASN B 1 705 ? 2.537 -34.5 -28.359 1 96.56 705 ASN B CA 1
ATOM 12537 C C . ASN B 1 705 ? 3.42 -34.781 -29.562 1 96.56 705 ASN B C 1
ATOM 12539 O O . ASN B 1 705 ? 2.99 -35.469 -30.5 1 96.56 705 ASN B O 1
ATOM 12543 N N . SER B 1 706 ? 4.645 -34.219 -29.547 1 97.12 706 SER B N 1
ATOM 12544 C CA . SER B 1 706 ? 5.574 -34.406 -30.656 1 97.12 706 SER B CA 1
ATOM 12545 C C . SER B 1 706 ? 6.426 -35.656 -30.469 1 97.12 706 SER B C 1
ATOM 12547 O O . SER B 1 706 ? 7.488 -35.781 -31.078 1 97.12 706 SER B O 1
ATOM 12549 N N . GLY B 1 707 ? 6.094 -36.5 -29.531 1 96.44 707 GLY B N 1
ATOM 12550 C CA . GLY B 1 707 ? 6.734 -37.812 -29.344 1 96.44 707 GLY B CA 1
ATOM 12551 C C . GLY B 1 707 ? 8.094 -37.688 -28.688 1 96.44 707 GLY B C 1
ATOM 12552 O O . GLY B 1 707 ? 8.578 -36.594 -28.406 1 96.44 707 GLY B O 1
ATOM 12553 N N . ASP B 1 708 ? 8.703 -38.906 -28.422 1 96.81 708 ASP B N 1
ATOM 12554 C CA . ASP B 1 708 ? 10 -39 -27.781 1 96.81 708 ASP B CA 1
ATOM 12555 C C . ASP B 1 708 ? 11.102 -38.438 -28.672 1 96.81 708 ASP B C 1
ATOM 12557 O O . ASP B 1 708 ? 12.117 -37.938 -28.172 1 96.81 708 ASP B O 1
ATOM 12561 N N . TRP B 1 709 ? 10.883 -38.5 -29.953 1 97.12 709 TRP B N 1
ATOM 12562 C CA . TRP B 1 709 ? 11.898 -38.125 -30.938 1 97.12 709 TRP B CA 1
ATOM 12563 C C . TRP B 1 709 ? 12.266 -36.656 -30.797 1 97.12 709 TRP B C 1
ATOM 12565 O O . TRP B 1 709 ? 13.438 -36.312 -30.609 1 97.12 709 TRP B O 1
ATOM 12575 N N . PHE B 1 710 ? 11.297 -35.781 -30.812 1 97.75 710 PHE B N 1
ATOM 12576 C CA . PHE B 1 710 ? 11.562 -34.344 -30.797 1 97.75 710 PHE B CA 1
ATOM 12577 C C . PHE B 1 710 ? 11.828 -33.875 -29.375 1 97.75 710 PHE B C 1
ATOM 12579 O O . PHE B 1 710 ? 12.508 -32.875 -29.156 1 97.75 710 PHE B O 1
ATOM 12586 N N . ASN B 1 711 ? 11.352 -34.594 -28.344 1 97.75 711 ASN B N 1
ATOM 12587 C CA . ASN B 1 711 ? 11.445 -34.156 -26.953 1 97.75 711 ASN B CA 1
ATOM 12588 C C . ASN B 1 711 ? 12.617 -34.812 -26.234 1 97.75 711 ASN B C 1
ATOM 12590 O O . ASN B 1 711 ? 12.727 -34.75 -25 1 97.75 711 ASN B O 1
ATOM 12594 N N . ARG B 1 712 ? 13.5 -35.375 -26.922 1 96.25 712 ARG B N 1
ATOM 12595 C CA . ARG B 1 712 ? 14.578 -36.188 -26.391 1 96.25 712 ARG B CA 1
ATOM 12596 C C . ARG B 1 712 ? 15.508 -35.375 -25.5 1 96.25 712 ARG B C 1
ATOM 12598 O O . ARG B 1 712 ? 15.844 -34.25 -25.844 1 96.25 712 ARG B O 1
ATOM 12605 N N . LEU B 1 713 ? 15.836 -35.938 -24.297 1 96.56 713 LEU B N 1
ATOM 12606 C CA . LEU B 1 713 ? 16.906 -35.5 -23.406 1 96.56 713 LEU B CA 1
ATOM 12607 C C . LEU B 1 713 ? 18.031 -36.531 -23.359 1 96.56 713 LEU B C 1
ATOM 12609 O O . LEU B 1 713 ? 17.781 -37.75 -23.266 1 96.56 713 LEU B O 1
ATOM 12613 N N . ASP B 1 714 ? 19.266 -36.062 -23.438 1 97 714 ASP B N 1
ATOM 12614 C CA . ASP B 1 714 ? 20.406 -36.969 -23.406 1 97 714 ASP B CA 1
ATOM 12615 C C . ASP B 1 714 ? 21.328 -36.656 -22.25 1 97 714 ASP B C 1
ATOM 12617 O O . ASP B 1 714 ? 22.219 -35.781 -22.359 1 97 714 ASP B O 1
ATOM 12621 N N . PHE B 1 715 ? 21.328 -37.469 -21.172 1 97.69 715 PHE B N 1
ATOM 12622 C CA . PHE B 1 715 ? 22.109 -37.219 -19.953 1 97.69 715 PHE B CA 1
ATOM 12623 C C . PHE B 1 715 ? 23.484 -37.844 -20.062 1 97.69 715 PHE B C 1
ATOM 12625 O O . PHE B 1 715 ? 24.281 -37.75 -19.125 1 97.69 715 PHE B O 1
ATOM 12632 N N . THR B 1 716 ? 23.812 -38.438 -21.203 1 96.88 716 THR B N 1
ATOM 12633 C CA . THR B 1 716 ? 25.172 -38.875 -21.469 1 96.88 716 THR B CA 1
ATOM 12634 C C . THR B 1 716 ? 26.016 -37.719 -22.016 1 96.88 716 THR B C 1
ATOM 12636 O O . THR B 1 716 ? 27.234 -37.844 -22.156 1 96.88 716 THR B O 1
ATOM 12639 N N . TYR B 1 717 ? 25.422 -36.688 -22.406 1 97.19 717 TYR B N 1
ATOM 12640 C CA . TYR B 1 717 ? 26.016 -35.438 -22.875 1 97.19 717 TYR B CA 1
ATOM 12641 C C . TYR B 1 717 ? 26.609 -35.594 -24.266 1 97.19 717 TYR B C 1
ATOM 12643 O O . TYR B 1 717 ? 27.578 -34.906 -24.625 1 97.19 717 TYR B O 1
ATOM 12651 N N . ASN B 1 718 ? 26.047 -36.5 -25.078 1 95.88 718 ASN B N 1
ATOM 12652 C CA . ASN B 1 718 ? 26.578 -36.719 -26.422 1 95.88 718 ASN B CA 1
ATOM 12653 C C . ASN B 1 718 ? 25.875 -35.875 -27.469 1 95.88 718 ASN B C 1
ATOM 12655 O O . ASN B 1 718 ? 26.438 -35.625 -28.531 1 95.88 718 ASN B O 1
ATOM 12659 N N . SER B 1 719 ? 24.656 -35.594 -27.188 1 95.19 719 SER B N 1
ATOM 12660 C CA . SER B 1 719 ? 23.859 -34.844 -28.156 1 95.19 719 SER B CA 1
ATOM 12661 C C . SER B 1 719 ? 22.891 -33.906 -27.453 1 95.19 719 SER B C 1
ATOM 12663 O O . SER B 1 719 ? 22.469 -34.156 -26.328 1 95.19 719 SER B O 1
ATOM 12665 N N . ASN B 1 720 ? 22.609 -32.844 -28.188 1 97.81 720 ASN B N 1
ATOM 12666 C CA . ASN B 1 720 ? 21.609 -31.938 -27.641 1 97.81 720 ASN B CA 1
ATOM 12667 C C . ASN B 1 720 ? 20.297 -32 -28.422 1 97.81 720 ASN B C 1
ATOM 12669 O O . ASN B 1 720 ? 19.391 -31.203 -28.188 1 97.81 720 ASN B O 1
ATOM 12673 N N . ASN B 1 721 ? 20.188 -32.906 -29.375 1 97.69 721 ASN B N 1
ATOM 12674 C CA . ASN B 1 721 ? 18.969 -33.219 -30.141 1 97.69 721 ASN B CA 1
ATOM 12675 C C . ASN B 1 721 ? 18.656 -32.125 -31.172 1 97.69 721 ASN B C 1
ATOM 12677 O O . ASN B 1 721 ? 17.531 -32.031 -31.625 1 97.69 721 ASN B O 1
ATOM 12681 N N . TRP B 1 722 ? 19.641 -31.234 -31.547 1 98.06 722 TRP B N 1
ATOM 12682 C CA . TRP B 1 722 ? 19.484 -30.234 -32.594 1 98.06 722 TRP B CA 1
ATOM 12683 C C . TRP B 1 722 ? 19.375 -30.891 -33.969 1 98.06 722 TRP B C 1
ATOM 12685 O O . TRP B 1 722 ? 20.156 -31.797 -34.281 1 98.06 722 TRP B O 1
ATOM 12695 N N . GLY B 1 723 ? 18.516 -30.406 -34.781 1 97.62 723 GLY B N 1
ATOM 12696 C CA . GLY B 1 723 ? 18.469 -30.797 -36.156 1 97.62 723 GLY B CA 1
ATOM 12697 C C . GLY B 1 723 ? 18 -32.219 -36.375 1 97.62 723 GLY B C 1
ATOM 12698 O O . GLY B 1 723 ? 18.656 -33 -37.094 1 97.62 723 GLY B O 1
ATOM 12699 N N . VAL B 1 724 ? 16.938 -32.594 -35.781 1 97.75 724 VAL B N 1
ATOM 12700 C CA . VAL B 1 724 ? 16.438 -33.969 -35.938 1 97.75 724 VAL B CA 1
ATOM 12701 C C . VAL B 1 724 ? 15.203 -33.969 -36.844 1 97.75 724 VAL B C 1
ATOM 12703 O O . VAL B 1 724 ? 14.328 -34.844 -36.719 1 97.75 724 VAL B O 1
ATOM 12706 N N . GLY B 1 725 ? 15.062 -32.969 -37.625 1 98.25 725 GLY B N 1
ATOM 12707 C CA . GLY B 1 725 ? 13.977 -32.781 -38.562 1 98.25 725 GLY B CA 1
ATOM 12708 C C . GLY B 1 725 ? 13.195 -31.5 -38.344 1 98.25 725 GLY B C 1
ATOM 12709 O O . GLY B 1 725 ? 13.336 -30.859 -37.312 1 98.25 725 GLY B O 1
ATOM 12710 N N . LEU B 1 726 ? 12.445 -31.094 -39.406 1 98.38 726 LEU B N 1
ATOM 12711 C CA . LEU B 1 726 ? 11.5 -30 -39.156 1 98.38 726 LEU B CA 1
ATOM 12712 C C . LEU B 1 726 ? 10.461 -30.391 -38.125 1 98.38 726 LEU B C 1
ATOM 12714 O O . LEU B 1 726 ? 10.016 -31.531 -38.062 1 98.38 726 LEU B O 1
ATOM 12718 N N . PRO B 1 727 ? 10.172 -29.484 -37.219 1 98.06 727 PRO B N 1
ATOM 12719 C CA . PRO B 1 727 ? 9.148 -29.797 -36.219 1 98.06 727 PRO B CA 1
ATOM 12720 C C . PRO B 1 727 ? 7.758 -29.969 -36.812 1 98.06 727 PRO B C 1
ATOM 12722 O O . PRO B 1 727 ? 7.543 -29.609 -38 1 98.06 727 PRO B O 1
ATOM 12725 N N . PRO B 1 728 ? 6.809 -30.484 -36.094 1 97.81 728 PRO B N 1
ATOM 12726 C CA . PRO B 1 728 ? 5.465 -30.75 -36.594 1 97.81 728 PRO B CA 1
ATOM 12727 C C . PRO B 1 728 ? 4.836 -29.516 -37.25 1 97.81 728 PRO B C 1
ATOM 12729 O O . PRO B 1 728 ? 5.004 -28.391 -36.781 1 97.81 728 PRO B O 1
ATOM 12732 N N . ARG B 1 729 ? 4.074 -29.703 -38.312 1 96.81 729 ARG B N 1
ATOM 12733 C CA . ARG B 1 729 ? 3.492 -28.641 -39.125 1 96.81 729 ARG B CA 1
ATOM 12734 C C . ARG B 1 729 ? 2.545 -27.781 -38.312 1 96.81 729 ARG B C 1
ATOM 12736 O O . ARG B 1 729 ? 2.502 -26.562 -38.5 1 96.81 729 ARG B O 1
ATOM 12743 N N . ASP B 1 730 ? 1.821 -28.469 -37.531 1 93.56 730 ASP B N 1
ATOM 12744 C CA . ASP B 1 730 ? 0.87 -27.734 -36.719 1 93.56 730 ASP B CA 1
ATOM 12745 C C . ASP B 1 730 ? 1.574 -26.656 -35.875 1 93.56 730 ASP B C 1
ATOM 12747 O O . ASP B 1 730 ? 2.529 -26.953 -35.156 1 93.56 730 ASP B O 1
ATOM 12751 N N . LYS B 1 731 ? 1.354 -25.438 -35.938 1 93.12 731 LYS B N 1
ATOM 12752 C CA . LYS B 1 731 ? 1.809 -24.281 -35.188 1 93.12 731 LYS B CA 1
ATOM 12753 C C . LYS B 1 731 ? 3.201 -23.844 -35.625 1 93.12 731 LYS B C 1
ATOM 12755 O O . LYS B 1 731 ? 3.719 -22.828 -35.156 1 93.12 731 LYS B O 1
ATOM 12760 N N . ASN B 1 732 ? 3.961 -24.703 -36.469 1 97 732 ASN B N 1
ATOM 12761 C CA . ASN B 1 732 ? 5.336 -24.359 -36.844 1 97 732 ASN B CA 1
ATOM 12762 C C . ASN B 1 732 ? 5.473 -24.062 -38.312 1 97 732 ASN B C 1
ATOM 12764 O O . ASN B 1 732 ? 6.457 -23.453 -38.75 1 97 732 ASN B O 1
ATOM 12768 N N . GLU B 1 733 ? 4.527 -24.531 -39.156 1 97.12 733 GLU B N 1
ATOM 12769 C CA . GLU B 1 733 ? 4.691 -24.5 -40.594 1 97.12 733 GLU B CA 1
ATOM 12770 C C . GLU B 1 733 ? 4.949 -23.078 -41.094 1 97.12 733 GLU B C 1
ATOM 12772 O O . GLU B 1 733 ? 5.77 -22.875 -42 1 97.12 733 GLU B O 1
ATOM 12777 N N . SER B 1 734 ? 4.215 -22.156 -40.594 1 96.25 734 SER B N 1
ATOM 12778 C CA . SER B 1 734 ? 4.371 -20.766 -41 1 96.25 734 SER B CA 1
ATOM 12779 C C . SER B 1 734 ? 5.797 -20.281 -40.781 1 96.25 734 SER B C 1
ATOM 12781 O O . SER B 1 734 ? 6.254 -19.344 -41.438 1 96.25 734 SER B O 1
ATOM 12783 N N . ASN B 1 735 ? 6.598 -20.906 -39.875 1 96.94 735 ASN B N 1
ATOM 12784 C CA . ASN B 1 735 ? 7.949 -20.469 -39.562 1 96.94 735 ASN B CA 1
ATOM 12785 C C . ASN B 1 735 ? 9 -21.422 -40.125 1 96.94 735 ASN B C 1
ATOM 12787 O O . ASN B 1 735 ? 10.195 -21.234 -39.906 1 96.94 735 ASN B O 1
ATOM 12791 N N . TRP B 1 736 ? 8.602 -22.406 -40.844 1 97.75 736 TRP B N 1
ATOM 12792 C CA . TRP B 1 736 ? 9.523 -23.359 -41.438 1 97.75 736 TRP B CA 1
ATOM 12793 C C . TRP B 1 736 ? 10.562 -22.656 -42.312 1 97.75 736 TRP B C 1
ATOM 12795 O O . TRP B 1 736 ? 11.734 -23.047 -42.344 1 97.75 736 TRP B O 1
ATOM 12805 N N . PRO B 1 737 ? 10.148 -21.547 -43.031 1 97.44 737 PRO B N 1
ATOM 12806 C CA . PRO B 1 737 ? 11.156 -20.844 -43.844 1 97.44 737 PRO B CA 1
ATOM 12807 C C . PRO B 1 737 ? 12.297 -20.297 -43 1 97.44 737 PRO B C 1
ATOM 12809 O O . PRO B 1 737 ? 13.422 -20.156 -43.5 1 97.44 737 PRO B O 1
ATOM 12812 N N . LEU B 1 738 ? 12.039 -19.938 -41.781 1 97.38 738 LEU B N 1
ATOM 12813 C CA . LEU B 1 738 ? 13.07 -19.453 -40.844 1 97.38 738 LEU B CA 1
ATOM 12814 C C . LEU B 1 738 ? 13.828 -20.625 -40.25 1 97.38 738 LEU B C 1
ATOM 12816 O O . LEU B 1 738 ? 15.023 -20.516 -39.969 1 97.38 738 LEU B O 1
ATOM 12820 N N . ILE B 1 739 ? 13.172 -21.734 -40.031 1 98.31 739 ILE B N 1
ATOM 12821 C CA . ILE B 1 739 ? 13.68 -22.875 -39.312 1 98.31 739 ILE B CA 1
ATOM 12822 C C . ILE B 1 739 ? 14.578 -23.719 -40.188 1 98.31 739 ILE B C 1
ATOM 12824 O O . ILE B 1 739 ? 15.68 -24.109 -39.812 1 98.31 739 ILE B O 1
ATOM 12828 N N . LYS B 1 740 ? 14.18 -23.953 -41.375 1 98 740 LYS B N 1
ATOM 12829 C CA . LYS B 1 740 ? 14.789 -24.906 -42.312 1 98 740 LYS B CA 1
ATOM 12830 C C . LYS B 1 740 ? 16.25 -24.562 -42.562 1 98 740 LYS B C 1
ATOM 12832 O O . LYS B 1 740 ? 17.125 -25.422 -42.438 1 98 740 LYS B O 1
ATOM 12837 N N . PRO B 1 741 ? 16.547 -23.328 -42.938 1 97.88 741 PRO B N 1
ATOM 12838 C CA . PRO B 1 741 ? 17.953 -23.016 -43.188 1 97.88 741 PRO B CA 1
ATOM 12839 C C . PRO B 1 741 ? 18.844 -23.188 -41.938 1 97.88 741 PRO B C 1
ATOM 12841 O O . PRO B 1 741 ? 20.016 -23.531 -42.062 1 97.88 741 PRO B O 1
ATOM 12844 N N . ARG B 1 742 ? 18.359 -22.969 -40.781 1 98.12 742 ARG B N 1
ATOM 12845 C CA . ARG B 1 742 ? 19.109 -23.109 -39.531 1 98.12 742 ARG B CA 1
ATOM 12846 C C . ARG B 1 742 ? 19.422 -24.578 -39.25 1 98.12 742 ARG B C 1
ATOM 12848 O O . ARG B 1 742 ? 20.547 -24.922 -38.875 1 98.12 742 ARG B O 1
ATOM 12855 N N . LEU B 1 743 ? 18.422 -25.406 -39.406 1 98.38 743 LEU B N 1
ATOM 12856 C CA . LEU B 1 743 ? 18.609 -26.828 -39.156 1 98.38 743 LEU B CA 1
ATOM 12857 C C . LEU B 1 743 ? 19.531 -27.453 -40.188 1 98.38 743 LEU B C 1
ATOM 12859 O O . LEU B 1 743 ? 20.266 -28.406 -39.875 1 98.38 743 LEU B O 1
ATOM 12863 N N . ALA B 1 744 ? 19.5 -26.938 -41.438 1 97.69 744 ALA B N 1
ATOM 12864 C CA . ALA B 1 744 ? 20.312 -27.469 -42.531 1 97.69 744 ALA B CA 1
ATOM 12865 C C . ALA B 1 744 ? 21.797 -27.141 -42.344 1 97.69 744 ALA B C 1
ATOM 12867 O O . ALA B 1 744 ? 22.672 -27.844 -42.812 1 97.69 744 ALA B O 1
ATOM 12868 N N . ASP B 1 745 ? 22.031 -26.094 -41.625 1 97.25 745 ASP B N 1
ATOM 12869 C CA . ASP B 1 745 ? 23.406 -25.609 -41.438 1 97.25 745 ASP B CA 1
ATOM 12870 C C . ASP B 1 745 ? 24.062 -26.312 -40.25 1 97.25 745 ASP B C 1
ATOM 12872 O O . ASP B 1 745 ? 23.703 -26.078 -39.094 1 97.25 745 ASP B O 1
ATOM 12876 N N . PRO B 1 746 ? 25.062 -27.094 -40.438 1 95.38 746 PRO B N 1
ATOM 12877 C CA . PRO B 1 746 ? 25.703 -27.859 -39.344 1 95.38 746 PRO B CA 1
ATOM 12878 C C . PRO B 1 746 ? 26.422 -26.969 -38.344 1 95.38 746 PRO B C 1
ATOM 12880 O O . PRO B 1 746 ? 26.688 -27.406 -37.219 1 95.38 746 PRO B O 1
ATOM 12883 N N . SER B 1 747 ? 26.703 -25.75 -38.688 1 96.25 747 SER B N 1
ATOM 12884 C CA . SER B 1 747 ? 27.422 -24.859 -37.812 1 96.25 747 SER B CA 1
ATOM 12885 C C . SER B 1 747 ? 26.547 -24.453 -36.625 1 96.25 747 SER B C 1
ATOM 12887 O O . SER B 1 747 ? 27.062 -23.938 -35.625 1 96.25 747 SER B O 1
ATOM 12889 N N . PHE B 1 748 ? 25.266 -24.703 -36.656 1 97.81 748 PHE B N 1
ATOM 12890 C CA . PHE B 1 748 ? 24.344 -24.391 -35.562 1 97.81 748 PHE B CA 1
ATOM 12891 C C . PHE B 1 748 ? 24.375 -25.469 -34.5 1 97.81 748 PHE B C 1
ATOM 12893 O O . PHE B 1 748 ? 23.891 -25.25 -33.375 1 97.81 748 PHE B O 1
ATOM 12900 N N . ARG B 1 749 ? 24.844 -26.625 -34.781 1 97.25 749 ARG B N 1
ATOM 12901 C CA . ARG B 1 749 ? 24.75 -27.766 -33.875 1 97.25 749 ARG B CA 1
ATOM 12902 C C . ARG B 1 749 ? 25.875 -27.766 -32.844 1 97.25 749 ARG B C 1
ATOM 12904 O O . ARG B 1 749 ? 27.047 -27.828 -33.219 1 97.25 749 ARG B O 1
ATOM 12911 N N . PRO B 1 750 ? 25.547 -27.859 -31.609 1 98 750 PRO B N 1
ATOM 12912 C CA . PRO B 1 750 ? 26.578 -27.969 -30.578 1 98 750 PRO B CA 1
ATOM 12913 C C . PRO B 1 750 ? 27.266 -29.328 -30.594 1 98 750 PRO B C 1
ATOM 12915 O O . PRO B 1 750 ? 26.625 -30.359 -30.859 1 98 750 PRO B O 1
ATOM 12918 N N . GLN B 1 751 ? 28.547 -29.297 -30.219 1 96.81 751 GLN B N 1
ATOM 12919 C CA . GLN B 1 751 ? 29.328 -30.516 -30.047 1 96.81 751 GLN B CA 1
ATOM 12920 C C . GLN B 1 751 ? 29.359 -30.953 -28.594 1 96.81 751 GLN B C 1
ATOM 12922 O O . GLN B 1 751 ? 28.922 -30.219 -27.703 1 96.81 751 GLN B O 1
ATOM 12927 N N . LYS B 1 752 ? 29.859 -32.125 -28.422 1 97.31 752 LYS B N 1
ATOM 12928 C CA . LYS B 1 752 ? 29.953 -32.719 -27.078 1 97.31 752 LYS B CA 1
ATOM 12929 C C . LYS B 1 752 ? 30.688 -31.75 -26.141 1 97.31 752 LYS B C 1
ATOM 12931 O O . LYS B 1 752 ? 30.297 -31.594 -24.984 1 97.31 752 LYS B O 1
ATOM 12936 N N . ILE B 1 753 ? 31.703 -31.125 -26.594 1 97 753 ILE B N 1
ATOM 12937 C CA . ILE B 1 753 ? 32.5 -30.234 -25.766 1 97 753 ILE B CA 1
ATOM 12938 C C . ILE B 1 753 ? 31.688 -29.031 -25.328 1 97 753 ILE B C 1
ATOM 12940 O O . ILE B 1 753 ? 31.844 -28.516 -24.219 1 97 753 ILE B O 1
ATOM 12944 N N . HIS B 1 754 ? 30.812 -28.531 -26.234 1 98 754 HIS B N 1
ATOM 12945 C CA . HIS B 1 754 ? 29.922 -27.422 -25.891 1 98 754 HIS B CA 1
ATOM 12946 C C . HIS B 1 754 ? 28.953 -27.812 -24.781 1 98 754 HIS B C 1
ATOM 12948 O O . HIS B 1 754 ? 28.703 -27.031 -23.875 1 98 754 HIS B O 1
ATOM 12954 N N . ILE B 1 755 ? 28.406 -29.016 -24.859 1 98.5 755 ILE B N 1
ATOM 12955 C CA . ILE B 1 755 ? 27.422 -29.5 -23.891 1 98.5 755 ILE B CA 1
ATOM 12956 C C . ILE B 1 755 ? 28.078 -29.656 -22.531 1 98.5 755 ILE B C 1
ATOM 12958 O O . ILE B 1 755 ? 27.531 -29.203 -21.516 1 98.5 755 ILE B O 1
ATOM 12962 N N . HIS B 1 756 ? 29.297 -30.219 -22.516 1 97.88 756 HIS B N 1
ATOM 12963 C CA . HIS B 1 756 ? 30.031 -30.375 -21.266 1 97.88 756 HIS B CA 1
ATOM 12964 C C . HIS B 1 756 ? 30.328 -29.031 -20.625 1 97.88 756 HIS B C 1
ATOM 12966 O O . HIS B 1 756 ? 30.156 -28.859 -19.406 1 97.88 756 HIS B O 1
ATOM 12972 N N . ALA B 1 757 ? 30.734 -28.109 -21.406 1 97.88 757 ALA B N 1
ATOM 12973 C CA . ALA B 1 757 ? 31.031 -26.766 -20.891 1 97.88 757 ALA B CA 1
ATOM 12974 C C . ALA B 1 757 ? 29.781 -26.094 -20.344 1 97.88 757 ALA B C 1
ATOM 12976 O O . ALA B 1 757 ? 29.844 -25.406 -19.328 1 97.88 757 ALA B O 1
ATOM 12977 N N . ALA B 1 758 ? 28.688 -26.297 -21.062 1 98.25 758 ALA B N 1
ATOM 12978 C CA . ALA B 1 758 ? 27.438 -25.688 -20.625 1 98.25 758 ALA B CA 1
ATOM 12979 C C . ALA B 1 758 ? 26.984 -26.266 -19.281 1 98.25 758 ALA B C 1
ATOM 12981 O O . ALA B 1 758 ? 26.547 -25.516 -18.406 1 98.25 758 ALA B O 1
ATOM 12982 N N . VAL B 1 759 ? 27.078 -27.531 -19.078 1 98.56 759 VAL B N 1
ATOM 12983 C CA . VAL B 1 759 ? 26.734 -28.188 -17.828 1 98.56 759 VAL B CA 1
ATOM 12984 C C . VAL B 1 759 ? 27.609 -27.656 -16.703 1 98.56 759 VAL B C 1
ATOM 12986 O O . VAL B 1 759 ? 27.125 -27.281 -15.641 1 98.56 759 VAL B O 1
ATOM 12989 N N . GLU B 1 760 ? 28.891 -27.594 -16.969 1 98.06 760 GLU B N 1
ATOM 12990 C CA . GLU B 1 760 ? 29.828 -27.125 -15.953 1 98.06 760 GLU B CA 1
ATOM 12991 C C . GLU B 1 760 ? 29.516 -25.688 -15.547 1 98.06 760 GLU B C 1
ATOM 12993 O O . GLU B 1 760 ? 29.5 -25.359 -14.359 1 98.06 760 GLU B O 1
ATOM 12998 N N . ASN B 1 761 ? 29.344 -24.875 -16.547 1 97.88 761 ASN B N 1
ATOM 12999 C CA . ASN B 1 761 ? 29.016 -23.469 -16.281 1 97.88 761 ASN B CA 1
ATOM 13000 C C . ASN B 1 761 ? 27.75 -23.328 -15.445 1 97.88 761 ASN B C 1
ATOM 13002 O O . ASN B 1 761 ? 27.703 -22.5 -14.531 1 97.88 761 ASN B O 1
ATOM 13006 N N . PHE B 1 762 ? 26.797 -24.125 -15.773 1 98.31 762 PHE B N 1
ATOM 13007 C CA . PHE B 1 762 ? 25.531 -24.078 -15.047 1 98.31 762 PHE B CA 1
ATOM 13008 C C . PHE B 1 762 ? 25.719 -24.516 -13.602 1 98.31 762 PHE B C 1
ATOM 13010 O O . PHE B 1 762 ? 25.203 -23.875 -12.68 1 98.31 762 PHE B O 1
ATOM 13017 N N . LEU B 1 763 ? 26.422 -25.562 -13.367 1 98.62 763 LEU B N 1
ATOM 13018 C CA . LEU B 1 763 ? 26.719 -26.031 -12.016 1 98.62 763 LEU B CA 1
ATOM 13019 C C . LEU B 1 763 ? 27.453 -24.953 -11.219 1 98.62 763 LEU B C 1
ATOM 13021 O O . LEU B 1 763 ? 27.172 -24.734 -10.039 1 98.62 763 LEU B O 1
ATOM 13025 N N . ASN B 1 764 ? 28.391 -24.281 -11.859 1 98.38 764 ASN B N 1
ATOM 13026 C CA . ASN B 1 764 ? 29.141 -23.203 -11.211 1 98.38 764 ASN B CA 1
ATOM 13027 C C . ASN B 1 764 ? 28.234 -22.047 -10.812 1 98.38 764 ASN B C 1
ATOM 13029 O O . ASN B 1 764 ? 28.406 -21.453 -9.75 1 98.38 764 ASN B O 1
ATOM 13033 N N . LEU B 1 765 ? 27.281 -21.734 -11.664 1 97.75 765 LEU B N 1
ATOM 13034 C CA . LEU B 1 765 ? 26.312 -20.672 -11.352 1 97.75 765 LEU B CA 1
ATOM 13035 C C . LEU B 1 765 ? 25.531 -21.016 -10.086 1 97.75 765 LEU B C 1
ATOM 13037 O O . LEU B 1 765 ? 25.328 -20.156 -9.227 1 97.75 765 LEU B O 1
ATOM 13041 N N . LEU B 1 766 ? 25.062 -22.219 -10.016 1 98.69 766 LEU B N 1
ATOM 13042 C CA . LEU B 1 766 ? 24.312 -22.672 -8.844 1 98.69 766 LEU B CA 1
ATOM 13043 C C . LEU B 1 766 ? 25.188 -22.609 -7.59 1 98.69 766 LEU B C 1
ATOM 13045 O O . LEU B 1 766 ? 24.75 -22.141 -6.543 1 98.69 766 LEU B O 1
ATOM 13049 N N . ARG B 1 767 ? 26.438 -23.062 -7.719 1 98.69 767 ARG B N 1
ATOM 13050 C CA . ARG B 1 767 ? 27.359 -23.031 -6.586 1 98.69 767 ARG B CA 1
ATOM 13051 C C . ARG B 1 767 ? 27.609 -21.594 -6.129 1 98.69 767 ARG B C 1
ATOM 13053 O O . ARG B 1 767 ? 27.734 -21.328 -4.934 1 98.69 767 ARG B O 1
ATOM 13060 N N . ILE B 1 768 ? 27.703 -20.672 -7.07 1 98.75 768 ILE B N 1
ATOM 13061 C CA . ILE B 1 768 ? 27.891 -19.266 -6.73 1 98.75 768 ILE B CA 1
ATOM 13062 C C . ILE B 1 768 ? 26.672 -18.75 -5.98 1 98.75 768 ILE B C 1
ATOM 13064 O O . ILE B 1 768 ? 26.797 -18.125 -4.926 1 98.75 768 ILE B O 1
ATOM 13068 N N . ARG B 1 769 ? 25.469 -19.031 -6.465 1 98.62 769 ARG B N 1
ATOM 13069 C CA . ARG B 1 769 ? 24.25 -18.578 -5.805 1 98.62 769 ARG B CA 1
ATOM 13070 C C . ARG B 1 769 ? 24.219 -19.016 -4.348 1 98.62 769 ARG B C 1
ATOM 13072 O O . ARG B 1 769 ? 23.906 -18.219 -3.459 1 98.62 769 ARG B O 1
ATOM 13079 N N . TYR B 1 770 ? 24.625 -20.219 -4.109 1 98.12 770 TYR B N 1
ATOM 13080 C CA . TYR B 1 770 ? 24.438 -20.781 -2.775 1 98.12 770 TYR B CA 1
ATOM 13081 C C . TYR B 1 770 ? 25.719 -20.656 -1.953 1 98.12 770 TYR B C 1
ATOM 13083 O O . TYR B 1 770 ? 25.781 -21.172 -0.833 1 98.12 770 TYR B O 1
ATOM 13091 N N . SER B 1 771 ? 26.75 -19.953 -2.512 1 98.12 771 SER B N 1
ATOM 13092 C CA . SER B 1 771 ? 27.953 -19.656 -1.759 1 98.12 771 SER B CA 1
ATOM 13093 C C . SER B 1 771 ? 27.719 -18.547 -0.752 1 98.12 771 SER B C 1
ATOM 13095 O O . SER B 1 771 ? 28.516 -18.344 0.169 1 98.12 771 SER B O 1
ATOM 13097 N N . SER B 1 772 ? 26.625 -17.781 -0.965 1 98.38 772 SER B N 1
ATOM 13098 C CA . SER B 1 772 ? 26.344 -16.656 -0.089 1 98.38 772 SER B CA 1
ATOM 13099 C C . SER B 1 772 ? 24.844 -16.484 0.134 1 98.38 772 SER B C 1
ATOM 13101 O O . SER B 1 772 ? 24.062 -16.5 -0.818 1 98.38 772 SER B O 1
ATOM 13103 N N . PRO B 1 773 ? 24.391 -16.25 1.399 1 97.94 773 PRO B N 1
ATOM 13104 C CA . PRO B 1 773 ? 22.984 -15.938 1.647 1 97.94 773 PRO B CA 1
ATOM 13105 C C . PRO B 1 773 ? 22.547 -14.617 1.015 1 97.94 773 PRO B C 1
ATOM 13107 O O . PRO B 1 773 ? 21.344 -14.336 0.923 1 97.94 773 PRO B O 1
ATOM 13110 N N . LEU B 1 774 ? 23.531 -13.812 0.555 1 98.5 774 LEU B N 1
ATOM 13111 C CA . LEU B 1 774 ? 23.219 -12.508 -0.029 1 98.5 774 LEU B CA 1
ATOM 13112 C C . LEU B 1 774 ? 22.484 -12.672 -1.354 1 98.5 774 LEU B C 1
ATOM 13114 O O . LEU B 1 774 ? 21.812 -11.742 -1.807 1 98.5 774 LEU B O 1
ATOM 13118 N N . PHE B 1 775 ? 22.547 -13.867 -1.99 1 98.5 775 PHE B N 1
ATOM 13119 C CA . PHE B 1 775 ? 21.828 -14.117 -3.234 1 98.5 775 PHE B CA 1
ATOM 13120 C C . PHE B 1 775 ? 20.406 -14.578 -2.955 1 98.5 775 PHE B C 1
ATOM 13122 O O . PHE B 1 775 ? 19.578 -14.648 -3.869 1 98.5 775 PHE B O 1
ATOM 13129 N N . CYS B 1 776 ? 20.062 -14.859 -1.665 1 98.31 776 CYS B N 1
ATOM 13130 C CA . CYS B 1 776 ? 18.766 -15.391 -1.281 1 98.31 776 CYS B CA 1
ATOM 13131 C C . CYS B 1 776 ? 18.172 -14.609 -0.114 1 98.31 776 CYS B C 1
ATOM 13133 O O . CYS B 1 776 ? 17.797 -15.195 0.905 1 98.31 776 CYS B O 1
ATOM 13135 N N . LEU B 1 777 ? 18.109 -13.289 -0.323 1 98.5 777 LEU B N 1
ATOM 13136 C CA . LEU B 1 777 ? 17.578 -12.445 0.738 1 98.5 777 LEU B CA 1
ATOM 13137 C C . LEU B 1 777 ? 16.109 -12.773 1.01 1 98.5 777 LEU B C 1
ATOM 13139 O O . LEU B 1 777 ? 15.352 -13.039 0.079 1 98.5 777 LEU B O 1
ATOM 13143 N N . ARG B 1 778 ? 15.664 -12.664 2.285 1 97.5 778 ARG B N 1
ATOM 13144 C CA . ARG B 1 778 ? 14.438 -13.305 2.725 1 97.5 778 ARG B CA 1
ATOM 13145 C C . ARG B 1 778 ? 13.273 -12.32 2.742 1 97.5 778 ARG B C 1
ATOM 13147 O O . ARG B 1 778 ? 12.109 -12.719 2.781 1 97.5 778 ARG B O 1
ATOM 13154 N N . THR B 1 779 ? 13.578 -10.984 2.799 1 97.75 779 THR B N 1
ATOM 13155 C CA . THR B 1 779 ? 12.5 -10.008 2.918 1 97.75 779 THR B CA 1
ATOM 13156 C C . THR B 1 779 ? 12.664 -8.891 1.891 1 97.75 779 THR B C 1
ATOM 13158 O O . THR B 1 779 ? 13.773 -8.641 1.413 1 97.75 779 THR B O 1
ATOM 13161 N N . ALA B 1 780 ? 11.523 -8.258 1.576 1 98.06 780 ALA B N 1
ATOM 13162 C CA . ALA B 1 780 ? 11.547 -7.09 0.698 1 98.06 780 ALA B CA 1
ATOM 13163 C C . ALA B 1 780 ? 12.422 -5.984 1.281 1 98.06 780 ALA B C 1
ATOM 13165 O O . ALA B 1 780 ? 13.156 -5.316 0.552 1 98.06 780 ALA B O 1
ATOM 13166 N N . ASN B 1 781 ? 12.383 -5.785 2.582 1 98.06 781 ASN B N 1
ATOM 13167 C CA . ASN B 1 781 ? 13.164 -4.754 3.256 1 98.06 781 ASN B CA 1
ATOM 13168 C C . ASN B 1 781 ? 14.664 -5.008 3.121 1 98.06 781 ASN B C 1
ATOM 13170 O O . ASN B 1 781 ? 15.438 -4.078 2.896 1 98.06 781 ASN B O 1
ATOM 13174 N N . ALA B 1 782 ? 15.078 -6.262 3.258 1 98.25 782 ALA B N 1
ATOM 13175 C CA . ALA B 1 782 ? 16.484 -6.609 3.094 1 98.25 782 ALA B CA 1
ATOM 13176 C C . ALA B 1 782 ? 16.969 -6.309 1.676 1 98.25 782 ALA B C 1
ATOM 13178 O O . ALA B 1 782 ? 18.062 -5.789 1.482 1 98.25 782 ALA B O 1
ATOM 13179 N N . ILE B 1 783 ? 16.141 -6.652 0.716 1 98.5 783 ILE B N 1
ATOM 13180 C CA . ILE B 1 783 ? 16.5 -6.398 -0.676 1 98.5 783 ILE B CA 1
ATOM 13181 C C . ILE B 1 783 ? 16.609 -4.895 -0.917 1 98.5 783 ILE B C 1
ATOM 13183 O O . ILE B 1 783 ? 17.562 -4.422 -1.535 1 98.5 783 ILE B O 1
ATOM 13187 N N . GLN B 1 784 ? 15.688 -4.133 -0.388 1 97.44 784 GLN B N 1
ATOM 13188 C CA . GLN B 1 784 ? 15.688 -2.684 -0.545 1 97.44 784 GLN B CA 1
ATOM 13189 C C . GLN B 1 784 ? 16.953 -2.066 0.039 1 97.44 784 GLN B C 1
ATOM 13191 O O . GLN B 1 784 ? 17.516 -1.138 -0.539 1 97.44 784 GLN B O 1
ATOM 13196 N N . GLN B 1 785 ? 17.422 -2.561 1.146 1 96.5 785 GLN B N 1
ATOM 13197 C CA . GLN B 1 785 ? 18.547 -1.964 1.857 1 96.5 785 GLN B CA 1
ATOM 13198 C C . GLN B 1 785 ? 19.875 -2.414 1.261 1 96.5 785 GLN B C 1
ATOM 13200 O O . GLN B 1 785 ? 20.859 -1.674 1.295 1 96.5 785 GLN B O 1
ATOM 13205 N N . ARG B 1 786 ? 19.922 -3.635 0.649 1 97.5 786 ARG B N 1
ATOM 13206 C CA . ARG B 1 786 ? 21.219 -4.242 0.388 1 97.5 786 ARG B CA 1
ATOM 13207 C C . ARG B 1 786 ? 21.516 -4.27 -1.106 1 97.5 786 ARG B C 1
ATOM 13209 O O . ARG B 1 786 ? 22.688 -4.293 -1.51 1 97.5 786 ARG B O 1
ATOM 13216 N N . VAL B 1 787 ? 20.469 -4.34 -1.966 1 98.38 787 VAL B N 1
ATOM 13217 C CA . VAL B 1 787 ? 20.656 -4.512 -3.402 1 98.38 787 VAL B CA 1
ATOM 13218 C C . VAL B 1 787 ? 20.641 -3.15 -4.094 1 98.38 787 VAL B C 1
ATOM 13220 O O . VAL B 1 787 ? 19.766 -2.322 -3.828 1 98.38 787 VAL B O 1
ATOM 13223 N N . ARG B 1 788 ? 21.641 -2.898 -4.98 1 97.31 788 ARG B N 1
ATOM 13224 C CA . ARG B 1 788 ? 21.703 -1.68 -5.781 1 97.31 788 ARG B CA 1
ATOM 13225 C C . ARG B 1 788 ? 22.094 -1.992 -7.223 1 97.31 788 ARG B C 1
ATOM 13227 O O . ARG B 1 788 ? 22.922 -2.877 -7.473 1 97.31 788 ARG B O 1
ATOM 13234 N N . PHE B 1 789 ? 21.516 -1.304 -8.141 1 98.25 789 PHE B N 1
ATOM 13235 C CA . PHE B 1 789 ? 21.922 -1.342 -9.539 1 98.25 789 PHE B CA 1
ATOM 13236 C C . PHE B 1 789 ? 22.688 -0.078 -9.914 1 98.25 789 PHE B C 1
ATOM 13238 O O . PHE B 1 789 ? 22.25 1.032 -9.594 1 98.25 789 PHE B O 1
ATOM 13245 N N . HIS B 1 790 ? 23.812 -0.223 -10.578 1 97.25 790 HIS B N 1
ATOM 13246 C CA . HIS B 1 790 ? 24.734 0.896 -10.742 1 97.25 790 HIS B CA 1
ATOM 13247 C C . HIS B 1 790 ? 24.734 1.408 -12.18 1 97.25 790 HIS B C 1
ATOM 13249 O O . HIS B 1 790 ? 25.078 2.564 -12.43 1 97.25 790 HIS B O 1
ATOM 13255 N N . ASN B 1 791 ? 24.469 0.539 -13.164 1 97.69 791 ASN B N 1
ATOM 13256 C CA . ASN B 1 791 ? 24.422 0.966 -14.562 1 97.69 791 ASN B CA 1
ATOM 13257 C C . ASN B 1 791 ? 23.031 1.42 -14.969 1 97.69 791 ASN B C 1
ATOM 13259 O O . ASN B 1 791 ? 22.406 0.823 -15.852 1 97.69 791 ASN B O 1
ATOM 13263 N N . THR B 1 792 ? 22.578 2.457 -14.352 1 96.38 792 THR B N 1
ATOM 13264 C CA . THR B 1 792 ? 21.234 2.996 -14.555 1 96.38 792 THR B CA 1
ATOM 13265 C C . THR B 1 792 ? 21.297 4.43 -15.078 1 96.38 792 THR B C 1
ATOM 13267 O O . THR B 1 792 ? 22.391 5.004 -15.195 1 96.38 792 THR B O 1
ATOM 13270 N N . GLY B 1 793 ? 20.125 4.98 -15.422 1 94.38 793 GLY B N 1
ATOM 13271 C CA . GLY B 1 793 ? 20.047 6.344 -15.922 1 94.38 793 GLY B CA 1
ATOM 13272 C C . GLY B 1 793 ? 20.406 6.465 -17.391 1 94.38 793 GLY B C 1
ATOM 13273 O O . GLY B 1 793 ? 20.672 5.461 -18.047 1 94.38 793 GLY B O 1
ATOM 13274 N N . PRO B 1 794 ? 20.438 7.676 -17.875 1 92.81 794 PRO B N 1
ATOM 13275 C CA . PRO B 1 794 ? 20.641 7.895 -19.312 1 92.81 794 PRO B CA 1
ATOM 13276 C C . PRO B 1 794 ? 22.094 7.68 -19.75 1 92.81 794 PRO B C 1
ATOM 13278 O O . PRO B 1 794 ? 22.359 7.488 -20.938 1 92.81 794 PRO B O 1
ATOM 13281 N N . SER B 1 795 ? 23.031 7.656 -18.766 1 93.31 795 SER B N 1
ATOM 13282 C CA . SER B 1 795 ? 24.453 7.516 -19.094 1 93.31 795 SER B CA 1
ATOM 13283 C C . SER B 1 795 ? 24.906 6.066 -18.969 1 93.31 795 SER B C 1
ATOM 13285 O O . SER B 1 795 ? 26.094 5.801 -18.766 1 93.31 795 SER B O 1
ATOM 13287 N N . TRP B 1 796 ? 24 5.164 -19.078 1 93.81 796 TRP B N 1
ATOM 13288 C CA . TRP B 1 796 ? 24.328 3.756 -18.875 1 93.81 796 TRP B CA 1
ATOM 13289 C C . TRP B 1 796 ? 25.156 3.229 -20.047 1 93.81 796 TRP B C 1
ATOM 13291 O O . TRP B 1 796 ? 25.156 3.805 -21.141 1 93.81 796 TRP B O 1
ATOM 13301 N N . VAL B 1 797 ? 25.938 2.215 -19.797 1 95.94 797 VAL B N 1
ATOM 13302 C CA . VAL B 1 797 ? 26.641 1.449 -20.812 1 95.94 797 VAL B CA 1
ATOM 13303 C C . VAL B 1 797 ? 25.703 0.411 -21.422 1 95.94 797 VAL B C 1
ATOM 13305 O O . VAL B 1 797 ? 25.234 -0.491 -20.734 1 95.94 797 VAL B O 1
ATOM 13308 N N . GLY B 1 798 ? 25.469 0.527 -22.719 1 95.69 798 GLY B N 1
ATOM 13309 C CA . GLY B 1 798 ? 24.5 -0.326 -23.391 1 95.69 798 GLY B CA 1
ATOM 13310 C C . GLY B 1 798 ? 24.812 -1.804 -23.266 1 95.69 798 GLY B C 1
ATOM 13311 O O . GLY B 1 798 ? 25.969 -2.215 -23.438 1 95.69 798 GLY B O 1
ATOM 13312 N N . GLY B 1 799 ? 23.781 -2.633 -22.859 1 97.81 799 GLY B N 1
ATOM 13313 C CA . GLY B 1 799 ? 23.875 -4.082 -22.828 1 97.81 799 GLY B CA 1
ATOM 13314 C C . GLY B 1 799 ? 24.547 -4.609 -21.562 1 97.81 799 GLY B C 1
ATOM 13315 O O . GLY B 1 799 ? 24.922 -5.781 -21.5 1 97.81 799 GLY B O 1
ATOM 13316 N N . VAL B 1 800 ? 24.719 -3.703 -20.547 1 98.5 800 VAL B N 1
ATOM 13317 C CA . VAL B 1 800 ? 25.406 -4.109 -19.328 1 98.5 800 VAL B CA 1
ATOM 13318 C C . VAL B 1 800 ? 24.5 -3.906 -18.125 1 98.5 800 VAL B C 1
ATOM 13320 O O . VAL B 1 800 ? 23.781 -2.91 -18.047 1 98.5 800 VAL B O 1
ATOM 13323 N N . ILE B 1 801 ? 24.422 -4.82 -17.234 1 98.62 801 ILE B N 1
ATOM 13324 C CA . ILE B 1 801 ? 23.766 -4.695 -15.938 1 98.62 801 ILE B CA 1
ATOM 13325 C C . ILE B 1 801 ? 24.797 -4.895 -14.82 1 98.62 801 ILE B C 1
ATOM 13327 O O . ILE B 1 801 ? 25.609 -5.82 -14.875 1 98.62 801 ILE B O 1
ATOM 13331 N N . VAL B 1 802 ? 24.844 -4.02 -13.883 1 98.75 802 VAL B N 1
ATOM 13332 C CA . VAL B 1 802 ? 25.734 -4.125 -12.727 1 98.75 802 VAL B CA 1
ATOM 13333 C C . VAL B 1 802 ? 24.922 -4.09 -11.438 1 98.75 802 VAL B C 1
ATOM 13335 O O . VAL B 1 802 ? 24.25 -3.104 -11.156 1 98.75 802 VAL B O 1
ATOM 13338 N N . MET B 1 803 ? 24.922 -5.121 -10.688 1 98.69 803 MET B N 1
ATOM 13339 C CA . MET B 1 803 ? 24.203 -5.258 -9.422 1 98.69 803 MET B CA 1
ATOM 13340 C C . MET B 1 803 ? 25.188 -5.457 -8.266 1 98.69 803 MET B C 1
ATOM 13342 O O . MET B 1 803 ? 26.156 -6.203 -8.398 1 98.69 803 MET B O 1
ATOM 13346 N N . SER B 1 804 ? 25.016 -4.766 -7.191 1 98.38 804 SER B N 1
ATOM 13347 C CA . SER B 1 804 ? 25.781 -5.047 -5.984 1 98.38 804 SER B CA 1
ATOM 13348 C C . SER B 1 804 ? 24.875 -5.457 -4.832 1 98.38 804 SER B C 1
ATOM 13350 O O . SER B 1 804 ? 23.688 -5.148 -4.836 1 98.38 804 SER B O 1
ATOM 13352 N N . ILE B 1 805 ? 25.328 -6.207 -3.936 1 98.5 805 ILE B N 1
ATOM 13353 C CA . ILE B 1 805 ? 24.688 -6.59 -2.684 1 98.5 805 ILE B CA 1
ATOM 13354 C C . ILE B 1 805 ? 25.641 -6.316 -1.516 1 98.5 805 ILE B C 1
ATOM 13356 O O . ILE B 1 805 ? 26.703 -6.922 -1.423 1 98.5 805 ILE B O 1
ATOM 13360 N N . GLU B 1 806 ? 25.234 -5.445 -0.651 1 96.31 806 GLU B N 1
ATOM 13361 C CA . GLU B 1 806 ? 26.047 -5.051 0.495 1 96.31 806 GLU B CA 1
ATOM 13362 C C . GLU B 1 806 ? 25.609 -5.773 1.763 1 96.31 806 GLU B C 1
ATOM 13364 O O . GLU B 1 806 ? 24.406 -5.953 1.992 1 96.31 806 GLU B O 1
ATOM 13369 N N . ASP B 1 807 ? 26.594 -6.211 2.561 1 96.56 807 ASP B N 1
ATOM 13370 C CA . ASP B 1 807 ? 26.297 -6.844 3.842 1 96.56 807 ASP B CA 1
ATOM 13371 C C . ASP B 1 807 ? 26.812 -6.004 5.004 1 96.56 807 ASP B C 1
ATOM 13373 O O . ASP B 1 807 ? 27.562 -5.039 4.801 1 96.56 807 ASP B O 1
ATOM 13377 N N . GLY B 1 808 ? 26.297 -6.32 6.219 1 93.5 808 GLY B N 1
ATOM 13378 C CA . GLY B 1 808 ? 26.734 -5.633 7.422 1 93.5 808 GLY B CA 1
ATOM 13379 C C . GLY B 1 808 ? 28.016 -6.207 7.992 1 93.5 808 GLY B C 1
ATOM 13380 O O . GLY B 1 808 ? 28.578 -7.152 7.438 1 93.5 808 GLY B O 1
ATOM 13381 N N . HIS B 1 809 ? 28.547 -5.551 8.953 1 91.75 809 HIS B N 1
ATOM 13382 C CA . HIS B 1 809 ? 29.75 -5.973 9.672 1 91.75 809 HIS B CA 1
ATOM 13383 C C . HIS B 1 809 ? 29.453 -6.223 11.141 1 91.75 809 HIS B C 1
ATOM 13385 O O . HIS B 1 809 ? 29 -5.32 11.852 1 91.75 809 HIS B O 1
ATOM 13391 N N . ASP B 1 810 ? 29.719 -7.434 11.547 1 90.25 810 ASP B N 1
ATOM 13392 C CA . ASP B 1 810 ? 29.484 -7.777 12.945 1 90.25 810 ASP B CA 1
ATOM 13393 C C . ASP B 1 810 ? 30.25 -6.848 13.875 1 90.25 810 ASP B C 1
ATOM 13395 O O . ASP B 1 810 ? 31.422 -6.52 13.609 1 90.25 810 ASP B O 1
ATOM 13399 N N . GLY B 1 811 ? 29.641 -6.355 14.867 1 89.5 811 GLY B N 1
ATOM 13400 C CA . GLY B 1 811 ? 30.281 -5.5 15.859 1 89.5 811 GLY B CA 1
ATOM 13401 C C . GLY B 1 811 ? 30.297 -4.035 15.469 1 89.5 811 GLY B C 1
ATOM 13402 O O . GLY B 1 811 ? 30.75 -3.186 16.234 1 89.5 811 GLY B O 1
ATOM 13403 N N . PHE B 1 812 ? 29.797 -3.664 14.328 1 91.31 812 PHE B N 1
ATOM 13404 C CA . PHE B 1 812 ? 29.703 -2.279 13.883 1 91.31 812 PHE B CA 1
ATOM 13405 C C . PHE B 1 812 ? 28.234 -1.882 13.68 1 91.31 812 PHE B C 1
ATOM 13407 O O . PHE B 1 812 ? 27.391 -2.73 13.391 1 91.31 812 PHE B O 1
ATOM 13414 N N . PRO B 1 813 ? 27.922 -0.579 13.82 1 92.62 813 PRO B N 1
ATOM 13415 C CA . PRO B 1 813 ? 26.562 -0.134 13.523 1 92.62 813 PRO B CA 1
ATOM 13416 C C . PRO B 1 813 ? 26.203 -0.263 12.047 1 92.62 813 PRO B C 1
ATOM 13418 O O . PRO B 1 813 ? 27.094 -0.313 11.195 1 92.62 813 PRO B O 1
ATOM 13421 N N . GLY B 1 814 ? 24.953 -0.32 11.742 1 92.81 814 GLY B N 1
ATOM 13422 C CA . GLY B 1 814 ? 24.469 -0.434 10.375 1 92.81 814 GLY B CA 1
ATOM 13423 C C . GLY B 1 814 ? 23.719 -1.726 10.117 1 92.81 814 GLY B C 1
ATOM 13424 O O . GLY B 1 814 ? 22.953 -2.193 10.969 1 92.81 814 GLY B O 1
ATOM 13425 N N . LEU B 1 815 ? 23.938 -2.316 8.953 1 93.5 815 LEU B N 1
ATOM 13426 C CA . LEU B 1 815 ? 23.312 -3.57 8.562 1 93.5 815 LEU B CA 1
ATOM 13427 C C . LEU B 1 815 ? 23.828 -4.73 9.406 1 93.5 815 LEU B C 1
ATOM 13429 O O . LEU B 1 815 ? 25 -4.754 9.773 1 93.5 815 LEU B O 1
ATOM 13433 N N . SER B 1 816 ? 22.969 -5.719 9.68 1 94.62 816 SER B N 1
ATOM 13434 C CA . SER B 1 816 ? 23.422 -6.957 10.312 1 94.62 816 SER B CA 1
ATOM 13435 C C . SER B 1 816 ? 24.188 -7.828 9.32 1 94.62 816 SER B C 1
ATOM 13437 O O . SER B 1 816 ? 23.859 -7.863 8.133 1 94.62 816 SER B O 1
ATOM 13439 N N . GLN B 1 817 ? 25.156 -8.484 9.82 1 95.12 817 GLN B N 1
ATOM 13440 C CA . GLN B 1 817 ? 25.938 -9.391 8.984 1 95.12 817 GLN B CA 1
ATOM 13441 C C . GLN B 1 817 ? 25.156 -10.672 8.695 1 95.12 817 GLN B C 1
ATOM 13443 O O . GLN B 1 817 ? 24.703 -11.344 9.625 1 95.12 817 GLN B O 1
ATOM 13448 N N . LEU B 1 818 ? 25.016 -11.047 7.461 1 96.69 818 LEU B N 1
ATOM 13449 C CA . LEU B 1 818 ? 24.344 -12.273 7.047 1 96.69 818 LEU B CA 1
ATOM 13450 C C . LEU B 1 818 ? 25.344 -13.305 6.547 1 96.69 818 LEU B C 1
ATOM 13452 O O . LEU B 1 818 ? 25.203 -14.5 6.797 1 96.69 818 LEU B O 1
ATOM 13456 N N . ASP B 1 819 ? 26.359 -12.844 5.824 1 97.62 819 ASP B N 1
ATOM 13457 C CA . ASP B 1 819 ? 27.359 -13.711 5.207 1 97.62 819 ASP B CA 1
ATOM 13458 C C . ASP B 1 819 ? 28.672 -13.672 5.996 1 97.62 819 ASP B C 1
ATOM 13460 O O . ASP B 1 819 ? 29.328 -12.633 6.074 1 97.62 819 ASP B O 1
ATOM 13464 N N . PRO B 1 820 ? 29.109 -14.75 6.504 1 96.62 820 PRO B N 1
ATOM 13465 C CA . PRO B 1 820 ? 30.359 -14.75 7.266 1 96.62 820 PRO B CA 1
ATOM 13466 C C . PRO B 1 820 ? 31.594 -14.688 6.367 1 96.62 820 PRO B C 1
ATOM 13468 O O . PRO B 1 820 ? 32.719 -14.453 6.852 1 96.62 820 PRO B O 1
ATOM 13471 N N . ILE B 1 821 ? 31.375 -14.828 5.043 1 97.31 821 ILE B N 1
ATOM 13472 C CA . ILE B 1 821 ? 32.531 -14.953 4.148 1 97.31 821 ILE B CA 1
ATOM 13473 C C . ILE B 1 821 ? 32.688 -13.664 3.338 1 97.31 821 ILE B C 1
ATOM 13475 O O . ILE B 1 821 ? 33.781 -13.156 3.193 1 97.31 821 ILE B O 1
ATOM 13479 N N . TYR B 1 822 ? 31.641 -13.102 2.803 1 97.69 822 TYR B N 1
ATOM 13480 C CA . TYR B 1 822 ? 31.719 -11.945 1.919 1 97.69 822 TYR B CA 1
ATOM 13481 C C . TYR B 1 822 ? 30.969 -10.758 2.514 1 97.69 822 TYR B C 1
ATOM 13483 O O . TYR B 1 822 ? 29.891 -10.914 3.078 1 97.69 822 TYR B O 1
ATOM 13491 N N . SER B 1 823 ? 31.547 -9.531 2.371 1 96.12 823 SER B N 1
ATOM 13492 C CA . SER B 1 823 ? 30.906 -8.312 2.871 1 96.12 823 SER B CA 1
ATOM 13493 C C . SER B 1 823 ? 30.234 -7.539 1.746 1 96.12 823 SER B C 1
ATOM 13495 O O . SER B 1 823 ? 29.422 -6.645 2 1 96.12 823 SER B O 1
ATOM 13497 N N . PHE B 1 824 ? 30.656 -7.879 0.527 1 96.88 824 PHE B N 1
ATOM 13498 C CA . PHE B 1 824 ? 30.172 -7.148 -0.638 1 96.88 824 PHE B CA 1
ATOM 13499 C C . PHE B 1 824 ? 30.297 -7.996 -1.898 1 96.88 824 PHE B C 1
ATOM 13501 O O . PHE B 1 824 ? 31.266 -8.727 -2.07 1 96.88 824 PHE B O 1
ATOM 13508 N N . ILE B 1 825 ? 29.266 -7.996 -2.721 1 98.62 825 ILE B N 1
ATOM 13509 C CA . ILE B 1 825 ? 29.25 -8.727 -3.982 1 98.62 825 ILE B CA 1
ATOM 13510 C C . ILE B 1 825 ? 28.859 -7.789 -5.121 1 98.62 825 ILE B C 1
ATOM 13512 O O . ILE B 1 825 ? 27.938 -6.977 -4.973 1 98.62 825 ILE B O 1
ATOM 13516 N N . VAL B 1 826 ? 29.547 -7.824 -6.246 1 98.69 826 VAL B N 1
ATOM 13517 C CA . VAL B 1 826 ? 29.172 -7.117 -7.465 1 98.69 826 VAL B CA 1
ATOM 13518 C C . VAL B 1 826 ? 29.047 -8.109 -8.617 1 98.69 826 VAL B C 1
ATOM 13520 O O . VAL B 1 826 ? 29.969 -8.891 -8.883 1 98.69 826 VAL B O 1
ATOM 13523 N N . VAL B 1 827 ? 27.984 -8.164 -9.258 1 98.88 827 VAL B N 1
ATOM 13524 C CA . VAL B 1 827 ? 27.75 -8.984 -10.438 1 98.88 827 VAL B CA 1
ATOM 13525 C C . VAL B 1 827 ? 27.656 -8.102 -11.672 1 98.88 827 VAL B C 1
ATOM 13527 O O . VAL B 1 827 ? 26.875 -7.145 -11.703 1 98.88 827 VAL B O 1
ATOM 13530 N N . VAL B 1 828 ? 28.391 -8.383 -12.672 1 98.81 828 VAL B N 1
ATOM 13531 C CA . VAL B 1 828 ? 28.359 -7.66 -13.945 1 98.81 828 VAL B CA 1
ATOM 13532 C C . VAL B 1 828 ? 27.922 -8.602 -15.055 1 98.81 828 VAL B C 1
ATOM 13534 O O . VAL B 1 828 ? 28.516 -9.664 -15.258 1 98.81 828 VAL B O 1
ATOM 13537 N N . PHE B 1 829 ? 26.891 -8.297 -15.75 1 98.81 829 PHE B N 1
ATOM 13538 C CA . PHE B 1 829 ? 26.406 -9.008 -16.938 1 98.81 829 PHE B CA 1
ATOM 13539 C C . PHE B 1 829 ? 26.719 -8.219 -18.203 1 98.81 829 PHE B C 1
ATOM 13541 O O . PHE B 1 829 ? 26.234 -7.094 -18.359 1 98.81 829 PHE B O 1
ATOM 13548 N N . ASN B 1 830 ? 27.484 -8.727 -19.078 1 98.81 830 ASN B N 1
ATOM 13549 C CA . ASN B 1 830 ? 27.766 -8.109 -20.375 1 98.81 830 ASN B CA 1
ATOM 13550 C C . ASN B 1 830 ? 27.109 -8.875 -21.516 1 98.81 830 ASN B C 1
ATOM 13552 O O . ASN B 1 830 ? 27.562 -9.953 -21.891 1 98.81 830 ASN B O 1
ATOM 13556 N N . ALA B 1 831 ? 26.109 -8.336 -22.062 1 98.62 831 ALA B N 1
ATOM 13557 C CA . ALA B 1 831 ? 25.391 -8.969 -23.172 1 98.62 831 ALA B CA 1
ATOM 13558 C C . ALA B 1 831 ? 25.984 -8.562 -24.516 1 98.62 831 ALA B C 1
ATOM 13560 O O . ALA B 1 831 ? 25.609 -9.102 -25.562 1 98.62 831 ALA B O 1
ATOM 13561 N N . SER B 1 832 ? 26.953 -7.691 -24.5 1 97.69 832 SER B N 1
ATOM 13562 C CA . SER B 1 832 ? 27.562 -7.176 -25.734 1 97.69 832 SER B CA 1
ATOM 13563 C C . SER B 1 832 ? 28.484 -8.211 -26.375 1 97.69 832 SER B C 1
ATOM 13565 O O . SER B 1 832 ? 29.078 -9.023 -25.672 1 97.69 832 SER B O 1
ATOM 13567 N N . PRO B 1 833 ? 28.562 -8.133 -27.734 1 97.5 833 PRO B N 1
ATOM 13568 C CA . PRO B 1 833 ? 29.5 -9.023 -28.422 1 97.5 833 PRO B CA 1
ATOM 13569 C C . PRO B 1 833 ? 30.953 -8.602 -28.25 1 97.5 833 PRO B C 1
ATOM 13571 O O . PRO B 1 833 ? 31.859 -9.258 -28.75 1 97.5 833 PRO B O 1
ATOM 13574 N N . LYS B 1 834 ? 31.109 -7.562 -27.453 1 97.31 834 LYS B N 1
ATOM 13575 C CA . LYS B 1 834 ? 32.469 -7.059 -27.203 1 97.31 834 LYS B CA 1
ATOM 13576 C C . LYS B 1 834 ? 32.719 -6.918 -25.703 1 97.31 834 LYS B C 1
ATOM 13578 O O . LYS B 1 834 ? 31.797 -6.941 -24.906 1 97.31 834 LYS B O 1
ATOM 13583 N N . GLU B 1 835 ? 34 -6.879 -25.391 1 97.75 835 GLU B N 1
ATOM 13584 C CA . GLU B 1 835 ? 34.406 -6.543 -24.031 1 97.75 835 GLU B CA 1
ATOM 13585 C C . GLU B 1 835 ? 33.906 -5.156 -23.641 1 97.75 835 GLU B C 1
ATOM 13587 O O . GLU B 1 835 ? 33.875 -4.242 -24.469 1 97.75 835 GLU B O 1
ATOM 13592 N N . VAL B 1 836 ? 33.562 -4.98 -22.406 1 97.75 836 VAL B N 1
ATOM 13593 C CA . VAL B 1 836 ? 33.062 -3.686 -21.953 1 97.75 836 VAL B CA 1
ATOM 13594 C C . VAL B 1 836 ? 33.844 -3.229 -20.719 1 97.75 836 VAL B C 1
ATOM 13596 O O . VAL B 1 836 ? 34.375 -4.055 -19.969 1 97.75 836 VAL B O 1
ATOM 13599 N N . SER B 1 837 ? 33.938 -1.937 -20.594 1 97.19 837 SER B N 1
ATOM 13600 C CA . SER B 1 837 ? 34.469 -1.276 -19.406 1 97.19 837 SER B CA 1
ATOM 13601 C C . SER B 1 837 ? 33.375 -0.453 -18.703 1 97.19 837 SER B C 1
ATOM 13603 O O . SER B 1 837 ? 32.75 0.405 -19.328 1 97.19 837 SER B O 1
ATOM 13605 N N . PHE B 1 838 ? 33.188 -0.737 -17.484 1 97.25 838 PHE B N 1
ATOM 13606 C CA . PHE B 1 838 ? 32.219 -0.014 -16.688 1 97.25 838 PHE B CA 1
ATOM 13607 C C . PHE B 1 838 ? 32.875 0.671 -15.5 1 97.25 838 PHE B C 1
ATOM 13609 O O . PHE B 1 838 ? 33.5 0.009 -14.648 1 97.25 838 PHE B O 1
ATOM 13616 N N . VAL B 1 839 ? 32.75 2.004 -15.445 1 94.94 839 VAL B N 1
ATOM 13617 C CA . VAL B 1 839 ? 33.344 2.803 -14.383 1 94.94 839 VAL B CA 1
ATOM 13618 C C . VAL B 1 839 ? 32.25 3.371 -13.484 1 94.94 839 VAL B C 1
ATOM 13620 O O . VAL B 1 839 ? 31.234 3.906 -13.984 1 94.94 839 VAL B O 1
ATOM 13623 N N . ASN B 1 840 ? 32.438 3.242 -12.227 1 91.31 840 ASN B N 1
ATOM 13624 C CA . ASN B 1 840 ? 31.516 3.818 -11.258 1 91.31 840 ASN B CA 1
ATOM 13625 C C . ASN B 1 840 ? 32.25 4.355 -10.031 1 91.31 840 ASN B C 1
ATOM 13627 O O . ASN B 1 840 ? 32.812 3.582 -9.25 1 91.31 840 ASN B O 1
ATOM 13631 N N . PRO B 1 841 ? 32.156 5.648 -9.781 1 86.62 841 PRO B N 1
ATOM 13632 C CA . PRO B 1 841 ? 32.875 6.258 -8.656 1 86.62 841 PRO B CA 1
ATOM 13633 C C . PRO B 1 841 ? 32.406 5.703 -7.305 1 86.62 841 PRO B C 1
ATOM 13635 O O . PRO B 1 841 ? 33.219 5.668 -6.359 1 86.62 841 PRO B O 1
ATOM 13638 N N . SER B 1 842 ? 31.234 5.27 -7.223 1 85.12 842 SER B N 1
ATOM 13639 C CA . SER B 1 842 ? 30.703 4.781 -5.953 1 85.12 842 SER B CA 1
ATOM 13640 C C . SER B 1 842 ? 31.281 3.42 -5.598 1 85.12 842 SER B C 1
ATOM 13642 O O . SER B 1 842 ? 31.156 2.957 -4.461 1 85.12 842 SER B O 1
ATOM 13644 N N . LEU B 1 843 ? 31.953 2.752 -6.504 1 91.06 843 LEU B N 1
ATOM 13645 C CA . LEU B 1 843 ? 32.5 1.424 -6.27 1 91.06 843 LEU B CA 1
ATOM 13646 C C . LEU B 1 843 ? 34.031 1.476 -6.203 1 91.06 843 LEU B C 1
ATOM 13648 O O . LEU B 1 843 ? 34.688 0.444 -6.312 1 91.06 843 LEU B O 1
ATOM 13652 N N . LYS B 1 844 ? 34.531 2.674 -6.02 1 89.69 844 LYS B N 1
ATOM 13653 C CA . LYS B 1 844 ? 35.969 2.842 -5.867 1 89.69 844 LYS B CA 1
ATOM 13654 C C . LYS B 1 844 ? 36.438 2.324 -4.512 1 89.69 844 LYS B C 1
ATOM 13656 O O . LYS B 1 844 ? 35.625 2.199 -3.576 1 89.69 844 LYS B O 1
ATOM 13661 N N . SER B 1 845 ? 37.688 1.964 -4.484 1 87.75 845 SER B N 1
ATOM 13662 C CA . SER B 1 845 ? 38.438 1.708 -3.26 1 87.75 845 SER B CA 1
ATOM 13663 C C . SER B 1 845 ? 37.875 0.507 -2.506 1 87.75 845 SER B C 1
ATOM 13665 O O . SER B 1 845 ? 37.844 0.498 -1.273 1 87.75 845 SER B O 1
ATOM 13667 N N . ARG B 1 846 ? 37.344 -0.425 -3.211 1 91 846 ARG B N 1
ATOM 13668 C CA . ARG B 1 846 ? 36.938 -1.711 -2.65 1 91 846 ARG B CA 1
ATOM 13669 C C . ARG B 1 846 ? 38 -2.775 -2.912 1 91 846 ARG B C 1
ATOM 13671 O O . ARG B 1 846 ? 38.906 -2.574 -3.727 1 91 846 ARG B O 1
ATOM 13678 N N . SER B 1 847 ? 37.906 -3.859 -2.152 1 92.44 847 SER B N 1
ATOM 13679 C CA . SER B 1 847 ? 38.812 -4.984 -2.35 1 92.44 847 SER B CA 1
ATOM 13680 C C . SER B 1 847 ? 38.125 -6.133 -3.074 1 92.44 847 SER B C 1
ATOM 13682 O O . SER B 1 847 ? 38.156 -7.273 -2.607 1 92.44 847 SER B O 1
ATOM 13684 N N . LEU B 1 848 ? 37.625 -5.832 -4.199 1 97.25 848 LEU B N 1
ATOM 13685 C CA . LEU B 1 848 ? 36.844 -6.812 -4.957 1 97.25 848 LEU B CA 1
ATOM 13686 C C . LEU B 1 848 ? 37.781 -7.715 -5.77 1 97.25 848 LEU B C 1
ATOM 13688 O O . LEU B 1 848 ? 38.781 -7.25 -6.32 1 97.25 848 LEU B O 1
ATOM 13692 N N . GLN B 1 849 ? 37.469 -9.039 -5.805 1 97.69 849 GLN B N 1
ATOM 13693 C CA . GLN B 1 849 ? 38.156 -10.031 -6.641 1 97.69 849 GLN B CA 1
ATOM 13694 C C . GLN B 1 849 ? 37.125 -10.938 -7.332 1 97.69 849 GLN B C 1
ATOM 13696 O O . GLN B 1 849 ? 36 -11.102 -6.848 1 97.69 849 GLN B O 1
ATOM 13701 N N . LEU B 1 850 ? 37.5 -11.469 -8.477 1 98.44 850 LEU B N 1
ATOM 13702 C CA . LEU B 1 850 ? 36.625 -12.422 -9.156 1 98.44 850 LEU B CA 1
ATOM 13703 C C . LEU B 1 850 ? 36.281 -13.594 -8.242 1 98.44 850 LEU B C 1
ATOM 13705 O O . LEU B 1 850 ? 37.156 -14.078 -7.496 1 98.44 850 LEU B O 1
ATOM 13709 N N . HIS B 1 851 ? 35.125 -14.016 -8.203 1 98.69 851 HIS B N 1
ATOM 13710 C CA . HIS B 1 851 ? 34.688 -15.117 -7.355 1 98.69 851 HIS B CA 1
ATOM 13711 C C . HIS B 1 851 ? 35.594 -16.328 -7.516 1 98.69 851 HIS B C 1
ATOM 13713 O O . HIS B 1 851 ? 35.906 -16.719 -8.641 1 98.69 851 HIS B O 1
ATOM 13719 N N . PRO B 1 852 ? 35.906 -17.047 -6.441 1 98.31 852 PRO B N 1
ATOM 13720 C CA . PRO B 1 852 ? 36.844 -18.172 -6.512 1 98.31 852 PRO B CA 1
ATOM 13721 C C . PRO B 1 852 ? 36.344 -19.281 -7.441 1 98.31 852 PRO B C 1
ATOM 13723 O O . PRO B 1 852 ? 37.156 -19.922 -8.133 1 98.31 852 PRO B O 1
ATOM 13726 N N . ILE B 1 853 ? 35.094 -19.5 -7.531 1 98.5 853 ILE B N 1
ATOM 13727 C CA . ILE B 1 853 ? 34.531 -20.547 -8.383 1 98.5 853 ILE B CA 1
ATOM 13728 C C . ILE B 1 853 ? 34.781 -20.219 -9.852 1 98.5 853 ILE B C 1
ATOM 13730 O O . ILE B 1 853 ? 35.062 -21.109 -10.656 1 98.5 853 ILE B O 1
ATOM 13734 N N . GLN B 1 854 ? 34.688 -18.984 -10.234 1 98.44 854 GLN B N 1
ATOM 13735 C CA . GLN B 1 854 ? 34.969 -18.578 -11.617 1 98.44 854 GLN B CA 1
ATOM 13736 C C . GLN B 1 854 ? 36.469 -18.594 -11.914 1 98.44 854 GLN B C 1
ATOM 13738 O O . GLN B 1 854 ? 36.875 -18.906 -13.031 1 98.44 854 GLN B O 1
ATOM 13743 N N . VAL B 1 855 ? 37.25 -18.281 -10.922 1 98.12 855 VAL B N 1
ATOM 13744 C CA . VAL B 1 855 ? 38.719 -18.344 -11.086 1 98.12 855 VAL B CA 1
ATOM 13745 C C . VAL B 1 855 ? 39.125 -19.781 -11.391 1 98.12 855 VAL B C 1
ATOM 13747 O O . VAL B 1 855 ? 40.031 -20.016 -12.195 1 98.12 855 VAL B O 1
ATOM 13750 N N . MET B 1 856 ? 38.438 -20.734 -10.805 1 97.38 856 MET B N 1
ATOM 13751 C CA . MET B 1 856 ? 38.844 -22.141 -10.938 1 97.38 856 MET B CA 1
ATOM 13752 C C . MET B 1 856 ? 38.062 -22.797 -12.078 1 97.38 856 MET B C 1
ATOM 13754 O O . MET B 1 856 ? 38.25 -23.984 -12.344 1 97.38 856 MET B O 1
ATOM 13758 N N . SER B 1 857 ? 37.25 -22.078 -12.719 1 96.25 857 SER B N 1
ATOM 13759 C CA . SER B 1 857 ? 36.406 -22.672 -13.742 1 96.25 857 SER B CA 1
ATOM 13760 C C . SER B 1 857 ? 37.188 -22.953 -15.016 1 96.25 857 SER B C 1
ATOM 13762 O O . SER B 1 857 ? 38.312 -22.484 -15.18 1 96.25 857 SER B O 1
ATOM 13764 N N . SER B 1 858 ? 36.594 -23.719 -15.922 1 95.44 858 SER B N 1
ATOM 13765 C CA . SER B 1 858 ? 37.25 -24.031 -17.203 1 95.44 858 SER B CA 1
ATOM 13766 C C . SER B 1 858 ? 36.938 -22.953 -18.234 1 95.44 858 SER B C 1
ATOM 13768 O O . SER B 1 858 ? 37.406 -23.016 -19.375 1 95.44 858 SER B O 1
ATOM 13770 N N . ASP B 1 859 ? 36.125 -22.016 -17.906 1 96.44 859 ASP B N 1
ATOM 13771 C CA . ASP B 1 859 ? 35.781 -20.906 -18.781 1 96.44 859 ASP B CA 1
ATOM 13772 C C . ASP B 1 859 ? 36.938 -19.875 -18.828 1 96.44 859 ASP B C 1
ATOM 13774 O O . ASP B 1 859 ? 36.969 -18.938 -18.031 1 96.44 859 ASP B O 1
ATOM 13778 N N . GLU B 1 860 ? 37.719 -19.891 -19.844 1 95.94 860 GLU B N 1
ATOM 13779 C CA . GLU B 1 860 ? 38.906 -19.047 -19.938 1 95.94 860 GLU B CA 1
ATOM 13780 C C . GLU B 1 860 ? 38.531 -17.594 -20.141 1 95.94 860 GLU B C 1
ATOM 13782 O O . GLU B 1 860 ? 39.281 -16.688 -19.734 1 95.94 860 GLU B O 1
ATOM 13787 N N . LEU B 1 861 ? 37.406 -17.406 -20.719 1 96.56 861 LEU B N 1
ATOM 13788 C CA . LEU B 1 861 ? 37 -16.031 -20.984 1 96.56 861 LEU B CA 1
ATOM 13789 C C . LEU B 1 861 ? 36.625 -15.305 -19.703 1 96.56 861 LEU B C 1
ATOM 13791 O O . LEU B 1 861 ? 37.062 -14.172 -19.484 1 96.56 861 LEU B O 1
ATOM 13795 N N . VAL B 1 862 ? 35.812 -15.867 -18.781 1 98.06 862 VAL B N 1
ATOM 13796 C CA . VAL B 1 862 ? 35.375 -15.211 -17.562 1 98.06 862 VAL B CA 1
ATOM 13797 C C . VAL B 1 862 ? 36.562 -14.945 -16.656 1 98.06 862 VAL B C 1
ATOM 13799 O O . VAL B 1 862 ? 36.562 -13.969 -15.891 1 98.06 862 VAL B O 1
ATOM 13802 N N . LYS B 1 863 ? 37.594 -15.695 -16.766 1 97.88 863 LYS B N 1
ATOM 13803 C CA . LYS B 1 863 ? 38.781 -15.57 -15.938 1 97.88 863 LYS B CA 1
ATOM 13804 C C . LYS B 1 863 ? 39.531 -14.273 -16.266 1 97.88 863 LYS B C 1
ATOM 13806 O O . LYS B 1 863 ? 40.344 -13.812 -15.461 1 97.88 863 LYS B O 1
ATOM 13811 N N . THR B 1 864 ? 39.219 -13.703 -17.375 1 98 864 THR B N 1
ATOM 13812 C CA . THR B 1 864 ? 39.906 -12.484 -17.781 1 98 864 THR B CA 1
ATOM 13813 C C . THR B 1 864 ? 39.188 -11.25 -17.25 1 98 864 THR B C 1
ATOM 13815 O O . THR B 1 864 ? 39.656 -10.117 -17.438 1 98 864 THR B O 1
ATOM 13818 N N . SER B 1 865 ? 38.094 -11.43 -16.609 1 98.56 865 SER B N 1
ATOM 13819 C CA . SER B 1 865 ? 37.375 -10.305 -15.984 1 98.56 865 SER B CA 1
ATOM 13820 C C . SER B 1 865 ? 38.219 -9.672 -14.883 1 98.56 865 SER B C 1
ATOM 13822 O O . SER B 1 865 ? 38.844 -10.375 -14.086 1 98.56 865 SER B O 1
ATOM 13824 N N . THR B 1 866 ? 38.156 -8.242 -14.82 1 98 866 THR B N 1
ATOM 13825 C CA . THR B 1 866 ? 39 -7.574 -13.836 1 98 866 THR B CA 1
ATOM 13826 C C . THR B 1 866 ? 38.281 -6.398 -13.203 1 98 866 THR B C 1
ATOM 13828 O O . THR B 1 866 ? 37.281 -5.922 -13.734 1 98 866 THR B O 1
ATOM 13831 N N . TYR B 1 867 ? 38.75 -6.059 -12.031 1 97.94 867 TYR B N 1
ATOM 13832 C CA . TYR B 1 867 ? 38.344 -4.875 -11.281 1 97.94 867 TYR B CA 1
ATOM 13833 C C . TYR B 1 867 ? 39.562 -4.02 -10.914 1 97.94 867 TYR B C 1
ATOM 13835 O O . TYR B 1 867 ? 40.562 -4.531 -10.422 1 97.94 867 TYR B O 1
ATOM 13843 N N . GLU B 1 868 ? 39.438 -2.699 -11.25 1 96.56 868 GLU B N 1
ATOM 13844 C CA . GLU B 1 868 ? 40.5 -1.755 -10.875 1 96.56 868 GLU B CA 1
ATOM 13845 C C . GLU B 1 868 ? 40.062 -0.913 -9.672 1 96.56 868 GLU B C 1
ATOM 13847 O O . GLU B 1 868 ? 39.125 -0.114 -9.766 1 96.56 868 GLU B O 1
ATOM 13852 N N . VAL B 1 869 ? 40.719 -0.879 -8.633 1 93.38 869 VAL B N 1
ATOM 13853 C CA . VAL B 1 869 ? 40.406 -0.307 -7.332 1 93.38 869 VAL B CA 1
ATOM 13854 C C . VAL B 1 869 ? 40.344 1.216 -7.438 1 93.38 869 VAL B C 1
ATOM 13856 O O . VAL B 1 869 ? 39.438 1.851 -6.875 1 93.38 869 VAL B O 1
ATOM 13859 N N . SER B 1 870 ? 41.25 1.857 -8.148 1 90.06 870 SER B N 1
ATOM 13860 C CA . SER B 1 870 ? 41.438 3.307 -8.148 1 90.06 870 SER B CA 1
ATOM 13861 C C . SER B 1 870 ? 40.281 4 -8.875 1 90.06 870 SER B C 1
ATOM 13863 O O . SER B 1 870 ? 39.812 5.059 -8.438 1 90.06 870 SER B O 1
ATOM 13865 N N . SER B 1 871 ? 39.75 3.344 -9.891 1 91.19 871 SER B N 1
ATOM 13866 C CA . SER B 1 871 ? 38.75 3.99 -10.711 1 91.19 871 SER B CA 1
ATOM 13867 C C . SER B 1 871 ? 37.375 3.373 -10.484 1 91.19 871 SER B C 1
ATOM 13869 O O . SER B 1 871 ? 36.344 3.947 -10.875 1 91.19 871 SER B O 1
ATOM 13871 N N . GLY B 1 872 ? 37.406 2.205 -9.789 1 93.44 872 GLY B N 1
ATOM 13872 C CA . GLY B 1 872 ? 36.125 1.474 -9.711 1 93.44 872 GLY B CA 1
ATOM 13873 C C . GLY B 1 872 ? 35.688 0.896 -11.047 1 93.44 872 GLY B C 1
ATOM 13874 O O . GLY B 1 872 ? 34.5 0.845 -11.344 1 93.44 872 GLY B O 1
ATOM 13875 N N . CYS B 1 873 ? 36.625 0.548 -11.914 1 97 873 CYS B N 1
ATOM 13876 C CA . CYS B 1 873 ? 36.344 0.087 -13.273 1 97 873 CYS B CA 1
ATOM 13877 C C . CYS B 1 873 ? 36.281 -1.434 -13.328 1 97 873 CYS B C 1
ATOM 13879 O O . CYS B 1 873 ? 37.156 -2.123 -12.82 1 97 873 CYS B O 1
ATOM 13881 N N . PHE B 1 874 ? 35.281 -1.932 -13.875 1 98.38 874 PHE B N 1
ATOM 13882 C CA . PHE B 1 874 ? 35.125 -3.348 -14.195 1 98.38 874 PHE B CA 1
ATOM 13883 C C . PHE B 1 874 ? 35.312 -3.59 -15.688 1 98.38 874 PHE B C 1
ATOM 13885 O O . PHE B 1 874 ? 34.719 -2.898 -16.516 1 98.38 874 PHE B O 1
ATOM 13892 N N . VAL B 1 875 ? 36.125 -4.535 -16.031 1 98.56 875 VAL B N 1
ATOM 13893 C CA . VAL B 1 875 ? 36.281 -4.98 -17.406 1 98.56 875 VAL B CA 1
ATOM 13894 C C . VAL B 1 875 ? 35.781 -6.418 -17.547 1 98.56 875 VAL B C 1
ATOM 13896 O O . VAL B 1 875 ? 36.281 -7.324 -16.891 1 98.56 875 VAL B O 1
ATOM 13899 N N . VAL B 1 876 ? 34.812 -6.652 -18.375 1 98.69 876 VAL B N 1
ATOM 13900 C CA . VAL B 1 876 ? 34.188 -7.953 -18.516 1 98.69 876 VAL B CA 1
ATOM 13901 C C . VAL B 1 876 ? 34.094 -8.336 -20 1 98.69 876 VAL B C 1
ATOM 13903 O O . VAL B 1 876 ? 33.594 -7.559 -20.828 1 98.69 876 VAL B O 1
ATOM 13906 N N . PRO B 1 877 ? 34.531 -9.531 -20.359 1 98.38 877 PRO B N 1
ATOM 13907 C CA . PRO B 1 877 ? 34.562 -9.953 -21.766 1 98.38 877 PRO B CA 1
ATOM 13908 C C . PRO B 1 877 ? 33.156 -10.102 -22.344 1 98.38 877 PRO B C 1
ATOM 13910 O O . PRO B 1 877 ? 32.156 -9.969 -21.609 1 98.38 877 PRO B O 1
ATOM 13913 N N . GLN B 1 878 ? 33.094 -10.336 -23.641 1 97.81 878 GLN B N 1
ATOM 13914 C CA . GLN B 1 878 ? 31.859 -10.406 -24.391 1 97.81 878 GLN B CA 1
ATOM 13915 C C . GLN B 1 878 ? 30.969 -11.531 -23.859 1 97.81 878 GLN B C 1
ATOM 13917 O O . GLN B 1 878 ? 31.453 -12.617 -23.531 1 97.81 878 GLN B O 1
ATOM 13922 N N . ARG B 1 879 ? 29.734 -11.273 -23.75 1 98.06 879 ARG B N 1
ATOM 13923 C CA . ARG B 1 879 ? 28.703 -12.25 -23.422 1 98.06 879 ARG B CA 1
ATOM 13924 C C . ARG B 1 879 ? 29.078 -13.039 -22.172 1 98.06 879 ARG B C 1
ATOM 13926 O O . ARG B 1 879 ? 29.031 -14.273 -22.172 1 98.06 879 ARG B O 1
ATOM 13933 N N . THR B 1 880 ? 29.391 -12.281 -21.062 1 98.38 880 THR B N 1
ATOM 13934 C CA . THR B 1 880 ? 29.922 -12.914 -19.859 1 98.38 880 THR B CA 1
ATOM 13935 C C . THR B 1 880 ? 29.234 -12.367 -18.609 1 98.38 880 THR B C 1
ATOM 13937 O O . THR B 1 880 ? 28.922 -11.18 -18.547 1 98.38 880 THR B O 1
ATOM 13940 N N . THR B 1 881 ? 28.938 -13.234 -17.703 1 98.75 881 THR B N 1
ATOM 13941 C CA . THR B 1 881 ? 28.562 -12.875 -16.328 1 98.75 881 THR B CA 1
ATOM 13942 C C . THR B 1 881 ? 29.766 -13.016 -15.398 1 98.75 881 THR B C 1
ATOM 13944 O O . THR B 1 881 ? 30.312 -14.109 -15.25 1 98.75 881 THR B O 1
ATOM 13947 N N . ALA B 1 882 ? 30.172 -11.945 -14.789 1 98.88 882 ALA B N 1
ATOM 13948 C CA . ALA B 1 882 ? 31.281 -11.969 -13.836 1 98.88 882 ALA B CA 1
ATOM 13949 C C . ALA B 1 882 ? 30.828 -11.586 -12.438 1 98.88 882 ALA B C 1
ATOM 13951 O O . ALA B 1 882 ? 30.094 -10.609 -12.266 1 98.88 882 ALA B O 1
ATOM 13952 N N . VAL B 1 883 ? 31.203 -12.367 -11.445 1 98.88 883 VAL B N 1
ATOM 13953 C CA . VAL B 1 883 ? 30.859 -12.109 -10.047 1 98.88 883 VAL B CA 1
ATOM 13954 C C . VAL B 1 883 ? 32.125 -11.734 -9.273 1 98.88 883 VAL B C 1
ATOM 13956 O O . VAL B 1 883 ? 33.062 -12.5 -9.227 1 98.88 883 VAL B O 1
ATOM 13959 N N . PHE B 1 884 ? 32.125 -10.547 -8.719 1 98.81 884 PHE B N 1
ATOM 13960 C CA . PHE B 1 884 ? 33.219 -10.07 -7.871 1 98.81 884 PHE B CA 1
ATOM 13961 C C . PHE B 1 884 ? 32.781 -10.07 -6.406 1 98.81 884 PHE B C 1
ATOM 13963 O O . PHE B 1 884 ? 31.656 -9.711 -6.086 1 98.81 884 PHE B O 1
ATOM 13970 N N . VAL B 1 885 ? 33.688 -10.453 -5.527 1 98.56 885 VAL B N 1
ATOM 13971 C CA . VAL B 1 885 ? 33.344 -10.539 -4.109 1 98.56 885 VAL B CA 1
ATOM 13972 C C . VAL B 1 885 ? 34.438 -9.852 -3.283 1 98.56 885 VAL B C 1
ATOM 13974 O O . VAL B 1 885 ? 35.594 -9.781 -3.703 1 98.56 885 VAL B O 1
ATOM 13977 N N . GLU B 1 886 ? 34.062 -9.289 -2.211 1 97.12 886 GLU B N 1
ATOM 13978 C CA . GLU B 1 886 ? 34.969 -8.758 -1.199 1 97.12 886 GLU B CA 1
ATOM 13979 C C . GLU B 1 886 ? 35 -9.656 0.029 1 97.12 886 GLU B C 1
ATOM 13981 O O . GLU B 1 886 ? 34.125 -9.594 0.894 1 97.12 886 GLU B O 1
ATOM 13986 N N . PRO B 1 887 ? 36 -10.492 0.144 1 96.56 887 PRO B N 1
ATOM 13987 C CA . PRO B 1 887 ? 36.125 -11.383 1.304 1 96.56 887 PRO B CA 1
ATOM 13988 C C . PRO B 1 887 ? 36.375 -10.625 2.604 1 96.56 887 PRO B C 1
ATOM 13990 O O . PRO B 1 887 ? 37.062 -9.594 2.596 1 96.56 887 PRO B O 1
ATOM 13993 N N . ARG B 1 888 ? 35.781 -11.172 3.613 1 92.81 888 ARG B N 1
ATOM 13994 C CA . ARG B 1 888 ? 36.031 -10.625 4.938 1 92.81 888 ARG B CA 1
ATOM 13995 C C . ARG B 1 888 ? 37.438 -11.008 5.41 1 92.81 888 ARG B C 1
ATOM 13997 O O . ARG B 1 888 ? 37.938 -12.094 5.086 1 92.81 888 ARG B O 1
ATOM 14004 N N . LYS B 1 889 ? 38.156 -10.062 6.023 1 72.81 889 LYS B N 1
ATOM 14005 C CA . LYS B 1 889 ? 39.469 -10.352 6.594 1 72.81 889 LYS B CA 1
ATOM 14006 C C . LYS B 1 889 ? 39.344 -11.258 7.82 1 72.81 889 LYS B C 1
ATOM 14008 O O . LYS B 1 889 ? 38.625 -10.938 8.758 1 72.81 889 LYS B O 1
ATOM 14013 N N . ILE B 1 890 ? 39.312 -12.703 7.691 1 51.22 890 ILE B N 1
ATOM 14014 C CA . ILE B 1 890 ? 39.375 -13.594 8.852 1 51.22 890 ILE B CA 1
ATOM 14015 C C . ILE B 1 890 ? 40.562 -13.219 9.734 1 51.22 890 ILE B C 1
ATOM 14017 O O . ILE B 1 890 ? 41.656 -12.984 9.234 1 51.22 890 ILE B O 1
#

Solvent-accessible surface area (backbone atoms only — not comparable to full-atom values): 89575 Å² total; per-residue (Å²): 106,71,70,59,50,53,24,59,69,25,18,52,25,33,32,52,33,94,47,37,34,37,37,80,65,90,72,71,56,104,63,35,47,40,31,43,36,31,9,85,75,33,48,67,43,67,54,95,49,32,79,40,53,60,77,42,80,40,70,42,40,76,38,91,88,40,58,55,70,69,54,32,64,64,38,45,72,53,54,87,26,43,22,29,33,51,66,83,93,60,69,58,74,68,52,61,40,30,38,50,34,39,34,32,24,41,77,84,66,35,49,76,44,54,23,13,61,39,49,51,41,27,46,43,72,74,44,66,79,87,74,83,65,26,75,44,81,58,95,66,28,32,33,41,29,44,82,32,63,36,39,80,45,43,32,41,37,32,20,74,50,73,85,60,73,76,60,79,42,78,43,75,44,45,76,56,81,33,29,32,36,45,75,44,54,48,79,48,58,67,18,25,32,34,34,39,30,30,29,50,32,72,93,74,52,33,72,38,81,32,73,26,49,56,93,58,32,65,28,32,21,54,78,61,73,24,20,29,39,68,68,82,82,41,67,89,52,46,55,92,62,54,85,54,39,59,80,60,44,65,86,73,94,46,72,26,67,41,24,37,38,34,40,48,64,36,46,59,24,57,74,38,83,68,43,59,75,82,30,38,27,21,34,55,44,56,58,38,72,83,19,47,49,43,46,51,49,40,52,42,26,74,25,46,40,35,30,37,30,33,46,39,51,37,26,36,56,58,39,62,18,53,66,89,70,43,50,79,74,64,62,68,59,49,68,72,48,58,29,47,29,63,57,40,25,50,56,50,59,70,40,46,64,38,19,87,30,59,54,36,93,34,32,56,44,76,56,22,63,26,28,54,33,28,89,38,24,55,64,67,44,25,58,30,35,47,40,42,24,48,52,38,40,22,72,55,43,25,42,43,25,42,37,41,62,75,37,36,29,61,35,48,50,86,76,39,88,50,15,34,59,37,43,50,35,57,70,48,50,43,27,58,47,72,54,49,45,74,34,50,70,82,84,41,42,23,32,25,42,81,38,63,69,40,33,45,51,54,44,53,42,53,48,45,42,32,49,77,51,60,45,36,28,39,35,31,47,55,26,12,57,30,32,34,68,49,52,53,50,39,52,51,60,40,40,67,37,34,51,86,83,49,47,26,59,16,79,67,49,51,49,31,27,33,24,58,69,55,62,76,35,28,93,38,31,55,32,64,26,26,19,52,70,63,37,45,84,66,68,48,20,23,58,38,64,58,34,23,26,22,37,50,17,53,56,99,85,47,66,78,46,40,41,11,49,53,28,19,44,73,72,42,67,52,78,63,87,66,72,54,70,68,47,26,48,52,52,42,42,50,24,49,46,41,35,52,35,36,35,57,10,21,23,26,79,39,66,45,47,33,48,86,33,43,57,37,32,23,44,71,42,59,40,98,83,69,43,48,64,20,41,19,62,33,21,51,24,22,30,37,35,74,40,47,86,63,42,36,35,52,42,29,45,47,64,56,17,30,39,88,84,60,53,42,69,56,49,53,32,39,49,49,42,56,51,46,55,37,54,62,14,33,18,22,28,40,42,32,71,37,62,43,40,49,27,17,32,28,62,28,47,72,58,50,55,50,39,66,79,40,54,45,52,52,67,80,44,71,52,29,49,59,35,69,13,33,43,50,56,78,98,36,50,94,48,38,82,70,46,36,63,51,36,60,37,71,68,63,51,74,49,44,68,54,28,51,50,36,37,49,52,47,42,49,45,35,39,55,33,72,69,37,58,80,39,36,48,78,40,46,45,49,42,58,74,26,50,46,68,46,48,18,14,77,48,36,60,86,51,41,47,36,40,35,38,56,51,23,47,82,87,40,36,21,49,56,54,79,43,92,54,44,39,34,38,38,39,38,37,28,42,27,88,47,65,45,77,48,66,34,75,90,56,35,76,50,74,59,38,68,34,68,71,52,66,71,42,89,52,68,62,60,52,67,40,45,68,41,39,87,56,19,31,37,38,41,41,43,38,31,69,44,49,28,32,21,67,52,88,126,105,69,70,59,51,54,23,59,68,26,19,52,26,34,32,52,34,94,47,36,33,37,36,79,66,92,73,72,54,104,64,34,49,38,32,43,34,30,10,86,74,32,49,67,44,68,54,94,49,31,79,40,55,58,75,43,81,40,72,42,42,77,38,92,88,39,60,54,69,70,54,33,64,62,39,46,72,52,57,86,26,42,22,29,33,50,67,83,91,62,68,58,72,67,52,61,40,30,40,53,33,38,35,32,24,40,79,84,66,38,49,76,45,54,22,13,60,39,48,52,40,26,46,44,71,74,46,66,80,86,72,84,67,26,75,44,79,57,96,67,27,32,33,42,30,42,83,32,63,37,40,80,44,43,32,40,37,32,18,74,52,73,85,61,70,78,60,77,42,78,42,75,44,45,75,56,82,34,30,32,36,45,75,44,52,49,77,49,59,67,18,25,33,34,35,39,31,31,29,53,31,71,92,73,52,34,70,39,81,32,73,24,49,57,92,57,32,65,28,34,21,55,79,60,72,25,20,28,39,67,68,81,81,40,66,89,52,45,56,93,60,53,85,54,39,59,79,60,44,67,88,72,94,47,72,27,66,42,24,37,38,34,41,49,64,36,45,59,24,59,72,38,83,69,40,57,77,82,29,38,26,22,37,56,44,54,60,38,71,84,18,46,48,43,48,50,50,41,52,42,26,74,25,46,40,34,30,38,30,31,45,40,50,37,27,36,57,58,37,61,20,53,66,89,70,44,51,80,75,61,61,69,58,50,68,70,48,57,28,46,29,65,57,39,26,51,57,50,60,70,39,45,64,39,19,87,32,60,53,34,92,34,31,55,43,76,56,24,63,26,27,56,34,28,88,38,24,55,65,66,45,24,56,31,36,48,41,42,24,48,53,38,40,23,72,55,42,26,42,43,24,42,38,41,60,76,35,38,29,59,33,49,51,86,77,38,86,50,16,33,60,37,42,50,36,57,71,48,48,44,26,56,45,71,53,50,47,74,35,52,70,83,82,42,42,22,32,24,44,81,38,62,69,40,33,46,51,53,43,53,43,52,46,46,42,31,49,78,50,60,47,37,26,38,35,32,48,54,26,12,57,30,33,33,68,49,52,53,50,39,53,50,60,41,40,67,36,34,51,86,82,50,48,25,61,15,79,68,50,50,48,31,27,32,24,58,70,55,61,78,34,28,93,37,32,55,32,63,28,26,19,50,72,62,36,45,83,67,67,46,21,23,56,39,63,59,33,22,25,23,37,51,17,53,57,97,83,46,66,78,45,40,42,11,50,53,28,20,44,73,72,43,67,52,80,65,86,66,73,53,71,68,48,26,48,52,50,43,43,50,23,49,45,42,36,53,34,37,34,57,10,21,23,25,79,39,65,47,45,34,48,85,34,46,58,37,33,21,43,70,42,61,41,97,85,69,42,48,65,19,41,19,62,33,20,51,24,22,30,36,35,74,41,46,86,62,43,36,35,52,40,30,45,49,64,56,16,30,38,87,83,62,54,42,68,57,48,52,32,39,49,48,42,56,51,46,54,36,52,63,14,32,16,22,27,41,41,33,70,36,61,43,41,50,27,19,34,30,63,27,46,73,56,50,54,52,39,66,80,39,56,45,51,53,66,82,44,69,52,28,50,57,34,69,12,33,44,51,56,78,97,38,50,92,48,38,81,70,46,36,63,51,34,60,37,70,68,64,54,74,48,43,68,54,26,50,50,36,38,51,51,45,43,49,47,36,38,54,34,71,69,36,58,78,40,35,49,77,41,46,45,49,42,57,75,25,51,48,68,46,49,17,14,76,48,37,59,86,52,41,49,35,40,35,40,55,52,23,47,81,87,39,36,21,49,56,53,75,43,91,55,44,38,33,37,39,39,38,38,29,42,28,88,46,64,47,77,47,65,34,75,89,55,35,76,50,72,58,38,70,34,70,69,52,64,70,42,90,51,71,62,62,52,67,40,46,68,42,39,88,56,18,30,37,37,40,39,43,38,32,68,44,49,29,32,21,69,52,88,126

InterPro domains:
  IPR004193 Glycoside hydrolase, family 13, N-terminal [PF02922] (132-217)
  IPR011839 Alpha-1,6-glucosidases, pullulanase-type [TIGR02103] (9-888)
  IPR013780 Glycosyl hydrolase, all-beta [G3DSA:2.60.40.1180] (812-888)
  IPR013783 Immunoglobulin-like fold [G3DSA:2.60.40.10] (126-231)
  IPR014756 Immunoglobulin E-set [SSF81296] (5-126)
  IPR014756 Immunoglobulin E-set [SSF81296] (125-232)
  IPR017853 Glycoside hydrolase superfamily [SSF51445] (233-775)
  IPR024561 Alpha-1,6-glucosidases, pullulanase-type, C-terminal [PF11852] (717-886)
  IPR040671 Pullulanase, N2 domain [PF17967] (11-125)

Sequence (1780 aa):
MIQMQNNLLHSRAYWVSESVIAWNVDDVGKEGFCYLLSSNHASLSISNWQIQGEDVKIKLQEDRAGLPANVVEKFPHIRGYRAFRLPPNLDVKSLLKTQLAVAIYDSDDRCRDCTGLQLPGVLDELYSYNGPLGAHYSEEAVSLYLWAPTAHAVHAYIYKDPSGDDPIEIVLLEEEHGVWITKGPKSWEGCYYVYEVTVYHPSTLRVEKCYANDPYARGLSPDGRQTFLVNLDFDQLKPDGWDNLANEKPVIHSFSDISIYEMHVRDFSANDLSVQPEFRGGYLAFTLLDSAGVLHLKKLSSAGITHVHLLPTFQFAGVDDQKENWKSADTSILESLPPDSDQQQALITAIQNFDGYNWGYNPVLWGVPKGSYASNPNGPCRTIEFRKMVQSLNRIGLRVVLDVVYNHLQGSGLIDEHSVLDKIVPGYYLRRNADGFIEQSTCMNNTASEHIMVERLILDDLVHWAVNYKVDGFRFDLMGHIMKSTMVKAKNALHCLTKEKDGVDGSSIYIYGEGWDFGEVAKNGRGVNASQFNLSETGIGCFNDRIRDALLGGSPFGHPLQQGFVTGLLLQPNGHDHGTEANAESMLAASKDHIQIGMAANLRDFVLTNSDGEEAKGSEVLAYGGTPVAFASCPTETVNYVSAHDNETLFDIVSLKTPMDISVDERCRINHLATSIIALSQGIPFFHSGDELLRSKSLDRDSYNSGDWFNRLDFTYNSNNWGVGLPPRDKNESNWPLIKPRLADPSFRPQKIHIHAAVENFLNLLRIRYSSPLFCLRTANAIQQRVRFHNTGPSWVGGVIVMSIEDGHDGFPGLSQLDPIYSFIVVVFNASPKEVSFVNPSLKSRSLQLHPIQVMSSDELVKTSTYEVSSGCFVVPQRTTAVFVEPRKIMIQMQNNLLHSRAYWVSESVIAWNVDDVGKEGFCYLLSSNHASLSISNWQIQGEDVKIKLQEDRAGLPANVVEKFPHIRGYRAFRLPPNLDVKSLLKTQLAVAIYDSDDRCRDCTGLQLPGVLDELYSYNGPLGAHYSEEAVSLYLWAPTAHAVHAYIYKDPSGDDPIEIVLLEEEHGVWITKGPKSWEGCYYVYEVTVYHPSTLRVEKCYANDPYARGLSPDGRQTFLVNLDFDQLKPDGWDNLANEKPVIHSFSDISIYEMHVRDFSANDLSVQPEFRGGYLAFTLLDSAGVLHLKKLSSAGITHVHLLPTFQFAGVDDQKENWKSADTSILESLPPDSDQQQALITAIQNFDGYNWGYNPVLWGVPKGSYASNPNGPCRTIEFRKMVQSLNRIGLRVVLDVVYNHLQGSGLIDEHSVLDKIVPGYYLRRNADGFIEQSTCMNNTASEHIMVERLILDDLVHWAVNYKVDGFRFDLMGHIMKSTMVKAKNALHCLTKEKDGVDGSSIYIYGEGWDFGEVAKNGRGVNASQFNLSETGIGCFNDRIRDALLGGSPFGHPLQQGFVTGLLLQPNGHDHGTEANAESMLAASKDHIQIGMAANLRDFVLTNSDGEEAKGSEVLAYGGTPVAFASCPTETVNYVSAHDNETLFDIVSLKTPMDISVDERCRINHLATSIIALSQGIPFFHSGDELLRSKSLDRDSYNSGDWFNRLDFTYNSNNWGVGLPPRDKNESNWPLIKPRLADPSFRPQKIHIHAAVENFLNLLRIRYSSPLFCLRTANAIQQRVRFHNTGPSWVGGVIVMSIEDGHDGFPGLSQLDPIYSFIVVVFNASPKEVSFVNPSLKSRSLQLHPIQVMSSDELVKTSTYEVSSGCFVVPQRTTAVFVEPRKI

Radius of gyration: 40.92 Å; Cα contacts (8 Å, |Δi|>4): 4364; chains: 2; bounding box: 94×112×87 Å

pLDDT: mean 95.42, std 5.8, range [40.78, 98.88]

Foldseek 3Di:
DVVQQCQALFAQKEPQAPWKIWHADDDLPPAKWKKKFWAAFLPWGDDPLDTDRTPDIFTWAWDPVADDPVSCQLFVLRRPTTMITGDPPDPVLVRLLTWMKMFMAGPVRGTPHMHGHFYLNHCLHQQPDDDDAAWDDDPWKIKHKAQFSNFPWKWKFKAQDQVPDHGPDIGTFDDDSRITMDIGGPVSAFIWIWMWTFGQASNVSGGDTFIFEGLQAQAAAWLRQTGHRHDLPDVVLADPCLLVLQVLFADDPALLLAAEEEDEQQLLFLPFPQADNLQHRALCSLLPCPTLSNVLLLLLLVLRHAAYEYQAFAAFALATLDQVQADDADVVVLQPDFLAAAVNLVRLVVRFSRHHFFSRLAALHFQYTYNNRFSGSGDSRSSSSLLSSQSSCRNSRYAYEYEGELQAHNDEDRPGSSHHPCSRHNQHQFDADSRSHAFCPDPHTTGDCSRSVSLVSVLVRLLSCCQSSVHQEYEYEQQLSHALVSVLVSLVSQCPDDCVPRVYNSVRYAYEYAQDADGCCHPNNSHHGRHLQSCAPSLHAHEQVQLLCQLAPHDLPDDLQGGHLQLQQLQAAAPDDQDDSVSSQVSHQLSLQLLLCVLLLLAQQFWAQGAARDIDGQQRRADPVRGRNGRYNWQQRYEYENDEPAFWGLLLSSLLHHHPPDFLLSSLLSLLLSQLSQLQGRHYYYDYPLSLQSAGLLRDRGCSRSDCLSSHDDSVLAARSHSSYHHHCVPCVVVSVSRSVSSNDCRNGDGSVSRVQSNQSSSLSSNVCVLWCQSSDGTSVQSNQFKYWFQHYNPGDGSKTKIKGAADDPPDDDHHGRGQWFGMKIKMFHSHQFKDKDFDPVQAQAPKDWDPSQCPGPPPQLVPWDADRHGRMTIHGHSDMTMITHTDDD/DVVQQCQALFAQKEPQAPWKIWHADDDLPPAKWKKKFWAAFLPWGDDPLDTDRTPDIFTWAWDPVADDPVSCQLFVLRRPTTMITGDPPDPVLVRLLTWMKMFMAGNVRGTPHMHGHFYLNHCLHQQQDDDDAAWDDDPWKIKHKAQFSNFPWKWKFKAQDQVPDHGPDIGTFDDDSRITMDIGGPVSAFIWIWMWTFGQASNVSGGDTFIFEGLQAQAAAWLRQTGHRHDLPDVVLADPCLLVLQVLFADDPALLLAAEEEDEQQLLFLPFPQAPNLQHRALCSLVPCPTLSNVLLLLLLVLRHAAYEYQAFAAFALATLDQVQADDDDVVVLQPDFLAAQVNLVRLVVRFSRHHFFSRLAALHFNYTYNNRFSGSPDSRSSSSLLSSQSSQRNSRYAYEYEGELQAHNDEDRPDSSHHPCSRHNQHQFDADSRSHAFCVDPHTTGDCSRSVSLVSVLVRLLSCCQSSVHQEYEYEQQLSHALVSVLVSLVSQCPDDCVPRVYNSVRYAYEYAQDADGCCHPNNSHHGRHLQSCAPSLHAHEQVQLLCQLAPHDLPDDLQGGHLQLQQLQAAAPDDQDDSVSSQVSLQLSLQLLLCVLLLLAQQAWAQGAARDTDGQQRRADPVRGRNGRYNWQQRYEYENDELAFWGLLLSSLLHHHPPDFLLSSLLSLLLSQLSQLQGRHYYYDYPLSLQSAGLLRARGCSRSDCLSSHDDSVLAARSHSSYHHHCVPCVVVSVSRSVSSNDCRNGDGSVSRVQSNQSNSLSSNVCVLWCQSSDGTSVQSNQFKYWFQHYNPGDGSKTKIKGAADDPPDDDHHGRGQWFGMKIKMFHSHQFKDKDFDPVQAQAPKDWDPSQCPGPPPQLVPWDADRHGRMTIHGHSDMTMITHTDDD